Protein 4O9A (pdb70)

Sequence (1568 aa):
TDVVIVSAARTAVGKFGGSLAKIPAPELGAVVIKAALERAGVKPEQVSEVIMGQVLTAGSGQNPARQAAIKAGLPAMVPAMTINKVSGSGLKAVMLAANAIMAGDAEIVVAGGQENMSAAPHVLPGSRDGFRMGDAKLVDTMIVDGLWDVYNQYHMGITAENVAKEYGITREAQDEFAVGSQNKAEAAQKAGKFDEEIVPVLIPQRKGDPVAFKTDEFVRQGATLDSMSGLKPAFDKAGTVTAANASGLNDGAAAVVVMSAAKAKELGLTPLATIKSYANAGVDPKVMGMGPVPASKRALSRAEWTPQDLDLMEINEAFAAQALAVHQQMGWDTSKVNVNGGAIAIGHPIGASGCRILVTLLHEMKRRDAKKGLASLCIGGGMGVALAVERKTDVVIVSAARTAVGKFGGSLAKIPAPELGAVVIKAALERAGVKPEQVSEVIMGQVLTAGSGQNPARQAAIKAGLPAMVPAMTINKVSGSGLKAVMLAANAIMAGDAEIVVAGGQENMSAAPHVLPGSRDGFRMGDAKLVDTMIVDGLWDVYNQYHMGITAENVAKEYGITREAQDEFAVGSQNKAEAAQKAGKFDEEIVPVLIPQRKGDPVAFKTDEFVRQGATLDSMSGLKPAFDKAGTVTAANASGLNDGAAAVVVMSAAKAKELGLTPLATIKSYANAGVDPKVMGMGPVPASKRALSRAEWTPQDLDLMEINEAFAAQALAVHQQMGWDTSKVNVNGGAIAIGHPIGASGCRILVTLLHEMKRRDAKKGLASLCIGGGMGVALAVERKTDVVIVSAARTAVGKFGGSLAKIPAPELGAVVIKAALERAGVKPEQVSEVIMGQVLTAGSGQNPARQAAIKAGLPAMVPAMTINKVSGSGLKAVMLAANAIMAGDAEIVVAGGQENMSAAPHVLPGSRDGFRMGDAKLVDTMIVDGLWDVYNQYHMGITAENVAKEYGITREAQDEFAVGSQNKAEAAQKAGKFDEEIVPVLIPQRKGDPVAFKTDEFVRQGATLDSMSGLKPAFDKAGTVTAANASGLNDGAAAVVVMSAAKAKELGLTPLATIKSYANAGVDPKVMGMGPVPASKRALSRAEWTPQDLDLMEINEAFAAQALAVHQQMGWDTSKVNVNGGAIAIGHPIGASGCRILVTLLHEMKRRDAKKGLASLCIGGGMGVALAVERKTDVVIVSAARTAVGKFGGSLAKIPAPELGAVVIKAALERAGVKPEQVSEVIMGQVLTAGSGQNPARQAAIKAGLPAMVPAMTINKVSGSGLKAVMLAANAIMAGDAEIVVAGGQENMSAAPHVLPGSRDGFRMGDAKLVDTMIVDGLWDVYNQYHMGITAENVAKEYGITREAQDEFAVGSQNKAEAAQKAGKFDEEIVPVLIPQRKGDPVAFKTDEFVRQGATLDSMSGLKPAFDKAGTVTAANASGLNDGAAAVVVMSAAKAKELGLTPLATIKSYANAGVDPKVMGMGPVPASKRALSRAEWTPQDLDLMEINEAFAAQALAVHQQMGWDTSKVNVNGGAIAIGHPIGASGCRILVTLLHEMKRRDAKKGLASLCIGGGMGVALAVERK

Radius of gyration: 37.53 Å; Cα contacts (8 Å, |Δi|>4): 4585; chains: 4; bounding box: 90×68×112 Å

Solvent-accessible surface area: 51365 Å² total; per-residue (Å²): 91,93,5,3,0,13,5,2,0,0,1,0,1,0,98,57,59,26,40,0,20,185,23,67,5,7,65,0,0,9,39,0,0,113,10,0,7,113,104,6,56,6,132,53,94,63,8,32,4,0,1,0,0,4,4,12,21,12,30,34,7,4,1,0,0,1,12,0,0,47,101,8,51,8,48,27,106,1,6,0,0,3,1,17,0,4,10,0,0,0,0,1,0,0,0,5,0,0,2,2,10,76,33,56,20,9,99,5,0,0,0,0,0,0,0,12,0,7,57,5,11,1,0,1,65,32,1,27,119,13,32,176,99,19,97,13,116,5,16,0,0,0,23,32,10,2,20,79,0,26,63,40,110,53,31,9,0,37,0,2,7,31,0,6,158,113,60,61,14,82,58,92,34,0,3,97,39,0,20,26,1,4,62,69,0,22,61,2,39,159,68,26,64,7,108,113,1,16,19,66,5,118,27,100,78,234,183,64,122,70,83,43,17,125,79,3,52,50,13,86,115,53,6,70,68,122,38,0,65,66,65,169,33,54,66,44,194,98,18,34,0,0,64,9,0,4,21,14,40,0,0,0,2,0,0,0,0,0,0,18,32,70,39,1,169,124,67,64,34,122,54,39,4,37,16,84,10,16,0,20,11,14,26,67,13,100,28,6,1,11,0,0,17,46,0,0,109,111,0,5,83,86,4,163,20,70,34,125,55,3,50,3,2,7,1,3,0,7,15,0,0,0,0,39,0,0,13,94,80,13,54,11,69,76,85,66,4,3,28,4,0,2,0,3,0,0,0,13,0,5,0,0,1,0,0,4,2,0,0,1,0,1,24,8,0,95,110,108,72,8,68,45,0,0,0,0,0,3,0,5,1,0,0,0,0,0,0,0,0,36,41,185,166,65,7,2,0,7,2,2,0,0,0,0,1,0,95,32,54,25,40,0,23,191,18,63,6,7,62,0,0,8,37,0,0,112,6,0,4,116,100,6,54,9,123,49,100,58,6,31,5,0,0,0,0,4,5,12,21,10,31,34,8,3,1,0,0,1,12,0,1,45,106,8,54,7,47,34,111,2,6,0,0,4,1,17,0,3,11,0,0,0,0,1,0,0,0,5,0,0,1,2,14,83,18,59,22,8,96,2,0,0,0,0,0,0,1,10,0,11,55,5,14,0,0,1,62,30,1,14,112,16,31,172,95,18,71,8,120,2,12,0,1,0,25,38,12,3,18,80,0,29,61,37,115,52,39,13,0,36,0,0,6,36,0,6,160,113,53,58,12,75,54,109,34,0,3,90,34,0,22,28,2,6,60,67,0,46,60,3,41,169,68,28,68,6,110,103,0,15,20,66,6,110,31,102,79,248,173,54,123,68,85,40,12,126,70,2,50,55,6,112,112,58,8,72,63,130,55,2,64,63,78,172,40,60,66,45,206,99,16,26,0,0,82,19,0,8,20,21,38,0,0,0,3,0,0,0,0,0,0,24,32,76,39,1,172,121,53,66,33,117,55,53,5,46,15,85,9,26,0,20,12,12,24,68,11,103,27,6,1,10,0,0,16,48,0,0,115,122,0,5,81,88,3,159,24,68,36,131,57,5,50,4,2,6,1,2,0,10,17,0,0,0,1,36,0,0,16,92,84,12,55,12,66,71,84,70,3,3,26,3,0,1,0,2,0,0,0,13,0,6,0,0,1,0,0,3,2,0,0,0,0,5,19,6,0,126,101,116,87,9,67,42,0,0,0,0,0,4,0,5,2,0,0,0,0,0,0,0,0,34,42,184,99,96,5,3,0,9,4,3,0,0,0,0,1,0,92,53,59,24,44,0,14,161,11,66,6,8,69,0,0,8,39,0,0,113,9,0,4,120,98,7,56,6,130,54,115,70,8,32,4,0,1,0,0,4,5,12,21,11,29,37,8,4,1,1,0,1,11,0,1,48,113,6,52,6,47,30,101,2,6,0,0,4,1,17,0,4,10,0,0,0,0,1,0,0,0,6,0,0,2,2,9,74,32,56,18,12,99,2,0,0,0,0,0,0,0,10,1,10,57,4,12,0,0,1,64,34,1,34,119,13,34,168,101,18,80,10,120,4,15,0,1,0,21,32,12,3,22,74,0,27,62,35,115,53,33,9,0,38,0,1,25,41,0,7,181,118,63,60,16,69,45,121,38,0,5,110,35,0,12,28,2,4,62,68,0,25,61,3,41,144,67,30,66,5,108,109,1,19,15,60,5,114,31,106,79,250,192,60,122,67,90,44,15,126,84,2,49,51,14,86,117,51,11,70,89,119,54,0,58,66,72,175,27,53,60,65,161,95,17,30,0,1,84,8,0,9,22,15,38,0,0,0,3,0,0,0,0,0,0,18,34,72,41,2,170,129,66,66,34,121,52,56,5,40,15,83,10,18,0,12,9,12,24,65,11,100,35,7,1,10,0,0,16,46,0,0,111,91,0,5,84,91,4,163,20,68,32,125,56,3,49,4,2,6,1,3,0,10,15,0,0,0,0,42,0,0,13,94,76,12,54,10,62,77,86,66,5,2,26,3,0,3,0,3,0,0,0,11,0,5,0,0,1,0,0,4,1,0,0,0,1,7,22,6,0,126,91,116,85,7,77,42,0,0,0,0,0,3,0,4,2,0,0,0,0,0,0,0,0,32,47,178,116,64,6,3,0,9,3,2,0,0,0,0,1,0,95,40,60,21,39,0,20,177,19,65,6,6,69,0,0,8,37,0,0,108,8,0,9,122,98,7,55,10,126,57,109,58,8,27,4,0,1,0,0,6,4,12,23,9,28,35,7,2,1,0,0,1,10,0,0,48,96,8,48,8,47,33,104,2,6,0,0,4,1,18,0,2,12,0,0,0,0,0,0,0,0,5,0,0,2,2,8,71,19,57,15,10,98,2,0,0,0,0,0,0,0,9,0,11,56,5,14,0,0,0,62,28,0,17,87,12,35,181,115,19,71,10,112,2,13,2,1,0,31,40,10,3,19,77,0,29,67,38,111,55,42,11,0,36,0,1,22,42,0,7,179,117,56,58,14,79,53,109,38,0,2,90,35,0,19,25,1,8,62,68,0,26,60,2,45,149,63,27,73,8,115,97,0,15,19,65,8,105,24,94,78,233,180,60,122,69,86,44,15,122,77,2,50,60,18,94,102,57,7,75,60,131,56,0,64,57,72,161,37,59,65,59,204,100,17,32,0,0,77,8,0,6,19,20,40,0,0,0,2,0,0,0,0,0,0,18,34,66,34,2,172,125,57,64,32,117,51,51,5,42,16,85,9,24,0,13,9,12,26,66,12,101,26,6,1,9,0,0,15,44,0,0,107,103,0,6,82,91,5,160,24,67,35,128,55,2,46,3,2,6,1,2,0,8,18,0,0,0,0,39,0,0,12,94,79,14,53,12,75,80,83,70,4,5,25,6,0,2,1,3,0,0,0,15,1,5,0,0,0,0,0,2,2,0,0,0,0,4,17,8,0,120,97,123,82,7,66,40,0,0,0,0,0,3,0,4,3,0,0,0,0,0,0,0,0,33,44,186

InterPro domains:
  IPR002155 Thiolase [PIRSF000429] (1-392)
  IPR002155 Thiolase [TIGR01930] (6-391)
  IPR002155 Thiolase [cd00751] (5-392)
  IPR016039 Thiolase-like [G3DSA:3.40.47.10] (4-276)
  IPR016039 Thiolase-like [G3DSA:3.40.47.10] (126-389)
  IPR016039 Thiolase-like [SSF53901] (3-270)
  IPR016039 Thiolase-like [SSF53901] (271-392)
  IPR020610 Thiolase, active site [PS00099] (374-387)
  IPR020613 Thiolase, conserved site [PS00737] (339-355)
  IPR020615 Thiolase, acyl-enzyme intermediate active site [PS00098] (84-102)
  IPR020616 Thiolase, N-terminal [PF00108] (4-262)
  IPR020617 Thiolase, C-terminal [PF02803] (270-392)

Secondary structure (DSSP, 8-state):
--EEEEEEEEEPPEETTSTTTTS-HHHHHHHHHHHHHHHHT--GGG--EEEEE-S--TTS-S-HHHHHHHHTT--TTS-EEEEE-GGGHHHHHHHHHHHHHHTTS-SEEEEEEEEESTT--EEETTTTT---SS-EEEEEHIIIIIIEETTTTEEHHHHHHHHHHHHT--HHHHHHHHHHHHHHHHHHHHTTTTTTTEE-EEE--SSSS-EEE-S-TT--TT--HHHHHTPPBSS-TTSS-BTTSB---EEEEEEEEEEEHHHHHHHT---SEEEEEEEEEE--GGGGGGTHHHHHHHHHHHHT--GGG-SEEEE--SBHHHHHHHHHHH---GGGBSTT--HHHH---TTTHHHHHHHHHHHHHHHHT--EEEEEEEETTTEEEEEEEE--/--EEEEEEEEPPPEETTSTTTTS-HHHHHHHHHHHHHHHHT--GGG--EEEEE-S--TT--S-HHHHHHHHTT--TTS-EEEEEBTBTHHHHHHHHHHHHHHTTS-SEEEEEEEEESTT--EEETTTTT--SSS-EEEEEHHIIIIIEETTTTEEHHHHHHHHHHHHT--HHHHHHHHHHHHHHHHHHHHTTTTTTTB--EEE--SSSS-EEE-S-TT--TT--HHHHHTPPPSS-TT----STTB---EEEEEEEEEEEHHHHHHHT---SEEEEEEEEEE--GGGGGGTHHHHHHHHHHHTT--GGG-SEEEE--SBHHHHHHHHHHH---GGGBSTT--HHHH---HHHHHHHHHHHHHHHHHHHT--EEEEEEEETTTEEEEEEEE--/--EEEEEEEEEPPEETTSTTTTS-HHHHHHHHHHHHHHHHT--GGG--EEEEE-S--TTS-S-HHHHHHHHTT--TTS-EEEEE-GGGHHHHHHHHHHHHHHTTS-SEEEEEEEEESTT--EEETTTTT---SS-EEEEEHIIIIIIEETTTTEEHHHHHHHHHHHTT--HHHHHHHHHHHHHHHHHHHHTTTTTTTEE-EEE--SSSS-EEE-S-TT--TT--THHHHTPPPSS-TT----SSSB---EEEEEEEEEEEHHHHHHTTPPPSEEEEEEEEEE--GGGGGGTHHHHHHHHHHHHT--GGG-SEEEE--SBHHHHHHHHHHH---GGGBSTT--HHHH---TTTHHHHHHHHHHHHHHHHT--EEEEEEEETTTEEEEEEEE--/--EEEEEEEEEPPEETTSTTTTS-HHHHHHHHHHHHHHHHT--GGG--EEEEE-S--TT--S-HHHHHHHHTT--TTS-EEEEEBTBTHHHHHHHHHHHHHHTTS-SEEEEEEEEESTT--EEETTTTT--SSS-EEEEEHIIIIIIB-TTT-SBHHHHHHHHHHHHT--HHHHHHHHHHHHHHHHHHHHTTTTTTTEE-EEEP-SSSSPEEE-S-TT--TT--GGGTTTPPPSS-TT----SSSB---EEEEEEEEEEEHHHHHHHT---SEEEEEEEEEE--GGGGGGTHHHHHHHHHHHHT--GGG-SEEEE--SBHHHHHHHHHHH---GGGBSTT--HHHH---HHHHHHHHHHHHHHHHHHTT-SEEEEEEEETTTEEEEEEEE--

Organism: Cupriavidus necator (strain ATCC 17699 / DSM 428 / KCTC 22496 / NCIMB 10442 / H16 / Stanier 337) (NCBI:txid381666)

CATH classification: 3.40.47.10 (+1 more: 3.40.47.10)

Nearest PDB structures (foldseek):
  4o9a-assembly1_A  TM=9.993E-01  e=4.240E-85  Cupriavidus necator H16
  4o99-assembly1_D  TM=1.002E+00  e=2.173E-84  Cupriavidus necator H16
  8gqj-assembly1_A  TM=9.951E-01  e=1.633E-69  Pseudomonas aeruginosa PAO1
  5f38-assembly1_D  TM=9.908E-01  e=6.044E-64  Escherichia coli K-12
  7cw5-assembly1_B  TM=9.885E-01  e=4.122E-56  Bacillus cereus ATCC 14579

GO terms:
  GO:0003985 acetyl-CoA C-acetyltransferase activity (F, EXP)

Foldseek 3Di:
DWKFFQFKAKAFWAAQVGQCLPPQFLLQLLLFLLVQCVSSVHDLAQFAEEEAEEQQCVVVDPFSRVSNSVSNPRDPNHYYHYDDQWLQQFQVQVVVVVVCQVVVNTFKYKGFYWFNLNNRDWAFPPVVVDDDDDDGDTHGSCCPRHFAFPPPGFGVVQLLQVLCVVQVPALLNLLVVLLVQLVLQQVCVVVCLCVVRHDWDFGDDPDDGTDTDGHLVQRDPPDDSVNSVPFACDGDNPGRFGLLSFFHAIGMAMIIMMGHPVVCVVVVGDGLWIWQFKAKFFDALSNLLLQAQVRVVVRCVSNVHALALFQAEEEACRGSSSVVSNCVNRVHDCCRYSSNHHRSRRGDRRRRRQSVSVSSRSSVCVVVVTFKYKYKYGGRNGMIMMIIIGDD/DFKFFQFKAKAFWFDQVGQCQPPQFLNQLLLALLVQCVSNVHDLAQFQEEEAEEQQCVVVDPFSRVSNSVSNPRDPVYYYHYDYLALQQFQVQVVVVVVCQVVVNTFKYKGFYWFNLNHRAWDWPPVVVDDPDDDTDTHGRCCVRHFAFPPVGGGPVQLLQVLCVVQVPALLNLLVVLQVQLVLQLVCVVVCLCVVRHRWDFGDDPDDGTDTDHHLVQRDPPDDSVVRVPFQADGDRPGRHHLSSFFHAIGIAMIIMMGGPVVCVVVPGDGLWIFQFKAKWFDALSNLLLQFQVRVVVRCVSNVHALALFQAEEEAPRGSSSVVSNCVRSVHDCCRYSSNHHRSRRHDRRRRRNSVSVSSGSSVCVVVVTFKYKYKYGGRNGMIMMIIIGDD/DWKFFQFKAKAQWAAQVGDCQPPQFLNQLLLFLLVQCVSSVHDLAQFQEEEAEEQQCVVVDPFSRLVNSVSNPRDPVHYYHYDYLWLQQFQVQVVVVVVCQVVVNTFKYKGFYFFNLNNRAWAFPPVVVDDPDDDGDGHGSCCVRHFAFPPVGGGPVQLLQLLCVVLVQALLNLLVVLQQQLVLQQVCVVVCLCVPRHGWDFGDDPDDGTDTDGHLVQRDPPDDSVVRVPFAADGDRPTRFDLLQFFHAIGIMMIIMMGHPVVCVVVVGDGLWIWQFKAKWFDALSNLLLQQQVGVVVRCVSNVHALALFQAEEEAGRGSSSVVSNCVSRVHDCCRYSSNHHRSRRHDRRSGRNSVSVSSVSSVCVVVVTFKYKYKYGGRNGMMMMIIIGDD/DFKFFQFKAKAFWAAQVGQCLPPQFLLQLLLFLLVQCVSNVHDLAQFAEEEAEEQQCVVVDDFSRLSNSVSNPRDPNYYYHYDDLWLQQFQVQVVVVVVCQVVVNTFKYKGFYWFNLNHRAWDWPPVVVDDPDDDTDTHGSCCVRHFAFDVVGHGPVQLLQVLCVVQVPALLNLLVLLLVQLALQLVCQVVVLCVVRHDWDFGDDPDDGTDTRGHLVQRDPPDDSVNRVPFAADGDRVGRFGLSQAFHAIGIMMITMMGGPVVCVVVVGDGLWIWQFKFKWFDALSNLLLQQQVGVVVRCVSSVHALALFQAEEEACRGSSSVVSNCVRRVHDCCRYSSNHHRSRSNDRRRGRSSVSVSSFSSVCVVVVTAKYKYKYGGRRGMIMMIIIGDD

Structure (mmCIF, N/CA/C/O backbone):
data_4O9A
#
_entry.id   4O9A
#
_cell.length_a   68.271
_cell.length_b   104.705
_cell.length_c   106.907
_cell.angle_alpha   90.000
_cell.angle_beta   106.120
_cell.angle_gamma   90.000
#
_symmetry.space_group_name_H-M   'P 1 21 1'
#
loop_
_entity.id
_entity.type
_entity.pdbx_description
1 polymer 'Acetyl-CoA acetyltransferase'
2 water water
#
loop_
_atom_site.group_PDB
_atom_site.id
_atom_site.type_symbol
_atom_site.label_atom_id
_atom_site.label_alt_id
_atom_site.label_comp_id
_atom_site.label_asym_id
_atom_site.label_entity_id
_atom_site.label_seq_id
_atom_site.pdbx_PDB_ins_code
_atom_site.Cartn_x
_atom_site.Cartn_y
_atom_site.Cartn_z
_atom_site.occupancy
_atom_site.B_iso_or_equiv
_atom_site.auth_seq_id
_atom_site.auth_comp_id
_atom_site.auth_asym_id
_atom_site.auth_atom_id
_atom_site.pdbx_PDB_model_num
ATOM 1 N N . THR A 1 7 ? 49.227 -5.437 64.354 1.00 28.02 2 THR A N 1
ATOM 2 C CA . THR A 1 7 ? 50.441 -6.069 63.796 1.00 28.23 2 THR A CA 1
ATOM 3 C C . THR A 1 7 ? 51.036 -5.163 62.760 1.00 25.05 2 THR A C 1
ATOM 4 O O . THR A 1 7 ? 50.352 -4.344 62.182 1.00 25.58 2 THR A O 1
ATOM 8 N N . ASP A 1 8 ? 52.325 -5.356 62.553 1.00 21.89 3 ASP A N 1
ATOM 9 C CA . ASP A 1 8 ? 53.056 -4.838 61.425 1.00 21.96 3 ASP A CA 1
ATOM 10 C C . ASP A 1 8 ? 52.723 -5.688 60.227 1.00 18.66 3 ASP A C 1
ATOM 11 O O . ASP A 1 8 ? 52.610 -6.936 60.320 1.00 17.00 3 ASP A O 1
ATOM 16 N N . VAL A 1 9 ? 52.457 -5.006 59.120 1.00 17.29 4 VAL A N 1
ATOM 17 C CA . VAL A 1 9 ? 52.104 -5.654 57.872 1.00 15.96 4 VAL A CA 1
ATOM 18 C C . VAL A 1 9 ? 53.291 -5.426 56.906 1.00 15.49 4 VAL A C 1
ATOM 19 O O . VAL A 1 9 ? 53.813 -4.303 56.761 1.00 14.01 4 VAL A O 1
ATOM 23 N N . VAL A 1 10 ? 53.704 -6.498 56.265 1.00 13.78 5 VAL A N 1
ATOM 24 C CA . VAL A 1 10 ? 54.827 -6.458 55.332 1.00 13.72 5 VAL A CA 1
ATOM 25 C C . VAL A 1 10 ? 54.441 -6.876 53.899 1.00 13.27 5 VAL A C 1
ATOM 26 O O . VAL A 1 10 ? 53.422 -7.566 53.659 1.00 12.68 5 VAL A O 1
ATOM 30 N N . ILE A 1 11 ? 55.192 -6.364 52.951 1.00 12.61 6 ILE A N 1
ATOM 31 C CA . ILE A 1 11 ? 55.010 -6.705 51.561 1.00 13.36 6 ILE A CA 1
ATOM 32 C C . ILE A 1 11 ? 56.163 -7.604 51.233 1.00 13.56 6 ILE A C 1
ATOM 33 O O . ILE A 1 11 ? 57.308 -7.210 51.365 1.00 14.10 6 ILE A O 1
ATOM 38 N N . VAL A 1 12 ? 55.849 -8.840 50.837 1.00 14.66 7 VAL A N 1
ATOM 39 C CA . VAL A 1 12 ? 56.855 -9.877 50.580 1.00 15.99 7 VAL A CA 1
ATOM 40 C C . VAL A 1 12 ? 57.286 -10.068 49.104 1.00 15.06 7 VAL A C 1
ATOM 41 O O . VAL A 1 12 ? 58.292 -10.724 48.823 1.00 15.68 7 VAL A O 1
ATOM 45 N N . SER A 1 13 ? 56.549 -9.541 48.141 1.00 12.69 8 SER A N 1
ATOM 46 C CA . SER A 1 13 ? 56.917 -9.618 46.716 1.00 14.16 8 SER A CA 1
ATOM 47 C C . SER A 1 13 ? 56.035 -8.685 45.965 1.00 14.75 8 SER A C 1
ATOM 48 O O . SER A 1 13 ? 55.025 -8.160 46.484 1.00 16.62 8 SER A O 1
ATOM 51 N N . ALA A 1 14 ? 56.447 -8.432 44.732 1.00 13.48 9 ALA A N 1
ATOM 52 C CA . ALA A 1 14 ? 55.875 -7.373 43.928 1.00 12.92 9 ALA A CA 1
ATOM 53 C C . ALA A 1 14 ? 56.202 -7.639 42.481 1.00 12.65 9 ALA A C 1
ATOM 54 O O . ALA A 1 14 ? 57.370 -8.005 42.131 1.00 13.57 9 ALA A O 1
ATOM 56 N N . ALA A 1 15 ? 55.213 -7.448 41.619 1.00 11.26 10 ALA A N 1
ATOM 57 C CA . ALA A 1 15 ? 55.359 -7.807 40.210 1.00 11.34 10 ALA A CA 1
ATOM 58 C C . ALA A 1 15 ? 54.475 -6.938 39.372 1.00 11.51 10 ALA A C 1
ATOM 59 O O . ALA A 1 15 ? 53.338 -6.589 39.804 1.00 10.63 10 ALA A O 1
ATOM 61 N N . ARG A 1 16 ? 54.940 -6.526 38.202 1.00 10.41 11 ARG A N 1
ATOM 62 C CA . ARG A 1 16 ? 54.048 -5.813 37.288 1.00 10.11 11 ARG A CA 1
ATOM 63 C C . ARG A 1 16 ? 54.264 -6.233 35.842 1.00 11.27 11 ARG A C 1
ATOM 64 O O . ARG A 1 16 ? 55.318 -6.829 35.535 1.00 10.85 11 ARG A O 1
ATOM 72 N N . THR A 1 17 ? 53.268 -6.160 34.983 1.00 10.78 12 THR A N 1
ATOM 73 C CA . THR A 1 17 ? 53.537 -6.233 33.553 1.00 10.95 12 THR A CA 1
ATOM 74 C C . THR A 1 17 ? 54.274 -4.996 33.093 1.00 10.61 12 THR A C 1
ATOM 75 O O . THR A 1 17 ? 54.200 -3.924 33.749 1.00 11.69 12 THR A O 1
ATOM 79 N N . ALA A 1 18 ? 54.900 -5.090 31.915 1.00 12.34 13 ALA A N 1
ATOM 80 C CA . ALA A 1 18 ? 55.171 -3.876 31.108 1.00 13.00 13 ALA A CA 1
ATOM 81 C C . ALA A 1 18 ? 53.840 -3.192 30.842 1.00 12.43 13 ALA A C 1
ATOM 82 O O . ALA A 1 18 ? 52.823 -3.801 30.870 1.00 12.25 13 ALA A O 1
ATOM 84 N N . VAL A 1 19 ? 53.872 -1.869 30.704 1.00 12.27 14 VAL A N 1
ATOM 85 C CA . VAL A 1 19 ? 52.703 -1.141 30.380 1.00 11.56 14 VAL A CA 1
ATOM 86 C C . VAL A 1 19 ? 52.587 -1.008 28.828 1.00 12.23 14 VAL A C 1
ATOM 87 O O . VAL A 1 19 ? 53.523 -0.576 28.158 1.00 12.35 14 VAL A O 1
ATOM 91 N N . GLY A 1 20 ? 51.483 -1.492 28.271 1.00 12.42 15 GLY A N 1
ATOM 92 C CA . GLY A 1 20 ? 51.189 -1.336 26.868 1.00 12.79 15 GLY A CA 1
ATOM 93 C C . GLY A 1 20 ? 50.639 0.027 26.450 1.00 14.26 15 GLY A C 1
ATOM 94 O O . GLY A 1 20 ? 49.884 0.684 27.191 1.00 14.66 15 GLY A O 1
ATOM 95 N N . LYS A 1 21 ? 50.944 0.361 25.219 1.00 15.22 16 LYS A N 1
ATOM 96 C CA . LYS A 1 21 ? 50.325 1.479 24.496 1.00 19.01 16 LYS A CA 1
ATOM 97 C C . LYS A 1 21 ? 48.861 1.243 24.225 1.00 16.94 16 LYS A C 1
ATOM 98 O O . LYS A 1 21 ? 48.404 0.090 24.167 1.00 17.54 16 LYS A O 1
ATOM 104 N N . PHE A 1 22 ? 48.116 2.327 24.032 1.00 17.21 17 PHE A N 1
ATOM 105 C CA . PHE A 1 22 ? 46.736 2.233 23.570 1.00 17.53 17 PHE A CA 1
ATOM 106 C C . PHE A 1 22 ? 46.658 1.574 22.172 1.00 17.06 17 PHE A C 1
ATOM 107 O O . PHE A 1 22 ? 47.312 1.964 21.260 1.00 15.28 17 PHE A O 1
ATOM 115 N N . GLY A 1 23 ? 45.902 0.498 22.064 1.00 17.03 18 GLY A N 1
ATOM 116 C CA . GLY A 1 23 ? 45.898 -0.326 20.867 1.00 19.14 18 GLY A CA 1
ATOM 117 C C . GLY A 1 23 ? 47.175 -1.124 20.625 1.00 20.19 18 GLY A C 1
ATOM 118 O O . GLY A 1 23 ? 47.388 -1.584 19.519 1.00 21.43 18 GLY A O 1
ATOM 119 N N . GLY A 1 24 ? 48.037 -1.294 21.645 1.00 19.64 19 GLY A N 1
ATOM 120 C CA . GLY A 1 24 ? 49.361 -1.783 21.450 1.00 17.40 19 GLY A CA 1
ATOM 121 C C . GLY A 1 24 ? 49.453 -3.265 21.787 1.00 15.96 19 GLY A C 1
ATOM 122 O O . GLY A 1 24 ? 48.514 -3.986 21.509 1.00 15.89 19 GLY A O 1
ATOM 123 N N . SER A 1 25 ? 50.569 -3.679 22.372 1.00 16.76 20 SER A N 1
ATOM 124 C CA . SER A 1 25 ? 50.898 -5.109 22.551 1.00 16.75 20 SER A CA 1
ATOM 125 C C . SER A 1 25 ? 49.910 -5.885 23.458 1.00 16.62 20 SER A C 1
ATOM 126 O O . SER A 1 25 ? 49.690 -7.111 23.258 1.00 16.70 20 SER A O 1
ATOM 129 N N . LEU A 1 26 ? 49.267 -5.225 24.405 1.00 15.08 21 LEU A N 1
ATOM 130 C CA . LEU A 1 26 ? 48.357 -5.908 25.338 1.00 14.55 21 LEU A CA 1
ATOM 131 C C . LEU A 1 26 ? 46.875 -5.728 24.970 1.00 14.86 21 LEU A C 1
ATOM 132 O O . LEU A 1 26 ? 46.048 -6.211 25.689 1.00 13.79 21 LEU A O 1
ATOM 137 N N . ALA A 1 27 ? 46.555 -5.065 23.853 1.00 14.36 22 ALA A N 1
ATOM 138 C CA . ALA A 1 27 ? 45.191 -4.616 23.564 1.00 15.29 22 ALA A CA 1
ATOM 139 C C . ALA A 1 27 ? 44.229 -5.766 23.518 1.00 15.72 22 ALA A C 1
ATOM 140 O O . ALA A 1 27 ? 43.044 -5.628 23.789 1.00 16.29 22 ALA A O 1
ATOM 142 N N . LYS A 1 28 ? 44.743 -6.923 23.157 1.00 16.06 23 LYS A N 1
ATOM 143 C CA . LYS A 1 28 ? 43.845 -8.093 23.031 1.00 17.95 23 LYS A CA 1
ATOM 144 C C . LYS A 1 28 ? 43.885 -9.070 24.162 1.00 20.56 23 LYS A C 1
ATOM 145 O O . LYS A 1 28 ? 43.467 -10.200 23.999 1.00 21.62 23 LYS A O 1
ATOM 151 N N . ILE A 1 29 ? 44.407 -8.664 25.291 1.00 18.89 24 ILE A N 1
ATOM 152 C CA . ILE A 1 29 ? 44.457 -9.567 26.449 1.00 20.69 24 ILE A CA 1
ATOM 153 C C . ILE A 1 29 ? 43.512 -8.945 27.443 1.00 18.88 24 ILE A C 1
ATOM 154 O O . ILE A 1 29 ? 43.745 -7.866 27.891 1.00 17.12 24 ILE A O 1
ATOM 159 N N . PRO A 1 30 ? 42.438 -9.626 27.781 1.00 18.18 25 PRO A N 1
ATOM 160 C CA . PRO A 1 30 ? 41.523 -9.116 28.758 1.00 18.26 25 PRO A CA 1
ATOM 161 C C . PRO A 1 30 ? 42.198 -8.754 30.119 1.00 17.37 25 PRO A C 1
ATOM 162 O O . PRO A 1 30 ? 43.149 -9.377 30.522 1.00 15.32 25 PRO A O 1
ATOM 166 N N . ALA A 1 31 ? 41.748 -7.669 30.760 1.00 13.95 26 ALA A N 1
ATOM 167 C CA . ALA A 1 31 ? 42.320 -7.285 32.042 1.00 14.38 26 ALA A CA 1
ATOM 168 C C . ALA A 1 31 ? 42.508 -8.443 33.061 1.00 14.49 26 ALA A C 1
ATOM 169 O O . ALA A 1 31 ? 43.552 -8.470 33.663 1.00 15.31 26 ALA A O 1
ATOM 171 N N . PRO A 1 32 ? 41.530 -9.361 33.222 1.00 15.50 27 PRO A N 1
ATOM 172 C CA . PRO A 1 32 ? 41.865 -10.401 34.186 1.00 15.29 27 PRO A CA 1
ATOM 173 C C . PRO A 1 32 ? 42.988 -11.360 33.783 1.00 14.53 27 PRO A C 1
ATOM 174 O O . PRO A 1 32 ? 43.558 -11.972 34.660 1.00 14.01 27 PRO A O 1
ATOM 178 N N . GLU A 1 33 ? 43.262 -11.547 32.505 1.00 15.31 28 GLU A N 1
ATOM 179 C CA . GLU A 1 33 ? 44.428 -12.351 32.089 1.00 15.64 28 GLU A CA 1
ATOM 180 C C . GLU A 1 33 ? 45.734 -11.613 32.442 1.00 14.75 28 GLU A C 1
ATOM 181 O O . GLU A 1 33 ? 46.707 -12.192 32.800 1.00 14.16 28 GLU A O 1
ATOM 187 N N . LEU A 1 34 ? 45.703 -10.308 32.372 1.00 13.35 29 LEU A N 1
ATOM 188 C CA . LEU A 1 34 ? 46.805 -9.490 32.775 1.00 12.91 29 LEU A CA 1
ATOM 189 C C . LEU A 1 34 ? 47.012 -9.581 34.299 1.00 12.73 29 LEU A C 1
ATOM 190 O O . LEU A 1 34 ? 48.135 -9.805 34.766 1.00 14.07 29 LEU A O 1
ATOM 195 N N . GLY A 1 35 ? 45.934 -9.502 35.069 1.00 10.58 30 GLY A N 1
ATOM 196 C CA . GLY A 1 35 ? 45.986 -9.682 36.485 1.00 10.50 30 GLY A CA 1
ATOM 197 C C . GLY A 1 35 ? 46.518 -11.098 36.871 1.00 10.70 30 GLY A C 1
ATOM 198 O O . GLY A 1 35 ? 47.310 -11.194 37.860 1.00 11.73 30 GLY A O 1
ATOM 199 N N . ALA A 1 36 ? 46.070 -12.089 36.118 1.00 10.80 31 ALA A N 1
ATOM 200 C CA . ALA A 1 36 ? 46.462 -13.473 36.370 1.00 12.04 31 ALA A CA 1
ATOM 201 C C . ALA A 1 36 ? 47.975 -13.599 36.232 1.00 12.96 31 ALA A C 1
ATOM 202 O O . ALA A 1 36 ? 48.631 -14.217 37.018 1.00 12.45 31 ALA A O 1
ATOM 204 N N . VAL A 1 37 ? 48.568 -12.968 35.260 1.00 12.50 32 VAL A N 1
ATOM 205 C CA . VAL A 1 37 ? 50.039 -13.003 35.150 1.00 12.96 32 VAL A CA 1
ATOM 206 C C . VAL A 1 37 ? 50.758 -12.464 36.448 1.00 13.80 32 VAL A C 1
ATOM 207 O O . VAL A 1 37 ? 51.653 -13.102 37.037 1.00 13.54 32 VAL A O 1
ATOM 211 N N . VAL A 1 38 ? 50.326 -11.308 36.921 1.00 12.15 33 VAL A N 1
ATOM 212 C CA . VAL A 1 38 ? 50.989 -10.715 38.030 1.00 11.75 33 VAL A CA 1
ATOM 213 C C . VAL A 1 38 ? 50.686 -11.423 39.357 1.00 12.40 33 VAL A C 1
ATOM 214 O O . VAL A 1 38 ? 51.559 -11.423 40.221 1.00 10.59 33 VAL A O 1
ATOM 218 N N . ILE A 1 39 ? 49.476 -12.033 39.519 1.00 11.41 34 ILE A N 1
ATOM 219 C CA . ILE A 1 39 ? 49.130 -12.727 40.726 1.00 13.20 34 ILE A CA 1
ATOM 220 C C . ILE A 1 39 ? 50.023 -13.963 40.765 1.00 13.94 34 ILE A C 1
ATOM 221 O O . ILE A 1 39 ? 50.708 -14.160 41.744 1.00 13.83 34 ILE A O 1
ATOM 226 N N . LYS A 1 40 ? 50.062 -14.682 39.639 1.00 15.19 35 LYS A N 1
ATOM 227 C CA . LYS A 1 40 ? 50.908 -15.912 39.604 1.00 15.52 35 LYS A CA 1
ATOM 228 C C . LYS A 1 40 ? 52.427 -15.626 39.920 1.00 13.78 35 LYS A C 1
ATOM 229 O O . LYS A 1 40 ? 53.046 -16.287 40.815 1.00 14.54 35 LYS A O 1
ATOM 235 N N . ALA A 1 41 ? 53.021 -14.637 39.227 1.00 13.08 36 ALA A N 1
ATOM 236 C CA . ALA A 1 41 ? 54.386 -14.220 39.439 1.00 13.34 36 ALA A CA 1
ATOM 237 C C . ALA A 1 41 ? 54.649 -13.638 40.862 1.00 14.29 36 ALA A C 1
ATOM 238 O O . ALA A 1 41 ? 55.655 -13.970 41.463 1.00 15.13 36 ALA A O 1
ATOM 240 N N . ALA A 1 42 ? 53.793 -12.743 41.409 1.00 14.99 37 ALA A N 1
ATOM 241 C CA . ALA A 1 42 ? 53.994 -12.300 42.781 1.00 14.57 37 ALA A CA 1
ATOM 242 C C . ALA A 1 42 ? 54.051 -13.448 43.811 1.00 14.92 37 ALA A C 1
ATOM 243 O O . ALA A 1 42 ? 54.922 -13.500 44.681 1.00 15.87 37 ALA A O 1
ATOM 245 N N . LEU A 1 43 ? 53.148 -14.386 43.702 1.00 15.31 38 LEU A N 1
ATOM 246 C CA . LEU A 1 43 ? 53.182 -15.526 44.600 1.00 16.10 38 LEU A CA 1
ATOM 247 C C . LEU A 1 43 ? 54.468 -16.342 44.428 1.00 17.25 38 LEU A C 1
ATOM 248 O O . LEU A 1 43 ? 55.054 -16.813 45.409 1.00 18.26 38 LEU A O 1
ATOM 253 N N . GLU A 1 44 ? 54.854 -16.561 43.181 1.00 17.24 39 GLU A N 1
ATOM 254 C CA . GLU A 1 44 ? 56.027 -17.382 42.884 1.00 18.43 39 GLU A CA 1
ATOM 255 C C . GLU A 1 44 ? 57.272 -16.697 43.459 1.00 18.54 39 GLU A C 1
ATOM 256 O O . GLU A 1 44 ? 58.120 -17.358 44.042 1.00 18.40 39 GLU A O 1
ATOM 262 N N . ARG A 1 45 ? 57.352 -15.361 43.341 1.00 15.70 40 ARG A N 1
ATOM 263 C CA . ARG A 1 45 ? 58.477 -14.639 43.869 1.00 17.36 40 ARG A CA 1
ATOM 264 C C . ARG A 1 45 ? 58.527 -14.571 45.378 1.00 17.79 40 ARG A C 1
ATOM 265 O O . ARG A 1 45 ? 59.637 -14.463 45.955 1.00 19.07 40 ARG A O 1
ATOM 273 N N . ALA A 1 46 ? 57.353 -14.544 46.010 1.00 18.18 41 ALA A N 1
ATOM 274 C CA . ALA A 1 46 ? 57.251 -14.696 47.438 1.00 20.95 41 ALA A CA 1
ATOM 275 C C . ALA A 1 46 ? 57.581 -16.142 47.883 1.00 22.52 41 ALA A C 1
ATOM 276 O O . ALA A 1 46 ? 57.954 -16.322 49.035 1.00 29.43 41 ALA A O 1
ATOM 278 N N . GLY A 1 47 ? 57.395 -17.158 47.044 1.00 21.36 42 GLY A N 1
ATOM 279 C CA . GLY A 1 47 ? 57.469 -18.569 47.501 1.00 22.59 42 GLY A CA 1
ATOM 280 C C . GLY A 1 47 ? 56.261 -19.013 48.333 1.00 24.16 42 GLY A C 1
ATOM 281 O O . GLY A 1 47 ? 56.384 -19.759 49.307 1.00 23.95 42 GLY A O 1
ATOM 282 N N . VAL A 1 48 ? 55.086 -18.520 47.968 1.00 22.61 43 VAL A N 1
ATOM 283 C CA . VAL A 1 48 ? 53.810 -18.779 48.642 1.00 21.48 43 VAL A CA 1
ATOM 284 C C . VAL A 1 48 ? 52.979 -19.566 47.683 1.00 21.35 43 VAL A C 1
ATOM 285 O O . VAL A 1 48 ? 52.770 -19.136 46.568 1.00 21.27 43 VAL A O 1
ATOM 289 N N . LYS A 1 49 ? 52.527 -20.743 48.099 1.00 21.19 44 LYS A N 1
ATOM 290 C CA . LYS A 1 49 ? 51.778 -21.588 47.228 1.00 21.70 44 LYS A CA 1
ATOM 291 C C . LYS A 1 49 ? 50.365 -21.023 47.084 1.00 23.74 44 LYS A C 1
ATOM 292 O O . LYS A 1 49 ? 49.830 -20.404 48.008 1.00 22.98 44 LYS A O 1
ATOM 298 N N . PRO A 1 50 ? 49.720 -21.322 45.957 1.00 23.48 45 PRO A N 1
ATOM 299 C CA . PRO A 1 50 ? 48.378 -20.834 45.680 1.00 24.19 45 PRO A CA 1
ATOM 300 C C . PRO A 1 50 ? 47.344 -21.096 46.824 1.00 24.97 45 PRO A C 1
ATOM 301 O O . PRO A 1 50 ? 46.543 -20.197 47.183 1.00 24.42 45 PRO A O 1
ATOM 305 N N . GLU A 1 51 ? 47.384 -22.284 47.431 1.00 24.20 46 GLU A N 1
ATOM 306 C CA . GLU A 1 51 ? 46.411 -22.630 48.488 1.00 27.25 46 GLU A CA 1
ATOM 307 C C . GLU A 1 51 ? 46.618 -21.945 49.848 1.00 22.66 46 GLU A C 1
ATOM 308 O O . GLU A 1 51 ? 45.722 -21.953 50.668 1.00 23.39 46 GLU A O 1
ATOM 314 N N . GLN A 1 52 ? 47.783 -21.330 50.068 1.00 21.37 47 GLN A N 1
ATOM 315 C CA . GLN A 1 52 ? 48.008 -20.528 51.296 1.00 20.99 47 GLN A CA 1
ATOM 316 C C . GLN A 1 52 ? 47.363 -19.116 51.269 1.00 18.49 47 GLN A C 1
ATOM 317 O O . GLN A 1 52 ? 47.316 -18.443 52.284 1.00 18.14 47 GLN A O 1
ATOM 323 N N . VAL A 1 53 ? 46.847 -18.696 50.133 1.00 16.67 48 VAL A N 1
ATOM 324 C CA . VAL A 1 53 ? 46.299 -17.302 50.038 1.00 17.04 48 VAL A CA 1
ATOM 325 C C . VAL A 1 53 ? 44.908 -17.199 50.665 1.00 15.68 48 VAL A C 1
ATOM 326 O O . VAL A 1 53 ? 44.059 -18.023 50.418 1.00 13.96 48 VAL A O 1
ATOM 330 N N . SER A 1 54 ? 44.652 -16.151 51.430 1.00 15.98 49 SER A N 1
ATOM 331 C CA . SER A 1 54 ? 43.373 -15.927 52.059 1.00 16.23 49 SER A CA 1
ATOM 332 C C . SER A 1 54 ? 42.391 -15.202 51.160 1.00 15.77 49 SER A C 1
ATOM 333 O O . SER A 1 54 ? 41.203 -15.379 51.237 1.00 13.83 49 SER A O 1
ATOM 336 N N . GLU A 1 55 ? 42.890 -14.235 50.407 1.00 15.34 50 GLU A N 1
ATOM 337 C CA . GLU A 1 55 ? 42.025 -13.427 49.601 1.00 15.83 50 GLU A CA 1
ATOM 338 C C . GLU A 1 55 ? 42.823 -12.771 48.488 1.00 14.29 50 GLU A C 1
ATOM 339 O O . GLU A 1 55 ? 44.030 -12.449 48.656 1.00 12.98 50 GLU A O 1
ATOM 345 N N . VAL A 1 56 ? 42.130 -12.497 47.383 1.00 12.56 51 VAL A N 1
ATOM 346 C CA . VAL A 1 56 ? 42.638 -11.644 46.318 1.00 13.15 51 VAL A CA 1
ATOM 347 C C . VAL A 1 56 ? 41.787 -10.348 46.201 1.00 11.55 51 VAL A C 1
ATOM 348 O O . VAL A 1 56 ? 40.569 -10.381 46.126 1.00 11.09 51 VAL A O 1
ATOM 352 N N . ILE A 1 57 ? 42.469 -9.241 46.184 1.00 11.11 52 ILE A N 1
ATOM 353 C CA . ILE A 1 57 ? 41.784 -7.923 46.000 1.00 11.19 52 ILE A CA 1
ATOM 354 C C . ILE A 1 57 ? 42.389 -7.283 44.762 1.00 11.18 52 ILE A C 1
ATOM 355 O O . ILE A 1 57 ? 43.619 -6.981 44.768 1.00 13.10 52 ILE A O 1
ATOM 360 N N . MET A 1 58 ? 41.574 -7.082 43.702 1.00 12.41 53 MET A N 1
ATOM 361 C CA . MET A 1 58 ? 42.132 -6.397 42.493 1.00 11.53 53 MET A CA 1
ATOM 362 C C . MET A 1 58 ? 41.275 -5.181 42.118 1.00 11.61 53 MET A C 1
ATOM 363 O O . MET A 1 58 ? 40.057 -5.258 42.014 1.00 12.12 53 MET A O 1
ATOM 368 N N . GLY A 1 59 ? 41.925 -4.023 41.931 1.00 10.86 54 GLY A N 1
ATOM 369 C CA . GLY A 1 59 ? 41.275 -2.939 41.279 1.00 11.42 54 GLY A CA 1
ATOM 370 C C . GLY A 1 59 ? 41.106 -3.141 39.758 1.00 11.40 54 GLY A C 1
ATOM 371 O O . GLY A 1 59 ? 42.008 -3.644 39.074 1.00 10.93 54 GLY A O 1
ATOM 372 N N . GLN A 1 60 ? 39.921 -2.761 39.280 1.00 10.40 55 GLN A N 1
ATOM 373 C CA . GLN A 1 60 ? 39.594 -2.624 37.856 1.00 11.31 55 GLN A CA 1
ATOM 374 C C . GLN A 1 60 ? 38.454 -1.647 37.650 1.00 11.70 55 GLN A C 1
ATOM 375 O O . GLN A 1 60 ? 37.435 -1.792 38.291 1.00 12.56 55 GLN A O 1
ATOM 381 N N . VAL A 1 61 ? 38.706 -0.570 36.919 1.00 11.47 56 VAL A N 1
ATOM 382 C CA . VAL A 1 61 ? 37.726 0.488 36.797 1.00 13.39 56 VAL A CA 1
ATOM 383 C C . VAL A 1 61 ? 36.689 0.187 35.677 1.00 14.16 56 VAL A C 1
ATOM 384 O O . VAL A 1 61 ? 35.483 0.492 35.804 1.00 14.25 56 VAL A O 1
ATOM 388 N N . LEU A 1 62 ? 37.164 -0.375 34.593 1.00 13.28 57 LEU A N 1
ATOM 389 C CA . LEU A 1 62 ? 36.399 -0.426 33.346 1.00 13.91 57 LEU A CA 1
ATOM 390 C C . LEU A 1 62 ? 35.991 -1.874 33.218 1.00 14.67 57 LEU A C 1
ATOM 391 O O . LEU A 1 62 ? 36.823 -2.678 32.807 1.00 13.43 57 LEU A O 1
ATOM 396 N N . THR A 1 63 ? 34.737 -2.175 33.596 1.00 13.29 58 THR A N 1
ATOM 397 C CA . THR A 1 63 ? 34.318 -3.593 33.778 1.00 15.95 58 THR A CA 1
ATOM 398 C C . THR A 1 63 ? 33.074 -3.910 32.908 1.00 16.58 58 THR A C 1
ATOM 399 O O . THR A 1 63 ? 32.472 -4.965 33.065 1.00 15.99 58 THR A O 1
ATOM 403 N N . ALA A 1 64 ? 32.744 -3.073 31.941 1.00 16.97 59 ALA A N 1
ATOM 404 C CA . ALA A 1 64 ? 31.519 -3.193 31.136 1.00 16.36 59 ALA A CA 1
ATOM 405 C C . ALA A 1 64 ? 31.657 -4.371 30.225 1.00 14.85 59 ALA A C 1
ATOM 406 O O . ALA A 1 64 ? 32.504 -4.397 29.351 1.00 16.13 59 ALA A O 1
ATOM 408 N N . GLY A 1 65 ? 30.869 -5.379 30.474 1.00 16.96 60 GLY A N 1
ATOM 409 C CA . GLY A 1 65 ? 30.954 -6.655 29.716 1.00 18.11 60 GLY A CA 1
ATOM 410 C C . GLY A 1 65 ? 32.147 -7.546 30.057 1.00 18.83 60 GLY A C 1
ATOM 411 O O . GLY A 1 65 ? 32.467 -8.466 29.304 1.00 16.53 60 GLY A O 1
ATOM 412 N N . SER A 1 66 ? 32.854 -7.255 31.152 1.00 16.43 61 SER A N 1
ATOM 413 C CA . SER A 1 66 ? 34.003 -8.082 31.596 1.00 16.43 61 SER A CA 1
ATOM 414 C C . SER A 1 66 ? 33.602 -9.406 32.186 1.00 16.71 61 SER A C 1
ATOM 415 O O . SER A 1 66 ? 34.489 -10.242 32.402 1.00 17.74 61 SER A O 1
ATOM 418 N N . GLY A 1 67 ? 32.317 -9.566 32.537 1.00 15.89 62 GLY A N 1
ATOM 419 C CA . GLY A 1 67 ? 31.849 -10.774 33.185 1.00 17.38 62 GLY A CA 1
ATOM 420 C C . GLY A 1 67 ? 31.903 -10.690 34.724 1.00 18.65 62 GLY A C 1
ATOM 421 O O . GLY A 1 67 ? 32.446 -9.707 35.276 1.00 18.99 62 GLY A O 1
ATOM 422 N N . GLN A 1 68 ? 31.277 -11.656 35.426 1.00 17.89 63 GLN A N 1
ATOM 423 C CA . GLN A 1 68 ? 31.204 -11.582 36.928 1.00 18.05 63 GLN A CA 1
ATOM 424 C C . GLN A 1 68 ? 32.611 -11.428 37.548 1.00 18.24 63 GLN A C 1
ATOM 425 O O . GLN A 1 68 ? 33.509 -12.190 37.185 1.00 18.65 63 GLN A O 1
ATOM 431 N N . ASN A 1 69 ? 32.794 -10.403 38.425 1.00 18.04 64 ASN A N 1
ATOM 432 C CA . ASN A 1 69 ? 33.902 -10.274 39.387 1.00 15.58 64 ASN A CA 1
ATOM 433 C C . ASN A 1 69 ? 35.260 -10.489 38.732 1.00 15.51 64 ASN A C 1
ATOM 434 O O . ASN A 1 69 ? 35.898 -11.517 38.945 1.00 13.68 64 ASN A O 1
ATOM 439 N N . PRO A 1 70 ? 35.735 -9.471 37.993 1.00 12.89 65 PRO A N 1
ATOM 440 C CA . PRO A 1 70 ? 36.997 -9.551 37.309 1.00 14.60 65 PRO A CA 1
ATOM 441 C C . PRO A 1 70 ? 38.170 -10.022 38.237 1.00 12.36 65 PRO A C 1
ATOM 442 O O . PRO A 1 70 ? 39.079 -10.753 37.807 1.00 12.19 65 PRO A O 1
ATOM 446 N N . ALA A 1 71 ? 38.157 -9.640 39.506 1.00 12.32 66 ALA A N 1
ATOM 447 C CA . ALA A 1 71 ? 39.193 -10.083 40.437 1.00 12.62 66 ALA A CA 1
ATOM 448 C C . ALA A 1 71 ? 39.184 -11.601 40.619 1.00 12.90 66 ALA A C 1
ATOM 449 O O . ALA A 1 71 ? 40.236 -12.273 40.579 1.00 13.25 66 ALA A O 1
ATOM 451 N N . ARG A 1 72 ? 38.026 -12.156 40.769 1.00 13.62 67 ARG A N 1
ATOM 452 C CA . ARG A 1 72 ? 37.922 -13.659 40.817 1.00 13.53 67 ARG A CA 1
ATOM 453 C C . ARG A 1 72 ? 38.365 -14.304 39.508 1.00 13.26 67 ARG A C 1
ATOM 454 O O . ARG A 1 72 ? 39.026 -15.362 39.518 1.00 14.39 67 ARG A O 1
ATOM 462 N N . GLN A 1 73 ? 38.067 -13.683 38.367 1.00 13.20 68 GLN A N 1
ATOM 463 C CA . GLN A 1 73 ? 38.497 -14.222 37.060 1.00 13.15 68 GLN A CA 1
ATOM 464 C C . GLN A 1 73 ? 40.039 -14.315 37.047 1.00 12.81 68 GLN A C 1
ATOM 465 O O . GLN A 1 73 ? 40.604 -15.316 36.634 1.00 13.53 68 GLN A O 1
ATOM 471 N N . ALA A 1 74 ? 40.702 -13.236 37.467 1.00 10.89 69 ALA A N 1
ATOM 472 C CA . ALA A 1 74 ? 42.153 -13.244 37.591 1.00 11.83 69 ALA A CA 1
ATOM 473 C C . ALA A 1 74 ? 42.709 -14.322 38.496 1.00 12.55 69 ALA A C 1
ATOM 474 O O . ALA A 1 74 ? 43.702 -14.946 38.143 1.00 13.83 69 ALA A O 1
ATOM 476 N N . ALA A 1 75 ? 42.129 -14.479 39.679 1.00 12.37 70 ALA A N 1
ATOM 477 C CA . ALA A 1 75 ? 42.608 -15.400 40.679 1.00 12.76 70 ALA A CA 1
ATOM 478 C C . ALA A 1 75 ? 42.555 -16.823 40.116 1.00 15.18 70 ALA A C 1
ATOM 479 O O . ALA A 1 75 ? 43.522 -17.624 40.239 1.00 15.10 70 ALA A O 1
ATOM 481 N N . ILE A 1 76 ? 41.460 -17.090 39.431 1.00 14.14 71 ILE A N 1
ATOM 482 C CA . ILE A 1 76 ? 41.266 -18.449 38.914 1.00 14.79 71 ILE A CA 1
ATOM 483 C C . ILE A 1 76 ? 42.235 -18.702 37.729 1.00 15.61 71 ILE A C 1
ATOM 484 O O . ILE A 1 76 ? 42.844 -19.773 37.568 1.00 16.57 71 ILE A O 1
ATOM 489 N N . LYS A 1 77 ? 42.375 -17.726 36.864 1.00 14.53 72 LYS A N 1
ATOM 490 C CA . LYS A 1 77 ? 43.292 -17.878 35.697 1.00 16.55 72 LYS A CA 1
ATOM 491 C C . LYS A 1 77 ? 44.766 -17.988 36.138 1.00 17.68 72 LYS A C 1
ATOM 492 O O . LYS A 1 77 ? 45.589 -18.623 35.465 1.00 17.13 72 LYS A O 1
ATOM 498 N N . ALA A 1 78 ? 45.097 -17.342 37.252 1.00 16.37 73 ALA A N 1
ATOM 499 C CA . ALA A 1 78 ? 46.371 -17.463 37.901 1.00 17.28 73 ALA A CA 1
ATOM 500 C C . ALA A 1 78 ? 46.682 -18.881 38.471 1.00 16.97 73 ALA A C 1
ATOM 501 O O . ALA A 1 78 ? 47.834 -19.177 38.808 1.00 20.05 73 ALA A O 1
ATOM 503 N N . GLY A 1 79 ? 45.657 -19.720 38.564 1.00 16.74 74 GLY A N 1
ATOM 504 C CA . GLY A 1 79 ? 45.801 -21.069 39.136 1.00 17.30 74 GLY A CA 1
ATOM 505 C C . GLY A 1 79 ? 45.453 -21.181 40.632 1.00 17.80 74 GLY A C 1
ATOM 506 O O . GLY A 1 79 ? 45.675 -22.230 41.255 1.00 18.17 74 GLY A O 1
ATOM 507 N N . LEU A 1 80 ? 44.906 -20.133 41.253 1.00 18.15 75 LEU A N 1
ATOM 508 C CA . LEU A 1 80 ? 44.432 -20.296 42.609 1.00 18.78 75 LEU A CA 1
ATOM 509 C C . LEU A 1 80 ? 43.187 -21.188 42.640 1.00 19.75 75 LEU A C 1
ATOM 510 O O . LEU A 1 80 ? 42.366 -21.122 41.720 1.00 20.15 75 LEU A O 1
ATOM 515 N N . PRO A 1 81 ? 43.047 -21.966 43.722 1.00 20.20 76 PRO A N 1
ATOM 516 C CA . PRO A 1 81 ? 41.853 -22.801 43.846 1.00 20.78 76 PRO A CA 1
ATOM 517 C C . PRO A 1 81 ? 40.611 -21.971 44.136 1.00 18.82 76 PRO A C 1
ATOM 518 O O . PRO A 1 81 ? 40.660 -20.797 44.593 1.00 17.01 76 PRO A O 1
ATOM 522 N N . ALA A 1 82 ? 39.484 -22.562 43.798 1.00 17.53 77 ALA A N 1
ATOM 523 C CA . ALA A 1 82 ? 38.196 -21.935 44.038 1.00 17.52 77 ALA A CA 1
ATOM 524 C C . ALA A 1 82 ? 37.978 -21.578 45.502 1.00 16.80 77 ALA A C 1
ATOM 525 O O . ALA A 1 82 ? 37.129 -20.740 45.807 1.00 17.22 77 ALA A O 1
ATOM 527 N N . MET A 1 83 ? 38.696 -22.246 46.429 1.00 16.12 78 MET A N 1
ATOM 528 C CA . MET A 1 83 ? 38.573 -21.926 47.851 1.00 19.26 78 MET A CA 1
ATOM 529 C C . MET A 1 83 ? 39.101 -20.550 48.191 1.00 18.29 78 MET A C 1
ATOM 530 O O . MET A 1 83 ? 38.824 -20.039 49.266 1.00 22.84 78 MET A O 1
ATOM 535 N N . VAL A 1 84 ? 39.774 -19.875 47.284 1.00 17.49 79 VAL A N 1
ATOM 536 C CA . VAL A 1 84 ? 40.374 -18.583 47.632 1.00 16.45 79 VAL A CA 1
ATOM 537 C C . VAL A 1 84 ? 39.420 -17.490 47.133 1.00 14.32 79 VAL A C 1
ATOM 538 O O . VAL A 1 84 ? 39.266 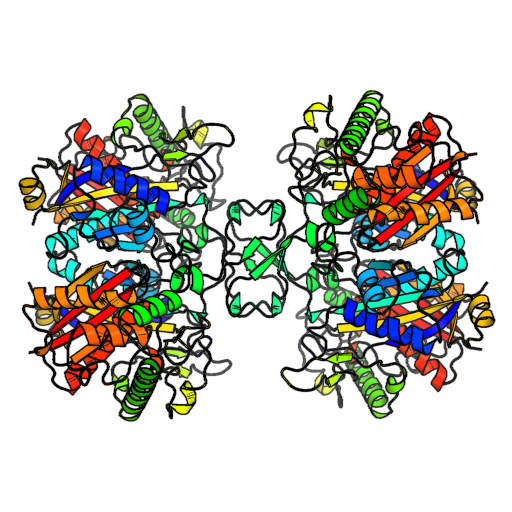-17.348 45.951 1.00 15.93 79 VAL A O 1
ATOM 542 N N . PRO A 1 85 ? 38.807 -16.740 48.053 1.00 15.33 80 PRO A N 1
ATOM 543 C CA . PRO A 1 85 ? 37.814 -15.776 47.580 1.00 15.48 80 PRO A CA 1
ATOM 544 C C . PRO A 1 85 ? 38.473 -14.501 47.031 1.00 14.83 80 PRO A C 1
ATOM 545 O O . PRO A 1 85 ? 39.641 -14.203 47.347 1.00 17.46 80 PRO A O 1
ATOM 549 N N . ALA A 1 86 ? 37.717 -13.797 46.185 1.00 12.48 81 ALA A N 1
ATOM 550 C CA . ALA A 1 86 ? 38.310 -12.592 45.550 1.00 12.96 81 ALA A CA 1
ATOM 551 C C . ALA A 1 86 ? 37.286 -11.484 45.439 1.00 13.94 81 ALA A C 1
ATOM 552 O O . ALA A 1 86 ? 36.075 -11.736 45.370 1.00 13.54 81 ALA A O 1
ATOM 554 N N . MET A 1 87 ? 37.780 -10.237 45.386 1.00 12.53 82 MET A N 1
ATOM 555 C CA . MET A 1 87 ? 36.873 -9.075 45.226 1.00 13.43 82 MET A CA 1
ATOM 556 C C . MET A 1 87 ? 37.480 -8.036 44.333 1.00 13.49 82 MET A C 1
ATOM 557 O O . MET A 1 87 ? 38.721 -7.846 44.348 1.00 11.35 82 MET A O 1
ATOM 562 N N . THR A 1 88 ? 36.619 -7.355 43.571 1.00 11.65 83 THR A N 1
ATOM 563 C CA . THR A 1 88 ? 37.057 -6.294 42.655 1.00 11.51 83 THR A CA 1
ATOM 564 C C . THR A 1 88 ? 36.692 -4.991 43.319 1.00 10.72 83 THR A C 1
ATOM 565 O O . THR A 1 88 ? 35.656 -4.878 43.894 1.00 10.96 83 THR A O 1
ATOM 569 N N . ILE A 1 89 ? 37.504 -3.974 43.101 1.00 10.92 84 ILE A N 1
ATOM 570 C CA . ILE A 1 89 ? 37.252 -2.701 43.671 1.00 11.82 84 ILE A CA 1
ATOM 571 C C . ILE A 1 89 ? 37.498 -1.578 42.650 1.00 10.91 84 ILE A C 1
ATOM 572 O O . ILE A 1 89 ? 38.318 -1.637 41.739 1.00 11.89 84 ILE A O 1
ATOM 577 N N . ASN A 1 90 ? 36.789 -0.495 42.881 1.00 12.74 85 ASN A N 1
ATOM 578 C CA . ASN A 1 90 ? 36.888 0.686 42.037 1.00 12.82 85 ASN A CA 1
ATOM 579 C C . ASN A 1 90 ? 36.934 1.917 42.949 1.00 11.53 85 ASN A C 1
ATOM 580 O O . ASN A 1 90 ? 35.906 2.390 43.480 1.00 13.15 85 ASN A O 1
ATOM 585 N N . LYS A 1 91 ? 38.114 2.519 42.981 1.00 12.73 86 LYS A N 1
ATOM 586 C CA . LYS A 1 91 ? 38.364 3.905 43.492 1.00 11.54 86 LYS A CA 1
ATOM 587 C C . LYS A 1 91 ? 39.137 4.709 42.388 1.00 12.52 86 LYS A C 1
ATOM 588 O O . LYS A 1 91 ? 40.084 5.474 42.671 1.00 12.68 86 LYS A O 1
ATOM 594 N N . VAL A 1 92 ? 38.686 4.584 41.119 1.00 14.54 87 VAL A N 1
ATOM 595 C CA . VAL A 1 92 ? 39.349 5.120 39.903 1.00 14.52 87 VAL A CA 1
ATOM 596 C C . VAL A 1 92 ? 40.836 4.892 39.848 1.00 14.52 87 VAL A C 1
ATOM 597 O O . VAL A 1 92 ? 41.303 3.762 40.074 1.00 11.90 87 VAL A O 1
ATOM 601 N N . SER A 1 93 ? 41.644 5.946 39.683 1.00 12.38 88 SER A N 1
ATOM 602 C CA . SER A 1 93 ? 43.110 5.695 39.702 1.00 15.65 88 SER A CA 1
ATOM 603 C C . SER A 1 93 ? 43.671 5.253 41.027 1.00 13.68 88 SER A C 1
ATOM 604 O O . SER A 1 93 ? 44.793 4.740 41.082 1.00 16.76 88 SER A O 1
ATOM 607 N N . GLY A 1 94 ? 42.923 5.436 42.095 1.00 14.59 89 GLY A N 1
ATOM 608 C CA . GLY A 1 94 ? 43.397 5.001 43.410 1.00 13.51 89 GLY A CA 1
ATOM 609 C C . GLY A 1 94 ? 43.302 3.496 43.648 1.00 15.08 89 GLY A C 1
ATOM 610 O O . GLY A 1 94 ? 43.850 3.039 44.593 1.00 14.20 89 GLY A O 1
ATOM 611 N N . SER A 1 95 ? 42.542 2.786 42.802 1.00 13.57 90 SER A N 1
ATOM 612 C CA . SER A 1 95 ? 42.112 1.378 42.983 1.00 13.31 90 SER A CA 1
ATOM 613 C C . SER A 1 95 ? 43.206 0.411 43.320 1.00 13.58 90 SER A C 1
ATOM 614 O O . SER A 1 95 ? 43.070 -0.385 44.271 1.00 14.62 90 SER A O 1
ATOM 617 N N . GLY A 1 96 ? 44.311 0.469 42.573 1.00 13.19 91 GLY A N 1
ATOM 618 C CA . GLY A 1 96 ? 45.442 -0.369 42.769 1.00 13.45 91 GLY A CA 1
ATOM 619 C C . GLY A 1 96 ? 46.153 -0.235 44.104 1.00 13.06 91 GLY A C 1
ATOM 620 O O . GLY A 1 96 ? 46.647 -1.202 44.669 1.00 12.95 91 GLY A O 1
ATOM 621 N N . LEU A 1 97 ? 46.262 1.007 44.596 1.00 12.59 92 LEU A N 1
ATOM 622 C CA . LEU A 1 97 ? 46.836 1.215 45.892 1.00 12.54 92 LEU A CA 1
ATOM 623 C C . LEU A 1 97 ? 45.829 0.911 47.046 1.00 12.31 92 LEU A C 1
ATOM 624 O O . LEU A 1 97 ? 46.195 0.314 48.079 1.00 11.87 92 LEU A O 1
ATOM 629 N N . LYS A 1 98 ? 44.556 1.263 46.820 1.00 11.38 93 LYS A N 1
ATOM 630 C CA . LYS A 1 98 ? 43.571 1.096 47.768 1.00 9.78 93 LYS A CA 1
ATOM 631 C C . LYS A 1 98 ? 43.394 -0.409 48.059 1.00 9.80 93 LYS A C 1
ATOM 632 O O . LYS A 1 98 ? 43.168 -0.764 49.198 1.00 10.52 93 LYS A O 1
ATOM 638 N N . ALA A 1 99 ? 43.625 -1.264 47.050 1.00 9.08 94 ALA A N 1
ATOM 639 C CA . ALA A 1 99 ? 43.550 -2.725 47.336 1.00 9.89 94 ALA A CA 1
ATOM 640 C C . ALA A 1 99 ? 44.575 -3.127 48.385 1.00 10.18 94 ALA A C 1
ATOM 641 O O . ALA A 1 99 ? 44.296 -4.042 49.194 1.00 12.76 94 ALA A O 1
ATOM 643 N N . VAL A 1 100 ? 45.800 -2.521 48.313 1.00 11.34 95 VAL A N 1
ATOM 644 C CA . VAL A 1 100 ? 46.852 -2.846 49.271 1.00 11.54 95 VAL A CA 1
ATOM 645 C C . VAL A 1 100 ? 46.437 -2.353 50.687 1.00 12.12 95 VAL A C 1
ATOM 646 O O . VAL A 1 100 ? 46.721 -2.982 51.684 1.00 11.06 95 VAL A O 1
ATOM 650 N N . MET A 1 101 ? 45.862 -1.138 50.779 1.00 10.47 96 MET A N 1
ATOM 651 C CA . MET A 1 101 ? 45.342 -0.643 52.030 1.00 10.90 96 MET A CA 1
ATOM 652 C C . MET A 1 101 ? 44.269 -1.566 52.634 1.00 10.47 96 MET A C 1
ATOM 653 O O . MET A 1 101 ? 44.257 -1.889 53.871 1.00 10.95 96 MET A O 1
ATOM 658 N N . LEU A 1 102 ? 43.405 -2.046 51.786 1.00 10.90 97 LEU A N 1
ATOM 659 C CA . LEU A 1 102 ? 42.362 -2.954 52.271 1.00 10.96 97 LEU A CA 1
ATOM 660 C C . LEU A 1 102 ? 42.972 -4.260 52.736 1.00 11.28 97 LEU A C 1
ATOM 661 O O . LEU A 1 102 ? 42.488 -4.822 53.721 1.00 12.69 97 LEU A O 1
ATOM 666 N N . ALA A 1 103 ? 43.975 -4.729 52.018 1.00 10.46 98 ALA A N 1
ATOM 667 C CA . ALA A 1 103 ? 44.723 -5.964 52.413 1.00 10.70 98 ALA A CA 1
ATOM 668 C C . ALA A 1 103 ? 45.382 -5.755 53.800 1.00 10.78 98 ALA A C 1
ATOM 669 O O . ALA A 1 103 ? 45.279 -6.595 54.702 1.00 10.82 98 ALA A O 1
ATOM 671 N N . ALA A 1 104 ? 46.006 -4.618 54.072 1.00 9.90 99 ALA A N 1
ATOM 672 C CA . ALA A 1 104 ? 46.565 -4.294 55.348 1.00 10.01 99 ALA A CA 1
ATOM 673 C C . ALA A 1 104 ? 45.499 -4.262 56.434 1.00 9.86 99 ALA A C 1
ATOM 674 O O . ALA A 1 104 ? 45.713 -4.841 57.489 1.00 11.98 99 ALA A O 1
ATOM 676 N N . ASN A 1 105 ? 44.326 -3.643 56.139 1.00 11.05 100 ASN A N 1
ATOM 677 C CA . ASN A 1 105 ? 43.253 -3.499 57.113 1.00 10.61 100 ASN A CA 1
ATOM 678 C C . ASN A 1 105 ? 42.823 -4.891 57.515 1.00 12.11 100 ASN A C 1
ATOM 679 O O . ASN A 1 105 ? 42.659 -5.155 58.694 1.00 11.89 100 ASN A O 1
ATOM 684 N N . ALA A 1 106 ? 42.743 -5.757 56.547 1.00 13.87 101 ALA A N 1
ATOM 685 C CA . ALA A 1 106 ? 42.281 -7.158 56.799 1.00 13.12 101 ALA A CA 1
ATOM 686 C C . ALA A 1 106 ? 43.225 -8.004 57.654 1.00 14.45 101 ALA A C 1
ATOM 687 O O . ALA A 1 106 ? 42.819 -8.760 58.523 1.00 15.56 101 ALA A O 1
ATOM 689 N N . ILE A 1 107 ? 44.497 -7.849 57.418 1.00 13.68 102 ILE A N 1
ATOM 690 C CA . ILE A 1 107 ? 45.509 -8.605 58.130 1.00 14.77 102 ILE A CA 1
ATOM 691 C C . ILE A 1 107 ? 45.571 -8.033 59.574 1.00 14.43 102 ILE A C 1
ATOM 692 O O . ILE A 1 107 ? 45.588 -8.753 60.571 1.00 13.34 102 ILE A O 1
ATOM 697 N N . MET A 1 108 ? 45.525 -6.722 59.735 1.00 13.18 103 MET A N 1
ATOM 698 C CA . MET A 1 108 ? 45.536 -6.133 61.059 1.00 14.12 103 MET A CA 1
ATOM 699 C C . MET A 1 108 ? 44.331 -6.477 61.928 1.00 14.00 103 MET A C 1
ATOM 700 O O . MET A 1 108 ? 44.447 -6.515 63.182 1.00 13.87 103 MET A O 1
ATOM 705 N N . ALA A 1 109 ? 43.162 -6.613 61.285 1.00 12.90 104 ALA A N 1
ATOM 706 C CA . ALA A 1 109 ? 41.943 -7.021 61.919 1.00 12.79 104 ALA A CA 1
ATOM 707 C C . ALA A 1 109 ? 41.863 -8.509 62.225 1.00 13.11 104 ALA A C 1
ATOM 708 O O . ALA A 1 109 ? 40.946 -8.951 62.895 1.00 15.34 104 ALA A O 1
ATOM 710 N N . GLY A 1 110 ? 42.793 -9.273 61.692 1.00 12.61 105 GLY A N 1
ATOM 711 C CA . GLY A 1 110 ? 42.721 -10.771 61.864 1.00 15.22 105 GLY A CA 1
ATOM 712 C C . GLY A 1 110 ? 41.821 -11.433 60.843 1.00 18.22 105 GLY A C 1
ATOM 713 O O . GLY A 1 110 ? 41.542 -12.621 60.906 1.00 20.46 105 GLY A O 1
ATOM 714 N N . ASP A 1 111 ? 41.352 -10.675 59.864 1.00 17.63 106 ASP A N 1
ATOM 715 C CA . ASP A 1 111 ? 40.411 -11.204 58.890 1.00 18.44 106 ASP A CA 1
ATOM 716 C C . ASP A 1 111 ? 41.107 -12.156 57.908 1.00 20.42 106 ASP A C 1
ATOM 717 O O . ASP A 1 111 ? 40.575 -13.191 57.592 1.00 20.42 106 ASP A O 1
ATOM 722 N N . ALA A 1 112 ? 42.313 -11.803 57.495 1.00 20.09 107 ALA A N 1
ATOM 723 C CA . ALA A 1 112 ? 43.045 -12.500 56.441 1.00 19.81 107 ALA A CA 1
ATOM 724 C C . ALA A 1 112 ? 44.480 -12.736 56.912 1.00 19.07 107 ALA A C 1
ATOM 725 O O . ALA A 1 112 ? 44.971 -12.021 57.804 1.00 18.52 107 ALA A O 1
ATOM 727 N N . GLU A 1 113 ? 45.130 -13.791 56.409 1.00 18.02 108 GLU A N 1
ATOM 728 C CA . GLU A 1 113 ? 46.552 -13.983 56.685 1.00 18.47 108 GLU A CA 1
ATOM 729 C C . GLU A 1 113 ? 47.484 -13.523 55.535 1.00 15.63 108 GLU A C 1
ATOM 730 O O . GLU A 1 113 ? 48.447 -12.813 55.728 1.00 14.53 108 GLU A O 1
ATOM 736 N N . ILE A 1 114 ? 47.201 -13.978 54.343 1.00 13.90 109 ILE A N 1
ATOM 737 C CA . ILE A 1 114 ? 47.968 -13.622 53.181 1.00 14.77 109 ILE A CA 1
ATOM 738 C C . ILE A 1 114 ? 47.030 -13.077 52.100 1.00 13.00 109 ILE A C 1
ATOM 739 O O . ILE A 1 114 ? 46.105 -13.729 51.683 1.00 12.12 109 ILE A O 1
ATOM 744 N N . VAL A 1 115 ? 47.252 -11.852 51.668 1.00 13.47 110 VAL A N 1
ATOM 745 C CA . VAL A 1 115 ? 46.489 -11.278 50.606 1.00 11.81 110 VAL A CA 1
ATOM 746 C C . VAL A 1 115 ? 47.346 -10.924 49.419 1.00 11.68 110 VAL A C 1
ATOM 747 O O . VAL A 1 115 ? 48.471 -10.357 49.564 1.00 13.29 110 VAL A O 1
ATOM 751 N N . VAL A 1 116 ? 46.804 -11.183 48.244 1.00 11.41 111 VAL A N 1
ATOM 752 C CA . VAL A 1 116 ? 47.383 -10.725 46.984 1.00 10.60 111 VAL A CA 1
ATOM 753 C C . VAL A 1 116 ? 46.513 -9.521 46.564 1.00 11.94 111 VAL A C 1
ATOM 754 O O . VAL A 1 116 ? 45.310 -9.609 46.463 1.00 11.18 111 VAL A O 1
ATOM 758 N N . ALA A 1 117 ? 47.177 -8.386 46.446 1.00 11.27 112 ALA A N 1
ATOM 759 C CA . ALA A 1 117 ? 46.478 -7.088 46.191 1.00 11.62 112 ALA A CA 1
ATOM 760 C C . ALA A 1 117 ? 47.138 -6.416 45.021 1.00 12.03 112 ALA A C 1
ATOM 761 O O . ALA A 1 117 ? 48.385 -6.324 44.944 1.00 13.85 112 ALA A O 1
ATOM 763 N N . GLY A 1 118 ? 46.303 -5.783 44.213 1.00 11.17 113 GLY A N 1
ATOM 764 C CA . GLY A 1 118 ? 46.831 -4.996 43.097 1.00 11.32 113 GLY A CA 1
ATOM 765 C C . GLY A 1 118 ? 45.762 -4.375 42.243 1.00 10.48 113 GLY A C 1
ATOM 766 O O . GLY A 1 118 ? 44.682 -4.088 42.744 1.00 10.14 113 GLY A O 1
ATOM 767 N N . GLY A 1 119 ? 46.018 -4.289 40.931 1.00 10.03 114 GLY A N 1
ATOM 768 C CA . GLY A 1 119 ? 45.014 -3.846 39.942 1.00 9.51 114 GLY A CA 1
ATOM 769 C C . GLY A 1 119 ? 45.345 -4.289 38.561 1.00 9.16 114 GLY A C 1
ATOM 770 O O . GLY A 1 119 ? 46.492 -4.748 38.295 1.00 9.36 114 GLY A O 1
ATOM 771 N N . GLN A 1 120 ? 44.400 -4.131 37.654 1.00 9.90 115 GLN A N 1
ATOM 772 C CA . GLN A 1 120 ? 44.495 -4.606 36.321 1.00 10.76 115 GLN A CA 1
ATOM 773 C C . GLN A 1 120 ? 43.570 -3.747 35.466 1.00 10.47 115 GLN A C 1
ATOM 774 O O . GLN A 1 120 ? 42.432 -3.503 35.874 1.00 10.99 115 GLN A O 1
ATOM 780 N N . GLU A 1 121 ? 44.000 -3.364 34.273 1.00 11.44 116 GLU A N 1
ATOM 781 C CA . GLU A 1 121 ? 43.220 -2.544 33.352 1.00 11.55 116 GLU A CA 1
ATOM 782 C C . GLU A 1 121 ? 43.600 -2.766 31.887 1.00 11.26 116 GLU A C 1
ATOM 783 O O . GLU A 1 121 ? 44.787 -2.831 31.534 1.00 11.04 116 GLU A O 1
ATOM 789 N N . ASN A 1 122 ? 42.608 -2.937 31.050 1.00 10.55 117 ASN A N 1
ATOM 790 C CA . ASN A 1 122 ? 42.803 -2.915 29.591 1.00 11.57 117 ASN A CA 1
ATOM 791 C C . ASN A 1 122 ? 41.928 -1.773 29.065 1.00 13.04 117 ASN A C 1
ATOM 792 O O . ASN A 1 122 ? 40.747 -1.903 28.911 1.00 12.17 117 ASN A O 1
ATOM 797 N N . MET A 1 123 ? 42.528 -0.630 28.802 1.00 12.29 118 MET A N 1
ATOM 798 C CA . MET A 1 123 ? 41.698 0.534 28.393 1.00 12.91 118 MET A CA 1
ATOM 799 C C . MET A 1 123 ? 41.389 0.399 26.881 1.00 14.67 118 MET A C 1
ATOM 800 O O . MET A 1 123 ? 40.284 0.761 26.426 1.00 15.56 118 MET A O 1
ATOM 805 N N . SER A 1 124 ? 42.312 -0.243 26.162 1.00 15.46 119 SER A N 1
ATOM 806 C CA . SER A 1 124 ? 42.134 -0.493 24.722 1.00 16.05 119 SER A CA 1
ATOM 807 C C . SER A 1 124 ? 40.848 -1.200 24.391 1.00 17.07 119 SER A C 1
ATOM 808 O O . SER A 1 124 ? 40.315 -0.917 23.368 1.00 15.77 119 SER A O 1
ATOM 811 N N . ALA A 1 125 ? 40.474 -2.205 25.181 1.00 16.97 120 ALA A N 1
ATOM 812 C CA . ALA A 1 125 ? 39.345 -3.069 24.892 1.00 19.66 120 ALA A CA 1
ATOM 813 C C . ALA A 1 125 ? 38.032 -2.528 25.538 1.00 18.77 120 ALA A C 1
ATOM 814 O O . ALA A 1 125 ? 36.939 -3.143 25.452 1.00 20.01 120 ALA A O 1
ATOM 816 N N . ALA A 1 126 ? 38.065 -1.364 26.187 1.00 18.31 121 ALA A N 1
ATOM 817 C CA . ALA A 1 126 ? 36.802 -0.920 26.791 1.00 18.60 121 ALA A CA 1
ATOM 818 C C . ALA A 1 126 ? 35.820 -0.620 25.665 1.00 17.19 121 ALA A C 1
ATOM 819 O O . ALA A 1 126 ? 36.131 0.033 24.659 1.00 16.88 121 ALA A O 1
ATOM 821 N N . PRO A 1 127 ? 34.593 -1.087 25.841 1.00 16.85 122 PRO A N 1
ATOM 822 C CA . PRO A 1 127 ? 33.604 -0.923 24.762 1.00 16.49 122 PRO A CA 1
ATOM 823 C C . PRO A 1 127 ? 32.782 0.348 24.901 1.00 15.71 122 PRO A C 1
ATOM 824 O O . PRO A 1 127 ? 32.881 1.071 25.894 1.00 15.76 122 PRO A O 1
ATOM 828 N N . HIS A 1 128 ? 31.921 0.561 23.913 1.00 14.41 123 HIS A N 1
ATOM 829 C CA . HIS A 1 128 ? 30.857 1.529 23.944 1.00 14.95 123 HIS A CA 1
ATOM 830 C C . HIS A 1 128 ? 29.605 0.942 24.560 1.00 14.80 123 HIS A C 1
ATOM 831 O O . HIS A 1 128 ? 29.356 -0.282 24.527 1.00 15.35 123 HIS A O 1
ATOM 838 N N . VAL A 1 129 ? 28.822 1.791 25.161 1.00 15.16 124 VAL A N 1
ATOM 839 C CA . VAL A 1 129 ? 27.566 1.377 25.783 1.00 16.15 124 VAL A CA 1
ATOM 840 C C . VAL A 1 129 ? 26.387 2.154 25.165 1.00 17.31 124 VAL A C 1
ATOM 841 O O . VAL A 1 129 ? 26.599 3.237 24.654 1.00 17.71 124 VAL A O 1
ATOM 845 N N . LEU A 1 130 ? 25.201 1.536 25.200 1.00 15.94 125 LEU A N 1
ATOM 846 C CA . LEU A 1 130 ? 23.955 2.145 24.706 1.00 19.88 125 LEU A CA 1
ATOM 847 C C . LEU A 1 130 ? 22.994 2.405 25.828 1.00 19.58 125 LEU A C 1
ATOM 848 O O . LEU A 1 130 ? 22.094 1.622 26.051 1.00 21.13 125 LEU A O 1
ATOM 853 N N . PRO A 1 131 ? 23.121 3.542 26.505 1.00 19.95 126 PRO A N 1
ATOM 854 C CA . PRO A 1 131 ? 22.084 3.733 27.543 1.00 22.13 126 PRO A CA 1
ATOM 855 C C . PRO A 1 131 ? 20.705 3.857 26.990 1.00 22.43 126 PRO A C 1
ATOM 856 O O . PRO A 1 131 ? 20.553 4.422 25.923 1.00 21.91 126 PRO A O 1
ATOM 860 N N . GLY A 1 132 ? 19.721 3.366 27.739 1.00 24.20 127 GLY A N 1
ATOM 861 C CA . GLY A 1 132 ? 18.313 3.390 27.289 1.00 24.11 127 GLY A CA 1
ATOM 862 C C . GLY A 1 132 ? 17.934 2.251 26.373 1.00 26.50 127 GLY A C 1
ATOM 863 O O . GLY A 1 132 ? 16.804 2.213 25.859 1.00 23.49 127 GLY A O 1
ATOM 864 N N . SER A 1 133 ? 18.840 1.285 26.176 1.00 23.66 128 SER A N 1
ATOM 865 C CA . SER A 1 133 ? 18.559 0.205 25.223 1.00 25.14 128 SER A CA 1
ATOM 866 C C . SER A 1 133 ? 17.333 -0.693 25.511 1.00 23.97 128 SER A C 1
ATOM 867 O O . SER A 1 133 ? 16.782 -1.339 24.550 1.00 18.11 128 SER A O 1
ATOM 870 N N . ARG A 1 134 ? 16.939 -0.821 26.779 1.00 24.19 129 ARG A N 1
ATOM 871 C CA . ARG A 1 134 ? 15.751 -1.653 27.084 1.00 25.87 129 ARG A CA 1
ATOM 872 C C . ARG A 1 134 ? 14.477 -0.973 26.670 1.00 27.51 129 ARG A C 1
ATOM 873 O O . ARG A 1 134 ? 13.532 -1.648 26.337 1.00 29.51 129 ARG A O 1
ATOM 881 N N . ASP A 1 135 ? 14.469 0.353 26.634 1.00 28.04 130 ASP A N 1
ATOM 882 C CA . ASP A 1 135 ? 13.264 1.130 26.334 1.00 29.40 130 ASP A CA 1
ATOM 883 C C . ASP A 1 135 ? 13.099 1.409 24.853 1.00 29.96 130 ASP A C 1
ATOM 884 O O . ASP A 1 135 ? 11.994 1.712 24.411 1.00 29.80 130 ASP A O 1
ATOM 889 N N . GLY A 1 136 ? 14.199 1.393 24.104 1.00 30.75 131 GLY A N 1
ATOM 890 C CA . GLY A 1 136 ? 14.168 1.701 22.685 1.00 31.51 131 GLY A CA 1
ATOM 891 C C . GLY A 1 136 ? 14.267 3.184 22.463 1.00 33.55 131 GLY A C 1
ATOM 892 O O . GLY A 1 136 ? 14.235 3.967 23.413 1.00 33.23 131 GLY A O 1
ATOM 893 N N . PHE A 1 137 ? 14.362 3.564 21.190 1.00 35.30 132 PHE A N 1
ATOM 894 C CA . PHE A 1 137 ? 14.518 4.945 20.789 1.00 33.26 132 PHE A CA 1
ATOM 895 C C . PHE A 1 137 ? 13.394 5.373 19.867 1.00 39.57 132 PHE A C 1
ATOM 896 O O . PHE A 1 137 ? 13.327 4.961 18.694 1.00 34.14 132 PHE A O 1
ATOM 904 N N . ARG A 1 138 ? 12.505 6.203 20.400 1.00 46.39 133 ARG A N 1
ATOM 905 C CA . ARG A 1 138 ? 11.270 6.547 19.701 1.00 50.02 133 ARG A CA 1
ATOM 906 C C . ARG A 1 138 ? 11.622 7.138 18.347 1.00 48.93 133 ARG A C 1
ATOM 907 O O . ARG A 1 138 ? 11.246 6.550 17.310 1.00 48.05 133 ARG A O 1
ATOM 915 N N . MET A 1 139 ? 12.327 8.283 18.372 1.00 42.91 134 MET A N 1
ATOM 916 C CA . MET A 1 139 ? 12.643 9.053 17.164 1.00 41.55 134 MET A CA 1
ATOM 917 C C . MET A 1 139 ? 13.867 9.977 17.275 1.00 39.78 134 MET A C 1
ATOM 918 O O . MET A 1 139 ? 14.082 10.655 18.274 1.00 34.37 134 MET A O 1
ATOM 923 N N . GLY A 1 140 ? 14.656 10.039 16.215 1.00 36.85 135 GLY A N 1
ATOM 924 C CA . GLY A 1 140 ? 15.809 10.935 16.186 1.00 36.63 135 GLY A CA 1
ATOM 925 C C . GLY A 1 140 ? 17.084 10.233 16.663 1.00 34.04 135 GLY A C 1
ATOM 926 O O . GLY A 1 140 ? 17.045 9.045 16.991 1.00 30.42 135 GLY A O 1
ATOM 927 N N . ASP A 1 141 ? 18.195 10.979 16.682 1.00 32.58 136 ASP A N 1
ATOM 928 C CA . ASP A 1 141 ? 19.504 10.448 17.084 1.00 34.59 136 ASP A CA 1
ATOM 929 C C . ASP A 1 141 ? 19.511 9.868 18.479 1.00 32.98 136 ASP A C 1
ATOM 930 O O . ASP A 1 141 ? 18.784 10.339 19.359 1.00 28.81 136 ASP A O 1
ATOM 935 N N . ALA A 1 142 ? 20.337 8.835 18.643 1.00 30.40 137 ALA A N 1
ATOM 936 C CA . ALA A 1 142 ? 20.702 8.262 19.922 1.00 29.79 137 ALA A CA 1
ATOM 937 C C . ALA A 1 142 ? 22.240 8.221 20.014 1.00 29.07 137 ALA A C 1
ATOM 938 O O . ALA A 1 142 ? 22.965 8.376 19.019 1.00 30.47 137 ALA A O 1
ATOM 940 N N . LYS A 1 143 ? 22.729 8.030 21.223 1.00 28.02 138 LYS A N 1
ATOM 941 C CA . LYS A 1 143 ? 24.142 8.171 21.505 1.00 29.61 138 LYS A CA 1
ATOM 942 C C . LYS A 1 143 ? 24.707 6.810 21.880 1.00 24.78 138 LYS A C 1
ATOM 943 O O . LYS A 1 143 ? 24.063 6.070 22.612 1.00 20.37 138 LYS A O 1
ATOM 949 N N . LEU A 1 144 ? 25.868 6.450 21.354 1.00 24.31 139 LEU A N 1
ATOM 950 C CA . LEU A 1 144 ? 26.656 5.422 21.990 1.00 22.61 139 LEU A CA 1
ATOM 951 C C . LEU A 1 144 ? 27.741 6.111 22.779 1.00 19.82 139 LEU A C 1
ATOM 952 O O . LEU A 1 144 ? 28.506 6.905 22.234 1.00 20.17 139 LEU A O 1
ATOM 957 N N . VAL A 1 145 ? 27.773 5.814 24.067 1.00 18.57 140 VAL A N 1
ATOM 958 C CA . VAL A 1 145 ? 28.728 6.411 24.965 1.00 19.51 140 VAL A CA 1
ATOM 959 C C . VAL A 1 145 ? 29.982 5.525 25.137 1.00 16.55 140 VAL A C 1
ATOM 960 O O . VAL A 1 145 ? 29.848 4.326 25.274 1.00 15.79 140 VAL A O 1
ATOM 964 N N . ASP A 1 146 ? 31.165 6.160 25.103 1.00 16.59 141 ASP A N 1
ATOM 965 C CA . ASP A 1 146 ? 32.449 5.509 25.306 1.00 15.42 141 ASP A CA 1
ATOM 966 C C . ASP A 1 146 ? 32.704 5.187 26.817 1.00 14.32 141 ASP A C 1
ATOM 967 O O . ASP A 1 146 ? 32.757 6.089 27.638 1.00 11.57 141 ASP A O 1
ATOM 972 N N . THR A 1 147 ? 32.768 3.901 27.199 1.00 12.58 142 THR A N 1
ATOM 973 C CA . THR A 1 147 ? 32.877 3.551 28.612 1.00 13.04 142 THR A CA 1
ATOM 974 C C . THR A 1 147 ? 34.210 3.986 29.226 1.00 12.59 142 THR A C 1
ATOM 975 O O . THR A 1 147 ? 34.213 4.348 30.402 1.00 12.66 142 THR A O 1
ATOM 979 N N . MET A 1 148 ? 35.262 4.068 28.414 1.00 11.42 143 MET A N 1
ATOM 980 C CA . MET A 1 148 ? 36.602 4.441 28.889 1.00 13.41 143 MET A CA 1
ATOM 981 C C . MET A 1 148 ? 36.456 5.880 29.312 1.00 12.07 143 MET A C 1
ATOM 982 O O . MET A 1 148 ? 36.917 6.284 30.401 1.00 12.36 143 MET A O 1
ATOM 987 N N . ILE A 1 149 ? 35.733 6.674 28.523 1.00 13.12 144 ILE A N 1
ATOM 988 C CA . ILE A 1 149 ? 35.621 8.052 28.969 1.00 12.36 144 ILE A CA 1
ATOM 989 C C . ILE A 1 149 ? 34.635 8.285 30.152 1.00 13.92 144 ILE A C 1
ATOM 990 O O . ILE A 1 149 ? 35.017 8.924 31.172 1.00 13.59 144 ILE A O 1
ATOM 995 N N . VAL A 1 150 ? 33.410 7.768 30.087 1.00 14.28 145 VAL A N 1
ATOM 996 C CA . VAL A 1 150 ? 32.408 8.084 31.085 1.00 16.56 145 VAL A CA 1
ATOM 997 C C . VAL A 1 150 ? 32.762 7.428 32.436 1.00 16.00 145 VAL A C 1
ATOM 998 O O . VAL A 1 150 ? 32.590 8.009 33.483 1.00 14.40 145 VAL A O 1
ATOM 1002 N N . ASP A 1 151 ? 33.270 6.209 32.407 1.00 15.18 146 ASP A N 1
ATOM 1003 C CA . ASP A 1 151 ? 33.545 5.470 33.626 1.00 16.47 146 ASP A CA 1
ATOM 1004 C C . ASP A 1 151 ? 34.985 5.760 34.150 1.00 15.68 146 ASP A C 1
ATOM 1005 O O . ASP A 1 151 ? 35.293 5.592 35.330 1.00 16.25 146 ASP A O 1
ATOM 1010 N N . GLY A 1 152 ? 35.825 6.281 33.282 1.00 15.02 147 GLY A N 1
ATOM 1011 C CA . GLY A 1 152 ? 37.229 6.429 33.543 1.00 15.49 147 GLY A CA 1
ATOM 1012 C C . GLY A 1 152 ? 37.726 7.855 33.671 1.00 15.36 147 GLY A C 1
ATOM 1013 O O . GLY A 1 152 ? 38.529 8.128 34.527 1.00 15.21 147 GLY A O 1
ATOM 1014 N N . LEU A 1 153 ? 37.235 8.753 32.801 1.00 14.69 148 LEU A N 1
ATOM 1015 C CA . LEU A 1 153 ? 37.897 10.000 32.575 1.00 14.08 148 LEU A CA 1
ATOM 1016 C C . LEU A 1 153 ? 37.059 11.251 32.590 1.00 14.25 148 LEU A C 1
ATOM 1017 O O . LEU A 1 153 ? 37.546 12.281 32.179 1.00 16.75 148 LEU A O 1
ATOM 1022 N N . TRP A 1 154 ? 35.855 11.145 33.063 1.00 14.32 149 TRP A N 1
ATOM 1023 C CA . TRP A 1 154 ? 34.813 12.189 32.953 1.00 14.74 149 TRP A CA 1
ATOM 1024 C C . TRP A 1 154 ? 34.374 12.483 34.344 1.00 13.85 149 TRP A C 1
ATOM 1025 O O . TRP A 1 154 ? 33.920 11.604 35.111 1.00 13.44 149 TRP A O 1
ATOM 1036 N N . ASP A 1 155 ? 34.327 13.764 34.708 1.00 12.14 150 ASP A N 1
ATOM 1037 C CA . ASP A 1 155 ? 33.892 14.088 36.020 1.00 13.54 150 ASP A CA 1
ATOM 1038 C C . ASP A 1 155 ? 32.387 14.177 36.081 1.00 13.65 150 ASP A C 1
ATOM 1039 O O . ASP A 1 155 ? 31.766 14.895 35.292 1.00 13.85 150 ASP A O 1
ATOM 1044 N N . VAL A 1 156 ? 31.804 13.483 37.041 1.00 13.98 151 VAL A N 1
ATOM 1045 C CA . VAL A 1 156 ? 30.358 13.366 37.147 1.00 14.62 151 VAL A CA 1
ATOM 1046 C C . VAL A 1 156 ? 29.699 14.704 37.472 1.00 15.68 151 VAL A C 1
ATOM 1047 O O . VAL A 1 156 ? 28.739 15.113 36.810 1.00 18.33 151 VAL A O 1
ATOM 1051 N N . TYR A 1 157 ? 30.299 15.403 38.410 1.00 14.94 152 TYR A N 1
ATOM 1052 C CA . TYR A 1 157 ? 29.713 16.565 39.083 1.00 15.91 152 TYR A CA 1
ATOM 1053 C C . TYR A 1 157 ? 29.814 17.768 38.212 1.00 15.19 152 TYR A C 1
ATOM 1054 O O . TYR A 1 157 ? 28.881 18.600 38.247 1.00 21.70 152 TYR A O 1
ATOM 1063 N N . ASN A 1 158 ? 30.836 17.862 37.367 1.00 15.36 153 ASN A N 1
ATOM 1064 C CA . ASN A 1 158 ? 31.067 19.082 36.540 1.00 16.58 153 ASN A CA 1
ATOM 1065 C C . ASN A 1 158 ? 30.858 18.846 35.043 1.00 16.83 153 ASN A C 1
ATOM 1066 O O . ASN A 1 158 ? 30.837 19.771 34.240 1.00 15.85 153 ASN A O 1
ATOM 1071 N N . GLN A 1 159 ? 30.702 17.575 34.673 1.00 15.59 154 GLN A N 1
ATOM 1072 C CA . GLN A 1 159 ? 30.471 17.099 33.321 1.00 16.78 154 GLN A CA 1
ATOM 1073 C C . GLN A 1 159 ? 31.536 17.590 32.347 1.00 15.73 154 GLN A C 1
ATOM 1074 O O . GLN A 1 159 ? 31.237 18.243 31.387 1.00 14.73 154 GLN A O 1
ATOM 1080 N N . TYR A 1 160 ? 32.782 17.234 32.626 1.00 15.55 155 TYR A N 1
ATOM 1081 C CA . TYR A 1 160 ? 33.887 17.509 31.763 1.00 14.70 155 TYR A CA 1
ATOM 1082 C C . TYR A 1 160 ? 35.043 16.602 32.085 1.00 12.70 155 TYR A C 1
ATOM 1083 O O . TYR A 1 160 ? 35.027 15.945 33.116 1.00 15.96 155 TYR A O 1
ATOM 1092 N N . HIS A 1 161 ? 35.969 16.535 31.148 1.00 13.29 156 HIS A N 1
ATOM 1093 C CA . HIS A 1 161 ? 37.092 15.594 31.200 1.00 13.52 156 HIS A CA 1
ATOM 1094 C C . HIS A 1 161 ? 38.012 15.865 32.384 1.00 11.94 156 HIS A C 1
ATOM 1095 O O . HIS A 1 161 ? 38.191 16.993 32.835 1.00 12.22 156 HIS A O 1
ATOM 1102 N N . MET A 1 162 ? 38.697 14.844 32.839 1.00 11.95 157 MET A N 1
ATOM 1103 C CA . MET A 1 162 ? 39.793 14.947 33.852 1.00 11.82 157 MET A CA 1
ATOM 1104 C C . MET A 1 162 ? 40.831 15.971 33.447 1.00 11.79 157 MET A C 1
ATOM 1105 O O . MET A 1 162 ? 41.378 16.638 34.313 1.00 14.27 157 MET A O 1
ATOM 1110 N N . GLY A 1 163 ? 41.078 16.126 32.141 1.00 11.04 158 GLY A N 1
ATOM 1111 C CA . GLY A 1 163 ? 42.087 17.073 31.651 1.00 10.98 158 GLY A CA 1
ATOM 1112 C C . GLY A 1 163 ? 41.635 18.489 31.927 1.00 11.75 158 GLY A C 1
ATOM 1113 O O . GLY A 1 163 ? 42.459 19.343 32.136 1.00 13.22 158 GLY A O 1
ATOM 1114 N N . ILE A 1 164 ? 40.368 18.733 32.032 1.00 10.88 159 ILE A N 1
ATOM 1115 C CA . ILE A 1 164 ? 39.904 20.099 32.484 1.00 13.85 159 ILE A CA 1
ATOM 1116 C C . ILE A 1 164 ? 40.223 20.357 33.995 1.00 12.92 159 ILE A C 1
ATOM 1117 O O . ILE A 1 164 ? 40.619 21.458 34.423 1.00 13.67 159 ILE A O 1
ATOM 1122 N N . THR A 1 165 ? 40.090 19.353 34.856 1.00 12.92 160 THR A N 1
ATOM 1123 C CA . THR A 1 165 ? 40.507 19.511 36.250 1.00 12.17 160 THR A CA 1
ATOM 1124 C C . THR A 1 165 ? 42.024 19.871 36.301 1.00 12.59 160 THR A C 1
ATOM 1125 O O . THR A 1 165 ? 42.480 20.638 37.189 1.00 16.61 160 THR A O 1
ATOM 1129 N N . ALA A 1 166 ? 42.799 19.391 35.317 1.00 12.16 161 ALA A N 1
ATOM 1130 C CA . ALA A 1 166 ? 44.224 19.592 35.218 1.00 13.88 161 ALA A CA 1
ATOM 1131 C C . ALA A 1 166 ? 44.471 21.054 34.846 1.00 14.55 161 ALA A C 1
ATOM 1132 O O . ALA A 1 166 ? 45.361 21.705 35.449 1.00 14.86 161 ALA A O 1
ATOM 1134 N N . GLU A 1 167 ? 43.663 21.536 33.916 1.00 14.34 162 GLU A N 1
ATOM 1135 C CA . GLU A 1 167 ? 43.685 22.996 33.559 1.00 15.11 162 GLU A CA 1
ATOM 1136 C C . GLU A 1 167 ? 43.325 23.844 34.738 1.00 14.37 162 GLU A C 1
ATOM 1137 O O . GLU A 1 167 ? 43.911 24.932 34.944 1.00 14.61 162 GLU A O 1
ATOM 1143 N N . ASN A 1 168 ? 42.295 23.450 35.496 1.00 14.46 163 ASN A N 1
ATOM 1144 C CA . ASN A 1 168 ? 41.898 24.189 36.688 1.00 14.63 163 ASN A CA 1
ATOM 1145 C C . ASN A 1 168 ? 43.045 24.280 37.690 1.00 14.24 163 ASN A C 1
ATOM 1146 O O . ASN A 1 168 ? 43.320 25.350 38.280 1.00 14.20 163 ASN A O 1
ATOM 1151 N N . VAL A 1 169 ? 43.752 23.163 37.895 1.00 13.31 164 VAL A N 1
ATOM 1152 C CA . VAL A 1 169 ? 44.884 23.166 38.792 1.00 14.47 164 VAL A CA 1
ATOM 1153 C C . VAL A 1 169 ? 46.012 24.042 38.278 1.00 14.10 164 VAL A C 1
ATOM 1154 O O . VAL A 1 169 ? 46.653 24.714 39.069 1.00 15.61 164 VAL A O 1
ATOM 1158 N N . ALA A 1 170 ? 46.257 24.027 36.959 1.00 13.60 165 ALA A N 1
ATOM 1159 C CA . ALA A 1 170 ? 47.395 24.779 36.408 1.00 14.14 165 ALA A CA 1
ATOM 1160 C C . ALA A 1 170 ? 47.042 26.256 36.601 1.00 14.26 165 ALA A C 1
ATOM 1161 O O . ALA A 1 170 ? 47.948 26.985 36.924 1.00 14.54 165 ALA A O 1
ATOM 1163 N N . LYS A 1 171 ? 45.778 26.640 36.434 1.00 15.16 166 LYS A N 1
ATOM 1164 C CA . LYS A 1 171 ? 45.377 28.056 36.687 1.00 18.34 166 LYS A CA 1
ATOM 1165 C C . LYS A 1 171 ? 45.529 28.453 38.138 1.00 18.08 166 LYS A C 1
ATOM 1166 O O . LYS A 1 171 ? 46.107 29.509 38.439 1.00 18.18 166 LYS A O 1
ATOM 1172 N N . GLU A 1 172 ? 44.983 27.657 39.044 1.00 16.92 167 GLU A N 1
ATOM 1173 C CA . GLU A 1 172 ? 45.015 27.959 40.437 1.00 19.42 167 GLU A CA 1
ATOM 1174 C C . GLU A 1 172 ? 46.426 28.072 40.984 1.00 17.88 167 GLU A C 1
ATOM 1175 O O . GLU A 1 172 ? 46.667 28.897 41.781 1.00 17.68 167 GLU A O 1
ATOM 1181 N N . TYR A 1 173 ? 47.331 27.207 40.570 1.00 16.35 168 TYR A N 1
ATOM 1182 C CA . TYR A 1 173 ? 48.676 27.187 41.154 1.00 15.25 168 TYR A CA 1
ATOM 1183 C C . TYR A 1 173 ? 49.772 27.799 40.256 1.00 14.56 168 TYR A C 1
ATOM 1184 O O . TYR A 1 173 ? 50.921 27.741 40.622 1.00 16.71 168 TYR A O 1
ATOM 1193 N N . GLY A 1 174 ? 49.399 28.400 39.112 1.00 16.62 169 GLY A N 1
ATOM 1194 C CA . GLY A 1 174 ? 50.372 29.079 38.212 1.00 16.23 169 GLY A CA 1
ATOM 1195 C C . GLY A 1 174 ? 51.359 28.140 37.539 1.00 15.02 169 GLY A C 1
ATOM 1196 O O . GLY A 1 174 ? 52.563 28.407 37.506 1.00 15.45 169 GLY A O 1
ATOM 1197 N N . ILE A 1 175 ? 50.886 26.981 37.057 1.00 15.49 170 ILE A N 1
ATOM 1198 C CA . ILE A 1 175 ? 51.760 26.034 36.410 1.00 14.54 170 ILE A CA 1
ATOM 1199 C C . ILE A 1 175 ? 51.679 26.228 34.857 1.00 15.77 170 ILE A C 1
ATOM 1200 O O . ILE A 1 175 ? 50.698 25.829 34.211 1.00 17.41 170 ILE A O 1
ATOM 1205 N N . THR A 1 176 ? 52.685 26.880 34.275 1.00 17.62 171 THR A N 1
ATOM 1206 C CA . THR A 1 176 ? 52.706 27.194 32.835 1.00 16.25 171 THR A CA 1
ATOM 1207 C C . THR A 1 176 ? 52.845 25.963 31.881 1.00 16.68 171 THR A C 1
ATOM 1208 O O . THR A 1 176 ? 53.290 24.894 32.304 1.00 17.62 171 THR A O 1
ATOM 1212 N N . ARG A 1 177 ? 52.471 26.152 30.611 1.00 17.08 172 ARG A N 1
ATOM 1213 C CA . ARG A 1 177 ? 52.746 25.158 29.560 1.00 16.62 172 ARG A CA 1
ATOM 1214 C C . ARG A 1 177 ? 54.261 24.730 29.561 1.00 16.12 172 ARG A C 1
ATOM 1215 O O . ARG A 1 177 ? 54.640 23.517 29.534 1.00 17.06 172 ARG A O 1
ATOM 1223 N N . GLU A 1 178 ? 55.137 25.709 29.671 1.00 16.96 173 GLU A N 1
ATOM 1224 C CA . GLU A 1 178 ? 56.561 25.460 29.573 1.00 21.38 173 GLU A CA 1
ATOM 1225 C C . GLU A 1 178 ? 57.053 24.579 30.758 1.00 17.29 173 GLU A C 1
ATOM 1226 O O . GLU A 1 178 ? 57.884 23.658 30.566 1.00 20.06 173 GLU A O 1
ATOM 1232 N N . ALA A 1 179 ? 56.541 24.889 31.964 1.00 16.88 174 ALA A N 1
ATOM 1233 C CA . ALA A 1 179 ? 56.852 24.189 33.170 1.00 13.61 174 ALA A CA 1
ATOM 1234 C C . ALA A 1 179 ? 56.386 22.756 32.992 1.00 15.27 174 ALA A C 1
ATOM 1235 O O . ALA A 1 179 ? 57.072 21.841 33.333 1.00 15.98 174 ALA A O 1
ATOM 1237 N N . GLN A 1 180 ? 55.161 22.581 32.540 1.00 14.51 175 GLN A N 1
ATOM 1238 C CA . GLN A 1 180 ? 54.597 21.206 32.315 1.00 15.39 175 GLN A CA 1
ATOM 1239 C C . GLN A 1 180 ? 55.425 20.422 31.318 1.00 16.77 175 GLN A C 1
ATOM 1240 O O . GLN A 1 180 ? 55.656 19.162 31.440 1.00 13.92 175 GLN A O 1
ATOM 1246 N N . ASP A 1 181 ? 55.821 21.109 30.248 1.00 16.62 176 ASP A N 1
ATOM 1247 C CA . ASP A 1 181 ? 56.633 20.478 29.187 1.00 16.89 176 ASP A CA 1
ATOM 1248 C C . ASP A 1 181 ? 58.010 20.090 29.692 1.00 17.27 176 ASP A C 1
ATOM 1249 O O . ASP A 1 181 ? 58.503 18.976 29.420 1.00 17.17 176 ASP A O 1
ATOM 1254 N N . GLU A 1 182 ? 58.646 20.933 30.472 1.00 15.96 177 GLU A N 1
ATOM 1255 C CA . GLU A 1 182 ? 59.945 20.474 31.061 1.00 18.28 177 GLU A CA 1
ATOM 1256 C C . GLU A 1 182 ? 59.845 19.307 31.991 1.00 15.39 177 GLU A C 1
ATOM 1257 O O . GLU A 1 182 ? 60.746 18.536 32.012 1.00 14.45 177 GLU A O 1
ATOM 1263 N N . PHE A 1 183 ? 58.746 19.210 32.744 1.00 15.70 178 PHE A N 1
ATOM 1264 C CA . PHE A 1 183 ? 58.522 18.155 33.682 1.00 14.88 178 PHE A CA 1
ATOM 1265 C C . PHE A 1 183 ? 58.299 16.873 32.870 1.00 15.50 178 PHE A C 1
ATOM 1266 O O . PHE A 1 183 ? 58.747 15.776 33.204 1.00 14.90 178 PHE A O 1
ATOM 1274 N N . ALA A 1 184 ? 57.516 16.992 31.831 1.00 14.35 179 ALA A N 1
ATOM 1275 C CA . ALA A 1 184 ? 57.299 15.836 30.958 1.00 14.13 179 ALA A CA 1
ATOM 1276 C C . ALA A 1 184 ? 58.589 15.309 30.344 1.00 15.81 179 ALA A C 1
ATOM 1277 O O . ALA A 1 184 ? 58.796 14.097 30.203 1.00 13.69 179 ALA A O 1
ATOM 1279 N N . VAL A 1 185 ? 59.438 16.206 29.861 1.00 16.10 180 VAL A N 1
ATOM 1280 C CA . VAL A 1 185 ? 60.764 15.802 29.295 1.00 18.10 180 VAL A CA 1
ATOM 1281 C C . VAL A 1 185 ? 61.571 15.075 30.362 1.00 15.93 180 VAL A C 1
ATOM 1282 O O . VAL A 1 185 ? 62.214 14.096 30.074 1.00 16.40 180 VAL A O 1
ATOM 1286 N N . GLY A 1 186 ? 61.568 15.568 31.603 1.00 15.86 181 GLY A N 1
ATOM 1287 C CA . GLY A 1 186 ? 62.240 14.861 32.692 1.00 14.45 181 GLY A CA 1
ATOM 1288 C C . GLY A 1 186 ? 61.730 13.440 32.884 1.00 17.26 181 GLY A C 1
ATOM 1289 O O . GLY A 1 186 ? 62.525 12.525 33.031 1.00 13.30 181 GLY A O 1
ATOM 1290 N N . SER A 1 187 ? 60.414 13.251 32.870 1.00 19.02 182 SER A N 1
ATOM 1291 C CA . SER A 1 187 ? 59.873 11.902 33.076 1.00 17.65 182 SER A CA 1
ATOM 1292 C C . SER A 1 187 ? 60.304 10.956 31.988 1.00 14.88 182 SER A C 1
ATOM 1293 O O . SER A 1 187 ? 60.680 9.768 32.224 1.00 16.79 182 SER A O 1
ATOM 1296 N N . GLN A 1 188 ? 60.266 11.435 30.769 1.00 13.20 183 GLN A N 1
ATOM 1297 C CA . GLN A 1 188 ? 60.675 10.616 29.636 1.00 14.53 183 GLN A CA 1
ATOM 1298 C C . GLN A 1 188 ? 62.177 10.220 29.699 1.00 14.29 183 GLN A C 1
ATOM 1299 O O . GLN A 1 188 ? 62.578 9.035 29.480 1.00 13.72 183 GLN A O 1
ATOM 1305 N N . ASN A 1 189 ? 63.000 11.224 29.986 1.00 13.09 184 ASN A N 1
ATOM 1306 C CA . ASN A 1 189 ? 64.503 11.055 30.006 1.00 15.00 184 ASN A CA 1
ATOM 1307 C C . ASN A 1 189 ? 64.899 10.119 31.195 1.00 13.80 184 ASN A C 1
ATOM 1308 O O . ASN A 1 189 ? 65.772 9.213 31.047 1.00 14.71 184 ASN A O 1
ATOM 1313 N N . LYS A 1 190 ? 64.206 10.244 32.356 1.00 13.59 185 LYS A N 1
ATOM 1314 C CA . LYS A 1 190 ? 64.491 9.309 33.516 1.00 12.23 185 LYS A CA 1
ATOM 1315 C C . LYS A 1 190 ? 64.015 7.925 33.127 1.00 13.76 185 LYS A C 1
ATOM 1316 O O . LYS A 1 190 ? 64.671 6.893 33.452 1.00 11.04 185 LYS A O 1
ATOM 1322 N N . ALA A 1 191 ? 62.845 7.841 32.491 1.00 13.44 186 ALA A N 1
ATOM 1323 C CA . ALA A 1 191 ? 62.355 6.456 32.146 1.00 14.01 186 ALA A CA 1
ATOM 1324 C C . ALA A 1 191 ? 63.337 5.792 31.149 1.00 15.33 186 ALA A C 1
ATOM 1325 O O . ALA A 1 191 ? 63.615 4.581 31.202 1.00 15.14 186 ALA A O 1
ATOM 1327 N N . GLU A 1 192 ? 63.767 6.558 30.146 1.00 14.80 187 GLU A N 1
ATOM 1328 C CA . GLU A 1 192 ? 64.687 6.032 29.109 1.00 16.62 187 GLU A CA 1
ATOM 1329 C C . GLU A 1 192 ? 66.038 5.587 29.737 1.00 16.65 187 GLU A C 1
ATOM 1330 O O . GLU A 1 192 ? 66.512 4.450 29.492 1.00 17.29 187 GLU A O 1
ATOM 1336 N N . ALA A 1 193 ? 66.627 6.476 30.562 1.00 17.03 188 ALA A N 1
ATOM 1337 C CA . ALA A 1 193 ? 67.839 6.130 31.392 1.00 16.38 188 ALA A CA 1
ATOM 1338 C C . ALA A 1 193 ? 67.647 4.809 32.174 1.00 15.82 188 ALA A C 1
ATOM 1339 O O . ALA A 1 193 ? 68.503 3.888 32.127 1.00 16.42 188 ALA A O 1
ATOM 1341 N N . ALA A 1 194 ? 66.496 4.656 32.816 1.00 15.12 189 ALA A N 1
ATOM 1342 C CA . ALA A 1 194 ? 66.239 3.511 33.650 1.00 16.34 189 ALA A CA 1
ATOM 1343 C C . ALA A 1 194 ? 66.102 2.214 32.860 1.00 15.56 189 ALA A C 1
ATOM 1344 O O . ALA A 1 194 ? 66.575 1.183 33.346 1.00 19.66 189 ALA A O 1
ATOM 1346 N N . GLN A 1 195 ? 65.432 2.254 31.700 1.00 16.87 190 GLN A N 1
ATOM 1347 C CA . GLN A 1 195 ? 65.315 1.146 30.712 1.00 17.17 190 GLN A CA 1
ATOM 1348 C C . GLN A 1 195 ? 66.698 0.723 30.241 1.00 20.03 190 GLN A C 1
ATOM 1349 O O . GLN A 1 195 ? 67.023 -0.453 30.299 1.00 19.54 190 GLN A O 1
ATOM 1355 N N . LYS A 1 196 ? 67.497 1.685 29.820 1.00 19.05 191 LYS A N 1
ATOM 1356 C CA . LYS A 1 196 ? 68.854 1.367 29.335 1.00 22.19 191 LYS A CA 1
ATOM 1357 C C . LYS A 1 196 ? 69.724 0.796 30.413 1.00 21.98 191 LYS A C 1
ATOM 1358 O O . LYS A 1 196 ? 70.559 -0.073 30.110 1.00 25.46 191 LYS A O 1
ATOM 1364 N N . ALA A 1 197 ? 69.529 1.213 31.663 1.00 20.96 192 ALA A N 1
ATOM 1365 C CA . ALA A 1 197 ? 70.295 0.651 32.747 1.00 21.08 192 ALA A CA 1
ATOM 1366 C C . ALA A 1 197 ? 69.730 -0.600 33.382 1.00 19.60 192 ALA A C 1
ATOM 1367 O O . ALA A 1 197 ? 70.292 -1.010 34.348 1.00 18.06 192 ALA A O 1
ATOM 1369 N N . GLY A 1 198 ? 68.609 -1.138 32.887 1.00 22.15 193 GLY A N 1
ATOM 1370 C CA . GLY A 1 198 ? 68.084 -2.451 33.350 1.00 19.00 193 GLY A CA 1
ATOM 1371 C C . GLY A 1 198 ? 67.306 -2.335 34.661 1.00 17.56 193 GLY A C 1
ATOM 1372 O O . GLY A 1 198 ? 67.009 -3.325 35.289 1.00 18.00 193 GLY A O 1
ATOM 1373 N N . LYS A 1 199 ? 66.930 -1.120 35.053 1.00 15.17 194 LYS A N 1
ATOM 1374 C CA . LYS A 1 199 ? 66.315 -0.917 36.331 1.00 15.16 194 LYS A CA 1
ATOM 1375 C C . LYS A 1 199 ? 64.878 -1.507 36.446 1.00 14.82 194 LYS A C 1
ATOM 1376 O O . LYS A 1 199 ? 64.421 -1.617 37.563 1.00 16.78 194 LYS A O 1
ATOM 1382 N N . PHE A 1 200 ? 64.213 -1.869 35.319 1.00 15.19 195 PHE A N 1
ATOM 1383 C CA . PHE A 1 200 ? 62.841 -2.412 35.352 1.00 16.78 195 PHE A CA 1
ATOM 1384 C C . PHE A 1 200 ? 62.909 -3.952 35.201 1.00 17.82 195 PHE A C 1
ATOM 1385 O O . PHE A 1 200 ? 61.900 -4.719 35.274 1.00 15.54 195 PHE A O 1
ATOM 1393 N N . ASP A 1 201 ? 64.132 -4.409 35.039 1.00 18.17 196 ASP A N 1
ATOM 1394 C CA . ASP A 1 201 ? 64.352 -5.812 34.698 1.00 18.76 196 ASP A CA 1
ATOM 1395 C C . ASP A 1 201 ? 63.745 -6.708 35.730 1.00 18.01 196 ASP A C 1
ATOM 1396 O O . ASP A 1 201 ? 63.073 -7.655 35.373 1.00 16.88 196 ASP A O 1
ATOM 1401 N N . GLU A 1 202 ? 63.965 -6.380 37.010 1.00 17.21 197 GLU A N 1
ATOM 1402 C CA . GLU A 1 202 ? 63.587 -7.279 38.095 1.00 20.19 197 GLU A CA 1
ATOM 1403 C C . GLU A 1 202 ? 62.053 -7.237 38.278 1.00 17.02 197 GLU A C 1
ATOM 1404 O O . GLU A 1 202 ? 61.391 -8.258 38.452 1.00 15.31 197 GLU A O 1
ATOM 1410 N N . GLU A 1 203 ? 61.461 -6.058 38.120 1.00 14.12 198 GLU A N 1
ATOM 1411 C CA . GLU A 1 203 ? 60.046 -5.849 38.511 1.00 14.56 198 GLU A CA 1
ATOM 1412 C C . GLU A 1 203 ? 59.048 -6.320 37.416 1.00 13.22 198 GLU A C 1
ATOM 1413 O O . GLU A 1 203 ? 57.932 -6.774 37.713 1.00 16.15 198 GLU A O 1
ATOM 1419 N N . ILE A 1 204 ? 59.468 -6.271 36.159 1.00 13.13 199 ILE A N 1
ATOM 1420 C CA . ILE A 1 204 ? 58.613 -6.661 35.008 1.00 12.07 199 ILE A CA 1
ATOM 1421 C C . ILE A 1 204 ? 58.489 -8.199 34.853 1.00 15.07 199 ILE A C 1
ATOM 1422 O O . ILE A 1 204 ? 59.488 -8.901 34.832 1.00 16.48 199 ILE A O 1
ATOM 1427 N N . VAL A 1 205 ? 57.256 -8.690 34.694 1.00 12.54 200 VAL A N 1
ATOM 1428 C CA . VAL A 1 205 ? 57.024 -10.132 34.322 1.00 15.27 200 VAL A CA 1
ATOM 1429 C C . VAL A 1 205 ? 56.486 -10.085 32.921 1.00 15.66 200 VAL A C 1
ATOM 1430 O O . VAL A 1 205 ? 55.573 -9.265 32.608 1.00 13.06 200 VAL A O 1
ATOM 1434 N N . PRO A 1 206 ? 57.061 -10.901 32.060 1.00 18.93 201 PRO A N 1
ATOM 1435 C CA . PRO A 1 206 ? 56.630 -10.971 30.671 1.00 19.52 201 PRO A CA 1
ATOM 1436 C C . PRO A 1 206 ? 55.181 -11.430 30.512 1.00 18.57 201 PRO A C 1
ATOM 1437 O O . PRO A 1 206 ? 54.651 -12.291 31.295 1.00 20.06 201 PRO A O 1
ATOM 1441 N N . VAL A 1 207 ? 54.577 -10.922 29.454 1.00 18.71 202 VAL A N 1
ATOM 1442 C CA . VAL A 1 207 ? 53.293 -11.412 28.931 1.00 18.04 202 VAL A CA 1
ATOM 1443 C C . VAL A 1 207 ? 53.513 -12.020 27.567 1.00 20.15 202 VAL A C 1
ATOM 1444 O O . VAL A 1 207 ? 53.953 -11.349 26.698 1.00 16.53 202 VAL A O 1
ATOM 1448 N N . LEU A 1 208 ? 53.223 -13.316 27.372 1.00 21.85 203 LEU A N 1
ATOM 1449 C CA . LEU A 1 208 ? 53.292 -13.924 26.028 1.00 23.21 203 LEU A CA 1
ATOM 1450 C C . LEU A 1 208 ? 52.174 -13.505 25.056 1.00 22.12 203 LEU A C 1
ATOM 1451 O O . LEU A 1 208 ? 50.973 -13.752 25.325 1.00 22.47 203 LEU A O 1
ATOM 1456 N N . ILE A 1 209 ? 52.544 -12.906 23.914 1.00 22.17 204 ILE A N 1
ATOM 1457 C CA . ILE A 1 209 ? 51.583 -12.422 22.924 1.00 22.22 204 ILE A CA 1
ATOM 1458 C C . ILE A 1 209 ? 51.524 -13.390 21.707 1.00 22.82 204 ILE A C 1
ATOM 1459 O O . ILE A 1 209 ? 52.515 -13.528 20.998 1.00 21.62 204 ILE A O 1
ATOM 1464 N N . PRO A 1 210 ? 50.372 -14.068 21.496 1.00 27.90 205 PRO A N 1
ATOM 1465 C CA . PRO A 1 210 ? 50.223 -14.919 20.293 1.00 29.87 205 PRO A CA 1
ATOM 1466 C C . PRO A 1 210 ? 50.449 -14.100 19.013 1.00 30.08 205 PRO A C 1
ATOM 1467 O O . PRO A 1 210 ? 50.172 -12.879 18.959 1.00 30.73 205 PRO A O 1
ATOM 1471 N N . GLN A 1 211 ? 50.987 -14.766 17.999 1.00 34.32 206 GLN A N 1
ATOM 1472 C CA . GLN A 1 211 ? 51.411 -14.137 16.715 1.00 35.41 206 GLN A CA 1
ATOM 1473 C C . GLN A 1 211 ? 50.684 -14.850 15.580 1.00 37.40 206 GLN A C 1
ATOM 1474 O O . GLN A 1 211 ? 50.215 -15.957 15.771 1.00 37.29 206 GLN A O 1
ATOM 1480 N N . ARG A 1 212 ? 50.594 -14.226 14.412 1.00 45.40 207 ARG A N 1
ATOM 1481 C CA . ARG A 1 212 ? 49.964 -14.882 13.252 1.00 51.14 207 ARG A CA 1
ATOM 1482 C C . ARG A 1 212 ? 50.725 -16.175 12.898 1.00 52.13 207 ARG A C 1
ATOM 1483 O O . ARG A 1 212 ? 50.127 -17.253 12.771 1.00 49.89 207 ARG A O 1
ATOM 1491 N N . LYS A 1 213 ? 52.049 -16.055 12.809 1.00 52.34 208 LYS A N 1
ATOM 1492 C CA . LYS A 1 213 ? 52.937 -17.177 12.490 1.00 52.93 208 LYS A CA 1
ATOM 1493 C C . LYS A 1 213 ? 53.902 -17.525 13.635 1.00 46.86 208 LYS A C 1
ATOM 1494 O O . LYS A 1 213 ? 54.576 -16.646 14.173 1.00 38.44 208 LYS A O 1
ATOM 1500 N N . GLY A 1 214 ? 53.992 -18.810 13.980 1.00 42.35 209 GLY A N 1
ATOM 1501 C CA . GLY A 1 214 ? 54.993 -19.284 14.927 1.00 43.53 209 GLY A CA 1
ATOM 1502 C C . GLY A 1 214 ? 54.682 -18.998 16.388 1.00 42.00 209 GLY A C 1
ATOM 1503 O O . GLY A 1 214 ? 53.530 -18.707 16.742 1.00 42.88 209 GLY A O 1
ATOM 1504 N N . ASP A 1 215 ? 55.723 -19.068 17.223 1.00 39.71 210 ASP A N 1
ATOM 1505 C CA . ASP A 1 215 ? 55.565 -19.033 18.693 1.00 37.63 210 ASP A CA 1
ATOM 1506 C C . ASP A 1 215 ? 55.269 -17.657 19.282 1.00 34.82 210 ASP A C 1
ATOM 1507 O O . ASP A 1 215 ? 55.678 -16.631 18.727 1.00 28.96 210 ASP A O 1
ATOM 1512 N N . PRO A 1 216 ? 54.562 -17.634 20.417 1.00 32.28 211 PRO A N 1
ATOM 1513 C CA . PRO A 1 216 ? 54.298 -16.365 21.092 1.00 29.01 211 PRO A CA 1
ATOM 1514 C C . PRO A 1 216 ? 55.562 -15.553 21.396 1.00 28.09 211 PRO A C 1
ATOM 1515 O O . PRO A 1 216 ? 56.626 -16.106 21.637 1.00 23.60 211 PRO A O 1
ATOM 1519 N N . VAL A 1 217 ? 55.428 -14.228 21.356 1.00 24.97 212 VAL A N 1
ATOM 1520 C CA . VAL A 1 217 ? 56.534 -13.318 21.646 1.00 23.34 212 VAL A CA 1
ATOM 1521 C C . VAL A 1 217 ? 56.328 -12.718 23.058 1.00 21.14 212 VAL A C 1
ATOM 1522 O O . VAL A 1 217 ? 55.212 -12.301 23.383 1.00 19.40 212 VAL A O 1
ATOM 1526 N N . ALA A 1 218 ? 57.392 -12.636 23.861 1.00 19.19 213 ALA A N 1
ATOM 1527 C CA . ALA A 1 218 ? 57.283 -11.996 25.181 1.00 19.67 213 ALA A CA 1
ATOM 1528 C C . ALA A 1 218 ? 57.159 -10.471 25.035 1.00 20.16 213 ALA A C 1
ATOM 1529 O O . ALA A 1 218 ? 57.870 -9.825 24.304 1.00 24.47 213 ALA A O 1
ATOM 1531 N N . PHE A 1 219 ? 56.224 -9.902 25.756 1.00 15.58 214 PHE A N 1
ATOM 1532 C CA . PHE A 1 219 ? 56.142 -8.434 25.847 1.00 15.96 214 PHE A CA 1
ATOM 1533 C C . PHE A 1 219 ? 56.638 -8.091 27.233 1.00 15.15 214 PHE A C 1
ATOM 1534 O O . PHE A 1 219 ? 56.054 -8.520 28.227 1.00 16.77 214 PHE A O 1
ATOM 1542 N N . LYS A 1 220 ? 57.752 -7.345 27.306 1.00 15.83 215 LYS A N 1
ATOM 1543 C CA . LYS A 1 220 ? 58.382 -7.052 28.567 1.00 16.65 215 LYS A CA 1
ATOM 1544 C C . LYS A 1 220 ? 59.106 -5.710 28.628 1.00 16.82 215 LYS A C 1
ATOM 1545 O O . LYS A 1 220 ? 59.998 -5.590 29.426 1.00 15.96 215 LYS A O 1
ATOM 1551 N N . THR A 1 221 ? 58.687 -4.726 27.836 1.00 16.90 216 THR A N 1
ATOM 1552 C CA . THR A 1 221 ? 59.317 -3.432 27.820 1.00 18.14 216 THR A CA 1
ATOM 1553 C C . THR A 1 221 ? 58.196 -2.423 27.760 1.00 17.07 216 THR A C 1
ATOM 1554 O O . THR A 1 221 ? 57.167 -2.652 27.129 1.00 16.86 216 THR A O 1
ATOM 1558 N N . ASP A 1 222 ? 58.399 -1.317 28.462 1.00 18.21 217 ASP A N 1
ATOM 1559 C CA . ASP A 1 222 ? 57.414 -0.211 28.554 1.00 19.19 217 ASP A CA 1
ATOM 1560 C C . ASP A 1 222 ? 57.421 0.592 27.230 1.00 18.89 217 ASP A C 1
ATOM 1561 O O . ASP A 1 222 ? 58.164 1.576 27.064 1.00 20.48 217 ASP A O 1
ATOM 1566 N N . GLU A 1 223 ? 56.598 0.149 26.284 1.00 18.67 218 GLU A N 1
ATOM 1567 C CA . GLU A 1 223 ? 56.595 0.591 24.908 1.00 18.06 218 GLU A CA 1
ATOM 1568 C C . GLU A 1 223 ? 56.028 2.007 24.691 1.00 19.76 218 GLU A C 1
ATOM 1569 O O . GLU A 1 223 ? 56.162 2.546 23.618 1.00 21.06 218 GLU A O 1
ATOM 1575 N N . PHE A 1 224 ? 55.454 2.633 25.717 1.00 16.50 219 PHE A N 1
ATOM 1576 C CA . PHE A 1 224 ? 54.926 3.996 25.615 1.00 16.18 219 PHE A CA 1
ATOM 1577 C C . PHE A 1 224 ? 56.031 5.032 25.748 1.00 15.04 219 PHE A C 1
ATOM 1578 O O . PHE A 1 224 ? 55.835 6.207 25.383 1.00 18.21 219 PHE A O 1
ATOM 1586 N N . VAL A 1 225 ? 57.162 4.635 26.326 1.00 14.26 220 VAL A N 1
ATOM 1587 C CA . VAL A 1 225 ? 58.279 5.555 26.677 1.00 17.22 220 VAL A CA 1
ATOM 1588 C C . VAL A 1 225 ? 58.861 6.134 25.412 1.00 18.59 220 VAL A C 1
ATOM 1589 O O . VAL A 1 225 ? 59.089 5.422 24.468 1.00 18.60 220 VAL A O 1
ATOM 1593 N N . ARG A 1 226 ? 59.000 7.463 25.366 1.00 17.75 221 ARG A N 1
ATOM 1594 C CA . ARG A 1 226 ? 59.450 8.158 24.152 1.00 23.34 221 ARG A CA 1
ATOM 1595 C C . ARG A 1 226 ? 60.956 8.404 24.257 1.00 24.41 221 ARG A C 1
ATOM 1596 O O . ARG A 1 226 ? 61.395 9.114 25.129 1.00 23.93 221 ARG A O 1
ATOM 1604 N N . GLN A 1 227 ? 61.735 7.719 23.431 1.00 27.12 222 GLN A N 1
ATOM 1605 C CA . GLN A 1 227 ? 63.196 7.865 23.454 1.00 30.19 222 GLN A CA 1
ATOM 1606 C C . GLN A 1 227 ? 63.744 9.127 22.795 1.00 24.94 222 GLN A C 1
ATOM 1607 O O . GLN A 1 227 ? 63.251 9.601 21.802 1.00 28.15 222 GLN A O 1
ATOM 1613 N N . GLY A 1 228 ? 64.712 9.717 23.441 1.00 25.24 223 GLY A N 1
ATOM 1614 C CA . GLY A 1 228 ? 65.300 10.946 22.968 1.00 27.17 223 GLY A CA 1
ATOM 1615 C C . GLY A 1 228 ? 64.389 12.135 23.063 1.00 25.42 223 GLY A C 1
ATOM 1616 O O . GLY A 1 228 ? 64.429 13.026 22.213 1.00 28.81 223 GLY A O 1
ATOM 1617 N N . ALA A 1 229 ? 63.585 12.196 24.113 1.00 24.19 224 ALA A N 1
ATOM 1618 C CA . ALA A 1 229 ? 62.627 13.286 24.205 1.00 22.27 224 ALA A CA 1
ATOM 1619 C C . ALA A 1 229 ? 63.367 14.535 24.587 1.00 21.25 224 ALA A C 1
ATOM 1620 O O . ALA A 1 229 ? 64.306 14.498 25.350 1.00 23.75 224 ALA A O 1
ATOM 1622 N N . THR A 1 230 ? 62.956 15.670 24.029 1.00 24.35 225 THR A N 1
ATOM 1623 C CA . THR A 1 230 ? 63.524 16.957 24.400 1.00 22.25 225 THR A CA 1
ATOM 1624 C C . THR A 1 230 ? 62.344 17.903 24.488 1.00 23.46 225 THR A C 1
ATOM 1625 O O . THR A 1 230 ? 61.251 17.536 24.096 1.00 21.92 225 THR A O 1
ATOM 1629 N N . LEU A 1 231 ? 62.570 19.097 24.987 1.00 20.99 226 LEU A N 1
ATOM 1630 C CA . LEU A 1 231 ? 61.547 20.145 25.062 1.00 23.37 226 LEU A CA 1
ATOM 1631 C C . LEU A 1 231 ? 60.884 20.485 23.699 1.00 23.53 226 LEU A C 1
ATOM 1632 O O . LEU A 1 231 ? 59.654 20.669 23.604 1.00 21.01 226 LEU A O 1
ATOM 1637 N N . ASP A 1 232 ? 61.659 20.433 22.623 1.00 24.44 227 ASP A N 1
ATOM 1638 C CA . ASP A 1 232 ? 61.077 20.609 21.288 1.00 24.40 227 ASP A CA 1
ATOM 1639 C C . ASP A 1 232 ? 60.093 19.473 20.921 1.00 25.84 227 ASP A C 1
ATOM 1640 O O . ASP A 1 232 ? 59.174 19.703 20.173 1.00 28.10 227 ASP A O 1
ATOM 1645 N N . SER A 1 233 ? 60.296 18.262 21.422 1.00 23.82 228 SER A N 1
ATOM 1646 C CA . SER A 1 233 ? 59.340 17.156 21.220 1.00 26.29 228 SER A CA 1
ATOM 1647 C C . SER A 1 233 ? 57.963 17.556 21.791 1.00 28.32 228 SER A C 1
ATOM 1648 O O . SER A 1 233 ? 56.923 17.172 21.243 1.00 35.14 228 SER A O 1
ATOM 1651 N N . MET A 1 234 ? 57.970 18.311 22.901 1.00 23.03 229 MET A N 1
ATOM 1652 C CA . MET A 1 234 ? 56.774 18.640 23.619 1.00 21.74 229 MET A CA 1
ATOM 1653 C C . MET A 1 234 ? 56.097 19.911 23.035 1.00 22.78 229 MET A C 1
ATOM 1654 O O . MET A 1 234 ? 54.851 20.038 23.093 1.00 21.22 229 MET A O 1
ATOM 1659 N N . SER A 1 235 ? 56.899 20.842 22.524 1.00 23.71 230 SER A N 1
ATOM 1660 C CA . SER A 1 235 ? 56.369 22.164 22.140 1.00 24.59 230 SER A CA 1
ATOM 1661 C C . SER A 1 235 ? 55.449 22.216 20.925 1.00 26.03 230 SER A C 1
ATOM 1662 O O . SER A 1 235 ? 54.716 23.176 20.748 1.00 28.21 230 SER A O 1
ATOM 1665 N N . GLY A 1 236 ? 55.510 21.211 20.089 1.00 28.71 231 GLY A N 1
ATOM 1666 C CA . GLY A 1 236 ? 54.633 21.132 18.937 1.00 32.16 231 GLY A CA 1
ATOM 1667 C C . GLY A 1 236 ? 53.209 20.614 19.133 1.00 31.84 231 GLY A C 1
ATOM 1668 O O . GLY A 1 236 ? 52.376 20.773 18.238 1.00 33.78 231 GLY A O 1
ATOM 1669 N N . LEU A 1 237 ? 52.924 19.954 20.254 1.00 27.70 232 LEU A N 1
ATOM 1670 C CA . LEU A 1 237 ? 51.563 19.510 20.516 1.00 24.53 232 LEU A CA 1
ATOM 1671 C C . LEU A 1 237 ? 50.650 20.702 20.825 1.00 23.19 232 LEU A C 1
ATOM 1672 O O . LEU A 1 237 ? 51.063 21.727 21.367 1.00 22.90 232 LEU A O 1
ATOM 1677 N N . LYS A 1 238 ? 49.400 20.558 20.456 1.00 23.47 233 LYS A N 1
ATOM 1678 C CA . LYS A 1 238 ? 48.376 21.483 20.809 1.00 23.06 233 LYS A CA 1
ATOM 1679 C C . LYS A 1 238 ? 47.581 20.949 22.001 1.00 19.83 233 LYS A C 1
ATOM 1680 O O . LYS A 1 238 ? 47.572 19.713 22.267 1.00 19.85 233 LYS A O 1
ATOM 1686 N N . PRO A 1 239 ? 46.959 21.856 22.757 1.00 18.18 234 PRO A N 1
ATOM 1687 C CA . PRO A 1 239 ? 46.188 21.484 23.955 1.00 19.05 234 PRO A CA 1
ATOM 1688 C C . PRO A 1 239 ? 45.072 20.447 23.667 1.00 19.62 234 PRO A C 1
ATOM 1689 O O . PRO A 1 239 ? 44.342 20.584 22.663 1.00 20.75 234 PRO A O 1
ATOM 1693 N N . ALA A 1 240 ? 44.983 19.397 24.483 1.00 18.50 235 ALA A N 1
ATOM 1694 C CA . ALA A 1 240 ? 44.176 18.227 24.140 1.00 19.19 235 ALA A CA 1
ATOM 1695 C C . ALA A 1 240 ? 42.734 18.301 24.651 1.00 21.68 235 ALA A C 1
ATOM 1696 O O . ALA A 1 240 ? 41.853 17.624 24.119 1.00 23.47 235 ALA A O 1
ATOM 1698 N N . PHE A 1 241 ? 42.493 19.107 25.674 1.00 18.06 236 PHE A N 1
ATOM 1699 C CA . PHE A 1 241 ? 41.203 19.086 26.330 1.00 19.12 236 PHE A CA 1
ATOM 1700 C C . PHE A 1 241 ? 40.541 20.449 26.354 1.00 17.47 236 PHE A C 1
ATOM 1701 O O . PHE A 1 241 ? 39.330 20.509 26.352 1.00 19.74 236 PHE A O 1
ATOM 1709 N N . ASP A 1 242 ? 41.336 21.521 26.373 1.00 19.22 237 ASP A N 1
ATOM 1710 C CA . ASP A 1 242 ? 40.807 22.902 26.386 1.00 18.42 237 ASP A CA 1
ATOM 1711 C C . ASP A 1 242 ? 41.608 23.623 25.335 1.00 17.31 237 ASP A C 1
ATOM 1712 O O . ASP A 1 242 ? 42.855 23.596 25.399 1.00 16.44 237 ASP A O 1
ATOM 1717 N N . LYS A 1 243 ? 40.939 24.199 24.341 1.00 19.63 238 LYS A N 1
ATOM 1718 C CA . LYS A 1 243 ? 41.643 24.716 23.163 1.00 20.45 238 LYS A CA 1
ATOM 1719 C C . LYS A 1 243 ? 42.471 25.924 23.556 1.00 20.48 238 LYS A C 1
ATOM 1720 O O . LYS A 1 243 ? 43.497 26.177 22.967 1.00 21.35 238 LYS A O 1
ATOM 1726 N N . ALA A 1 244 ? 42.045 26.615 24.606 1.00 17.94 239 ALA A N 1
ATOM 1727 C CA . ALA A 1 244 ? 42.769 27.759 25.175 1.00 18.03 239 ALA A CA 1
ATOM 1728 C C . ALA A 1 244 ? 43.709 27.390 26.303 1.00 17.73 239 ALA A C 1
ATOM 1729 O O . ALA A 1 244 ? 44.314 28.237 26.936 1.00 16.64 239 ALA A O 1
ATOM 1731 N N . GLY A 1 245 ? 43.877 26.087 26.579 1.00 16.15 240 GLY A N 1
ATOM 1732 C CA . GLY A 1 245 ? 44.685 25.713 27.726 1.00 17.82 240 GLY A CA 1
ATOM 1733 C C . GLY A 1 245 ? 46.156 25.342 27.497 1.00 18.42 240 GLY A C 1
ATOM 1734 O O . GLY A 1 245 ? 46.826 25.830 26.568 1.00 20.69 240 GLY A O 1
ATOM 1735 N N . THR A 1 246 ? 46.685 24.528 28.408 1.00 16.58 241 THR A N 1
ATOM 1736 C CA . THR A 1 246 ? 48.096 24.229 28.490 1.00 14.99 241 THR A CA 1
ATOM 1737 C C . THR A 1 246 ? 48.388 22.707 28.496 1.00 16.57 241 THR A C 1
ATOM 1738 O O . THR A 1 246 ? 49.530 22.351 28.284 1.00 17.02 241 THR A O 1
ATOM 1742 N N . VAL A 1 247 ? 47.384 21.860 28.728 1.00 15.71 242 VAL A N 1
ATOM 1743 C CA . VAL A 1 247 ? 47.633 20.364 28.852 1.00 16.22 242 VAL A CA 1
ATOM 1744 C C . VAL A 1 247 ? 47.518 19.748 27.497 1.00 15.15 242 VAL A C 1
ATOM 1745 O O . VAL A 1 247 ? 46.476 19.945 26.809 1.00 16.21 242 VAL A O 1
ATOM 1749 N N . THR A 1 248 ? 48.499 18.931 27.097 1.00 13.32 243 THR A N 1
ATOM 1750 C CA . THR A 1 248 ? 48.498 18.394 25.778 1.00 13.15 243 THR A CA 1
ATOM 1751 C C . THR A 1 248 ? 48.680 16.874 26.053 1.00 13.05 243 THR A C 1
ATOM 1752 O O . THR A 1 248 ? 48.979 16.445 27.183 1.00 13.56 243 THR A O 1
ATOM 1756 N N . ALA A 1 249 ? 48.611 16.108 24.991 1.00 14.15 244 ALA A N 1
ATOM 1757 C CA . ALA A 1 249 ? 48.876 14.642 25.083 1.00 15.66 244 ALA A CA 1
ATOM 1758 C C . ALA A 1 249 ? 50.281 14.274 25.508 1.00 17.72 244 ALA A C 1
ATOM 1759 O O . ALA A 1 249 ? 50.540 13.151 26.026 1.00 16.35 244 ALA A O 1
ATOM 1761 N N . ALA A 1 250 ? 51.209 15.191 25.307 1.00 16.59 245 ALA A N 1
ATOM 1762 C CA . ALA A 1 250 ? 52.609 14.936 25.632 1.00 16.93 245 ALA A CA 1
ATOM 1763 C C . ALA A 1 250 ? 53.013 15.363 27.075 1.00 16.23 245 ALA A C 1
ATOM 1764 O O . ALA A 1 250 ? 54.079 14.950 27.592 1.00 13.72 245 ALA A O 1
ATOM 1766 N N . ASN A 1 251 ? 52.196 16.225 27.692 1.00 16.22 246 ASN A N 1
ATOM 1767 C CA . ASN A 1 251 ? 52.374 16.573 29.112 1.00 15.75 246 ASN A CA 1
ATOM 1768 C C . ASN A 1 251 ? 51.326 15.949 30.057 1.00 15.83 246 ASN A C 1
ATOM 1769 O O . ASN A 1 251 ? 51.291 16.294 31.219 1.00 15.54 246 ASN A O 1
ATOM 1774 N N . ALA A 1 252 ? 50.581 14.959 29.537 1.00 14.95 247 ALA A N 1
ATOM 1775 C CA . ALA A 1 252 ? 49.590 14.197 30.306 1.00 15.86 247 ALA A CA 1
ATOM 1776 C C . ALA A 1 252 ? 49.995 12.735 30.118 1.00 15.94 247 ALA A C 1
ATOM 1777 O O . ALA A 1 252 ? 50.660 12.441 29.171 1.00 14.82 247 ALA A O 1
ATOM 1779 N N . SER A 1 253 ? 49.578 11.835 30.998 1.00 15.55 248 SER A N 1
ATOM 1780 C CA . SER A 1 253 ? 49.810 10.391 30.807 1.00 21.30 248 SER A CA 1
ATOM 1781 C C . SER A 1 253 ? 48.945 9.861 29.657 1.00 18.81 248 SER A C 1
ATOM 1782 O O . SER A 1 253 ? 48.158 10.600 29.072 1.00 21.87 248 SER A O 1
ATOM 1785 N N . GLY A 1 254 ? 49.123 8.617 29.306 1.00 18.45 249 GLY A N 1
ATOM 1786 C CA . GLY A 1 254 ? 48.437 8.025 28.205 1.00 17.25 249 GLY A CA 1
ATOM 1787 C C . GLY A 1 254 ? 47.251 7.205 28.658 1.00 15.98 249 GLY A C 1
ATOM 1788 O O . GLY A 1 254 ? 46.880 7.173 29.850 1.00 16.73 249 GLY A O 1
ATOM 1789 N N . LEU A 1 255 ? 46.658 6.568 27.658 1.00 14.97 250 LEU A N 1
ATOM 1790 C CA . LEU A 1 255 ? 45.645 5.553 27.870 1.00 15.81 250 LEU A CA 1
ATOM 1791 C C . LEU A 1 255 ? 46.454 4.264 27.690 1.00 14.56 250 LEU A C 1
ATOM 1792 O O . LEU A 1 255 ? 47.200 4.153 26.686 1.00 15.41 250 LEU A O 1
ATOM 1797 N N . ASN A 1 256 ? 46.370 3.367 28.659 1.00 13.43 251 ASN A N 1
ATOM 1798 C CA . ASN A 1 256 ? 47.275 2.216 28.663 1.00 12.39 251 ASN A CA 1
ATOM 1799 C C . ASN A 1 256 ? 46.668 1.014 29.279 1.00 12.73 251 ASN A C 1
ATOM 1800 O O . ASN A 1 256 ? 45.599 1.046 29.843 1.00 13.14 251 ASN A O 1
ATOM 1805 N N . ASP A 1 257 ? 47.348 -0.115 29.056 1.00 11.23 252 ASP A N 1
ATOM 1806 C CA . ASP A 1 257 ? 46.960 -1.419 29.535 1.00 11.71 252 ASP A CA 1
ATOM 1807 C C . ASP A 1 257 ? 48.110 -2.034 30.398 1.00 11.76 252 ASP A C 1
ATOM 1808 O O . ASP A 1 257 ? 49.268 -1.861 30.123 1.00 11.21 252 ASP A O 1
ATOM 1813 N N . GLY A 1 258 ? 47.748 -2.731 31.459 1.00 13.14 253 GLY A N 1
ATOM 1814 C CA . GLY A 1 258 ? 48.735 -3.352 32.361 1.00 12.92 253 GLY A CA 1
ATOM 1815 C C . GLY A 1 258 ? 48.107 -3.844 33.623 1.00 13.54 253 GLY A C 1
ATOM 1816 O O . GLY A 1 258 ? 46.884 -3.680 33.895 1.00 11.42 253 GLY A O 1
ATOM 1817 N N . ALA A 1 259 ? 48.946 -4.458 34.433 1.00 12.57 254 ALA A N 1
ATOM 1818 C CA . ALA A 1 259 ? 48.549 -4.935 35.733 1.00 11.27 254 ALA A CA 1
ATOM 1819 C C . ALA A 1 259 ? 49.760 -4.975 36.658 1.00 10.23 254 ALA A C 1
ATOM 1820 O O . ALA A 1 259 ? 50.933 -5.067 36.211 1.00 10.96 254 ALA A O 1
ATOM 1822 N N . ALA A 1 260 ? 49.458 -4.932 37.929 1.00 10.35 255 ALA A N 1
ATOM 1823 C CA . ALA A 1 260 ? 50.459 -5.022 39.017 1.00 9.79 255 ALA A CA 1
ATOM 1824 C C . ALA A 1 260 ? 49.882 -5.702 40.263 1.00 11.16 255 ALA A C 1
ATOM 1825 O O . ALA A 1 260 ? 48.657 -5.584 40.569 1.00 11.54 255 ALA A O 1
ATOM 1827 N N . ALA A 1 261 ? 50.726 -6.432 41.007 1.00 10.80 256 ALA A N 1
ATOM 1828 C CA . ALA A 1 261 ? 50.328 -7.010 42.251 1.00 10.71 256 ALA A CA 1
ATOM 1829 C C . ALA A 1 261 ? 51.476 -7.200 43.253 1.00 9.50 256 ALA A C 1
ATOM 1830 O O . ALA A 1 261 ? 52.632 -7.297 42.902 1.00 9.76 256 ALA A O 1
ATOM 1832 N N . VAL A 1 262 ? 51.095 -7.219 44.509 1.00 10.30 257 VAL A N 1
ATOM 1833 C CA . VAL A 1 262 ? 51.980 -7.403 45.631 1.00 11.28 257 VAL A CA 1
ATOM 1834 C C . VAL A 1 262 ? 51.398 -8.488 46.532 1.00 11.93 257 VAL A C 1
ATOM 1835 O O . VAL A 1 262 ? 50.152 -8.663 46.593 1.00 13.09 257 VAL A O 1
ATOM 1839 N N . VAL A 1 263 ? 52.269 -9.213 47.257 1.00 11.72 258 VAL A N 1
ATOM 1840 C CA . VAL A 1 263 ? 51.814 -10.115 48.310 1.00 12.10 258 VAL A CA 1
ATOM 1841 C C . VAL A 1 263 ? 52.071 -9.599 49.714 1.00 11.77 258 VAL A C 1
ATOM 1842 O O . VAL A 1 263 ? 53.224 -9.263 50.068 1.00 11.95 258 VAL A O 1
ATOM 1846 N N . VAL A 1 264 ? 50.974 -9.450 50.475 1.00 13.37 259 VAL A N 1
ATOM 1847 C CA . VAL A 1 264 ? 50.973 -8.852 51.811 1.00 14.15 259 VAL A CA 1
ATOM 1848 C C . VAL A 1 264 ? 50.666 -9.850 52.911 1.00 14.39 259 VAL A C 1
ATOM 1849 O O . VAL A 1 264 ? 49.806 -10.674 52.766 1.00 11.61 259 VAL A O 1
ATOM 1853 N N . MET A 1 265 ? 51.411 -9.771 54.027 1.00 15.06 260 MET A N 1
ATOM 1854 C CA . MET A 1 265 ? 51.107 -10.627 55.167 1.00 13.61 260 MET A CA 1
ATOM 1855 C C . MET A 1 265 ? 51.607 -9.940 56.422 1.00 13.63 260 MET A C 1
ATOM 1856 O O . MET A 1 265 ? 52.239 -8.876 56.310 1.00 13.15 260 MET A O 1
ATOM 1861 N N . SER A 1 266 ? 51.274 -10.467 57.615 1.00 12.16 261 SER A N 1
ATOM 1862 C CA . SER A 1 266 ? 51.813 -9.927 58.837 1.00 14.03 261 SER A CA 1
ATOM 1863 C C . SER A 1 266 ? 53.337 -10.183 58.852 1.00 14.31 261 SER A C 1
ATOM 1864 O O . SER A 1 266 ? 53.834 -11.130 58.272 1.00 12.43 261 SER A O 1
ATOM 1867 N N . ALA A 1 267 ? 54.066 -9.301 59.507 1.00 14.51 262 ALA A N 1
ATOM 1868 C CA . ALA A 1 267 ? 55.482 -9.626 59.871 1.00 14.98 262 ALA A CA 1
ATOM 1869 C C . ALA A 1 267 ? 55.685 -11.004 60.489 1.00 13.71 262 ALA A C 1
ATOM 1870 O O . ALA A 1 267 ? 56.674 -11.696 60.108 1.00 15.27 262 ALA A O 1
ATOM 1872 N N . ALA A 1 268 ? 54.794 -11.394 61.397 1.00 16.02 263 ALA A N 1
ATOM 1873 C CA . ALA A 1 268 ? 54.861 -12.702 62.070 1.00 15.73 263 ALA A CA 1
ATOM 1874 C C . ALA A 1 268 ? 54.702 -13.843 61.076 1.00 16.99 263 ALA A C 1
ATOM 1875 O O . ALA A 1 268 ? 55.356 -14.859 61.201 1.00 15.99 263 ALA A O 1
ATOM 1877 N N . LYS A 1 269 ? 53.768 -13.719 60.132 1.00 16.23 264 LYS A N 1
ATOM 1878 C CA . LYS A 1 269 ? 53.567 -14.793 59.137 1.00 15.66 264 LYS A CA 1
ATOM 1879 C C . LYS A 1 269 ? 54.766 -14.913 58.193 1.00 17.01 264 LYS A C 1
ATOM 1880 O O . LYS A 1 269 ? 55.204 -16.007 57.915 1.00 17.18 264 LYS A O 1
ATOM 1886 N N . ALA A 1 270 ? 55.311 -13.785 57.717 1.00 16.43 265 ALA A N 1
ATOM 1887 C CA . ALA A 1 270 ? 56.537 -13.804 56.916 1.00 17.23 265 ALA A CA 1
ATOM 1888 C C . ALA A 1 270 ? 57.719 -14.459 57.708 1.00 17.60 265 ALA A C 1
ATOM 1889 O O . ALA A 1 270 ? 58.514 -15.202 57.117 1.00 18.82 265 ALA A O 1
ATOM 1891 N N . LYS A 1 271 ? 57.808 -14.191 59.022 1.00 18.51 266 LYS A N 1
ATOM 1892 C CA . LYS A 1 271 ? 58.870 -14.816 59.834 1.00 21.75 266 LYS A CA 1
ATOM 1893 C C . LYS A 1 271 ? 58.675 -16.353 59.892 1.00 20.60 266 LYS A C 1
ATOM 1894 O O . LYS A 1 271 ? 59.612 -17.108 59.649 1.00 19.68 266 LYS A O 1
ATOM 1900 N N . GLU A 1 272 ? 57.444 -16.778 60.124 1.00 20.91 267 GLU A N 1
ATOM 1901 C CA . GLU A 1 272 ? 57.088 -18.218 60.197 1.00 22.11 267 GLU A CA 1
ATOM 1902 C C . GLU A 1 272 ? 57.364 -18.962 58.896 1.00 23.86 267 GLU A C 1
ATOM 1903 O O . GLU A 1 272 ? 57.767 -20.083 58.944 1.00 25.06 267 GLU A O 1
ATOM 1909 N N . LEU A 1 273 ? 57.131 -18.312 57.734 1.00 21.90 268 LEU A N 1
ATOM 1910 C CA . LEU A 1 273 ? 57.341 -18.902 56.425 1.00 20.55 268 LEU A CA 1
ATOM 1911 C C . LEU A 1 273 ? 58.800 -18.748 55.952 1.00 22.65 268 LEU A C 1
ATOM 1912 O O . LEU A 1 273 ? 59.230 -19.425 54.992 1.00 22.23 268 LEU A O 1
ATOM 1917 N N . GLY A 1 274 ? 59.566 -17.900 56.649 1.00 22.89 269 GLY A N 1
ATOM 1918 C CA . GLY A 1 274 ? 61.008 -17.734 56.381 1.00 23.23 269 GLY A CA 1
ATOM 1919 C C . GLY A 1 274 ? 61.290 -16.731 55.270 1.00 23.38 269 GLY A C 1
ATOM 1920 O O . GLY A 1 274 ? 62.300 -16.829 54.562 1.00 20.23 269 GLY A O 1
ATOM 1921 N N . LEU A 1 275 ? 60.390 -15.769 55.076 1.00 20.55 270 LEU A N 1
ATOM 1922 C CA . LEU A 1 275 ? 60.432 -14.914 53.895 1.00 22.07 270 LEU A CA 1
ATOM 1923 C C . LEU A 1 275 ? 60.968 -13.580 54.408 1.00 23.72 270 LEU A C 1
ATOM 1924 O O . LEU A 1 275 ? 60.614 -13.147 55.517 1.00 22.59 270 LEU A O 1
ATOM 1929 N N . THR A 1 276 ? 61.857 -12.972 53.647 1.00 22.11 271 THR A N 1
ATOM 1930 C CA . THR A 1 276 ? 62.440 -11.711 53.989 1.00 23.48 271 THR A CA 1
ATOM 1931 C C . THR A 1 276 ? 61.596 -10.622 53.308 1.00 24.41 271 THR A C 1
ATOM 1932 O O . THR A 1 276 ? 61.618 -10.519 52.100 1.00 24.67 271 THR A O 1
ATOM 1936 N N . PRO A 1 277 ? 60.918 -9.771 54.080 1.00 23.83 272 PRO A N 1
ATOM 1937 C CA . PRO A 1 277 ? 60.047 -8.828 53.318 1.00 22.48 272 PRO A CA 1
ATOM 1938 C C . PRO A 1 277 ? 60.811 -7.791 52.502 1.00 21.60 272 PRO A C 1
ATOM 1939 O O . PRO A 1 277 ? 61.914 -7.360 52.891 1.00 21.80 272 PRO A O 1
ATOM 1943 N N . LEU A 1 278 ? 60.223 -7.352 51.395 1.00 20.29 273 LEU A N 1
ATOM 1944 C CA . LEU A 1 278 ? 60.668 -6.146 50.717 1.00 19.64 273 LEU A CA 1
ATOM 1945 C C . LEU A 1 278 ? 60.554 -4.912 51.536 1.00 18.39 273 LEU A C 1
ATOM 1946 O O . LEU A 1 278 ? 61.437 -4.018 51.438 1.00 19.01 273 LEU A O 1
ATOM 1951 N N . ALA A 1 279 ? 59.441 -4.782 52.284 1.00 16.13 274 ALA A N 1
ATOM 1952 C CA . ALA A 1 279 ? 59.279 -3.603 53.133 1.00 14.93 274 ALA A CA 1
ATOM 1953 C C . ALA A 1 279 ? 58.169 -3.785 54.132 1.00 14.16 274 ALA A C 1
ATOM 1954 O O . ALA A 1 279 ? 57.340 -4.699 54.017 1.00 13.73 274 ALA A O 1
ATOM 1956 N N . THR A 1 280 ? 58.079 -2.874 55.067 1.00 14.69 275 THR A N 1
ATOM 1957 C CA . THR A 1 280 ? 56.983 -2.817 55.968 1.00 15.01 275 THR A CA 1
ATOM 1958 C C . THR A 1 280 ? 56.082 -1.693 55.593 1.00 15.48 275 THR A C 1
ATOM 1959 O O . THR A 1 280 ? 56.574 -0.547 55.286 1.00 15.72 275 THR A O 1
ATOM 1963 N N . ILE A 1 281 ? 54.776 -1.942 55.703 1.00 13.58 276 ILE A N 1
ATOM 1964 C CA . ILE A 1 281 ? 53.818 -0.865 55.513 1.00 12.56 276 ILE A CA 1
ATOM 1965 C C . ILE A 1 281 ? 53.859 0.038 56.740 1.00 12.21 276 ILE A C 1
ATOM 1966 O O . ILE A 1 281 ? 53.527 -0.390 57.820 1.00 12.71 276 ILE A O 1
ATOM 1971 N N . LYS A 1 282 ? 54.225 1.307 56.603 1.00 12.99 277 LYS A N 1
ATOM 1972 C CA . LYS A 1 282 ? 54.301 2.181 57.748 1.00 12.76 277 LYS A CA 1
ATOM 1973 C C . LYS A 1 282 ? 52.961 2.824 58.116 1.00 14.04 277 LYS A C 1
ATOM 1974 O O . LYS A 1 282 ? 52.587 2.937 59.268 1.00 14.28 277 LYS A O 1
ATOM 1980 N N . SER A 1 283 ? 52.280 3.332 57.074 1.00 15.10 278 SER A N 1
ATOM 1981 C CA . SER A 1 283 ? 51.069 4.080 57.226 1.00 13.41 278 SER A CA 1
ATOM 1982 C C . SER A 1 283 ? 50.380 4.249 55.843 1.00 12.46 278 SER A C 1
ATOM 1983 O O . SER A 1 283 ? 50.983 3.997 54.768 1.00 11.21 278 SER A O 1
ATOM 1986 N N . TYR A 1 284 ? 49.088 4.620 55.908 1.00 11.79 279 TYR A N 1
ATOM 1987 C CA . TYR A 1 284 ? 48.375 4.983 54.684 1.00 12.03 279 TYR A CA 1
ATOM 1988 C C . TYR A 1 284 ? 47.150 5.815 55.014 1.00 11.49 279 TYR A C 1
ATOM 1989 O O . TYR A 1 284 ? 46.747 5.922 56.188 1.00 10.04 279 TYR A O 1
ATOM 1998 N N . ALA A 1 285 ? 46.625 6.465 53.993 1.00 11.29 280 ALA A N 1
ATOM 1999 C CA . ALA A 1 285 ? 45.529 7.358 54.181 1.00 13.65 280 ALA A CA 1
ATOM 2000 C C . ALA A 1 285 ? 44.790 7.648 52.934 1.00 11.54 280 ALA A C 1
ATOM 2001 O O . ALA A 1 285 ? 45.382 7.576 51.871 1.00 11.78 280 ALA A O 1
ATOM 2003 N N . ASN A 1 286 ? 43.551 8.125 53.092 1.00 13.07 281 ASN A N 1
ATOM 2004 C CA . ASN A 1 286 ? 42.845 8.645 51.957 1.00 13.41 281 ASN A CA 1
ATOM 2005 C C . ASN A 1 286 ? 42.560 10.130 52.261 1.00 14.56 281 ASN A C 1
ATOM 2006 O O . ASN A 1 286 ? 42.925 10.637 53.367 1.00 14.53 281 ASN A O 1
ATOM 2011 N N . ALA A 1 287 ? 41.972 10.793 51.298 1.00 12.39 282 ALA A N 1
ATOM 2012 C CA . ALA A 1 287 ? 41.584 12.236 51.441 1.00 11.77 282 ALA A CA 1
ATOM 2013 C C . ALA A 1 287 ? 40.569 12.545 50.352 1.00 11.85 282 ALA A C 1
ATOM 2014 O O . ALA A 1 287 ? 40.545 11.925 49.282 1.00 10.30 282 ALA A O 1
ATOM 2016 N N . GLY A 1 288 ? 39.763 13.592 50.579 1.00 12.42 283 GLY A N 1
ATOM 2017 C CA . GLY A 1 288 ? 38.856 14.084 49.551 1.00 13.45 283 GLY A CA 1
ATOM 2018 C C . GLY A 1 288 ? 39.062 15.585 49.409 1.00 15.28 283 GLY A C 1
ATOM 2019 O O . GLY A 1 288 ? 39.431 16.285 50.401 1.00 16.01 283 GLY A O 1
ATOM 2020 N N . VAL A 1 289 ? 38.935 16.032 48.157 1.00 14.17 284 VAL A N 1
ATOM 2021 C CA . VAL A 1 289 ? 39.063 17.440 47.762 1.00 15.13 284 VAL A CA 1
ATOM 2022 C C . VAL A 1 289 ? 37.944 17.729 46.749 1.00 14.51 284 VAL A C 1
ATOM 2023 O O . VAL A 1 289 ? 37.239 16.866 46.298 1.00 12.76 284 VAL A O 1
ATOM 2027 N N . ASP A 1 290 ? 37.765 18.986 46.384 1.00 15.00 285 ASP A N 1
ATOM 2028 C CA . ASP A 1 290 ? 36.792 19.329 45.374 1.00 15.64 285 ASP A CA 1
ATOM 2029 C C . ASP A 1 290 ? 37.082 18.651 44.051 1.00 14.13 285 ASP A C 1
ATOM 2030 O O . ASP A 1 290 ? 38.231 18.587 43.599 1.00 15.81 285 ASP A O 1
ATOM 2035 N N . PRO A 1 291 ? 36.071 18.020 43.447 1.00 14.21 286 PRO A N 1
ATOM 2036 C CA . PRO A 1 291 ? 36.251 17.374 42.145 1.00 14.03 286 PRO A CA 1
ATOM 2037 C C . PRO A 1 291 ? 36.938 18.236 41.145 1.00 14.80 286 PRO A C 1
ATOM 2038 O O . PRO A 1 291 ? 37.727 17.726 40.334 1.00 14.08 286 PRO A O 1
ATOM 2042 N N . LYS A 1 292 ? 36.706 19.552 41.205 1.00 14.64 287 LYS A N 1
ATOM 2043 C CA . LYS A 1 292 ? 37.252 20.456 40.204 1.00 17.30 287 LYS A CA 1
ATOM 2044 C C . LYS A 1 292 ? 38.772 20.531 40.180 1.00 15.68 287 LYS A C 1
ATOM 2045 O O . LYS A 1 292 ? 39.353 20.937 39.174 1.00 15.91 287 LYS A O 1
ATOM 2051 N N . VAL A 1 293 ? 39.399 20.144 41.297 1.00 14.97 288 VAL A N 1
ATOM 2052 C CA . VAL A 1 293 ? 40.886 20.144 41.440 1.00 13.18 288 VAL A CA 1
ATOM 2053 C C . VAL A 1 293 ? 41.338 18.796 41.917 1.00 12.41 288 VAL A C 1
ATOM 2054 O O . VAL A 1 293 ? 42.124 18.696 42.784 1.00 14.30 288 VAL A O 1
ATOM 2058 N N . MET A 1 294 ? 40.737 17.738 41.382 1.00 12.24 289 MET A N 1
ATOM 2059 C CA . MET A 1 294 ? 41.071 16.443 41.929 1.00 12.52 289 MET A CA 1
ATOM 2060 C C . MET A 1 294 ? 42.536 16.132 41.969 1.00 13.47 289 MET A C 1
ATOM 2061 O O . MET A 1 294 ? 42.970 15.277 42.779 1.00 11.74 289 MET A O 1
ATOM 2066 N N . GLY A 1 295 ? 43.322 16.748 41.075 1.00 15.26 290 GLY A N 1
ATOM 2067 C CA . GLY A 1 295 ? 44.769 16.403 40.958 1.00 15.67 290 GLY A CA 1
ATOM 2068 C C . GLY A 1 295 ? 45.578 16.743 42.196 1.00 13.70 290 GLY A C 1
ATOM 2069 O O . GLY A 1 295 ? 46.707 16.294 42.377 1.00 13.27 290 GLY A O 1
ATOM 2070 N N . MET A 1 296 ? 44.993 17.596 43.066 1.00 13.81 291 MET A N 1
ATOM 2071 C CA . MET A 1 296 ? 45.574 17.901 44.325 1.00 12.39 291 MET A CA 1
ATOM 2072 C C . MET A 1 296 ? 45.311 16.927 45.422 1.00 13.32 291 MET A C 1
ATOM 2073 O O . MET A 1 296 ? 45.876 17.069 46.480 1.00 14.64 291 MET A O 1
ATOM 2078 N N . GLY A 1 297 ? 44.576 15.862 45.144 1.00 13.60 292 GLY A N 1
ATOM 2079 C CA . GLY A 1 297 ? 44.272 14.906 46.149 1.00 14.54 292 GLY A CA 1
ATOM 2080 C C . GLY A 1 297 ? 45.490 14.373 46.884 1.00 13.71 292 GLY A C 1
ATOM 2081 O O . GLY A 1 297 ? 45.403 14.127 48.122 1.00 16.38 292 GLY A O 1
ATOM 2082 N N . PRO A 1 298 ? 46.644 14.194 46.180 1.00 14.84 293 PRO A N 1
ATOM 2083 C CA . PRO A 1 298 ? 47.801 13.628 46.906 1.00 13.60 293 PRO A CA 1
ATOM 2084 C C . PRO A 1 298 ? 48.379 14.528 48.010 1.00 14.12 293 PRO A C 1
ATOM 2085 O O . PRO A 1 298 ? 49.065 14.043 48.920 1.00 12.01 293 PRO A O 1
ATOM 2089 N N . VAL A 1 299 ? 48.043 15.824 48.025 1.00 12.87 294 VAL A N 1
ATOM 2090 C CA . VAL A 1 299 ? 48.551 16.685 49.092 1.00 12.64 294 VAL A CA 1
ATOM 2091 C C . VAL A 1 299 ? 47.936 16.299 50.473 1.00 12.71 294 VAL A C 1
ATOM 2092 O O . VAL A 1 299 ? 48.691 15.951 51.381 1.00 13.77 294 VAL A O 1
ATOM 2096 N N . PRO A 1 300 ? 46.584 16.348 50.642 1.00 12.95 295 PRO A N 1
ATOM 2097 C CA . PRO A 1 300 ? 46.059 16.032 51.932 1.00 14.31 295 PRO A CA 1
ATOM 2098 C C . PRO A 1 300 ? 46.218 14.503 52.223 1.00 12.35 295 PRO A C 1
ATOM 2099 O O . PRO A 1 300 ? 46.432 14.142 53.368 1.00 14.13 295 PRO A O 1
ATOM 2103 N N . ALA A 1 301 ? 46.274 13.678 51.186 1.00 11.26 296 ALA A N 1
ATOM 2104 C CA . ALA A 1 301 ? 46.470 12.242 51.510 1.00 11.85 296 ALA A CA 1
ATOM 2105 C C . ALA A 1 301 ? 47.909 11.944 51.961 1.00 13.04 296 ALA A C 1
ATOM 2106 O O . ALA A 1 301 ? 48.103 11.195 52.906 1.00 11.88 296 ALA A O 1
ATOM 2108 N N . SER A 1 302 ? 48.886 12.621 51.382 1.00 13.10 297 SER A N 1
ATOM 2109 C CA . SER A 1 302 ? 50.288 12.433 51.752 1.00 12.81 297 SER A CA 1
ATOM 2110 C C . SER A 1 302 ? 50.590 13.031 53.123 1.00 12.15 297 SER A C 1
ATOM 2111 O O . SER A 1 302 ? 51.255 12.418 53.940 1.00 13.15 297 SER A O 1
ATOM 2114 N N . LYS A 1 303 ? 50.051 14.238 53.347 1.00 13.25 298 LYS A N 1
ATOM 2115 C CA . LYS A 1 303 ? 50.191 14.851 54.632 1.00 13.37 298 LYS A CA 1
ATOM 2116 C C . LYS A 1 303 ? 49.640 13.946 55.724 1.00 12.66 298 LYS A C 1
ATOM 2117 O O . LYS A 1 303 ? 50.269 13.804 56.770 1.00 13.00 298 LYS A O 1
ATOM 2123 N N . ARG A 1 304 ? 48.473 13.324 55.513 1.00 13.88 299 ARG A N 1
ATOM 2124 C CA . ARG A 1 304 ? 47.853 12.485 56.511 1.00 15.89 299 ARG A CA 1
ATOM 2125 C C . ARG A 1 304 ? 48.607 11.175 56.672 1.00 13.33 299 ARG A C 1
ATOM 2126 O O . ARG A 1 304 ? 48.835 10.685 57.786 1.00 14.78 299 ARG A O 1
ATOM 2134 N N . ALA A 1 305 ? 49.072 10.632 55.577 1.00 14.53 300 ALA A N 1
ATOM 2135 C CA . ALA A 1 305 ? 49.905 9.420 55.702 1.00 14.03 300 ALA A CA 1
ATOM 2136 C C . ALA A 1 305 ? 51.216 9.692 56.479 1.00 14.39 300 ALA A C 1
ATOM 2137 O O . ALA A 1 305 ? 51.706 8.801 57.153 1.00 13.84 300 ALA A O 1
ATOM 2139 N N . LEU A 1 306 ? 51.861 10.839 56.233 1.00 12.91 301 LEU A N 1
ATOM 2140 C CA . LEU A 1 306 ? 53.103 11.203 56.907 1.00 14.69 301 LEU A CA 1
ATOM 2141 C C . LEU A 1 306 ? 52.837 11.535 58.381 1.00 12.71 301 LEU A C 1
ATOM 2142 O O . LEU A 1 306 ? 53.587 11.129 59.228 1.00 12.46 301 LEU A O 1
ATOM 2147 N N . SER A 1 307 ? 51.712 12.175 58.670 1.00 14.12 302 SER A N 1
ATOM 2148 C CA . SER A 1 307 ? 51.358 12.478 60.080 1.00 17.60 302 SER A CA 1
ATOM 2149 C C . SER A 1 307 ? 51.186 11.138 60.833 1.00 16.95 302 SER A C 1
ATOM 2150 O O . SER A 1 307 ? 51.709 10.927 61.931 1.00 17.22 302 SER A O 1
ATOM 2153 N N . ARG A 1 308 ? 50.469 10.224 60.220 1.00 15.98 303 ARG A N 1
ATOM 2154 C CA . ARG A 1 308 ? 50.316 8.881 60.805 1.00 16.97 303 ARG A CA 1
ATOM 2155 C C . ARG A 1 308 ? 51.607 8.133 60.957 1.00 19.27 303 ARG A C 1
ATOM 2156 O O . ARG A 1 308 ? 51.717 7.365 61.907 1.00 17.74 303 ARG A O 1
ATOM 2164 N N . ALA A 1 309 ? 52.585 8.335 60.065 1.00 18.59 304 ALA A N 1
ATOM 2165 C CA . ALA A 1 309 ? 53.898 7.648 60.160 1.00 18.08 304 ALA A CA 1
ATOM 2166 C C . ALA A 1 309 ? 54.847 8.361 61.130 1.00 18.38 304 ALA A C 1
ATOM 2167 O O . ALA A 1 309 ? 55.941 7.863 61.448 1.00 18.13 304 ALA A O 1
ATOM 2169 N N . GLU A 1 310 ? 54.485 9.581 61.504 1.00 18.05 305 GLU A N 1
ATOM 2170 C CA . GLU A 1 310 ? 55.394 10.440 62.265 1.00 21.01 305 GLU A CA 1
ATOM 2171 C C . GLU A 1 310 ? 56.648 10.829 61.471 1.00 21.44 305 GLU A C 1
ATOM 2172 O O . GLU A 1 310 ? 57.721 11.011 62.046 1.00 21.15 305 GLU A O 1
ATOM 2178 N N . TRP A 1 311 ? 56.500 11.030 60.160 1.00 18.04 306 TRP A N 1
ATOM 2179 C CA . TRP A 1 311 ? 57.567 11.528 59.309 1.00 17.96 306 TRP A CA 1
ATOM 2180 C C . TRP A 1 311 ? 57.208 12.891 58.818 1.00 18.95 306 TRP A C 1
ATOM 2181 O O . TRP A 1 311 ? 56.019 13.285 58.766 1.00 19.59 306 TRP A O 1
ATOM 2192 N N . THR A 1 312 ? 58.242 13.584 58.383 1.00 20.39 307 THR A N 1
ATOM 2193 C CA . THR A 1 312 ? 58.108 14.857 57.654 1.00 20.33 307 THR A CA 1
ATOM 2194 C C . THR A 1 312 ? 58.330 14.535 56.201 1.00 19.01 307 THR A C 1
ATOM 2195 O O . THR A 1 312 ? 58.982 13.566 55.903 1.00 18.28 307 THR A O 1
ATOM 2199 N N . PRO A 1 313 ? 57.920 15.427 55.284 1.00 16.73 308 PRO A N 1
ATOM 2200 C CA . PRO A 1 313 ? 58.263 15.309 53.862 1.00 16.56 308 PRO A CA 1
ATOM 2201 C C . PRO A 1 313 ? 59.778 15.173 53.630 1.00 16.86 308 PRO A C 1
ATOM 2202 O O . PRO A 1 313 ? 60.214 14.404 52.765 1.00 16.62 308 PRO A O 1
ATOM 2206 N N . GLN A 1 314 ? 60.594 15.837 54.464 1.00 16.97 309 GLN A N 1
ATOM 2207 C CA . GLN A 1 314 ? 62.058 15.779 54.346 1.00 19.43 309 GLN A CA 1
ATOM 2208 C C . GLN A 1 314 ? 62.683 14.457 54.836 1.00 17.60 309 GLN A C 1
ATOM 2209 O O . GLN A 1 314 ? 63.784 14.129 54.437 1.00 19.94 309 GLN A O 1
ATOM 2215 N N . ASP A 1 315 ? 61.970 13.683 55.628 1.00 19.00 310 ASP A N 1
ATOM 2216 C CA . ASP A 1 315 ? 62.402 12.323 56.033 1.00 18.24 310 ASP A CA 1
ATOM 2217 C C . ASP A 1 315 ? 62.387 11.330 54.885 1.00 17.04 310 ASP A C 1
ATOM 2218 O O . ASP A 1 315 ? 63.136 10.351 54.935 1.00 14.71 310 ASP A O 1
ATOM 2223 N N . LEU A 1 316 ? 61.586 11.581 53.850 1.00 15.24 311 LEU A N 1
ATOM 2224 C CA . LEU A 1 316 ? 61.537 10.602 52.731 1.00 14.72 311 LEU A CA 1
ATOM 2225 C C . LEU A 1 316 ? 62.822 10.516 51.945 1.00 15.21 311 LEU A C 1
ATOM 2226 O O . LEU A 1 316 ? 63.446 11.528 51.606 1.00 15.49 311 LEU A O 1
ATOM 2231 N N . ASP A 1 317 ? 63.170 9.264 51.599 1.00 15.23 312 ASP A N 1
ATOM 2232 C CA . ASP A 1 317 ? 64.249 8.967 50.720 1.00 14.86 312 ASP A CA 1
ATOM 2233 C C . ASP A 1 317 ? 63.829 8.839 49.260 1.00 14.28 312 ASP A C 1
ATOM 2234 O O . ASP A 1 317 ? 64.602 9.112 48.359 1.00 15.59 312 ASP A O 1
ATOM 2239 N N . LEU A 1 318 ? 62.615 8.356 49.001 1.00 14.04 313 LEU A N 1
ATOM 2240 C CA . LEU A 1 318 ? 62.147 8.083 47.633 1.00 13.33 313 LEU A CA 1
ATOM 2241 C C . LEU A 1 318 ? 60.634 8.202 47.589 1.00 12.84 313 LEU A C 1
ATOM 2242 O O . LEU A 1 318 ? 59.946 7.826 48.530 1.00 12.45 313 LEU A O 1
ATOM 2247 N N . MET A 1 319 ? 60.104 8.688 46.481 1.00 13.81 314 MET A N 1
ATOM 2248 C CA . MET A 1 319 ? 58.628 8.814 46.348 1.00 14.04 314 MET A CA 1
ATOM 2249 C C . MET A 1 319 ? 58.219 8.422 44.941 1.00 13.60 314 MET A C 1
ATOM 2250 O O . MET A 1 319 ? 58.970 8.662 43.982 1.00 13.94 314 MET A O 1
ATOM 2255 N N . GLU A 1 320 ? 57.011 7.889 44.818 1.00 13.94 315 GLU A N 1
ATOM 2256 C CA . GLU A 1 320 ? 56.338 7.717 43.522 1.00 14.97 315 GLU A CA 1
ATOM 2257 C C . GLU A 1 320 ? 54.987 8.405 43.593 1.00 14.64 315 GLU A C 1
ATOM 2258 O O . GLU A 1 320 ? 54.140 7.969 44.320 1.00 14.90 315 GLU A O 1
ATOM 2264 N N . ILE A 1 321 ? 54.868 9.533 42.918 1.00 15.39 316 ILE A N 1
ATOM 2265 C CA . ILE A 1 321 ? 53.673 10.335 42.843 1.00 15.53 316 ILE A CA 1
ATOM 2266 C C . ILE A 1 321 ? 53.211 10.262 41.388 1.00 15.11 316 ILE A C 1
ATOM 2267 O O . ILE A 1 321 ? 53.934 10.693 40.442 1.00 14.73 316 ILE A O 1
ATOM 2272 N N . ASN A 1 322 ? 52.037 9.692 41.155 1.00 15.04 317 ASN A N 1
ATOM 2273 C CA . ASN A 1 322 ? 51.622 9.351 39.858 1.00 16.49 317 ASN A CA 1
ATOM 2274 C C . ASN A 1 322 ? 51.392 10.593 39.028 1.00 19.75 317 ASN A C 1
ATOM 2275 O O . ASN A 1 322 ? 50.865 11.568 39.551 1.00 18.39 317 ASN A O 1
ATOM 2280 N N . GLU A 1 323 ? 51.830 10.532 37.748 1.00 19.05 318 GLU A N 1
ATOM 2281 C CA . GLU A 1 323 ? 51.833 11.649 36.871 1.00 18.43 318 GLU A CA 1
ATOM 2282 C C . GLU A 1 323 ? 50.607 11.611 35.946 1.00 15.88 318 GLU A C 1
ATOM 2283 O O . GLU A 1 323 ? 50.775 11.459 34.724 1.00 15.57 318 GLU A O 1
ATOM 2289 N N . ALA A 1 324 ? 49.412 11.778 36.498 1.00 15.97 319 ALA A N 1
ATOM 2290 C CA . ALA A 1 324 ? 48.188 11.845 35.653 1.00 16.25 319 ALA A CA 1
ATOM 2291 C C . ALA A 1 324 ? 48.338 12.965 34.619 1.00 15.86 319 ALA A C 1
ATOM 2292 O O . ALA A 1 324 ? 48.179 12.724 33.397 1.00 14.66 319 ALA A O 1
ATOM 2294 N N . PHE A 1 325 ? 48.660 14.192 35.125 1.00 14.84 320 PHE A N 1
ATOM 2295 C CA . PHE A 1 325 ? 48.991 15.396 34.333 1.00 13.27 320 PHE A CA 1
ATOM 2296 C C . PHE A 1 325 ? 50.205 16.110 34.944 1.00 12.52 320 PHE A C 1
ATOM 2297 O O . PHE A 1 325 ? 50.268 16.165 36.128 1.00 11.56 320 PHE A O 1
ATOM 2305 N N . ALA A 1 326 ? 51.146 16.575 34.120 1.00 12.97 321 ALA A N 1
ATOM 2306 C CA . ALA A 1 326 ? 52.236 17.420 34.574 1.00 14.10 321 ALA A CA 1
ATOM 2307 C C . ALA A 1 326 ? 51.690 18.590 35.395 1.00 14.77 321 ALA A C 1
ATOM 2308 O O . ALA A 1 326 ? 52.243 18.959 36.427 1.00 14.20 321 ALA A O 1
ATOM 2310 N N . ALA A 1 327 ? 50.592 19.140 34.949 1.00 14.73 322 ALA A N 1
ATOM 2311 C CA . ALA A 1 327 ? 50.031 20.286 35.693 1.00 15.02 322 ALA A CA 1
ATOM 2312 C C . ALA A 1 327 ? 49.778 19.937 37.182 1.00 15.97 322 ALA A C 1
ATOM 2313 O O . ALA A 1 327 ? 50.103 20.714 38.080 1.00 16.32 322 ALA A O 1
ATOM 2315 N N . GLN A 1 328 ? 49.189 18.773 37.461 1.00 15.13 323 GLN A N 1
ATOM 2316 C CA . GLN A 1 328 ? 48.851 18.433 38.822 1.00 14.59 323 GLN A CA 1
ATOM 2317 C C . GLN A 1 328 ? 50.081 17.904 39.581 1.00 14.37 323 GLN A C 1
ATOM 2318 O O . GLN A 1 328 ? 50.237 18.199 40.764 1.00 13.69 323 GLN A O 1
ATOM 2324 N N . ALA A 1 329 ? 50.956 17.153 38.900 1.00 13.42 324 ALA A N 1
ATOM 2325 C CA . ALA A 1 329 ? 52.192 16.657 39.502 1.00 13.50 324 ALA A CA 1
ATOM 2326 C C . ALA A 1 329 ? 53.056 17.848 40.046 1.00 14.36 324 ALA A C 1
ATOM 2327 O O . ALA A 1 329 ? 53.463 17.850 41.231 1.00 12.17 324 ALA A O 1
ATOM 2329 N N . LEU A 1 330 ? 53.169 18.898 39.213 1.00 12.88 325 LEU A N 1
ATOM 2330 C CA . LEU A 1 330 ? 53.918 20.101 39.601 1.00 15.41 325 LEU A CA 1
ATOM 2331 C C . LEU A 1 330 ? 53.320 20.824 40.805 1.00 14.70 325 LEU A C 1
ATOM 2332 O O . LEU A 1 330 ? 54.071 21.309 41.684 1.00 16.59 325 LEU A O 1
ATOM 2337 N N . ALA A 1 331 ? 51.994 20.946 40.822 1.00 14.23 326 ALA A N 1
ATOM 2338 C CA . ALA A 1 331 ? 51.323 21.662 41.873 1.00 14.29 326 ALA A CA 1
ATOM 2339 C C . ALA A 1 331 ? 51.495 20.932 43.162 1.00 13.76 326 ALA A C 1
ATOM 2340 O O . ALA A 1 331 ? 51.668 21.497 44.190 1.00 11.85 326 ALA A O 1
ATOM 2342 N N . VAL A 1 332 ? 51.443 19.623 43.093 1.00 13.33 327 VAL A N 1
ATOM 2343 C CA . VAL A 1 332 ? 51.661 18.832 44.242 1.00 13.79 327 VAL A CA 1
ATOM 2344 C C . VAL A 1 332 ? 53.050 19.010 44.853 1.00 14.93 327 VAL A C 1
ATOM 2345 O O . VAL A 1 332 ? 53.229 19.069 46.069 1.00 14.53 327 VAL A O 1
ATOM 2349 N N . HIS A 1 333 ? 54.055 19.000 43.993 1.00 14.66 328 HIS A N 1
ATOM 2350 C CA . HIS A 1 333 ? 55.401 19.202 44.451 1.00 15.71 328 HIS A CA 1
ATOM 2351 C C . HIS A 1 333 ? 55.553 20.549 45.085 1.00 15.46 328 HIS A C 1
ATOM 2352 O O . HIS A 1 333 ? 56.148 20.703 46.147 1.00 17.14 328 HIS A O 1
ATOM 2359 N N . GLN A 1 334 ? 54.939 21.514 44.456 1.00 16.09 329 GLN A N 1
ATOM 2360 C CA . GLN A 1 334 ? 55.006 22.897 44.978 1.00 19.03 329 GLN A CA 1
ATOM 2361 C C . GLN A 1 334 ? 54.367 22.972 46.365 1.00 18.19 329 GLN A C 1
ATOM 2362 O O . GLN A 1 334 ? 54.888 23.636 47.250 1.00 20.87 329 GLN A O 1
ATOM 2368 N N . GLN A 1 335 ? 53.246 22.276 46.598 1.00 17.43 330 GLN A N 1
ATOM 2369 C CA . GLN A 1 335 ? 52.561 22.341 47.879 1.00 16.97 330 GLN A CA 1
ATOM 2370 C C . GLN A 1 335 ? 53.201 21.443 48.979 1.00 18.80 330 GLN A C 1
ATOM 2371 O O . GLN A 1 335 ? 53.108 21.712 50.175 1.00 18.53 330 GLN A O 1
ATOM 2377 N N . MET A 1 336 ? 53.867 20.378 48.572 1.00 17.11 331 MET A N 1
ATOM 2378 C CA . MET A 1 336 ? 54.519 19.531 49.552 1.00 16.88 331 MET A CA 1
ATOM 2379 C C . MET A 1 336 ? 55.876 20.070 49.985 1.00 17.72 331 MET A C 1
ATOM 2380 O O . MET A 1 336 ? 56.298 19.776 51.072 1.00 19.29 331 MET A O 1
ATOM 2385 N N . GLY A 1 337 ? 56.603 20.700 49.050 1.00 19.26 332 GLY A N 1
ATOM 2386 C CA . GLY A 1 337 ? 57.953 21.231 49.273 1.00 19.30 332 GLY A CA 1
ATOM 2387 C C . GLY A 1 337 ? 59.015 20.172 49.417 1.00 21.54 332 GLY A C 1
ATOM 2388 O O . GLY A 1 337 ? 60.121 20.447 49.902 1.00 21.64 332 GLY A O 1
ATOM 2389 N N . TRP A 1 338 ? 58.695 18.930 49.080 1.00 21.69 333 TRP A N 1
ATOM 2390 C CA . TRP A 1 338 ? 59.696 17.893 49.167 1.00 20.07 333 TRP A CA 1
ATOM 2391 C C . TRP A 1 338 ? 60.737 17.979 48.009 1.00 19.57 333 TRP A C 1
ATOM 2392 O O . TRP A 1 338 ? 60.542 18.715 47.017 1.00 16.49 333 TRP A O 1
ATOM 2403 N N . ASP A 1 339 ? 61.775 17.149 48.124 1.00 21.42 334 ASP A N 1
ATOM 2404 C CA . ASP A 1 339 ? 62.915 17.173 47.184 1.00 20.69 334 ASP A CA 1
ATOM 2405 C C . ASP A 1 339 ? 62.515 16.335 45.932 1.00 19.32 334 ASP A C 1
ATOM 2406 O O . ASP A 1 339 ? 62.376 15.113 45.984 1.00 19.49 334 ASP A O 1
ATOM 2411 N N . THR A 1 340 ? 62.231 17.033 44.843 1.00 18.22 335 THR A N 1
ATOM 2412 C CA . THR A 1 340 ? 61.778 16.422 43.595 1.00 19.00 335 THR A CA 1
ATOM 2413 C C . THR A 1 340 ? 62.796 15.512 42.914 1.00 17.57 335 THR A C 1
ATOM 2414 O O . THR A 1 340 ? 62.391 14.685 42.131 1.00 16.47 335 THR A O 1
ATOM 2418 N N . SER A 1 341 ? 64.069 15.543 43.330 1.00 15.87 336 SER A N 1
ATOM 2419 C CA . SER A 1 341 ? 65.106 14.667 42.786 1.00 16.36 336 SER A CA 1
ATOM 2420 C C . SER A 1 341 ? 64.851 13.256 43.301 1.00 16.01 336 SER A C 1
ATOM 2421 O O . SER A 1 341 ? 65.362 12.306 42.740 1.00 17.05 336 SER A O 1
ATOM 2424 N N . LYS A 1 342 ? 64.036 13.136 44.336 1.00 15.85 337 LYS A N 1
ATOM 2425 C CA . LYS A 1 342 ? 63.734 11.817 44.984 1.00 15.90 337 LYS A CA 1
ATOM 2426 C C . LYS A 1 342 ? 62.413 11.232 44.511 1.00 14.67 337 LYS A C 1
ATOM 2427 O O . LYS A 1 342 ? 62.053 10.095 44.878 1.00 13.26 337 LYS A O 1
ATOM 2433 N N . VAL A 1 343 ? 61.745 11.935 43.592 1.00 12.78 338 VAL A N 1
ATOM 2434 C CA . VAL A 1 343 ? 60.395 11.527 43.157 1.00 14.17 338 VAL A CA 1
ATOM 2435 C C . VAL A 1 343 ? 60.414 10.946 41.743 1.00 14.20 338 VAL A C 1
ATOM 2436 O O . VAL A 1 343 ? 60.935 11.575 40.832 1.00 14.62 338 VAL A O 1
ATOM 2440 N N . ASN A 1 344 ? 59.874 9.752 41.533 1.00 14.58 339 ASN A N 1
ATOM 2441 C CA . ASN A 1 344 ? 59.749 9.202 40.179 1.00 15.07 339 ASN A CA 1
ATOM 2442 C C . ASN A 1 344 ? 61.115 9.134 39.461 1.00 14.04 339 ASN A C 1
ATOM 2443 O O . ASN A 1 344 ? 61.298 9.504 38.326 1.00 11.64 339 ASN A O 1
ATOM 2448 N N . VAL A 1 345 ? 62.056 8.617 40.224 1.00 13.82 340 VAL A N 1
ATOM 2449 C CA . VAL A 1 345 ? 63.489 8.624 39.895 1.00 14.19 340 VAL A CA 1
ATOM 2450 C C . VAL A 1 345 ? 63.798 7.868 38.624 1.00 14.08 340 VAL A C 1
ATOM 2451 O O . VAL A 1 345 ? 64.797 8.165 37.954 1.00 14.15 340 VAL A O 1
ATOM 2455 N N . ASN A 1 346 ? 62.917 6.900 38.275 1.00 12.69 341 ASN A N 1
ATOM 2456 C CA . ASN A 1 346 ? 62.972 6.082 37.043 1.00 14.07 341 ASN A CA 1
ATOM 2457 C C . ASN A 1 346 ? 61.887 6.405 36.048 1.00 14.69 341 ASN A C 1
ATOM 2458 O O . ASN A 1 346 ? 61.539 5.591 35.165 1.00 14.55 341 ASN A O 1
ATOM 2463 N N . GLY A 1 347 ? 61.368 7.628 36.131 1.00 14.27 342 GLY A N 1
ATOM 2464 C CA . GLY A 1 347 ? 60.292 8.083 35.241 1.00 16.14 342 GLY A CA 1
ATOM 2465 C C . GLY A 1 347 ? 58.911 7.883 35.821 1.00 15.29 342 GLY A C 1
ATOM 2466 O O . GLY A 1 347 ? 58.739 7.138 36.799 1.00 14.58 342 GLY A O 1
ATOM 2467 N N . GLY A 1 348 ? 57.910 8.608 35.276 1.00 14.82 343 GLY A N 1
ATOM 2468 C CA . GLY A 1 348 ? 56.508 8.439 35.724 1.00 14.87 343 GLY A CA 1
ATOM 2469 C C . GLY A 1 348 ? 55.547 8.148 34.609 1.00 13.62 343 GLY A C 1
ATOM 2470 O O . GLY A 1 348 ? 55.928 7.885 33.437 1.00 13.94 343 GLY A O 1
ATOM 2471 N N . ALA A 1 349 ? 54.256 8.198 34.952 1.00 13.88 344 ALA A N 1
ATOM 2472 C CA . ALA A 1 349 ? 53.252 7.768 34.016 1.00 13.64 344 ALA A CA 1
ATOM 2473 C C . ALA A 1 349 ? 53.201 8.567 32.713 1.00 13.30 344 ALA A C 1
ATOM 2474 O O . ALA A 1 349 ? 52.719 8.065 31.711 1.00 13.73 344 ALA A O 1
ATOM 2476 N N . ILE A 1 350 ? 53.666 9.820 32.693 1.00 12.65 345 ILE A N 1
ATOM 2477 C CA . ILE A 1 350 ? 53.745 10.469 31.437 1.00 14.11 345 ILE A CA 1
ATOM 2478 C C . ILE A 1 350 ? 54.555 9.634 30.428 1.00 14.38 345 ILE A C 1
ATOM 2479 O O . ILE A 1 350 ? 54.162 9.551 29.257 1.00 14.21 345 ILE A O 1
ATOM 2484 N N . ALA A 1 351 ? 55.649 8.976 30.882 1.00 14.55 346 ALA A N 1
ATOM 2485 C CA . ALA A 1 351 ? 56.501 8.182 30.031 1.00 15.56 346 ALA A CA 1
ATOM 2486 C C . ALA A 1 351 ? 56.049 6.736 29.976 1.00 15.83 346 ALA A C 1
ATOM 2487 O O . ALA A 1 351 ? 55.976 6.175 28.926 1.00 13.48 346 ALA A O 1
ATOM 2489 N N . ILE A 1 352 ? 55.733 6.174 31.135 1.00 17.05 347 ILE A N 1
ATOM 2490 C CA . ILE A 1 352 ? 55.434 4.695 31.258 1.00 17.74 347 ILE A CA 1
ATOM 2491 C C . ILE A 1 352 ? 53.975 4.386 30.915 1.00 15.98 347 ILE A C 1
ATOM 2492 O O . ILE A 1 352 ? 53.691 3.325 30.358 1.00 15.00 347 ILE A O 1
ATOM 2497 N N . GLY A 1 353 ? 53.071 5.371 31.122 1.00 15.15 348 GLY A N 1
ATOM 2498 C CA . GLY A 1 353 ? 51.646 5.126 30.879 1.00 14.46 348 GLY A CA 1
ATOM 2499 C C . GLY A 1 353 ? 50.824 4.891 32.137 1.00 14.93 348 GLY A C 1
ATOM 2500 O O . GLY A 1 353 ? 51.368 4.703 33.252 1.00 15.15 348 GLY A O 1
ATOM 2501 N N . HIS A 1 354 ? 49.511 4.866 31.961 1.00 14.26 349 HIS A N 1
ATOM 2502 C CA . HIS A 1 354 ? 48.589 4.986 33.084 1.00 14.00 349 HIS A CA 1
ATOM 2503 C C . HIS A 1 354 ? 47.365 4.090 32.917 1.00 13.19 349 HIS A C 1
ATOM 2504 O O . HIS A 1 354 ? 46.300 4.561 32.604 1.00 14.78 349 HIS A O 1
ATOM 2511 N N . PRO A 1 355 ? 47.523 2.764 33.064 1.00 14.21 350 PRO A N 1
ATOM 2512 C CA . PRO A 1 355 ? 46.402 1.875 33.112 1.00 13.11 350 PRO A CA 1
ATOM 2513 C C . PRO A 1 355 ? 45.605 2.068 34.405 1.00 12.60 350 PRO A C 1
ATOM 2514 O O . PRO A 1 355 ? 45.959 1.530 35.443 1.00 13.74 350 PRO A O 1
ATOM 2518 N N . ILE A 1 356 ? 44.488 2.791 34.323 1.00 12.76 351 ILE A N 1
ATOM 2519 C CA . ILE A 1 356 ? 43.902 3.385 35.498 1.00 13.96 351 ILE A CA 1
ATOM 2520 C C . ILE A 1 356 ? 43.765 2.529 36.746 1.00 14.04 351 ILE A C 1
ATOM 2521 O O . ILE A 1 356 ? 44.244 2.936 37.792 1.00 16.59 351 ILE A O 1
ATOM 2526 N N . GLY A 1 357 ? 43.115 1.371 36.639 1.00 13.62 352 GLY A N 1
ATOM 2527 C CA . GLY A 1 357 ? 42.938 0.510 37.830 1.00 15.36 352 GLY A CA 1
ATOM 2528 C C . GLY A 1 357 ? 44.180 -0.135 38.411 1.00 14.42 352 GLY A C 1
ATOM 2529 O O . GLY A 1 357 ? 44.177 -0.603 39.549 1.00 13.66 352 GLY A O 1
ATOM 2530 N N . ALA A 1 358 ? 45.223 -0.178 37.630 1.00 13.78 353 ALA A N 1
ATOM 2531 C CA . ALA A 1 358 ? 46.427 -0.840 37.959 1.00 14.37 353 ALA A CA 1
ATOM 2532 C C . ALA A 1 358 ? 47.498 0.123 38.432 1.00 14.01 353 ALA A C 1
ATOM 2533 O O . ALA A 1 358 ? 48.418 -0.279 39.138 1.00 13.28 353 ALA A O 1
ATOM 2535 N N . SER A 1 359 ? 47.400 1.405 38.053 1.00 14.51 354 SER A N 1
ATOM 2536 C CA . SER A 1 359 ? 48.489 2.323 38.319 1.00 15.32 354 SER A CA 1
ATOM 2537 C C . SER A 1 359 ? 48.902 2.477 39.738 1.00 14.19 354 SER A C 1
ATOM 2538 O O . SER A 1 359 ? 50.101 2.716 39.998 1.00 15.00 354 SER A O 1
ATOM 2541 N N . GLY A 1 360 ? 47.941 2.299 40.652 1.00 12.40 355 GLY A N 1
ATOM 2542 C CA . GLY A 1 360 ? 48.240 2.492 42.035 1.00 13.00 355 GLY A CA 1
ATOM 2543 C C . GLY A 1 360 ? 49.143 1.436 42.585 1.00 11.57 355 GLY A C 1
ATOM 2544 O O . GLY A 1 360 ? 49.969 1.701 43.478 1.00 14.00 355 GLY A O 1
ATOM 2545 N N . CYS A 1 361 ? 48.971 0.225 42.067 1.00 10.92 356 CYS A N 1
ATOM 2546 C CA . CYS A 1 361 ? 49.914 -0.812 42.454 1.00 11.78 356 CYS A CA 1
ATOM 2547 C C . CYS A 1 361 ? 51.200 -0.774 41.561 1.00 12.89 356 CYS A C 1
ATOM 2548 O O . CYS A 1 361 ? 52.298 -1.137 42.040 1.00 12.67 356 CYS A O 1
ATOM 2551 N N . ARG A 1 362 ? 51.108 -0.311 40.313 1.00 12.30 357 ARG A N 1
ATOM 2552 C CA . ARG A 1 362 ? 52.277 -0.252 39.432 1.00 11.82 357 ARG A CA 1
ATOM 2553 C C . ARG A 1 362 ? 53.340 0.634 40.078 1.00 13.96 357 ARG A C 1
ATOM 2554 O O . ARG A 1 362 ? 54.488 0.254 40.173 1.00 12.75 357 ARG A O 1
ATOM 2562 N N . ILE A 1 363 ? 52.920 1.812 40.521 1.00 11.60 358 ILE A N 1
ATOM 2563 C CA . ILE A 1 363 ? 53.872 2.704 41.106 1.00 12.85 358 ILE A CA 1
ATOM 2564 C C . ILE A 1 363 ? 54.500 2.183 42.394 1.00 13.05 358 ILE A C 1
ATOM 2565 O O . ILE A 1 363 ? 55.649 2.574 42.687 1.00 14.09 358 ILE A O 1
ATOM 2570 N N . LEU A 1 364 ? 53.725 1.422 43.186 1.00 11.95 359 LEU A N 1
ATOM 2571 C CA . LEU A 1 364 ? 54.231 0.776 44.411 1.00 12.48 359 LEU A CA 1
ATOM 2572 C C . LEU A 1 364 ? 55.318 -0.246 44.081 1.00 11.68 359 LEU A C 1
ATOM 2573 O O . LEU A 1 364 ? 56.309 -0.360 44.757 1.00 11.79 359 LEU A O 1
ATOM 2578 N N . VAL A 1 365 ? 55.064 -1.047 43.068 1.00 12.61 360 VAL A N 1
ATOM 2579 C CA . VAL A 1 365 ? 56.038 -2.033 42.583 1.00 13.55 360 VAL A CA 1
ATOM 2580 C C . VAL A 1 365 ? 57.322 -1.322 42.169 1.00 13.96 360 VAL A C 1
ATOM 2581 O O . VAL A 1 365 ? 58.431 -1.694 42.568 1.00 14.11 360 VAL A O 1
ATOM 2585 N N . THR A 1 366 ? 57.165 -0.263 41.385 1.00 13.11 361 THR A N 1
ATOM 2586 C CA . THR A 1 366 ? 58.337 0.452 40.967 1.00 13.21 361 THR A CA 1
ATOM 2587 C C . THR A 1 366 ? 59.084 0.995 42.190 1.00 12.42 361 THR A C 1
ATOM 2588 O O . THR A 1 366 ? 60.318 0.976 42.226 1.00 10.79 361 THR A O 1
ATOM 2592 N N . LEU A 1 367 ? 58.344 1.592 43.125 1.00 11.54 362 LEU A N 1
ATOM 2593 C CA . LEU A 1 367 ? 58.931 2.181 44.359 1.00 12.45 362 LEU A CA 1
ATOM 2594 C C . LEU A 1 367 ? 59.741 1.171 45.159 1.00 13.62 362 LEU A C 1
ATOM 2595 O O . LEU A 1 367 ? 60.927 1.396 45.511 1.00 13.00 362 LEU A O 1
ATOM 2600 N N . LEU A 1 368 ? 59.116 0.018 45.364 1.00 12.89 363 LEU A N 1
ATOM 2601 C CA . LEU A 1 368 ? 59.728 -1.009 46.170 1.00 13.54 363 LEU A CA 1
ATOM 2602 C C . LEU A 1 368 ? 61.066 -1.432 45.505 1.00 12.36 363 LEU A C 1
ATOM 2603 O O . LEU A 1 368 ? 62.052 -1.764 46.255 1.00 12.48 363 LEU A O 1
ATOM 2608 N N . HIS A 1 369 ? 61.052 -1.616 44.165 1.00 12.58 364 HIS A N 1
ATOM 2609 C CA . HIS A 1 369 ? 62.279 -2.106 43.477 1.00 12.31 364 HIS A CA 1
ATOM 2610 C C . HIS A 1 369 ? 63.392 -1.112 43.546 1.00 12.82 364 HIS A C 1
ATOM 2611 O O . HIS A 1 369 ? 64.556 -1.437 43.741 1.00 13.72 364 HIS A O 1
ATOM 2618 N N . GLU A 1 370 ? 63.061 0.167 43.437 1.00 11.75 365 GLU A N 1
ATOM 2619 C CA . GLU A 1 370 ? 64.125 1.101 43.484 1.00 12.71 365 GLU A CA 1
ATOM 2620 C C . GLU A 1 370 ? 64.631 1.352 44.904 1.00 13.97 365 GLU A C 1
ATOM 2621 O O . GLU A 1 370 ? 65.856 1.602 45.095 1.00 14.10 365 GLU A O 1
ATOM 2627 N N . MET A 1 371 ? 63.754 1.391 45.908 1.00 13.41 366 MET A N 1
ATOM 2628 C CA . MET A 1 371 ? 64.197 1.399 47.321 1.00 13.80 366 MET A CA 1
ATOM 2629 C C . MET A 1 371 ? 65.183 0.266 47.664 1.00 15.38 366 MET A C 1
ATOM 2630 O O . MET A 1 371 ? 66.219 0.461 48.309 1.00 14.14 366 MET A O 1
ATOM 2635 N N . LYS A 1 372 ? 64.868 -0.930 47.207 1.00 15.07 367 LYS A N 1
ATOM 2636 C CA . LYS A 1 372 ? 65.780 -2.045 47.371 1.00 17.48 367 LYS A CA 1
ATOM 2637 C C . LYS A 1 372 ? 67.089 -1.824 46.602 1.00 18.12 367 LYS A C 1
ATOM 2638 O O . LYS A 1 372 ? 68.152 -2.024 47.171 1.00 15.88 367 LYS A O 1
ATOM 2644 N N . ARG A 1 373 ? 67.019 -1.401 45.335 1.00 16.33 368 ARG A N 1
ATOM 2645 C CA . ARG A 1 373 ? 68.240 -1.142 44.542 1.00 17.02 368 ARG A CA 1
ATOM 2646 C C . ARG A 1 373 ? 69.189 -0.143 45.218 1.00 18.85 368 ARG A C 1
ATOM 2647 O O . ARG A 1 373 ? 70.381 -0.374 45.232 1.00 17.56 368 ARG A O 1
ATOM 2655 N N . ARG A 1 374 ? 68.673 1.002 45.677 1.00 16.57 369 ARG A N 1
ATOM 2656 C CA . ARG A 1 374 ? 69.562 2.035 46.290 1.00 17.76 369 ARG A CA 1
ATOM 2657 C C . ARG A 1 374 ? 69.633 1.985 47.834 1.00 18.58 369 ARG A C 1
ATOM 2658 O O . ARG A 1 374 ? 70.312 2.814 48.480 1.00 22.93 369 ARG A O 1
ATOM 2666 N N . ASP A 1 375 ? 68.965 0.975 48.424 1.00 19.77 370 ASP A N 1
ATOM 2667 C CA . ASP A 1 375 ? 68.764 0.870 49.878 1.00 22.13 370 ASP A CA 1
ATOM 2668 C C . ASP A 1 375 ? 68.235 2.145 50.552 1.00 21.09 370 ASP A C 1
ATOM 2669 O O . ASP A 1 375 ? 68.676 2.561 51.622 1.00 18.79 370 ASP A O 1
ATOM 2674 N N . ALA A 1 376 ? 67.258 2.756 49.910 1.00 19.94 371 ALA A N 1
ATOM 2675 C CA . ALA A 1 376 ? 66.466 3.773 50.555 1.00 18.14 371 ALA A CA 1
ATOM 2676 C C . ALA A 1 376 ? 65.568 3.133 51.622 1.00 19.47 371 ALA A C 1
ATOM 2677 O O . ALA A 1 376 ? 65.086 1.979 51.494 1.00 18.32 371 ALA A O 1
ATOM 2679 N N . LYS A 1 377 ? 65.429 3.835 52.710 1.00 15.88 372 LYS A N 1
ATOM 2680 C CA . LYS A 1 377 ? 64.697 3.391 53.887 1.00 17.21 372 LYS A CA 1
ATOM 2681 C C . LYS A 1 377 ? 63.258 3.858 54.019 1.00 16.54 372 LYS A C 1
ATOM 2682 O O . LYS A 1 377 ? 62.413 3.135 54.560 1.00 18.86 372 LYS A O 1
ATOM 2688 N N . LYS A 1 378 ? 63.004 5.120 53.650 1.00 15.01 373 LYS A N 1
ATOM 2689 C CA . LYS A 1 378 ? 61.668 5.690 53.834 1.00 13.77 373 LYS A CA 1
ATOM 2690 C C . LYS A 1 378 ? 61.105 6.032 52.443 1.00 13.37 373 LYS A C 1
ATOM 2691 O O . LYS A 1 378 ? 61.742 6.690 51.623 1.00 11.59 373 LYS A O 1
ATOM 2697 N N . GLY A 1 379 ? 59.902 5.571 52.145 1.00 12.18 374 GLY A N 1
ATOM 2698 C CA . GLY A 1 379 ? 59.288 5.871 50.842 1.00 11.32 374 GLY A CA 1
ATOM 2699 C C . GLY A 1 379 ? 57.790 6.049 50.919 1.00 10.68 374 GLY A C 1
ATOM 2700 O O . GLY A 1 379 ? 57.135 5.737 51.929 1.00 11.02 374 GLY A O 1
ATOM 2701 N N . LEU A 1 380 ? 57.286 6.695 49.886 1.00 11.27 375 LEU A N 1
ATOM 2702 C CA . LEU A 1 380 ? 55.831 7.029 49.794 1.00 11.99 375 LEU A CA 1
ATOM 2703 C C . LEU A 1 380 ? 55.352 6.966 48.366 1.00 11.35 375 LEU A C 1
ATOM 2704 O O . LEU A 1 380 ? 56.076 7.408 47.475 1.00 10.72 375 LEU A O 1
ATOM 2709 N N . ALA A 1 381 ? 54.169 6.334 48.162 1.00 11.07 376 ALA A N 1
ATOM 2710 C CA . ALA A 1 381 ? 53.462 6.277 46.926 1.00 11.27 376 ALA A CA 1
ATOM 2711 C C . ALA A 1 381 ? 52.147 7.033 47.106 1.00 11.14 376 ALA A C 1
ATOM 2712 O O . ALA A 1 381 ? 51.424 6.837 48.089 1.00 9.44 376 ALA A O 1
ATOM 2714 N N . SER A 1 382 ? 51.808 7.924 46.176 1.00 11.47 377 SER A N 1
ATOM 2715 C CA . SER A 1 382 ? 50.485 8.584 46.217 1.00 11.82 377 SER A CA 1
ATOM 2716 C C . SER A 1 382 ? 49.969 8.872 44.792 1.00 11.99 377 SER A C 1
ATOM 2717 O O . SER A 1 382 ? 50.779 9.074 43.855 1.00 12.43 377 SER A O 1
ATOM 2720 N N . LEU A 1 383 ? 48.619 8.985 44.663 1.00 13.14 378 LEU A N 1
ATOM 2721 C CA . LEU A 1 383 ? 47.991 9.229 43.390 1.00 12.40 378 LEU A CA 1
ATOM 2722 C C . LEU A 1 383 ? 46.727 10.059 43.607 1.00 12.47 378 LEU A C 1
ATOM 2723 O O . LEU A 1 383 ? 46.061 9.947 44.644 1.00 11.95 378 LEU A O 1
ATOM 2728 N N . CYS A 1 384 ? 46.405 10.876 42.610 1.00 12.71 379 CYS A N 1
ATOM 2729 C CA . CYS A 1 384 ? 45.162 11.627 42.639 1.00 14.16 379 CYS A CA 1
ATOM 2730 C C . CYS A 1 384 ? 44.067 10.712 42.086 1.00 13.88 379 CYS A C 1
ATOM 2731 O O . CYS A 1 384 ? 44.340 9.734 41.370 1.00 14.22 379 CYS A O 1
ATOM 2734 N N . ILE A 1 385 ? 42.791 11.062 42.363 1.00 12.53 380 ILE A N 1
ATOM 2735 C CA . ILE A 1 385 ? 41.646 10.249 41.929 1.00 11.83 380 ILE A CA 1
ATOM 2736 C C . ILE A 1 385 ? 40.504 11.097 41.404 1.00 11.06 380 ILE A C 1
ATOM 2737 O O . ILE A 1 385 ? 40.111 12.076 42.086 1.00 13.62 380 ILE A O 1
ATOM 2742 N N . GLY A 1 386 ? 40.003 10.755 40.223 1.00 11.27 381 GLY A N 1
ATOM 2743 C CA . GLY A 1 386 ? 38.898 11.504 39.683 1.00 12.31 381 GLY A CA 1
ATOM 2744 C C . GLY A 1 386 ? 37.718 11.495 40.605 1.00 12.05 381 GLY A C 1
ATOM 2745 O O . GLY A 1 386 ? 37.384 10.501 41.206 1.00 13.33 381 GLY A O 1
ATOM 2746 N N . GLY A 1 387 ? 37.017 12.630 40.687 1.00 12.36 382 GLY A N 1
ATOM 2747 C CA . GLY A 1 387 ? 35.938 12.796 41.600 1.00 12.12 382 GLY A CA 1
ATOM 2748 C C . GLY A 1 387 ? 36.419 13.440 42.883 1.00 11.55 382 GLY A C 1
ATOM 2749 O O . GLY A 1 387 ? 35.591 13.746 43.708 1.00 13.20 382 GLY A O 1
ATOM 2750 N N . GLY A 1 388 ? 37.736 13.693 43.013 1.00 12.01 383 GLY A N 1
ATOM 2751 C CA . GLY A 1 388 ? 38.210 14.498 44.077 1.00 11.42 383 GLY A CA 1
ATOM 2752 C C . GLY A 1 388 ? 38.704 13.718 45.273 1.00 11.89 383 GLY A C 1
ATOM 2753 O O . GLY A 1 388 ? 38.239 13.911 46.364 1.00 13.27 383 GLY A O 1
ATOM 2754 N N . MET A 1 389 ? 39.682 12.856 45.074 1.00 10.73 384 MET A N 1
ATOM 2755 C CA . MET A 1 389 ? 40.224 12.083 46.130 1.00 11.18 384 MET A CA 1
ATOM 2756 C C . MET A 1 389 ? 41.767 11.928 45.949 1.00 11.23 384 MET A C 1
ATOM 2757 O O . MET A 1 389 ? 42.340 12.193 44.838 1.00 10.82 384 MET A O 1
ATOM 2762 N N . GLY A 1 390 ? 42.408 11.574 47.049 1.00 10.96 385 GLY A N 1
ATOM 2763 C CA . GLY A 1 390 ? 43.814 11.186 47.052 1.00 11.13 385 GLY A CA 1
ATOM 2764 C C . GLY A 1 390 ? 43.948 9.871 47.829 1.00 11.86 385 GLY A C 1
ATOM 2765 O O . GLY A 1 390 ? 43.173 9.636 48.770 1.00 11.75 385 GLY A O 1
ATOM 2766 N N . VAL A 1 391 ? 44.958 9.065 47.485 1.00 10.04 386 VAL A N 1
ATOM 2767 C CA . VAL A 1 391 ? 45.436 8.067 48.398 1.00 10.44 386 VAL A CA 1
ATOM 2768 C C . VAL A 1 391 ? 46.957 8.144 48.505 1.00 9.45 386 VAL A C 1
ATOM 2769 O O . VAL A 1 391 ? 47.620 8.471 47.534 1.00 9.83 386 VAL A O 1
ATOM 2773 N N . ALA A 1 392 ? 47.490 7.709 49.645 1.00 9.50 387 ALA A N 1
ATOM 2774 C CA . ALA A 1 392 ? 48.932 7.648 49.924 1.00 10.29 387 ALA A CA 1
ATOM 2775 C C . ALA A 1 392 ? 49.289 6.436 50.795 1.00 9.98 387 ALA A C 1
ATOM 2776 O O . ALA A 1 392 ? 48.577 6.104 51.753 1.00 10.35 387 ALA A O 1
ATOM 2778 N N . LEU A 1 393 ? 50.420 5.813 50.502 1.00 10.44 388 LEU A N 1
ATOM 2779 C CA . LEU A 1 393 ? 50.901 4.749 51.328 1.00 10.56 388 LEU A CA 1
ATOM 2780 C C . LEU A 1 393 ? 52.377 4.880 51.537 1.00 9.94 388 LEU A C 1
ATOM 2781 O O . LEU A 1 393 ? 53.117 5.054 50.564 1.00 9.36 388 LEU A O 1
ATOM 2786 N N . ALA A 1 394 ? 52.780 4.891 52.824 1.00 10.66 389 ALA A N 1
ATOM 2787 C CA . ALA A 1 394 ? 54.172 4.939 53.232 1.00 12.19 389 ALA A CA 1
ATOM 2788 C C . ALA A 1 394 ? 54.725 3.520 53.579 1.00 12.19 389 ALA A C 1
ATOM 2789 O O . ALA A 1 394 ? 54.049 2.709 54.193 1.00 14.26 389 ALA A O 1
ATOM 2791 N N . VAL A 1 395 ? 55.970 3.297 53.185 1.00 12.77 390 VAL A N 1
ATOM 2792 C CA . VAL A 1 395 ? 56.725 2.050 53.433 1.00 12.18 390 VAL A CA 1
ATOM 2793 C C . VAL A 1 395 ? 58.054 2.287 54.033 1.00 13.33 390 VAL A C 1
ATOM 2794 O O . VAL A 1 395 ? 58.703 3.300 53.800 1.00 10.40 390 VAL A O 1
ATOM 2798 N N . GLU A 1 396 ? 58.542 1.281 54.747 1.00 14.50 391 GLU A N 1
ATOM 2799 C CA . GLU A 1 396 ? 59.785 1.449 55.495 1.00 16.98 391 GLU A CA 1
ATOM 2800 C C . GLU A 1 396 ? 60.566 0.147 55.360 1.00 17.68 391 GLU A C 1
ATOM 2801 O O . GLU A 1 396 ? 60.015 -0.971 55.480 1.00 16.57 391 GLU A O 1
ATOM 2807 N N . ARG A 1 397 ? 61.860 0.290 55.115 1.00 17.29 392 ARG A N 1
ATOM 2808 C CA . ARG A 1 397 ? 62.793 -0.885 55.046 1.00 19.37 392 ARG A CA 1
ATOM 2809 C C . ARG A 1 397 ? 63.731 -0.779 56.205 1.00 23.72 392 ARG A C 1
ATOM 2810 O O . ARG A 1 397 ? 64.152 0.288 56.554 1.00 21.89 392 ARG A O 1
ATOM 2818 N N . LYS A 1 398 ? 64.038 -1.888 56.859 1.00 31.25 393 LYS A N 1
ATOM 2819 C CA . LYS A 1 398 ? 64.942 -1.852 58.027 1.00 38.09 393 LYS A CA 1
ATOM 2820 C C . LYS A 1 398 ? 64.895 -3.237 58.644 1.00 42.30 393 LYS A C 1
ATOM 2821 O O . LYS A 1 398 ? 64.442 -3.475 59.775 1.00 50.83 393 LYS A O 1
ATOM 2828 N N . THR B 1 7 ? 38.290 -1.620 70.243 1.00 40.64 2 THR B N 1
ATOM 2829 C CA . THR B 1 7 ? 38.419 -3.106 70.205 1.00 39.34 2 THR B CA 1
ATOM 2830 C C . THR B 1 7 ? 37.106 -3.876 69.759 1.00 34.43 2 THR B C 1
ATOM 2831 O O . THR B 1 7 ? 37.075 -5.096 69.689 1.00 42.27 2 THR B O 1
ATOM 2835 N N . ASP B 1 8 ? 36.071 -3.153 69.340 1.00 32.62 3 ASP B N 1
ATOM 2836 C CA . ASP B 1 8 ? 34.715 -3.652 69.358 1.00 24.67 3 ASP B CA 1
ATOM 2837 C C . ASP B 1 8 ? 33.873 -2.805 68.326 1.00 21.22 3 ASP B C 1
ATOM 2838 O O . ASP B 1 8 ? 33.831 -1.614 68.445 1.00 19.69 3 ASP B O 1
ATOM 2843 N N . VAL B 1 9 ? 33.253 -3.383 67.290 1.00 15.61 4 VAL B N 1
ATOM 2844 C CA . VAL B 1 9 ? 32.693 -2.529 66.239 1.00 14.54 4 VAL B CA 1
ATOM 2845 C C . VAL B 1 9 ? 31.148 -2.677 66.335 1.00 13.62 4 VAL B C 1
ATOM 2846 O O . VAL B 1 9 ? 30.602 -3.796 66.388 1.00 11.43 4 VAL B O 1
ATOM 2850 N N . VAL B 1 10 ? 30.446 -1.567 66.235 1.00 10.84 5 VAL B N 1
ATOM 2851 C CA . VAL B 1 10 ? 29.004 -1.567 66.302 1.00 12.43 5 VAL B CA 1
ATOM 2852 C C . VAL B 1 10 ? 28.279 -0.938 65.092 1.00 12.47 5 VAL B C 1
ATOM 2853 O O . VAL B 1 10 ? 28.841 -0.091 64.390 1.00 13.30 5 VAL B O 1
ATOM 2857 N N . ILE B 1 11 ? 27.001 -1.301 64.956 1.00 11.71 6 ILE B N 1
ATOM 2858 C CA . ILE B 1 11 ? 26.081 -0.793 63.947 1.00 11.29 6 ILE B CA 1
ATOM 2859 C C . ILE B 1 11 ? 25.087 0.096 64.683 1.00 12.08 6 ILE B C 1
ATOM 2860 O O . ILE B 1 11 ? 24.321 -0.307 65.569 1.00 12.47 6 ILE B O 1
ATOM 2865 N N . VAL B 1 12 ? 25.127 1.359 64.324 1.00 12.54 7 VAL B N 1
ATOM 2866 C CA . VAL B 1 12 ? 24.323 2.357 64.938 1.00 12.49 7 VAL B CA 1
ATOM 2867 C C . VAL B 1 12 ? 23.007 2.686 64.240 1.00 12.53 7 VAL B C 1
ATOM 2868 O O . VAL B 1 12 ? 22.095 3.228 64.849 1.00 14.33 7 VAL B O 1
ATOM 2872 N N . SER B 1 13 ? 22.910 2.335 62.967 1.00 12.84 8 SER B N 1
ATOM 2873 C CA . SER B 1 13 ? 21.711 2.554 62.183 1.00 12.30 8 SER B CA 1
ATOM 2874 C C . SER B 1 13 ? 21.679 1.706 60.932 1.00 12.04 8 SER B C 1
ATOM 2875 O O . SER B 1 13 ? 22.679 1.153 60.460 1.00 11.01 8 SER B O 1
ATOM 2878 N N . ALA B 1 14 ? 20.492 1.616 60.349 1.00 12.98 9 ALA B N 1
ATOM 2879 C CA . ALA B 1 14 ? 20.217 0.699 59.235 1.00 11.36 9 ALA B CA 1
ATOM 2880 C C . ALA B 1 14 ? 19.021 1.265 58.462 1.00 10.47 9 ALA B C 1
ATOM 2881 O O . ALA B 1 14 ? 18.017 1.627 59.029 1.00 11.60 9 ALA B O 1
ATOM 2883 N N . ALA B 1 15 ? 19.171 1.348 57.165 1.00 10.12 10 ALA B N 1
ATOM 2884 C CA . ALA B 1 15 ? 18.078 1.858 56.258 1.00 11.27 10 ALA B CA 1
ATOM 2885 C C . ALA B 1 15 ? 18.110 1.137 54.918 1.00 10.67 10 ALA B C 1
ATOM 2886 O O . ALA B 1 15 ? 19.203 0.818 54.381 1.00 11.75 10 ALA B O 1
ATOM 2888 N N . ARG B 1 16 ? 16.939 0.925 54.333 1.00 10.35 11 ARG B N 1
ATOM 2889 C CA . ARG B 1 16 ? 16.888 0.416 52.983 1.00 9.87 11 ARG B CA 1
ATOM 2890 C C . ARG B 1 16 ? 15.764 1.092 52.194 1.00 10.29 11 ARG B C 1
ATOM 2891 O O . ARG B 1 16 ? 14.803 1.593 52.779 1.00 11.36 11 ARG B O 1
ATOM 2899 N N . THR B 1 17 ? 15.883 1.109 50.887 1.00 10.51 12 THR B N 1
ATOM 2900 C CA . THR B 1 17 ? 14.686 1.409 50.076 1.00 10.30 12 THR B CA 1
ATOM 2901 C C . THR B 1 17 ? 13.789 0.154 50.058 1.00 11.09 12 THR B C 1
ATOM 2902 O O . THR B 1 17 ? 14.237 -0.941 50.375 1.00 11.00 12 THR B O 1
ATOM 2906 N N . ALA B 1 18 ? 12.501 0.353 49.757 1.00 11.43 13 ALA B N 1
ATOM 2907 C CA . ALA B 1 18 ? 11.661 -0.693 49.226 1.00 11.94 13 ALA B CA 1
ATOM 2908 C C . ALA B 1 18 ? 12.329 -1.252 47.968 1.00 11.07 13 ALA B C 1
ATOM 2909 O O . ALA B 1 18 ? 13.044 -0.559 47.269 1.00 12.48 13 ALA B O 1
ATOM 2911 N N . VAL B 1 19 ? 12.142 -2.525 47.664 1.00 12.03 14 VAL B N 1
ATOM 2912 C CA . VAL B 1 19 ? 12.717 -3.059 46.453 1.00 11.39 14 VAL B CA 1
ATOM 2913 C C . VAL B 1 19 ? 11.723 -3.018 45.261 1.00 11.45 14 VAL B C 1
ATOM 2914 O O . VAL B 1 19 ? 10.555 -3.458 45.353 1.00 12.37 14 VAL B O 1
ATOM 2918 N N . GLY B 1 20 ? 12.197 -2.451 44.169 1.00 11.94 15 GLY B N 1
ATOM 2919 C CA . GLY B 1 20 ? 11.489 -2.309 42.923 1.00 13.32 15 GLY B CA 1
ATOM 2920 C C . GLY B 1 20 ? 11.490 -3.534 42.051 1.00 13.78 15 GLY B C 1
ATOM 2921 O O . GLY B 1 20 ? 12.500 -4.264 41.972 1.00 13.05 15 GLY B O 1
ATOM 2922 N N . LYS B 1 21 ? 10.391 -3.746 41.354 1.00 14.31 16 LYS B N 1
ATOM 2923 C CA . LYS B 1 21 ? 10.289 -4.744 40.374 1.00 16.11 16 LYS B CA 1
ATOM 2924 C C . LYS B 1 21 ? 10.963 -4.295 39.117 1.00 16.62 16 LYS B C 1
ATOM 2925 O O . LYS B 1 21 ? 11.224 -3.127 38.923 1.00 12.83 16 LYS B O 1
ATOM 2931 N N . PHE B 1 22 ? 11.399 -5.283 38.337 1.00 16.16 17 PHE B N 1
ATOM 2932 C CA . PHE B 1 22 ? 12.057 -4.977 37.063 1.00 15.69 17 PHE B CA 1
ATOM 2933 C C . PHE B 1 22 ? 11.142 -4.207 36.122 1.00 17.28 17 PHE B C 1
ATOM 2934 O O . PHE B 1 22 ? 10.068 -4.607 35.839 1.00 18.05 17 PHE B O 1
ATOM 2942 N N . GLY B 1 23 ? 11.627 -3.073 35.681 1.00 15.08 18 GLY B N 1
ATOM 2943 C CA . GLY B 1 23 ? 10.837 -2.080 34.918 1.00 16.73 18 GLY B CA 1
ATOM 2944 C C . GLY B 1 23 ? 9.844 -1.319 35.767 1.00 15.76 18 GLY B C 1
ATOM 2945 O O . GLY B 1 23 ? 8.980 -0.598 35.225 1.00 16.26 18 GLY B O 1
ATOM 2946 N N . GLY B 1 24 ? 9.940 -1.393 37.086 1.00 15.46 19 GLY B N 1
ATOM 2947 C CA . GLY B 1 24 ? 8.862 -0.817 37.970 1.00 14.99 19 GLY B CA 1
ATOM 2948 C C . GLY B 1 24 ? 9.187 0.557 38.523 1.00 14.16 19 GLY B C 1
ATOM 2949 O O . GLY B 1 24 ? 9.670 1.361 37.763 1.00 14.07 19 GLY B O 1
ATOM 2950 N N . SER B 1 25 ? 8.965 0.812 39.823 1.00 14.94 20 SER B N 1
ATOM 2951 C CA . SER B 1 25 ? 8.924 2.187 40.360 1.00 15.11 20 SER B CA 1
ATOM 2952 C C . SER B 1 25 ? 10.260 2.896 40.430 1.00 14.93 20 SER B C 1
ATOM 2953 O O . SER B 1 25 ? 10.308 4.104 40.354 1.00 16.61 20 SER B O 1
ATOM 2956 N N . LEU B 1 26 ? 11.315 2.121 40.519 1.00 14.37 21 LEU B N 1
ATOM 2957 C CA . LEU B 1 26 ? 12.686 2.641 40.588 1.00 14.89 21 LEU B CA 1
ATOM 2958 C C . LEU B 1 26 ? 13.430 2.599 39.266 1.00 15.43 21 LEU B C 1
ATOM 2959 O O . LEU B 1 26 ? 14.590 3.093 39.177 1.00 17.32 21 LEU B O 1
ATOM 2964 N N . ALA B 1 27 ? 12.786 2.115 38.189 1.00 15.12 22 ALA B N 1
ATOM 2965 C CA . ALA B 1 27 ? 13.520 1.887 36.916 1.00 14.99 22 ALA B CA 1
ATOM 2966 C C . ALA B 1 27 ? 14.257 3.055 36.331 1.00 14.16 22 ALA B C 1
ATOM 2967 O O . ALA B 1 27 ? 15.310 2.888 35.720 1.00 16.21 22 ALA B O 1
ATOM 2969 N N . LYS B 1 28 ? 13.741 4.248 36.581 1.00 17.04 23 LYS B N 1
ATOM 2970 C CA . LYS B 1 28 ? 14.398 5.431 36.083 1.00 16.46 23 LYS B CA 1
ATOM 2971 C C . LYS B 1 28 ? 15.338 6.134 37.037 1.00 17.96 23 LYS B C 1
ATOM 2972 O O . LYS B 1 28 ? 15.839 7.178 36.709 1.00 18.31 23 LYS B O 1
ATOM 2978 N N . ILE B 1 29 ? 15.558 5.580 38.219 1.00 16.36 24 ILE B N 1
ATOM 2979 C CA . ILE B 1 29 ? 16.339 6.236 39.237 1.00 15.22 24 ILE B CA 1
ATOM 2980 C C . ILE B 1 29 ? 17.716 5.574 39.272 1.00 14.26 24 ILE B C 1
ATOM 2981 O O . ILE B 1 29 ? 17.808 4.375 39.618 1.00 14.78 24 ILE B O 1
ATOM 2986 N N . PRO B 1 30 ? 18.763 6.306 38.858 1.00 14.61 25 PRO B N 1
ATOM 2987 C CA . PRO B 1 30 ? 20.095 5.641 38.809 1.00 14.31 25 PRO B CA 1
ATOM 2988 C C . PRO B 1 30 ? 20.506 5.066 40.204 1.00 14.06 25 PRO B C 1
ATOM 2989 O O . PRO B 1 30 ? 20.157 5.611 41.278 1.00 13.20 25 PRO B O 1
ATOM 2993 N N . ALA B 1 31 ? 21.261 3.988 40.163 1.00 12.78 26 ALA B N 1
ATOM 2994 C CA . ALA B 1 31 ? 21.657 3.328 41.400 1.00 13.26 26 ALA B CA 1
ATOM 2995 C C . ALA B 1 31 ? 22.286 4.288 42.424 1.00 12.55 26 ALA B C 1
ATOM 2996 O O . ALA B 1 31 ? 21.989 4.142 43.593 1.00 13.62 26 ALA B O 1
ATOM 2998 N N . PRO B 1 32 ? 23.157 5.223 42.005 1.00 11.02 27 PRO B N 1
ATOM 2999 C CA . PRO B 1 32 ? 23.787 6.096 43.030 1.00 11.90 27 PRO B CA 1
ATOM 3000 C C . PRO B 1 32 ? 22.742 7.038 43.676 1.00 11.87 27 PRO B C 1
ATOM 3001 O O . PRO B 1 32 ? 22.972 7.461 44.829 1.00 11.46 27 PRO B O 1
ATOM 3005 N N . GLU B 1 33 ? 21.627 7.324 42.995 1.00 13.50 28 GLU B N 1
ATOM 3006 C CA . GLU B 1 33 ? 20.510 8.038 43.631 1.00 13.99 28 GLU B CA 1
ATOM 3007 C C . GLU B 1 33 ? 19.798 7.255 44.663 1.00 11.99 28 GLU B C 1
ATOM 3008 O O . GLU B 1 33 ? 19.464 7.783 45.697 1.00 13.37 28 GLU B O 1
ATOM 3014 N N . LEU B 1 34 ? 19.725 5.926 44.439 1.00 10.56 29 LEU B N 1
ATOM 3015 C CA . LEU B 1 34 ? 19.200 5.054 45.376 1.00 10.32 29 LEU B CA 1
ATOM 3016 C C . LEU B 1 34 ? 20.104 4.980 46.625 1.00 10.47 29 LEU B C 1
ATOM 3017 O O . LEU B 1 34 ? 19.686 5.034 47.778 1.00 10.13 29 LEU B O 1
ATOM 3022 N N . GLY B 1 35 ? 21.378 4.783 46.352 1.00 8.99 30 GLY B N 1
ATOM 3023 C CA . GLY B 1 35 ? 22.357 4.850 47.362 1.00 9.15 30 GLY B CA 1
ATOM 3024 C C . GLY B 1 35 ? 22.304 6.101 48.222 1.00 8.10 30 GLY B C 1
ATOM 3025 O O . GLY B 1 35 ? 22.401 6.017 49.426 1.00 10.27 30 GLY B O 1
ATOM 3026 N N . ALA B 1 36 ? 22.176 7.243 47.560 1.00 7.89 31 ALA B N 1
ATOM 3027 C CA . ALA B 1 36 ? 22.125 8.461 48.315 1.00 9.12 31 ALA B CA 1
ATOM 3028 C C . ALA B 1 36 ? 20.945 8.549 49.292 1.00 9.80 31 ALA B C 1
ATOM 3029 O O . ALA B 1 36 ? 21.121 9.025 50.390 1.00 8.40 31 ALA B O 1
ATOM 3031 N N . VAL B 1 37 ? 19.783 7.961 48.926 1.00 10.84 32 VAL B N 1
ATOM 3032 C CA . VAL B 1 37 ? 18.592 7.935 49.797 1.00 12.30 32 VAL B CA 1
ATOM 3033 C C . VAL B 1 37 ? 18.909 7.189 51.106 1.00 10.91 32 VAL B C 1
ATOM 3034 O O . VAL B 1 37 ? 18.690 7.683 52.187 1.00 9.90 32 VAL B O 1
ATOM 3038 N N . VAL B 1 38 ? 19.537 6.030 50.984 1.00 11.11 33 VAL B N 1
ATOM 3039 C CA . VAL B 1 38 ? 19.825 5.318 52.172 1.00 12.11 33 VAL B CA 1
ATOM 3040 C C . VAL B 1 38 ? 21.041 5.783 53.023 1.00 12.76 33 VAL B C 1
ATOM 3041 O O . VAL B 1 38 ? 21.073 5.581 54.243 1.00 13.70 33 VAL B O 1
ATOM 3045 N N . ILE B 1 39 ? 22.046 6.368 52.408 1.00 11.03 34 ILE B N 1
ATOM 3046 C CA . ILE B 1 39 ? 23.181 6.873 53.118 1.00 11.55 34 ILE B CA 1
ATOM 3047 C C . ILE B 1 39 ? 22.607 8.060 53.920 1.00 12.93 34 ILE B C 1
ATOM 3048 O O . ILE B 1 39 ? 22.869 8.220 55.117 1.00 13.51 34 ILE B O 1
ATOM 3053 N N . LYS B 1 40 ? 21.831 8.901 53.256 1.00 14.37 35 LYS B N 1
ATOM 3054 C CA . LYS B 1 40 ? 21.325 10.086 53.972 1.00 14.57 35 LYS B CA 1
ATOM 3055 C C . LYS B 1 40 ? 20.451 9.658 55.194 1.00 13.51 35 LYS B C 1
ATOM 3056 O O . LYS B 1 40 ? 20.553 10.190 56.322 1.00 12.43 35 LYS B O 1
ATOM 3062 N N . ALA B 1 41 ? 19.624 8.638 54.992 1.00 12.25 36 ALA B N 1
ATOM 3063 C CA . ALA B 1 41 ? 18.653 8.290 55.956 1.00 12.37 36 ALA B CA 1
ATOM 3064 C C . ALA B 1 41 ? 19.367 7.532 57.101 1.00 11.73 36 ALA B C 1
ATOM 3065 O O . ALA B 1 41 ? 19.068 7.730 58.302 1.00 12.67 36 ALA B O 1
ATOM 3067 N N . ALA B 1 42 ? 20.333 6.679 56.770 1.00 12.45 37 ALA B N 1
ATOM 3068 C CA . ALA B 1 42 ? 21.058 5.962 57.832 1.00 13.37 37 ALA B CA 1
ATOM 3069 C C . ALA B 1 42 ? 21.849 6.895 58.800 1.00 13.41 37 ALA B C 1
ATOM 3070 O O . ALA B 1 42 ? 21.895 6.678 60.054 1.00 12.62 37 ALA B O 1
ATOM 3072 N N . LEU B 1 43 ? 22.415 7.949 58.221 1.00 12.85 38 LEU B N 1
ATOM 3073 C CA . LEU B 1 43 ? 23.077 9.004 59.021 1.00 13.94 38 LEU B CA 1
ATOM 3074 C C . LEU B 1 43 ? 22.084 9.751 59.904 1.00 14.95 38 LEU B C 1
ATOM 3075 O O . LEU B 1 43 ? 22.376 10.003 61.087 1.00 15.27 38 LEU B O 1
ATOM 3080 N N . GLU B 1 44 ? 20.948 10.173 59.350 1.00 14.05 39 GLU B N 1
ATOM 3081 C CA . GLU B 1 44 ? 19.884 10.784 60.149 1.00 15.74 39 GLU B CA 1
ATOM 3082 C C . GLU B 1 44 ? 19.424 9.905 61.271 1.00 15.58 39 GLU B C 1
ATOM 3083 O O . GLU B 1 44 ? 19.235 10.351 62.364 1.00 18.55 39 GLU B O 1
ATOM 3089 N N . ARG B 1 45 ? 19.211 8.635 60.985 1.00 14.58 40 ARG B N 1
ATOM 3090 C CA . ARG B 1 45 ? 18.767 7.711 62.003 1.00 15.58 40 ARG B CA 1
ATOM 3091 C C . ARG B 1 45 ? 19.781 7.488 63.106 1.00 13.93 40 ARG B C 1
ATOM 3092 O O . ARG B 1 45 ? 19.424 7.264 64.259 1.00 15.92 40 ARG B O 1
ATOM 3100 N N . ALA B 1 46 ? 21.019 7.607 62.741 1.00 14.59 41 ALA B N 1
ATOM 3101 C CA . ALA B 1 46 ? 22.093 7.425 63.714 1.00 16.88 41 ALA B CA 1
ATOM 3102 C C . ALA B 1 46 ? 22.387 8.704 64.472 1.00 16.86 41 ALA B C 1
ATOM 3103 O O . ALA B 1 46 ? 22.958 8.601 65.544 1.00 21.57 41 ALA B O 1
ATOM 3105 N N . GLY B 1 47 ? 21.990 9.859 63.964 1.00 15.62 42 GLY B N 1
ATOM 3106 C CA . GLY B 1 47 ? 22.385 11.123 64.570 1.00 16.85 42 GLY B CA 1
ATOM 3107 C C . GLY B 1 47 ? 23.843 11.468 64.349 1.00 17.62 42 GLY B C 1
ATOM 3108 O O . GLY B 1 47 ? 24.481 12.004 65.259 1.00 20.16 42 GLY B O 1
ATOM 3109 N N . VAL B 1 48 ? 24.401 11.082 63.199 1.00 15.36 43 VAL B N 1
ATOM 3110 C CA . VAL B 1 48 ? 25.828 11.313 62.890 1.00 15.76 43 VAL B CA 1
ATOM 3111 C C . VAL B 1 48 ? 25.840 12.479 61.898 1.00 15.87 43 VAL B C 1
ATOM 3112 O O . VAL B 1 48 ? 25.024 12.520 60.957 1.00 18.55 43 VAL B O 1
ATOM 3116 N N . LYS B 1 49 ? 26.784 13.389 62.089 1.00 18.00 44 LYS B N 1
ATOM 3117 C CA . LYS B 1 49 ? 27.023 14.456 61.156 1.00 17.84 44 LYS B CA 1
ATOM 3118 C C . LYS B 1 49 ? 27.799 13.972 59.916 1.00 18.54 44 LYS B C 1
ATOM 3119 O O . LYS B 1 49 ? 28.775 13.209 60.033 1.00 16.13 44 LYS B O 1
ATOM 3125 N N . PRO B 1 50 ? 27.282 14.286 58.714 1.00 16.61 45 PRO B N 1
ATOM 3126 C CA . PRO B 1 50 ? 27.965 13.792 57.501 1.00 17.83 45 PRO B CA 1
ATOM 3127 C C . PRO B 1 50 ? 29.474 14.106 57.487 1.00 19.16 45 PRO B C 1
ATOM 3128 O O . PRO B 1 50 ? 30.324 13.297 57.045 1.00 19.33 45 PRO B O 1
ATOM 3132 N N . GLU B 1 51 ? 29.821 15.316 57.932 1.00 17.49 46 GLU B N 1
ATOM 3133 C CA . GLU B 1 51 ? 31.167 15.737 58.013 1.00 19.46 46 GLU B CA 1
ATOM 3134 C C . GLU B 1 51 ? 32.103 14.871 58.909 1.00 17.95 46 GLU B C 1
ATOM 3135 O O . GLU B 1 51 ? 33.313 14.933 58.740 1.00 18.29 46 GLU B O 1
ATOM 3141 N N . GLN B 1 52 ? 31.573 14.024 59.785 1.00 16.89 47 GLN B N 1
ATOM 3142 C CA . GLN B 1 52 ? 32.419 13.245 60.651 1.00 18.76 47 GLN B CA 1
ATOM 3143 C C . GLN B 1 52 ? 32.494 11.786 60.104 1.00 16.75 47 GLN B C 1
ATOM 3144 O O . GLN B 1 52 ? 33.150 10.922 60.681 1.00 14.86 47 GLN B O 1
ATOM 3150 N N . VAL B 1 53 ? 31.933 11.572 58.929 1.00 13.97 48 VAL B N 1
ATOM 3151 C CA . VAL B 1 53 ? 32.084 10.272 58.295 1.00 13.64 48 VAL B CA 1
ATOM 3152 C C . VAL B 1 53 ? 33.509 10.143 57.762 1.00 13.98 48 VAL B C 1
ATOM 3153 O O . VAL B 1 53 ? 33.979 11.022 57.084 1.00 13.84 48 VAL B O 1
ATOM 3157 N N . SER B 1 54 ? 34.135 9.023 58.056 1.00 13.08 49 SER B N 1
ATOM 3158 C CA . SER B 1 54 ? 35.504 8.722 57.556 1.00 13.12 49 SER B CA 1
ATOM 3159 C C . SER B 1 54 ? 35.560 8.209 56.097 1.00 12.34 49 SER B C 1
ATOM 3160 O O . SER B 1 54 ? 36.505 8.441 55.361 1.00 13.89 49 SER B O 1
ATOM 3163 N N . GLU B 1 55 ? 34.562 7.404 55.73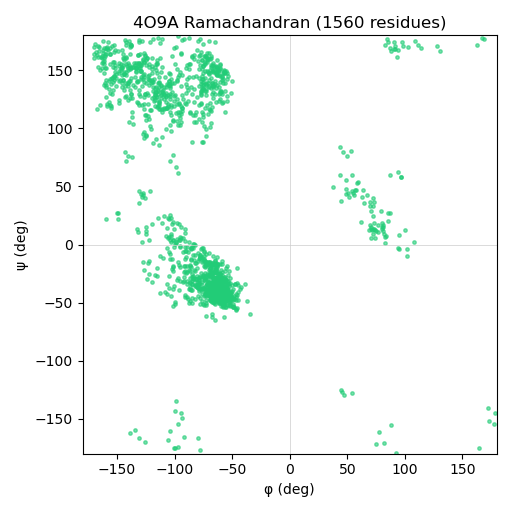9 1.00 11.42 50 GLU B N 1
ATOM 3164 C CA . GLU B 1 55 ? 34.499 6.760 54.456 1.00 13.05 50 GLU B CA 1
ATOM 3165 C C . GLU B 1 55 ? 33.126 6.232 54.102 1.00 11.21 50 GLU B C 1
ATOM 3166 O O . GLU B 1 55 ? 32.383 5.851 54.972 1.00 10.82 50 GLU B O 1
ATOM 3172 N N . VAL B 1 56 ? 32.852 6.171 52.797 1.00 10.57 51 VAL B N 1
ATOM 3173 C CA . VAL B 1 56 ? 31.688 5.428 52.261 1.00 10.22 51 VAL B CA 1
ATOM 3174 C C . VAL B 1 56 ? 32.111 4.309 51.351 1.00 9.51 51 VAL B C 1
ATOM 3175 O O . VAL B 1 56 ? 32.978 4.473 50.485 1.00 11.01 51 VAL B O 1
ATOM 3179 N N . ILE B 1 57 ? 31.607 3.142 51.678 1.00 9.28 52 ILE B N 1
ATOM 3180 C CA . ILE B 1 57 ? 31.853 1.971 50.863 1.00 9.55 52 ILE B CA 1
ATOM 3181 C C . ILE B 1 57 ? 30.515 1.365 50.339 1.00 9.82 52 ILE B C 1
ATOM 3182 O O . ILE B 1 57 ? 29.666 0.989 51.077 1.00 10.97 52 ILE B O 1
ATOM 3187 N N . MET B 1 58 ? 30.320 1.371 49.034 1.00 9.55 53 MET B N 1
ATOM 3188 C CA . MET B 1 58 ? 29.070 0.820 48.424 1.00 10.12 53 MET B CA 1
ATOM 3189 C C . MET B 1 58 ? 29.330 -0.214 47.381 1.00 9.78 53 MET B C 1
ATOM 3190 O O . MET B 1 58 ? 30.212 -0.114 46.518 1.00 10.59 53 MET B O 1
ATOM 3195 N N . GLY B 1 59 ? 28.638 -1.333 47.547 1.00 9.86 54 GLY B N 1
ATOM 3196 C CA . GLY B 1 59 ? 28.607 -2.341 46.501 1.00 9.88 54 GLY B CA 1
ATOM 3197 C C . GLY B 1 59 ? 27.763 -1.903 45.322 1.00 9.82 54 GLY B C 1
ATOM 3198 O O . GLY B 1 59 ? 26.678 -1.301 45.479 1.00 10.81 54 GLY B O 1
ATOM 3199 N N . GLN B 1 60 ? 28.241 -2.150 44.123 1.00 9.65 55 GLN B N 1
ATOM 3200 C CA . GLN B 1 60 ? 27.404 -1.984 42.900 1.00 10.88 55 GLN B CA 1
ATOM 3201 C C . GLN B 1 60 ? 27.976 -2.872 41.823 1.00 11.22 55 GLN B C 1
ATOM 3202 O O . GLN B 1 60 ? 29.172 -2.761 41.551 1.00 12.47 55 GLN B O 1
ATOM 3208 N N . VAL B 1 61 ? 27.191 -3.827 41.316 1.00 11.95 56 VAL B N 1
ATOM 3209 C CA . VAL B 1 61 ? 27.746 -4.814 40.372 1.00 13.34 56 VAL B CA 1
ATOM 3210 C C . VAL B 1 61 ? 27.693 -4.338 38.920 1.00 12.74 56 VAL B C 1
ATOM 3211 O O . VAL B 1 61 ? 28.679 -4.447 38.205 1.00 14.14 56 VAL B O 1
ATOM 3215 N N . LEU B 1 62 ? 26.622 -3.669 38.547 1.00 15.27 57 LEU B N 1
ATOM 3216 C CA . LEU B 1 62 ? 26.350 -3.272 37.128 1.00 15.32 57 LEU B CA 1
ATOM 3217 C C . LEU B 1 62 ? 26.667 -1.769 36.951 1.00 14.63 57 LEU B C 1
ATOM 3218 O O . LEU B 1 62 ? 25.858 -0.899 37.315 1.00 16.13 57 LEU B O 1
ATOM 3223 N N . THR B 1 63 ? 27.856 -1.515 36.442 1.00 15.52 58 THR B N 1
ATOM 3224 C CA . THR B 1 63 ? 28.358 -0.111 36.395 1.00 15.62 58 THR B CA 1
ATOM 3225 C C . THR B 1 63 ? 28.653 0.393 35.009 1.00 15.85 58 THR B C 1
ATOM 3226 O O . THR B 1 63 ? 29.200 1.438 34.906 1.00 14.22 58 THR B O 1
ATOM 3230 N N . ALA B 1 64 ? 28.154 -0.226 33.945 1.00 16.18 59 ALA B N 1
ATOM 3231 C CA . ALA B 1 64 ? 28.477 0.224 32.577 1.00 15.57 59 ALA B CA 1
ATOM 3232 C C . ALA B 1 64 ? 27.850 1.581 32.263 1.00 16.50 59 ALA B C 1
ATOM 3233 O O . ALA B 1 64 ? 26.692 1.645 32.198 1.00 17.82 59 ALA B O 1
ATOM 3235 N N . GLY B 1 65 ? 28.636 2.603 32.045 1.00 16.51 60 GLY B N 1
ATOM 3236 C CA . GLY B 1 65 ? 28.130 3.932 31.800 1.00 16.30 60 GLY B CA 1
ATOM 3237 C C . GLY B 1 65 ? 27.551 4.591 33.019 1.00 16.97 60 GLY B C 1
ATOM 3238 O O . GLY B 1 65 ? 26.895 5.652 32.913 1.00 16.26 60 GLY B O 1
ATOM 3239 N N . SER B 1 66 ? 27.806 4.021 34.196 1.00 15.36 61 SER B N 1
ATOM 3240 C CA . SER B 1 66 ? 27.329 4.638 35.460 1.00 14.86 61 SER B CA 1
ATOM 3241 C C . SER B 1 66 ? 28.127 5.874 35.878 1.00 13.92 61 SER B C 1
ATOM 3242 O O . SER B 1 66 ? 27.662 6.561 36.763 1.00 15.77 61 SER B O 1
ATOM 3245 N N . GLY B 1 67 ? 29.284 6.129 35.262 1.00 12.90 62 GLY B N 1
ATOM 3246 C CA . GLY B 1 67 ? 30.147 7.294 35.602 1.00 13.66 62 GLY B CA 1
ATOM 3247 C C . GLY B 1 67 ? 31.177 6.960 36.652 1.00 14.77 62 GLY B C 1
ATOM 3248 O O . GLY B 1 67 ? 31.176 5.888 37.213 1.00 15.80 62 GLY B O 1
ATOM 3249 N N . GLN B 1 68 ? 32.110 7.873 36.891 1.00 14.98 63 GLN B N 1
ATOM 3250 C CA . GLN B 1 68 ? 33.212 7.652 37.814 1.00 15.27 63 GLN B CA 1
ATOM 3251 C C . GLN B 1 68 ? 32.686 7.348 39.235 1.00 16.96 63 GLN B C 1
ATOM 3252 O O . GLN B 1 68 ? 31.925 8.145 39.758 1.00 14.92 63 GLN B O 1
ATOM 3258 N N . ASN B 1 69 ? 33.093 6.154 39.718 1.00 15.72 64 ASN B N 1
ATOM 3259 C CA . ASN B 1 69 ? 33.077 5.650 41.128 1.00 15.76 64 ASN B CA 1
ATOM 3260 C C . ASN B 1 69 ? 31.694 5.802 41.692 1.00 14.53 64 ASN B C 1
ATOM 3261 O O . ASN B 1 69 ? 31.416 6.800 42.354 1.00 11.68 64 ASN B O 1
ATOM 3266 N N . PRO B 1 70 ? 30.781 4.861 41.360 1.00 13.36 65 PRO B N 1
ATOM 3267 C CA . PRO B 1 70 ? 29.379 5.149 41.784 1.00 12.97 65 PRO B CA 1
ATOM 3268 C C . PRO B 1 70 ? 29.143 5.412 43.278 1.00 11.87 65 PRO B C 1
ATOM 3269 O O . PRO B 1 70 ? 28.155 6.062 43.640 1.00 11.29 65 PRO B O 1
ATOM 3273 N N . ALA B 1 71 ? 29.939 4.838 44.171 1.00 10.68 66 ALA B N 1
ATOM 3274 C CA . ALA B 1 71 ? 29.845 5.093 45.592 1.00 10.16 66 ALA B CA 1
ATOM 3275 C C . ALA B 1 71 ? 30.137 6.550 45.985 1.00 9.63 66 ALA B C 1
ATOM 3276 O O . ALA B 1 71 ? 29.473 7.078 46.845 1.00 10.86 66 ALA B O 1
ATOM 3278 N N . ARG B 1 72 ? 31.076 7.170 45.312 1.00 11.74 67 ARG B N 1
ATOM 3279 C CA . ARG B 1 72 ? 31.302 8.628 45.499 1.00 11.32 67 ARG B CA 1
ATOM 3280 C C . ARG B 1 72 ? 30.117 9.452 45.039 1.00 10.87 67 ARG B C 1
ATOM 3281 O O . ARG B 1 72 ? 29.745 10.481 45.688 1.00 10.65 67 ARG B O 1
ATOM 3289 N N . GLN B 1 73 ? 29.518 9.058 43.924 1.00 9.33 68 GLN B N 1
ATOM 3290 C CA . GLN B 1 73 ? 28.328 9.741 43.404 1.00 10.70 68 GLN B CA 1
ATOM 3291 C C . GLN B 1 73 ? 27.197 9.652 44.430 1.00 11.62 68 GLN B C 1
ATOM 3292 O O . GLN B 1 73 ? 26.575 10.653 44.754 1.00 11.82 68 GLN B O 1
ATOM 3298 N N . ALA B 1 74 ? 26.976 8.467 45.034 1.00 10.46 69 ALA B N 1
ATOM 3299 C CA . ALA B 1 74 ? 25.986 8.344 46.062 1.00 10.39 69 ALA B CA 1
ATOM 3300 C C . ALA B 1 74 ? 26.220 9.215 47.316 1.00 10.06 69 ALA B C 1
ATOM 3301 O O . ALA B 1 74 ? 25.292 9.872 47.824 1.00 10.51 69 ALA B O 1
ATOM 3303 N N . ALA B 1 75 ? 27.483 9.253 47.789 1.00 9.73 70 ALA B N 1
ATOM 3304 C CA . ALA B 1 75 ? 27.912 10.063 48.962 1.00 11.01 70 ALA B CA 1
ATOM 3305 C C . ALA B 1 75 ? 27.600 11.542 48.715 1.00 10.31 70 ALA B C 1
ATOM 3306 O O . ALA B 1 75 ? 27.029 12.239 49.565 1.00 11.75 70 ALA B O 1
ATOM 3308 N N . ILE B 1 76 ? 27.966 11.959 47.542 1.00 13.57 71 ILE B N 1
ATOM 3309 C CA . ILE B 1 76 ? 27.855 13.370 47.156 1.00 13.85 71 ILE B CA 1
ATOM 3310 C C . ILE B 1 76 ? 26.397 13.735 47.026 1.00 13.06 71 ILE B C 1
ATOM 3311 O O . ILE B 1 76 ? 25.978 14.753 47.552 1.00 12.97 71 ILE B O 1
ATOM 3316 N N . LYS B 1 77 ? 25.614 12.922 46.335 1.00 13.05 72 LYS B N 1
ATOM 3317 C CA . LYS B 1 77 ? 24.169 13.156 46.300 1.00 14.44 72 LYS B CA 1
ATOM 3318 C C . LYS B 1 77 ? 23.464 13.113 47.647 1.00 14.09 72 LYS B C 1
ATOM 3319 O O . LYS B 1 77 ? 22.476 13.762 47.828 1.00 14.61 72 LYS B O 1
ATOM 3325 N N . ALA B 1 78 ? 23.984 12.335 48.615 1.00 12.06 73 ALA B N 1
ATOM 3326 C CA . ALA B 1 78 ? 23.433 12.244 49.909 1.00 12.76 73 ALA B CA 1
ATOM 3327 C C . ALA B 1 78 ? 23.698 13.510 50.744 1.00 13.69 73 ALA B C 1
ATOM 3328 O O . ALA B 1 78 ? 23.097 13.663 51.816 1.00 16.06 73 ALA B O 1
ATOM 3330 N N . GLY B 1 79 ? 24.629 14.327 50.262 1.00 15.51 74 GLY B N 1
ATOM 3331 C CA . GLY B 1 79 ? 24.962 15.635 50.886 1.00 16.66 74 GLY B CA 1
ATOM 3332 C C . GLY B 1 79 ? 26.220 15.556 51.749 1.00 17.02 74 GLY B C 1
ATOM 3333 O O . GLY B 1 79 ? 26.525 16.463 52.468 1.00 19.31 74 GLY B O 1
ATOM 3334 N N . LEU B 1 80 ? 26.980 14.469 51.651 1.00 15.78 75 LEU B N 1
ATOM 3335 C CA . LEU B 1 80 ? 28.279 14.362 52.320 1.00 14.38 75 LEU B CA 1
ATOM 3336 C C . LEU B 1 80 ? 29.252 15.264 51.638 1.00 13.42 75 LEU B C 1
ATOM 3337 O O . LEU B 1 80 ? 29.270 15.325 50.362 1.00 15.83 75 LEU B O 1
ATOM 3342 N N . PRO B 1 81 ? 30.082 15.946 52.435 1.00 12.66 76 PRO B N 1
ATOM 3343 C CA . PRO B 1 81 ? 30.983 16.902 51.787 1.00 13.00 76 PRO B CA 1
ATOM 3344 C C . PRO B 1 81 ? 32.099 16.250 50.957 1.00 13.85 76 PRO B C 1
ATOM 3345 O O . PRO B 1 81 ? 32.410 15.060 51.140 1.00 12.13 76 PRO B O 1
ATOM 3349 N N . ALA B 1 82 ? 32.761 17.010 50.107 1.00 13.03 77 ALA B N 1
ATOM 3350 C CA . ALA B 1 82 ? 33.838 16.443 49.291 1.00 14.00 77 ALA B CA 1
ATOM 3351 C C . ALA B 1 82 ? 34.977 15.818 50.080 1.00 14.68 77 ALA B C 1
ATOM 3352 O O . ALA B 1 82 ? 35.661 14.910 49.574 1.00 15.25 77 ALA B O 1
ATOM 3354 N N . MET B 1 83 ? 35.149 16.255 51.343 1.00 14.74 78 MET B N 1
ATOM 3355 C CA . MET B 1 83 ? 36.218 15.736 52.196 1.00 15.93 78 MET B CA 1
ATOM 3356 C C . MET B 1 83 ? 36.048 14.255 52.516 1.00 15.31 78 MET B C 1
ATOM 3357 O O . MET B 1 83 ? 37.008 13.658 52.963 1.00 14.88 78 MET B O 1
ATOM 3362 N N . VAL B 1 84 ? 34.870 13.680 52.321 1.00 12.88 79 VAL B N 1
ATOM 3363 C CA . VAL B 1 84 ? 34.649 12.228 52.680 1.00 12.61 79 VAL B CA 1
ATOM 3364 C C . VAL B 1 84 ? 34.899 11.347 51.456 1.00 12.77 79 VAL B C 1
ATOM 3365 O O . VAL B 1 84 ? 34.176 11.408 50.516 1.00 14.06 79 VAL B O 1
ATOM 3369 N N . PRO B 1 85 ? 35.907 10.443 51.505 1.00 12.69 80 PRO B N 1
ATOM 3370 C CA . PRO B 1 85 ? 36.205 9.633 50.395 1.00 13.34 80 PRO B CA 1
ATOM 3371 C C . PRO B 1 85 ? 35.182 8.508 50.337 1.00 11.49 80 PRO B C 1
ATOM 3372 O O . PRO B 1 85 ? 34.573 8.151 51.384 1.00 13.89 80 PRO B O 1
ATOM 3376 N N . ALA B 1 86 ? 35.120 7.897 49.176 1.00 11.70 81 ALA B N 1
ATOM 3377 C CA . ALA B 1 86 ? 34.213 6.759 48.912 1.00 10.91 81 ALA B CA 1
ATOM 3378 C C . ALA B 1 86 ? 34.827 5.738 47.935 1.00 11.17 81 ALA B C 1
ATOM 3379 O O . ALA B 1 86 ? 35.663 6.057 47.085 1.00 12.04 81 ALA B O 1
ATOM 3381 N N . MET B 1 87 ? 34.427 4.476 48.026 1.00 11.57 82 MET B N 1
ATOM 3382 C CA . MET B 1 87 ? 34.955 3.487 47.171 1.00 12.37 82 MET B CA 1
ATOM 3383 C C . MET B 1 87 ? 33.828 2.495 46.777 1.00 10.34 82 MET B C 1
ATOM 3384 O O . MET B 1 87 ? 32.999 2.179 47.619 1.00 11.20 82 MET B O 1
ATOM 3389 N N . THR B 1 88 ? 33.794 2.087 45.510 1.00 10.26 83 THR B N 1
ATOM 3390 C CA . THR B 1 88 ? 32.778 1.145 45.053 1.00 10.65 83 THR B CA 1
ATOM 3391 C C . THR B 1 88 ? 33.390 -0.263 45.071 1.00 10.19 83 THR B C 1
ATOM 3392 O O . THR B 1 88 ? 34.572 -0.413 44.761 1.00 12.37 83 THR B O 1
ATOM 3396 N N . ILE B 1 89 ? 32.600 -1.283 45.412 1.00 10.27 84 ILE B N 1
ATOM 339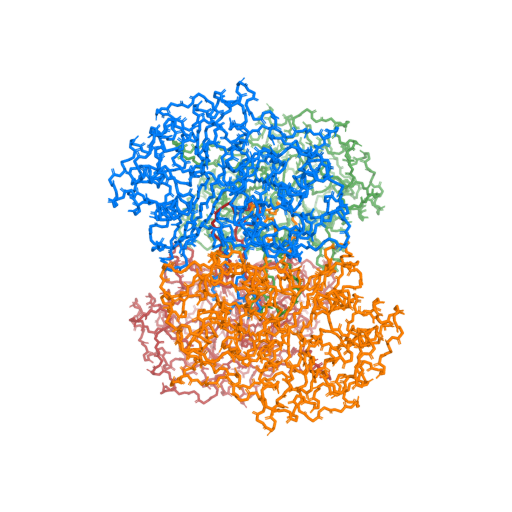7 C CA . ILE B 1 89 ? 33.128 -2.692 45.392 1.00 10.63 84 ILE B CA 1
ATOM 3398 C C . ILE B 1 89 ? 32.173 -3.617 44.631 1.00 11.56 84 ILE B C 1
ATOM 3399 O O . ILE B 1 89 ? 30.948 -3.372 44.481 1.00 12.21 84 ILE B O 1
ATOM 3404 N N . ASN B 1 90 ? 32.769 -4.671 44.138 1.00 11.00 85 ASN B N 1
ATOM 3405 C CA . ASN B 1 90 ? 32.017 -5.701 43.488 1.00 11.57 85 ASN B CA 1
ATOM 3406 C C . ASN B 1 90 ? 32.533 -7.061 43.942 1.00 11.44 85 ASN B C 1
ATOM 3407 O O . ASN B 1 90 ? 33.640 -7.516 43.606 1.00 11.97 85 ASN B O 1
ATOM 3412 N N . LYS B 1 91 ? 31.645 -7.748 44.651 1.00 10.72 86 LYS B N 1
ATOM 3413 C CA . LYS B 1 91 ? 31.807 -9.139 45.053 1.00 12.79 86 LYS B CA 1
ATOM 3414 C C . LYS B 1 91 ? 30.456 -9.776 44.631 1.00 14.38 86 LYS B C 1
ATOM 3415 O O . LYS B 1 91 ? 29.891 -10.598 45.357 1.00 12.51 86 LYS B O 1
ATOM 3421 N N . VAL B 1 92 ? 29.899 -9.312 43.509 1.00 13.64 87 VAL B N 1
ATOM 3422 C CA . VAL B 1 92 ? 28.601 -9.830 42.955 1.00 13.91 87 VAL B CA 1
ATOM 3423 C C . VAL B 1 92 ? 27.512 -9.749 44.039 1.00 14.28 87 VAL B C 1
ATOM 3424 O O . VAL B 1 92 ? 27.399 -8.691 44.655 1.00 14.63 87 VAL B O 1
ATOM 3428 N N . SER B 1 93 ? 26.775 -10.830 44.354 1.00 14.79 88 SER B N 1
ATOM 3429 C CA . SER B 1 93 ? 25.669 -10.691 45.371 1.00 15.94 88 SER B CA 1
ATOM 3430 C C . SER B 1 93 ? 26.172 -10.482 46.792 1.00 13.80 88 SER B C 1
ATOM 3431 O O . SER B 1 93 ? 25.424 -10.076 47.666 1.00 15.40 88 SER B O 1
ATOM 3434 N N . GLY B 1 94 ? 27.447 -10.753 47.005 1.00 14.61 89 GLY B N 1
ATOM 3435 C CA . GLY B 1 94 ? 28.042 -10.581 48.309 1.00 13.49 89 GLY B CA 1
ATOM 3436 C C . GLY B 1 94 ? 28.370 -9.081 48.572 1.00 11.63 89 GLY B C 1
ATOM 3437 O O . GLY B 1 94 ? 28.736 -8.716 49.688 1.00 13.15 89 GLY B O 1
ATOM 3438 N N . SER B 1 95 ? 28.326 -8.235 47.541 1.00 11.36 90 SER B N 1
ATOM 3439 C CA . SER B 1 95 ? 28.875 -6.875 47.626 1.00 11.29 90 SER B CA 1
ATOM 3440 C C . SER B 1 95 ? 28.421 -6.104 48.833 1.00 10.97 90 SER B C 1
ATOM 3441 O O . SER B 1 95 ? 29.217 -5.489 49.581 1.00 12.03 90 SER B O 1
ATOM 3444 N N . GLY B 1 96 ? 27.112 -6.086 49.026 1.00 11.15 91 GLY B N 1
ATOM 3445 C CA . GLY B 1 96 ? 26.465 -5.344 50.082 1.00 11.64 91 GLY B CA 1
ATOM 3446 C C . GLY B 1 96 ? 26.892 -5.683 51.503 1.00 12.05 91 GLY B C 1
ATOM 3447 O O . GLY B 1 96 ? 27.033 -4.801 52.372 1.00 11.80 91 GLY B O 1
ATOM 3448 N N . LEU B 1 97 ? 27.062 -6.957 51.793 1.00 10.84 92 LEU B N 1
ATOM 3449 C CA . LEU B 1 97 ? 27.510 -7.392 53.106 1.00 11.97 92 LEU B CA 1
ATOM 3450 C C . LEU B 1 97 ? 29.051 -7.224 53.212 1.00 11.16 92 LEU B C 1
ATOM 3451 O O . LEU B 1 97 ? 29.601 -6.895 54.248 1.00 10.63 92 LEU B O 1
ATOM 3456 N N . LYS B 1 98 ? 29.754 -7.642 52.158 1.00 11.24 93 LYS B N 1
ATOM 3457 C CA . LYS B 1 98 ? 31.200 -7.438 52.113 1.00 10.92 93 LYS B CA 1
ATOM 3458 C C . LYS B 1 98 ? 31.574 -5.978 52.461 1.00 10.57 93 LYS B C 1
ATOM 3459 O O . LYS B 1 98 ? 32.583 -5.722 53.167 1.00 12.44 93 LYS B O 1
ATOM 3465 N N . ALA B 1 99 ? 30.774 -5.012 52.006 1.00 9.82 94 ALA B N 1
ATOM 3466 C CA . ALA B 1 99 ? 31.085 -3.623 52.331 1.00 9.73 94 ALA B CA 1
ATOM 3467 C C . ALA B 1 99 ? 31.143 -3.366 53.850 1.00 9.75 94 ALA B C 1
ATOM 3468 O O . ALA B 1 99 ? 32.020 -2.655 54.365 1.00 10.89 94 ALA B O 1
ATOM 3470 N N . VAL B 1 100 ? 30.192 -3.969 54.571 1.00 10.21 95 VAL B N 1
ATOM 3471 C CA . VAL B 1 100 ? 30.154 -3.923 56.064 1.00 11.07 95 VAL B CA 1
ATOM 3472 C C . VAL B 1 100 ? 31.406 -4.594 56.669 1.00 10.94 95 VAL B C 1
ATOM 3473 O O . VAL B 1 100 ? 32.008 -4.090 57.630 1.00 9.64 95 VAL B O 1
ATOM 3477 N N . MET B 1 101 ? 31.745 -5.778 56.156 1.00 11.57 96 MET B N 1
ATOM 3478 C CA . MET B 1 101 ? 32.974 -6.454 56.570 1.00 12.59 96 MET B CA 1
ATOM 3479 C C . MET B 1 101 ? 34.228 -5.551 56.404 1.00 11.91 96 MET B C 1
ATOM 3480 O O . MET B 1 101 ? 35.031 -5.491 57.321 1.00 11.61 96 MET B O 1
ATOM 3485 N N . LEU B 1 102 ? 34.348 -4.872 55.249 1.00 11.26 97 LEU B N 1
ATOM 3486 C CA . LEU B 1 102 ? 35.455 -3.950 54.967 1.00 10.82 97 LEU B CA 1
ATOM 3487 C C . LEU B 1 102 ? 35.470 -2.753 55.934 1.00 10.34 97 LEU B C 1
ATOM 3488 O O . LEU B 1 102 ? 36.507 -2.301 56.398 1.00 9.00 97 LEU B O 1
ATOM 3493 N N . ALA B 1 103 ? 34.285 -2.283 56.213 1.00 11.09 98 ALA B N 1
ATOM 3494 C CA . ALA B 1 103 ? 34.119 -1.236 57.198 1.00 10.94 98 ALA B CA 1
ATOM 3495 C C . ALA B 1 103 ? 34.605 -1.689 58.565 1.00 10.90 98 ALA B C 1
ATOM 3496 O O . ALA B 1 103 ? 35.347 -0.956 59.259 1.00 12.88 98 ALA B O 1
ATOM 3498 N N . ALA B 1 104 ? 34.187 -2.894 59.005 1.00 10.45 99 ALA B N 1
ATOM 3499 C CA . ALA B 1 104 ? 34.647 -3.474 60.300 1.00 9.88 99 ALA B CA 1
ATOM 3500 C C . ALA B 1 104 ? 36.156 -3.603 60.335 1.00 10.42 99 ALA B C 1
ATOM 3501 O O . ALA B 1 104 ? 36.793 -3.184 61.296 1.00 12.26 99 ALA B O 1
ATOM 3503 N N . ASN B 1 105 ? 36.744 -4.095 59.256 1.00 9.63 100 ASN B N 1
ATOM 3504 C CA . ASN B 1 105 ? 38.193 -4.249 59.152 1.00 9.61 100 ASN B CA 1
ATOM 3505 C C . ASN B 1 105 ? 38.872 -2.916 59.355 1.00 9.83 100 ASN B C 1
ATOM 3506 O O . ASN B 1 105 ? 39.817 -2.816 60.097 1.00 11.00 100 ASN B O 1
ATOM 3511 N N . ALA B 1 106 ? 38.371 -1.937 58.656 1.00 9.59 101 ALA B N 1
ATOM 3512 C CA . ALA B 1 106 ? 38.927 -0.598 58.734 1.00 9.25 101 ALA B CA 1
ATOM 3513 C C . ALA B 1 106 ? 38.879 -0.044 60.086 1.00 10.03 101 ALA B C 1
ATOM 3514 O O . ALA B 1 106 ? 39.807 0.732 60.463 1.00 12.39 101 ALA B O 1
ATOM 3516 N N . ILE B 1 107 ? 37.769 -0.220 60.802 1.00 9.92 102 ILE B N 1
ATOM 3517 C CA . ILE B 1 107 ? 37.639 0.336 62.118 1.00 12.28 102 ILE B CA 1
ATOM 3518 C C . ILE B 1 107 ? 38.594 -0.335 63.082 1.00 11.68 102 ILE B C 1
ATOM 3519 O O . ILE B 1 107 ? 39.276 0.364 63.849 1.00 12.72 102 ILE B O 1
ATOM 3524 N N . MET B 1 108 ? 38.629 -1.697 63.063 1.00 11.52 103 MET B N 1
ATOM 3525 C CA . MET B 1 108 ? 39.536 -2.487 63.850 1.00 13.44 103 MET B CA 1
ATOM 3526 C C . MET B 1 108 ? 41.011 -2.187 63.608 1.00 13.84 103 MET B C 1
ATOM 3527 O O . MET B 1 108 ? 41.810 -2.215 64.573 1.00 13.76 103 MET B O 1
ATOM 3532 N N . ALA B 1 109 ? 41.370 -1.816 62.370 1.00 12.66 104 ALA B N 1
ATOM 3533 C CA . ALA B 1 109 ? 42.726 -1.379 62.052 1.00 13.73 104 ALA B CA 1
ATOM 3534 C C . ALA B 1 109 ? 43.079 0.056 62.455 1.00 15.08 104 ALA B C 1
ATOM 3535 O O . ALA B 1 109 ? 44.218 0.454 62.251 1.00 17.07 104 ALA B O 1
ATOM 3537 N N . GLY B 1 110 ? 42.101 0.841 62.853 1.00 15.70 105 GLY B N 1
ATOM 3538 C CA . GLY B 1 110 ? 42.352 2.225 63.222 1.00 15.15 105 GLY B CA 1
ATOM 3539 C C . GLY B 1 110 ? 42.435 3.150 62.044 1.00 15.80 105 GLY B C 1
ATOM 3540 O O . GLY B 1 110 ? 42.821 4.329 62.189 1.00 16.27 105 GLY B O 1
ATOM 3541 N N . ASP B 1 111 ? 42.093 2.639 60.875 1.00 15.32 106 ASP B N 1
ATOM 3542 C CA . ASP B 1 111 ? 42.099 3.373 59.605 1.00 15.78 106 ASP B CA 1
ATOM 3543 C C . ASP B 1 111 ? 40.918 4.302 59.489 1.00 17.28 106 ASP B C 1
ATOM 3544 O O . ASP B 1 111 ? 41.038 5.468 59.009 1.00 21.43 106 ASP B O 1
ATOM 3549 N N . ALA B 1 112 ? 39.767 3.846 59.989 1.00 16.05 107 ALA B N 1
ATOM 3550 C CA . ALA B 1 112 ? 38.509 4.680 59.911 1.00 16.53 107 ALA B CA 1
ATOM 3551 C C . ALA B 1 112 ? 37.900 4.754 61.277 1.00 17.19 107 ALA B C 1
ATOM 3552 O O . ALA B 1 112 ? 38.076 3.851 62.054 1.00 16.89 107 ALA B O 1
ATOM 3554 N N . GLU B 1 113 ? 37.132 5.797 61.586 1.00 17.59 108 GLU B N 1
ATOM 3555 C CA . GLU B 1 113 ? 36.307 5.817 62.809 1.00 17.62 108 GLU B CA 1
ATOM 3556 C C . GLU B 1 113 ? 34.801 5.556 62.597 1.00 15.57 108 GLU B C 1
ATOM 3557 O O . GLU B 1 113 ? 34.160 4.885 63.404 1.00 12.87 108 GLU B O 1
ATOM 3563 N N . ILE B 1 114 ? 34.248 6.200 61.559 1.00 14.91 109 ILE B N 1
ATOM 3564 C CA . ILE B 1 114 ? 32.831 6.096 61.200 1.00 13.25 109 ILE B CA 1
ATOM 3565 C C . ILE B 1 114 ? 32.730 5.811 59.686 1.00 12.78 109 ILE B C 1
ATOM 3566 O O . ILE B 1 114 ? 33.263 6.521 58.872 1.00 11.72 109 ILE B O 1
ATOM 3571 N N . VAL B 1 115 ? 32.099 4.713 59.335 1.00 11.18 110 VAL B N 1
ATOM 3572 C CA . VAL B 1 115 ? 31.911 4.282 57.933 1.00 11.68 110 VAL B CA 1
ATOM 3573 C C . VAL B 1 115 ? 30.444 3.947 57.592 1.00 11.85 110 VAL B C 1
ATOM 3574 O O . VAL B 1 115 ? 29.727 3.285 58.375 1.00 10.44 110 VAL B O 1
ATOM 3578 N N . VAL B 1 116 ? 30.004 4.425 56.424 1.00 11.49 111 VAL B N 1
ATOM 3579 C CA . VAL B 1 116 ? 28.688 4.108 55.904 1.00 11.68 111 VAL B CA 1
ATOM 3580 C C . VAL B 1 116 ? 28.912 3.086 54.839 1.00 11.40 111 VAL B C 1
ATOM 3581 O O . VAL B 1 116 ? 29.728 3.260 53.948 1.00 11.79 111 VAL B O 1
ATOM 3585 N N . ALA B 1 117 ? 28.339 1.929 55.067 1.00 10.13 112 ALA B N 1
ATOM 3586 C CA . ALA B 1 117 ? 28.474 0.809 54.207 1.00 9.93 112 ALA B CA 1
ATOM 3587 C C . ALA B 1 117 ? 27.161 0.167 53.762 1.00 9.23 112 ALA B C 1
ATOM 3588 O O . ALA B 1 117 ? 26.223 -0.039 54.576 1.00 9.82 112 ALA B O 1
ATOM 3590 N N . GLY B 1 118 ? 27.195 -0.322 52.547 1.00 8.80 113 GLY B N 1
ATOM 3591 C CA . GLY B 1 118 ? 26.015 -1.038 51.982 1.00 9.75 113 GLY B CA 1
ATOM 3592 C C . GLY B 1 118 ? 26.152 -1.379 50.504 1.00 9.12 113 GLY B C 1
ATOM 3593 O O . GLY B 1 118 ? 27.247 -1.615 49.983 1.00 9.73 113 GLY B O 1
ATOM 3594 N N . GLY B 1 119 ? 25.051 -1.224 49.798 1.00 9.74 114 GLY B N 1
ATOM 3595 C CA . GLY B 1 119 ? 25.062 -1.376 48.378 1.00 8.77 114 GLY B CA 1
ATOM 3596 C C . GLY B 1 119 ? 23.887 -0.780 47.653 1.00 9.63 114 GLY B C 1
ATOM 3597 O O . GLY B 1 119 ? 22.967 -0.360 48.302 1.00 7.77 114 GLY B O 1
ATOM 3598 N N . GLN B 1 120 ? 23.944 -0.840 46.311 1.00 9.75 115 GLN B N 1
ATOM 3599 C CA . GLN B 1 120 ? 22.962 -0.174 45.487 1.00 10.27 115 GLN B CA 1
ATOM 3600 C C . GLN B 1 120 ? 22.939 -0.770 44.115 1.00 9.35 115 GLN B C 1
ATOM 3601 O O . GLN B 1 120 ? 23.970 -1.153 43.568 1.00 8.98 115 GLN B O 1
ATOM 3607 N N . GLU B 1 121 ? 21.760 -0.901 43.541 1.00 8.75 116 GLU B N 1
ATOM 3608 C CA . GLU B 1 121 ? 21.674 -1.495 42.231 1.00 10.57 116 GLU B CA 1
ATOM 3609 C C . GLU B 1 121 ? 20.385 -1.155 41.509 1.00 10.61 116 GLU B C 1
ATOM 3610 O O . GLU B 1 121 ? 19.351 -1.144 42.123 1.00 10.33 116 GLU B O 1
ATOM 3616 N N . ASN B 1 122 ? 20.483 -0.871 40.196 1.00 10.66 117 ASN B N 1
ATOM 3617 C CA . ASN B 1 122 ? 19.308 -0.715 39.367 1.00 11.23 117 ASN B CA 1
ATOM 3618 C C . ASN B 1 122 ? 19.499 -1.648 38.218 1.00 11.08 117 ASN B C 1
ATOM 3619 O O . ASN B 1 122 ? 20.230 -1.370 37.300 1.00 11.89 117 ASN B O 1
ATOM 3624 N N . MET B 1 123 ? 18.903 -2.847 38.314 1.00 11.34 118 MET B N 1
ATOM 3625 C CA . MET B 1 123 ? 19.044 -3.791 37.257 1.00 11.70 118 MET B CA 1
ATOM 3626 C C . MET B 1 123 ? 18.254 -3.415 36.021 1.00 13.47 118 MET B C 1
ATOM 3627 O O . MET B 1 123 ? 18.716 -3.607 34.941 1.00 15.04 118 MET B O 1
ATOM 3632 N N . SER B 1 124 ? 17.148 -2.709 36.215 1.00 13.52 119 SER B N 1
ATOM 3633 C CA . SER B 1 124 ? 16.276 -2.300 35.141 1.00 15.27 119 SER B CA 1
ATOM 3634 C C . SER B 1 124 ? 17.019 -1.412 34.156 1.00 17.26 119 SER B C 1
ATOM 3635 O O . SER B 1 124 ? 16.774 -1.477 32.953 1.00 22.00 119 SER B O 1
ATOM 3638 N N . ALA B 1 125 ? 17.937 -0.586 34.645 1.00 18.97 120 ALA B N 1
ATOM 3639 C CA . ALA B 1 125 ? 18.548 0.392 33.802 1.00 20.31 120 ALA B CA 1
ATOM 3640 C C . ALA B 1 125 ? 19.884 -0.087 33.216 1.00 21.68 120 ALA B C 1
ATOM 3641 O O . ALA B 1 125 ? 20.509 0.626 32.439 1.00 24.45 120 ALA B O 1
ATOM 3643 N N . ALA B 1 126 ? 20.349 -1.292 33.555 1.00 20.99 121 ALA B N 1
ATOM 3644 C CA . ALA B 1 126 ? 21.614 -1.805 32.997 1.00 17.61 121 ALA B CA 1
ATOM 3645 C C . ALA B 1 126 ? 21.538 -1.877 31.459 1.00 18.81 121 ALA B C 1
ATOM 3646 O O . ALA B 1 126 ? 20.594 -2.429 30.869 1.00 15.92 121 ALA B O 1
ATOM 3648 N N . PRO B 1 127 ? 22.551 -1.309 30.790 1.00 16.57 122 PRO B N 1
ATOM 3649 C CA . PRO B 1 127 ? 22.418 -1.204 29.371 1.00 17.44 122 PRO B CA 1
ATOM 3650 C C . PRO B 1 127 ? 23.100 -2.311 28.598 1.00 16.26 122 PRO B C 1
ATOM 3651 O O . PRO B 1 127 ? 23.699 -3.251 29.170 1.00 18.92 122 PRO B O 1
ATOM 3655 N N . HIS B 1 128 ? 22.966 -2.209 27.276 1.00 15.77 123 HIS B N 1
ATOM 3656 C CA . HIS B 1 128 ? 23.695 -3.035 26.371 1.00 16.06 123 HIS B CA 1
ATOM 3657 C C . HIS B 1 128 ? 25.032 -2.431 26.041 1.00 14.61 123 HIS B C 1
ATOM 3658 O O . HIS B 1 128 ? 25.163 -1.225 25.873 1.00 16.80 123 HIS B O 1
ATOM 3665 N N . VAL B 1 129 ? 26.016 -3.292 25.873 1.00 16.10 124 VAL B N 1
ATOM 3666 C CA . VAL B 1 129 ? 27.349 -2.879 25.507 1.00 16.12 124 VAL B CA 1
ATOM 3667 C C . VAL B 1 129 ? 27.709 -3.430 24.120 1.00 16.94 124 VAL B C 1
ATOM 3668 O O . VAL B 1 129 ? 27.158 -4.408 23.691 1.00 16.45 124 VAL B O 1
ATOM 3672 N N . LEU B 1 130 ? 28.656 -2.784 23.430 1.00 18.84 125 LEU B N 1
ATOM 3673 C CA . LEU B 1 130 ? 29.108 -3.209 22.068 1.00 16.95 125 LEU B CA 1
ATOM 3674 C C . LEU B 1 130 ? 30.561 -3.551 22.100 1.00 17.57 125 LEU B C 1
ATOM 3675 O O . LEU B 1 130 ? 31.400 -2.718 21.904 1.00 17.61 125 LEU B O 1
ATOM 3680 N N . PRO B 1 131 ? 30.914 -4.801 22.422 1.00 17.53 126 PRO B N 1
ATOM 3681 C CA . PRO B 1 131 ? 32.341 -5.143 22.483 1.00 19.59 126 PRO B CA 1
ATOM 3682 C C . PRO B 1 131 ? 33.004 -4.993 21.134 1.00 21.35 126 PRO B C 1
ATOM 3683 O O . PRO B 1 131 ? 32.370 -5.345 20.114 1.00 19.65 126 PRO B O 1
ATOM 3687 N N . GLY B 1 132 ? 34.276 -4.583 21.116 1.00 21.53 127 GLY B N 1
ATOM 3688 C CA . GLY B 1 132 ? 35.015 -4.452 19.859 1.00 20.64 127 GLY B CA 1
ATOM 3689 C C . GLY B 1 132 ? 34.716 -3.107 19.176 1.00 21.05 127 GLY B C 1
ATOM 3690 O O . GLY B 1 132 ? 35.212 -2.845 18.113 1.00 20.88 127 GLY B O 1
ATOM 3691 N N . SER B 1 133 ? 33.896 -2.269 19.791 1.00 20.67 128 SER B N 1
ATOM 3692 C CA . SER B 1 133 ? 33.417 -1.032 19.148 1.00 18.52 128 SER B CA 1
ATOM 3693 C C . SER B 1 133 ? 34.535 -0.111 18.827 1.00 20.24 128 SER B C 1
ATOM 3694 O O . SER B 1 133 ? 34.516 0.743 17.842 1.00 19.54 128 SER B O 1
ATOM 3697 N N . ARG B 1 134 ? 35.530 -0.154 19.696 1.00 21.48 129 ARG B N 1
ATOM 3698 C CA . ARG B 1 134 ? 36.731 0.663 19.491 1.00 22.69 129 ARG B CA 1
ATOM 3699 C C . ARG B 1 134 ? 37.517 0.304 18.215 1.00 23.43 129 ARG B C 1
ATOM 3700 O O . ARG B 1 134 ? 37.971 1.210 17.509 1.00 25.17 129 ARG B O 1
ATOM 3708 N N . ASP B 1 135 ? 37.683 -0.993 17.893 1.00 26.34 130 ASP B N 1
ATOM 3709 C CA . ASP B 1 135 ? 38.393 -1.387 16.657 1.00 25.31 130 ASP B CA 1
ATOM 3710 C C . ASP B 1 135 ? 37.492 -1.362 15.417 1.00 25.47 130 ASP B C 1
ATOM 3711 O O . ASP B 1 135 ? 37.979 -1.326 14.311 1.00 27.98 130 ASP B O 1
ATOM 3716 N N . GLY B 1 136 ? 36.192 -1.448 15.579 1.00 23.41 131 GLY B N 1
ATOM 3717 C CA . GLY B 1 136 ? 35.325 -1.536 14.389 1.00 24.92 131 GLY B CA 1
ATOM 3718 C C . GLY B 1 136 ? 35.051 -2.952 13.942 1.00 25.63 131 GLY B C 1
ATOM 3719 O O . GLY B 1 136 ? 35.649 -3.932 14.417 1.00 25.27 131 GLY B O 1
ATOM 3720 N N . PHE B 1 137 ? 34.090 -3.068 13.048 1.00 23.69 132 PHE B N 1
ATOM 3721 C CA . PHE B 1 137 ? 33.607 -4.357 12.597 1.00 25.73 132 PHE B CA 1
ATOM 3722 C C . PHE B 1 137 ? 33.756 -4.317 11.092 1.00 28.60 132 PHE B C 1
ATOM 3723 O O . PHE B 1 137 ? 32.884 -3.815 10.362 1.00 23.00 132 PHE B O 1
ATOM 3731 N N . ARG B 1 138 ? 34.902 -4.819 10.625 1.00 28.72 133 ARG B N 1
ATOM 3732 C CA . ARG B 1 138 ? 35.268 -4.607 9.226 1.00 33.07 133 ARG B CA 1
ATOM 3733 C C . ARG B 1 138 ? 34.283 -5.277 8.275 1.00 28.00 133 ARG B C 1
ATOM 3734 O O . ARG B 1 138 ? 34.039 -4.793 7.173 1.00 27.20 133 ARG B O 1
ATOM 3742 N N . MET B 1 139 ? 33.726 -6.405 8.687 1.00 26.47 134 MET B N 1
ATOM 3743 C CA . MET B 1 139 ? 32.790 -7.146 7.861 1.00 27.96 134 MET B CA 1
ATOM 3744 C C . MET B 1 139 ? 32.137 -8.168 8.716 1.00 25.25 134 MET B C 1
ATOM 3745 O O . MET B 1 139 ? 32.777 -9.093 9.191 1.00 27.83 134 MET B O 1
ATOM 3750 N N . GLY B 1 140 ? 30.847 -8.044 8.879 1.00 21.90 135 GLY B N 1
ATOM 3751 C CA . GLY B 1 140 ? 30.115 -8.990 9.672 1.00 24.97 135 GLY B CA 1
ATOM 3752 C C . GLY B 1 140 ? 29.215 -8.332 10.684 1.00 22.12 135 GLY B C 1
ATOM 3753 O O . GLY B 1 140 ? 29.314 -7.107 10.959 1.00 22.06 135 GLY B O 1
ATOM 3754 N N . ASP B 1 141 ? 28.327 -9.136 11.230 1.00 21.16 136 ASP B N 1
ATOM 3755 C CA . ASP B 1 141 ? 27.377 -8.661 12.234 1.00 23.93 136 ASP B CA 1
ATOM 3756 C C . ASP B 1 141 ? 28.124 -8.486 13.584 1.00 22.71 136 ASP B C 1
ATOM 3757 O O . ASP B 1 141 ? 29.155 -9.076 13.765 1.00 22.87 136 ASP B O 1
ATOM 3762 N N . ALA B 1 142 ? 27.660 -7.613 14.467 1.00 22.48 137 ALA B N 1
ATOM 3763 C CA . ALA B 1 142 ? 28.326 -7.356 15.778 1.00 21.71 137 ALA B CA 1
ATOM 3764 C C . ALA B 1 142 ? 27.286 -7.538 16.878 1.00 22.40 137 ALA B C 1
ATOM 3765 O O . ALA B 1 142 ? 26.138 -7.193 16.702 1.00 31.26 137 ALA B O 1
ATOM 3767 N N . LYS B 1 143 ? 27.665 -8.139 17.987 1.00 23.90 138 LYS B N 1
ATOM 3768 C CA . LYS B 1 143 ? 26.733 -8.393 19.096 1.00 27.31 138 LYS B CA 1
ATOM 3769 C C . LYS B 1 143 ? 26.594 -7.143 19.996 1.00 25.84 138 LYS B C 1
ATOM 3770 O O . LYS B 1 143 ? 27.568 -6.518 20.322 1.00 26.09 138 LYS B O 1
ATOM 3776 N N . LEU B 1 144 ? 25.354 -6.793 20.349 1.00 23.71 139 LEU B N 1
ATOM 3777 C CA . LEU B 1 144 ? 25.064 -5.987 21.524 1.00 26.27 139 LEU B CA 1
ATOM 3778 C C . LEU B 1 144 ? 24.851 -6.954 22.679 1.00 23.11 139 LEU B C 1
ATOM 3779 O O . LEU B 1 144 ? 23.966 -7.797 22.623 1.00 23.57 139 LEU B O 1
ATOM 3784 N N . VAL B 1 145 ? 25.652 -6.845 23.728 1.00 20.62 140 VAL B N 1
ATOM 3785 C CA . VAL B 1 145 ? 25.581 -7.798 24.860 1.00 19.14 140 VAL B CA 1
ATOM 3786 C C . VAL B 1 145 ? 24.863 -7.139 26.053 1.00 17.74 140 VAL B C 1
ATOM 3787 O O . VAL B 1 145 ? 25.120 -5.975 26.397 1.00 17.15 140 VAL B O 1
ATOM 3791 N N . ASP B 1 146 ? 23.947 -7.869 26.669 1.00 16.55 141 ASP B N 1
ATOM 3792 C CA . ASP B 1 146 ? 23.182 -7.392 27.820 1.00 17.78 141 ASP B CA 1
ATOM 3793 C C . ASP B 1 146 ? 24.046 -7.392 29.104 1.00 15.90 141 ASP B C 1
ATOM 3794 O O . ASP B 1 146 ? 24.413 -8.495 29.583 1.00 13.86 141 ASP B O 1
ATOM 3799 N N . THR B 1 147 ? 24.385 -6.229 29.673 1.00 13.31 142 THR B N 1
ATOM 3800 C CA . THR B 1 147 ? 25.331 -6.181 30.811 1.00 13.88 142 THR B CA 1
ATOM 3801 C C . THR B 1 147 ? 24.807 -6.796 32.061 1.00 14.58 142 THR B C 1
ATOM 3802 O O . THR B 1 147 ? 25.582 -7.340 32.832 1.00 14.67 142 THR B O 1
ATOM 3806 N N . MET B 1 148 ? 23.492 -6.802 32.228 1.00 14.94 143 MET B N 1
ATOM 3807 C CA . MET B 1 148 ? 22.857 -7.390 33.387 1.00 16.32 143 MET B CA 1
ATOM 3808 C C . MET B 1 148 ? 23.139 -8.838 33.384 1.00 16.95 143 MET B C 1
ATOM 3809 O O . MET B 1 148 ? 23.407 -9.402 34.415 1.00 19.63 143 MET B O 1
ATOM 3814 N N . ILE B 1 149 ? 23.085 -9.470 32.227 1.00 14.82 144 ILE B N 1
ATOM 3815 C CA . ILE B 1 149 ? 23.312 -10.915 32.184 1.00 15.63 144 ILE B CA 1
ATOM 3816 C C . ILE B 1 149 ? 24.787 -11.245 32.285 1.00 15.40 144 ILE B C 1
ATOM 3817 O O . ILE B 1 149 ? 25.205 -12.058 33.132 1.00 14.53 144 ILE B O 1
ATOM 3822 N N . VAL B 1 150 ? 25.619 -10.617 31.455 1.00 16.05 145 VAL B N 1
ATOM 3823 C CA . VAL B 1 150 ? 27.008 -11.034 31.454 1.00 19.05 145 VAL B CA 1
ATOM 3824 C C . VAL B 1 150 ? 27.723 -10.661 32.777 1.00 17.96 145 VAL B C 1
ATOM 3825 O O . VAL B 1 150 ? 28.518 -11.438 33.307 1.00 16.34 145 VAL B O 1
ATOM 3829 N N . ASP B 1 151 ? 27.428 -9.491 33.293 1.00 18.30 146 ASP B N 1
ATOM 3830 C CA . ASP B 1 151 ? 28.120 -9.015 34.474 1.00 18.04 146 ASP B CA 1
ATOM 3831 C C . ASP B 1 151 ? 27.466 -9.496 35.786 1.00 16.22 146 ASP B C 1
ATOM 3832 O O . ASP B 1 151 ? 28.106 -9.478 36.835 1.00 16.20 146 ASP B O 1
ATOM 3837 N N . GLY B 1 152 ? 26.184 -9.846 35.730 1.00 15.43 147 GLY B N 1
ATOM 3838 C CA . GLY B 1 152 ? 25.362 -10.099 36.909 1.00 16.09 147 GLY B CA 1
ATOM 3839 C C . GLY B 1 152 ? 25.062 -11.572 37.068 1.00 15.86 147 GLY B C 1
ATOM 3840 O O . GLY B 1 152 ? 25.069 -12.060 38.146 1.00 18.52 147 GLY B O 1
ATOM 3841 N N . LEU B 1 153 ? 24.765 -12.264 35.974 1.00 16.69 148 LEU B N 1
ATOM 3842 C CA . LEU B 1 153 ? 24.024 -13.530 36.030 1.00 18.24 148 LEU B CA 1
ATOM 3843 C C . LEU B 1 153 ? 24.623 -14.729 35.308 1.00 18.83 148 LEU B C 1
ATOM 3844 O O . LEU B 1 153 ? 23.941 -15.765 35.248 1.00 21.05 148 LEU B O 1
ATOM 3849 N N . TRP B 1 154 ? 25.808 -14.569 34.708 1.00 19.16 149 TRP B N 1
ATOM 3850 C CA . TRP B 1 154 ? 26.409 -15.584 33.854 1.00 17.49 149 TRP B CA 1
ATOM 3851 C C . TRP B 1 154 ? 27.708 -16.047 34.486 1.00 18.53 149 TRP B C 1
ATOM 3852 O O . TRP B 1 154 ? 28.561 -15.258 34.835 1.00 14.70 149 TRP B O 1
ATOM 3863 N N . ASP B 1 155 ? 27.895 -17.347 34.620 1.00 17.65 150 ASP B N 1
ATOM 3864 C CA . ASP B 1 155 ? 29.148 -17.844 35.130 1.00 19.45 150 ASP B CA 1
ATOM 3865 C C . ASP B 1 155 ? 30.312 -17.837 34.089 1.00 19.96 150 ASP B C 1
ATOM 3866 O O . ASP B 1 155 ? 30.233 -18.484 33.045 1.00 23.05 150 ASP B O 1
ATOM 3871 N N . VAL B 1 156 ? 31.394 -17.114 34.396 1.00 19.61 151 VAL B N 1
ATOM 3872 C CA . VAL B 1 156 ? 32.521 -17.037 33.478 1.00 19.12 151 VAL B CA 1
ATOM 3873 C C . VAL B 1 156 ? 33.108 -18.445 33.178 1.00 19.13 151 VAL B C 1
ATOM 3874 O O . VAL B 1 156 ? 33.434 -18.758 32.062 1.00 18.65 151 VAL B O 1
ATOM 3878 N N . TYR B 1 157 ? 33.227 -19.280 34.184 1.00 19.80 152 TYR B N 1
ATOM 3879 C CA . TYR B 1 157 ? 34.112 -20.442 34.061 1.00 20.08 152 TYR B CA 1
ATOM 3880 C C . TYR B 1 157 ? 33.394 -21.515 33.314 1.00 22.86 152 TYR B C 1
ATOM 3881 O O . TYR B 1 157 ? 34.018 -22.240 32.520 1.00 25.71 152 TYR B O 1
ATOM 3890 N N . ASN B 1 158 ? 32.094 -21.632 33.548 1.00 22.44 153 ASN B N 1
ATOM 3891 C CA . ASN B 1 158 ? 31.316 -22.700 32.940 1.00 21.87 153 ASN B CA 1
ATOM 3892 C C . ASN B 1 158 ? 30.486 -22.241 31.765 1.00 22.32 153 ASN B C 1
ATOM 3893 O O . ASN B 1 158 ? 29.983 -23.049 30.979 1.00 19.62 153 ASN B O 1
ATOM 3898 N N . GLN B 1 159 ? 30.380 -20.913 31.606 1.00 19.87 154 GLN B N 1
ATOM 3899 C CA . GLN B 1 159 ? 29.695 -20.331 30.510 1.00 21.63 154 GLN B CA 1
ATOM 3900 C C . GLN B 1 159 ? 28.228 -20.761 30.448 1.00 22.14 154 GLN B C 1
ATOM 3901 O O . GLN B 1 159 ? 27.716 -21.222 29.399 1.00 22.38 154 GLN B O 1
ATOM 3907 N N . TYR B 1 160 ? 27.544 -20.557 31.582 1.00 19.06 155 TYR B N 1
ATOM 3908 C CA . TYR B 1 160 ? 26.102 -20.664 31.665 1.00 19.05 155 TYR B CA 1
ATOM 3909 C C . TYR B 1 160 ? 25.470 -19.796 32.763 1.00 20.35 155 TYR B C 1
ATOM 3910 O O . TYR B 1 160 ? 26.170 -19.193 33.584 1.00 21.05 155 TYR B O 1
ATOM 3919 N N . HIS B 1 161 ? 24.140 -19.721 32.764 1.00 20.55 156 HIS B N 1
ATOM 3920 C CA . HIS B 1 161 ? 23.401 -18.866 33.733 1.00 18.61 156 HIS B CA 1
ATOM 3921 C C . HIS B 1 161 ? 23.565 -19.402 35.161 1.00 18.68 156 HIS B C 1
ATOM 3922 O O . HIS B 1 161 ? 23.710 -20.619 35.348 1.00 16.01 156 HIS B O 1
ATOM 3929 N N . MET B 1 162 ? 23.533 -18.505 36.138 1.00 17.88 157 MET B N 1
ATOM 3930 C CA . MET B 1 162 ? 23.388 -18.874 37.591 1.00 17.92 157 MET B CA 1
ATOM 3931 C C . MET B 1 162 ? 22.303 -19.931 37.858 1.00 17.60 157 MET B C 1
ATOM 3932 O O . MET B 1 162 ? 22.487 -20.823 38.714 1.00 18.75 157 MET B O 1
ATOM 3937 N N . GLY B 1 163 ? 21.215 -19.881 37.092 1.00 16.87 158 GLY B N 1
ATOM 3938 C CA . GLY B 1 163 ? 20.125 -20.855 37.262 1.00 17.48 158 GLY B CA 1
ATOM 3939 C C . GLY B 1 163 ? 20.617 -22.301 37.046 1.00 18.55 158 GLY B C 1
ATOM 3940 O O . GLY B 1 163 ? 20.089 -23.233 37.651 1.00 18.29 158 GLY B O 1
ATOM 3941 N N . ILE B 1 164 ? 21.586 -22.492 36.163 1.00 18.56 159 ILE B N 1
ATOM 3942 C CA . ILE B 1 164 ? 22.223 -23.820 36.014 1.00 19.54 159 ILE B CA 1
ATOM 3943 C C . ILE B 1 164 ? 22.991 -24.219 37.261 1.00 19.76 159 ILE B C 1
ATOM 3944 O O . ILE B 1 164 ? 22.951 -25.382 37.645 1.00 17.47 159 ILE B O 1
ATOM 3949 N N . THR B 1 165 ? 23.622 -23.285 37.974 1.00 17.66 160 THR B N 1
ATOM 3950 C CA . THR B 1 165 ? 24.307 -23.654 39.227 1.00 17.71 160 THR B CA 1
ATOM 3951 C C . THR B 1 165 ? 23.293 -24.091 40.274 1.00 17.21 160 THR B C 1
ATOM 3952 O O . THR B 1 165 ? 23.570 -24.940 41.122 1.00 19.94 160 THR B O 1
ATOM 3956 N N . ALA B 1 166 ? 22.099 -23.503 40.240 1.00 18.38 161 ALA B N 1
ATOM 3957 C CA . ALA B 1 166 ? 21.028 -23.919 41.138 1.00 17.45 161 ALA B CA 1
ATOM 3958 C C . ALA B 1 166 ? 20.572 -25.347 40.790 1.00 18.31 161 ALA B C 1
ATOM 3959 O O . ALA B 1 166 ? 20.391 -26.153 41.693 1.00 18.78 161 ALA B O 1
ATOM 3961 N N . GLU B 1 167 ? 20.533 -25.709 39.498 1.00 19.47 162 GLU B N 1
ATOM 3962 C CA . GLU B 1 167 ? 20.245 -27.120 39.111 1.00 19.35 162 GLU B CA 1
ATOM 3963 C C . GLU B 1 167 ? 21.290 -28.075 39.563 1.00 18.87 162 GLU B C 1
ATOM 3964 O O . GLU B 1 167 ? 20.954 -29.184 39.983 1.00 17.95 162 GLU B O 1
ATOM 3970 N N . ASN B 1 168 ? 22.581 -27.689 39.535 1.00 19.47 163 ASN B N 1
ATOM 3971 C CA . ASN B 1 168 ? 23.638 -28.613 39.986 1.00 19.23 163 ASN B CA 1
ATOM 3972 C C . ASN B 1 168 ? 23.491 -28.847 41.489 1.00 18.40 163 ASN B C 1
ATOM 3973 O O . ASN B 1 168 ? 23.659 -29.977 42.009 1.00 16.56 163 ASN B O 1
ATOM 3978 N N . VAL B 1 169 ? 23.243 -27.745 42.211 1.00 18.19 164 VAL B N 1
ATOM 3979 C CA . VAL B 1 169 ? 22.896 -27.842 43.618 1.00 16.76 164 VAL B CA 1
ATOM 3980 C C . VAL B 1 169 ? 21.724 -28.733 43.899 1.00 16.87 164 VAL B C 1
ATOM 3981 O O . VAL B 1 169 ? 21.890 -29.652 44.711 1.00 17.51 164 VAL B O 1
ATOM 3985 N N . ALA B 1 170 ? 20.598 -28.522 43.219 1.00 16.99 165 ALA B N 1
ATOM 3986 C CA . ALA B 1 170 ? 19.440 -29.409 43.393 1.00 17.49 165 ALA B CA 1
ATOM 3987 C C . ALA B 1 170 ? 19.854 -30.882 43.150 1.00 20.19 165 ALA B C 1
ATOM 3988 O O . ALA B 1 170 ? 19.389 -31.748 43.898 1.00 17.29 165 ALA B O 1
ATOM 3990 N N . LYS B 1 171 ? 20.634 -31.178 42.114 1.00 22.81 166 LYS B N 1
ATOM 3991 C CA . LYS B 1 171 ? 20.968 -32.608 41.853 1.00 26.50 166 LYS B CA 1
ATOM 3992 C C . LYS B 1 171 ? 21.824 -33.129 42.980 1.00 23.24 166 LYS B C 1
ATOM 3993 O O . LYS B 1 171 ? 21.627 -34.276 43.460 1.00 24.36 166 LYS B O 1
ATOM 3999 N N . GLU B 1 172 ? 22.768 -32.303 43.425 1.00 22.38 167 GLU B N 1
ATOM 4000 C CA . GLU B 1 172 ? 23.785 -32.795 44.340 1.00 27.21 167 GLU B CA 1
ATOM 4001 C C . GLU B 1 172 ? 23.188 -33.062 45.734 1.00 26.68 167 GLU B C 1
ATOM 4002 O O . GLU B 1 172 ? 23.518 -34.062 46.372 1.00 21.75 167 GLU B O 1
ATOM 4008 N N . TYR B 1 173 ? 22.327 -32.159 46.196 1.00 21.69 168 TYR B N 1
ATOM 4009 C CA . TYR B 1 173 ? 21.734 -32.245 47.526 1.00 21.84 168 TYR B CA 1
ATOM 4010 C C . TYR B 1 173 ? 20.309 -32.864 47.578 1.00 20.56 168 TYR B C 1
ATOM 4011 O O . TYR B 1 173 ? 19.700 -32.894 48.661 1.00 21.01 168 TYR B O 1
ATOM 4020 N N . GLY B 1 174 ? 19.789 -33.348 46.433 1.00 19.51 169 GLY B N 1
ATOM 4021 C CA . GLY B 1 174 ? 18.431 -33.979 46.365 1.00 21.02 169 GLY B CA 1
ATOM 4022 C C . GLY B 1 174 ? 17.266 -33.045 46.710 1.00 20.28 169 GLY B C 1
ATOM 4023 O O . GLY B 1 174 ? 16.367 -33.405 47.472 1.00 20.51 169 GLY B O 1
ATOM 4024 N N . ILE B 1 175 ? 17.279 -31.842 46.126 1.00 17.31 170 ILE B N 1
ATOM 4025 C CA . ILE B 1 175 ? 16.263 -30.832 46.352 1.00 17.30 170 ILE B CA 1
ATOM 4026 C C . ILE B 1 175 ? 15.278 -30.799 45.194 1.00 17.20 170 ILE B C 1
ATOM 4027 O O . ILE B 1 175 ? 15.604 -30.362 44.085 1.00 17.86 170 ILE B O 1
ATOM 4032 N N . THR B 1 176 ? 14.075 -31.316 45.460 1.00 18.37 171 THR B N 1
ATOM 4033 C CA . THR B 1 176 ? 13.099 -31.537 44.446 1.00 18.43 171 THR B CA 1
ATOM 4034 C C . THR B 1 176 ? 12.358 -30.263 44.032 1.00 20.05 171 THR B C 1
ATOM 4035 O O . THR B 1 176 ? 12.454 -29.256 44.728 1.00 17.68 171 THR B O 1
ATOM 4039 N N . ARG B 1 177 ? 11.716 -30.311 42.857 1.00 19.54 172 ARG B N 1
ATOM 4040 C CA . ARG B 1 177 ? 10.856 -29.219 42.377 1.00 20.13 172 ARG B CA 1
ATOM 4041 C C . ARG B 1 177 ? 9.788 -28.971 43.448 1.00 20.94 172 ARG B C 1
ATOM 4042 O O . ARG B 1 177 ? 9.478 -27.818 43.789 1.00 19.48 172 ARG B O 1
ATOM 4050 N N . GLU B 1 178 ? 9.238 -30.050 44.005 1.00 19.88 173 GLU B N 1
ATOM 4051 C CA . GLU B 1 178 ? 8.141 -29.951 44.977 1.00 22.19 173 GLU B CA 1
ATOM 4052 C C . GLU B 1 178 ? 8.595 -29.219 46.239 1.00 20.09 173 GLU B C 1
ATOM 4053 O O . GLU B 1 178 ? 7.861 -28.379 46.765 1.00 21.48 173 GLU B O 1
ATOM 4059 N N . ALA B 1 179 ? 9.804 -29.518 46.699 1.00 18.38 174 ALA B N 1
ATOM 4060 C CA . ALA B 1 179 ? 10.338 -28.860 47.905 1.00 16.44 174 ALA B CA 1
ATOM 4061 C C . ALA B 1 179 ? 10.587 -27.371 47.514 1.00 17.12 174 ALA B C 1
ATOM 4062 O O . ALA B 1 179 ? 10.357 -26.454 48.311 1.00 14.85 174 ALA B O 1
ATOM 4064 N N . GLN B 1 180 ? 11.055 -27.158 46.304 1.00 15.68 175 GLN B N 1
ATOM 4065 C CA . GLN B 1 180 ? 11.414 -25.743 45.924 1.00 15.69 175 GLN B CA 1
ATOM 4066 C C . GLN B 1 180 ? 10.174 -24.856 45.901 1.00 16.94 175 GLN B C 1
ATOM 4067 O O . GLN B 1 180 ? 10.197 -23.656 46.305 1.00 18.17 175 GLN B O 1
ATOM 4073 N N . ASP B 1 181 ? 9.080 -25.421 45.407 1.00 14.91 176 ASP B N 1
ATOM 4074 C CA . ASP B 1 181 ? 7.806 -24.682 45.295 1.00 16.93 176 ASP B CA 1
ATOM 4075 C C . ASP B 1 181 ? 7.182 -24.430 46.661 1.00 17.64 176 ASP B C 1
ATOM 4076 O O . ASP B 1 181 ? 6.669 -23.344 46.971 1.00 17.15 176 ASP B O 1
ATOM 4081 N N . GLU B 1 182 ? 7.226 -25.431 47.525 1.00 17.32 177 GLU B N 1
ATOM 4082 C CA . GLU B 1 182 ? 6.787 -25.251 48.893 1.00 18.63 177 GLU B CA 1
ATOM 4083 C C . GLU B 1 182 ? 7.576 -24.107 49.570 1.00 17.07 177 GLU B C 1
ATOM 4084 O O . GLU B 1 182 ? 6.967 -23.299 50.273 1.00 14.00 177 GLU B O 1
ATOM 4090 N N . PHE B 1 183 ? 8.902 -24.120 49.381 1.00 15.13 178 PHE B N 1
ATOM 4091 C CA . PHE B 1 183 ? 9.763 -23.091 50.006 1.00 14.80 178 PHE B CA 1
ATOM 4092 C C . PHE B 1 183 ? 9.386 -21.736 49.407 1.00 15.09 178 PHE B C 1
ATOM 4093 O O . PHE B 1 183 ? 9.303 -20.754 50.125 1.00 17.13 178 PHE B O 1
ATOM 4101 N N . ALA B 1 184 ? 9.151 -21.655 48.104 1.00 14.46 179 ALA B N 1
ATOM 4102 C CA . ALA B 1 184 ? 8.797 -20.323 47.488 1.00 14.25 179 ALA B CA 1
ATOM 4103 C C . ALA B 1 184 ? 7.460 -19.725 47.985 1.00 14.65 179 ALA B C 1
ATOM 4104 O O . ALA B 1 184 ? 7.335 -18.523 48.292 1.00 15.32 179 ALA B O 1
ATOM 4106 N N . VAL B 1 185 ? 6.475 -20.595 48.139 1.00 15.68 180 VAL B N 1
ATOM 4107 C CA . VAL B 1 185 ? 5.168 -20.270 48.694 1.00 14.84 180 VAL B CA 1
ATOM 4108 C C . VAL B 1 185 ? 5.295 -19.765 50.122 1.00 15.91 180 VAL B C 1
ATOM 4109 O O . VAL B 1 185 ? 4.767 -18.737 50.488 1.00 14.46 180 VAL B O 1
ATOM 4113 N N . GLY B 1 186 ? 6.030 -20.498 50.937 1.00 15.57 181 GLY B N 1
ATOM 4114 C CA . GLY B 1 186 ? 6.372 -20.050 52.306 1.00 15.11 181 GLY B CA 1
ATOM 4115 C C . GLY B 1 186 ? 7.002 -18.638 52.287 1.00 14.61 181 GLY B C 1
ATOM 4116 O O . GLY B 1 186 ? 6.608 -17.789 53.085 1.00 14.62 181 GLY B O 1
ATOM 4117 N N . SER B 1 187 ? 7.949 -18.385 51.395 1.00 15.28 182 SER B N 1
ATOM 4118 C CA . SER B 1 187 ? 8.605 -17.061 51.333 1.00 15.48 182 SER B CA 1
ATOM 4119 C C . SER B 1 187 ? 7.631 -15.923 51.020 1.00 14.66 182 SER B C 1
ATOM 4120 O O . SER B 1 187 ? 7.614 -14.849 51.686 1.00 14.43 182 SER B O 1
ATOM 4123 N N . GLN B 1 188 ? 6.785 -16.132 50.019 1.00 15.01 183 GLN B N 1
ATOM 4124 C CA . GLN B 1 188 ? 5.769 -15.154 49.607 1.00 14.49 183 GLN B CA 1
ATOM 4125 C C . GLN B 1 188 ? 4.802 -14.904 50.753 1.00 14.87 183 GLN B C 1
ATOM 4126 O O . GLN B 1 188 ? 4.428 -13.765 51.053 1.00 15.00 183 GLN B O 1
ATOM 4132 N N . ASN B 1 189 ? 4.350 -16.011 51.350 1.00 14.55 184 ASN B N 1
ATOM 4133 C CA . ASN B 1 189 ? 3.389 -15.967 52.470 1.00 15.29 184 ASN B CA 1
ATOM 4134 C C . ASN B 1 189 ? 3.924 -15.193 53.706 1.00 14.68 184 ASN B C 1
ATOM 4135 O O . ASN B 1 189 ? 3.197 -14.405 54.366 1.00 13.65 184 ASN B O 1
ATOM 4140 N N . LYS B 1 190 ? 5.190 -15.439 54.034 1.00 15.61 185 LYS B N 1
ATOM 4141 C CA . LYS B 1 190 ? 5.801 -14.773 55.157 1.00 13.01 185 LYS B CA 1
ATOM 4142 C C . LYS B 1 190 ? 5.997 -13.298 54.806 1.00 14.03 185 LYS B C 1
ATOM 4143 O O . LYS B 1 190 ? 5.778 -12.430 55.658 1.00 11.98 185 LYS B O 1
ATOM 4149 N N . ALA B 1 191 ? 6.373 -12.998 53.572 1.00 13.34 186 ALA B N 1
ATOM 4150 C CA . ALA B 1 191 ? 6.573 -11.529 53.233 1.00 13.76 186 ALA B CA 1
ATOM 4151 C C . ALA B 1 191 ? 5.229 -10.776 53.301 1.00 14.18 186 ALA B C 1
ATOM 4152 O O . ALA B 1 191 ? 5.134 -9.658 53.790 1.00 13.81 186 ALA B O 1
ATOM 4154 N N . GLU B 1 192 ? 4.189 -11.411 52.803 1.00 14.69 187 GLU B N 1
ATOM 4155 C CA . GLU B 1 192 ? 2.841 -10.803 52.757 1.00 17.37 187 GLU B CA 1
ATOM 4156 C C . GLU B 1 192 ? 2.404 -10.527 54.190 1.00 16.73 187 GLU B C 1
ATOM 4157 O O . GLU B 1 192 ? 1.945 -9.447 54.501 1.00 14.84 187 GLU B O 1
ATOM 4163 N N . ALA B 1 193 ? 2.525 -11.550 55.031 1.00 15.73 188 ALA B N 1
ATOM 4164 C CA . ALA B 1 193 ? 2.273 -11.452 56.485 1.00 15.99 188 ALA B CA 1
ATOM 4165 C C . ALA B 1 193 ? 3.080 -10.359 57.094 1.00 13.91 188 ALA B C 1
ATOM 4166 O O . ALA B 1 193 ? 2.514 -9.534 57.811 1.00 14.98 188 ALA B O 1
ATOM 4168 N N . ALA B 1 194 ? 4.367 -10.249 56.733 1.00 13.92 189 ALA B N 1
ATOM 4169 C CA . ALA B 1 194 ? 5.192 -9.199 57.382 1.00 14.95 189 ALA B CA 1
ATOM 4170 C C . ALA B 1 194 ? 4.758 -7.800 56.895 1.00 15.40 189 ALA B C 1
ATOM 4171 O O . ALA B 1 194 ? 4.822 -6.801 57.628 1.00 17.63 189 ALA B O 1
ATOM 4173 N N . GLN B 1 195 ? 4.347 -7.714 55.633 1.00 16.69 190 GLN B N 1
ATOM 4174 C CA . GLN B 1 195 ? 3.947 -6.417 55.056 1.00 18.64 190 GLN B CA 1
ATOM 4175 C C . GLN B 1 195 ? 2.683 -5.994 55.773 1.00 22.48 190 GLN B C 1
ATOM 4176 O O . GLN B 1 195 ? 2.588 -4.874 56.235 1.00 23.24 190 GLN B O 1
ATOM 4182 N N . LYS B 1 196 ? 1.712 -6.917 55.853 1.00 21.34 191 LYS B N 1
ATOM 4183 C CA . LYS B 1 196 ? 0.422 -6.607 56.493 1.00 23.00 191 LYS B CA 1
ATOM 4184 C C . LYS B 1 196 ? 0.548 -6.188 57.949 1.00 19.33 191 LYS B C 1
ATOM 4185 O O . LYS B 1 196 ? -0.269 -5.396 58.430 1.00 22.70 191 LYS B O 1
ATOM 4191 N N . ALA B 1 197 ? 1.507 -6.777 58.664 1.00 17.27 192 ALA B N 1
ATOM 4192 C CA . ALA B 1 197 ? 1.807 -6.511 60.097 1.00 16.33 192 ALA B CA 1
ATOM 4193 C C . ALA B 1 197 ? 2.666 -5.307 60.406 1.00 17.36 192 ALA B C 1
ATOM 4194 O O . ALA B 1 197 ? 2.962 -5.029 61.585 1.00 18.63 192 ALA B O 1
ATOM 4196 N N . GLY B 1 198 ? 3.070 -4.609 59.354 1.00 16.86 193 GLY B N 1
ATOM 4197 C CA . GLY B 1 198 ? 3.883 -3.381 59.504 1.00 17.28 193 GLY B CA 1
ATOM 4198 C C . GLY B 1 198 ? 5.380 -3.608 59.758 1.00 16.39 193 GLY B C 1
ATOM 4199 O O . GLY B 1 198 ? 6.063 -2.659 60.156 1.00 16.11 193 GLY B O 1
ATOM 4200 N N . LYS B 1 199 ? 5.910 -4.803 59.456 1.00 14.98 194 LYS B N 1
ATOM 4201 C CA . LYS B 1 199 ? 7.242 -5.189 59.892 1.00 15.36 194 LYS B CA 1
ATOM 4202 C C . LYS B 1 199 ? 8.371 -4.483 59.130 1.00 14.52 194 LYS B C 1
ATOM 4203 O O . LYS B 1 199 ? 9.510 -4.484 59.606 1.00 15.77 194 LYS B O 1
ATOM 4209 N N . PHE B 1 200 ? 8.064 -3.897 57.951 1.00 13.50 195 PHE B N 1
ATOM 4210 C CA . PHE B 1 200 ? 9.083 -3.255 57.089 1.00 12.99 195 PHE B CA 1
ATOM 4211 C C . PHE B 1 200 ? 8.912 -1.761 57.193 1.00 15.15 195 PHE B C 1
ATOM 4212 O O . PHE B 1 200 ? 9.719 -1.005 56.657 1.00 13.15 195 PHE B O 1
ATOM 4220 N N . ASP B 1 201 ? 7.910 -1.347 57.931 1.00 13.12 196 ASP B N 1
ATOM 4221 C CA . ASP B 1 201 ? 7.658 0.156 57.957 1.00 15.29 196 ASP B CA 1
ATOM 4222 C C . ASP B 1 201 ? 8.839 0.970 58.484 1.00 16.11 196 ASP B C 1
ATOM 4223 O O . ASP B 1 201 ? 9.175 2.061 57.975 1.00 13.95 196 ASP B O 1
ATOM 4228 N N . GLU B 1 202 ? 9.487 0.477 59.509 1.00 14.64 197 GLU B N 1
ATOM 4229 C CA . GLU B 1 202 ? 10.532 1.281 60.180 1.00 14.99 197 GLU B CA 1
ATOM 4230 C C . GLU B 1 202 ? 11.782 1.296 59.270 1.00 14.29 197 GLU B C 1
ATOM 4231 O O . GLU B 1 202 ? 12.446 2.293 59.079 1.00 13.89 197 GLU B O 1
ATOM 4237 N N . GLU B 1 203 ? 12.144 0.134 58.723 1.00 12.31 198 GLU B N 1
ATOM 4238 C CA . GLU B 1 203 ? 13.378 0.076 57.995 1.00 11.74 198 GLU B CA 1
ATOM 4239 C C . GLU B 1 203 ? 13.366 0.777 56.624 1.00 11.42 198 GLU B C 1
ATOM 4240 O O . GLU B 1 203 ? 14.400 1.248 56.225 1.00 12.29 198 GLU B O 1
ATOM 4246 N N . ILE B 1 204 ? 12.214 0.866 55.952 1.00 12.06 199 ILE B N 1
ATOM 4247 C CA . ILE B 1 204 ? 12.101 1.397 54.614 1.00 12.87 199 ILE B CA 1
ATOM 4248 C C . ILE B 1 204 ? 12.223 2.871 54.701 1.00 13.89 199 ILE B C 1
ATOM 4249 O O . ILE B 1 204 ? 11.626 3.452 55.591 1.00 15.10 199 ILE B O 1
ATOM 4254 N N . VAL B 1 205 ? 12.973 3.438 53.753 1.00 11.60 200 VAL B N 1
ATOM 4255 C CA . VAL B 1 205 ? 12.992 4.901 53.549 1.00 12.44 200 VAL B CA 1
ATOM 4256 C C . VAL B 1 205 ? 12.323 5.123 52.196 1.00 12.84 200 VAL B C 1
ATOM 4257 O O . VAL B 1 205 ? 12.676 4.491 51.202 1.00 10.68 200 VAL B O 1
ATOM 4261 N N . PRO B 1 206 ? 11.322 6.010 52.156 1.00 14.06 201 PRO B N 1
ATOM 4262 C CA . PRO B 1 206 ? 10.701 6.291 50.867 1.00 16.61 201 PRO B CA 1
ATOM 4263 C C . PRO B 1 206 ? 11.659 6.863 49.793 1.00 15.94 201 PRO B C 1
ATOM 4264 O O . PRO B 1 206 ? 12.616 7.567 50.094 1.00 16.21 201 PRO B O 1
ATOM 4268 N N . VAL B 1 207 ? 11.439 6.489 48.555 1.00 15.37 202 VAL B N 1
ATOM 4269 C CA . VAL B 1 207 ? 12.070 7.162 47.423 1.00 16.01 202 VAL B CA 1
ATOM 4270 C C . VAL B 1 207 ? 10.957 7.927 46.714 1.00 16.18 202 VAL B C 1
ATOM 4271 O O . VAL B 1 207 ? 9.913 7.357 46.365 1.00 13.40 202 VAL B O 1
ATOM 4275 N N . LEU B 1 208 ? 11.128 9.230 46.528 1.00 17.10 203 LEU B N 1
ATOM 4276 C CA . LEU B 1 208 ? 10.130 10.018 45.847 1.00 19.38 203 LEU B CA 1
ATOM 4277 C C . LEU B 1 208 ? 10.269 9.928 44.335 1.00 18.77 203 LEU B C 1
ATOM 4278 O O . LEU B 1 208 ? 11.318 10.244 43.731 1.00 18.99 203 LEU B O 1
ATOM 4283 N N . ILE B 1 209 ? 9.186 9.504 43.714 1.00 18.82 204 ILE B N 1
ATOM 4284 C CA . ILE B 1 209 ? 9.152 9.241 42.295 1.00 18.82 204 ILE B CA 1
ATOM 4285 C C . ILE B 1 209 ? 8.595 10.434 41.558 1.00 22.72 204 ILE B C 1
ATOM 4286 O O . ILE B 1 209 ? 7.441 10.745 41.741 1.00 25.08 204 ILE B O 1
ATOM 4291 N N . PRO B 1 210 ? 9.411 11.107 40.742 1.00 26.06 205 PRO B N 1
ATOM 4292 C CA . PRO B 1 210 ? 8.802 12.267 40.074 1.00 30.68 205 PRO B CA 1
ATOM 4293 C C . PRO B 1 210 ? 7.604 11.917 39.158 1.00 33.51 205 PRO B C 1
ATOM 4294 O O . PRO B 1 210 ? 7.552 10.819 38.558 1.00 28.51 205 PRO B O 1
ATOM 4298 N N . GLN B 1 211 ? 6.659 12.855 39.047 1.00 35.57 206 GLN B N 1
ATOM 4299 C CA . GLN B 1 211 ? 5.420 12.612 38.268 1.00 38.21 206 GLN B CA 1
ATOM 4300 C C . GLN B 1 211 ? 5.289 13.617 37.128 1.00 44.26 206 GLN B C 1
ATOM 4301 O O . GLN B 1 211 ? 5.785 14.733 37.233 1.00 37.00 206 GLN B O 1
ATOM 4307 N N . ARG B 1 212 ? 4.614 13.177 36.059 1.00 47.38 207 ARG B N 1
ATOM 4308 C CA . ARG B 1 212 ? 4.162 14.002 34.928 1.00 49.81 207 ARG B CA 1
ATOM 4309 C C . ARG B 1 212 ? 3.762 15.410 35.378 1.00 45.35 207 ARG B C 1
ATOM 4310 O O . ARG B 1 212 ? 4.343 16.381 34.939 1.00 44.71 207 ARG B O 1
ATOM 4318 N N . LYS B 1 213 ? 2.785 15.505 36.274 1.00 43.95 208 LYS B N 1
ATOM 4319 C CA . LYS B 1 213 ? 2.362 16.786 36.821 1.00 50.11 208 LYS B CA 1
ATOM 4320 C C . LYS B 1 213 ? 2.338 16.710 38.362 1.00 41.75 208 LYS B C 1
ATOM 4321 O O . LYS B 1 213 ? 2.109 15.652 38.897 1.00 39.26 208 LYS B O 1
ATOM 4327 N N . GLY B 1 214 ? 2.599 17.824 39.052 1.00 41.33 209 GLY B N 1
ATOM 4328 C CA . GLY B 1 214 ? 2.450 17.900 40.523 1.00 41.61 209 GLY B CA 1
ATOM 4329 C C . GLY B 1 214 ? 3.658 17.332 41.275 1.00 36.50 209 GLY B C 1
ATOM 4330 O O . GLY B 1 214 ? 4.692 17.004 40.664 1.00 36.54 209 GLY B O 1
ATOM 4331 N N . ASP B 1 215 ? 3.526 17.196 42.590 1.00 34.79 210 ASP B N 1
ATOM 4332 C CA . ASP B 1 215 ? 4.656 16.778 43.431 1.00 30.47 210 ASP B CA 1
ATOM 4333 C C . ASP B 1 215 ? 4.957 15.292 43.243 1.00 28.44 210 ASP B C 1
ATOM 4334 O O . ASP B 1 215 ? 4.112 14.498 42.815 1.00 25.44 210 ASP B O 1
ATOM 4339 N N . PRO B 1 216 ? 6.153 14.892 43.654 1.00 29.66 211 PRO B N 1
ATOM 4340 C CA . PRO B 1 216 ? 6.478 13.451 43.560 1.00 27.96 211 PRO B CA 1
ATOM 4341 C C . PRO B 1 216 ? 5.623 12.527 44.415 1.00 25.95 211 PRO B C 1
ATOM 4342 O O . PRO B 1 216 ? 5.074 12.934 45.438 1.00 26.21 211 PRO B O 1
ATOM 4346 N N . VAL B 1 217 ? 5.575 11.246 44.041 1.00 23.78 212 VAL B N 1
ATOM 4347 C CA . VAL B 1 217 ? 4.848 10.244 44.814 1.00 22.86 212 VAL B CA 1
ATOM 4348 C C . VAL B 1 217 ? 5.799 9.195 45.418 1.00 20.70 212 VAL B C 1
ATOM 4349 O O . VAL B 1 217 ? 6.719 8.731 44.763 1.00 18.68 212 VAL B O 1
ATOM 4353 N N . ALA B 1 218 ? 5.608 8.904 46.694 1.00 20.70 213 ALA B N 1
ATOM 4354 C CA . ALA B 1 218 ? 6.554 8.105 47.428 1.00 19.40 213 ALA B CA 1
ATOM 4355 C C . ALA B 1 218 ? 6.382 6.595 47.069 1.00 18.27 213 ALA B C 1
ATOM 4356 O O . ALA B 1 218 ? 5.277 6.020 47.046 1.00 19.67 213 ALA B O 1
ATOM 4358 N N . PHE B 1 219 ? 7.500 5.996 46.749 1.00 15.41 214 PHE B N 1
ATOM 4359 C CA . PHE B 1 219 ? 7.626 4.542 46.620 1.00 14.59 214 PHE B CA 1
ATOM 4360 C C . PHE B 1 219 ? 8.109 3.958 47.954 1.00 13.33 214 PHE B C 1
ATOM 4361 O O . PHE B 1 219 ? 9.208 4.321 48.425 1.00 15.25 214 PHE B O 1
ATOM 4369 N N . LYS B 1 220 ? 7.303 3.119 48.590 1.00 13.14 215 LYS B N 1
ATOM 4370 C CA . LYS B 1 220 ? 7.628 2.622 49.927 1.00 15.52 215 LYS B CA 1
ATOM 4371 C C . LYS B 1 220 ? 7.124 1.247 50.219 1.00 14.44 215 LYS B C 1
ATOM 4372 O O . LYS B 1 220 ? 6.985 0.896 51.385 1.00 16.86 215 LYS B O 1
ATOM 4378 N N . THR B 1 221 ? 6.875 0.489 49.198 1.00 13.77 216 THR B N 1
ATOM 4379 C CA . THR B 1 221 ? 6.464 -0.912 49.420 1.00 14.21 216 THR B CA 1
ATOM 4380 C C . THR B 1 221 ? 7.213 -1.857 48.534 1.00 12.69 216 THR B C 1
ATOM 4381 O O . THR B 1 221 ? 7.591 -1.542 47.417 1.00 12.43 216 THR B O 1
ATOM 4385 N N . ASP B 1 222 ? 7.376 -3.117 48.990 1.00 11.72 217 ASP B N 1
ATOM 4386 C CA . ASP B 1 222 ? 8.166 -4.057 48.274 1.00 14.21 217 ASP B CA 1
ATOM 4387 C C . ASP B 1 222 ? 7.199 -4.643 47.229 1.00 14.85 217 ASP B C 1
ATOM 4388 O O . ASP B 1 222 ? 6.558 -5.716 47.423 1.00 15.81 217 ASP B O 1
ATOM 4393 N N . GLU B 1 223 ? 7.141 -3.977 46.093 1.00 13.83 218 GLU B N 1
ATOM 4394 C CA . GLU B 1 223 ? 6.164 -4.255 45.073 1.00 14.98 218 GLU B CA 1
ATOM 4395 C C . GLU B 1 223 ? 6.293 -5.579 44.289 1.00 15.28 218 GLU B C 1
ATOM 4396 O O . GLU B 1 223 ? 5.412 -5.869 43.506 1.00 16.48 218 GLU B O 1
ATOM 4402 N N . PHE B 1 224 ? 7.375 -6.317 44.489 1.00 14.49 219 PHE B N 1
ATOM 4403 C CA . PHE B 1 224 ? 7.606 -7.637 43.898 1.00 13.66 219 PHE B CA 1
ATOM 4404 C C . PHE B 1 224 ? 6.913 -8.773 44.690 1.00 14.31 219 PHE B C 1
ATOM 4405 O O . PHE B 1 224 ? 6.703 -9.886 44.116 1.00 15.22 219 PHE B O 1
ATOM 4413 N N . VAL B 1 225 ? 6.604 -8.566 45.985 1.00 14.37 220 VAL B N 1
ATOM 4414 C CA . VAL B 1 225 ? 5.952 -9.653 46.830 1.00 15.60 220 VAL B CA 1
ATOM 4415 C C . VAL B 1 225 ? 4.615 -10.017 46.183 1.00 17.98 220 VAL B C 1
ATOM 4416 O O . VAL B 1 225 ? 3.873 -9.103 45.778 1.00 15.69 220 VAL B O 1
ATOM 4420 N N . ARG B 1 226 ? 4.325 -11.314 46.002 1.00 17.46 221 ARG B N 1
ATOM 4421 C CA . ARG B 1 226 ? 3.068 -11.721 45.385 1.00 20.98 221 ARG B CA 1
ATOM 4422 C C . ARG B 1 226 ? 2.080 -12.080 46.500 1.00 20.97 221 ARG B C 1
ATOM 4423 O O . ARG B 1 226 ? 2.199 -13.112 47.168 1.00 20.62 221 ARG B O 1
ATOM 4431 N N . GLN B 1 227 ? 1.110 -11.216 46.740 1.00 23.16 222 GLN B N 1
ATOM 4432 C CA . GLN B 1 227 ? 0.097 -11.530 47.757 1.00 25.64 222 GLN B CA 1
ATOM 4433 C C . GLN B 1 227 ? -0.806 -12.659 47.257 1.00 24.77 222 GLN B C 1
ATOM 4434 O O . GLN B 1 227 ? -1.014 -12.791 46.072 1.00 24.79 222 GLN B O 1
ATOM 4440 N N . GLY B 1 228 ? -1.299 -13.489 48.157 1.00 22.77 223 GLY B N 1
ATOM 4441 C CA . GLY B 1 228 ? -2.266 -14.480 47.762 1.00 26.31 223 GLY B CA 1
ATOM 4442 C C . GLY B 1 228 ? -1.615 -15.651 47.045 1.00 25.65 223 GLY B C 1
ATOM 4443 O O . GLY B 1 228 ? -2.324 -16.442 46.410 1.00 24.43 223 GLY B O 1
ATOM 4444 N N . ALA B 1 229 ? -0.291 -15.804 47.169 1.00 25.92 224 ALA B N 1
ATOM 4445 C CA . ALA B 1 229 ? 0.383 -16.929 46.475 1.00 24.45 224 ALA B CA 1
ATOM 4446 C C . ALA B 1 229 ? 0.043 -18.309 47.031 1.00 24.52 224 ALA B C 1
ATOM 4447 O O . ALA B 1 229 ? -0.004 -18.526 48.273 1.00 23.20 224 ALA B O 1
ATOM 4449 N N . THR B 1 230 ? -0.226 -19.235 46.102 1.00 24.90 225 THR B N 1
ATOM 4450 C CA . THR B 1 230 ? -0.567 -20.627 46.415 1.00 24.25 225 THR B CA 1
ATOM 4451 C C . THR B 1 230 ? 0.343 -21.587 45.691 1.00 23.93 225 THR B C 1
ATOM 4452 O O . THR B 1 230 ? 0.914 -21.250 44.674 1.00 20.34 225 THR B O 1
ATOM 4456 N N . LEU B 1 231 ? 0.379 -22.831 46.160 1.00 26.34 226 LEU B N 1
ATOM 4457 C CA . LEU B 1 231 ? 1.161 -23.866 45.517 1.00 26.40 226 LEU B CA 1
ATOM 4458 C C . LEU B 1 231 ? 0.712 -24.144 44.058 1.00 29.20 226 LEU B C 1
ATOM 4459 O O . LEU B 1 231 ? 1.551 -24.360 43.185 1.00 28.80 226 LEU B O 1
ATOM 4464 N N . ASP B 1 232 ? -0.593 -24.093 43.778 1.00 33.52 227 ASP B N 1
ATOM 4465 C CA . ASP B 1 232 ? -1.141 -24.328 42.409 1.00 35.24 227 ASP B CA 1
ATOM 4466 C C . ASP B 1 232 ? -0.727 -23.231 41.400 1.00 32.25 227 ASP B C 1
ATOM 4467 O O . ASP B 1 232 ? -0.641 -23.500 40.207 1.00 34.22 227 ASP B O 1
ATOM 4472 N N . SER B 1 233 ? -0.475 -22.007 41.869 1.00 28.62 228 SER B N 1
ATOM 4473 C CA . SER B 1 233 ? 0.044 -20.961 41.004 1.00 28.51 228 SER B CA 1
ATOM 4474 C C . SER B 1 233 ? 1.510 -21.266 40.562 1.00 28.99 228 SER B C 1
ATOM 4475 O O . SER B 1 233 ? 1.994 -20.782 39.550 1.00 32.86 228 SER B O 1
ATOM 4478 N N . MET B 1 234 ? 2.216 -22.082 41.317 1.00 25.20 229 MET B N 1
ATOM 4479 C CA . MET B 1 234 ? 3.607 -22.369 41.010 1.00 26.91 229 MET B CA 1
ATOM 4480 C C . MET B 1 234 ? 3.798 -23.754 40.396 1.00 25.46 229 MET B C 1
ATOM 4481 O O . MET B 1 234 ? 4.735 -23.957 39.643 1.00 22.30 229 MET B O 1
ATOM 4486 N N . SER B 1 235 ? 2.908 -24.697 40.711 1.00 27.72 230 SER B N 1
ATOM 4487 C CA . SER B 1 235 ? 3.139 -26.112 40.339 1.00 31.01 230 SER B CA 1
ATOM 4488 C C . SER B 1 235 ? 3.048 -26.394 38.847 1.00 31.77 230 SER B C 1
ATOM 4489 O O . SER B 1 235 ? 3.553 -27.431 38.419 1.00 34.23 230 SER B O 1
ATOM 4492 N N . GLY B 1 236 ? 2.381 -25.536 38.085 1.00 33.07 231 GLY B N 1
ATOM 4493 C CA . GLY B 1 236 ? 2.251 -25.731 36.640 1.00 30.87 231 GLY B CA 1
ATOM 4494 C C . GLY B 1 236 ? 3.315 -25.051 35.783 1.00 33.11 231 GLY B C 1
ATOM 4495 O O . GLY B 1 236 ? 3.348 -25.272 34.555 1.00 35.56 231 GLY B O 1
ATOM 4496 N N . LEU B 1 237 ? 4.195 -24.244 36.378 1.00 29.86 232 LEU B N 1
ATOM 4497 C CA . LEU B 1 237 ? 5.185 -23.510 35.574 1.00 27.29 232 LEU B CA 1
ATOM 4498 C C . LEU B 1 237 ? 6.223 -24.450 34.952 1.00 27.77 232 LEU B C 1
ATOM 4499 O O . LEU B 1 237 ? 6.472 -25.528 35.479 1.00 27.76 232 LEU B O 1
ATOM 4504 N N . LYS B 1 238 ? 6.807 -24.014 33.840 1.00 31.37 233 LYS B N 1
ATOM 4505 C CA . LYS B 1 238 ? 7.824 -24.756 33.110 1.00 30.49 233 LYS B CA 1
ATOM 4506 C C . LYS B 1 238 ? 9.206 -24.380 33.662 1.00 29.10 233 LYS B C 1
ATOM 4507 O O . LYS B 1 238 ? 9.429 -23.241 34.012 1.00 27.38 233 LYS B O 1
ATOM 4513 N N . PRO B 1 239 ? 10.127 -25.338 33.766 1.00 25.95 234 PRO B N 1
ATOM 4514 C CA . PRO B 1 239 ? 11.445 -24.855 34.218 1.00 26.62 234 PRO B CA 1
ATOM 4515 C C . PRO B 1 239 ? 12.046 -23.797 33.312 1.00 28.73 234 PRO B C 1
ATOM 4516 O O . PRO B 1 239 ? 11.896 -23.870 32.099 1.00 25.49 234 PRO B O 1
ATOM 4520 N N . ALA B 1 240 ? 12.756 -22.817 33.890 1.00 26.83 235 ALA B N 1
ATOM 4521 C CA . ALA B 1 240 ? 13.206 -21.699 33.103 1.00 28.54 235 ALA B CA 1
ATOM 4522 C C . ALA B 1 240 ? 14.568 -21.956 32.418 1.00 26.52 235 ALA B C 1
ATOM 4523 O O . ALA B 1 240 ? 14.888 -21.316 31.408 1.00 31.14 235 ALA B O 1
ATOM 4525 N N . PHE B 1 241 ? 15.359 -22.881 32.926 1.00 25.26 236 PHE B N 1
ATOM 4526 C CA . PHE B 1 241 ? 16.736 -22.994 32.460 1.00 27.66 236 PHE B CA 1
ATOM 4527 C C . PHE B 1 241 ? 17.128 -24.327 31.884 1.00 27.16 236 PHE B C 1
ATOM 4528 O O . PHE B 1 241 ? 18.080 -24.395 31.130 1.00 25.91 236 PHE B O 1
ATOM 4536 N N . ASP B 1 242 ? 16.446 -25.383 32.280 1.00 29.01 237 ASP B N 1
ATOM 4537 C CA . ASP B 1 242 ? 16.854 -26.726 31.868 1.00 29.15 237 ASP B CA 1
ATOM 4538 C C . ASP B 1 242 ? 15.548 -27.510 31.778 1.00 27.86 237 ASP B C 1
ATOM 4539 O O . ASP B 1 242 ? 14.783 -27.535 32.752 1.00 27.59 237 ASP B O 1
ATOM 4544 N N . LYS B 1 243 ? 15.289 -28.101 30.605 1.00 32.79 238 LYS B N 1
ATOM 4545 C CA . LYS B 1 243 ? 14.043 -28.844 30.334 1.00 36.32 238 LYS B CA 1
ATOM 4546 C C . LYS B 1 243 ? 13.750 -29.943 31.328 1.00 31.01 238 LYS B C 1
ATOM 4547 O O . LYS B 1 243 ? 12.590 -30.138 31.694 1.00 32.08 238 LYS B O 1
ATOM 4553 N N . ALA B 1 244 ? 14.772 -30.683 31.751 1.00 26.90 239 ALA B N 1
ATOM 4554 C CA . ALA B 1 244 ? 14.590 -31.704 32.768 1.00 27.55 239 ALA B CA 1
ATOM 4555 C C . ALA B 1 244 ? 14.810 -31.192 34.212 1.00 26.73 239 ALA B C 1
ATOM 4556 O O . ALA B 1 244 ? 14.953 -31.967 35.172 1.00 27.34 239 ALA B O 1
ATOM 4558 N N . GLY B 1 245 ? 14.854 -29.875 34.379 1.00 31.08 240 GLY B N 1
ATOM 4559 C CA . GLY B 1 245 ? 15.234 -29.336 35.659 1.00 26.04 240 GLY B CA 1
ATOM 4560 C C . GLY B 1 245 ? 14.063 -29.082 36.575 1.00 27.57 240 GLY B C 1
ATOM 4561 O O . GLY B 1 245 ? 12.925 -29.566 36.350 1.00 24.41 240 GLY B O 1
ATOM 4562 N N . THR B 1 246 ? 14.367 -28.305 37.624 1.00 24.30 241 THR B N 1
ATOM 4563 C CA . THR B 1 246 ? 13.442 -27.972 38.688 1.00 23.79 241 THR B CA 1
ATOM 4564 C C . THR B 1 246 ? 13.233 -26.475 38.898 1.00 19.48 241 THR B C 1
ATOM 4565 O O . THR B 1 246 ? 12.294 -26.132 39.565 1.00 20.65 241 THR B O 1
ATOM 4569 N N . VAL B 1 247 ? 14.104 -25.627 38.368 1.00 19.91 242 VAL B N 1
ATOM 4570 C CA . VAL B 1 247 ? 14.088 -24.180 38.735 1.00 19.21 242 VAL B CA 1
ATOM 4571 C C . VAL B 1 247 ? 13.180 -23.426 37.815 1.00 20.29 242 VAL B C 1
ATOM 4572 O O . VAL B 1 247 ? 13.260 -23.607 36.585 1.00 21.27 242 VAL B O 1
ATOM 4576 N N . THR B 1 248 ? 12.349 -22.526 38.361 1.00 18.33 243 THR B N 1
ATOM 4577 C CA . THR B 1 248 ? 11.353 -21.803 37.590 1.00 18.78 243 THR B CA 1
ATOM 4578 C C . THR B 1 248 ? 11.480 -20.337 37.933 1.00 20.28 243 THR B C 1
ATOM 4579 O O . THR B 1 248 ? 12.216 -19.986 38.859 1.00 19.64 243 THR B O 1
ATOM 4583 N N . ALA B 1 249 ? 10.713 -19.466 37.277 1.00 18.59 244 ALA B N 1
ATOM 4584 C CA . ALA B 1 249 ? 10.756 -18.084 37.709 1.00 18.67 244 ALA B CA 1
ATOM 4585 C C . ALA B 1 249 ? 10.094 -17.908 39.108 1.00 20.02 244 ALA B C 1
ATOM 4586 O O . ALA B 1 249 ? 10.356 -16.912 39.801 1.00 20.39 244 ALA B O 1
ATOM 4588 N N . ALA B 1 250 ? 9.251 -18.868 39.512 1.00 18.28 245 ALA B N 1
ATOM 4589 C CA . ALA B 1 250 ? 8.480 -18.770 40.736 1.00 17.94 245 ALA B CA 1
ATOM 4590 C C . ALA B 1 250 ? 9.255 -19.273 41.948 1.00 15.72 245 ALA B C 1
ATOM 4591 O O . ALA B 1 250 ? 8.966 -18.911 43.075 1.00 16.37 245 ALA B O 1
ATOM 4593 N N . ASN B 1 251 ? 10.292 -20.046 41.725 1.00 15.38 246 ASN B N 1
ATOM 4594 C CA . ASN B 1 251 ? 11.098 -20.509 42.814 1.00 15.37 246 ASN B CA 1
ATOM 4595 C C . ASN B 1 251 ? 12.514 -19.965 42.806 1.00 16.54 246 ASN B C 1
ATOM 4596 O O . ASN B 1 251 ? 13.403 -20.523 43.424 1.00 17.75 246 ASN B O 1
ATOM 4601 N N . ALA B 1 252 ? 12.674 -18.823 42.124 1.00 16.87 247 ALA B N 1
ATOM 4602 C CA . ALA B 1 252 ? 13.889 -18.049 42.095 1.00 17.45 247 ALA B CA 1
ATOM 4603 C C . ALA B 1 252 ? 13.497 -16.612 42.399 1.00 16.59 247 ALA B C 1
ATOM 4604 O O . ALA B 1 252 ? 12.310 -16.241 42.276 1.00 19.01 247 ALA B O 1
ATOM 4606 N N . SER B 1 253 ? 14.504 -15.823 42.741 1.00 17.80 248 SER B N 1
ATOM 4607 C CA . SER B 1 253 ? 14.281 -14.387 42.858 1.00 19.26 248 SER B CA 1
ATOM 4608 C C . SER B 1 253 ? 14.253 -13.739 41.504 1.00 19.11 248 SER B C 1
ATOM 4609 O O . SER B 1 253 ? 14.372 -14.390 40.461 1.00 19.16 248 SER B O 1
ATOM 4612 N N . GLY B 1 254 ? 13.994 -12.439 41.511 1.00 17.73 249 GLY B N 1
ATOM 4613 C CA . GLY B 1 254 ? 13.830 -11.712 40.278 1.00 18.08 249 GLY B CA 1
ATOM 4614 C C . GLY B 1 254 ? 15.059 -10.890 39.991 1.00 18.80 249 GLY B C 1
ATOM 4615 O O . GLY B 1 254 ? 16.109 -11.080 40.629 1.00 21.78 249 GLY B O 1
ATOM 4616 N N . LEU B 1 255 ? 14.842 -9.891 39.130 1.00 17.63 250 LEU B N 1
ATOM 4617 C CA . LEU B 1 255 ? 15.795 -8.875 38.727 1.00 17.53 250 LEU B CA 1
ATOM 4618 C C . LEU B 1 255 ? 15.155 -7.621 39.328 1.00 15.40 250 LEU B C 1
ATOM 4619 O O . LEU B 1 255 ? 13.930 -7.438 39.157 1.00 15.02 250 LEU B O 1
ATOM 4624 N N . ASN B 1 256 ? 15.868 -6.897 40.198 1.00 13.06 251 ASN B N 1
ATOM 4625 C CA . ASN B 1 256 ? 15.197 -5.938 41.080 1.00 13.03 251 ASN B CA 1
ATOM 4626 C C . ASN B 1 256 ? 16.106 -4.752 41.256 1.00 12.15 251 ASN B C 1
ATOM 4627 O O . ASN B 1 256 ? 17.291 -4.806 40.937 1.00 12.53 251 ASN B O 1
ATOM 4632 N N . ASP B 1 257 ? 15.525 -3.665 41.750 1.00 12.48 252 ASP B N 1
ATOM 4633 C CA . ASP B 1 257 ? 16.226 -2.436 41.978 1.00 11.78 252 ASP B CA 1
ATOM 4634 C C . ASP B 1 257 ? 16.101 -2.048 43.436 1.00 11.25 252 ASP B C 1
ATOM 4635 O O . ASP B 1 257 ? 15.086 -2.302 44.070 1.00 12.35 252 ASP B O 1
ATOM 4640 N N . GLY B 1 258 ? 17.133 -1.421 44.034 1.00 10.46 253 GLY B N 1
ATOM 4641 C CA . GLY B 1 258 ? 17.118 -1.080 45.439 1.00 10.27 253 GLY B CA 1
ATOM 4642 C C . GLY B 1 258 ? 18.519 -0.756 46.010 1.00 10.60 253 GLY B C 1
ATOM 4643 O O . GLY B 1 258 ? 19.552 -0.910 45.317 1.00 11.48 253 GLY B O 1
ATOM 4644 N N . ALA B 1 259 ? 18.504 -0.271 47.248 1.00 10.81 254 ALA B N 1
ATOM 4645 C CA . ALA B 1 259 ? 19.724 0.116 47.984 1.00 10.33 254 ALA B CA 1
ATOM 4646 C C . ALA B 1 259 ? 19.493 -0.140 49.472 1.00 11.15 254 ALA B C 1
ATOM 4647 O O . ALA B 1 259 ? 18.364 -0.154 49.941 1.00 12.98 254 ALA B O 1
ATOM 4649 N N . ALA B 1 260 ? 20.586 -0.318 50.214 1.00 11.01 255 ALA B N 1
ATOM 4650 C CA . ALA B 1 260 ? 20.581 -0.400 51.642 1.00 10.62 255 ALA B CA 1
ATOM 4651 C C . ALA B 1 260 ? 21.949 0.089 52.188 1.00 10.54 255 ALA B C 1
ATOM 4652 O O . ALA B 1 260 ? 22.993 -0.057 51.540 1.00 11.64 255 ALA B O 1
ATOM 4654 N N . ALA B 1 261 ? 21.921 0.673 53.375 1.00 9.37 256 ALA B N 1
ATOM 4655 C CA . ALA B 1 261 ? 23.169 1.078 54.099 1.00 9.74 256 ALA B CA 1
ATOM 4656 C C . ALA B 1 261 ? 22.997 0.984 55.577 1.00 9.85 256 ALA B C 1
ATOM 4657 O O . ALA B 1 261 ? 21.883 1.095 56.127 1.00 10.34 256 ALA B O 1
ATOM 4659 N N . VAL B 1 262 ? 24.143 0.774 56.247 1.00 9.75 257 VAL B N 1
ATOM 4660 C CA . VAL B 1 262 ? 24.231 0.818 57.686 1.00 10.22 257 VAL B CA 1
ATOM 4661 C C . VAL B 1 262 ? 25.361 1.805 58.048 1.00 11.37 257 VAL B C 1
ATOM 4662 O O . VAL B 1 262 ? 26.270 2.009 57.261 1.00 10.47 257 VAL B O 1
ATOM 4666 N N . VAL B 1 263 ? 25.323 2.353 59.265 1.00 12.17 258 VAL B N 1
ATOM 4667 C CA . VAL B 1 263 ? 26.454 3.153 59.779 1.00 12.36 258 VAL B CA 1
ATOM 4668 C C . VAL B 1 263 ? 27.188 2.335 60.860 1.00 12.08 258 VAL B C 1
ATOM 4669 O O . VAL B 1 263 ? 26.528 1.782 61.742 1.00 12.75 258 VAL B O 1
ATOM 4673 N N . VAL B 1 264 ? 28.500 2.212 60.691 1.00 12.54 259 VAL B N 1
ATOM 4674 C CA . VAL B 1 264 ? 29.360 1.344 61.486 1.00 12.76 259 VAL B CA 1
ATOM 4675 C C . VAL B 1 264 ? 30.376 2.323 62.156 1.00 13.54 259 VAL B C 1
ATOM 4676 O O . VAL B 1 264 ? 30.849 3.287 61.483 1.00 13.04 259 VAL B O 1
ATOM 4680 N N . MET B 1 265 ? 30.725 2.063 63.417 1.00 12.53 260 MET B N 1
ATOM 4681 C CA . MET B 1 265 ? 31.738 2.811 64.162 1.00 11.79 260 MET B CA 1
ATOM 4682 C C . MET B 1 265 ? 32.319 1.934 65.297 1.00 13.45 260 MET B C 1
ATOM 4683 O O . MET B 1 265 ? 31.763 0.838 65.555 1.00 11.79 260 MET B O 1
ATOM 4688 N N . SER B 1 266 ? 33.418 2.334 65.966 1.00 13.15 261 SER B N 1
ATOM 4689 C CA . SER B 1 266 ? 33.814 1.669 67.201 1.00 13.57 261 SER B CA 1
ATOM 4690 C C . SER B 1 266 ? 32.729 1.871 68.275 1.00 12.68 261 SER B C 1
ATOM 4691 O O . SER B 1 266 ? 32.011 2.914 68.336 1.00 15.08 261 SER B O 1
ATOM 4694 N N . ALA B 1 267 ? 32.649 0.912 69.196 1.00 14.60 262 ALA B N 1
ATOM 4695 C CA . ALA B 1 267 ? 31.800 1.071 70.413 1.00 13.59 262 ALA B CA 1
ATOM 4696 C C . ALA B 1 267 ? 32.260 2.328 71.185 1.00 12.87 262 ALA B C 1
ATOM 4697 O O . ALA B 1 267 ? 31.408 3.055 71.697 1.00 12.24 262 ALA B O 1
ATOM 4699 N N . ALA B 1 268 ? 33.566 2.607 71.196 1.00 14.48 263 ALA B N 1
ATOM 4700 C CA . ALA B 1 268 ? 34.050 3.855 71.908 1.00 15.26 263 ALA B CA 1
ATOM 4701 C C . ALA B 1 268 ? 33.556 5.135 71.309 1.00 15.85 263 ALA B C 1
ATOM 4702 O O . ALA B 1 268 ? 33.248 6.090 72.026 1.00 15.85 263 ALA B O 1
ATOM 4704 N N . LYS B 1 269 ? 33.520 5.186 69.976 1.00 15.18 264 LYS B N 1
ATOM 4705 C CA . LYS B 1 269 ? 33.089 6.371 69.269 1.00 16.19 264 LYS B CA 1
ATOM 4706 C C . LYS B 1 269 ? 31.587 6.603 69.486 1.00 15.84 264 LYS B C 1
ATOM 4707 O O . LYS B 1 269 ? 31.125 7.722 69.755 1.00 13.67 264 LYS B O 1
ATOM 4713 N N . ALA B 1 270 ? 30.836 5.541 69.448 1.00 14.59 265 ALA B N 1
ATOM 4714 C CA . ALA B 1 270 ? 29.377 5.642 69.704 1.00 14.64 265 ALA B CA 1
ATOM 4715 C C . ALA B 1 270 ? 29.090 6.141 71.122 1.00 16.29 265 ALA B C 1
ATOM 4716 O O . ALA B 1 270 ? 28.186 6.964 71.332 1.00 18.17 265 ALA B O 1
ATOM 4718 N N . LYS B 1 271 ? 29.793 5.587 72.110 1.00 16.17 266 LYS B N 1
ATOM 4719 C CA . LYS B 1 271 ? 29.662 6.112 73.481 1.00 17.57 266 LYS B CA 1
ATOM 4720 C C . LYS B 1 271 ? 30.048 7.566 73.503 1.00 18.79 266 LYS B C 1
ATOM 4721 O O . LYS B 1 271 ? 29.301 8.382 74.017 1.00 18.62 266 LYS B O 1
ATOM 4727 N N . GLU B 1 272 ? 31.170 7.933 72.928 1.00 21.19 267 GLU B N 1
ATOM 4728 C CA . GLU B 1 272 ? 31.532 9.351 72.933 1.00 20.24 267 GLU B CA 1
ATOM 4729 C C . GLU B 1 272 ? 30.439 10.242 72.352 1.00 21.30 267 GLU B C 1
ATOM 4730 O O . GLU B 1 272 ? 30.147 11.314 72.888 1.00 19.92 267 GLU B O 1
ATOM 4736 N N . LEU B 1 273 ? 29.803 9.801 71.266 1.00 19.48 268 LEU B N 1
ATOM 4737 C CA . LEU B 1 273 ? 28.815 10.665 70.572 1.00 20.42 268 LEU B CA 1
ATOM 4738 C C . LEU B 1 273 ? 27.427 10.541 71.221 1.00 19.59 268 LEU B C 1
ATOM 4739 O O . LEU B 1 273 ? 26.474 11.259 70.834 1.00 20.48 268 LEU B O 1
ATOM 4744 N N . GLY B 1 274 ? 27.305 9.687 72.218 1.00 17.56 269 GLY B N 1
ATOM 4745 C CA . GLY B 1 274 ? 26.078 9.472 72.960 1.00 18.92 269 GLY B CA 1
ATOM 4746 C C . GLY B 1 274 ? 25.039 8.584 72.280 1.00 19.10 269 GLY B C 1
ATOM 4747 O O . GLY B 1 274 ? 23.854 8.712 72.558 1.00 20.71 269 GLY B O 1
ATOM 4748 N N . LEU B 1 275 ? 25.457 7.625 71.435 1.00 19.26 270 LEU B N 1
ATOM 4749 C CA . LEU B 1 275 ? 24.500 6.915 70.581 1.00 21.13 270 LEU B CA 1
ATOM 4750 C C . LEU B 1 275 ? 24.327 5.537 71.071 1.00 22.10 270 LEU B C 1
ATOM 4751 O O . LEU B 1 275 ? 25.291 4.919 71.521 1.00 21.52 270 LEU B O 1
ATOM 4756 N N . THR B 1 276 ? 23.105 5.052 70.962 1.00 20.22 271 THR B N 1
ATOM 4757 C CA . THR B 1 276 ? 22.812 3.706 71.376 1.00 22.58 271 THR B CA 1
ATOM 4758 C C . THR B 1 276 ? 22.908 2.788 70.167 1.00 22.09 271 THR B C 1
ATOM 4759 O O . THR B 1 276 ? 22.118 2.877 69.264 1.00 22.32 271 THR B O 1
ATOM 4763 N N . PRO B 1 277 ? 23.907 1.899 70.143 1.00 19.84 272 PRO B N 1
ATOM 4764 C CA . PRO B 1 277 ? 24.034 0.973 68.994 1.00 19.31 272 PRO B CA 1
ATOM 4765 C C . PRO B 1 277 ? 22.847 0.061 68.803 1.00 15.81 272 PRO B C 1
ATOM 4766 O O . PRO B 1 277 ? 22.212 -0.256 69.797 1.00 16.22 272 PRO B O 1
ATOM 4770 N N . LEU B 1 278 ? 22.608 -0.357 67.569 1.00 13.47 273 LEU B N 1
ATOM 4771 C CA . LEU B 1 278 ? 21.633 -1.396 67.262 1.00 13.92 273 LEU B CA 1
ATOM 4772 C C . LEU B 1 278 ? 22.195 -2.739 67.620 1.00 13.56 273 LEU B C 1
ATOM 4773 O O . LEU B 1 278 ? 21.444 -3.571 68.131 1.00 16.70 273 LEU B O 1
ATOM 4778 N N . ALA B 1 279 ? 23.482 -2.970 67.390 1.00 12.00 274 ALA B N 1
ATOM 4779 C CA . ALA B 1 279 ? 24.086 -4.303 67.622 1.00 12.99 274 ALA B CA 1
ATOM 4780 C C . ALA B 1 279 ? 25.597 -4.229 67.534 1.00 11.91 274 ALA B C 1
ATOM 4781 O O . ALA B 1 279 ? 26.145 -3.185 67.100 1.00 11.31 274 ALA B O 1
ATOM 4783 N N . THR B 1 280 ? 26.269 -5.328 67.870 1.00 11.80 275 THR B N 1
ATOM 4784 C CA . THR B 1 280 ? 27.737 -5.381 67.879 1.00 12.27 275 THR B CA 1
ATOM 4785 C C . THR B 1 280 ? 28.018 -6.420 66.839 1.00 12.39 275 THR B C 1
ATOM 4786 O O . THR B 1 280 ? 27.271 -7.417 66.765 1.00 14.56 275 THR B O 1
ATOM 4790 N N . ILE B 1 281 ? 28.978 -6.125 65.963 1.00 14.37 276 ILE B N 1
ATOM 4791 C CA . ILE B 1 281 ? 29.433 -7.094 64.993 1.00 13.71 276 ILE B CA 1
ATOM 4792 C C . ILE B 1 281 ? 30.190 -8.126 65.806 1.00 13.78 276 ILE B C 1
ATOM 4793 O O . ILE B 1 281 ? 31.214 -7.803 66.394 1.00 15.66 276 ILE B O 1
ATOM 4798 N N . LYS B 1 282 ? 29.723 -9.355 65.823 1.00 14.68 277 LYS B N 1
ATOM 4799 C CA . LYS B 1 282 ? 30.433 -10.408 66.581 1.00 14.30 277 LYS B CA 1
ATOM 4800 C C . LYS B 1 282 ? 31.615 -11.011 65.783 1.00 14.93 277 LYS B C 1
ATOM 4801 O O . LYS B 1 282 ? 32.718 -11.218 66.286 1.00 15.51 277 LYS B O 1
ATOM 4807 N N . SER B 1 283 ? 31.349 -11.342 64.524 1.00 13.94 278 SER B N 1
ATOM 4808 C CA . SER B 1 283 ? 32.267 -11.949 63.655 1.00 14.48 278 SER B CA 1
ATOM 4809 C C . SER B 1 283 ? 31.758 -11.879 62.200 1.00 14.68 278 SER B C 1
ATOM 4810 O O . SER B 1 283 ? 30.628 -11.449 61.904 1.00 13.98 278 SER B O 1
ATOM 4813 N N . TYR B 1 284 ? 32.646 -12.251 61.299 1.00 13.17 279 TYR B N 1
ATOM 4814 C CA . TYR B 1 284 ? 32.344 -12.365 59.858 1.00 12.64 279 TYR B CA 1
ATOM 4815 C C . TYR B 1 284 ? 33.390 -13.176 59.126 1.00 13.22 279 TYR B C 1
ATOM 4816 O O . TYR B 1 284 ? 34.460 -13.413 59.683 1.00 15.39 279 TYR B O 1
ATOM 4825 N N . ALA B 1 285 ? 33.030 -13.679 57.947 1.00 11.61 280 ALA B N 1
ATOM 4826 C CA . ALA B 1 285 ? 33.919 -14.498 57.180 1.00 11.58 280 ALA B CA 1
ATOM 4827 C C . ALA B 1 285 ? 33.467 -14.602 55.714 1.00 13.02 280 ALA B C 1
ATOM 4828 O O . ALA B 1 285 ? 32.270 -14.458 55.396 1.00 11.56 280 ALA B O 1
ATOM 4830 N N . ASN B 1 286 ? 34.429 -14.894 54.832 1.00 14.76 281 ASN B N 1
ATOM 4831 C CA . ASN B 1 286 ? 34.127 -15.236 53.473 1.00 15.58 281 ASN B CA 1
ATOM 4832 C C . ASN B 1 286 ? 34.469 -16.729 53.292 1.00 16.40 281 ASN B C 1
ATOM 4833 O O . ASN B 1 286 ? 34.934 -17.381 54.220 1.00 18.77 281 ASN B O 1
ATOM 4838 N N . ALA B 1 287 ? 34.185 -17.227 52.118 1.00 18.14 282 ALA B N 1
ATOM 4839 C CA . ALA B 1 287 ? 34.585 -18.552 51.686 1.00 18.50 282 ALA B CA 1
ATOM 4840 C C . ALA B 1 287 ? 34.482 -18.707 50.173 1.00 17.26 282 ALA B C 1
ATOM 4841 O O . ALA B 1 287 ? 33.797 -17.978 49.498 1.00 16.12 282 ALA B O 1
ATOM 4843 N N . GLY B 1 288 ? 35.157 -19.721 49.658 1.00 18.16 283 GLY B N 1
ATOM 4844 C CA . GLY B 1 288 ? 35.171 -20.008 48.246 1.00 17.31 283 GLY B CA 1
ATOM 4845 C C . GLY B 1 288 ? 34.786 -21.455 48.096 1.00 18.06 283 GLY B C 1
ATOM 4846 O O . GLY B 1 288 ? 35.193 -22.309 48.920 1.00 17.59 283 GLY B O 1
ATOM 4847 N N . VAL B 1 289 ? 34.012 -21.703 47.046 1.00 19.27 284 VAL B N 1
ATOM 4848 C CA . VAL B 1 289 ? 33.592 -23.042 46.599 1.00 19.98 284 VAL B CA 1
ATOM 4849 C C . VAL B 1 289 ? 33.655 -23.109 45.068 1.00 20.59 284 VAL B C 1
ATOM 4850 O O . VAL B 1 289 ? 33.833 -22.092 44.388 1.00 18.79 284 VAL B O 1
ATOM 4854 N N . ASP B 1 290 ? 33.458 -24.298 44.509 1.00 18.73 285 ASP B N 1
ATOM 4855 C CA . ASP B 1 290 ? 33.458 -24.455 43.061 1.00 20.40 285 ASP B CA 1
ATOM 4856 C C . ASP B 1 290 ? 32.332 -23.593 42.425 1.00 18.27 285 ASP B C 1
ATOM 4857 O O . ASP B 1 290 ? 31.178 -23.650 42.883 1.00 18.28 285 ASP B O 1
ATOM 4862 N N . PRO B 1 291 ? 32.646 -22.780 41.389 1.00 19.09 286 PRO B N 1
ATOM 4863 C CA . PRO B 1 291 ? 31.590 -22.009 40.667 1.00 17.71 286 PRO B CA 1
ATOM 4864 C C . PRO B 1 291 ? 30.300 -22.767 40.279 1.00 17.01 286 PRO B C 1
ATOM 4865 O O . PRO B 1 291 ? 29.181 -22.191 40.260 1.00 16.88 286 PRO B O 1
ATOM 4869 N N . LYS B 1 292 ? 30.481 -24.064 39.971 1.00 19.17 287 LYS B N 1
ATOM 4870 C CA . LYS B 1 292 ? 29.384 -24.911 39.589 1.00 18.87 287 LYS B CA 1
ATOM 4871 C C . LYS B 1 292 ? 28.309 -25.037 40.665 1.00 17.22 287 LYS B C 1
ATOM 4872 O O . LYS B 1 292 ? 27.180 -25.356 40.355 1.00 18.45 287 LYS B O 1
ATOM 4878 N N . VAL B 1 293 ? 28.663 -24.840 41.934 1.00 16.67 288 VAL B N 1
ATOM 4879 C CA . VAL B 1 293 ? 27.720 -24.975 43.038 1.00 17.45 288 VAL B CA 1
ATOM 4880 C C . VAL B 1 293 ? 27.836 -23.737 43.926 1.00 17.06 288 VAL B C 1
ATOM 4881 O O . VAL B 1 293 ? 27.842 -23.813 45.138 1.00 18.36 288 VAL B O 1
ATOM 4885 N N . MET B 1 294 ? 27.855 -22.574 43.287 1.00 17.92 289 MET B N 1
ATOM 4886 C CA . MET B 1 294 ? 28.097 -21.342 44.021 1.00 17.35 289 MET B CA 1
ATOM 4887 C C . MET B 1 294 ? 27.046 -21.123 45.102 1.00 17.16 289 MET B C 1
ATOM 4888 O O . MET B 1 294 ? 27.335 -20.490 46.120 1.00 17.72 289 MET B O 1
ATOM 4893 N N . GLY B 1 295 ? 25.822 -21.642 44.917 1.00 17.44 290 GLY B N 1
ATOM 4894 C CA . GLY B 1 295 ? 24.735 -21.511 45.869 1.00 16.95 290 GLY B CA 1
ATOM 4895 C C . GLY B 1 295 ? 25.087 -22.021 47.270 1.00 17.00 290 GLY B C 1
ATOM 4896 O O . GLY B 1 295 ? 24.439 -21.616 48.241 1.00 17.54 290 GLY B O 1
ATOM 4897 N N . MET B 1 296 ? 26.123 -22.867 47.370 1.00 18.05 291 MET B N 1
ATOM 4898 C CA . MET B 1 296 ? 26.542 -23.470 48.631 1.00 19.48 291 MET B CA 1
ATOM 4899 C C . MET B 1 296 ? 27.501 -22.581 49.427 1.00 21.04 291 MET B C 1
ATOM 4900 O O . MET B 1 296 ? 27.846 -22.855 50.570 1.00 20.86 291 MET B O 1
ATOM 4905 N N . GLY B 1 297 ? 27.860 -21.455 48.838 1.00 17.67 292 GLY B N 1
ATOM 4906 C CA . GLY B 1 297 ? 28.787 -20.482 49.499 1.00 21.05 292 GLY B CA 1
ATOM 4907 C C . GLY B 1 297 ? 28.497 -20.196 50.959 1.00 18.62 292 GLY B C 1
ATOM 4908 O O . GLY B 1 297 ? 29.420 -20.150 51.762 1.00 18.42 292 GLY B O 1
ATOM 4909 N N . PRO B 1 298 ? 27.208 -20.061 51.331 1.00 17.06 293 PRO B N 1
ATOM 4910 C CA . PRO B 1 298 ? 26.972 -19.758 52.712 1.00 15.67 293 PRO B CA 1
ATOM 4911 C C . PRO B 1 298 ? 27.290 -20.832 53.751 1.00 15.81 293 PRO B C 1
ATOM 4912 O O . PRO B 1 298 ? 27.371 -20.528 54.912 1.00 15.63 293 PRO B O 1
ATOM 4916 N N . VAL B 1 299 ? 27.417 -22.080 53.350 1.00 16.79 294 VAL B N 1
ATOM 4917 C CA . VAL B 1 299 ? 27.760 -23.086 54.313 1.00 16.65 294 VAL B CA 1
ATOM 4918 C C . VAL B 1 299 ? 29.179 -22.837 54.890 1.00 15.71 294 VAL B C 1
ATOM 4919 O O . VAL B 1 299 ? 29.323 -22.595 56.096 1.00 17.00 294 VAL B O 1
ATOM 4923 N N . PRO B 1 300 ? 30.243 -22.933 54.063 1.00 15.01 295 PRO B N 1
ATOM 4924 C CA . PRO B 1 300 ? 31.535 -22.684 54.670 1.00 16.66 295 PRO B CA 1
ATOM 4925 C C . PRO B 1 300 ? 31.646 -21.296 55.265 1.00 15.49 295 PRO B C 1
ATOM 4926 O O . PRO B 1 300 ? 32.301 -21.184 56.315 1.00 17.05 295 PRO B O 1
ATOM 4930 N N . ALA B 1 301 ? 31.049 -20.259 54.644 1.00 16.08 296 ALA B N 1
ATOM 4931 C CA . ALA B 1 301 ? 31.159 -18.886 55.217 1.00 13.94 296 ALA B CA 1
ATOM 4932 C C . ALA B 1 301 ? 30.437 -18.780 56.562 1.00 14.46 296 ALA B C 1
ATOM 4933 O O . ALA B 1 301 ? 30.971 -18.222 57.470 1.00 14.76 296 ALA B O 1
ATOM 4935 N N . SER B 1 302 ? 29.238 -19.365 56.700 1.00 14.68 297 SER B N 1
ATOM 4936 C CA . SER B 1 302 ? 28.514 -19.356 57.982 1.00 14.96 297 SER B CA 1
ATOM 4937 C C . SER B 1 302 ? 29.258 -20.163 59.037 1.00 16.72 297 SER B C 1
ATOM 4938 O O . SER B 1 302 ? 29.340 -19.751 60.177 1.00 14.84 297 SER B O 1
ATOM 4941 N N . LYS B 1 303 ? 29.805 -21.322 58.651 1.00 18.74 298 LYS B N 1
ATOM 4942 C CA . LYS B 1 303 ? 30.528 -22.128 59.634 1.00 19.00 298 LYS B CA 1
ATOM 4943 C C . LYS B 1 303 ? 31.726 -21.318 60.154 1.00 18.37 298 LYS B C 1
ATOM 4944 O O . LYS B 1 303 ? 31.981 -21.287 61.342 1.00 18.82 298 LYS B O 1
ATOM 4950 N N . ARG B 1 304 ? 32.443 -20.642 59.266 1.00 16.22 299 ARG B N 1
ATOM 4951 C CA . ARG B 1 304 ? 33.612 -19.968 59.655 1.00 19.00 299 ARG B CA 1
ATOM 4952 C C . ARG B 1 304 ? 33.196 -18.818 60.523 1.00 15.56 299 ARG B C 1
ATOM 4953 O O . ARG B 1 304 ? 33.819 -18.576 61.536 1.00 15.93 299 ARG B O 1
ATOM 4961 N N . ALA B 1 305 ? 32.135 -18.120 60.159 1.00 15.86 300 ALA B N 1
ATOM 4962 C CA . ALA B 1 305 ? 31.738 -16.928 60.988 1.00 15.53 300 ALA B CA 1
ATOM 4963 C C . ALA B 1 305 ? 31.315 -17.415 62.431 1.00 15.44 300 ALA B C 1
ATOM 4964 O O . ALA B 1 305 ? 31.618 -16.770 63.475 1.00 15.37 300 ALA B O 1
ATOM 4966 N N . LEU B 1 306 ? 30.693 -18.585 62.481 1.00 15.53 301 LEU B N 1
ATOM 4967 C CA . LEU B 1 306 ? 30.206 -19.106 63.775 1.00 16.21 301 LEU B CA 1
ATOM 4968 C C . LEU B 1 306 ? 31.384 -19.629 64.607 1.00 15.98 301 LEU B C 1
ATOM 4969 O O . LEU B 1 306 ? 31.431 -19.493 65.800 1.00 16.85 301 LEU B O 1
ATOM 4974 N N . SER B 1 307 ? 32.348 -20.246 63.946 1.00 17.22 302 SER B N 1
ATOM 4975 C CA . SER B 1 307 ? 33.554 -20.592 64.606 1.00 17.20 302 SER B CA 1
ATOM 4976 C C . SER B 1 307 ? 34.261 -19.331 65.196 1.00 17.95 302 SER B C 1
ATOM 4977 O O . SER B 1 307 ? 34.645 -19.327 66.341 1.00 17.95 302 SER B O 1
ATOM 4980 N N . ARG B 1 308 ? 34.340 -18.251 64.428 1.00 15.57 303 ARG B N 1
ATOM 4981 C CA . ARG B 1 308 ? 35.052 -17.052 64.882 1.00 16.90 303 ARG B CA 1
ATOM 4982 C C . ARG B 1 308 ? 34.341 -16.436 66.044 1.00 17.19 303 ARG B C 1
ATOM 4983 O O . ARG B 1 308 ? 34.963 -15.739 66.835 1.00 18.11 303 ARG B O 1
ATOM 4991 N N . ALA B 1 309 ? 33.022 -16.632 66.089 1.00 16.63 304 ALA B N 1
ATOM 4992 C CA . ALA B 1 309 ? 32.154 -16.133 67.164 1.00 17.65 304 ALA B CA 1
ATOM 4993 C C . ALA B 1 309 ? 32.133 -17.028 68.411 1.00 18.72 304 ALA B C 1
ATOM 4994 O O . ALA B 1 309 ? 31.506 -16.683 69.402 1.00 20.30 304 ALA B O 1
ATOM 4996 N N . GLU B 1 310 ? 32.728 -18.193 68.289 1.00 19.83 305 GLU B N 1
ATOM 4997 C CA . GLU B 1 310 ? 32.519 -19.260 69.238 1.00 22.04 305 GLU B CA 1
ATOM 4998 C C . GLU B 1 310 ? 31.046 -19.558 69.522 1.00 20.30 305 GLU B C 1
ATOM 4999 O O . GLU B 1 310 ? 30.675 -19.794 70.669 1.00 20.87 305 GLU B O 1
ATOM 5005 N N . TRP B 1 311 ? 30.232 -19.618 68.462 1.00 20.55 306 TRP B N 1
ATOM 5006 C CA . TRP B 1 311 ? 28.796 -19.997 68.515 1.00 18.00 306 TRP B CA 1
ATOM 5007 C C . TRP B 1 311 ? 28.549 -21.282 67.729 1.00 18.05 306 TRP B C 1
ATOM 5008 O O . TRP B 1 311 ? 29.291 -21.601 66.783 1.00 20.69 306 TRP B O 1
ATOM 5019 N N . THR B 1 312 ? 27.562 -22.024 68.164 1.00 18.37 307 THR B N 1
ATOM 5020 C CA . THR B 1 312 ? 27.027 -23.094 67.333 1.00 20.36 307 THR B CA 1
ATOM 5021 C C . THR B 1 312 ? 25.822 -22.605 66.547 1.00 20.48 307 THR B C 1
ATOM 5022 O O . THR B 1 312 ? 25.189 -21.549 66.873 1.00 18.78 307 THR B O 1
ATOM 5026 N N . PRO B 1 313 ? 25.445 -23.372 65.507 1.00 20.54 308 PRO B N 1
ATOM 5027 C CA . PRO B 1 313 ? 24.230 -23.038 64.737 1.00 21.53 308 PRO B CA 1
ATOM 5028 C C . PRO B 1 313 ? 22.978 -22.975 65.622 1.00 21.92 308 PRO B C 1
ATOM 5029 O O . PRO B 1 313 ? 22.140 -22.151 65.408 1.00 23.09 308 PRO B O 1
ATOM 5033 N N . GLN B 1 314 ? 22.909 -23.786 66.687 1.00 22.43 309 GLN B N 1
ATOM 5034 C CA . GLN B 1 314 ? 21.792 -23.716 67.670 1.00 22.88 309 GLN B CA 1
ATOM 5035 C C . GLN B 1 314 ? 21.801 -22.446 68.586 1.00 19.66 309 GLN B C 1
ATOM 5036 O O . GLN B 1 314 ? 20.798 -22.120 69.199 1.00 21.02 309 GLN B O 1
ATOM 5042 N N . ASP B 1 315 ? 22.899 -21.745 68.682 1.00 22.23 310 ASP B N 1
ATOM 5043 C CA . ASP B 1 315 ? 22.938 -20.536 69.511 1.00 18.46 310 ASP B CA 1
ATOM 5044 C C . ASP B 1 315 ? 22.184 -19.434 68.820 1.00 16.56 310 ASP B C 1
ATOM 5045 O O . ASP B 1 315 ? 21.786 -18.405 69.455 1.00 15.64 310 ASP B O 1
ATOM 5050 N N . LEU B 1 316 ? 21.988 -19.587 67.518 1.00 15.81 311 LEU B N 1
ATOM 5051 C CA . LEU B 1 316 ? 21.320 -18.488 66.769 1.00 14.54 311 LEU B CA 1
ATOM 5052 C C . LEU B 1 316 ? 19.883 -18.281 67.157 1.00 14.14 311 LEU B C 1
ATOM 5053 O O . LEU B 1 316 ? 19.166 -19.231 67.276 1.00 14.78 311 LEU B O 1
ATOM 5058 N N . ASP B 1 317 ? 19.469 -17.006 67.302 1.00 14.11 312 ASP B N 1
ATOM 5059 C CA . ASP B 1 317 ? 18.081 -16.594 67.563 1.00 15.58 312 ASP B CA 1
ATOM 5060 C C . ASP B 1 317 ? 17.331 -16.227 66.244 1.00 14.94 312 ASP B C 1
ATOM 5061 O O . ASP B 1 317 ? 16.137 -16.418 66.129 1.00 14.17 312 ASP B O 1
ATOM 5066 N N . LEU B 1 318 ? 18.067 -15.702 65.252 1.00 15.21 313 LEU B N 1
ATOM 5067 C CA . LEU B 1 318 ? 17.507 -15.296 63.998 1.00 16.19 313 LEU B CA 1
ATOM 5068 C C . LEU B 1 318 ? 18.565 -15.318 62.934 1.00 15.52 313 LEU B C 1
ATOM 5069 O O . LEU B 1 318 ? 19.721 -14.944 63.165 1.00 15.90 313 LEU B O 1
ATOM 5074 N N . MET B 1 319 ? 18.172 -15.729 61.739 1.00 16.05 314 MET B N 1
ATOM 5075 C CA . MET B 1 319 ? 19.055 -15.659 60.573 1.00 16.82 314 MET B CA 1
ATOM 5076 C C . MET B 1 319 ? 18.346 -15.059 59.315 1.00 16.85 314 MET B C 1
ATOM 5077 O O . MET B 1 319 ? 17.109 -15.169 59.136 1.00 13.96 314 MET B O 1
ATOM 5082 N N . GLU B 1 320 ? 19.168 -14.451 58.487 1.00 14.33 315 GLU B N 1
ATOM 5083 C CA . GLU B 1 320 ? 18.757 -14.061 57.134 1.00 15.04 315 GLU B CA 1
ATOM 5084 C C . GLU B 1 320 ? 19.718 -14.657 56.155 1.00 16.29 315 GLU B C 1
ATOM 5085 O O . GLU B 1 320 ? 20.904 -14.257 56.144 1.00 14.87 315 GLU B O 1
ATOM 5091 N N . ILE B 1 321 ? 19.220 -15.636 55.368 1.00 16.58 316 ILE B N 1
ATOM 5092 C CA . ILE B 1 321 ? 19.979 -16.298 54.335 1.00 17.41 316 ILE B CA 1
ATOM 5093 C C . ILE B 1 321 ? 19.340 -15.964 53.012 1.00 17.16 316 ILE B C 1
ATOM 5094 O O . ILE B 1 321 ? 18.182 -16.273 52.786 1.00 16.15 316 ILE B O 1
ATOM 5099 N N . ASN B 1 322 ? 20.081 -15.308 52.127 1.00 18.35 317 ASN B N 1
ATOM 5100 C CA . ASN B 1 322 ? 19.504 -14.800 50.868 1.00 19.04 317 ASN B CA 1
ATOM 5101 C C . ASN B 1 322 ? 18.947 -15.963 50.011 1.00 19.30 317 ASN B C 1
ATOM 5102 O O . ASN B 1 322 ? 19.572 -17.035 49.870 1.00 20.61 317 ASN B O 1
ATOM 5107 N N . GLU B 1 323 ? 17.804 -15.711 49.399 1.00 16.99 318 GLU B N 1
ATOM 5108 C CA . GLU B 1 323 ? 17.128 -16.722 48.567 1.00 17.21 318 GLU B CA 1
ATOM 5109 C C . GLU B 1 323 ? 17.325 -16.392 47.120 1.00 18.51 318 GLU B C 1
ATOM 5110 O O . GLU B 1 323 ? 16.372 -16.037 46.418 1.00 23.21 318 GLU B O 1
ATOM 5116 N N . ALA B 1 324 ? 18.507 -16.571 46.604 1.00 19.02 319 ALA B N 1
ATOM 5117 C CA . ALA B 1 324 ? 18.630 -16.312 45.171 1.00 18.18 319 ALA B CA 1
ATOM 5118 C C . ALA B 1 324 ? 17.852 -17.382 44.414 1.00 16.31 319 ALA B C 1
ATOM 5119 O O . ALA B 1 324 ? 17.154 -17.062 43.489 1.00 17.30 319 ALA B O 1
ATOM 5121 N N . PHE B 1 325 ? 17.943 -18.626 44.890 1.00 16.20 320 PHE B N 1
ATOM 5122 C CA . PHE B 1 325 ? 17.131 -19.771 44.412 1.00 16.24 320 PHE B CA 1
ATOM 5123 C C . PHE B 1 325 ? 16.699 -20.653 45.551 1.00 16.11 320 PHE B C 1
ATOM 5124 O O . PHE B 1 325 ? 17.507 -20.961 46.417 1.00 16.04 320 PHE B O 1
ATOM 5132 N N . ALA B 1 326 ? 15.445 -21.110 45.509 1.00 15.40 321 ALA B N 1
ATOM 5133 C CA . ALA B 1 326 ? 14.929 -22.025 46.515 1.00 16.25 321 ALA B CA 1
ATOM 5134 C C . ALA B 1 326 ? 15.840 -23.275 46.571 1.00 17.05 321 ALA B C 1
ATOM 5135 O O . ALA B 1 326 ? 16.085 -23.822 47.657 1.00 18.84 321 ALA B O 1
ATOM 5137 N N . ALA B 1 327 ? 16.312 -23.736 45.415 1.00 18.58 322 ALA B N 1
ATOM 5138 C CA . ALA B 1 327 ? 17.184 -24.937 45.348 1.00 19.24 322 ALA B CA 1
ATOM 5139 C C . ALA B 1 327 ? 18.430 -24.745 46.263 1.00 20.35 322 ALA B C 1
ATOM 5140 O O . ALA B 1 327 ? 18.857 -25.681 46.934 1.00 17.18 322 ALA B O 1
ATOM 5142 N N . GLN B 1 328 ? 19.018 -23.536 46.287 1.00 18.43 323 GLN B N 1
ATOM 5143 C CA . GLN B 1 328 ? 20.242 -23.416 47.055 1.00 17.53 323 GLN B CA 1
ATOM 5144 C C . GLN B 1 328 ? 19.956 -23.108 48.521 1.00 15.82 323 GLN B C 1
ATOM 5145 O O . GLN B 1 328 ? 20.640 -23.595 49.396 1.00 16.19 323 GLN B O 1
ATOM 5151 N N . ALA B 1 329 ? 18.892 -22.370 48.769 1.00 17.26 324 ALA B N 1
ATOM 5152 C CA . ALA B 1 329 ? 18.458 -22.086 50.117 1.00 16.76 324 ALA B CA 1
ATOM 5153 C C . ALA B 1 329 ? 18.138 -23.351 50.877 1.00 15.36 324 ALA B C 1
ATOM 5154 O O . ALA B 1 329 ? 18.572 -23.531 52.022 1.00 13.27 324 ALA B O 1
ATOM 5156 N N . LEU B 1 330 ? 17.422 -24.246 50.231 1.00 16.45 325 LEU B N 1
ATOM 5157 C CA . LEU B 1 330 ? 17.100 -25.494 50.924 1.00 16.36 325 LEU B CA 1
ATOM 5158 C C . LEU B 1 330 ? 18.353 -26.369 51.197 1.00 18.30 325 LEU B C 1
ATOM 5159 O O . LEU B 1 330 ? 18.489 -27.023 52.260 1.00 17.73 325 LEU B O 1
ATOM 5164 N N . ALA B 1 331 ? 19.299 -26.362 50.261 1.00 20.92 326 ALA B N 1
ATOM 5165 C CA . ALA B 1 331 ? 20.501 -27.161 50.406 1.00 19.84 326 ALA B CA 1
ATOM 5166 C C . ALA B 1 331 ? 21.338 -26.578 51.537 1.00 18.17 326 ALA B C 1
ATOM 5167 O O . ALA B 1 331 ? 21.952 -27.286 52.268 1.00 18.48 326 ALA B O 1
ATOM 5169 N N . VAL B 1 332 ? 21.426 -25.243 51.640 1.00 16.35 327 VAL B N 1
ATOM 5170 C CA . VAL B 1 332 ? 22.092 -24.628 52.746 1.00 16.72 327 VAL B CA 1
ATOM 5171 C C . VAL B 1 332 ? 21.459 -24.984 54.111 1.00 16.91 327 VAL B C 1
ATOM 5172 O O . VAL B 1 332 ? 22.156 -25.299 55.107 1.00 17.35 327 VAL B O 1
ATOM 5176 N N . HIS B 1 333 ? 20.124 -24.949 54.195 1.00 17.38 328 HIS B N 1
ATOM 5177 C CA . HIS B 1 333 ? 19.479 -25.314 55.451 1.00 17.39 328 HIS B CA 1
ATOM 5178 C C . HIS B 1 333 ? 19.760 -26.753 55.751 1.00 16.61 328 HIS B C 1
ATOM 5179 O O . HIS B 1 333 ? 19.974 -27.092 56.910 1.00 18.45 328 HIS B O 1
ATOM 5186 N N . GLN B 1 334 ? 19.748 -27.557 54.694 1.00 15.39 329 GLN B N 1
ATOM 5187 C CA . GLN B 1 334 ? 19.943 -29.010 54.857 1.00 17.58 329 GLN B CA 1
ATOM 5188 C C . GLN B 1 334 ? 21.283 -29.215 55.518 1.00 18.97 329 GLN B C 1
ATOM 5189 O O . GLN B 1 334 ? 21.379 -29.976 56.457 1.00 21.67 329 GLN B O 1
ATOM 5195 N N . GLN B 1 335 ? 22.308 -28.486 55.062 1.00 17.78 330 GLN B N 1
ATOM 5196 C CA . GLN B 1 335 ? 23.711 -28.728 55.460 1.00 18.97 330 GLN B CA 1
ATOM 5197 C C . GLN B 1 335 ? 24.077 -28.047 56.788 1.00 19.48 330 GLN B C 1
ATOM 5198 O O . GLN B 1 335 ? 24.955 -28.525 57.510 1.00 19.98 330 GLN B O 1
ATOM 5204 N N . MET B 1 336 ? 23.435 -26.926 57.108 1.00 19.42 331 MET B N 1
ATOM 5205 C CA . MET B 1 336 ? 23.703 -26.244 58.386 1.00 19.63 331 MET B CA 1
ATOM 5206 C C . MET B 1 336 ? 22.995 -26.933 59.561 1.00 21.95 331 MET B C 1
ATOM 5207 O O . MET B 1 336 ? 23.435 -26.801 60.680 1.00 22.04 331 MET B O 1
ATOM 5212 N N . GLY B 1 337 ? 21.876 -27.597 59.296 1.00 22.93 332 GLY B N 1
ATOM 5213 C CA . GLY B 1 337 ? 21.081 -28.206 60.372 1.00 23.25 332 GLY B CA 1
ATOM 5214 C C . GLY B 1 337 ? 20.304 -27.303 61.327 1.00 24.10 332 GLY B C 1
ATOM 5215 O O . GLY B 1 337 ? 19.685 -27.812 62.260 1.00 26.37 332 GLY B O 1
ATOM 5216 N N . TRP B 1 338 ? 20.284 -25.981 61.090 1.00 22.57 333 TRP B N 1
ATOM 5217 C CA . TRP B 1 338 ? 19.617 -25.070 61.991 1.00 21.72 333 TRP B CA 1
ATOM 5218 C C . TRP B 1 338 ? 18.090 -25.066 61.850 1.00 22.41 333 TRP B C 1
ATOM 5219 O O . TRP B 1 338 ? 17.518 -25.572 60.866 1.00 23.32 333 TRP B O 1
ATOM 5230 N N . ASP B 1 339 ? 17.463 -24.467 62.854 1.00 22.31 334 ASP B N 1
ATOM 5231 C CA . ASP B 1 339 ? 16.016 -24.262 62.921 1.00 19.55 334 ASP B CA 1
ATOM 5232 C C . ASP B 1 339 ? 15.520 -23.257 61.889 1.00 19.88 334 ASP B C 1
ATOM 5233 O O . ASP B 1 339 ? 15.662 -22.028 62.080 1.00 19.81 334 ASP B O 1
ATOM 5238 N N . THR B 1 340 ? 14.894 -23.763 60.841 1.00 17.72 335 THR B N 1
ATOM 5239 C CA . THR B 1 340 ? 14.429 -22.946 59.707 1.00 18.96 335 THR B CA 1
ATOM 5240 C C . THR B 1 340 ? 13.245 -22.028 60.043 1.00 18.88 335 THR B C 1
ATOM 5241 O O . THR B 1 340 ? 12.991 -21.045 59.324 1.00 22.00 335 THR B O 1
ATOM 5245 N N . SER B 1 341 ? 12.577 -22.287 61.171 1.00 17.77 336 SER B N 1
ATOM 5246 C CA . SER B 1 341 ? 11.535 -21.395 61.724 1.00 17.82 336 SER B CA 1
ATOM 5247 C C . SER B 1 341 ? 12.135 -19.991 62.116 1.00 17.35 336 SER B C 1
ATOM 5248 O O . SER B 1 341 ? 11.388 -19.000 62.234 1.00 15.53 336 SER B O 1
ATOM 5251 N N . LYS B 1 342 ? 13.450 -19.891 62.244 1.00 18.09 337 LYS B N 1
ATOM 5252 C CA . LYS B 1 342 ? 14.094 -18.626 62.683 1.00 19.19 337 LYS B CA 1
ATOM 5253 C C . LYS B 1 342 ? 14.827 -17.935 61.534 1.00 18.72 337 LYS B C 1
ATOM 5254 O O . LYS B 1 342 ? 15.543 -17.000 61.742 1.00 16.32 337 LYS B O 1
ATOM 5260 N N . VAL B 1 343 ? 14.658 -18.468 60.335 1.00 18.13 338 VAL B N 1
ATOM 5261 C CA . VAL B 1 343 ? 15.354 -17.990 59.132 1.00 17.49 338 VAL B CA 1
ATOM 5262 C C . VAL B 1 343 ? 14.356 -17.294 58.210 1.00 16.97 338 VAL B C 1
ATOM 5263 O O . VAL B 1 343 ? 13.309 -17.832 57.863 1.00 15.87 338 VAL B O 1
ATOM 5267 N N . ASN B 1 344 ? 14.699 -16.079 57.762 1.00 15.32 339 ASN B N 1
ATOM 5268 C CA . ASN B 1 344 ? 13.859 -15.369 56.812 1.00 16.25 339 ASN B CA 1
ATOM 5269 C C . ASN B 1 344 ? 12.417 -15.378 57.280 1.00 15.21 339 ASN B C 1
ATOM 5270 O O . ASN B 1 344 ? 11.517 -15.669 56.512 1.00 13.94 339 ASN B O 1
ATOM 5275 N N . VAL B 1 345 ? 12.257 -15.034 58.555 1.00 14.47 340 VAL B N 1
ATOM 5276 C CA . VAL B 1 345 ? 10.971 -15.017 59.260 1.00 16.22 340 VAL B CA 1
ATOM 5277 C C . VAL B 1 345 ? 9.932 -13.965 58.655 1.00 15.43 340 VAL B C 1
ATOM 5278 O O . VAL B 1 345 ? 8.696 -14.199 58.740 1.00 14.46 340 VAL B O 1
ATOM 5282 N N . ASN B 1 346 ? 10.420 -12.911 57.979 1.00 14.98 341 ASN B N 1
ATOM 5283 C CA . ASN B 1 346 ? 9.596 -12.017 57.205 1.00 15.38 341 ASN B CA 1
ATOM 5284 C C . ASN B 1 346 ? 9.670 -12.224 55.703 1.00 15.22 341 ASN B C 1
ATOM 5285 O O . ASN B 1 346 ? 9.314 -11.356 54.961 1.00 14.45 341 ASN B O 1
ATOM 5290 N N . GLY B 1 347 ? 10.018 -13.423 55.262 1.00 14.96 342 GLY B N 1
ATOM 5291 C CA . GLY B 1 347 ? 10.201 -13.684 53.867 1.00 15.57 342 GLY B CA 1
ATOM 5292 C C . GLY B 1 347 ? 11.599 -13.379 53.388 1.00 15.03 342 GLY B C 1
ATOM 5293 O O . GLY B 1 347 ? 12.420 -12.800 54.089 1.00 15.79 342 GLY B O 1
ATOM 5294 N N . GLY B 1 348 ? 11.881 -13.813 52.168 1.00 14.91 343 GLY B N 1
ATOM 5295 C CA . GLY B 1 348 ? 13.142 -13.473 51.572 1.00 15.46 343 GLY B CA 1
ATOM 5296 C C . GLY B 1 348 ? 13.057 -13.112 50.112 1.00 16.41 343 GLY B C 1
ATOM 5297 O O . GLY B 1 348 ? 11.983 -12.729 49.583 1.00 15.13 343 GLY B O 1
ATOM 5298 N N . ALA B 1 349 ? 14.237 -13.165 49.474 1.00 15.44 344 ALA B N 1
ATOM 5299 C CA . ALA B 1 349 ? 14.354 -12.645 48.130 1.00 15.32 344 ALA B CA 1
ATOM 5300 C C . ALA B 1 349 ? 13.396 -13.239 47.126 1.00 13.85 344 ALA B C 1
ATOM 5301 O O . ALA B 1 349 ? 13.087 -12.598 46.178 1.00 14.33 344 ALA B O 1
ATOM 5303 N N . ILE B 1 350 ? 12.930 -14.467 47.258 1.00 14.71 345 ILE B N 1
ATOM 5304 C CA . ILE B 1 350 ? 11.943 -14.906 46.295 1.00 13.03 345 ILE B CA 1
ATOM 5305 C C . ILE B 1 350 ? 10.745 -13.949 46.194 1.00 13.54 345 ILE B C 1
ATOM 5306 O O . ILE B 1 350 ? 10.267 -13.617 45.071 1.00 13.47 345 ILE B O 1
ATOM 5311 N N . ALA B 1 351 ? 10.322 -13.479 47.370 1.00 13.12 346 ALA B N 1
ATOM 5312 C CA . ALA B 1 351 ? 9.230 -12.556 47.435 1.00 14.08 346 ALA B CA 1
ATOM 5313 C C . ALA B 1 351 ? 9.686 -11.117 47.308 1.00 13.21 346 ALA B C 1
ATOM 5314 O O . ALA B 1 351 ? 9.035 -10.364 46.599 1.00 11.26 346 ALA B O 1
ATOM 5316 N N . ILE B 1 352 ? 10.729 -10.734 48.044 1.00 12.22 347 ILE B N 1
ATOM 5317 C CA . ILE B 1 352 ? 11.076 -9.265 48.196 1.00 13.19 347 ILE B CA 1
ATOM 5318 C C . ILE B 1 352 ? 11.832 -8.764 46.978 1.00 14.24 347 ILE B C 1
ATOM 5319 O O . ILE B 1 352 ? 11.644 -7.643 46.576 1.00 14.41 347 ILE B O 1
ATOM 5324 N N . GLY B 1 353 ? 12.648 -9.611 46.388 1.00 13.61 348 GLY B N 1
ATOM 5325 C CA . GLY B 1 353 ? 13.512 -9.262 45.274 1.00 13.02 348 GLY B CA 1
ATOM 5326 C C . GLY B 1 353 ? 14.980 -9.327 45.586 1.00 12.13 348 GLY B C 1
ATOM 5327 O O . GLY B 1 353 ? 15.364 -9.458 46.728 1.00 14.00 348 GLY B O 1
ATOM 5328 N N . HIS B 1 354 ? 15.790 -9.244 44.546 1.00 13.01 349 HIS B N 1
ATOM 5329 C CA . HIS B 1 354 ? 17.223 -9.442 44.677 1.00 13.61 349 HIS B CA 1
ATOM 5330 C C . HIS B 1 354 ? 17.980 -8.406 43.860 1.00 13.41 349 HIS B C 1
ATOM 5331 O O . HIS B 1 354 ? 18.508 -8.686 42.819 1.00 15.13 349 HIS B O 1
ATOM 5338 N N . PRO B 1 355 ? 18.054 -7.144 44.347 1.00 12.54 350 PRO B N 1
ATOM 5339 C CA . PRO B 1 355 ? 18.928 -6.240 43.648 1.00 13.81 350 PRO B CA 1
ATOM 5340 C C . PRO B 1 355 ? 20.395 -6.505 43.979 1.00 13.22 350 PRO B C 1
ATOM 5341 O O . PRO B 1 355 ? 20.842 -6.211 45.113 1.00 14.01 350 PRO B O 1
ATOM 5345 N N . ILE B 1 356 ? 21.124 -7.102 43.047 1.00 14.84 351 ILE B N 1
ATOM 5346 C CA . ILE B 1 356 ? 22.313 -7.903 43.406 1.00 15.53 351 ILE B CA 1
ATOM 5347 C C . ILE B 1 356 ? 23.310 -7.170 44.300 1.00 14.91 351 ILE B C 1
ATOM 5348 O O . ILE B 1 356 ? 23.702 -7.651 45.375 1.00 16.97 351 ILE B O 1
ATOM 5353 N N . GLY B 1 357 ? 23.702 -5.954 43.951 1.00 12.81 352 GLY B N 1
ATOM 5354 C CA . GLY B 1 357 ? 24.738 -5.371 44.782 1.00 12.69 352 GLY B CA 1
ATOM 5355 C C . GLY B 1 357 ? 24.332 -4.860 46.162 1.00 13.67 352 GLY B C 1
ATOM 5356 O O . GLY B 1 357 ? 25.193 -4.456 46.976 1.00 14.95 352 GLY B O 1
ATOM 5357 N N . ALA B 1 358 ? 23.019 -4.749 46.363 1.00 14.55 353 ALA B N 1
ATOM 5358 C CA . ALA B 1 358 ? 22.417 -4.199 47.532 1.00 13.73 353 ALA B CA 1
ATOM 5359 C C . ALA B 1 358 ? 21.904 -5.277 48.449 1.00 14.48 353 ALA B C 1
ATOM 5360 O O . ALA B 1 358 ? 21.725 -5.027 49.649 1.00 15.09 353 ALA B O 1
ATOM 5362 N N . SER B 1 359 ? 21.670 -6.475 47.919 1.00 13.42 354 SER B N 1
ATOM 5363 C CA . SER B 1 359 ? 20.993 -7.462 48.742 1.00 13.74 354 SER B CA 1
ATOM 5364 C C . SER B 1 359 ? 21.676 -7.777 50.039 1.00 13.72 354 SER B C 1
ATOM 5365 O O . SER B 1 359 ? 21.034 -8.149 51.031 1.00 13.41 354 SER B O 1
ATOM 5368 N N . GLY B 1 360 ? 23.009 -7.820 49.999 1.00 12.58 355 GLY B N 1
ATOM 5369 C CA . GLY B 1 360 ? 23.741 -8.239 51.149 1.00 13.67 355 GLY B CA 1
ATOM 5370 C C . GLY B 1 360 ? 23.513 -7.308 52.303 1.00 13.26 355 GLY B C 1
ATOM 5371 O O . GLY B 1 360 ? 23.498 -7.745 53.461 1.00 15.70 355 GLY B O 1
ATOM 5372 N N . CYS B 1 361 ? 23.376 -6.011 52.027 1.00 13.44 356 CYS B N 1
ATOM 5373 C CA . CYS B 1 361 ? 23.130 -5.134 53.074 1.00 13.65 356 CYS B CA 1
ATOM 5374 C C . CYS B 1 361 ? 21.588 -5.170 53.377 1.00 13.30 356 CYS B C 1
ATOM 5375 O O . CYS B 1 361 ? 21.184 -4.981 54.495 1.00 13.51 356 CYS B O 1
ATOM 5378 N N . ARG B 1 362 ? 20.779 -5.320 52.362 1.00 12.53 357 ARG B N 1
ATOM 5379 C CA . ARG B 1 362 ? 19.316 -5.424 52.570 1.00 12.21 357 ARG B CA 1
ATOM 5380 C C . ARG B 1 362 ? 18.936 -6.422 53.618 1.00 12.33 357 ARG B C 1
ATOM 5381 O O . ARG B 1 362 ? 18.179 -6.071 54.532 1.00 14.57 357 ARG B O 1
ATOM 5389 N N . ILE B 1 363 ? 19.409 -7.677 53.503 1.00 12.51 358 ILE B N 1
ATOM 5390 C CA . ILE B 1 363 ? 19.057 -8.672 54.450 1.00 11.62 358 ILE B CA 1
ATOM 5391 C C . ILE B 1 363 ? 19.584 -8.344 55.843 1.00 12.27 358 ILE B C 1
ATOM 5392 O O . ILE B 1 363 ? 18.933 -8.671 56.826 1.00 11.18 358 ILE B O 1
ATOM 5397 N N . LEU B 1 364 ? 20.723 -7.609 55.953 1.00 10.99 359 LEU B N 1
ATOM 5398 C CA . LEU B 1 364 ? 21.240 -7.177 57.247 1.00 11.82 359 LEU B CA 1
ATOM 5399 C C . LEU B 1 364 ? 20.299 -6.158 57.913 1.00 11.19 359 LEU B C 1
ATOM 5400 O O . LEU B 1 364 ? 20.052 -6.215 59.104 1.00 10.62 359 LEU B O 1
ATOM 5405 N N . VAL B 1 365 ? 19.845 -5.197 57.125 1.00 11.99 360 VAL B N 1
ATOM 5406 C CA . VAL B 1 365 ? 18.877 -4.205 57.634 1.00 11.74 360 VAL B CA 1
ATOM 5407 C C . VAL B 1 365 ? 17.605 -4.841 58.164 1.00 10.73 360 VAL B C 1
ATOM 5408 O O . VAL B 1 365 ? 17.180 -4.589 59.233 1.00 11.61 360 VAL B O 1
ATOM 5412 N N . THR B 1 366 ? 17.096 -5.808 57.421 1.00 11.10 361 THR B N 1
ATOM 5413 C CA . THR B 1 366 ? 15.916 -6.565 57.810 1.00 11.84 361 THR B CA 1
ATOM 5414 C C . THR B 1 366 ? 16.168 -7.318 59.124 1.00 12.25 361 THR B C 1
ATOM 5415 O O . THR B 1 366 ? 15.354 -7.242 60.042 1.00 12.49 361 THR B O 1
ATOM 5419 N N . LEU B 1 367 ? 17.314 -8.005 59.211 1.00 11.84 362 LEU B N 1
ATOM 5420 C CA . LEU B 1 367 ? 17.709 -8.791 60.383 1.00 12.57 362 LEU B CA 1
ATOM 5421 C C . LEU B 1 367 ? 17.738 -7.954 61.608 1.00 12.93 362 LEU B C 1
ATOM 5422 O O . LEU B 1 367 ? 17.170 -8.276 62.648 1.00 13.88 362 LEU B O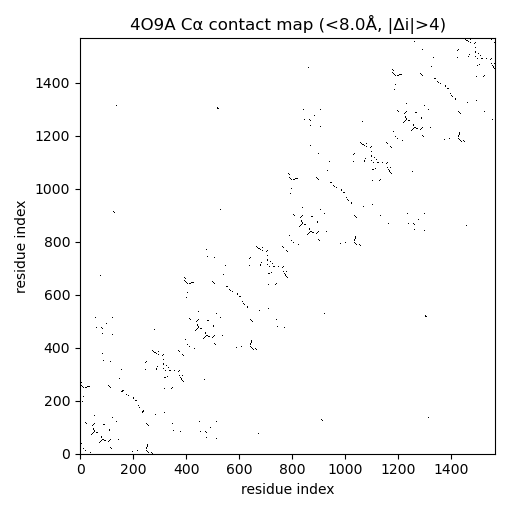 1
ATOM 5427 N N . LEU B 1 368 ? 18.424 -6.842 61.503 1.00 11.28 363 LEU B N 1
ATOM 5428 C CA . LEU B 1 368 ? 18.565 -5.986 62.697 1.00 11.63 363 LEU B CA 1
ATOM 5429 C C . LEU B 1 368 ? 17.231 -5.462 63.246 1.00 12.14 363 LEU B C 1
ATOM 5430 O O . LEU B 1 368 ? 17.021 -5.357 64.454 1.00 11.56 363 LEU B O 1
ATOM 5435 N N . HIS B 1 369 ? 16.365 -5.044 62.337 1.00 11.99 364 HIS B N 1
ATOM 5436 C CA . HIS B 1 369 ? 15.020 -4.528 62.738 1.00 11.35 364 HIS B CA 1
ATOM 5437 C C . HIS B 1 369 ? 14.183 -5.629 63.403 1.00 11.57 364 HIS B C 1
ATOM 5438 O O . HIS B 1 369 ? 13.557 -5.398 64.420 1.00 14.98 364 HIS B O 1
ATOM 5445 N N . GLU B 1 370 ? 14.216 -6.832 62.834 1.00 12.38 365 GLU B N 1
ATOM 5446 C CA . GLU B 1 370 ? 13.519 -7.898 63.439 1.00 12.87 365 GLU B CA 1
ATOM 5447 C C . GLU B 1 370 ? 14.111 -8.351 64.779 1.00 14.16 365 GLU B C 1
ATOM 5448 O O . GLU B 1 370 ? 13.332 -8.713 65.695 1.00 15.02 365 GLU B O 1
ATOM 5454 N N . MET B 1 371 ? 15.442 -8.498 64.898 1.00 13.28 366 MET B N 1
ATOM 5455 C CA . MET B 1 371 ? 16.044 -8.730 66.207 1.00 12.99 366 MET B CA 1
ATOM 5456 C C . MET B 1 371 ? 15.584 -7.775 67.320 1.00 11.19 366 MET B C 1
ATOM 5457 O O . MET B 1 371 ? 15.381 -8.201 68.441 1.00 13.55 366 MET B O 1
ATOM 5462 N N . LYS B 1 372 ? 15.497 -6.456 67.040 1.00 10.78 367 LYS B N 1
ATOM 5463 C CA . LYS B 1 372 ? 15.089 -5.535 68.008 1.00 11.70 367 LYS B CA 1
ATOM 5464 C C . LYS B 1 372 ? 13.600 -5.770 68.471 1.00 10.94 367 LYS B C 1
ATOM 5465 O O . LYS B 1 372 ? 13.287 -5.795 69.637 1.00 10.92 367 LYS B O 1
ATOM 5471 N N . ARG B 1 373 ? 12.715 -6.060 67.529 1.00 13.38 368 ARG B N 1
ATOM 5472 C CA . ARG B 1 373 ? 11.299 -6.288 67.881 1.00 14.77 368 ARG B CA 1
ATOM 5473 C C . ARG B 1 373 ? 11.126 -7.588 68.666 1.00 15.35 368 ARG B C 1
ATOM 5474 O O . ARG B 1 373 ? 10.245 -7.667 69.518 1.00 17.25 368 ARG B O 1
ATOM 5482 N N . ARG B 1 374 ? 11.909 -8.601 68.325 1.00 14.38 369 ARG B N 1
ATOM 5483 C CA . ARG B 1 374 ? 11.891 -9.875 69.068 1.00 15.56 369 ARG B CA 1
ATOM 5484 C C . ARG B 1 374 ? 12.760 -9.913 70.330 1.00 16.46 369 ARG B C 1
ATOM 5485 O O . ARG B 1 374 ? 12.789 -10.918 71.030 1.00 16.60 369 ARG B O 1
ATOM 5493 N N . ASP B 1 375 ? 13.490 -8.836 70.600 1.00 15.00 370 ASP B N 1
ATOM 5494 C CA . ASP B 1 375 ? 14.607 -8.888 71.555 1.00 16.22 370 ASP B CA 1
ATOM 5495 C C . ASP B 1 375 ? 15.541 -10.098 71.416 1.00 16.91 370 ASP B C 1
ATOM 5496 O O . ASP B 1 375 ? 15.956 -10.713 72.408 1.00 19.91 370 ASP B O 1
ATOM 5501 N N . ALA B 1 376 ? 15.788 -10.504 70.159 1.00 16.79 371 ALA B N 1
ATOM 5502 C CA . ALA B 1 376 ? 16.740 -11.562 69.840 1.00 15.83 371 ALA B CA 1
ATOM 5503 C C . ALA B 1 376 ? 18.177 -11.143 70.164 1.00 16.20 371 ALA B C 1
ATOM 5504 O O . ALA B 1 376 ? 18.553 -9.985 69.965 1.00 16.28 371 ALA B O 1
ATOM 5506 N N . LYS B 1 377 ? 19.025 -12.082 70.543 1.00 15.49 372 LYS B N 1
ATOM 5507 C CA . LYS B 1 377 ? 20.368 -11.703 71.001 1.00 16.03 372 LYS B CA 1
ATOM 5508 C C . LYS B 1 377 ? 21.463 -12.023 70.004 1.00 13.65 372 LYS B C 1
ATOM 5509 O O . LYS B 1 377 ? 22.479 -11.348 69.969 1.00 15.34 372 LYS B O 1
ATOM 5515 N N . LYS B 1 378 ? 21.296 -13.136 69.261 1.00 13.96 373 LYS B N 1
ATOM 5516 C CA . LYS B 1 378 ? 22.357 -13.613 68.368 1.00 13.52 373 LYS B CA 1
ATOM 5517 C C . LYS B 1 378 ? 21.722 -13.817 66.964 1.00 14.04 373 LYS B C 1
ATOM 5518 O O . LYS B 1 378 ? 20.716 -14.482 66.814 1.00 16.61 373 LYS B O 1
ATOM 5524 N N . GLY B 1 379 ? 22.228 -13.098 65.970 1.00 13.41 374 GLY B N 1
ATOM 5525 C CA . GLY B 1 379 ? 21.799 -13.251 64.613 1.00 11.59 374 GLY B CA 1
ATOM 5526 C C . GLY B 1 379 ? 22.963 -13.371 63.630 1.00 11.82 374 GLY B C 1
ATOM 5527 O O . GLY B 1 379 ? 24.118 -13.122 63.965 1.00 9.86 374 GLY B O 1
ATOM 5528 N N . LEU B 1 380 ? 22.625 -13.866 62.432 1.00 12.89 375 LEU B N 1
ATOM 5529 C CA . LEU B 1 380 ? 23.549 -14.056 61.331 1.00 12.57 375 LEU B CA 1
ATOM 5530 C C . LEU B 1 380 ? 22.891 -13.741 59.995 1.00 11.86 375 LEU B C 1
ATOM 5531 O O . LEU B 1 380 ? 21.738 -14.124 59.728 1.00 11.61 375 LEU B O 1
ATOM 5536 N N . ALA B 1 381 ? 23.627 -13.020 59.151 1.00 10.21 376 ALA B N 1
ATOM 5537 C CA . ALA B 1 381 ? 23.294 -12.960 57.744 1.00 10.48 376 ALA B CA 1
ATOM 5538 C C . ALA B 1 381 ? 24.295 -13.582 56.829 1.00 10.17 376 ALA B C 1
ATOM 5539 O O . ALA B 1 381 ? 25.525 -13.467 57.044 1.00 10.46 376 ALA B O 1
ATOM 5541 N N . SER B 1 382 ? 23.802 -14.194 55.773 1.00 11.98 377 SER B N 1
ATOM 5542 C CA . SER B 1 382 ? 24.687 -14.798 54.822 1.00 12.80 377 SER B CA 1
ATOM 5543 C C . SER B 1 382 ? 24.086 -14.879 53.381 1.00 13.59 377 SER B C 1
ATOM 5544 O O . SER B 1 382 ? 22.874 -14.923 53.209 1.00 14.47 377 SER B O 1
ATOM 5547 N N . LEU B 1 383 ? 24.972 -14.876 52.393 1.00 13.94 378 LEU B N 1
ATOM 5548 C CA . LEU B 1 383 ? 24.633 -14.864 50.961 1.00 15.49 378 LEU B CA 1
ATOM 5549 C C . LEU B 1 383 ? 25.601 -15.669 50.206 1.00 15.55 378 LEU B C 1
ATOM 5550 O O . LEU B 1 383 ? 26.824 -15.748 50.588 1.00 14.96 378 LEU B O 1
ATOM 5555 N N . CYS B 1 384 ? 25.071 -16.305 49.130 1.00 16.14 379 CYS B N 1
ATOM 5556 C CA . CYS B 1 384 ? 25.894 -16.963 48.073 1.00 17.32 379 CYS B CA 1
ATOM 5557 C C . CYS B 1 384 ? 26.304 -15.933 47.039 1.00 17.61 379 CYS B C 1
ATOM 5558 O O . CYS B 1 384 ? 25.676 -14.855 46.919 1.00 18.25 379 CYS B O 1
ATOM 5561 N N . ILE B 1 385 ? 27.319 -16.238 46.266 1.00 14.76 380 ILE B N 1
ATOM 5562 C CA . ILE B 1 385 ? 27.921 -15.274 45.374 1.00 15.32 380 ILE B CA 1
ATOM 5563 C C . ILE B 1 385 ? 28.317 -15.975 44.053 1.00 16.03 380 ILE B C 1
ATOM 5564 O O . ILE B 1 385 ? 29.041 -16.991 44.110 1.00 16.28 380 ILE B O 1
ATOM 5569 N N . GLY B 1 386 ? 27.903 -15.463 42.891 1.00 15.97 381 GLY B N 1
ATOM 5570 C CA . GLY B 1 386 ? 28.313 -16.070 41.598 1.00 16.15 381 GLY B CA 1
ATOM 5571 C C . GLY B 1 386 ? 29.804 -16.183 41.406 1.00 16.43 381 GLY B C 1
ATOM 5572 O O . GLY B 1 386 ? 30.523 -15.287 41.847 1.00 17.07 381 GLY B O 1
ATOM 5573 N N . GLY B 1 387 ? 30.277 -17.308 40.847 1.00 18.02 382 GLY B N 1
ATOM 5574 C CA . GLY B 1 387 ? 31.708 -17.544 40.700 1.00 19.58 382 GLY B CA 1
ATOM 5575 C C . GLY B 1 387 ? 32.250 -18.363 41.873 1.00 20.66 382 GLY B C 1
ATOM 5576 O O . GLY B 1 387 ? 33.435 -18.742 41.931 1.00 19.50 382 GLY B O 1
ATOM 5577 N N . GLY B 1 388 ? 31.347 -18.619 42.814 1.00 18.29 383 GLY B N 1
ATOM 5578 C CA . GLY B 1 388 ? 31.564 -19.621 43.860 1.00 16.75 383 GLY B CA 1
ATOM 5579 C C . GLY B 1 388 ? 32.143 -19.077 45.160 1.00 17.26 383 GLY B C 1
ATOM 5580 O O . GLY B 1 388 ? 33.262 -19.415 45.561 1.00 17.57 383 GLY B O 1
ATOM 5581 N N . MET B 1 389 ? 31.386 -18.200 45.801 1.00 15.83 384 MET B N 1
ATOM 5582 C CA . MET B 1 389 ? 31.825 -17.656 47.066 1.00 15.29 384 MET B CA 1
ATOM 5583 C C . MET B 1 389 ? 30.642 -17.498 48.000 1.00 15.05 384 MET B C 1
ATOM 5584 O O . MET B 1 389 ? 29.505 -17.719 47.622 1.00 14.20 384 MET B O 1
ATOM 5589 N N . GLY B 1 390 ? 30.945 -17.177 49.255 1.00 13.64 385 GLY B N 1
ATOM 5590 C CA . GLY B 1 390 ? 29.918 -16.956 50.232 1.00 12.99 385 GLY B CA 1
ATOM 5591 C C . GLY B 1 390 ? 30.501 -15.969 51.235 1.00 11.63 385 GLY B C 1
ATOM 5592 O O . GLY B 1 390 ? 31.733 -15.885 51.378 1.00 11.33 385 GLY B O 1
ATOM 5593 N N . VAL B 1 391 ? 29.593 -15.201 51.856 1.00 12.29 386 VAL B N 1
ATOM 5594 C CA . VAL B 1 391 ? 29.897 -14.218 52.914 1.00 13.19 386 VAL B CA 1
ATOM 5595 C C . VAL B 1 391 ? 28.904 -14.460 54.040 1.00 12.45 386 VAL B C 1
ATOM 5596 O O . VAL B 1 391 ? 27.741 -14.817 53.797 1.00 14.82 386 VAL B O 1
ATOM 5600 N N . ALA B 1 392 ? 29.380 -14.368 55.281 1.00 12.07 387 ALA B N 1
ATOM 5601 C CA . ALA B 1 392 ? 28.485 -14.343 56.438 1.00 11.52 387 ALA B CA 1
ATOM 5602 C C . ALA B 1 392 ? 28.944 -13.308 57.515 1.00 11.37 387 ALA B C 1
ATOM 5603 O O . ALA B 1 392 ? 30.127 -13.113 57.681 1.00 10.38 387 ALA B O 1
ATOM 5605 N N . LEU B 1 393 ? 28.006 -12.760 58.284 1.00 11.20 388 LEU B N 1
ATOM 5606 C CA . LEU B 1 393 ? 28.280 -11.762 59.316 1.00 10.55 388 LEU B CA 1
ATOM 5607 C C . LEU B 1 393 ? 27.355 -12.022 60.474 1.00 9.80 388 LEU B C 1
ATOM 5608 O O . LEU B 1 393 ? 26.161 -12.197 60.220 1.00 9.94 388 LEU B O 1
ATOM 5613 N N . ALA B 1 394 ? 27.907 -12.159 61.675 1.00 9.75 389 ALA B N 1
ATOM 5614 C CA . ALA B 1 394 ? 27.183 -12.318 62.909 1.00 10.67 389 ALA B CA 1
ATOM 5615 C C . ALA B 1 394 ? 27.112 -11.080 63.755 1.00 11.95 389 ALA B C 1
ATOM 5616 O O . ALA B 1 394 ? 28.050 -10.261 63.795 1.00 12.14 389 ALA B O 1
ATOM 5618 N N . VAL B 1 395 ? 25.961 -10.903 64.387 1.00 13.28 390 VAL B N 1
ATOM 5619 C CA . VAL B 1 395 ? 25.754 -9.723 65.224 1.00 13.39 390 VAL B CA 1
ATOM 5620 C C . VAL B 1 395 ? 25.137 -10.205 66.533 1.00 13.52 390 VAL B C 1
ATOM 5621 O O . VAL B 1 395 ? 24.439 -11.274 66.573 1.00 12.96 390 VAL B O 1
ATOM 5625 N N . GLU B 1 396 ? 25.407 -9.441 67.572 1.00 14.16 391 GLU B N 1
ATOM 5626 C CA . GLU B 1 396 ? 24.948 -9.696 68.928 1.00 13.74 391 GLU B CA 1
ATOM 5627 C C . GLU B 1 396 ? 24.357 -8.415 69.493 1.00 15.67 391 GLU B C 1
ATOM 5628 O O . GLU B 1 396 ? 24.926 -7.361 69.344 1.00 15.74 391 GLU B O 1
ATOM 5634 N N . ARG B 1 397 ? 23.264 -8.591 70.231 1.00 14.84 392 ARG B N 1
ATOM 5635 C CA . ARG B 1 397 ? 22.668 -7.586 71.069 1.00 15.81 392 ARG B CA 1
ATOM 5636 C C . ARG B 1 397 ? 22.773 -8.048 72.518 1.00 17.39 392 ARG B C 1
ATOM 5637 O O . ARG B 1 397 ? 22.742 -9.240 72.841 1.00 17.26 392 ARG B O 1
ATOM 5645 N N . LYS B 1 398 ? 22.918 -7.088 73.391 1.00 20.35 393 LYS B N 1
ATOM 5646 C CA . LYS B 1 398 ? 22.964 -7.340 74.846 1.00 26.53 393 LYS B CA 1
ATOM 5647 C C . LYS B 1 398 ? 22.964 -5.995 75.520 1.00 28.85 393 LYS B C 1
ATOM 5648 O O . LYS B 1 398 ? 23.883 -5.244 75.358 1.00 32.84 393 LYS B O 1
ATOM 5655 N N . THR C 1 7 ? 12.811 4.858 -32.567 1.00 37.02 2 THR C N 1
ATOM 5656 C CA . THR C 1 7 ? 13.988 5.800 -32.440 1.00 36.25 2 THR C CA 1
ATOM 5657 C C . THR C 1 7 ? 15.233 5.039 -31.952 1.00 31.63 2 THR C C 1
ATOM 5658 O O . THR C 1 7 ? 15.163 4.269 -30.993 1.00 34.94 2 THR C O 1
ATOM 5662 N N . ASP C 1 8 ? 16.336 5.231 -32.667 1.00 25.42 3 ASP C N 1
ATOM 5663 C CA . ASP C 1 8 ? 17.642 4.676 -32.334 1.00 24.75 3 ASP C CA 1
ATOM 5664 C C . ASP C 1 8 ? 18.231 5.465 -31.181 1.00 20.28 3 ASP C C 1
ATOM 5665 O O . ASP C 1 8 ? 18.174 6.744 -31.186 1.00 20.34 3 ASP C O 1
ATOM 5670 N N . VAL C 1 9 ? 18.776 4.768 -30.171 1.00 15.93 4 VAL C N 1
ATOM 5671 C CA . VAL C 1 9 ? 19.316 5.401 -28.967 1.00 14.23 4 VAL C CA 1
ATOM 5672 C C . VAL C 1 9 ? 20.851 5.189 -29.028 1.00 14.15 4 VAL C C 1
ATOM 5673 O O . VAL C 1 9 ? 21.359 4.067 -29.254 1.00 12.45 4 VAL C O 1
ATOM 5677 N N . VAL C 1 10 ? 21.577 6.271 -28.852 1.00 11.63 5 VAL C N 1
ATOM 5678 C CA . VAL C 1 10 ? 23.012 6.271 -28.882 1.00 13.89 5 VAL C CA 1
ATOM 5679 C C . VAL C 1 10 ? 23.616 6.636 -27.519 1.00 12.73 5 VAL C C 1
ATOM 5680 O O . VAL C 1 10 ? 23.007 7.405 -26.703 1.00 15.90 5 VAL C O 1
ATOM 5684 N N . ILE C 1 11 ? 24.831 6.175 -27.346 1.00 13.03 6 ILE C N 1
ATOM 5685 C CA . ILE C 1 11 ? 25.686 6.579 -26.228 1.00 12.11 6 ILE C CA 1
ATOM 5686 C C . ILE C 1 11 ? 26.770 7.483 -26.758 1.00 13.82 6 ILE C C 1
ATOM 5687 O O . ILE C 1 11 ? 27.504 7.135 -27.677 1.00 12.93 6 ILE C O 1
ATOM 5692 N N . VAL C 1 12 ? 26.834 8.682 -26.202 1.00 14.09 7 VAL C N 1
ATOM 5693 C CA . VAL C 1 12 ? 27.698 9.745 -26.707 1.00 14.24 7 VAL C CA 1
ATOM 5694 C C . VAL C 1 12 ? 29.003 9.922 -25.891 1.00 14.39 7 VAL C C 1
ATOM 5695 O O . VAL C 1 12 ? 29.969 10.490 -26.361 1.00 15.56 7 VAL C O 1
ATOM 5699 N N . SER C 1 13 ? 29.036 9.412 -24.668 1.00 14.47 8 SER C N 1
ATOM 5700 C CA . SER C 1 13 ? 30.224 9.419 -23.848 1.00 15.42 8 SER C CA 1
ATOM 5701 C C . SER C 1 13 ? 30.140 8.440 -22.714 1.00 13.78 8 SER C C 1
ATOM 5702 O O . SER C 1 13 ? 29.061 7.943 -22.376 1.00 12.29 8 SER C O 1
ATOM 5705 N N . ALA C 1 14 ? 31.298 8.197 -22.075 1.00 14.14 9 ALA C N 1
ATOM 5706 C CA . ALA C 1 14 ? 31.441 7.145 -21.046 1.00 13.20 9 ALA C CA 1
ATOM 5707 C C . ALA C 1 14 ? 32.640 7.397 -20.158 1.00 13.74 9 ALA C C 1
ATOM 5708 O O . ALA C 1 14 ? 33.722 7.620 -20.656 1.00 14.88 9 ALA C O 1
ATOM 5710 N N . ALA C 1 15 ? 32.441 7.409 -18.862 1.00 12.82 10 ALA C N 1
ATOM 5711 C CA . ALA C 1 15 ? 33.459 7.810 -17.870 1.00 12.80 10 ALA C CA 1
ATOM 5712 C C . ALA C 1 15 ? 33.306 7.006 -16.653 1.00 12.30 10 ALA C C 1
ATOM 5713 O O . ALA C 1 15 ? 32.165 6.746 -16.263 1.00 11.99 10 ALA C O 1
ATOM 5715 N N . ARG C 1 16 ? 34.411 6.559 -16.037 1.00 11.59 11 ARG C N 1
ATOM 5716 C CA . ARG C 1 16 ? 34.369 5.847 -14.792 1.00 12.37 11 ARG C CA 1
ATOM 5717 C C . ARG C 1 16 ? 35.444 6.372 -13.881 1.00 11.19 11 ARG C C 1
ATOM 5718 O O . ARG C 1 16 ? 36.459 6.879 -14.344 1.00 12.44 11 ARG C O 1
ATOM 5726 N N . THR C 1 17 ? 35.213 6.257 -12.569 1.00 12.64 12 THR C N 1
ATOM 5727 C CA . THR C 1 17 ? 36.349 6.354 -11.685 1.00 12.94 12 THR C CA 1
ATOM 5728 C C . THR C 1 17 ? 37.225 5.090 -11.777 1.00 12.97 12 THR C C 1
ATOM 5729 O O . THR C 1 17 ? 36.810 3.984 -12.157 1.00 14.07 12 THR C O 1
ATOM 5733 N N . ALA C 1 18 ? 38.466 5.243 -11.296 1.00 14.84 13 ALA C N 1
ATOM 5734 C CA . ALA C 1 18 ? 39.242 4.135 -10.911 1.00 13.32 13 ALA C CA 1
ATOM 5735 C C . ALA C 1 18 ? 38.481 3.483 -9.767 1.00 15.21 13 ALA C C 1
ATOM 5736 O O . ALA C 1 18 ? 37.727 4.133 -9.041 1.00 15.51 13 ALA C O 1
ATOM 5738 N N . VAL C 1 19 ? 38.641 2.179 -9.608 1.00 14.21 14 VAL C N 1
ATOM 5739 C CA . VAL C 1 19 ? 37.926 1.436 -8.601 1.00 15.85 14 VAL C CA 1
ATOM 5740 C C . VAL C 1 19 ? 38.846 1.302 -7.367 1.00 16.65 14 VAL C C 1
ATOM 5741 O O . VAL C 1 19 ? 40.035 0.843 -7.453 1.00 17.25 14 VAL C O 1
ATOM 5745 N N . GLY C 1 20 ? 38.359 1.804 -6.246 1.00 16.04 15 GLY C N 1
ATOM 5746 C CA . GLY C 1 20 ? 39.042 1.676 -4.959 1.00 16.59 15 GLY C CA 1
ATOM 5747 C C . GLY C 1 20 ? 39.031 0.321 -4.296 1.00 16.75 15 GLY C C 1
ATOM 5748 O O . GLY C 1 20 ? 38.066 -0.408 -4.385 1.00 16.90 15 GLY C O 1
ATOM 5749 N N . LYS C 1 21 ? 40.072 0.005 -3.538 1.00 18.07 16 LYS C N 1
ATOM 5750 C CA . LYS C 1 21 ? 40.030 -1.133 -2.633 1.00 20.61 16 LYS C CA 1
ATOM 5751 C C . LYS C 1 21 ? 39.154 -0.874 -1.441 1.00 18.75 16 LYS C C 1
ATOM 5752 O O . LYS C 1 21 ? 38.902 0.269 -1.079 1.00 15.79 16 LYS C O 1
ATOM 5758 N N . PHE C 1 22 ? 38.719 -1.954 -0.826 1.00 17.34 17 PHE C N 1
ATOM 5759 C CA . PHE C 1 22 ? 37.935 -1.870 0.411 1.00 19.61 17 PHE C CA 1
ATOM 5760 C C . PHE C 1 22 ? 38.832 -1.255 1.507 1.00 19.41 17 PHE C C 1
ATOM 5761 O O . PHE C 1 22 ? 39.933 -1.740 1.795 1.00 18.59 17 PHE C O 1
ATOM 5769 N N . GLY C 1 23 ? 38.368 -0.151 2.087 1.00 21.25 18 GLY C N 1
ATOM 5770 C CA . GLY C 1 23 ? 39.182 0.608 3.027 1.00 21.07 18 GLY C CA 1
ATOM 5771 C C . GLY C 1 23 ? 40.246 1.443 2.390 1.00 22.89 18 GLY C C 1
ATOM 5772 O O . GLY C 1 23 ? 41.039 2.033 3.103 1.00 25.61 18 GLY C O 1
ATOM 5773 N N . GLY C 1 24 ? 40.215 1.585 1.050 1.00 20.74 19 GLY C N 1
ATOM 5774 C CA . GLY C 1 24 ? 41.268 2.157 0.245 1.00 18.98 19 GLY C CA 1
ATOM 5775 C C . GLY C 1 24 ? 41.115 3.638 -0.061 1.00 17.85 19 GLY C C 1
ATOM 5776 O O . GLY C 1 24 ? 40.560 4.418 0.737 1.00 16.86 19 GLY C O 1
ATOM 5777 N N . SER C 1 25 ? 41.531 4.003 -1.238 1.00 15.98 20 SER C N 1
ATOM 5778 C CA . SER C 1 25 ? 41.700 5.399 -1.589 1.00 17.13 20 SER C CA 1
ATOM 5779 C C . SER C 1 25 ? 40.394 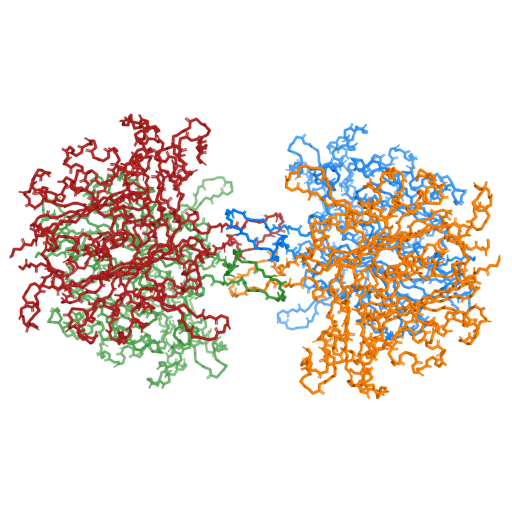6.174 -1.656 1.00 15.75 20 SER C C 1
ATOM 5780 O O . SER C 1 25 ? 40.395 7.441 -1.553 1.00 16.01 20 SER C O 1
ATOM 5783 N N . LEU C 1 26 ? 39.282 5.472 -1.890 1.00 17.44 21 LEU C N 1
ATOM 5784 C CA . LEU C 1 26 ? 37.947 6.124 -2.023 1.00 17.67 21 LEU C CA 1
ATOM 5785 C C . LEU C 1 26 ? 37.042 5.965 -0.807 1.00 17.34 21 LEU C C 1
ATOM 5786 O O . LEU C 1 26 ? 35.873 6.434 -0.823 1.00 17.39 21 LEU C O 1
ATOM 5791 N N . ALA C 1 27 ? 37.570 5.331 0.254 1.00 19.41 22 ALA C N 1
ATOM 5792 C CA . ALA C 1 27 ? 36.779 4.956 1.437 1.00 19.85 22 ALA C CA 1
ATOM 5793 C C . ALA C 1 27 ? 36.038 6.124 2.095 1.00 21.56 22 ALA C C 1
ATOM 5794 O O . ALA C 1 27 ? 34.913 5.972 2.557 1.00 19.56 22 ALA C O 1
ATOM 5796 N N . LYS C 1 28 ? 36.656 7.295 2.106 1.00 25.03 23 LYS C N 1
ATOM 5797 C CA . LYS C 1 28 ? 36.035 8.460 2.756 1.00 27.80 23 LYS C CA 1
ATOM 5798 C C . LYS C 1 28 ? 35.249 9.316 1.788 1.00 24.18 23 LYS C C 1
ATOM 5799 O O . LYS C 1 28 ? 34.943 10.477 2.104 1.00 25.55 23 LYS C O 1
ATOM 5805 N N . ILE C 1 29 ? 34.945 8.793 0.583 1.00 21.43 24 ILE C N 1
ATOM 5806 C CA . ILE C 1 29 ? 34.258 9.610 -0.404 1.00 23.70 24 ILE C CA 1
ATOM 5807 C C . ILE C 1 29 ? 32.864 9.060 -0.578 1.00 21.46 24 ILE C C 1
ATOM 5808 O O . ILE C 1 29 ? 32.690 7.903 -0.968 1.00 21.60 24 ILE C O 1
ATOM 5813 N N . PRO C 1 30 ? 31.861 9.872 -0.224 1.00 20.39 25 PRO C N 1
ATOM 5814 C CA . PRO C 1 30 ? 30.534 9.283 -0.213 1.00 18.73 25 PRO C CA 1
ATOM 5815 C C . PRO C 1 30 ? 30.131 8.962 -1.644 1.00 16.87 25 PRO C C 1
ATOM 5816 O O . PRO C 1 30 ? 30.520 9.612 -2.564 1.00 16.74 25 PRO C O 1
ATOM 5820 N N . ALA C 1 31 ? 29.332 7.934 -1.822 1.00 14.94 26 ALA C N 1
ATOM 5821 C CA . ALA C 1 31 ? 28.979 7.477 -3.158 1.00 15.52 26 ALA C CA 1
ATOM 5822 C C . ALA C 1 31 ? 28.404 8.554 -4.086 1.00 15.99 26 ALA C C 1
ATOM 5823 O O . ALA C 1 31 ? 28.765 8.592 -5.239 1.00 15.49 26 ALA C O 1
ATOM 5825 N N . PRO C 1 32 ? 27.501 9.424 -3.599 1.00 15.37 27 PRO C N 1
ATOM 5826 C CA . PRO C 1 32 ? 27.086 10.475 -4.527 1.00 17.10 27 PRO C CA 1
ATOM 5827 C C . PRO C 1 32 ? 28.182 11.443 -4.921 1.00 16.64 27 PRO C C 1
ATOM 5828 O O . PRO C 1 32 ? 28.068 12.054 -5.986 1.00 16.45 27 PRO C O 1
ATOM 5832 N N . GLU C 1 33 ? 29.246 11.585 -4.126 1.00 17.53 28 GLU C N 1
ATOM 5833 C CA . GLU C 1 33 ? 30.384 12.407 -4.591 1.00 17.99 28 GLU C CA 1
ATOM 5834 C C . GLU C 1 33 ? 31.142 11.691 -5.688 1.00 16.25 28 GLU C C 1
ATOM 5835 O O . GLU C 1 33 ? 31.625 12.334 -6.607 1.00 17.07 28 GLU C O 1
ATOM 5841 N N . LEU C 1 34 ? 31.212 10.363 -5.625 1.00 15.48 29 LEU C N 1
ATOM 5842 C CA . LEU C 1 34 ? 31.801 9.626 -6.738 1.00 14.60 29 LEU C CA 1
ATOM 5843 C C . LEU C 1 34 ? 30.917 9.712 -8.008 1.00 14.60 29 LEU C C 1
ATOM 5844 O O . LEU C 1 34 ? 31.413 9.833 -9.154 1.00 16.31 29 LEU C O 1
ATOM 5849 N N . GLY C 1 35 ? 29.602 9.634 -7.824 1.00 13.75 30 GLY C N 1
ATOM 5850 C CA . GLY C 1 35 ? 28.712 9.745 -8.934 1.00 13.41 30 GLY C CA 1
ATOM 5851 C C . GLY C 1 35 ? 28.835 11.087 -9.566 1.00 11.79 30 GLY C C 1
ATOM 5852 O O . GLY C 1 35 ? 28.763 11.191 -10.823 1.00 12.89 30 GLY C O 1
ATOM 5853 N N . ALA C 1 36 ? 28.972 12.139 -8.751 1.00 12.77 31 ALA C N 1
ATOM 5854 C CA . ALA C 1 36 ? 29.115 13.455 -9.362 1.00 13.17 31 ALA C CA 1
ATOM 5855 C C . ALA C 1 36 ? 30.321 13.596 -10.271 1.00 14.64 31 ALA C C 1
ATOM 5856 O O . ALA C 1 36 ? 30.257 14.305 -11.298 1.00 15.29 31 ALA C O 1
ATOM 5858 N N . VAL C 1 37 ? 31.443 13.006 -9.842 1.00 14.62 32 VAL C N 1
ATOM 5859 C CA . VAL C 1 37 ? 32.692 13.056 -10.660 1.00 15.79 32 VAL C CA 1
ATOM 5860 C C . VAL C 1 37 ? 32.374 12.499 -12.065 1.00 14.12 32 VAL C C 1
ATOM 5861 O O . VAL C 1 37 ? 32.706 13.106 -13.074 1.00 14.9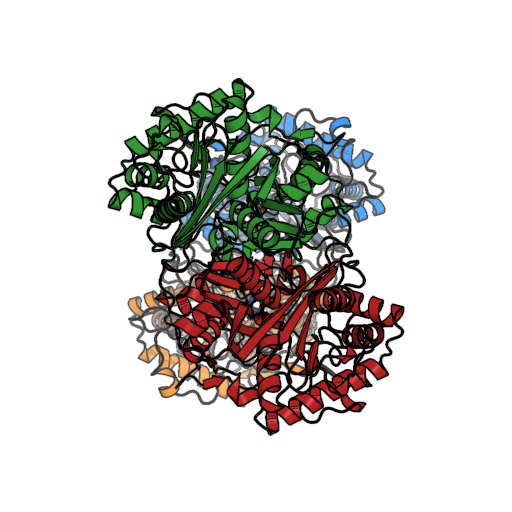4 32 VAL C O 1
ATOM 5865 N N . VAL C 1 38 ? 31.695 11.341 -12.129 1.00 14.84 33 VAL C N 1
ATOM 5866 C CA . VAL C 1 38 ? 31.523 10.719 -13.426 1.00 13.99 33 VAL C CA 1
ATOM 5867 C C . VAL C 1 38 ? 30.388 11.403 -14.248 1.00 14.45 33 VAL C C 1
ATOM 5868 O O . VAL C 1 38 ? 30.431 11.423 -15.466 1.00 14.15 33 VAL C O 1
ATOM 5872 N N . ILE C 1 39 ? 29.386 11.988 -13.600 1.00 15.15 34 ILE C N 1
ATOM 5873 C CA . ILE C 1 39 ? 28.340 12.707 -14.299 1.00 15.87 34 ILE C CA 1
ATOM 5874 C C . ILE C 1 39 ? 28.936 13.907 -14.945 1.00 16.30 34 ILE C C 1
ATOM 5875 O O . ILE C 1 39 ? 28.713 14.130 -16.138 1.00 16.53 34 ILE C O 1
ATOM 5880 N N . LYS C 1 40 ? 29.702 14.664 -14.166 1.00 18.60 35 LYS C N 1
ATOM 5881 C CA . LYS C 1 40 ? 30.303 15.913 -14.662 1.00 16.95 35 LYS C CA 1
ATOM 5882 C C . LYS C 1 40 ? 31.259 15.624 -15.837 1.00 17.31 35 LYS C C 1
ATOM 5883 O O . LYS C 1 40 ? 31.201 16.272 -16.864 1.00 17.94 35 LYS C O 1
ATOM 5889 N N . ALA C 1 41 ? 32.111 14.603 -15.677 1.00 16.48 36 ALA C N 1
ATOM 5890 C CA . ALA C 1 41 ? 33.022 14.187 -16.734 1.00 17.84 36 ALA C CA 1
ATOM 5891 C C . ALA C 1 41 ? 32.375 13.579 -17.974 1.00 17.42 36 ALA C C 1
ATOM 5892 O O . ALA C 1 41 ? 32.888 13.767 -19.085 1.00 18.57 36 ALA C O 1
ATOM 5894 N N . ALA C 1 42 ? 31.296 12.800 -17.806 1.00 16.80 37 ALA C N 1
ATOM 5895 C CA . ALA C 1 42 ? 30.556 12.273 -18.957 1.00 15.42 37 ALA C CA 1
ATOM 5896 C C . ALA C 1 42 ? 29.960 13.362 -19.796 1.00 15.97 37 ALA C C 1
ATOM 5897 O O . ALA C 1 42 ? 30.121 13.388 -21.018 1.00 17.28 37 ALA C O 1
ATOM 5899 N N . LEU C 1 43 ? 29.369 14.331 -19.127 1.00 15.48 38 LEU C N 1
ATOM 5900 C CA . LEU C 1 43 ? 28.889 15.475 -19.810 1.00 16.62 38 LEU C CA 1
ATOM 5901 C C . LEU C 1 43 ? 29.960 16.268 -20.563 1.00 16.85 38 LEU C C 1
ATOM 5902 O O . LEU C 1 43 ? 29.752 16.614 -21.743 1.00 18.40 38 LEU C O 1
ATOM 5907 N N . GLU C 1 44 ? 31.036 16.641 -19.873 1.00 17.05 39 GLU C N 1
ATOM 5908 C CA . GLU C 1 44 ? 32.201 17.291 -20.542 1.00 18.31 39 GLU C CA 1
ATOM 5909 C C . GLU C 1 44 ? 32.728 16.539 -21.756 1.00 17.60 39 GLU C C 1
ATOM 5910 O O . GLU C 1 44 ? 32.928 17.113 -22.820 1.00 19.28 39 GLU C O 1
ATOM 5916 N N . ARG C 1 45 ? 32.864 15.228 -21.660 1.00 17.10 40 ARG C N 1
ATOM 5917 C CA . ARG C 1 45 ? 33.364 14.494 -22.764 1.00 18.00 40 ARG C CA 1
ATOM 5918 C C . ARG C 1 45 ? 32.392 14.427 -23.896 1.00 18.53 40 ARG C C 1
ATOM 5919 O O . ARG C 1 45 ? 32.787 14.247 -25.009 1.00 19.94 40 ARG C O 1
ATOM 5927 N N . ALA C 1 46 ? 31.090 14.537 -23.631 1.00 17.29 41 ALA C N 1
ATOM 5928 C CA . ALA C 1 46 ? 30.101 14.476 -24.719 1.00 17.31 41 ALA C CA 1
ATOM 5929 C C . ALA C 1 46 ? 29.916 15.863 -25.311 1.00 19.44 41 ALA C C 1
ATOM 5930 O O . ALA C 1 46 ? 29.356 16.039 -26.378 1.00 22.81 41 ALA C O 1
ATOM 5932 N N . GLY C 1 47 ? 30.335 16.877 -24.563 1.00 20.26 42 GLY C N 1
ATOM 5933 C CA . GLY C 1 47 ? 30.125 18.273 -24.979 1.00 19.85 42 GLY C CA 1
ATOM 5934 C C . GLY C 1 47 ? 28.672 18.660 -24.834 1.00 20.11 42 GLY C C 1
ATOM 5935 O O . GLY C 1 47 ? 28.105 19.327 -25.682 1.00 19.24 42 GLY C O 1
ATOM 5936 N N . VAL C 1 48 ? 28.054 18.207 -23.751 1.00 18.60 43 VAL C N 1
ATOM 5937 C CA . VAL C 1 48 ? 26.674 18.509 -23.451 1.00 19.64 43 VAL C CA 1
ATOM 5938 C C . VAL C 1 48 ? 26.659 19.319 -22.179 1.00 20.94 43 VAL C C 1
ATOM 5939 O O . VAL C 1 48 ? 27.278 18.901 -21.199 1.00 22.38 43 VAL C O 1
ATOM 5943 N N . LYS C 1 49 ? 26.004 20.482 -22.210 1.00 24.31 44 LYS C N 1
ATOM 5944 C CA . LYS C 1 49 ? 25.972 21.400 -21.067 1.00 26.71 44 LYS C CA 1
ATOM 5945 C C . LYS C 1 49 ? 25.020 20.848 -20.022 1.00 27.45 44 LYS C C 1
ATOM 5946 O O . LYS C 1 49 ? 24.011 20.297 -20.376 1.00 24.41 44 LYS C O 1
ATOM 5952 N N . PRO C 1 50 ? 25.294 21.077 -18.728 1.00 28.03 45 PRO C N 1
ATOM 5953 C CA . PRO C 1 50 ? 24.403 20.588 -17.647 1.00 28.28 45 PRO C CA 1
ATOM 5954 C C . PRO C 1 50 ? 22.899 20.925 -17.844 1.00 27.99 45 PRO C C 1
ATOM 5955 O O . PRO C 1 50 ? 22.025 20.048 -17.667 1.00 29.19 45 PRO C O 1
ATOM 5959 N N . GLU C 1 51 ? 22.631 22.189 -18.201 1.00 25.70 46 GLU C N 1
ATOM 5960 C CA . GLU C 1 51 ? 21.314 22.677 -18.657 1.00 30.06 46 GLU C CA 1
ATOM 5961 C C . GLU C 1 51 ? 20.492 21.789 -19.553 1.00 25.14 46 GLU C C 1
ATOM 5962 O O . GLU C 1 51 ? 19.288 21.847 -19.514 1.00 27.98 46 GLU C O 1
ATOM 5968 N N . GLN C 1 52 ? 21.146 21.018 -20.413 1.00 23.32 47 GLN C N 1
ATOM 5969 C CA . GLN C 1 52 ? 20.484 20.291 -21.532 1.00 21.81 47 GLN C CA 1
ATOM 5970 C C . GLN C 1 52 ? 20.012 18.889 -21.128 1.00 19.45 47 GLN C C 1
ATOM 5971 O O . GLN C 1 52 ? 19.313 18.210 -21.891 1.00 20.43 47 GLN C O 1
ATOM 5977 N N . VAL C 1 53 ? 20.352 18.490 -19.930 1.00 17.96 48 VAL C N 1
ATOM 5978 C CA . VAL C 1 53 ? 20.026 17.118 -19.459 1.00 18.61 48 VAL C CA 1
ATOM 5979 C C . VAL C 1 53 ? 18.568 17.003 -19.077 1.00 17.25 48 VAL C C 1
ATOM 5980 O O . VAL C 1 53 ? 18.067 17.793 -18.283 1.00 18.42 48 VAL C O 1
ATOM 5984 N N . SER C 1 54 ? 17.908 15.965 -19.556 1.00 15.97 49 SER C N 1
ATOM 5985 C CA . SER C 1 54 ? 16.528 15.689 -19.237 1.00 16.56 49 SER C CA 1
ATOM 5986 C C . SER C 1 54 ? 16.346 14.997 -17.881 1.00 15.69 49 SER C C 1
ATOM 5987 O O . SER C 1 54 ? 15.390 15.238 -17.169 1.00 16.32 49 SER C O 1
ATOM 5990 N N . GLU C 1 55 ? 17.280 14.130 -17.524 1.00 15.54 50 GLU C N 1
ATOM 5991 C CA . GLU C 1 55 ? 17.103 13.297 -16.324 1.00 17.71 50 GLU C CA 1
ATOM 5992 C C . GLU C 1 55 ? 18.419 12.666 -15.980 1.00 15.49 50 GLU C C 1
ATOM 5993 O O . GLU C 1 55 ? 19.237 12.479 -16.878 1.00 16.62 50 GLU C O 1
ATOM 5999 N N . VAL C 1 56 ? 18.595 12.361 -14.693 1.00 12.31 51 VAL C N 1
ATOM 6000 C CA . VAL C 1 56 ? 19.701 11.522 -14.193 1.00 12.52 51 VAL C CA 1
ATOM 6001 C C . VAL C 1 56 ? 19.129 10.291 -13.531 1.00 12.73 51 VAL C C 1
ATOM 6002 O O . VAL C 1 56 ? 18.245 10.374 -12.681 1.00 12.60 51 VAL C O 1
ATOM 6006 N N . ILE C 1 57 ? 19.680 9.132 -13.901 1.00 12.56 52 ILE C N 1
ATOM 6007 C CA . ILE C 1 57 ? 19.312 7.880 -13.236 1.00 13.64 52 ILE C CA 1
ATOM 6008 C C . ILE C 1 57 ? 20.576 7.205 -12.757 1.00 13.75 52 ILE C C 1
ATOM 6009 O O . ILE C 1 57 ? 21.394 6.833 -13.607 1.00 13.77 52 ILE C O 1
ATOM 6014 N N . MET C 1 58 ? 20.746 7.042 -11.429 1.00 14.03 53 MET C N 1
ATOM 6015 C CA . MET C 1 58 ? 21.965 6.369 -10.859 1.00 14.30 53 MET C CA 1
ATOM 6016 C C . MET C 1 58 ? 21.583 5.189 -9.994 1.00 12.68 53 MET C C 1
ATOM 6017 O O . MET C 1 58 ? 20.721 5.296 -9.125 1.00 12.51 53 MET C O 1
ATOM 6022 N N . GLY C 1 59 ? 22.179 4.024 -10.245 1.00 12.60 54 GLY C N 1
ATOM 6023 C CA . GLY C 1 59 ? 22.014 2.904 -9.386 1.00 11.63 54 GLY C CA 1
ATOM 6024 C C . GLY C 1 59 ? 22.856 3.100 -8.116 1.00 12.15 54 GLY C C 1
ATOM 6025 O O . GLY C 1 59 ? 23.956 3.656 -8.154 1.00 10.52 54 GLY C O 1
ATOM 6026 N N . GLN C 1 60 ? 22.293 2.725 -6.978 1.00 13.07 55 GLN C N 1
ATOM 6027 C CA . GLN C 1 60 ? 23.067 2.670 -5.710 1.00 13.08 55 GLN C CA 1
ATOM 6028 C C . GLN C 1 60 ? 22.340 1.690 -4.776 1.00 13.90 55 GLN C C 1
ATOM 6029 O O . GLN C 1 60 ? 21.149 1.835 -4.509 1.00 13.80 55 GLN C O 1
ATOM 6035 N N . VAL C 1 61 ? 23.063 0.660 -4.332 1.00 13.28 56 VAL C N 1
ATOM 6036 C CA . VAL C 1 61 ? 22.467 -0.424 -3.592 1.00 14.82 56 VAL C CA 1
ATOM 6037 C C . VAL C 1 61 ? 22.433 -0.070 -2.094 1.00 13.98 56 VAL C C 1
ATOM 6038 O O . VAL C 1 61 ? 21.380 -0.098 -1.483 1.00 16.25 56 VAL C O 1
ATOM 6042 N N . LEU C 1 62 ? 23.559 0.380 -1.583 1.00 15.41 57 LEU C N 1
ATOM 6043 C CA . LEU C 1 62 ? 23.784 0.527 -0.134 1.00 15.25 57 LEU C CA 1
ATOM 6044 C C . LEU C 1 62 ? 23.447 1.948 0.160 1.00 16.32 57 LEU C C 1
ATOM 6045 O O . LEU C 1 62 ? 24.275 2.821 -0.136 1.00 17.72 57 LEU C O 1
ATOM 6050 N N . THR C 1 63 ? 22.265 2.186 0.729 1.00 18.34 58 THR C N 1
ATOM 6051 C CA . THR C 1 63 ? 21.789 3.574 0.886 1.00 18.49 58 THR C CA 1
ATOM 6052 C C . THR C 1 63 ? 21.420 4.003 2.316 1.00 19.89 58 THR C C 1
ATOM 6053 O O . THR C 1 63 ? 20.962 5.133 2.521 1.00 18.27 58 THR C O 1
ATOM 6057 N N . ALA C 1 64 ? 21.724 3.174 3.299 1.00 21.06 59 ALA C N 1
ATOM 6058 C CA . ALA C 1 64 ? 21.323 3.405 4.684 1.00 19.50 59 ALA C CA 1
ATOM 6059 C C . ALA C 1 64 ? 22.040 4.615 5.278 1.00 18.43 59 ALA C C 1
ATOM 6060 O O . ALA C 1 64 ? 23.241 4.633 5.356 1.00 20.17 59 ALA C O 1
ATOM 6062 N N . GLY C 1 65 ? 21.272 5.627 5.663 1.00 19.21 60 GLY C N 1
ATOM 6063 C CA . GLY C 1 65 ? 21.882 6.896 6.133 1.00 19.61 60 GLY C CA 1
ATOM 6064 C C . GLY C 1 65 ? 22.534 7.692 5.025 1.00 19.10 60 GLY C C 1
ATOM 6065 O O . GLY C 1 65 ? 23.244 8.616 5.302 1.00 19.04 60 GLY C O 1
ATOM 6066 N N . SER C 1 66 ? 22.275 7.402 3.744 1.00 17.94 61 SER C N 1
ATOM 6067 C CA . SER C 1 66 ? 22.962 8.166 2.672 1.00 16.74 61 SER C CA 1
ATOM 6068 C C . SER C 1 66 ? 22.305 9.536 2.421 1.00 18.89 61 SER C C 1
ATOM 6069 O O . SER C 1 66 ? 22.908 10.362 1.749 1.00 19.10 61 SER C O 1
ATOM 6072 N N . GLY C 1 67 ? 21.096 9.722 2.959 1.00 19.88 62 GLY C N 1
ATOM 6073 C CA . GLY C 1 67 ? 20.304 10.937 2.740 1.00 21.35 62 GLY C CA 1
ATOM 6074 C C . GLY C 1 67 ? 19.253 10.754 1.626 1.00 20.85 62 GLY C C 1
ATOM 6075 O O . GLY C 1 67 ? 19.290 9.803 0.870 1.00 19.28 62 GLY C O 1
ATOM 6076 N N . GLN C 1 68 ? 18.396 11.746 1.417 1.00 17.42 63 GLN C N 1
ATOM 6077 C CA . GLN C 1 68 ? 17.334 11.628 0.396 1.00 18.49 63 GLN C CA 1
ATOM 6078 C C . GLN C 1 68 ? 17.945 11.437 -1.001 1.00 16.81 63 GLN C C 1
ATOM 6079 O O . GLN C 1 68 ? 18.855 12.179 -1.365 1.00 17.70 63 GLN C O 1
ATOM 6085 N N . ASN C 1 69 ? 17.471 10.409 -1.728 1.00 17.28 64 ASN C N 1
ATOM 6086 C CA . ASN C 1 69 ? 17.647 10.230 -3.172 1.00 15.81 64 ASN C CA 1
ATOM 6087 C C . ASN C 1 69 ? 19.102 10.476 -3.616 1.00 15.01 64 ASN C C 1
ATOM 6088 O O . ASN C 1 69 ? 19.445 11.527 -4.138 1.00 14.51 64 ASN C O 1
ATOM 6093 N N . PRO C 1 70 ? 19.982 9.465 -3.409 1.00 14.47 65 PRO C N 1
ATOM 6094 C CA . PRO C 1 70 ? 21.409 9.672 -3.678 1.00 14.70 65 PRO C CA 1
ATOM 6095 C C . PRO C 1 70 ? 21.704 10.111 -5.126 1.00 12.75 65 PRO C C 1
ATOM 6096 O O . PRO C 1 70 ? 22.686 10.773 -5.349 1.00 14.03 65 PRO C O 1
ATOM 6100 N N . ALA C 1 71 ? 20.863 9.732 -6.094 1.00 12.44 66 ALA C N 1
ATOM 6101 C CA . ALA C 1 71 ? 21.115 10.096 -7.503 1.00 12.06 66 ALA C CA 1
ATOM 6102 C C . ALA C 1 71 ? 20.948 11.616 -7.654 1.00 13.17 66 ALA C C 1
ATOM 6103 O O . ALA C 1 71 ? 21.664 12.226 -8.395 1.00 13.60 66 ALA C O 1
ATOM 6105 N N . ARG C 1 72 ? 19.962 12.169 -6.955 1.00 13.68 67 ARG C N 1
ATOM 6106 C CA . ARG C 1 72 ? 19.790 13.654 -6.953 1.00 15.98 67 ARG C CA 1
ATOM 6107 C C . ARG C 1 72 ? 21.013 14.313 -6.297 1.00 15.74 67 ARG C C 1
ATOM 6108 O O . ARG C 1 72 ? 21.505 15.419 -6.748 1.00 17.00 67 ARG C O 1
ATOM 6116 N N . GLN C 1 73 ? 21.493 13.718 -5.210 1.00 15.63 68 GLN C N 1
ATOM 6117 C CA . GLN C 1 73 ? 22.681 14.297 -4.561 1.00 17.23 68 GLN C CA 1
ATOM 6118 C C . GLN C 1 73 ? 23.860 14.370 -5.567 1.00 17.55 68 GLN C C 1
ATOM 6119 O O . GLN C 1 73 ? 24.546 15.347 -5.624 1.00 15.89 68 GLN C O 1
ATOM 6125 N N . ALA C 1 74 ? 24.091 13.300 -6.317 1.00 15.42 69 ALA C N 1
ATOM 6126 C CA . ALA C 1 74 ? 25.159 13.248 -7.338 1.00 15.74 69 ALA C CA 1
ATOM 6127 C C . ALA C 1 74 ? 24.962 14.246 -8.450 1.00 13.92 69 ALA C C 1
ATOM 6128 O O . ALA C 1 74 ? 25.946 14.872 -8.853 1.00 14.61 69 ALA C O 1
ATOM 6130 N N . ALA C 1 75 ? 23.725 14.448 -8.882 1.00 13.68 70 ALA C N 1
ATOM 6131 C CA . ALA C 1 75 ? 23.372 15.308 -9.989 1.00 15.38 70 ALA C CA 1
ATOM 6132 C C . ALA C 1 75 ? 23.724 16.740 -9.547 1.00 15.81 70 ALA C C 1
ATOM 6133 O O . ALA C 1 75 ? 24.397 17.495 -10.246 1.00 16.63 70 ALA C O 1
ATOM 6135 N N . ILE C 1 76 ? 23.244 17.073 -8.366 1.00 17.50 71 ILE C N 1
ATOM 6136 C CA . ILE C 1 76 ? 23.503 18.454 -7.799 1.00 18.30 71 ILE C CA 1
ATOM 6137 C C . ILE C 1 76 ? 25.005 18.729 -7.530 1.00 16.36 71 ILE C C 1
ATOM 6138 O O . ILE C 1 76 ? 25.518 19.766 -7.942 1.00 19.68 71 ILE C O 1
ATOM 6143 N N . LYS C 1 77 ? 25.705 17.768 -6.933 1.00 19.50 72 LYS C N 1
ATOM 6144 C CA . LYS C 1 77 ? 27.159 17.874 -6.746 1.00 20.42 72 LYS C CA 1
ATOM 6145 C C . LYS C 1 77 ? 27.903 17.976 -8.075 1.00 21.33 72 LYS C C 1
ATOM 6146 O O . LYS C 1 77 ? 28.936 18.596 -8.117 1.00 20.68 72 LYS C O 1
ATOM 6152 N N . ALA C 1 78 ? 27.356 17.398 -9.170 1.00 19.97 73 ALA C N 1
ATOM 6153 C CA . ALA C 1 78 ? 27.983 17.491 -10.453 1.00 17.86 73 ALA C CA 1
ATOM 6154 C C . ALA C 1 78 ? 27.757 18.841 -11.093 1.00 17.75 73 ALA C C 1
ATOM 6155 O O . ALA C 1 78 ? 28.246 19.045 -12.183 1.00 19.91 73 ALA C O 1
ATOM 6157 N N . GLY C 1 79 ? 26.968 19.694 -10.444 1.00 19.05 74 GLY C N 1
ATOM 6158 C CA . GLY C 1 79 ? 26.621 21.031 -10.943 1.00 19.58 74 GLY C CA 1
ATOM 6159 C C . GLY C 1 79 ? 25.428 21.096 -11.901 1.00 20.94 74 GLY C C 1
ATOM 6160 O O . GLY C 1 79 ? 25.256 22.073 -12.665 1.00 21.22 74 GLY C O 1
ATOM 6161 N N . LEU C 1 80 ? 24.562 20.074 -11.898 1.00 19.14 75 LEU C N 1
ATOM 6162 C CA . LEU C 1 80 ? 23.371 20.170 -12.722 1.00 19.57 75 LEU C CA 1
ATOM 6163 C C . LEU C 1 80 ? 22.401 21.037 -11.977 1.00 20.24 75 LEU C C 1
ATOM 6164 O O . LEU C 1 80 ? 22.290 20.926 -10.769 1.00 20.98 75 LEU C O 1
ATOM 6169 N N . PRO C 1 81 ? 21.661 21.857 -12.688 1.00 21.83 76 PRO C N 1
ATOM 6170 C CA . PRO C 1 81 ? 20.719 22.682 -11.953 1.00 21.82 76 PRO C CA 1
ATOM 6171 C C . PRO C 1 81 ? 19.514 21.929 -11.372 1.00 21.46 76 PRO C C 1
ATOM 6172 O O . PRO C 1 81 ? 19.196 20.748 -11.719 1.00 19.04 76 PRO C O 1
ATOM 6176 N N . ALA C 1 82 ? 18.826 22.591 -10.455 1.00 20.85 77 ALA C N 1
ATOM 6177 C CA . ALA C 1 82 ? 17.723 21.945 -9.768 1.00 21.76 77 ALA C CA 1
ATOM 6178 C C . ALA C 1 82 ? 16.609 21.504 -10.724 1.00 20.68 77 ALA C C 1
ATOM 6179 O O . ALA C 1 82 ? 15.846 20.604 -10.378 1.00 20.65 77 ALA C O 1
ATOM 6181 N N . MET C 1 83 ? 16.461 22.178 -11.866 1.00 21.81 78 MET C N 1
ATOM 6182 C CA . MET C 1 83 ? 15.465 21.819 -12.853 1.00 21.96 78 MET C CA 1
ATOM 6183 C C . MET C 1 83 ? 15.637 20.392 -13.394 1.00 19.39 78 MET C C 1
ATOM 6184 O O . MET C 1 83 ? 14.667 19.768 -13.844 1.00 22.29 78 MET C O 1
ATOM 6189 N N . VAL C 1 84 ? 16.822 19.828 -13.285 1.00 18.30 79 VAL C N 1
ATOM 6190 C CA . VAL C 1 84 ? 17.038 18.440 -13.834 1.00 15.88 79 VAL C CA 1
ATOM 6191 C C . VAL C 1 84 ? 16.668 17.394 -12.810 1.00 16.56 79 VAL C C 1
ATOM 6192 O O . VAL C 1 84 ? 17.304 17.303 -11.785 1.00 19.92 79 VAL C O 1
ATOM 6196 N N . PRO C 1 85 ? 15.620 16.617 -13.041 1.00 16.56 80 PRO C N 1
ATOM 6197 C CA . PRO C 1 85 ? 15.274 15.583 -12.062 1.00 15.88 80 PRO C CA 1
ATOM 6198 C C . PRO C 1 85 ? 16.176 14.350 -12.086 1.00 15.97 80 PRO C C 1
ATOM 6199 O O . PRO C 1 85 ? 16.834 14.039 -13.106 1.00 16.16 80 PRO C O 1
ATOM 6203 N N . ALA C 1 86 ? 16.155 13.653 -10.959 1.00 15.53 81 ALA C N 1
ATOM 6204 C CA . ALA C 1 86 ? 16.951 12.414 -10.798 1.00 13.74 81 ALA C CA 1
ATOM 6205 C C . ALA C 1 86 ? 16.252 11.419 -9.989 1.00 14.18 81 ALA C C 1
ATOM 6206 O O . ALA C 1 86 ? 15.484 11.778 -9.106 1.00 13.32 81 ALA C O 1
ATOM 6208 N N . MET C 1 87 ? 16.698 10.173 -10.145 1.00 12.69 82 MET C N 1
ATOM 6209 C CA . MET C 1 87 ? 16.059 9.026 -9.535 1.00 13.02 82 MET C CA 1
ATOM 6210 C C . MET C 1 87 ? 17.144 7.969 -9.291 1.00 11.29 82 MET C C 1
ATOM 6211 O O . MET C 1 87 ? 18.068 7.783 -10.122 1.00 11.07 82 MET C O 1
ATOM 6216 N N . THR C 1 88 ? 17.072 7.377 -8.085 1.00 12.24 83 THR C N 1
ATOM 6217 C CA . THR C 1 88 ? 17.943 6.238 -7.684 1.00 11.76 83 THR C CA 1
ATOM 6218 C C . THR C 1 88 ? 17.233 4.920 -7.909 1.00 10.90 83 THR C C 1
ATOM 6219 O O . THR C 1 88 ? 16.052 4.740 -7.595 1.00 11.24 83 THR C O 1
ATOM 6223 N N . ILE C 1 89 ? 18.033 3.924 -8.280 1.00 9.70 84 ILE C N 1
ATOM 6224 C CA . ILE C 1 89 ? 17.484 2.597 -8.566 1.00 10.62 84 ILE C CA 1
ATOM 6225 C C . ILE C 1 89 ? 18.331 1.525 -7.902 1.00 10.22 84 ILE C C 1
ATOM 6226 O O . ILE C 1 89 ? 19.502 1.713 -7.632 1.00 12.44 84 ILE C O 1
ATOM 6231 N N . ASN C 1 90 ? 17.661 0.393 -7.637 1.00 9.98 85 ASN C N 1
ATOM 6232 C CA . ASN C 1 90 ? 18.297 -0.709 -6.971 1.00 11.01 85 ASN C CA 1
ATOM 6233 C C . ASN C 1 90 ? 17.820 -1.942 -7.649 1.00 11.59 85 ASN C C 1
ATOM 6234 O O . ASN C 1 90 ? 16.687 -2.291 -7.472 1.00 15.35 85 ASN C O 1
ATOM 6239 N N . LYS C 1 91 ? 18.693 -2.550 -8.454 1.00 12.17 86 LYS C N 1
ATOM 6240 C CA . LYS C 1 91 ? 18.497 -3.867 -9.003 1.00 13.52 86 LYS C CA 1
ATOM 6241 C C . LYS C 1 91 ? 19.838 -4.619 -8.652 1.00 13.90 86 LYS C C 1
ATOM 6242 O O . LYS C 1 91 ? 20.414 -5.333 -9.503 1.00 16.30 86 LYS C O 1
ATOM 6248 N N . VAL C 1 92 ? 20.327 -4.432 -7.401 1.00 14.75 87 VAL C N 1
ATOM 6249 C CA . VAL C 1 92 ? 21.623 -5.001 -6.911 1.00 15.10 87 VAL C CA 1
ATOM 6250 C C . VAL C 1 92 ? 22.781 -4.829 -7.899 1.00 14.55 87 VAL C C 1
ATOM 6251 O O . VAL C 1 92 ? 23.052 -3.710 -8.322 1.00 15.54 87 VAL C O 1
ATOM 6255 N N . SER C 1 93 ? 23.500 -5.901 -8.280 1.00 12.43 88 SER C N 1
ATOM 6256 C CA . SER C 1 93 ? 24.597 -5.685 -9.220 1.00 13.86 88 SER C CA 1
ATOM 6257 C C . SER C 1 93 ? 24.135 -5.240 -10.599 1.00 14.75 88 SER C C 1
ATOM 6258 O O . SER C 1 93 ? 24.943 -4.716 -11.370 1.00 15.70 88 SER C O 1
ATOM 6261 N N . GLY C 1 94 ? 22.847 -5.437 -10.918 1.00 14.20 89 GLY C N 1
ATOM 6262 C CA . GLY C 1 94 ? 22.373 -5.067 -12.239 1.00 14.39 89 GLY C CA 1
ATOM 6263 C C . GLY C 1 94 ? 22.149 -3.546 -12.341 1.00 14.20 89 GLY C C 1
ATOM 6264 O O . GLY C 1 94 ? 21.903 -3.067 -13.409 1.00 14.42 89 GLY C O 1
ATOM 6265 N N . SER C 1 95 ? 22.171 -2.844 -11.218 1.00 14.52 90 SER C N 1
ATOM 6266 C CA . SER C 1 95 ? 21.662 -1.461 -11.158 1.00 13.85 90 SER C CA 1
ATOM 6267 C C . SER C 1 95 ? 22.295 -0.508 -12.195 1.00 13.44 90 SER C C 1
ATOM 6268 O O . SER C 1 95 ? 21.594 0.357 -12.831 1.00 13.44 90 SER C O 1
ATOM 6271 N N . GLY C 1 96 ? 23.612 -0.576 -12.340 1.00 14.03 91 GLY C N 1
ATOM 6272 C CA . GLY C 1 96 ? 24.319 0.400 -13.098 1.00 13.20 91 GLY C CA 1
ATOM 6273 C C . GLY C 1 96 ? 24.007 0.249 -14.595 1.00 13.55 91 GLY C C 1
ATOM 6274 O O . GLY C 1 96 ? 23.951 1.225 -15.354 1.00 11.43 91 GLY C O 1
ATOM 6275 N N . LEU C 1 97 ? 23.767 -0.985 -15.045 1.00 10.41 92 LEU C N 1
ATOM 6276 C CA . LEU C 1 97 ? 23.421 -1.172 -16.400 1.00 11.05 92 LEU C CA 1
ATOM 6277 C C . LEU C 1 97 ? 21.887 -0.972 -16.622 1.00 11.08 92 LEU C C 1
ATOM 6278 O O . LEU C 1 97 ? 21.478 -0.607 -17.699 1.00 11.82 92 LEU C O 1
ATOM 6283 N N . LYS C 1 98 ? 21.076 -1.364 -15.623 1.00 10.56 93 LYS C N 1
ATOM 6284 C CA . LYS C 1 98 ? 19.668 -1.223 -15.685 1.00 10.91 93 LYS C CA 1
ATOM 6285 C C . LYS C 1 98 ? 19.380 0.269 -15.802 1.00 10.32 93 LYS C C 1
ATOM 6286 O O . LYS C 1 98 ? 18.419 0.650 -16.530 1.00 10.56 93 LYS C O 1
ATOM 6292 N N . ALA C 1 99 ? 20.218 1.096 -15.190 1.00 11.06 94 ALA C N 1
ATOM 6293 C CA . ALA C 1 99 ? 20.008 2.561 -15.385 1.00 10.60 94 ALA C CA 1
ATOM 6294 C C . ALA C 1 99 ? 19.993 3.017 -16.885 1.00 11.72 94 ALA C C 1
ATOM 6295 O O . ALA C 1 99 ? 19.183 3.859 -17.328 1.00 11.52 94 ALA C O 1
ATOM 6297 N N . VAL C 1 100 ? 20.914 2.445 -17.663 1.00 12.38 95 VAL C N 1
ATOM 6298 C CA . VAL C 1 100 ? 21.103 2.733 -19.080 1.00 11.49 95 VAL C CA 1
ATOM 6299 C C . VAL C 1 100 ? 19.893 2.169 -19.821 1.00 11.79 95 VAL C C 1
ATOM 6300 O O . VAL C 1 100 ? 19.401 2.833 -20.724 1.00 12.58 95 VAL C O 1
ATOM 6304 N N . MET C 1 101 ? 19.429 0.951 -19.471 1.00 11.75 96 MET C N 1
ATOM 6305 C CA . MET C 1 101 ? 18.169 0.428 -20.053 1.00 12.57 96 MET C CA 1
ATOM 6306 C C . MET C 1 101 ? 16.961 1.339 -19.839 1.00 11.94 96 MET C C 1
ATOM 6307 O O . MET C 1 101 ? 16.127 1.564 -20.764 1.00 11.36 96 MET C O 1
ATOM 6312 N N . LEU C 1 102 ? 16.848 1.877 -18.645 1.00 11.47 97 LEU C N 1
ATOM 6313 C CA . LEU C 1 102 ? 15.771 2.823 -18.303 1.00 11.04 97 LEU C CA 1
ATOM 6314 C C . LEU C 1 102 ? 15.847 4.133 -19.092 1.00 11.11 97 LEU C C 1
ATOM 6315 O O . LEU C 1 102 ? 14.831 4.659 -19.581 1.00 11.05 97 LEU C O 1
ATOM 6320 N N . ALA C 1 103 ? 17.056 4.629 -19.219 1.00 10.51 98 ALA C N 1
ATOM 6321 C CA . ALA C 1 103 ? 17.384 5.788 -20.036 1.00 12.04 98 ALA C CA 1
ATOM 6322 C C . ALA C 1 103 ? 16.926 5.571 -21.468 1.00 12.34 98 ALA C C 1
ATOM 6323 O O . ALA C 1 103 ? 16.294 6.400 -22.077 1.00 12.18 98 ALA C O 1
ATOM 6325 N N . ALA C 1 104 ? 17.237 4.419 -22.017 1.00 11.25 99 ALA C N 1
ATOM 6326 C CA . ALA C 1 104 ? 16.864 4.046 -23.373 1.00 11.98 99 ALA C CA 1
ATOM 6327 C C . ALA C 1 104 ? 15.354 3.988 -23.541 1.00 11.53 99 ALA C C 1
ATOM 6328 O O . ALA C 1 104 ? 14.806 4.474 -24.580 1.00 11.37 99 ALA C O 1
ATOM 6330 N N . ASN C 1 105 ? 14.668 3.299 -22.605 1.00 10.86 100 ASN C N 1
ATOM 6331 C CA . ASN C 1 105 ? 13.204 3.236 -22.603 1.00 10.74 100 ASN C CA 1
ATOM 6332 C C . ASN C 1 105 ? 12.552 4.648 -22.641 1.00 11.36 100 ASN C C 1
ATOM 6333 O O . ASN C 1 105 ? 11.562 4.926 -23.391 1.00 11.38 100 ASN C O 1
ATOM 6338 N N . ALA C 1 106 ? 13.134 5.536 -21.857 1.00 11.95 101 ALA C N 1
ATOM 6339 C CA . ALA C 1 106 ? 12.572 6.870 -21.722 1.00 13.31 101 ALA C CA 1
ATOM 6340 C C . ALA C 1 106 ? 12.757 7.669 -23.001 1.00 13.97 101 ALA C C 1
ATOM 6341 O O . ALA C 1 106 ? 11.897 8.462 -23.385 1.00 14.52 101 ALA C O 1
ATOM 6343 N N . ILE C 1 107 ? 13.927 7.531 -23.622 1.00 12.05 102 ILE C N 1
ATOM 6344 C CA . ILE C 1 107 ? 14.214 8.231 -24.866 1.00 13.46 102 ILE C CA 1
ATOM 6345 C C . ILE C 1 107 ? 13.305 7.626 -25.976 1.00 13.08 102 ILE C C 1
ATOM 6346 O O . ILE C 1 107 ? 12.663 8.356 -26.721 1.00 12.57 102 ILE C O 1
ATOM 6351 N N . MET C 1 108 ? 13.178 6.315 -26.082 1.00 14.27 103 MET C N 1
ATOM 6352 C CA . MET C 1 108 ? 12.297 5.756 -27.064 1.00 15.44 103 MET C CA 1
ATOM 6353 C C . MET C 1 108 ? 10.825 6.154 -26.889 1.00 17.25 103 MET C C 1
ATOM 6354 O O . MET C 1 108 ? 10.085 6.201 -27.881 1.00 18.92 103 MET C O 1
ATOM 6359 N N . ALA C 1 109 ? 10.375 6.427 -25.663 1.00 15.10 104 ALA C N 1
ATOM 6360 C CA . ALA C 1 109 ? 8.975 6.695 -25.389 1.00 15.87 104 ALA C CA 1
ATOM 6361 C C . ALA C 1 109 ? 8.692 8.166 -25.549 1.00 16.75 104 ALA C C 1
ATOM 6362 O O . ALA C 1 109 ? 7.559 8.607 -25.473 1.00 19.48 104 ALA C O 1
ATOM 6364 N N . GLY C 1 110 ? 9.748 8.926 -25.768 1.00 18.64 105 GLY C N 1
ATOM 6365 C CA . GLY C 1 110 ? 9.655 10.380 -25.884 1.00 18.64 105 GLY C CA 1
ATOM 6366 C C . GLY C 1 110 ? 9.569 11.104 -24.576 1.00 18.97 105 GLY C C 1
ATOM 6367 O O . GLY C 1 110 ? 9.105 12.232 -24.542 1.00 16.96 105 GLY C O 1
ATOM 6368 N N . ASP C 1 111 ? 9.894 10.434 -23.477 1.00 17.02 106 ASP C N 1
ATOM 6369 C CA . ASP C 1 111 ? 9.751 10.987 -22.140 1.00 17.69 106 ASP C CA 1
ATOM 6370 C C . ASP C 1 111 ? 10.933 11.882 -21.808 1.00 17.53 106 ASP C C 1
ATOM 6371 O O . ASP C 1 111 ? 10.783 12.885 -21.109 1.00 19.88 106 ASP C O 1
ATOM 6376 N N . ALA C 1 112 ? 12.078 11.573 -22.395 1.00 15.82 107 ALA C N 1
ATOM 6377 C CA . ALA C 1 112 ? 13.327 12.267 -22.147 1.00 17.23 107 ALA C CA 1
ATOM 6378 C C . ALA C 1 112 ? 14.112 12.414 -23.455 1.00 16.73 107 ALA C C 1
ATOM 6379 O O . ALA C 1 112 ? 13.917 11.617 -24.378 1.00 14.94 107 ALA C O 1
ATOM 6381 N N . GLU C 1 113 ? 14.964 13.433 -23.541 1.00 18.12 108 GLU C N 1
ATOM 6382 C CA . GLU C 1 113 ? 15.823 13.630 -24.716 1.00 19.66 108 GLU C CA 1
ATOM 6383 C C . GLU C 1 113 ? 17.261 13.153 -24.431 1.00 16.96 108 GLU C C 1
ATOM 6384 O O . GLU C 1 113 ? 17.838 12.442 -25.206 1.00 17.50 108 GLU C O 1
ATOM 6390 N N . ILE C 1 114 ? 17.849 13.653 -23.354 1.00 14.01 109 ILE C N 1
ATOM 6391 C CA . ILE C 1 114 ? 19.201 13.325 -22.944 1.00 14.86 109 ILE C CA 1
ATOM 6392 C C . ILE C 1 114 ? 19.245 12.854 -21.500 1.00 14.20 109 ILE C C 1
ATOM 6393 O O . ILE C 1 114 ? 18.799 13.536 -20.602 1.00 14.53 109 ILE C O 1
ATOM 6398 N N . VAL C 1 115 ? 19.835 11.680 -21.245 1.00 12.28 110 VAL C N 1
ATOM 6399 C CA . VAL C 1 115 ? 19.851 11.094 -19.921 1.00 13.24 110 VAL C CA 1
ATOM 6400 C C . VAL C 1 115 ? 21.274 10.668 -19.565 1.00 13.53 110 VAL C C 1
ATOM 6401 O O . VAL C 1 115 ? 22.026 10.206 -20.457 1.00 12.60 110 VAL C O 1
ATOM 6405 N N . VAL C 1 116 ? 21.714 11.026 -18.342 1.00 12.33 111 VAL C N 1
ATOM 6406 C CA . VAL C 1 116 ? 22.963 10.506 -17.783 1.00 12.20 111 VAL C CA 1
ATOM 6407 C C . VAL C 1 116 ? 22.583 9.349 -16.913 1.00 12.44 111 VAL C C 1
ATOM 6408 O O . VAL C 1 116 ? 21.706 9.509 -16.024 1.00 13.37 111 VAL C O 1
ATOM 6412 N N . ALA C 1 117 ? 23.128 8.170 -17.237 1.00 12.24 112 ALA C N 1
ATOM 6413 C CA . ALA C 1 117 ? 22.823 7.015 -16.508 1.00 11.75 112 ALA C CA 1
ATOM 6414 C C . ALA C 1 117 ? 24.082 6.270 -16.058 1.00 11.98 112 ALA C C 1
ATOM 6415 O O . ALA C 1 117 ? 25.040 6.209 -16.773 1.00 11.08 112 ALA C O 1
ATOM 6417 N N . GLY C 1 118 ? 23.999 5.597 -14.935 1.00 10.27 113 GLY C N 1
ATOM 6418 C CA . GLY C 1 118 ? 25.148 4.973 -14.385 1.00 11.52 113 GLY C CA 1
ATOM 6419 C C . GLY C 1 118 ? 24.897 4.404 -13.026 1.00 12.01 113 GLY C C 1
ATOM 6420 O O . GLY C 1 118 ? 23.745 4.087 -12.648 1.00 9.12 113 GLY C O 1
ATOM 6421 N N . GLY C 1 119 ? 25.971 4.347 -12.245 1.00 11.96 114 GLY C N 1
ATOM 6422 C CA . GLY C 1 119 ? 25.881 3.794 -10.918 1.00 11.69 114 GLY C CA 1
ATOM 6423 C C . GLY C 1 119 ? 26.986 4.331 -10.021 1.00 11.56 114 GLY C C 1
ATOM 6424 O O . GLY C 1 119 ? 27.996 4.859 -10.503 1.00 10.71 114 GLY C O 1
ATOM 6425 N N . GLN C 1 120 ? 26.804 4.157 -8.723 1.00 11.34 115 GLN C N 1
ATOM 6426 C CA . GLN C 1 120 ? 27.752 4.681 -7.719 1.00 11.41 115 GLN C CA 1
ATOM 6427 C C . GLN C 1 120 ? 27.700 3.777 -6.511 1.00 12.13 115 GLN C C 1
ATOM 6428 O O . GLN C 1 120 ? 26.639 3.400 -6.117 1.00 10.98 115 GLN C O 1
ATOM 6434 N N . GLU C 1 121 ? 28.821 3.515 -5.841 1.00 12.70 116 GLU C N 1
ATOM 6435 C CA . GLU C 1 121 ? 28.811 2.669 -4.680 1.00 13.65 116 GLU C CA 1
ATOM 6436 C C . GLU C 1 121 ? 30.062 2.926 -3.825 1.00 13.72 116 GLU C C 1
ATOM 6437 O O . GLU C 1 121 ? 31.138 3.066 -4.335 1.00 14.84 116 GLU C O 1
ATOM 6443 N N . ASN C 1 122 ? 29.849 3.023 -2.521 1.00 14.35 117 ASN C N 1
ATOM 6444 C CA . ASN C 1 122 ? 30.950 3.056 -1.571 1.00 15.13 117 ASN C CA 1
ATOM 6445 C C . ASN C 1 122 ? 30.696 1.988 -0.571 1.00 15.07 117 ASN C C 1
ATOM 6446 O O . ASN C 1 122 ? 29.941 2.175 0.384 1.00 15.76 117 ASN C O 1
ATOM 6451 N N . MET C 1 123 ? 31.225 0.801 -0.839 1.00 13.59 118 MET C N 1
ATOM 6452 C CA . MET C 1 123 ? 31.017 -0.290 0.049 1.00 14.08 118 MET C CA 1
ATOM 6453 C C . MET C 1 123 ? 31.771 -0.131 1.379 1.00 15.44 118 MET C C 1
ATOM 6454 O O . MET C 1 123 ? 31.284 -0.561 2.449 1.00 16.66 118 MET C O 1
ATOM 6459 N N . SER C 1 124 ? 32.911 0.495 1.314 1.00 19.14 119 SER C N 1
ATOM 6460 C CA . SER C 1 124 ? 33.707 0.786 2.546 1.00 21.60 119 SER C CA 1
ATOM 6461 C C . SER C 1 124 ? 32.858 1.493 3.610 1.00 20.99 119 SER C C 1
ATOM 6462 O O . SER C 1 124 ? 32.920 1.177 4.798 1.00 21.74 119 SER C O 1
ATOM 6465 N N . ALA C 1 125 ? 32.106 2.494 3.182 1.00 20.65 120 ALA C N 1
ATOM 6466 C CA . ALA C 1 125 ? 31.383 3.372 4.124 1.00 21.53 120 ALA C CA 1
ATOM 6467 C C . ALA C 1 125 ? 30.030 2.797 4.560 1.00 21.30 120 ALA C C 1
ATOM 6468 O O . ALA C 1 125 ? 29.311 3.393 5.378 1.00 21.56 120 ALA C O 1
ATOM 6470 N N . ALA C 1 126 ? 29.642 1.615 4.086 1.00 20.63 121 ALA C N 1
ATOM 6471 C CA . ALA C 1 126 ? 28.383 1.059 4.505 1.00 20.36 121 ALA C CA 1
ATOM 6472 C C . ALA C 1 126 ? 28.331 0.840 6.033 1.00 20.39 121 ALA C C 1
ATOM 6473 O O . ALA C 1 126 ? 29.216 0.194 6.607 1.00 19.61 121 ALA C O 1
ATOM 6475 N N . PRO C 1 127 ? 27.227 1.281 6.670 1.00 19.10 122 PRO C N 1
ATOM 6476 C CA . PRO C 1 127 ? 27.095 1.176 8.128 1.00 18.19 122 PRO C CA 1
ATOM 6477 C C . PRO C 1 127 ? 26.521 -0.137 8.601 1.00 19.23 122 PRO C C 1
ATOM 6478 O O . PRO C 1 127 ? 26.115 -0.969 7.819 1.00 18.97 122 PRO C O 1
ATOM 6482 N N . HIS C 1 128 ? 26.445 -0.271 9.915 1.00 15.49 123 HIS C N 1
ATOM 6483 C CA . HIS C 1 128 ? 25.693 -1.281 10.563 1.00 16.78 123 HIS C CA 1
ATOM 6484 C C . HIS C 1 128 ? 24.334 -0.681 10.991 1.00 16.71 123 HIS C C 1
ATOM 6485 O O . HIS C 1 128 ? 24.175 0.538 11.243 1.00 19.26 123 HIS C O 1
ATOM 6492 N N . VAL C 1 129 ? 23.357 -1.557 11.034 1.00 18.50 124 VAL C N 1
ATOM 6493 C CA . VAL C 1 129 ? 21.982 -1.198 11.315 1.00 19.04 124 VAL C CA 1
ATOM 6494 C C . VAL C 1 129 ? 21.482 -1.915 12.572 1.00 20.75 124 VAL C C 1
ATOM 6495 O O . VAL C 1 129 ? 21.909 -3.045 12.834 1.00 22.31 124 VAL C O 1
ATOM 6499 N N . LEU C 1 130 ? 20.590 -1.262 13.332 1.00 21.98 125 LEU C N 1
ATOM 6500 C CA . LEU C 1 130 ? 20.007 -1.898 14.525 1.00 24.48 125 LEU C CA 1
ATOM 6501 C C . LEU C 1 130 ? 18.523 -2.188 14.298 1.00 24.32 125 LEU C C 1
ATOM 6502 O O . LEU C 1 130 ? 17.715 -1.344 14.588 1.00 20.61 125 LEU C O 1
ATOM 6507 N N . PRO C 1 131 ? 18.169 -3.380 13.819 1.00 25.29 126 PRO C N 1
ATOM 6508 C CA . PRO C 1 131 ? 16.742 -3.638 13.622 1.00 26.44 126 PRO C CA 1
ATOM 6509 C C . PRO C 1 131 ? 15.962 -3.636 14.946 1.00 26.68 126 PRO C C 1
ATOM 6510 O O . PRO C 1 131 ? 16.427 -4.222 15.914 1.00 23.83 126 PRO C O 1
ATOM 6514 N N . GLY C 1 132 ? 14.775 -3.037 14.962 1.00 29.24 127 GLY C N 1
ATOM 6515 C CA . GLY C 1 132 ? 13.941 -3.022 16.144 1.00 28.04 127 GLY C CA 1
ATOM 6516 C C . GLY C 1 132 ? 14.379 -1.949 17.138 1.00 26.29 127 GLY C C 1
ATOM 6517 O O . GLY C 1 132 ? 13.962 -1.966 18.265 1.00 22.55 127 GLY C O 1
ATOM 6518 N N . SER C 1 133 ? 15.240 -1.030 16.709 1.00 24.82 128 SER C N 1
ATOM 6519 C CA . SER C 1 133 ? 15.791 -0.069 17.618 1.00 24.86 128 SER C CA 1
ATOM 6520 C C . SER C 1 133 ? 14.693 0.779 18.287 1.00 24.49 128 SER C C 1
ATOM 6521 O O . SER C 1 133 ? 14.898 1.306 19.399 1.00 21.27 128 SER C O 1
ATOM 6524 N N . ARG C 1 134 ? 13.561 0.920 17.632 1.00 25.99 129 ARG C N 1
ATOM 6525 C CA . ARG C 1 134 ? 12.454 1.741 18.157 1.00 26.07 129 ARG C CA 1
ATOM 6526 C C . ARG C 1 134 ? 11.699 1.064 19.320 1.00 27.34 129 ARG C C 1
ATOM 6527 O O . ARG C 1 134 ? 11.206 1.748 20.210 1.00 29.26 129 ARG C O 1
ATOM 6535 N N . ASP C 1 135 ? 11.651 -0.268 19.313 1.00 28.29 130 ASP C N 1
ATOM 6536 C CA . ASP C 1 135 ? 10.959 -1.060 20.303 1.00 31.35 130 ASP C CA 1
ATOM 6537 C C . ASP C 1 135 ? 11.792 -1.218 21.546 1.00 33.04 130 ASP C C 1
ATOM 6538 O O . ASP C 1 135 ? 11.244 -1.387 22.638 1.00 33.36 130 ASP C O 1
ATOM 6543 N N . GLY C 1 136 ? 13.109 -1.310 21.352 1.00 30.42 131 GLY C N 1
ATOM 6544 C CA . GLY C 1 136 ? 14.051 -1.562 22.439 1.00 32.88 131 GLY C CA 1
ATOM 6545 C C . GLY C 1 136 ? 14.257 -3.053 22.600 1.00 32.54 131 GLY C C 1
ATOM 6546 O O . GLY C 1 136 ? 13.589 -3.843 21.959 1.00 36.67 131 GLY C O 1
ATOM 6547 N N . PHE C 1 137 ? 15.181 -3.430 23.468 1.00 32.26 132 PHE C N 1
ATOM 6548 C CA . PHE C 1 137 ? 15.512 -4.828 23.712 1.00 31.59 132 PHE C CA 1
ATOM 6549 C C . PHE C 1 137 ? 15.369 -5.078 25.199 1.00 33.73 132 PHE C C 1
ATOM 6550 O O . PHE C 1 137 ? 16.281 -4.814 25.984 1.00 31.83 132 PHE C O 1
ATOM 6558 N N . ARG C 1 138 ? 14.196 -5.558 25.601 1.00 40.82 133 ARG C N 1
ATOM 6559 C CA . ARG C 1 138 ? 13.920 -5.824 27.027 1.00 43.83 133 ARG C CA 1
ATOM 6560 C C . ARG C 1 138 ? 14.935 -6.772 27.710 1.00 39.32 133 ARG C C 1
ATOM 6561 O O . ARG C 1 138 ? 15.258 -6.534 28.886 1.00 30.52 133 ARG C O 1
ATOM 6569 N N . MET C 1 139 ? 15.404 -7.826 27.017 1.00 39.88 134 MET C N 1
ATOM 6570 C CA . MET C 1 139 ? 16.410 -8.728 27.600 1.00 41.43 134 MET C CA 1
ATOM 6571 C C . MET C 1 139 ? 17.204 -9.622 26.648 1.00 41.04 134 MET C C 1
ATOM 6572 O O . MET C 1 139 ? 16.698 -10.085 25.619 1.00 44.37 134 MET C O 1
ATOM 6577 N N . GLY C 1 140 ? 18.460 -9.889 27.018 1.00 37.30 135 GLY C N 1
ATOM 6578 C CA . GLY C 1 140 ? 19.340 -10.750 26.235 1.00 32.68 135 GLY C CA 1
ATOM 6579 C C . GLY C 1 140 ? 20.038 -10.003 25.106 1.00 31.16 135 GLY C C 1
ATOM 6580 O O . GLY C 1 140 ? 19.806 -8.807 24.894 1.00 26.94 135 GLY C O 1
ATOM 6581 N N . ASP C 1 141 ? 20.907 -10.712 24.399 1.00 29.52 136 ASP C N 1
ATOM 6582 C CA . ASP C 1 141 ? 21.720 -10.114 23.325 1.00 32.69 136 ASP C CA 1
ATOM 6583 C C . ASP C 1 141 ? 20.878 -9.646 22.093 1.00 30.41 136 ASP C C 1
ATOM 6584 O O . ASP C 1 141 ? 19.746 -10.123 21.882 1.00 25.41 136 ASP C O 1
ATOM 6589 N N . ALA C 1 142 ? 21.415 -8.667 21.350 1.00 27.18 137 ALA C N 1
ATOM 6590 C CA . ALA C 1 142 ? 20.820 -8.063 20.150 1.00 25.32 137 ALA C CA 1
ATOM 6591 C C . ALA C 1 142 ? 21.922 -8.044 19.082 1.00 26.30 137 ALA C C 1
ATOM 6592 O O . ALA C 1 142 ? 23.087 -8.202 19.403 1.00 24.27 137 ALA C O 1
ATOM 6594 N N . LYS C 1 143 ? 21.527 -7.860 17.821 1.00 26.89 138 LYS C N 1
ATOM 6595 C CA . LYS C 1 143 ? 22.449 -7.867 16.683 1.00 30.68 138 LYS C CA 1
ATOM 6596 C C . LYS C 1 143 ? 22.464 -6.516 16.043 1.00 23.60 138 LYS C C 1
ATOM 6597 O O . LYS C 1 143 ? 21.422 -5.901 15.900 1.00 21.20 138 LYS C O 1
ATOM 6603 N N . LEU C 1 144 ? 23.680 -6.076 15.745 1.00 22.30 139 LEU C N 1
ATOM 6604 C CA . LEU C 1 144 ? 23.952 -5.011 14.853 1.00 24.32 139 LEU C CA 1
ATOM 6605 C C . LEU C 1 144 ? 24.232 -5.680 13.518 1.00 22.45 139 LEU C C 1
ATOM 6606 O O . LEU C 1 144 ? 25.187 -6.413 13.381 1.00 17.04 139 LEU C O 1
ATOM 6611 N N . VAL C 1 145 ? 23.366 -5.446 12.532 1.00 19.99 140 VAL C N 1
ATOM 6612 C CA . VAL C 1 145 ? 23.520 -6.095 11.232 1.00 19.84 140 VAL C CA 1
ATOM 6613 C C . VAL C 1 145 ? 24.387 -5.283 10.257 1.00 17.38 140 VAL C C 1
ATOM 6614 O O . VAL C 1 145 ? 24.265 -4.059 10.187 1.00 19.57 140 VAL C O 1
ATOM 6618 N N . ASP C 1 146 ? 25.267 -5.949 9.506 1.00 16.52 141 ASP C N 1
ATOM 6619 C CA . ASP C 1 146 ? 26.095 -5.320 8.499 1.00 16.42 141 ASP C CA 1
ATOM 6620 C C . ASP C 1 146 ? 25.258 -5.007 7.261 1.00 16.65 141 ASP C C 1
ATOM 6621 O O . ASP C 1 146 ? 24.816 -5.945 6.618 1.00 16.86 141 ASP C O 1
ATOM 6626 N N . THR C 1 147 ? 24.984 -3.722 6.974 1.00 13.92 142 THR C N 1
ATOM 6627 C CA . THR C 1 147 ? 24.202 -3.390 5.794 1.00 14.99 142 THR C CA 1
ATOM 6628 C C . THR C 1 147 ? 24.774 -3.861 4.482 1.00 13.97 142 THR C C 1
ATOM 6629 O O . THR C 1 147 ? 23.990 -4.202 3.586 1.00 14.54 142 THR C O 1
ATOM 6633 N N . MET C 1 148 ? 26.104 -3.864 4.354 1.00 14.66 143 MET C N 1
ATOM 6634 C CA . MET C 1 148 ? 26.749 -4.248 3.124 1.00 15.58 143 MET C CA 1
ATOM 6635 C C . MET C 1 148 ? 26.407 -5.702 2.908 1.00 15.59 143 MET C C 1
ATOM 6636 O O . MET C 1 148 ? 26.101 -6.064 1.816 1.00 18.01 143 MET C O 1
ATOM 6641 N N . ILE C 1 149 ? 26.370 -6.502 3.950 1.00 15.40 144 ILE C N 1
ATOM 6642 C CA . ILE C 1 149 ? 26.035 -7.953 3.756 1.00 15.46 144 ILE C CA 1
ATOM 6643 C C . ILE C 1 149 ? 24.524 -8.133 3.504 1.00 17.44 144 ILE C C 1
ATOM 6644 O O . ILE C 1 149 ? 24.108 -8.741 2.506 1.00 17.10 144 ILE C O 1
ATOM 6649 N N . VAL C 1 150 ? 23.688 -7.559 4.372 1.00 17.31 145 VAL C N 1
ATOM 6650 C CA . VAL C 1 150 ? 22.286 -7.870 4.294 1.00 18.69 145 VAL C CA 1
ATOM 6651 C C . VAL C 1 150 ? 21.671 -7.285 3.026 1.00 19.57 145 VAL C C 1
ATOM 6652 O O . VAL C 1 150 ? 20.929 -7.964 2.327 1.00 21.34 145 VAL C O 1
ATOM 6656 N N . ASP C 1 151 ? 22.036 -6.079 2.692 1.00 17.80 146 ASP C N 1
ATOM 6657 C CA . ASP C 1 151 ? 21.458 -5.397 1.543 1.00 18.64 146 ASP C CA 1
ATOM 6658 C C . ASP C 1 151 ? 22.157 -5.810 0.211 1.00 19.22 146 ASP C C 1
ATOM 6659 O O . ASP C 1 151 ? 21.528 -5.841 -0.847 1.00 23.17 146 ASP C O 1
ATOM 6664 N N . GLY C 1 152 ? 23.436 -6.155 0.287 1.00 17.52 147 GLY C N 1
ATOM 6665 C CA . GLY C 1 152 ? 24.303 -6.344 -0.868 1.00 18.82 147 GLY C CA 1
ATOM 6666 C C . GLY C 1 152 ? 24.602 -7.802 -1.206 1.00 21.67 147 GLY C C 1
ATOM 6667 O O . GLY C 1 152 ? 24.607 -8.140 -2.380 1.00 21.58 147 GLY C O 1
ATOM 6668 N N . LEU C 1 153 ? 24.776 -8.672 -0.201 1.00 19.44 148 LEU C N 1
ATOM 6669 C CA . LEU C 1 153 ? 25.487 -9.949 -0.351 1.00 20.21 148 LEU C CA 1
ATOM 6670 C C . LEU C 1 153 ? 24.792 -11.185 0.214 1.00 19.78 148 LEU C C 1
ATOM 6671 O O . LEU C 1 153 ? 25.408 -12.256 0.280 1.00 22.62 148 LEU C O 1
ATOM 6676 N N . TRP C 1 154 ? 23.537 -11.078 0.586 1.00 18.66 149 TRP C N 1
ATOM 6677 C CA . TRP C 1 154 ? 22.860 -12.117 1.370 1.00 21.19 149 TRP C CA 1
ATOM 6678 C C . TRP C 1 154 ? 21.546 -12.456 0.709 1.00 21.06 149 TRP C C 1
ATOM 6679 O O . TRP C 1 154 ? 20.765 -11.566 0.398 1.00 20.52 149 TRP C O 1
ATOM 6690 N N . ASP C 1 155 ? 21.293 -13.738 0.446 1.00 18.02 150 ASP C N 1
ATOM 6691 C CA . ASP C 1 155 ? 20.063 -14.116 -0.229 1.00 19.30 150 ASP C CA 1
ATOM 6692 C C . ASP C 1 155 ? 18.879 -14.087 0.743 1.00 18.76 150 ASP C C 1
ATOM 6693 O O . ASP C 1 155 ? 18.864 -14.833 1.743 1.00 21.25 150 ASP C O 1
ATOM 6698 N N . VAL C 1 156 ? 17.862 -13.285 0.427 1.00 18.09 151 VAL C N 1
ATOM 6699 C CA . VAL C 1 156 ? 16.664 -13.202 1.262 1.00 17.74 151 VAL C CA 1
ATOM 6700 C C . VAL C 1 156 ? 15.951 -14.558 1.423 1.00 18.65 151 VAL C C 1
ATOM 6701 O O . VAL C 1 156 ? 15.446 -14.911 2.498 1.00 20.07 151 VAL C O 1
ATOM 6705 N N . TYR C 1 157 ? 15.855 -15.291 0.328 1.00 20.69 152 TYR C N 1
ATOM 6706 C CA . TYR C 1 157 ? 14.968 -16.444 0.237 1.00 19.48 152 TYR C CA 1
ATOM 6707 C C . TYR C 1 157 ? 15.565 -17.660 0.911 1.00 20.71 152 TYR C C 1
ATOM 6708 O O . TYR C 1 157 ? 14.861 -18.352 1.599 1.00 22.54 152 TYR C O 1
ATOM 6717 N N . ASN C 1 158 ? 16.852 -17.838 0.778 1.00 21.01 153 ASN C N 1
ATOM 6718 C CA . ASN C 1 158 ? 17.556 -19.006 1.302 1.00 22.50 153 ASN C CA 1
ATOM 6719 C C . ASN C 1 158 ? 18.335 -18.688 2.554 1.00 21.31 153 ASN C C 1
ATOM 6720 O O . ASN C 1 158 ? 18.739 -19.591 3.249 1.00 23.57 153 ASN C O 1
ATOM 6725 N N . GLN C 1 159 ? 18.500 -17.404 2.867 1.00 22.47 154 GLN C N 1
ATOM 6726 C CA . GLN C 1 159 ? 19.205 -16.980 4.054 1.00 23.39 154 GLN C CA 1
ATOM 6727 C C . GLN C 1 159 ? 20.632 -17.485 4.132 1.00 22.78 154 GLN C C 1
ATOM 6728 O O . GLN C 1 159 ? 21.054 -18.074 5.126 1.00 25.43 154 GLN C O 1
ATOM 6734 N N . TYR C 1 160 ? 21.374 -17.224 3.057 1.00 22.43 155 TYR C N 1
ATOM 6735 C CA . TYR C 1 160 ? 22.790 -17.391 3.045 1.00 20.96 155 TYR C CA 1
ATOM 6736 C C . TYR C 1 160 ? 23.478 -16.457 2.047 1.00 20.30 155 TYR C C 1
ATOM 6737 O O . TYR C 1 160 ? 22.829 -15.912 1.166 1.00 18.79 155 TYR C O 1
ATOM 6746 N N . HIS C 1 161 ? 24.813 -16.349 2.192 1.00 20.84 156 HIS C N 1
ATOM 6747 C CA . HIS C 1 161 ? 25.689 -15.531 1.359 1.00 20.41 156 HIS C CA 1
ATOM 6748 C C . HIS C 1 161 ? 25.637 -15.848 -0.141 1.00 19.28 156 HIS C C 1
ATOM 6749 O O . HIS C 1 161 ? 25.412 -17.012 -0.578 1.00 18.50 156 HIS C O 1
ATOM 6756 N N . MET C 1 162 ? 25.858 -14.811 -0.954 1.00 19.52 157 MET C N 1
ATOM 6757 C CA . MET C 1 162 ? 25.999 -15.003 -2.393 1.00 17.97 157 MET C CA 1
ATOM 6758 C C . MET C 1 162 ? 27.019 -16.059 -2.736 1.00 17.89 157 MET C C 1
ATOM 6759 O O . MET C 1 162 ? 26.888 -16.712 -3.730 1.00 17.10 157 MET C O 1
ATOM 6764 N N . GLY C 1 163 ? 28.027 -16.249 -1.889 1.00 17.29 158 GLY C N 1
ATOM 6765 C CA . GLY C 1 163 ? 29.081 -17.177 -2.177 1.00 18.91 158 GLY C CA 1
ATOM 6766 C C . GLY C 1 163 ? 28.616 -18.631 -2.160 1.00 17.06 158 GLY C C 1
ATOM 6767 O O . GLY C 1 163 ? 29.184 -19.466 -2.879 1.00 17.11 158 GLY C O 1
ATOM 6768 N N . ILE C 1 164 ? 27.584 -18.912 -1.377 1.00 16.66 159 ILE C N 1
ATOM 6769 C CA . ILE C 1 164 ? 26.873 -20.186 -1.405 1.00 16.99 159 ILE C CA 1
ATOM 6770 C C . ILE C 1 164 ? 26.107 -20.417 -2.715 1.00 17.97 159 ILE C C 1
ATOM 6771 O O . ILE C 1 164 ? 26.005 -21.569 -3.214 1.00 16.51 159 ILE C O 1
ATOM 6776 N N . THR C 1 165 ? 25.517 -19.353 -3.295 1.00 16.61 160 THR C N 1
ATOM 6777 C CA . THR C 1 165 ? 24.910 -19.521 -4.633 1.00 16.15 160 THR C CA 1
ATOM 6778 C C . THR C 1 165 ? 26.003 -19.867 -5.676 1.00 16.23 160 THR C C 1
ATOM 6779 O O . THR C 1 165 ? 25.781 -20.698 -6.587 1.00 16.71 160 THR C O 1
ATOM 6783 N N . ALA C 1 166 ? 27.188 -19.272 -5.516 1.00 17.23 161 ALA C N 1
ATOM 6784 C CA . ALA C 1 166 ? 28.369 -19.596 -6.339 1.00 17.04 161 ALA C CA 1
ATOM 6785 C C . ALA C 1 166 ? 28.756 -21.105 -6.196 1.00 19.56 161 ALA C C 1
ATOM 6786 O O . ALA C 1 166 ? 28.992 -21.789 -7.197 1.00 19.93 161 ALA C O 1
ATOM 6788 N N . GLU C 1 167 ? 28.749 -21.613 -4.976 1.00 21.04 162 GLU C N 1
ATOM 6789 C CA . GLU C 1 167 ? 28.916 -23.080 -4.780 1.00 20.36 162 GLU C CA 1
ATOM 6790 C C . GLU C 1 167 ? 27.857 -23.936 -5.400 1.00 20.03 162 GLU C C 1
ATOM 6791 O O . GLU C 1 167 ? 28.154 -25.056 -5.842 1.00 22.94 162 GLU C O 1
ATOM 6797 N N . ASN C 1 168 ? 26.595 -23.481 -5.353 1.00 20.75 163 ASN C N 1
ATOM 6798 C CA . ASN C 1 168 ? 25.485 -24.200 -5.910 1.00 22.86 163 ASN C CA 1
ATOM 6799 C C . ASN C 1 168 ? 25.728 -24.389 -7.426 1.00 23.35 163 ASN C C 1
ATOM 6800 O O . ASN C 1 168 ? 25.490 -25.481 -8.003 1.00 21.18 163 ASN C O 1
ATOM 6805 N N . VAL C 1 169 ? 26.180 -23.301 -8.039 1.00 21.76 164 VAL C N 1
ATOM 6806 C CA . VAL C 1 169 ? 26.495 -23.255 -9.477 1.00 21.99 164 VAL C CA 1
ATOM 6807 C C . VAL C 1 169 ? 27.684 -24.148 -9.834 1.00 21.67 164 VAL C C 1
ATOM 6808 O O . VAL C 1 169 ? 27.626 -24.897 -10.789 1.00 24.84 164 VAL C O 1
ATOM 6812 N N . ALA C 1 170 ? 28.740 -24.080 -9.040 1.00 19.85 165 ALA C N 1
ATOM 6813 C CA . ALA C 1 170 ? 29.947 -24.887 -9.226 1.00 19.31 165 ALA C CA 1
ATOM 6814 C C . ALA C 1 170 ? 29.564 -26.347 -9.259 1.00 20.13 165 ALA C C 1
ATOM 6815 O O . ALA C 1 170 ? 30.053 -27.101 -10.066 1.00 21.13 165 ALA C O 1
ATOM 6817 N N . LYS C 1 171 ? 28.657 -26.711 -8.378 1.00 22.46 166 LYS C N 1
ATOM 6818 C CA . LYS C 1 171 ? 28.273 -28.113 -8.186 1.00 24.09 166 LYS C CA 1
ATOM 6819 C C . LYS C 1 171 ? 27.416 -28.549 -9.327 1.00 25.43 166 LYS C C 1
ATOM 6820 O O . LYS C 1 171 ? 27.678 -29.577 -9.943 1.00 24.97 166 LYS C O 1
ATOM 6826 N N . GLU C 1 172 ? 26.377 -27.772 -9.595 1.00 25.04 167 GLU C N 1
ATOM 6827 C CA . GLU C 1 172 ? 25.418 -28.039 -10.644 1.00 26.37 167 GLU C CA 1
ATOM 6828 C C . GLU C 1 172 ? 26.132 -28.131 -11.976 1.00 24.97 167 GLU C C 1
ATOM 6829 O O . GLU C 1 172 ? 25.981 -29.140 -12.658 1.00 23.19 167 GLU C O 1
ATOM 6835 N N . TYR C 1 173 ? 26.954 -27.126 -12.310 1.00 22.40 168 TYR C N 1
ATOM 6836 C CA . TYR C 1 173 ? 27.655 -27.083 -13.601 1.00 21.61 168 TYR C CA 1
ATOM 6837 C C . TYR C 1 173 ? 29.078 -27.727 -13.671 1.00 23.51 168 TYR C C 1
ATOM 6838 O O . TYR C 1 173 ? 29.771 -27.562 -14.668 1.00 24.13 168 TYR C O 1
ATOM 6847 N N . GLY C 1 174 ? 29.495 -28.457 -12.625 1.00 23.75 169 GLY C N 1
ATOM 6848 C CA . GLY C 1 174 ? 30.819 -29.089 -12.570 1.00 26.05 169 GLY C CA 1
ATOM 6849 C C . GLY C 1 174 ? 32.039 -28.194 -12.793 1.00 28.09 169 GLY C C 1
ATOM 6850 O O . GLY C 1 174 ? 32.906 -28.557 -13.572 1.00 30.46 169 GLY C O 1
ATOM 6851 N N . ILE C 1 175 ? 32.088 -27.013 -12.147 1.00 24.61 170 ILE C N 1
ATOM 6852 C CA . ILE C 1 175 ? 33.166 -26.051 -12.268 1.00 21.34 170 ILE C CA 1
ATOM 6853 C C . ILE C 1 175 ? 34.157 -26.306 -11.092 1.00 23.91 170 ILE C C 1
ATOM 6854 O O . ILE C 1 175 ? 33.888 -25.939 -9.931 1.00 22.70 170 ILE C O 1
ATOM 6859 N N . THR C 1 176 ? 35.342 -26.851 -11.407 1.00 23.14 171 THR C N 1
ATOM 6860 C CA . THR C 1 176 ? 36.326 -27.185 -10.373 1.00 24.38 171 THR C CA 1
ATOM 6861 C C . THR C 1 176 ? 37.022 -25.980 -9.769 1.00 25.22 171 THR C C 1
ATOM 6862 O O . THR C 1 176 ? 37.183 -24.933 -10.415 1.00 24.83 171 THR C O 1
ATOM 6866 N N . ARG C 1 177 ? 37.506 -26.176 -8.542 1.00 23.38 172 ARG C N 1
ATOM 6867 C CA . ARG C 1 177 ? 38.470 -25.267 -7.908 1.00 22.58 172 ARG C CA 1
ATOM 6868 C C . ARG C 1 177 ? 39.602 -24.866 -8.854 1.00 23.12 172 ARG C C 1
ATOM 6869 O O . ARG C 1 177 ? 39.958 -23.672 -8.985 1.00 19.04 172 ARG C O 1
ATOM 6877 N N . GLU C 1 178 ? 40.194 -25.843 -9.534 1.00 20.80 173 GLU C N 1
ATOM 6878 C CA . GLU C 1 178 ? 41.338 -25.576 -10.409 1.00 24.25 173 GLU C CA 1
ATOM 6879 C C . GLU C 1 178 ? 40.941 -24.643 -11.590 1.00 24.11 173 GLU C C 1
ATOM 6880 O O . GLU C 1 178 ? 41.591 -23.579 -11.875 1.00 24.17 173 GLU C O 1
ATOM 6886 N N . ALA C 1 179 ? 39.814 -24.998 -12.190 1.00 23.61 174 ALA C N 1
ATOM 6887 C CA . ALA C 1 179 ? 39.226 -24.203 -13.261 1.00 21.28 174 ALA C CA 1
ATOM 6888 C C . ALA C 1 179 ? 38.990 -22.754 -12.789 1.00 22.29 174 ALA C C 1
ATOM 6889 O O . ALA C 1 179 ? 39.370 -21.833 -13.500 1.00 18.71 174 ALA C O 1
ATOM 6891 N N . GLN C 1 180 ? 38.391 -22.576 -11.593 1.00 20.75 175 GLN C N 1
ATOM 6892 C CA . GLN C 1 180 ? 38.101 -21.233 -11.078 1.00 21.82 175 GLN C CA 1
ATOM 6893 C C . GLN C 1 180 ? 39.350 -20.479 -10.806 1.00 20.63 175 GLN C C 1
ATOM 6894 O O . GLN C 1 180 ? 39.467 -19.295 -11.128 1.00 17.64 175 GLN C O 1
ATOM 6900 N N . ASP C 1 181 ? 40.352 -21.137 -10.206 1.00 21.77 176 ASP C N 1
ATOM 6901 C CA . ASP C 1 181 ? 41.620 -20.436 -9.975 1.00 24.43 176 ASP C CA 1
ATOM 6902 C C . ASP C 1 181 ? 42.302 -20.022 -11.265 1.00 21.94 176 ASP C C 1
ATOM 6903 O O . ASP C 1 181 ? 42.826 -18.879 -11.367 1.00 20.55 176 ASP C O 1
ATOM 6908 N N . GLU C 1 182 ? 42.197 -20.876 -12.272 1.00 20.20 177 GLU C N 1
ATOM 6909 C CA . GLU C 1 182 ? 42.825 -20.566 -13.582 1.00 24.19 177 GLU C CA 1
ATOM 6910 C C . GLU C 1 182 ? 42.135 -19.360 -14.227 1.00 21.03 177 GLU C C 1
ATOM 6911 O O . GLU C 1 182 ? 42.831 -18.419 -14.693 1.00 19.67 177 GLU C O 1
ATOM 6917 N N . PHE C 1 183 ? 40.787 -19.397 -14.176 1.00 20.24 178 PHE C N 1
ATOM 6918 C CA . PHE C 1 183 ? 39.970 -18.229 -14.559 1.00 18.69 178 PHE C CA 1
ATOM 6919 C C . PHE C 1 183 ? 40.432 -16.968 -13.837 1.00 17.27 178 PHE C C 1
ATOM 6920 O O . PHE C 1 183 ? 40.625 -15.974 -14.458 1.00 20.12 178 PHE C O 1
ATOM 6928 N N . ALA C 1 184 ? 40.663 -17.015 -12.531 1.00 18.75 179 ALA C N 1
ATOM 6929 C CA . ALA C 1 184 ? 41.005 -15.796 -11.747 1.00 18.85 179 ALA C CA 1
ATOM 6930 C C . ALA C 1 184 ? 42.367 -15.221 -12.051 1.00 19.56 179 ALA C C 1
ATOM 6931 O O . ALA C 1 184 ? 42.596 -14.010 -12.163 1.00 18.35 179 ALA C O 1
ATOM 6933 N N . VAL C 1 185 ? 43.315 -16.106 -12.288 1.00 20.01 180 VAL C N 1
ATOM 6934 C CA . VAL C 1 185 ? 44.640 -15.642 -12.681 1.00 21.36 180 VAL C CA 1
ATOM 6935 C C . VAL C 1 185 ? 44.663 -14.993 -14.073 1.00 17.52 180 VAL C C 1
ATOM 6936 O O . VAL C 1 185 ? 45.398 -13.980 -14.290 1.00 18.18 180 VAL C O 1
ATOM 6940 N N . GLY C 1 186 ? 43.840 -15.537 -14.986 1.00 17.87 181 GLY C N 1
ATOM 6941 C CA . GLY C 1 186 ? 43.640 -14.962 -16.312 1.00 17.26 181 GLY C CA 1
ATOM 6942 C C . GLY C 1 186 ? 43.083 -13.528 -16.149 1.00 17.60 181 GLY C C 1
ATOM 6943 O O . GLY C 1 186 ? 43.619 -12.591 -16.739 1.00 17.90 181 GLY C O 1
ATOM 6944 N N . SER C 1 187 ? 42.136 -13.336 -15.223 1.00 16.23 182 SER C N 1
ATOM 6945 C CA . SER C 1 187 ? 41.493 -12.041 -15.078 1.00 17.66 182 SER C CA 1
ATOM 6946 C C . SER C 1 187 ? 42.530 -11.078 -14.527 1.00 14.69 182 SER C C 1
ATOM 6947 O O . SER C 1 187 ? 42.742 -10.038 -15.068 1.00 18.40 182 SER C O 1
ATOM 6950 N N . GLN C 1 188 ? 43.277 -11.457 -13.469 1.00 16.07 183 GLN C N 1
ATOM 6951 C CA . GLN C 1 188 ? 44.354 -10.596 -12.959 1.00 15.81 183 GLN C CA 1
ATOM 6952 C C . GLN C 1 188 ? 45.426 -10.260 -14.010 1.00 16.32 183 GLN C C 1
ATOM 6953 O O . GLN C 1 188 ? 45.832 -9.120 -14.219 1.00 15.69 183 GLN C O 1
ATOM 6959 N N . ASN C 1 189 ? 45.923 -11.283 -14.669 1.00 15.81 184 ASN C N 1
ATOM 6960 C CA . ASN C 1 189 ? 47.007 -11.112 -15.731 1.00 17.19 184 ASN C CA 1
ATOM 6961 C C . ASN C 1 189 ? 46.579 -10.149 -16.894 1.00 16.01 184 ASN C C 1
ATOM 6962 O O . ASN C 1 189 ? 47.381 -9.245 -17.350 1.00 17.32 184 ASN C O 1
ATOM 6967 N N . LYS C 1 190 ? 45.280 -10.236 -17.268 1.00 17.76 185 LYS C N 1
ATOM 6968 C CA . LYS C 1 190 ? 44.759 -9.453 -18.386 1.00 14.87 185 LYS C CA 1
ATOM 6969 C C . LYS C 1 190 ? 44.663 -8.019 -17.883 1.00 16.35 185 LYS C C 1
ATOM 6970 O O . LYS C 1 190 ? 44.872 -7.103 -18.633 1.00 15.51 185 LYS C O 1
ATOM 6976 N N . ALA C 1 191 ? 44.198 -7.843 -16.644 1.00 15.86 186 ALA C N 1
ATOM 6977 C CA . ALA C 1 191 ? 44.034 -6.477 -16.127 1.00 15.70 186 ALA C CA 1
ATOM 6978 C C . ALA C 1 191 ? 45.381 -5.783 -15.994 1.00 15.56 186 ALA C C 1
ATOM 6979 O O . ALA C 1 191 ? 45.536 -4.572 -16.306 1.00 16.51 186 ALA C O 1
ATOM 6981 N N . GLU C 1 192 ? 46.343 -6.538 -15.475 1.00 19.61 187 GLU C N 1
ATOM 6982 C CA . GLU C 1 192 ? 47.734 -6.093 -15.334 1.00 20.72 187 GLU C CA 1
ATOM 6983 C C . GLU C 1 192 ? 48.266 -5.711 -16.712 1.00 20.46 187 GLU C C 1
ATOM 6984 O O . GLU C 1 192 ? 48.707 -4.610 -16.921 1.00 19.60 187 GLU C O 1
ATOM 6990 N N . ALA C 1 193 ? 48.132 -6.601 -17.689 1.00 19.39 188 ALA C N 1
ATOM 6991 C CA . ALA C 1 193 ? 48.627 -6.235 -19.051 1.00 18.07 188 ALA C CA 1
ATOM 6992 C C . ALA C 1 193 ? 47.946 -4.971 -19.621 1.00 17.21 188 ALA C C 1
ATOM 6993 O O . ALA C 1 193 ? 48.612 -4.048 -20.134 1.00 16.91 188 ALA C O 1
ATOM 6995 N N . ALA C 1 194 ? 46.620 -4.841 -19.413 1.00 16.84 189 ALA C N 1
ATOM 6996 C CA . ALA C 1 194 ? 45.918 -3.654 -19.898 1.00 16.81 189 ALA C CA 1
ATOM 6997 C C . ALA C 1 194 ? 46.317 -2.391 -19.197 1.00 16.25 189 ALA C C 1
ATOM 6998 O O . ALA C 1 194 ? 46.397 -1.325 -19.813 1.00 15.05 189 ALA C O 1
ATOM 7000 N N . GLN C 1 195 ? 46.517 -2.478 -17.900 1.00 19.77 190 GLN C N 1
ATOM 7001 C CA . GLN C 1 195 ? 46.990 -1.307 -17.136 1.00 22.62 190 GLN C CA 1
ATOM 7002 C C . GLN C 1 195 ? 48.256 -0.745 -17.671 1.00 22.50 190 GLN C C 1
ATOM 7003 O O . GLN C 1 195 ? 48.374 0.457 -17.883 1.00 19.58 190 GLN C O 1
ATOM 7009 N N . LYS C 1 196 ? 49.218 -1.637 -17.785 1.00 22.38 191 LYS C N 1
ATOM 7010 C CA . LYS C 1 196 ? 50.552 -1.295 -18.251 1.00 24.40 191 LYS C CA 1
ATOM 7011 C C . LYS C 1 196 ? 50.598 -0.869 -19.671 1.00 25.93 191 LYS C C 1
ATOM 7012 O O . LYS C 1 196 ? 51.452 -0.066 -20.027 1.00 27.85 191 LYS C O 1
ATOM 7018 N N . ALA C 1 197 ? 49.703 -1.435 -20.514 1.00 25.59 192 ALA C N 1
ATOM 7019 C CA . ALA C 1 197 ? 49.592 -0.959 -21.883 1.00 23.08 192 ALA C CA 1
ATOM 7020 C C . ALA C 1 197 ? 48.881 0.362 -22.010 1.00 21.84 192 ALA C C 1
ATOM 7021 O O . ALA C 1 197 ? 48.748 0.833 -23.113 1.00 23.32 192 ALA C O 1
ATOM 7023 N N . GLY C 1 198 ? 48.381 0.939 -20.905 1.00 21.20 193 GLY C N 1
ATOM 7024 C CA . GLY C 1 198 ? 47.672 2.226 -20.966 1.00 21.78 193 GLY C CA 1
ATOM 7025 C C . GLY C 1 198 ? 46.195 2.158 -21.390 1.00 19.19 193 GLY C C 1
ATOM 7026 O O . GLY C 1 198 ? 45.596 3.169 -21.747 1.00 19.41 193 GLY C O 1
ATOM 7027 N N . LYS C 1 199 ? 45.594 0.977 -21.323 1.00 19.56 194 LYS C N 1
ATOM 7028 C CA . LYS C 1 199 ? 44.276 0.796 -21.919 1.00 19.17 194 LYS C CA 1
ATOM 7029 C C . LYS C 1 199 ? 43.158 1.378 -21.060 1.00 19.04 194 LYS C C 1
ATOM 7030 O O . LYS C 1 199 ? 42.030 1.452 -21.538 1.00 20.83 194 LYS C O 1
ATOM 7036 N N . PHE C 1 200 ? 43.457 1.775 -19.811 1.00 17.72 195 PHE C N 1
ATOM 7037 C CA . PHE C 1 200 ? 42.428 2.344 -18.895 1.00 17.82 195 PHE C CA 1
ATOM 7038 C C . PHE C 1 200 ? 42.545 3.833 -18.749 1.00 20.21 195 PHE C C 1
ATOM 7039 O O . PHE C 1 200 ? 41.660 4.468 -18.191 1.00 17.14 195 PHE C O 1
ATOM 7047 N N . ASP C 1 201 ? 43.613 4.379 -19.342 1.00 18.74 196 ASP C N 1
ATOM 7048 C CA . ASP C 1 201 ? 43.929 5.779 -19.245 1.00 19.63 196 ASP C CA 1
ATOM 7049 C C . ASP C 1 201 ? 42.831 6.679 -19.702 1.00 21.71 196 ASP C C 1
ATOM 7050 O O . ASP C 1 201 ? 42.518 7.661 -19.014 1.00 20.43 196 ASP C O 1
ATOM 7055 N N . GLU C 1 202 ? 42.191 6.361 -20.832 1.00 19.26 197 GLU C N 1
ATOM 7056 C CA . GLU C 1 202 ? 41.209 7.274 -21.396 1.00 18.85 197 GLU C CA 1
ATOM 7057 C C . GLU C 1 202 ? 39.901 7.266 -20.570 1.00 18.37 197 GLU C C 1
ATOM 7058 O O . GLU C 1 202 ? 39.270 8.302 -20.290 1.00 18.25 197 GLU C O 1
ATOM 7064 N N . GLU C 1 203 ? 39.460 6.069 -20.187 1.00 15.69 198 GLU C N 1
ATOM 7065 C CA . GLU C 1 203 ? 38.153 5.989 -19.582 1.00 16.56 198 GLU C CA 1
ATOM 7066 C C . GLU C 1 203 ? 38.088 6.479 -18.174 1.00 15.73 198 GLU C C 1
ATOM 7067 O O . GLU C 1 203 ? 36.996 6.880 -17.712 1.00 18.22 198 GLU C O 1
ATOM 7073 N N . ILE C 1 204 ? 39.235 6.421 -17.463 1.00 16.63 199 ILE C N 1
ATOM 7074 C CA . ILE C 1 204 ? 39.296 6.807 -16.050 1.00 16.20 199 ILE C CA 1
ATOM 7075 C C . ILE C 1 204 ? 39.269 8.309 -15.941 1.00 17.63 199 ILE C C 1
ATOM 7076 O O . ILE C 1 204 ? 39.983 8.995 -16.684 1.00 18.34 199 ILE C O 1
ATOM 7081 N N . VAL C 1 205 ? 38.450 8.786 -15.007 1.00 17.66 200 VAL C N 1
ATOM 7082 C CA . VAL C 1 205 ? 38.399 10.182 -14.556 1.00 19.64 200 VAL C CA 1
ATOM 7083 C C . VAL C 1 205 ? 38.961 10.206 -13.127 1.00 18.79 200 VAL C C 1
ATOM 7084 O O . VAL C 1 205 ? 38.646 9.375 -12.309 1.00 18.93 200 VAL C O 1
ATOM 7088 N N . PRO C 1 206 ? 39.861 11.151 -12.837 1.00 17.65 201 PRO C N 1
ATOM 7089 C CA . PRO C 1 206 ? 40.404 11.187 -11.481 1.00 17.11 201 PRO C CA 1
ATOM 7090 C C . PRO C 1 206 ? 39.444 11.672 -10.408 1.00 16.54 201 PRO C C 1
ATOM 7091 O O . PRO C 1 206 ? 38.598 12.470 -10.695 1.00 17.65 201 PRO C O 1
ATOM 7095 N N . VAL C 1 207 ? 39.590 11.192 -9.212 1.00 17.95 202 VAL C N 1
ATOM 7096 C CA . VAL C 1 207 ? 38.904 11.697 -8.041 1.00 18.66 202 VAL C CA 1
ATOM 7097 C C . VAL C 1 207 ? 39.972 12.357 -7.139 1.00 19.81 202 VAL C C 1
ATOM 7098 O O . VAL C 1 207 ? 40.962 11.693 -6.834 1.00 18.77 202 VAL C O 1
ATOM 7102 N N . LEU C 1 208 ? 39.765 13.630 -6.752 1.00 20.54 203 LEU C N 1
ATOM 7103 C CA . LEU C 1 208 ? 40.686 14.420 -5.871 1.00 20.45 203 LEU C CA 1
ATOM 7104 C C . LEU C 1 208 ? 40.431 14.095 -4.422 1.00 19.77 203 LEU C C 1
ATOM 7105 O O . LEU C 1 208 ? 39.377 14.385 -3.896 1.00 25.03 203 LEU C O 1
ATOM 7110 N N . ILE C 1 209 ? 41.371 13.440 -3.767 1.00 22.39 204 ILE C N 1
ATOM 7111 C CA . ILE C 1 209 ? 41.214 12.997 -2.399 1.00 24.66 204 ILE C CA 1
ATOM 7112 C C . ILE C 1 209 ? 41.680 14.134 -1.441 1.00 28.15 204 ILE C C 1
ATOM 7113 O O . ILE C 1 209 ? 42.817 14.558 -1.530 1.00 28.98 204 ILE C O 1
ATOM 7118 N N . PRO C 1 210 ? 40.812 14.594 -0.510 1.00 30.52 205 PRO C N 1
ATOM 7119 C CA . PRO C 1 210 ? 41.333 15.616 0.450 1.00 33.05 205 PRO C CA 1
ATOM 7120 C C . PRO C 1 210 ? 42.463 15.092 1.352 1.00 31.90 205 PRO C C 1
ATOM 7121 O O . PRO C 1 210 ? 42.493 13.906 1.699 1.00 26.32 205 PRO C O 1
ATOM 7125 N N . GLN C 1 211 ? 43.359 16.005 1.722 1.00 31.86 206 GLN C N 1
ATOM 7126 C CA . GLN C 1 211 ? 44.522 15.702 2.527 1.00 30.61 206 GLN C CA 1
ATOM 7127 C C . GLN C 1 211 ? 44.523 16.564 3.807 1.00 36.94 206 GLN C C 1
ATOM 7128 O O . GLN C 1 211 ? 44.092 17.760 3.823 1.00 33.32 206 GLN C O 1
ATOM 7134 N N . ARG C 1 212 ? 45.021 15.944 4.879 1.00 43.00 207 ARG C N 1
ATOM 7135 C CA . ARG C 1 212 ? 45.127 16.607 6.154 1.00 44.30 207 ARG C CA 1
ATOM 7136 C C . ARG C 1 212 ? 45.865 17.920 5.919 1.00 44.11 207 ARG C C 1
ATOM 7137 O O . ARG C 1 212 ? 45.332 18.996 6.227 1.00 40.01 207 ARG C O 1
ATOM 7145 N N . LYS C 1 213 ? 47.030 17.853 5.277 1.00 41.72 208 LYS C N 1
ATOM 7146 C CA . LYS C 1 213 ? 47.826 19.053 5.009 1.00 44.21 208 LYS C CA 1
ATOM 7147 C C . LYS C 1 213 ? 48.055 19.202 3.502 1.00 40.82 208 LYS C C 1
ATOM 7148 O O . LYS C 1 213 ? 48.249 18.212 2.808 1.00 39.39 208 LYS C O 1
ATOM 7154 N N . GLY C 1 214 ? 48.015 20.429 2.987 1.00 35.28 209 GLY C N 1
ATOM 7155 C CA . GLY C 1 214 ? 48.237 20.674 1.548 1.00 35.92 209 GLY C CA 1
ATOM 7156 C C . GLY C 1 214 ? 47.079 20.308 0.604 1.00 35.13 209 GLY C C 1
ATOM 7157 O O . GLY C 1 214 ? 45.987 19.969 1.052 1.00 34.47 209 GLY C O 1
ATOM 7158 N N . ASP C 1 215 ? 47.341 20.368 -0.702 1.00 35.78 210 ASP C N 1
ATOM 7159 C CA . ASP C 1 215 ? 46.307 20.236 -1.750 1.00 40.55 210 ASP C CA 1
ATOM 7160 C C . ASP C 1 215 ? 45.737 18.800 -1.892 1.00 36.72 210 ASP C C 1
ATOM 7161 O O . ASP C 1 215 ? 46.388 17.832 -1.482 1.00 41.13 210 ASP C O 1
ATOM 7166 N N . PRO C 1 216 ? 44.528 18.652 -2.489 1.00 35.58 211 PRO C N 1
ATOM 7167 C CA . PRO C 1 216 ? 44.056 17.239 -2.704 1.00 30.79 211 PRO C CA 1
ATOM 7168 C C . PRO C 1 216 ? 44.927 16.477 -3.745 1.00 31.76 211 PRO C C 1
ATOM 7169 O O . PRO C 1 216 ? 45.571 17.102 -4.578 1.00 32.07 211 PRO C O 1
ATOM 7173 N N . VAL C 1 217 ? 44.993 15.149 -3.657 1.00 29.28 212 VAL C N 1
ATOM 7174 C CA . VAL C 1 217 ? 45.817 14.333 -4.573 1.00 29.85 212 VAL C CA 1
ATOM 7175 C C . VAL C 1 217 ? 44.876 13.424 -5.370 1.00 28.20 212 VAL C C 1
ATOM 7176 O O . VAL C 1 217 ? 43.971 12.838 -4.797 1.00 22.73 212 VAL C O 1
ATOM 7180 N N . ALA C 1 218 ? 45.049 13.405 -6.687 1.00 26.51 213 ALA C N 1
ATOM 7181 C CA . ALA C 1 218 ? 44.227 12.601 -7.606 1.00 24.26 213 ALA C CA 1
ATOM 7182 C C . ALA C 1 218 ? 44.458 11.099 -7.380 1.00 25.91 213 ALA C C 1
ATOM 7183 O O . ALA C 1 218 ? 45.588 10.630 -7.142 1.00 27.09 213 ALA C O 1
ATOM 7185 N N . PHE C 1 219 ? 43.358 10.357 -7.364 1.00 20.63 214 PHE C N 1
ATOM 7186 C CA . PHE C 1 219 ? 43.334 8.894 -7.395 1.00 19.98 214 PHE C CA 1
ATOM 7187 C C . PHE C 1 219 ? 42.796 8.500 -8.788 1.00 20.10 214 PHE C C 1
ATOM 7188 O O . PHE C 1 219 ? 41.773 9.043 -9.226 1.00 20.02 214 PHE C O 1
ATOM 7196 N N . LYS C 1 220 ? 43.540 7.611 -9.480 1.00 19.77 215 LYS C N 1
ATOM 7197 C CA . LYS C 1 220 ? 43.366 7.376 -10.895 1.00 19.55 215 LYS C CA 1
ATOM 7198 C C . LYS C 1 220 ? 43.914 6.053 -11.388 1.00 19.94 215 LYS C C 1
ATOM 7199 O O . LYS C 1 220 ? 44.089 5.947 -12.553 1.00 18.37 215 LYS C O 1
ATOM 7205 N N . THR C 1 221 ? 44.087 5.064 -10.510 1.00 20.79 216 THR C N 1
ATOM 7206 C CA . THR C 1 221 ? 44.608 3.762 -10.880 1.00 23.97 216 THR C CA 1
ATOM 7207 C C . THR C 1 221 ? 43.759 2.777 -10.228 1.00 18.92 216 THR C C 1
ATOM 7208 O O . THR C 1 221 ? 43.404 2.954 -9.046 1.00 21.43 216 THR C O 1
ATOM 7212 N N . ASP C 1 222 ? 43.529 1.658 -10.906 1.00 18.44 217 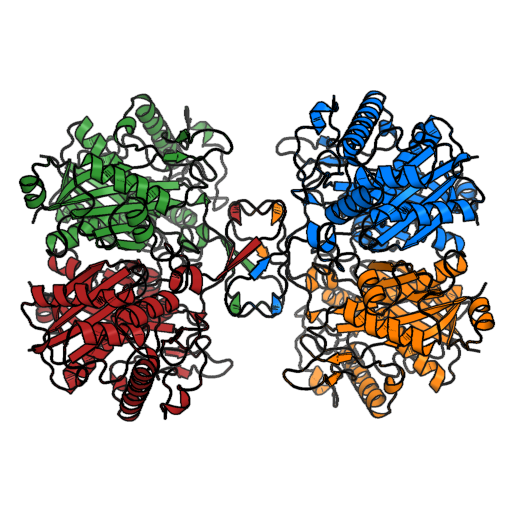ASP C N 1
ATOM 7213 C CA . ASP C 1 222 ? 42.726 0.581 -10.344 1.00 18.80 217 ASP C CA 1
ATOM 7214 C C . ASP C 1 222 ? 43.518 -0.202 -9.310 1.00 20.23 217 ASP C C 1
ATOM 7215 O O . ASP C 1 222 ? 44.118 -1.220 -9.622 1.00 20.82 217 ASP C O 1
ATOM 7220 N N . GLU C 1 223 ? 43.462 0.253 -8.070 1.00 20.68 218 GLU C N 1
ATOM 7221 C CA . GLU C 1 223 ? 44.424 -0.210 -7.038 1.00 20.69 218 GLU C CA 1
ATOM 7222 C C . GLU C 1 223 ? 44.184 -1.603 -6.526 1.00 22.28 218 GLU C C 1
ATOM 7223 O O . GLU C 1 223 ? 44.993 -2.088 -5.755 1.00 22.08 218 GLU C O 1
ATOM 7229 N N . PHE C 1 224 ? 43.081 -2.237 -6.926 1.00 20.00 219 PHE C N 1
ATOM 7230 C CA . PHE C 1 224 ? 42.802 -3.617 -6.468 1.00 18.39 219 PHE C CA 1
ATOM 7231 C C . PHE C 1 224 ? 43.476 -4.717 -7.332 1.00 19.40 219 PHE C C 1
ATOM 7232 O O . PHE C 1 224 ? 43.494 -5.863 -6.951 1.00 18.86 219 PHE C O 1
ATOM 7240 N N . VAL C 1 225 ? 43.975 -4.332 -8.506 1.00 23.65 220 VAL C N 1
ATOM 7241 C CA . VAL C 1 225 ? 44.555 -5.257 -9.471 1.00 22.49 220 VAL C CA 1
ATOM 7242 C C . VAL C 1 225 ? 45.844 -5.853 -8.865 1.00 22.44 220 VAL C C 1
ATOM 7243 O O . VAL C 1 225 ? 46.707 -5.126 -8.457 1.00 23.10 220 VAL C O 1
ATOM 7247 N N . ARG C 1 226 ? 45.935 -7.159 -8.837 1.00 22.87 221 ARG C N 1
ATOM 7248 C CA . ARG C 1 226 ? 47.130 -7.873 -8.306 1.00 28.12 221 ARG C CA 1
ATOM 7249 C C . ARG C 1 226 ? 48.163 -8.020 -9.411 1.00 28.15 221 ARG C C 1
ATOM 7250 O O . ARG C 1 226 ? 47.907 -8.756 -10.358 1.00 28.71 221 ARG C O 1
ATOM 7258 N N . GLN C 1 227 ? 49.319 -7.365 -9.265 1.00 31.09 222 GLN C N 1
ATOM 7259 C CA . GLN C 1 227 ? 50.460 -7.524 -10.203 1.00 34.33 222 GLN C CA 1
ATOM 7260 C C . GLN C 1 227 ? 51.189 -8.859 -9.979 1.00 35.14 222 GLN C C 1
ATOM 7261 O O . GLN C 1 227 ? 51.411 -9.261 -8.840 1.00 28.56 222 GLN C O 1
ATOM 7267 N N . GLY C 1 228 ? 51.552 -9.542 -11.067 1.00 32.59 223 GLY C N 1
ATOM 7268 C CA . GLY C 1 228 ? 52.407 -10.737 -11.000 1.00 31.17 223 GLY C CA 1
ATOM 7269 C C . GLY C 1 228 ? 51.688 -11.943 -10.461 1.00 32.38 223 GLY C C 1
ATOM 7270 O O . GLY C 1 228 ? 52.318 -12.921 -10.039 1.00 31.94 223 GLY C O 1
ATOM 7271 N N . ALA C 1 229 ? 50.363 -11.891 -10.479 1.00 28.48 224 ALA C N 1
ATOM 7272 C CA . ALA C 1 229 ? 49.542 -12.976 -9.936 1.00 27.96 224 ALA C CA 1
ATOM 7273 C C . ALA C 1 229 ? 49.889 -14.258 -10.596 1.00 26.92 224 ALA C C 1
ATOM 7274 O O . ALA C 1 229 ? 50.176 -14.268 -11.769 1.00 28.34 224 ALA C O 1
ATOM 7276 N N . THR C 1 230 ? 49.787 -15.346 -9.839 1.00 28.56 225 THR C N 1
ATOM 7277 C CA . THR C 1 230 ? 50.249 -16.648 -10.237 1.00 26.86 225 THR C CA 1
ATOM 7278 C C . THR C 1 230 ? 49.265 -17.668 -9.718 1.00 26.36 225 THR C C 1
ATOM 7279 O O . THR C 1 230 ? 48.661 -17.493 -8.659 1.00 28.73 225 THR C O 1
ATOM 7283 N N . LEU C 1 231 ? 49.115 -18.751 -10.457 1.00 27.43 226 LEU C N 1
ATOM 7284 C CA . LEU C 1 231 ? 48.308 -19.865 -10.035 1.00 30.39 226 LEU C CA 1
ATOM 7285 C C . LEU C 1 231 ? 48.654 -20.206 -8.576 1.00 36.21 226 LEU C C 1
ATOM 7286 O O . LEU C 1 231 ? 47.797 -20.220 -7.672 1.00 33.20 226 LEU C O 1
ATOM 7291 N N . ASP C 1 232 ? 49.927 -20.451 -8.314 1.00 40.72 227 ASP C N 1
ATOM 7292 C CA . ASP C 1 232 ? 50.255 -20.956 -6.996 1.00 42.12 227 ASP C CA 1
ATOM 7293 C C . ASP C 1 232 ? 49.963 -19.989 -5.835 1.00 39.54 227 ASP C C 1
ATOM 7294 O O . ASP C 1 232 ? 49.794 -20.445 -4.733 1.00 39.05 227 ASP C O 1
ATOM 7299 N N . SER C 1 233 ? 49.756 -18.688 -6.112 1.00 35.85 228 SER C N 1
ATOM 7300 C CA . SER C 1 233 ? 49.243 -17.729 -5.097 1.00 34.59 228 SER C CA 1
ATOM 7301 C C . SER C 1 233 ? 47.751 -17.832 -4.803 1.00 34.95 228 SER C C 1
ATOM 7302 O O . SER C 1 233 ? 47.226 -17.071 -3.970 1.00 42.28 228 SER C O 1
ATOM 7305 N N . MET C 1 234 ? 47.060 -18.717 -5.515 1.00 33.65 229 MET C N 1
ATOM 7306 C CA . MET C 1 234 ? 45.639 -18.908 -5.363 1.00 31.22 229 MET C CA 1
ATOM 7307 C C . MET C 1 234 ? 45.325 -20.329 -4.943 1.00 30.13 229 MET C C 1
ATOM 7308 O O . MET C 1 234 ? 44.333 -20.546 -4.257 1.00 31.99 229 MET C O 1
ATOM 7313 N N . SER C 1 235 ? 46.138 -21.285 -5.386 1.00 30.22 230 SER C N 1
ATOM 7314 C CA . SER C 1 235 ? 45.903 -22.714 -5.144 1.00 33.06 230 SER C CA 1
ATOM 7315 C C . SER C 1 235 ? 45.881 -23.101 -3.660 1.00 34.73 230 SER C C 1
ATOM 7316 O O . SER C 1 235 ? 45.330 -24.144 -3.310 1.00 29.76 230 SER C O 1
ATOM 7319 N N . GLY C 1 236 ? 46.555 -22.312 -2.827 1.00 35.97 231 GLY C N 1
ATOM 7320 C CA . GLY C 1 236 ? 46.730 -22.617 -1.407 1.00 39.07 231 GLY C CA 1
ATOM 7321 C C . GLY C 1 236 ? 45.667 -22.063 -0.478 1.00 37.01 231 GLY C C 1
ATOM 7322 O O . GLY C 1 236 ? 45.544 -22.538 0.643 1.00 35.83 231 GLY C O 1
ATOM 7323 N N . LEU C 1 237 ? 44.903 -21.065 -0.919 1.00 32.88 232 LEU C N 1
ATOM 7324 C CA . LEU C 1 237 ? 43.861 -20.460 -0.071 1.00 32.06 232 LEU C CA 1
ATOM 7325 C C . LEU C 1 237 ? 42.820 -21.481 0.338 1.00 27.77 232 LEU C C 1
ATOM 7326 O O . LEU C 1 237 ? 42.578 -22.431 -0.376 1.00 30.81 232 LEU C O 1
ATOM 7331 N N . LYS C 1 238 ? 42.205 -21.294 1.494 1.00 30.60 233 LYS C N 1
ATOM 7332 C CA . LYS C 1 238 ? 41.115 -22.167 1.902 1.00 33.10 233 LYS C CA 1
ATOM 7333 C C . LYS C 1 238 ? 39.837 -21.564 1.321 1.00 30.13 233 LYS C C 1
ATOM 7334 O O . LYS C 1 238 ? 39.791 -20.377 1.052 1.00 29.29 233 LYS C O 1
ATOM 7340 N N . PRO C 1 239 ? 38.821 -22.404 1.110 1.00 30.70 234 PRO C N 1
ATOM 7341 C CA . PRO C 1 239 ? 37.477 -21.899 0.770 1.00 27.44 234 PRO C CA 1
ATOM 7342 C C . PRO C 1 239 ? 36.886 -20.953 1.825 1.00 29.84 234 PRO C C 1
ATOM 7343 O O . PRO C 1 239 ? 37.097 -21.119 3.023 1.00 28.98 234 PRO C O 1
ATOM 7347 N N . ALA C 1 240 ? 36.134 -19.963 1.358 1.00 29.37 235 ALA C N 1
ATOM 7348 C CA . ALA C 1 240 ? 35.665 -18.879 2.194 1.00 30.68 235 ALA C CA 1
ATOM 7349 C C . ALA C 1 240 ? 34.300 -19.153 2.797 1.00 29.89 235 ALA C C 1
ATOM 7350 O O . ALA C 1 240 ? 34.009 -18.642 3.849 1.00 31.25 235 ALA C O 1
ATOM 7352 N N . PHE C 1 241 ? 33.479 -19.952 2.135 1.00 30.51 236 PHE C N 1
ATOM 7353 C CA . PHE C 1 241 ? 32.038 -20.041 2.432 1.00 32.69 236 PHE C CA 1
ATOM 7354 C C . PHE C 1 241 ? 31.558 -21.396 2.921 1.00 39.09 236 PHE C C 1
ATOM 7355 O O . PHE C 1 241 ? 30.538 -21.515 3.599 1.00 43.43 236 PHE C O 1
ATOM 7363 N N . ASP C 1 242 ? 32.276 -22.425 2.524 1.00 40.90 237 ASP C N 1
ATOM 7364 C CA . ASP C 1 242 ? 31.994 -23.771 2.939 1.00 43.05 237 ASP C CA 1
ATOM 7365 C C . ASP C 1 242 ? 33.363 -24.402 2.971 1.00 38.93 237 ASP C C 1
ATOM 7366 O O . ASP C 1 242 ? 34.174 -24.150 2.089 1.00 38.17 237 ASP C O 1
ATOM 7371 N N . LYS C 1 243 ? 33.605 -25.240 3.977 1.00 44.59 238 LYS C N 1
ATOM 7372 C CA . LYS C 1 243 ? 34.954 -25.747 4.253 1.00 43.08 238 LYS C CA 1
ATOM 7373 C C . LYS C 1 243 ? 35.346 -26.799 3.206 1.00 40.02 238 LYS C C 1
ATOM 7374 O O . LYS C 1 243 ? 36.504 -26.917 2.848 1.00 40.40 238 LYS C O 1
ATOM 7380 N N . ALA C 1 244 ? 34.364 -27.503 2.661 1.00 32.87 239 ALA C N 1
ATOM 7381 C CA . ALA C 1 244 ? 34.609 -28.400 1.577 1.00 33.68 239 ALA C CA 1
ATOM 7382 C C . ALA C 1 244 ? 34.303 -27.724 0.240 1.00 35.53 239 ALA C C 1
ATOM 7383 O O . ALA C 1 244 ? 34.136 -28.402 -0.763 1.00 33.19 239 ALA C O 1
ATOM 7385 N N . GLY C 1 245 ? 34.226 -26.390 0.224 1.00 33.01 240 GLY C N 1
ATOM 7386 C CA . GLY C 1 245 ? 33.837 -25.653 -0.987 1.00 30.26 240 GLY C CA 1
ATOM 7387 C C . GLY C 1 245 ? 34.961 -25.485 -2.013 1.00 31.19 240 GLY C C 1
ATOM 7388 O O . GLY C 1 245 ? 36.008 -26.151 -1.921 1.00 25.47 240 GLY C O 1
ATOM 7389 N N . THR C 1 246 ? 34.730 -24.589 -2.994 1.00 29.30 241 THR C N 1
ATOM 7390 C CA . THR C 1 246 ? 35.712 -24.220 -4.044 1.00 26.65 241 THR C CA 1
ATOM 7391 C C . THR C 1 246 ? 35.968 -22.695 -4.156 1.00 27.05 241 THR C C 1
ATOM 7392 O O . THR C 1 246 ? 37.021 -22.297 -4.654 1.00 27.65 241 THR C O 1
ATOM 7396 N N . VAL C 1 247 ? 35.011 -21.880 -3.681 1.00 23.87 242 VAL C N 1
ATOM 7397 C CA . VAL C 1 247 ? 35.094 -20.420 -3.746 1.00 21.16 242 VAL C CA 1
ATOM 7398 C C . VAL C 1 247 ? 35.968 -19.837 -2.649 1.00 21.73 242 VAL C C 1
ATOM 7399 O O . VAL C 1 247 ? 35.740 -20.108 -1.456 1.00 24.47 242 VAL C O 1
ATOM 7403 N N . THR C 1 248 ? 36.944 -19.026 -3.065 1.00 19.25 243 THR C N 1
ATOM 7404 C CA . THR C 1 248 ? 37.896 -18.308 -2.194 1.00 21.69 243 THR C CA 1
ATOM 7405 C C . THR C 1 248 ? 37.796 -16.804 -2.441 1.00 22.22 243 THR C C 1
ATOM 7406 O O . THR C 1 248 ? 37.090 -16.386 -3.364 1.00 20.53 243 THR C O 1
ATOM 7410 N N . ALA C 1 249 ? 38.531 -16.036 -1.632 1.00 24.49 244 ALA C N 1
ATOM 7411 C CA . ALA C 1 249 ? 38.718 -14.592 -1.807 1.00 29.04 244 ALA C CA 1
ATOM 7412 C C . ALA C 1 249 ? 39.425 -14.224 -3.087 1.00 25.77 244 ALA C C 1
ATOM 7413 O O . ALA C 1 249 ? 39.210 -13.126 -3.625 1.00 27.68 244 ALA C O 1
ATOM 7415 N N . ALA C 1 250 ? 40.275 -15.127 -3.574 1.00 23.93 245 ALA C N 1
ATOM 7416 C CA . ALA C 1 250 ? 40.996 -14.885 -4.796 1.00 20.74 245 ALA C CA 1
ATOM 7417 C C . ALA C 1 250 ? 40.246 -15.241 -6.061 1.00 19.73 245 ALA C C 1
ATOM 7418 O O . ALA C 1 250 ? 40.621 -14.762 -7.095 1.00 21.06 245 ALA C O 1
ATOM 7420 N N . ASN C 1 251 ? 39.286 -16.164 -6.020 1.00 20.35 246 ASN C N 1
ATOM 7421 C CA . ASN C 1 251 ? 38.504 -16.436 -7.230 1.00 20.89 246 ASN C CA 1
ATOM 7422 C C . ASN C 1 251 ? 37.095 -15.834 -7.167 1.00 21.66 246 ASN C C 1
ATOM 7423 O O . ASN C 1 251 ? 36.230 -16.317 -7.842 1.00 19.66 246 ASN C O 1
ATOM 7428 N N . ALA C 1 252 ? 36.874 -14.809 -6.326 1.00 21.03 247 ALA C N 1
ATOM 7429 C CA . ALA C 1 252 ? 35.649 -14.053 -6.324 1.00 21.38 247 ALA C CA 1
ATOM 7430 C C . ALA C 1 252 ? 36.014 -12.579 -6.428 1.00 20.11 247 ALA C C 1
ATOM 7431 O O . ALA C 1 252 ? 37.095 -12.212 -6.117 1.00 20.37 247 ALA C O 1
ATOM 7433 N N . SER C 1 253 ? 35.103 -11.728 -6.854 1.00 22.39 248 SER C N 1
ATOM 7434 C CA . SER C 1 253 ? 35.401 -10.308 -6.892 1.00 22.60 248 SER C CA 1
ATOM 7435 C C . SER C 1 253 ? 35.617 -9.743 -5.514 1.00 22.07 248 SER C C 1
ATOM 7436 O O . SER C 1 253 ? 35.366 -10.395 -4.556 1.00 19.24 248 SER C O 1
ATOM 7439 N N . GLY C 1 254 ? 36.004 -8.487 -5.434 1.00 21.25 249 GLY C N 1
ATOM 7440 C CA . GLY C 1 254 ? 36.220 -7.906 -4.161 1.00 22.02 249 GLY C CA 1
ATOM 7441 C C . GLY C 1 254 ? 35.008 -7.127 -3.710 1.00 22.20 249 GLY C C 1
ATOM 7442 O O . GLY C 1 254 ? 33.947 -7.166 -4.319 1.00 25.68 249 GLY C O 1
ATOM 7443 N N . LEU C 1 255 ? 35.189 -6.456 -2.592 1.00 20.03 250 LEU C N 1
ATOM 7444 C CA . LEU C 1 255 ? 34.300 -5.404 -2.159 1.00 19.11 250 LEU C CA 1
ATOM 7445 C C . LEU C 1 255 ? 35.031 -4.126 -2.497 1.00 17.58 250 LEU C C 1
ATOM 7446 O O . LEU C 1 255 ? 36.214 -4.001 -2.155 1.00 16.07 250 LEU C O 1
ATOM 7451 N N . ASN C 1 256 ? 34.368 -3.161 -3.159 1.00 16.50 251 ASN C N 1
ATOM 7452 C CA . ASN C 1 256 ? 35.061 -2.026 -3.754 1.00 14.02 251 ASN C CA 1
ATOM 7453 C C . ASN C 1 256 ? 34.186 -0.795 -3.832 1.00 14.38 251 ASN C C 1
ATOM 7454 O O . ASN C 1 256 ? 32.965 -0.859 -3.591 1.00 15.23 251 ASN C O 1
ATOM 7459 N N . ASP C 1 257 ? 34.847 0.314 -4.116 1.00 13.09 252 ASP C N 1
ATOM 7460 C CA . ASP C 1 257 ? 34.238 1.627 -4.213 1.00 12.97 252 ASP C CA 1
ATOM 7461 C C . ASP C 1 257 ? 34.454 2.160 -5.599 1.00 12.60 252 ASP C C 1
ATOM 7462 O O . ASP C 1 257 ? 35.529 2.099 -6.164 1.00 11.77 252 ASP C O 1
ATOM 7467 N N . GLY C 1 258 ? 33.420 2.814 -6.155 1.00 13.24 253 GLY C N 1
ATOM 7468 C CA . GLY C 1 258 ? 33.589 3.450 -7.469 1.00 14.11 253 GLY C CA 1
ATOM 7469 C C . GLY C 1 258 ? 32.258 3.868 -8.096 1.00 13.35 253 GLY C C 1
ATOM 7470 O O . GLY C 1 258 ? 31.213 3.596 -7.511 1.00 10.70 253 GLY C O 1
ATOM 7471 N N . ALA C 1 259 ? 32.326 4.499 -9.265 1.00 13.55 254 ALA C N 1
ATOM 7472 C CA . ALA C 1 259 ? 31.147 5.051 -9.987 1.00 12.47 254 ALA C CA 1
ATOM 7473 C C . ALA C 1 259 ? 31.481 5.055 -11.478 1.00 12.96 254 ALA C C 1
ATOM 7474 O O . ALA C 1 259 ? 32.663 5.109 -11.852 1.00 12.78 254 ALA C O 1
ATOM 7476 N N . ALA C 1 260 ? 30.456 5.062 -12.310 1.00 12.06 255 ALA C N 1
ATOM 7477 C CA . ALA C 1 260 ? 30.571 5.023 -13.735 1.00 11.68 255 ALA C CA 1
ATOM 7478 C C . ALA C 1 260 ? 29.299 5.681 -14.307 1.00 12.50 255 ALA C C 1
ATOM 7479 O O . ALA C 1 260 ? 28.237 5.530 -13.722 1.00 11.11 255 ALA C O 1
ATOM 7481 N N . ALA C 1 261 ? 29.423 6.437 -15.411 1.00 12.59 256 ALA C N 1
ATOM 7482 C CA . ALA C 1 261 ? 28.284 7.103 -16.114 1.00 13.43 256 ALA C CA 1
ATOM 7483 C C . ALA C 1 261 ? 28.469 7.165 -17.617 1.00 12.81 256 ALA C C 1
ATOM 7484 O O . ALA C 1 261 ? 29.591 7.224 -18.111 1.00 11.68 256 ALA C O 1
ATOM 7486 N N . VAL C 1 262 ? 27.348 7.182 -18.351 1.00 12.33 257 VAL C N 1
ATOM 7487 C CA . VAL C 1 262 ? 27.281 7.287 -19.765 1.00 12.37 257 VAL C CA 1
ATOM 7488 C C . VAL C 1 262 ? 26.217 8.338 -20.084 1.00 13.68 257 VAL C C 1
ATOM 7489 O O . VAL C 1 262 ? 25.280 8.527 -19.285 1.00 12.24 257 VAL C O 1
ATOM 7493 N N . VAL C 1 263 ? 26.394 9.072 -21.190 1.00 13.51 258 VAL C N 1
ATOM 7494 C CA . VAL C 1 263 ? 25.378 10.013 -21.655 1.00 12.72 258 VAL C CA 1
ATOM 7495 C C . VAL C 1 263 ? 24.680 9.382 -22.846 1.00 12.52 258 VAL C C 1
ATOM 7496 O O . VAL C 1 263 ? 25.329 8.959 -23.825 1.00 14.27 258 VAL C O 1
ATOM 7500 N N . VAL C 1 264 ? 23.350 9.307 -22.728 1.00 13.08 259 VAL C N 1
ATOM 7501 C CA . VAL C 1 264 ? 22.503 8.725 -23.688 1.00 13.94 259 VAL C CA 1
ATOM 7502 C C . VAL C 1 264 ? 21.504 9.695 -24.299 1.00 14.00 259 VAL C C 1
ATOM 7503 O O . VAL C 1 264 ? 20.944 10.562 -23.619 1.00 12.10 259 VAL C O 1
ATOM 7507 N N . MET C 1 265 ? 21.240 9.535 -25.596 1.00 13.11 260 MET C N 1
ATOM 7508 C CA . MET C 1 265 ? 20.268 10.396 -26.284 1.00 14.79 260 MET C CA 1
ATOM 7509 C C . MET C 1 265 ? 19.818 9.736 -27.576 1.00 13.04 260 MET C C 1
ATOM 7510 O O . MET C 1 265 ? 20.438 8.744 -27.963 1.00 11.91 260 MET C O 1
ATOM 7515 N N . SER C 1 266 ? 18.777 10.267 -28.223 1.00 14.30 261 SER C N 1
ATOM 7516 C CA . SER C 1 266 ? 18.351 9.758 -29.541 1.00 16.85 261 SER C CA 1
ATOM 7517 C C . SER C 1 266 ? 19.445 9.992 -30.547 1.00 16.64 261 SER C C 1
ATOM 7518 O O . SER C 1 266 ? 20.212 10.925 -30.418 1.00 14.70 261 SER C O 1
ATOM 7521 N N . ALA C 1 267 ? 19.519 9.166 -31.575 1.00 15.95 262 ALA C N 1
ATOM 7522 C CA . ALA C 1 267 ? 20.432 9.457 -32.688 1.00 16.77 262 ALA C CA 1
ATOM 7523 C C . ALA C 1 267 ? 20.162 10.803 -33.326 1.00 18.07 262 ALA C C 1
ATOM 7524 O O . ALA C 1 267 ? 21.107 11.492 -33.667 1.00 18.08 262 ALA C O 1
ATOM 7526 N N . ALA C 1 268 ? 18.903 11.240 -33.319 1.00 20.94 263 ALA C N 1
ATOM 7527 C CA . ALA C 1 268 ? 18.519 12.505 -33.911 1.00 20.82 263 ALA C CA 1
ATOM 7528 C C . ALA C 1 268 ? 19.009 13.699 -33.097 1.00 19.19 263 ALA C C 1
ATOM 7529 O O . ALA C 1 268 ? 19.598 14.675 -33.653 1.00 19.01 263 ALA C O 1
ATOM 7531 N N . LYS C 1 269 ? 18.902 13.599 -31.771 1.00 18.90 264 LYS C N 1
ATOM 7532 C CA . LYS C 1 269 ? 19.452 14.644 -30.906 1.00 18.64 264 LYS C CA 1
ATOM 7533 C C . LYS C 1 269 ? 20.961 14.791 -31.025 1.00 19.24 264 LYS C C 1
ATOM 7534 O O . LYS C 1 269 ? 21.499 15.907 -31.092 1.00 18.11 264 LYS C O 1
ATOM 7540 N N . ALA C 1 270 ? 21.675 13.666 -31.097 1.00 18.63 265 ALA C N 1
ATOM 7541 C CA . ALA C 1 270 ? 23.103 13.717 -31.303 1.00 19.44 265 ALA C CA 1
ATOM 7542 C C . ALA C 1 270 ? 23.481 14.411 -32.630 1.00 20.21 265 ALA C C 1
ATOM 7543 O O . ALA C 1 270 ? 24.421 15.207 -32.663 1.00 21.17 265 ALA C O 1
ATOM 7545 N N . LYS C 1 271 ? 22.741 14.115 -33.690 1.00 22.37 266 LYS C N 1
ATOM 7546 C CA . LYS C 1 271 ? 23.026 14.733 -35.002 1.00 26.39 266 LYS C CA 1
ATOM 7547 C C . LYS C 1 271 ? 22.765 16.230 -34.914 1.00 26.57 266 LYS C C 1
ATOM 7548 O O . LYS C 1 271 ? 23.554 16.993 -35.405 1.00 23.26 266 LYS C O 1
ATOM 7554 N N . GLU C 1 272 ? 21.697 16.623 -34.235 1.00 26.84 267 GLU C N 1
ATOM 7555 C CA . GLU C 1 272 ? 21.314 18.034 -34.071 1.00 28.33 267 GLU C CA 1
ATOM 7556 C C . GLU C 1 272 ? 22.370 18.830 -33.334 1.00 28.38 267 GLU C C 1
ATOM 7557 O O . GLU C 1 272 ? 22.598 20.019 -33.641 1.00 27.67 267 GLU C O 1
ATOM 7563 N N . LEU C 1 273 ? 22.990 18.186 -32.324 1.00 25.96 268 LEU C N 1
ATOM 7564 C CA . LEU C 1 273 ? 24.056 18.827 -31.530 1.00 25.83 268 LEU C CA 1
ATOM 7565 C C . LEU C 1 273 ? 25.406 18.681 -32.164 1.00 24.75 268 LEU C C 1
ATOM 7566 O O . LEU C 1 273 ? 26.390 19.165 -31.626 1.00 24.76 268 LEU C O 1
ATOM 7571 N N . GLY C 1 274 ? 25.475 17.972 -33.286 1.00 25.97 269 GLY C N 1
ATOM 7572 C CA . GLY C 1 274 ? 26.766 17.734 -33.952 1.00 25.85 269 GLY C CA 1
ATOM 7573 C C . GLY C 1 274 ? 27.700 16.804 -33.197 1.00 25.94 269 GLY C C 1
ATOM 7574 O O . GLY C 1 274 ? 28.893 16.950 -33.277 1.00 28.96 269 GLY C O 1
ATOM 7575 N N . LEU C 1 275 ? 27.168 15.812 -32.489 1.00 26.73 270 LEU C N 1
ATOM 7576 C CA . LEU C 1 275 ? 27.973 14.895 -31.677 1.00 26.97 270 LEU C CA 1
ATOM 7577 C C . LEU C 1 275 ? 28.197 13.519 -32.349 1.00 30.12 270 LEU C C 1
ATOM 7578 O O . LEU C 1 275 ? 27.291 12.967 -32.948 1.00 31.96 270 LEU C O 1
ATOM 7583 N N . THR C 1 276 ? 29.402 12.960 -32.253 1.00 29.53 271 THR C N 1
ATOM 7584 C CA . THR C 1 276 ? 29.663 11.657 -32.864 1.00 29.47 271 THR C CA 1
ATOM 7585 C C . THR C 1 276 ? 29.443 10.604 -31.795 1.00 27.03 271 THR C C 1
ATOM 7586 O O . THR C 1 276 ? 30.118 10.610 -30.785 1.00 28.89 271 THR C O 1
ATOM 7590 N N . PRO C 1 277 ? 28.491 9.687 -32.011 1.00 24.79 272 PRO C N 1
ATOM 7591 C CA . PRO C 1 277 ? 28.288 8.773 -30.880 1.00 21.16 272 PRO C CA 1
ATOM 7592 C C . PRO C 1 277 ? 29.393 7.780 -30.761 1.00 18.89 272 PRO C C 1
ATOM 7593 O O . PRO C 1 277 ? 30.080 7.524 -31.738 1.00 20.57 272 PRO C O 1
ATOM 7597 N N . LEU C 1 278 ? 29.493 7.169 -29.593 1.00 15.20 273 LEU C N 1
ATOM 7598 C CA . LEU C 1 278 ? 30.358 6.028 -29.393 1.00 15.77 273 LEU C CA 1
ATOM 7599 C C . LEU C 1 278 ? 29.739 4.760 -29.949 1.00 15.39 273 LEU C C 1
ATOM 7600 O O . LEU C 1 278 ? 30.443 3.946 -30.492 1.00 16.79 273 LEU C O 1
ATOM 7605 N N . ALA C 1 279 ? 28.472 4.534 -29.665 1.00 14.58 274 ALA C N 1
ATOM 7606 C CA . ALA C 1 279 ? 27.817 3.359 -30.155 1.00 13.90 274 ALA C CA 1
ATOM 7607 C C . ALA C 1 279 ? 26.325 3.599 -30.146 1.00 14.17 274 ALA C C 1
ATOM 7608 O O . ALA C 1 279 ? 25.860 4.603 -29.548 1.00 15.31 274 ALA C O 1
ATOM 7610 N N . THR C 1 280 ? 25.599 2.700 -30.798 1.00 13.97 275 THR C N 1
ATOM 7611 C CA . THR C 1 280 ? 24.182 2.676 -30.742 1.00 13.60 275 THR C CA 1
ATOM 7612 C C . THR C 1 280 ? 23.806 1.550 -29.873 1.00 14.29 275 THR C C 1
ATOM 7613 O O . THR C 1 280 ? 24.348 0.420 -30.023 1.00 13.78 275 THR C O 1
ATOM 7617 N N . ILE C 1 281 ? 22.834 1.784 -29.011 1.00 13.25 276 ILE C N 1
ATOM 7618 C CA . ILE C 1 281 ? 22.236 0.685 -28.283 1.00 12.35 276 ILE C CA 1
ATOM 7619 C C . ILE C 1 281 ? 21.412 -0.233 -29.196 1.00 13.39 276 ILE C C 1
ATOM 7620 O O . ILE C 1 281 ? 20.423 0.153 -29.776 1.00 14.83 276 ILE C O 1
ATOM 7625 N N . LYS C 1 282 ? 21.836 -1.483 -29.326 1.00 12.22 277 LYS C N 1
ATOM 7626 C CA . LYS C 1 282 ? 21.147 -2.375 -30.212 1.00 13.52 277 LYS C CA 1
ATOM 7627 C C . LYS C 1 282 ? 19.922 -3.070 -29.584 1.00 14.20 277 LYS C C 1
ATOM 7628 O O . LYS C 1 282 ? 18.883 -3.146 -30.222 1.00 14.51 277 LYS C O 1
ATOM 7634 N N . SER C 1 283 ? 20.125 -3.674 -28.389 1.00 14.29 278 SER C N 1
ATOM 7635 C CA . SER C 1 283 ? 19.065 -4.339 -27.666 1.00 12.76 278 SER C CA 1
ATOM 7636 C C . SER C 1 283 ? 19.446 -4.404 -26.197 1.00 11.81 278 SER C C 1
ATOM 7637 O O . SER C 1 283 ? 20.551 -4.030 -25.822 1.00 12.27 278 SER C O 1
ATOM 7640 N N . TYR C 1 284 ? 18.522 -4.872 -25.400 1.00 11.60 279 TYR C N 1
ATOM 7641 C CA . TYR C 1 284 ? 18.782 -5.152 -23.993 1.00 11.81 279 TYR C CA 1
ATOM 7642 C C . TYR C 1 284 ? 17.637 -5.955 -23.482 1.00 12.82 279 TYR C C 1
ATOM 7643 O O . TYR C 1 284 ? 16.566 -6.008 -24.112 1.00 13.78 279 TYR C O 1
ATOM 7652 N N . ALA C 1 285 ? 17.872 -6.620 -22.343 1.00 12.60 280 ALA C N 1
ATOM 7653 C CA . ALA C 1 285 ? 16.907 -7.491 -21.745 1.00 12.67 280 ALA C CA 1
ATOM 7654 C C . ALA C 1 285 ? 17.231 -7.753 -20.280 1.00 12.84 280 ALA C C 1
ATOM 7655 O O . ALA C 1 285 ? 18.367 -7.666 -19.857 1.00 12.81 280 ALA C O 1
ATOM 7657 N N . ASN C 1 286 ? 16.191 -8.086 -19.531 1.00 14.34 281 ASN C N 1
ATOM 7658 C CA . ASN C 1 286 ? 16.374 -8.581 -18.190 1.00 14.97 281 ASN C CA 1
ATOM 7659 C C . ASN C 1 286 ? 15.937 -10.021 -18.199 1.00 14.79 281 ASN C C 1
ATOM 7660 O O . ASN C 1 286 ? 15.422 -10.550 -19.184 1.00 17.93 281 ASN C O 1
ATOM 7665 N N . ALA C 1 287 ? 16.164 -10.657 -17.102 1.00 14.79 282 ALA C N 1
ATOM 7666 C CA . ALA C 1 287 ? 15.686 -12.049 -16.947 1.00 15.60 282 ALA C CA 1
ATOM 7667 C C . ALA C 1 287 ? 15.710 -12.461 -15.470 1.00 16.60 282 ALA C C 1
ATOM 7668 O O . ALA C 1 287 ? 16.383 -11.833 -14.632 1.00 15.70 282 ALA C O 1
ATOM 7670 N N . GLY C 1 288 ? 14.962 -13.530 -15.150 1.00 14.91 283 GLY C N 1
ATOM 7671 C CA . GLY C 1 288 ? 14.931 -14.068 -13.806 1.00 15.61 283 GLY C CA 1
ATOM 7672 C C . GLY C 1 288 ? 15.241 -15.563 -13.781 1.00 14.65 283 GLY C C 1
ATOM 7673 O O . GLY C 1 288 ? 14.970 -16.303 -14.763 1.00 14.81 283 GLY C O 1
ATOM 7674 N N . VAL C 1 289 ? 15.890 -15.973 -12.687 1.00 16.72 284 VAL C N 1
ATOM 7675 C CA . VAL C 1 289 ? 16.253 -17.393 -12.456 1.00 16.20 284 VAL C CA 1
ATOM 7676 C C . VAL C 1 289 ? 16.112 -17.716 -10.993 1.00 16.55 284 VAL C C 1
ATOM 7677 O O . VAL C 1 289 ? 15.850 -16.883 -10.184 1.00 15.27 284 VAL C O 1
ATOM 7681 N N . ASP C 1 290 ? 16.321 -18.981 -10.597 1.00 15.56 285 ASP C N 1
ATOM 7682 C CA . ASP C 1 290 ? 16.105 -19.312 -9.207 1.00 16.94 285 ASP C CA 1
ATOM 7683 C C . ASP C 1 290 ? 17.176 -18.559 -8.378 1.00 16.92 285 ASP C C 1
ATOM 7684 O O . ASP C 1 290 ? 18.363 -18.544 -8.764 1.00 15.85 285 ASP C O 1
ATOM 7689 N N . PRO C 1 291 ? 16.797 -17.968 -7.225 1.00 16.23 286 PRO C N 1
ATOM 7690 C CA . PRO C 1 291 ? 17.823 -17.325 -6.345 1.00 17.74 286 PRO C CA 1
ATOM 7691 C C . PRO C 1 291 ? 19.001 -18.207 -5.952 1.00 17.49 286 PRO C C 1
ATOM 7692 O O . PRO C 1 291 ? 20.122 -17.741 -5.793 1.00 17.30 286 PRO C O 1
ATOM 7696 N N . LYS C 1 292 ? 18.757 -19.508 -5.838 1.00 16.52 287 LYS C N 1
ATOM 7697 C CA . LYS C 1 292 ? 19.790 -20.450 -5.531 1.00 16.98 287 LYS C CA 1
ATOM 7698 C C . LYS C 1 292 ? 20.987 -20.441 -6.516 1.00 16.59 287 LYS C C 1
ATOM 7699 O O . LYS C 1 292 ? 22.117 -20.690 -6.110 1.00 17.52 287 LYS C O 1
ATOM 7705 N N . VAL C 1 293 ? 20.722 -20.129 -7.779 1.00 16.43 288 VAL C N 1
ATOM 7706 C CA . VAL C 1 293 ? 21.706 -20.169 -8.825 1.00 15.87 288 VAL C CA 1
ATOM 7707 C C . VAL C 1 293 ? 21.700 -18.809 -9.536 1.00 14.88 288 VAL C C 1
ATOM 7708 O O . VAL C 1 293 ? 21.926 -18.756 -10.725 1.00 15.46 288 VAL C O 1
ATOM 7712 N N . MET C 1 294 ? 21.625 -17.717 -8.752 1.00 13.52 289 MET C N 1
ATOM 7713 C CA . MET C 1 294 ? 21.498 -16.399 -9.388 1.00 14.96 289 MET C CA 1
ATOM 7714 C C . MET C 1 294 ? 22.662 -16.044 -10.363 1.00 13.97 289 MET C C 1
ATOM 7715 O O . MET C 1 294 ? 22.492 -15.213 -11.250 1.00 15.28 289 MET C O 1
ATOM 7720 N N . GLY C 1 295 ? 23.856 -16.552 -10.104 1.00 15.25 290 GLY C N 1
ATOM 7721 C CA . GLY C 1 295 ? 25.015 -16.452 -11.012 1.00 15.83 290 GLY C CA 1
ATOM 7722 C C . GLY C 1 295 ? 24.755 -16.767 -12.492 1.00 14.44 290 GLY C C 1
ATOM 7723 O O . GLY C 1 295 ? 25.565 -16.429 -13.324 1.00 15.79 290 GLY C O 1
ATOM 7724 N N . MET C 1 296 ? 23.648 -17.494 -12.779 1.00 14.11 291 MET C N 1
ATOM 7725 C CA . MET C 1 296 ? 23.293 -17.930 -14.121 1.00 13.85 291 MET C CA 1
ATOM 7726 C C . MET C 1 296 ? 22.411 -16.921 -14.818 1.00 16.26 291 MET C C 1
ATOM 7727 O O . MET C 1 296 ? 22.127 -17.020 -16.012 1.00 16.93 291 MET C O 1
ATOM 7732 N N . GLY C 1 297 ? 22.039 -15.902 -14.058 1.00 13.29 292 GLY C N 1
ATOM 7733 C CA . GLY C 1 297 ? 21.268 -14.763 -14.640 1.00 14.54 292 GLY C CA 1
ATOM 7734 C C . GLY C 1 297 ? 21.640 -14.323 -16.064 1.00 13.84 292 GLY C C 1
ATOM 7735 O O . GLY C 1 297 ? 20.742 -14.012 -16.931 1.00 14.06 292 GLY C O 1
ATOM 7736 N N . PRO C 1 298 ? 22.937 -14.132 -16.305 1.00 16.24 293 PRO C N 1
ATOM 7737 C CA . PRO C 1 298 ? 23.333 -13.604 -17.615 1.00 15.58 293 PRO C CA 1
ATOM 7738 C C . PRO C 1 298 ? 23.007 -14.473 -18.792 1.00 15.35 293 PRO C C 1
ATOM 7739 O O . PRO C 1 298 ? 22.952 -13.988 -19.867 1.00 15.91 293 PRO C O 1
ATOM 7743 N N . VAL C 1 299 ? 22.759 -15.782 -18.606 1.00 12.61 294 VAL C N 1
ATOM 7744 C CA . VAL C 1 299 ? 22.409 -16.629 -19.709 1.00 13.95 294 VAL C CA 1
ATOM 7745 C C . VAL C 1 299 ? 21.052 -16.327 -20.317 1.00 12.52 294 VAL C C 1
ATOM 7746 O O . VAL C 1 299 ? 21.009 -15.959 -21.468 1.00 13.65 294 VAL C O 1
ATOM 7750 N N . PRO C 1 300 ? 19.942 -16.466 -19.569 1.00 12.66 295 PRO C N 1
ATOM 7751 C CA . PRO C 1 300 ? 18.697 -16.044 -20.177 1.00 12.53 295 PRO C CA 1
ATOM 7752 C C . PRO C 1 300 ? 18.671 -14.540 -20.579 1.00 11.71 295 PRO C C 1
ATOM 7753 O O . PRO C 1 300 ? 18.129 -14.231 -21.614 1.00 11.46 295 PRO C O 1
ATOM 7757 N N . ALA C 1 301 ? 19.368 -13.676 -19.853 1.00 11.71 296 ALA C N 1
ATOM 7758 C CA . ALA C 1 301 ? 19.323 -12.247 -20.231 1.00 11.30 296 ALA C CA 1
ATOM 7759 C C . ALA C 1 301 ? 20.107 -11.962 -21.505 1.00 11.28 296 ALA C C 1
ATOM 7760 O O . ALA C 1 301 ? 19.649 -11.222 -22.335 1.00 11.82 296 ALA C O 1
ATOM 7762 N N . SER C 1 302 ? 21.237 -12.653 -21.679 1.00 12.04 297 SER C N 1
ATOM 7763 C CA . SER C 1 302 ? 22.064 -12.466 -22.861 1.00 10.77 297 SER C CA 1
ATOM 7764 C C . SER C 1 302 ? 21.371 -13.097 -24.053 1.00 11.63 297 SER C C 1
ATOM 7765 O O . SER C 1 302 ? 21.372 -12.579 -25.142 1.00 11.72 297 SER C O 1
ATOM 7768 N N . LYS C 1 303 ? 20.800 -14.291 -23.845 1.00 13.21 298 LYS C N 1
ATOM 7769 C CA . LYS C 1 303 ? 20.067 -14.914 -24.911 1.00 15.20 298 LYS C CA 1
ATOM 7770 C C . LYS C 1 303 ? 18.902 -14.032 -25.418 1.00 13.54 298 LYS C C 1
ATOM 7771 O O . LYS C 1 303 ? 18.679 -13.952 -26.614 1.00 14.81 298 LYS C O 1
ATOM 7777 N N . ARG C 1 304 ? 18.181 -13.393 -24.505 1.00 14.24 299 ARG C N 1
ATOM 7778 C CA . ARG C 1 304 ? 17.079 -12.572 -24.858 1.00 15.80 299 ARG C CA 1
ATOM 7779 C C . ARG C 1 304 ? 17.545 -11.304 -25.579 1.00 15.57 299 ARG C C 1
ATOM 7780 O O . ARG C 1 304 ? 16.930 -10.867 -26.567 1.00 13.15 299 ARG C O 1
ATOM 7788 N N . ALA C 1 305 ? 18.589 -10.701 -25.040 1.00 13.67 300 ALA C N 1
ATOM 7789 C CA . ALA C 1 305 ? 19.180 -9.482 -25.702 1.00 14.34 300 ALA C CA 1
ATOM 7790 C C . ALA C 1 305 ? 19.653 -9.812 -27.109 1.00 13.60 300 ALA C C 1
ATOM 7791 O O . ALA C 1 305 ? 19.504 -9.030 -27.998 1.00 12.73 300 ALA C O 1
ATOM 7793 N N . LEU C 1 306 ? 20.301 -11.003 -27.263 1.00 12.96 301 LEU C N 1
ATOM 7794 C CA . LEU C 1 306 ? 20.782 -11.435 -28.577 1.00 13.47 301 LEU C CA 1
ATOM 7795 C C . LEU C 1 306 ? 19.628 -11.766 -29.537 1.00 13.10 301 LEU C C 1
ATOM 7796 O O . LEU C 1 306 ? 19.665 -11.356 -30.685 1.00 13.73 301 LEU C O 1
ATOM 7801 N N . SER C 1 307 ? 18.568 -12.393 -29.047 1.00 13.14 302 SER C N 1
ATOM 7802 C CA . SER C 1 307 ? 17.394 -12.671 -29.897 1.00 14.79 302 SER C CA 1
ATOM 7803 C C . SER C 1 307 ? 16.791 -11.328 -30.341 1.00 13.88 302 SER C C 1
ATOM 7804 O O . SER C 1 307 ? 16.447 -11.108 -31.522 1.00 13.37 302 SER C O 1
ATOM 7807 N N . ARG C 1 308 ? 16.703 -10.392 -29.422 1.00 14.06 303 ARG C N 1
ATOM 7808 C CA . ARG C 1 308 ? 16.178 -9.058 -29.805 1.00 13.57 303 ARG C CA 1
ATOM 7809 C C . ARG C 1 308 ? 17.036 -8.361 -30.850 1.00 15.10 303 ARG C C 1
ATOM 7810 O O . ARG C 1 308 ? 16.499 -7.646 -31.709 1.00 18.62 303 ARG C O 1
ATOM 7818 N N . ALA C 1 309 ? 18.348 -8.557 -30.794 1.00 13.79 304 ALA C N 1
ATOM 7819 C CA . ALA C 1 309 ? 19.273 -7.934 -31.732 1.00 13.76 304 ALA C CA 1
ATOM 7820 C C . ALA C 1 309 ? 19.326 -8.665 -33.068 1.00 15.21 304 ALA C C 1
ATOM 7821 O O . ALA C 1 309 ? 20.023 -8.240 -33.978 1.00 15.58 304 ALA C O 1
ATOM 7823 N N . GLU C 1 310 ? 18.665 -9.820 -33.153 1.00 16.57 305 GLU C N 1
ATOM 7824 C CA . GLU C 1 310 ? 18.894 -10.772 -34.253 1.00 19.05 305 GLU C CA 1
ATOM 7825 C C . GLU C 1 310 ? 20.398 -11.105 -34.432 1.00 15.57 305 GLU C C 1
ATOM 7826 O O . GLU C 1 310 ? 20.890 -11.174 -35.561 1.00 15.80 305 GLU C O 1
ATOM 7832 N N . TRP C 1 311 ? 21.139 -11.278 -33.329 1.00 16.58 306 TRP C N 1
ATOM 7833 C CA . TRP C 1 311 ? 22.575 -11.699 -33.404 1.00 14.75 306 TRP C CA 1
ATOM 7834 C C . TRP C 1 311 ? 22.665 -13.069 -32.725 1.00 15.47 306 TRP C C 1
ATOM 7835 O O . TRP C 1 311 ? 21.850 -13.384 -31.864 1.00 14.57 306 TRP C O 1
ATOM 7846 N N . THR C 1 312 ? 23.665 -13.833 -33.104 1.00 14.90 307 THR C N 1
ATOM 7847 C CA . THR C 1 312 ? 24.038 -15.030 -32.384 1.00 16.07 307 THR C CA 1
ATOM 7848 C C . THR C 1 312 ? 25.224 -14.747 -31.465 1.00 14.84 307 THR C C 1
ATOM 7849 O O . THR C 1 312 ? 25.931 -13.723 -31.610 1.00 15.93 307 THR C O 1
ATOM 7853 N N . PRO C 1 313 ? 25.545 -15.702 -30.586 1.00 15.58 308 PRO C N 1
ATOM 7854 C CA . PRO C 1 313 ? 26.689 -15.468 -29.712 1.00 16.11 308 PRO C CA 1
ATOM 7855 C C . PRO C 1 313 ? 27.967 -15.382 -30.539 1.00 16.11 308 PRO C C 1
ATOM 7856 O O . PRO C 1 313 ? 28.915 -14.639 -30.174 1.00 17.33 308 PRO C O 1
ATOM 7860 N N . GLN C 1 314 ? 27.984 -16.078 -31.671 1.00 17.75 309 GLN C N 1
ATOM 7861 C CA . GLN C 1 314 ? 29.149 -16.044 -32.594 1.00 19.11 309 GLN C CA 1
ATOM 7862 C C . GLN C 1 314 ? 29.348 -14.693 -33.328 1.00 16.64 309 GLN C C 1
ATOM 7863 O O . GLN C 1 314 ? 30.412 -14.327 -33.715 1.00 16.14 309 GLN C O 1
ATOM 7869 N N . ASP C 1 315 ? 28.296 -13.943 -33.497 1.00 17.61 310 ASP C N 1
ATOM 7870 C CA . ASP C 1 315 ? 28.354 -12.614 -34.118 1.00 17.24 310 ASP C CA 1
ATOM 7871 C C . ASP C 1 315 ? 29.074 -11.564 -33.270 1.00 15.74 310 ASP C C 1
ATOM 7872 O O . ASP C 1 315 ? 29.615 -10.597 -33.804 1.00 14.64 310 ASP C O 1
ATOM 7877 N N . LEU C 1 316 ? 29.096 -11.748 -31.967 1.00 16.22 311 LEU C N 1
ATOM 7878 C CA . LEU C 1 316 ? 29.780 -10.806 -31.072 1.00 15.15 311 LEU C CA 1
ATOM 7879 C C . LEU C 1 316 ? 31.279 -10.681 -31.317 1.00 15.74 311 LEU C C 1
ATOM 7880 O O . LEU C 1 316 ? 31.971 -11.649 -31.503 1.00 14.85 311 LEU C O 1
ATOM 7885 N N . ASP C 1 317 ? 31.793 -9.455 -31.324 1.00 14.19 312 ASP C N 1
ATOM 7886 C CA . ASP C 1 317 ? 33.230 -9.178 -31.358 1.00 14.46 312 ASP C CA 1
ATOM 7887 C C . ASP C 1 317 ? 33.908 -9.074 -29.982 1.00 13.15 312 ASP C C 1
ATOM 7888 O O . ASP C 1 317 ? 35.060 -9.399 -29.837 1.00 13.34 312 ASP C O 1
ATOM 7893 N N . LEU C 1 318 ? 33.158 -8.601 -28.981 1.00 12.62 313 LEU C N 1
ATOM 7894 C CA . LEU C 1 318 ? 33.650 -8.333 -27.634 1.00 12.38 313 LEU C CA 1
ATOM 7895 C C . LEU C 1 318 ? 32.521 -8.430 -26.640 1.00 12.03 313 LEU C C 1
ATOM 7896 O O . LEU C 1 318 ? 31.378 -8.034 -26.930 1.00 12.80 313 LEU C O 1
ATOM 7901 N N . MET C 1 319 ? 32.799 -8.950 -25.455 1.00 13.08 314 MET C N 1
ATOM 7902 C CA . MET C 1 319 ? 31.814 -8.982 -24.380 1.00 13.36 314 MET C CA 1
ATOM 7903 C C . MET C 1 319 ? 32.476 -8.635 -23.039 1.00 12.87 314 MET C C 1
ATOM 7904 O O . MET C 1 319 ? 33.694 -8.825 -22.845 1.00 11.97 314 MET C O 1
ATOM 7909 N N . GLU C 1 320 ? 31.679 -8.089 -22.133 1.00 13.52 315 GLU C N 1
ATOM 7910 C CA . GLU C 1 320 ? 32.099 -7.865 -20.761 1.00 15.72 315 GLU C CA 1
ATOM 7911 C C . GLU C 1 320 ? 31.014 -8.577 -19.950 1.00 15.81 315 GLU C C 1
ATOM 7912 O O . GLU C 1 320 ? 29.818 -8.210 -20.005 1.00 16.43 315 GLU C O 1
ATOM 7918 N N . ILE C 1 321 ? 31.409 -9.665 -19.318 1.00 14.74 316 ILE C N 1
ATOM 7919 C CA . ILE C 1 321 ? 30.511 -10.376 -18.444 1.00 17.38 316 ILE C CA 1
ATOM 7920 C C . ILE C 1 321 ? 31.067 -10.224 -17.035 1.00 17.32 316 ILE C C 1
ATOM 7921 O O . ILE C 1 321 ? 32.187 -10.652 -16.780 1.00 17.12 316 ILE C O 1
ATOM 7926 N N . ASN C 1 322 ? 30.292 -9.637 -16.124 1.00 16.59 317 ASN C N 1
ATOM 7927 C CA . ASN C 1 322 ? 30.815 -9.344 -14.810 1.00 18.00 317 ASN C CA 1
ATOM 7928 C C . ASN C 1 322 ? 31.208 -10.571 -14.036 1.00 19.58 317 ASN C C 1
ATOM 7929 O O . ASN C 1 322 ? 30.480 -11.552 -13.997 1.00 21.16 317 ASN C O 1
ATOM 7934 N N . GLU C 1 323 ? 32.347 -10.479 -13.375 1.00 19.46 318 GLU C N 1
ATOM 7935 C CA . GLU C 1 323 ? 32.901 -11.630 -12.701 1.00 19.85 318 GLU C CA 1
ATOM 7936 C C . GLU C 1 323 ? 32.607 -11.542 -11.208 1.00 18.78 318 GLU C C 1
ATOM 7937 O O . GLU C 1 323 ? 33.526 -11.275 -10.394 1.00 21.40 318 GLU C O 1
ATOM 7943 N N . ALA C 1 324 ? 31.377 -11.852 -10.800 1.00 18.43 319 ALA C N 1
ATOM 7944 C CA . ALA C 1 324 ? 31.069 -11.807 -9.396 1.00 19.09 319 ALA C CA 1
ATOM 7945 C C . ALA C 1 324 ? 31.851 -12.955 -8.671 1.00 19.21 319 ALA C C 1
ATOM 7946 O O . ALA C 1 324 ? 32.466 -12.710 -7.646 1.00 21.25 319 ALA C O 1
ATOM 7948 N N . PHE C 1 325 ? 31.803 -14.165 -9.257 1.00 19.28 320 PHE C N 1
ATOM 7949 C CA . PHE C 1 325 ? 32.576 -15.348 -8.875 1.00 16.64 320 PHE C CA 1
ATOM 7950 C C . PHE C 1 325 ? 33.040 -16.083 -10.154 1.00 16.87 320 PHE C C 1
ATOM 7951 O O . PHE C 1 325 ? 32.308 -16.158 -11.141 1.00 15.60 320 PHE C O 1
ATOM 7959 N N . ALA C 1 326 ? 34.269 -16.567 -10.178 1.00 15.52 321 ALA C N 1
ATOM 7960 C CA . ALA C 1 326 ? 34.759 -17.364 -11.307 1.00 16.69 321 ALA C CA 1
ATOM 7961 C C . ALA C 1 326 ? 33.848 -18.536 -11.525 1.00 16.37 321 ALA C C 1
ATOM 7962 O O . ALA C 1 326 ? 33.607 -18.931 -12.659 1.00 17.15 321 ALA C O 1
ATOM 7964 N N . ALA C 1 327 ? 33.337 -19.124 -10.446 1.00 16.04 322 ALA C N 1
ATOM 7965 C CA . ALA C 1 327 ? 32.404 -20.269 -10.593 1.00 16.74 322 ALA C CA 1
ATOM 7966 C C . ALA C 1 327 ? 31.212 -19.972 -11.538 1.00 20.21 322 ALA C C 1
ATOM 7967 O O . ALA C 1 327 ? 30.858 -20.781 -12.425 1.00 21.66 322 ALA C O 1
ATOM 7969 N N . GLN C 1 328 ? 30.568 -18.809 -11.348 1.00 19.06 323 GLN C N 1
ATOM 7970 C CA . GLN C 1 328 ? 29.445 -18.493 -12.203 1.00 19.25 323 GLN C CA 1
ATOM 7971 C C . GLN C 1 328 ? 29.889 -17.972 -13.599 1.00 15.82 323 GLN C C 1
ATOM 7972 O O . GLN C 1 328 ? 29.248 -18.238 -14.587 1.00 14.19 323 GLN C O 1
ATOM 7978 N N . ALA C 1 329 ? 30.922 -17.144 -13.642 1.00 17.95 324 ALA C N 1
ATOM 7979 C CA . ALA C 1 329 ? 31.429 -16.635 -14.903 1.00 18.09 324 ALA C CA 1
ATOM 7980 C C . ALA C 1 329 ? 31.705 -17.866 -15.811 1.00 18.49 324 ALA C C 1
ATOM 7981 O O . ALA C 1 329 ? 31.264 -17.902 -16.963 1.00 17.85 324 ALA C O 1
ATOM 7983 N N . LEU C 1 330 ? 32.393 -18.874 -15.292 1.00 18.34 325 LEU C N 1
ATOM 7984 C CA . LEU C 1 330 ? 32.672 -20.053 -16.107 1.00 18.51 325 LEU C CA 1
ATOM 7985 C C . LEU C 1 330 ? 31.428 -20.847 -16.539 1.00 18.27 325 LEU C C 1
ATOM 7986 O O . LEU C 1 330 ? 31.345 -21.275 -17.686 1.00 17.35 325 LEU C O 1
ATOM 7991 N N . ALA C 1 331 ? 30.452 -21.043 -15.640 1.00 16.61 326 ALA C N 1
ATOM 7992 C CA . ALA C 1 331 ? 29.260 -21.724 -16.007 1.00 15.80 326 ALA C CA 1
ATOM 7993 C C . ALA C 1 331 ? 28.502 -20.952 -17.125 1.00 15.22 326 ALA C C 1
ATOM 7994 O O . ALA C 1 331 ? 27.943 -21.508 -18.050 1.00 12.80 326 ALA C O 1
ATOM 7996 N N . VAL C 1 332 ? 28.501 -19.635 -17.013 1.00 15.34 327 VAL C N 1
ATOM 7997 C CA . VAL C 1 332 ? 27.902 -18.801 -18.002 1.00 14.15 327 VAL C CA 1
ATOM 7998 C C . VAL C 1 332 ? 28.561 -19.019 -19.359 1.00 15.08 327 VAL C C 1
ATOM 7999 O O . VAL C 1 332 ? 27.870 -19.219 -20.345 1.00 15.90 327 VAL C O 1
ATOM 8003 N N . HIS C 1 333 ? 29.893 -18.992 -19.424 1.00 14.84 328 HIS C N 1
ATOM 8004 C CA . HIS C 1 333 ? 30.602 -19.230 -20.708 1.00 16.23 328 HIS C CA 1
ATOM 8005 C C . HIS C 1 333 ? 30.244 -20.601 -21.315 1.00 16.68 328 HIS C C 1
ATOM 8006 O O . HIS C 1 333 ? 30.002 -20.719 -22.503 1.00 16.67 328 HIS C O 1
ATOM 8013 N N . GLN C 1 334 ? 30.213 -21.594 -20.481 1.00 16.84 329 GLN C N 1
ATOM 8014 C CA . GLN C 1 334 ? 29.854 -22.957 -20.908 1.00 18.32 329 GLN C CA 1
ATOM 8015 C C . GLN C 1 334 ? 28.474 -23.042 -21.535 1.00 16.97 329 GLN C C 1
ATOM 8016 O O . GLN C 1 334 ? 28.275 -23.647 -22.622 1.00 20.66 329 GLN C O 1
ATOM 8022 N N . GLN C 1 335 ? 27.491 -22.452 -20.861 1.00 16.08 330 GLN C N 1
ATOM 8023 C CA . GLN C 1 335 ? 26.141 -22.358 -21.305 1.00 16.20 330 GLN C CA 1
ATOM 8024 C C . GLN C 1 335 ? 25.931 -21.457 -22.559 1.00 16.13 330 GLN C C 1
ATOM 8025 O O . GLN C 1 335 ? 25.006 -21.707 -23.357 1.00 15.30 330 GLN C O 1
ATOM 8031 N N . MET C 1 336 ? 26.742 -20.406 -22.726 1.00 16.94 331 MET C N 1
ATOM 8032 C CA . MET C 1 336 ? 26.585 -19.560 -23.878 1.00 16.75 331 MET C CA 1
ATOM 8033 C C . MET C 1 336 ? 27.324 -20.085 -25.131 1.00 16.90 331 MET C C 1
ATOM 8034 O O . MET C 1 336 ? 26.852 -19.863 -26.235 1.00 18.57 331 MET C O 1
ATOM 8039 N N . GLY C 1 337 ? 28.458 -20.785 -25.004 1.00 17.16 332 GLY C N 1
ATOM 8040 C CA . GLY C 1 337 ? 29.233 -21.265 -26.165 1.00 17.74 332 GLY C CA 1
ATOM 8041 C C . GLY C 1 337 ? 30.002 -20.248 -26.965 1.00 18.40 332 GLY C C 1
ATOM 8042 O O . GLY C 1 337 ? 30.487 -20.541 -28.047 1.00 17.61 332 GLY C O 1
ATOM 8043 N N . TRP C 1 338 ? 30.082 -19.024 -26.457 1.00 17.35 333 TRP C N 1
ATOM 8044 C CA . TRP C 1 338 ? 30.798 -17.961 -27.149 1.00 17.06 333 TRP C CA 1
ATOM 8045 C C . TRP C 1 338 ? 32.318 -18.023 -26.940 1.00 17.93 333 TRP C C 1
ATOM 8046 O O . TRP C 1 338 ? 32.839 -18.757 -26.096 1.00 18.03 333 TRP C O 1
ATOM 8057 N N . ASP C 1 339 ? 33.030 -17.250 -27.737 1.00 17.16 334 ASP C N 1
ATOM 8058 C CA . ASP C 1 339 ? 34.492 -17.207 -27.728 1.00 17.65 334 ASP C CA 1
ATOM 8059 C C . ASP C 1 339 ? 35.037 -16.493 -26.516 1.00 15.62 334 ASP C C 1
ATOM 8060 O O . ASP C 1 339 ? 35.048 -15.262 -26.421 1.00 15.61 334 ASP C O 1
ATOM 8065 N N . THR C 1 340 ? 35.456 -17.272 -25.542 1.00 15.83 335 THR C N 1
ATOM 8066 C CA . THR C 1 340 ? 35.957 -16.710 -24.269 1.00 16.38 335 THR C CA 1
ATOM 8067 C C . THR C 1 340 ? 37.212 -15.793 -24.409 1.00 14.11 335 THR C C 1
ATOM 8068 O O . THR C 1 340 ? 37.469 -14.974 -23.520 1.00 15.91 335 THR C O 1
ATOM 8072 N N . SER C 1 341 ? 37.925 -15.855 -25.550 1.00 13.26 336 SER C N 1
ATOM 8073 C CA . SER C 1 341 ? 39.105 -15.031 -25.830 1.00 14.92 336 SER C CA 1
ATOM 8074 C C . SER C 1 341 ? 38.650 -13.612 -26.086 1.00 15.00 336 SER C C 1
ATOM 8075 O O . SER C 1 341 ? 39.443 -12.719 -26.008 1.00 13.34 336 SER C O 1
ATOM 8078 N N . LYS C 1 342 ? 37.368 -13.405 -26.353 1.00 13.55 337 LYS C N 1
ATOM 8079 C CA . LYS C 1 342 ? 36.757 -12.096 -26.611 1.00 14.14 337 LYS C CA 1
ATOM 8080 C C . LYS C 1 342 ? 35.975 -11.503 -25.393 1.00 14.22 337 LYS C C 1
ATOM 8081 O O . LYS C 1 342 ? 35.354 -10.460 -25.522 1.00 14.61 337 LYS C O 1
ATOM 8087 N N . VAL C 1 343 ? 36.012 -12.198 -24.255 1.00 13.42 338 VAL C N 1
ATOM 8088 C CA . VAL C 1 343 ? 35.358 -11.830 -23.019 1.00 14.30 338 VAL C CA 1
ATOM 8089 C C . VAL C 1 343 ? 36.321 -11.269 -21.999 1.00 14.66 338 VAL C C 1
ATOM 8090 O O . VAL C 1 343 ? 37.381 -11.854 -21.688 1.00 15.60 338 VAL C O 1
ATOM 8094 N N . ASN C 1 344 ? 35.978 -10.101 -21.477 1.00 13.27 339 ASN C N 1
ATOM 8095 C CA . ASN C 1 344 ? 36.778 -9.438 -20.468 1.00 13.82 339 ASN C CA 1
ATOM 8096 C C . ASN C 1 344 ? 38.243 -9.399 -20.880 1.00 12.83 339 ASN C C 1
ATOM 8097 O O . ASN C 1 344 ? 39.153 -9.837 -20.175 1.00 12.36 339 ASN C O 1
ATOM 8102 N N . VAL C 1 345 ? 38.469 -8.835 -22.062 1.00 13.26 340 VAL C N 1
ATOM 8103 C CA . VAL C 1 345 ? 39.767 -8.868 -22.703 1.00 14.57 340 VAL C CA 1
ATOM 8104 C C . VAL C 1 345 ? 40.871 -8.059 -21.892 1.00 14.61 340 VAL C C 1
ATOM 8105 O O . VAL C 1 345 ? 42.098 -8.361 -21.974 1.00 14.81 340 VAL C O 1
ATOM 8109 N N . ASN C 1 346 ? 40.390 -7.107 -21.096 1.00 12.03 341 ASN C N 1
ATOM 8110 C CA . ASN C 1 346 ? 41.191 -6.315 -20.174 1.00 14.38 341 ASN C CA 1
ATOM 8111 C C . ASN C 1 346 ? 41.048 -6.676 -18.692 1.00 16.02 341 ASN C C 1
ATOM 8112 O O . ASN C 1 346 ? 41.375 -5.856 -17.818 1.00 16.80 341 ASN C O 1
ATOM 8117 N N . GLY C 1 347 ? 40.623 -7.907 -18.425 1.00 15.85 342 GLY C N 1
ATOM 8118 C CA . GLY C 1 347 ? 40.320 -8.383 -17.074 1.00 17.13 342 GLY C CA 1
ATOM 8119 C C . GLY C 1 347 ? 38.924 -8.001 -16.616 1.00 18.78 342 GLY C C 1
ATOM 8120 O O . GLY C 1 347 ? 38.207 -7.164 -17.256 1.00 18.17 342 GLY C O 1
ATOM 8121 N N . GLY C 1 348 ? 38.553 -8.559 -15.484 1.00 21.23 343 GLY C N 1
ATOM 8122 C CA . GLY C 1 348 ? 37.232 -8.286 -14.924 1.00 19.66 343 GLY C CA 1
ATOM 8123 C C . GLY C 1 348 ? 37.249 -7.978 -13.450 1.00 18.82 343 GLY C C 1
ATOM 8124 O O . GLY C 1 348 ? 38.314 -7.687 -12.878 1.00 19.38 343 GLY C O 1
ATOM 8125 N N . ALA C 1 349 ? 36.089 -8.130 -12.812 1.00 17.39 344 ALA C N 1
ATOM 8126 C CA . ALA C 1 349 ? 35.929 -7.746 -11.438 1.00 16.62 344 ALA C CA 1
ATOM 8127 C C . ALA C 1 349 ? 36.838 -8.449 -10.452 1.00 16.30 344 ALA C C 1
ATOM 8128 O O . ALA C 1 349 ? 37.154 -7.833 -9.432 1.00 18.02 344 ALA C O 1
ATOM 8130 N N . ILE C 1 350 ? 37.173 -9.728 -10.697 1.00 16.94 345 ILE C N 1
ATOM 8131 C CA . ILE C 1 350 ? 38.050 -10.424 -9.771 1.00 17.19 345 ILE C CA 1
ATOM 8132 C C . ILE C 1 350 ? 39.292 -9.574 -9.589 1.00 15.80 345 ILE C C 1
ATOM 8133 O O . ILE C 1 350 ? 39.872 -9.490 -8.453 1.00 16.99 345 ILE C O 1
ATOM 8138 N N . ALA C 1 351 ? 39.764 -8.994 -10.688 1.00 15.75 346 ALA C N 1
ATOM 8139 C CA . ALA C 1 351 ? 40.941 -8.142 -10.650 1.00 16.71 346 ALA C CA 1
ATOM 8140 C C . ALA C 1 351 ? 40.666 -6.718 -10.353 1.00 16.79 346 ALA C C 1
ATOM 8141 O O . ALA C 1 351 ? 41.325 -6.151 -9.544 1.00 15.05 346 ALA C O 1
ATOM 8143 N N . ILE C 1 352 ? 39.731 -6.118 -11.071 1.00 16.49 347 ILE C N 1
ATOM 8144 C CA . ILE C 1 352 ? 39.472 -4.652 -10.984 1.00 17.54 347 ILE C CA 1
ATOM 8145 C C . ILE C 1 352 ? 38.660 -4.211 -9.797 1.00 17.10 347 ILE C C 1
ATOM 8146 O O . ILE C 1 352 ? 38.875 -3.073 -9.259 1.00 18.11 347 ILE C O 1
ATOM 8151 N N . GLY C 1 353 ? 37.733 -5.099 -9.420 1.00 16.06 348 GLY C N 1
ATOM 8152 C CA . GLY C 1 353 ? 36.810 -4.908 -8.297 1.00 14.92 348 GLY C CA 1
ATOM 8153 C C . GLY C 1 353 ? 35.376 -4.728 -8.710 1.00 14.82 348 GLY C C 1
ATOM 8154 O O . GLY C 1 353 ? 35.073 -4.579 -9.895 1.00 16.48 348 GLY C O 1
ATOM 8155 N N . HIS C 1 354 ? 34.487 -4.723 -7.721 1.00 15.82 349 HIS C N 1
ATOM 8156 C CA . HIS C 1 354 ? 33.065 -4.788 -7.913 1.00 17.50 349 HIS C CA 1
ATOM 8157 C C . HIS C 1 354 ? 32.290 -3.897 -6.980 1.00 15.69 349 HIS C C 1
ATOM 8158 O O . HIS C 1 354 ? 31.699 -4.375 -6.012 1.00 16.52 349 HIS C O 1
ATOM 8165 N N . PRO C 1 355 ? 32.290 -2.567 -7.253 1.00 15.43 350 PRO C N 1
ATOM 8166 C CA . PRO C 1 355 ? 31.364 -1.681 -6.513 1.00 16.01 350 PRO C CA 1
ATOM 8167 C C . PRO C 1 355 ? 29.941 -1.837 -6.983 1.00 17.44 350 PRO C C 1
ATOM 8168 O O . PRO C 1 355 ? 29.571 -1.367 -8.087 1.00 16.13 350 PRO C O 1
ATOM 8172 N N . ILE C 1 356 ? 29.165 -2.574 -6.187 1.00 17.42 351 ILE C N 1
ATOM 8173 C CA . ILE C 1 356 ? 27.985 -3.276 -6.685 1.00 17.81 351 ILE C CA 1
ATOM 8174 C C . ILE C 1 356 ? 27.050 -2.452 -7.546 1.00 17.52 351 ILE C C 1
ATOM 8175 O O . ILE C 1 356 ? 26.772 -2.849 -8.668 1.00 17.08 351 ILE C O 1
ATOM 8180 N N . GLY C 1 357 ? 26.607 -1.313 -7.046 1.00 15.29 352 GLY C N 1
ATOM 8181 C CA . GLY C 1 357 ? 25.661 -0.517 -7.783 1.00 16.48 352 GLY C CA 1
ATOM 8182 C C . GLY C 1 357 ? 26.229 0.173 -9.017 1.00 13.32 352 GLY C C 1
ATOM 8183 O O . GLY C 1 357 ? 25.419 0.701 -9.850 1.00 14.47 352 GLY C O 1
ATOM 8184 N N . ALA C 1 358 ? 27.544 0.223 -9.110 1.00 11.82 353 ALA C N 1
ATOM 8185 C CA . ALA C 1 358 ? 28.274 0.847 -10.212 1.00 12.32 353 ALA C CA 1
ATOM 8186 C C . ALA C 1 358 ? 28.755 -0.085 -11.325 1.00 14.67 353 ALA C C 1
ATOM 8187 O O . ALA C 1 358 ? 28.936 0.332 -12.491 1.00 15.15 353 ALA C O 1
ATOM 8189 N N . SER C 1 359 ? 29.010 -1.345 -10.966 1.00 14.72 354 SER C N 1
ATOM 8190 C CA . SER C 1 359 ? 29.615 -2.253 -11.887 1.00 16.06 354 SER C CA 1
ATOM 8191 C C . SER C 1 359 ? 28.932 -2.431 -13.225 1.00 15.89 354 SER C C 1
ATOM 8192 O O . SER C 1 359 ? 29.585 -2.754 -14.202 1.00 15.04 354 SER C O 1
ATOM 8195 N N . GLY C 1 360 ? 27.622 -2.359 -13.222 1.00 15.28 355 GLY C N 1
ATOM 8196 C CA . GLY C 1 360 ? 26.858 -2.490 -14.447 1.00 16.22 355 GLY C CA 1
ATOM 8197 C C . GLY C 1 360 ? 27.214 -1.478 -15.486 1.00 15.89 355 GLY C C 1
ATOM 8198 O O . GLY C 1 360 ? 27.248 -1.759 -16.673 1.00 15.91 355 GLY C O 1
ATOM 8199 N N . CYS C 1 361 ? 27.513 -0.275 -15.047 1.00 14.53 356 CYS C N 1
ATOM 8200 C CA . CYS C 1 361 ? 27.906 0.750 -15.977 1.00 15.09 356 CYS C CA 1
ATOM 8201 C C . CYS C 1 361 ? 29.450 0.774 -16.151 1.00 13.66 356 CYS C C 1
ATOM 8202 O O . CYS C 1 361 ? 29.927 1.105 -17.227 1.00 12.12 356 CYS C O 1
ATOM 8205 N N . ARG C 1 362 ? 30.204 0.419 -15.117 1.00 12.81 357 ARG C N 1
ATOM 8206 C CA . ARG C 1 362 ? 31.649 0.264 -15.232 1.00 13.16 357 ARG C CA 1
ATOM 8207 C C . ARG C 1 362 ? 32.032 -0.613 -16.437 1.00 12.22 357 ARG C C 1
ATOM 8208 O O . ARG C 1 362 ? 32.906 -0.252 -17.189 1.00 12.58 357 ARG C O 1
ATOM 8216 N N . ILE C 1 363 ? 31.449 -1.821 -16.532 1.00 12.62 358 ILE C N 1
ATOM 8217 C CA . ILE C 1 363 ? 31.856 -2.775 -17.569 1.00 13.13 358 ILE C CA 1
ATOM 8218 C C . ILE C 1 363 ? 31.397 -2.315 -18.935 1.00 11.14 358 ILE C C 1
ATOM 8219 O O . ILE C 1 363 ? 32.116 -2.524 -19.930 1.00 12.57 358 ILE C O 1
ATOM 8224 N N . LEU C 1 364 ? 30.293 -1.597 -19.006 1.00 12.13 359 LEU C N 1
ATOM 8225 C CA . LEU C 1 364 ? 29.911 -0.953 -20.294 1.00 11.50 359 LEU C CA 1
ATOM 8226 C C . LEU C 1 364 ? 30.903 0.143 -20.710 1.00 12.15 359 LEU C C 1
ATOM 8227 O O . LEU C 1 364 ? 31.267 0.263 -21.858 1.00 10.16 359 LEU C O 1
ATOM 8232 N N . VAL C 1 365 ? 31.342 0.951 -19.754 1.00 13.83 360 VAL C N 1
ATOM 8233 C CA . VAL C 1 365 ? 32.392 1.949 -20.062 1.00 13.01 360 VAL C CA 1
ATOM 8234 C C . VAL C 1 365 ? 33.691 1.258 -20.589 1.00 12.39 360 VAL C C 1
ATOM 8235 O O . VAL C 1 365 ? 34.276 1.653 -21.604 1.00 12.55 360 VAL C O 1
ATOM 8239 N N . THR C 1 366 ? 34.141 0.198 -19.953 1.00 11.85 361 THR C N 1
ATOM 8240 C CA . THR C 1 366 ? 35.321 -0.501 -20.407 1.00 11.56 361 THR C CA 1
ATOM 8241 C C . THR C 1 366 ? 35.100 -1.113 -21.788 1.00 10.87 361 THR C C 1
ATOM 8242 O O . THR C 1 366 ? 36.009 -1.137 -22.658 1.00 11.98 361 THR C O 1
ATOM 8246 N N . LEU C 1 367 ? 33.966 -1.800 -21.941 1.00 10.65 362 LEU C N 1
ATOM 8247 C CA . LEU C 1 367 ? 33.521 -2.299 -23.245 1.00 11.20 362 LEU C CA 1
ATOM 8248 C C . LEU C 1 367 ? 33.601 -1.278 -24.383 1.00 11.81 362 LEU C C 1
ATOM 8249 O O . LEU C 1 367 ? 34.210 -1.547 -25.451 1.00 12.56 362 LEU C O 1
ATOM 8254 N N . LEU C 1 368 ? 32.942 -0.144 -24.201 1.00 11.43 363 LEU C N 1
ATOM 8255 C CA . LEU C 1 368 ? 32.928 0.892 -25.233 1.00 12.15 363 LEU C CA 1
ATOM 8256 C C . LEU C 1 368 ? 34.326 1.323 -25.623 1.00 12.81 363 LEU C C 1
ATOM 8257 O O . LEU C 1 368 ? 34.589 1.556 -26.816 1.00 14.17 363 LEU C O 1
ATOM 8262 N N . HIS C 1 369 ? 35.200 1.506 -24.623 1.00 13.48 364 HIS C N 1
ATOM 8263 C CA . HIS C 1 369 ? 36.557 2.016 -24.931 1.00 13.38 364 HIS C CA 1
ATOM 8264 C C . HIS C 1 369 ? 37.394 0.970 -25.690 1.00 13.55 364 HIS C C 1
ATOM 8265 O O . HIS C 1 369 ? 38.018 1.324 -26.662 1.00 13.45 364 HIS C O 1
ATOM 8272 N N . GLU C 1 370 ? 37.325 -0.305 -25.308 1.00 13.81 365 GLU C N 1
ATOM 8273 C CA . GLU C 1 370 ? 38.013 -1.363 -26.034 1.00 13.93 365 GLU C CA 1
ATOM 8274 C C . GLU C 1 370 ? 37.414 -1.649 -27.429 1.00 13.79 365 GLU C C 1
ATOM 8275 O O . GLU C 1 370 ? 38.151 -1.960 -28.383 1.00 12.74 365 GLU C O 1
ATOM 8281 N N . MET C 1 371 ? 36.087 -1.540 -27.570 1.00 12.45 366 MET C N 1
ATOM 8282 C CA . MET C 1 371 ? 35.493 -1.669 -28.934 1.00 13.87 366 MET C CA 1
ATOM 8283 C C . MET C 1 371 ? 36.100 -0.667 -29.922 1.00 13.66 366 MET C C 1
ATOM 8284 O O . MET C 1 371 ? 36.482 -0.995 -31.048 1.00 13.56 366 MET C O 1
ATOM 8289 N N . LYS C 1 372 ? 36.219 0.561 -29.501 1.00 14.22 367 LYS C N 1
ATOM 8290 C CA . LYS C 1 372 ? 36.808 1.525 -30.392 1.00 16.04 367 LYS C CA 1
ATOM 8291 C C . LYS C 1 372 ? 38.284 1.288 -30.689 1.00 17.18 367 LYS C C 1
ATOM 8292 O O . LYS C 1 372 ? 38.713 1.368 -31.839 1.00 16.88 367 LYS C O 1
ATOM 8298 N N . ARG C 1 373 ? 39.046 0.948 -29.648 1.00 15.52 368 ARG C N 1
ATOM 8299 C CA . ARG C 1 373 ? 40.469 0.672 -29.742 1.00 16.88 368 ARG C CA 1
ATOM 8300 C C . ARG C 1 373 ? 40.758 -0.425 -30.747 1.00 13.93 368 ARG C C 1
ATOM 8301 O O . ARG C 1 373 ? 41.665 -0.311 -31.534 1.00 14.28 368 ARG C O 1
ATOM 8309 N N . ARG C 1 374 ? 39.960 -1.495 -30.735 1.00 12.55 369 ARG C N 1
ATOM 8310 C CA . ARG C 1 374 ? 40.239 -2.588 -31.696 1.00 13.90 369 ARG C CA 1
ATOM 8311 C C . ARG C 1 374 ? 39.268 -2.605 -32.913 1.00 14.85 369 ARG C C 1
ATOM 8312 O O . ARG C 1 374 ? 39.303 -3.463 -33.779 1.00 15.08 369 ARG C O 1
ATOM 8320 N N . ASP C 1 375 ? 38.461 -1.568 -33.024 1.00 14.10 370 ASP C N 1
ATOM 8321 C CA . ASP C 1 375 ? 37.414 -1.463 -34.088 1.00 16.53 370 ASP C CA 1
ATOM 8322 C C . ASP C 1 375 ? 36.465 -2.660 -34.115 1.00 15.46 370 ASP C C 1
ATOM 8323 O O . ASP C 1 375 ? 36.152 -3.164 -35.173 1.00 18.59 370 ASP C O 1
ATOM 8328 N N . ALA C 1 376 ? 36.017 -3.085 -32.943 1.00 14.04 371 ALA C N 1
ATOM 8329 C CA . ALA C 1 376 ? 34.962 -4.128 -32.823 1.00 14.57 371 ALA C CA 1
ATOM 8330 C C . ALA C 1 376 ? 33.609 -3.508 -33.107 1.00 16.46 371 ALA C C 1
ATOM 8331 O O . ALA C 1 376 ? 33.402 -2.311 -32.795 1.00 15.28 371 ALA C O 1
ATOM 8333 N N . LYS C 1 377 ? 32.735 -4.218 -33.801 1.00 15.17 372 LYS C N 1
ATOM 8334 C CA . LYS C 1 377 ? 31.439 -3.607 -34.205 1.00 15.44 372 LYS C CA 1
ATOM 8335 C C . LYS C 1 377 ? 30.231 -4.020 -33.296 1.00 13.55 372 LYS C C 1
ATOM 8336 O O . LYS C 1 377 ? 29.299 -3.246 -33.062 1.00 14.41 372 LYS C O 1
ATOM 8342 N N . LYS C 1 378 ? 30.240 -5.265 -32.829 1.00 13.47 373 LYS C N 1
ATOM 8343 C CA . LYS C 1 378 ? 29.228 -5.813 -32.036 1.00 11.72 373 LYS C CA 1
ATOM 8344 C C . LYS C 1 378 ? 29.704 -6.216 -30.603 1.00 12.01 373 LYS C C 1
ATOM 8345 O O . LYS C 1 378 ? 30.619 -7.045 -30.447 1.00 11.39 373 LYS C O 1
ATOM 8351 N N . GLY C 1 379 ? 29.107 -5.597 -29.574 1.00 10.87 374 GLY C N 1
ATOM 8352 C CA . GLY C 1 379 ? 29.425 -5.833 -28.163 1.00 12.22 374 GLY C CA 1
ATOM 8353 C C . GLY C 1 379 ? 28.231 -6.188 -27.287 1.00 11.43 374 GLY C C 1
ATOM 8354 O O . GLY C 1 379 ? 27.076 -5.865 -27.569 1.00 9.32 374 GLY C O 1
ATOM 8355 N N . LEU C 1 380 ? 28.514 -6.852 -26.171 1.00 11.16 375 LEU C N 1
ATOM 8356 C CA . LEU C 1 380 ? 27.498 -7.089 -25.188 1.00 11.82 375 LEU C CA 1
ATOM 8357 C C . LEU C 1 380 ? 28.108 -7.031 -23.798 1.00 11.08 375 LEU C C 1
ATOM 8358 O O . LEU C 1 380 ? 29.227 -7.533 -23.581 1.00 11.09 375 LEU C O 1
ATOM 8363 N N . ALA C 1 381 ? 27.334 -6.453 -22.904 1.00 9.32 376 ALA C N 1
ATOM 8364 C CA . ALA C 1 381 ? 27.625 -6.383 -21.462 1.00 10.01 376 ALA C CA 1
ATOM 8365 C C . ALA C 1 381 ? 26.520 -7.108 -20.712 1.00 10.04 376 ALA C C 1
ATOM 8366 O O . ALA C 1 381 ? 25.331 -6.982 -21.022 1.00 9.99 376 ALA C O 1
ATOM 8368 N N . SER C 1 382 ? 26.902 -7.941 -19.729 1.00 11.98 377 SER C N 1
ATOM 8369 C CA . SER C 1 382 ? 25.910 -8.662 -18.939 1.00 12.20 377 SER C CA 1
ATOM 8370 C C . SER C 1 382 ? 26.348 -8.860 -17.488 1.00 13.13 377 SER C C 1
ATOM 8371 O O . SER C 1 382 ? 27.523 -8.887 -17.241 1.00 14.88 377 SER C O 1
ATOM 8374 N N . LEU C 1 383 ? 25.421 -8.923 -16.530 1.00 13.61 378 LEU C N 1
ATOM 8375 C CA . LEU C 1 383 ? 25.767 -9.222 -15.133 1.00 15.20 378 LEU C CA 1
ATOM 8376 C C . LEU C 1 383 ? 24.707 -10.057 -14.458 1.00 13.93 378 LEU C C 1
ATOM 8377 O O . LEU C 1 383 ? 23.547 -9.920 -14.778 1.00 12.34 378 LEU C O 1
ATOM 8382 N N . CYS C 1 384 ? 25.175 -10.934 -13.534 1.00 15.21 379 CYS C N 1
ATOM 8383 C CA . CYS C 1 384 ? 24.298 -11.601 -12.567 1.00 16.38 379 CYS C CA 1
ATOM 8384 C C . CYS C 1 384 ? 23.827 -10.642 -11.461 1.00 16.54 379 CYS C C 1
ATOM 8385 O O . CYS C 1 384 ? 24.452 -9.562 -11.244 1.00 15.22 379 CYS C O 1
ATOM 8388 N N . ILE C 1 385 ? 22.691 -11.024 -10.855 1.00 15.58 380 ILE C N 1
ATOM 8389 C CA . ILE C 1 385 ? 22.004 -10.235 -9.830 1.00 15.53 380 ILE C CA 1
ATOM 8390 C C . ILE C 1 385 ? 21.459 -11.124 -8.722 1.00 13.48 380 ILE C C 1
ATOM 8391 O O . ILE C 1 385 ? 20.718 -12.070 -8.977 1.00 14.51 380 ILE C O 1
ATOM 8396 N N . GLY C 1 386 ? 21.874 -10.796 -7.488 1.00 14.61 381 GLY C N 1
ATOM 8397 C CA . GLY C 1 386 ? 21.459 -11.489 -6.316 1.00 15.97 381 GLY C CA 1
ATOM 8398 C C . GLY C 1 386 ? 19.948 -11.417 -6.241 1.00 16.11 381 GLY C C 1
ATOM 8399 O O . GLY C 1 386 ? 19.333 -10.378 -6.579 1.00 16.12 381 GLY C O 1
ATOM 8400 N N . GLY C 1 387 ? 19.344 -12.523 -5.856 1.00 16.56 382 GLY C N 1
ATOM 8401 C CA . GLY C 1 387 ? 17.922 -12.643 -5.907 1.00 17.56 382 GLY C CA 1
ATOM 8402 C C . GLY C 1 387 ? 17.460 -13.451 -7.109 1.00 18.15 382 GLY C C 1
ATOM 8403 O O . GLY C 1 387 ? 16.311 -13.730 -7.221 1.00 17.64 382 GLY C O 1
ATOM 8404 N N . GLY C 1 388 ? 18.388 -13.743 -8.029 1.00 15.52 383 GLY C N 1
ATOM 8405 C CA . GLY C 1 388 ? 18.095 -14.494 -9.250 1.00 15.29 383 GLY C CA 1
ATOM 8406 C C . GLY C 1 388 ? 17.622 -13.673 -10.444 1.00 14.32 383 GLY C C 1
ATOM 8407 O O . GLY C 1 388 ? 16.525 -13.870 -10.981 1.00 15.58 383 GLY C O 1
ATOM 8408 N N . MET C 1 389 ? 18.464 -12.733 -10.881 1.00 13.84 384 MET C N 1
ATOM 8409 C CA . MET C 1 389 ? 18.204 -12.058 -12.095 1.00 14.96 384 MET C CA 1
ATOM 8410 C C . MET C 1 389 ? 19.484 -11.875 -12.932 1.00 14.06 384 MET C C 1
ATOM 8411 O O . MET C 1 389 ? 20.618 -12.158 -12.498 1.00 14.76 384 MET C O 1
ATOM 8416 N N . GLY C 1 390 ? 19.264 -11.404 -14.159 1.00 12.61 385 GLY C N 1
ATOM 8417 C CA . GLY C 1 390 ? 20.316 -10.982 -15.035 1.00 11.73 385 GLY C CA 1
ATOM 8418 C C . GLY C 1 390 ? 19.897 -9.807 -15.892 1.00 11.81 385 GLY C C 1
ATOM 8419 O O . GLY C 1 390 ? 18.697 -9.597 -16.105 1.00 10.38 385 GLY C O 1
ATOM 8420 N N . VAL C 1 391 ? 20.876 -9.015 -16.329 1.00 11.63 386 VAL C N 1
ATOM 8421 C CA . VAL C 1 391 ? 20.651 -7.989 -17.324 1.00 12.59 386 VAL C CA 1
ATOM 8422 C C . VAL C 1 391 ? 21.740 -8.065 -18.369 1.00 10.39 386 VAL C C 1
ATOM 8423 O O . VAL C 1 391 ? 22.845 -8.473 -18.089 1.00 10.77 386 VAL C O 1
ATOM 8427 N N . ALA C 1 392 ? 21.384 -7.687 -19.606 1.00 10.61 387 ALA C N 1
ATOM 8428 C CA . ALA C 1 392 ? 22.274 -7.658 -20.756 1.00 10.78 387 ALA C CA 1
ATOM 8429 C C . ALA C 1 392 ? 21.877 -6.532 -21.683 1.00 12.55 387 ALA C C 1
ATOM 8430 O O . ALA C 1 392 ? 20.700 -6.232 -21.801 1.00 11.84 387 ALA C O 1
ATOM 8432 N N . LEU C 1 393 ? 22.894 -5.856 -22.259 1.00 11.46 388 LEU C N 1
ATOM 8433 C CA . LEU C 1 393 ? 22.724 -4.802 -23.196 1.00 11.78 388 LEU C CA 1
ATOM 8434 C C . LEU C 1 393 ? 23.733 -4.967 -24.306 1.00 11.09 388 LEU C C 1
ATOM 8435 O O . LEU C 1 393 ? 24.947 -5.072 -24.056 1.00 10.62 388 LEU C O 1
ATOM 8440 N N . ALA C 1 394 ? 23.228 -4.918 -25.549 1.00 10.74 389 ALA C N 1
ATOM 8441 C CA . ALA C 1 394 ? 24.061 -5.060 -26.719 1.00 11.11 389 ALA C CA 1
ATOM 8442 C C . ALA C 1 394 ? 24.233 -3.686 -27.360 1.00 11.70 389 ALA C C 1
ATOM 8443 O O . ALA C 1 394 ? 23.276 -2.908 -27.443 1.00 13.65 389 ALA C O 1
ATOM 8445 N N . VAL C 1 395 ? 25.454 -3.418 -27.835 1.00 12.60 390 VAL C N 1
ATOM 8446 C CA . VAL C 1 395 ? 25.762 -2.230 -28.559 1.00 12.33 390 VAL C CA 1
ATOM 8447 C C . VAL C 1 395 ? 26.451 -2.478 -29.906 1.00 13.17 390 VAL C C 1
ATOM 8448 O O . VAL C 1 395 ? 27.119 -3.512 -30.155 1.00 12.16 390 VAL C O 1
ATOM 8452 N N . GLU C 1 396 ? 26.346 -1.470 -30.783 1.00 15.15 391 GLU C N 1
ATOM 8453 C CA . GLU C 1 396 ? 26.860 -1.620 -32.162 1.00 14.92 391 GLU C CA 1
ATOM 8454 C C . GLU C 1 396 ? 27.529 -0.367 -32.568 1.00 14.47 391 GLU C C 1
ATOM 8455 O O . GLU C 1 396 ? 26.978 0.719 -32.390 1.00 15.20 391 GLU C O 1
ATOM 8461 N N . ARG C 1 397 ? 28.723 -0.550 -33.131 1.00 15.22 392 ARG C N 1
ATOM 8462 C CA . ARG C 1 397 ? 29.425 0.580 -33.841 1.00 15.20 392 ARG C CA 1
ATOM 8463 C C . ARG C 1 397 ? 29.326 0.369 -35.334 1.00 18.47 392 ARG C C 1
ATOM 8464 O O . ARG C 1 397 ? 29.340 -0.770 -35.820 1.00 16.75 392 ARG C O 1
ATOM 8472 N N . LYS C 1 398 ? 29.268 1.434 -36.096 1.00 23.21 393 LYS C N 1
ATOM 8473 C CA . LYS C 1 398 ? 29.060 1.326 -37.551 1.00 28.24 393 LYS C CA 1
ATOM 8474 C C . LYS C 1 398 ? 28.712 2.766 -37.887 1.00 31.70 393 LYS C C 1
ATOM 8475 O O . LYS C 1 398 ? 27.562 3.166 -37.853 1.00 35.13 393 LYS C O 1
ATOM 8482 N N . THR D 1 7 ? 1.134 2.802 -30.414 1.00 50.29 2 THR D N 1
ATOM 8483 C CA . THR D 1 7 ? 0.505 2.140 -29.234 1.00 46.19 2 THR D CA 1
ATOM 8484 C C . THR D 1 7 ? 0.181 3.099 -28.061 1.00 39.22 2 THR D C 1
ATOM 8485 O O . THR D 1 7 ? 0.429 4.324 -28.095 1.00 36.40 2 THR D O 1
ATOM 8489 N N . ASP D 1 8 ? -0.393 2.496 -27.030 1.00 30.65 3 ASP D N 1
ATOM 8490 C CA . ASP D 1 8 ? -1.250 3.175 -26.105 1.00 27.83 3 ASP D CA 1
ATOM 8491 C C . ASP D 1 8 ? -1.150 2.350 -24.798 1.00 21.99 3 ASP D C 1
ATOM 8492 O O . ASP D 1 8 ? -1.227 1.114 -24.881 1.00 20.53 3 ASP D O 1
ATOM 8497 N N . VAL D 1 9 ? -0.886 2.984 -23.633 1.00 17.80 4 VAL D N 1
ATOM 8498 C CA . VAL D 1 9 ? -0.720 2.245 -22.365 1.00 15.72 4 VAL D CA 1
ATOM 8499 C C . VAL D 1 9 ? -1.952 2.371 -21.447 1.00 14.13 4 VAL D C 1
ATOM 8500 O O . VAL D 1 9 ? -2.418 3.474 -21.225 1.00 14.43 4 VAL D O 1
ATOM 8504 N N . VAL D 1 10 ? -2.456 1.233 -20.968 1.00 13.82 5 VAL D N 1
ATOM 8505 C CA . VAL D 1 10 ? -3.657 1.172 -20.127 1.00 13.74 5 VAL D CA 1
ATOM 8506 C C . VAL D 1 10 ? -3.396 0.609 -18.696 1.00 13.21 5 VAL D C 1
ATOM 8507 O O . VAL D 1 10 ? -2.459 -0.183 -18.511 1.00 13.55 5 VAL D O 1
ATOM 8511 N N . ILE D 1 11 ? -4.220 1.018 -17.722 1.00 12.86 6 ILE D N 1
ATOM 8512 C CA . ILE D 1 11 ? -4.237 0.471 -16.396 1.00 14.40 6 ILE D CA 1
ATOM 8513 C C . ILE D 1 11 ? -5.494 -0.392 -16.280 1.00 15.67 6 ILE D C 1
ATOM 8514 O O . ILE D 1 11 ? -6.629 0.049 -16.510 1.00 16.82 6 ILE D O 1
ATOM 8519 N N . VAL D 1 12 ? -5.253 -1.669 -16.054 1.00 14.23 7 VAL D N 1
ATOM 8520 C CA . VAL D 1 12 ? -6.264 -2.662 -15.995 1.00 17.67 7 VAL D CA 1
ATOM 8521 C C . VAL D 1 12 ? -6.737 -2.996 -14.590 1.00 17.06 7 VAL D C 1
ATOM 8522 O O . VAL D 1 12 ? -7.762 -3.684 -14.418 1.00 21.47 7 VAL D O 1
ATOM 8526 N N . SER D 1 13 ? -5.969 -2.634 -13.575 1.00 14.84 8 SER D N 1
ATOM 8527 C CA . SER D 1 13 ? -6.415 -2.805 -12.208 1.00 15.22 8 SER D CA 1
ATOM 8528 C C . SER D 1 13 ? -5.601 -2.054 -11.242 1.00 13.91 8 SER D C 1
ATOM 8529 O O . SER D 1 13 ? -4.537 -1.635 -11.562 1.00 15.30 8 SER D O 1
ATOM 8532 N N . ALA D 1 14 ? -6.096 -1.921 -10.016 1.00 15.10 9 ALA D N 1
ATOM 8533 C CA . ALA D 1 14 ? -5.498 -1.076 -9.001 1.00 15.14 9 ALA D CA 1
ATOM 8534 C C . ALA D 1 14 ? -5.918 -1.556 -7.621 1.00 15.67 9 ALA D C 1
ATOM 8535 O O . ALA D 1 14 ? -7.112 -1.815 -7.384 1.00 19.24 9 ALA D O 1
ATOM 8537 N N . ALA D 1 15 ? -4.981 -1.664 -6.704 1.00 14.50 10 ALA D N 1
ATOM 8538 C CA . ALA D 1 15 ? -5.284 -2.070 -5.349 1.00 13.48 10 ALA D CA 1
ATOM 8539 C C . ALA D 1 15 ? -4.413 -1.354 -4.364 1.00 12.80 10 ALA D C 1
ATOM 8540 O O . ALA D 1 15 ? -3.234 -1.049 -4.666 1.00 12.32 10 ALA D O 1
ATOM 8542 N N . ARG D 1 16 ? -4.932 -1.094 -3.158 1.00 13.36 11 ARG D N 1
ATOM 8543 C CA . ARG D 1 16 ? -4.074 -0.609 -2.058 1.00 13.46 11 ARG D CA 1
ATOM 8544 C C . ARG D 1 16 ? -4.412 -1.223 -0.733 1.00 12.95 11 ARG D C 1
ATOM 8545 O O . ARG D 1 16 ? -5.549 -1.568 -0.497 1.00 15.51 11 ARG D O 1
ATOM 8553 N N . THR D 1 17 ? -3.468 -1.294 0.194 1.00 14.50 12 THR D N 1
ATOM 8554 C CA . THR D 1 17 ? -3.826 -1.555 1.585 1.00 13.49 12 THR D CA 1
ATOM 8555 C C . THR D 1 17 ? -4.479 -0.348 2.182 1.00 13.38 12 THR D C 1
ATOM 8556 O O . THR D 1 17 ? -4.257 0.832 1.688 1.00 13.76 12 THR D O 1
ATOM 8560 N N . ALA D 1 18 ? -5.213 -0.573 3.277 1.00 14.73 13 ALA D N 1
ATOM 8561 C CA . ALA D 1 18 ? -5.497 0.578 4.145 1.00 14.50 13 ALA D CA 1
ATOM 8562 C C . ALA D 1 18 ? -4.135 1.123 4.634 1.00 16.78 13 ALA D C 1
ATOM 8563 O O . ALA D 1 18 ? -3.146 0.436 4.721 1.00 13.75 13 ALA D O 1
ATOM 8565 N N . VAL D 1 19 ? -4.118 2.386 4.987 1.00 13.33 14 VAL D N 1
ATOM 8566 C CA . VAL D 1 19 ? -2.921 3.022 5.498 1.00 15.11 14 VAL D CA 1
ATOM 8567 C C . VAL D 1 19 ? -2.865 2.951 7.055 1.00 15.12 14 VAL D C 1
ATOM 8568 O O . VAL D 1 19 ? -3.839 3.332 7.730 1.00 16.85 14 VAL D O 1
ATOM 8572 N N . GLY D 1 20 ? -1.784 2.410 7.614 1.00 15.22 15 GLY D N 1
ATOM 8573 C CA . GLY D 1 20 ? -1.636 2.312 9.059 1.00 15.78 15 GLY D CA 1
ATOM 8574 C C . GLY D 1 20 ? -1.035 3.584 9.659 1.00 14.91 15 GLY D C 1
ATOM 8575 O O . GLY D 1 20 ? -0.248 4.302 8.997 1.00 15.98 15 GLY D O 1
ATOM 8576 N N . LYS D 1 21 ? -1.322 3.821 10.940 1.00 17.95 16 LYS D N 1
ATOM 8577 C CA . LYS D 1 21 ? -0.650 4.902 11.668 1.00 18.76 16 LYS D CA 1
ATOM 8578 C C . LYS D 1 21 ? 0.733 4.398 12.184 1.00 20.54 16 LYS D C 1
ATOM 8579 O O . LYS D 1 21 ? 0.994 3.204 12.317 1.00 17.34 16 LYS D O 1
ATOM 8585 N N . PHE D 1 22 ? 1.591 5.346 12.472 1.00 18.83 17 PHE D N 1
ATOM 8586 C CA . PHE D 1 22 ? 2.945 5.071 13.065 1.00 22.28 17 PHE D CA 1
ATOM 8587 C C . PHE D 1 22 ? 2.786 4.223 14.351 1.00 22.86 17 PHE D C 1
ATOM 8588 O O . PHE D 1 22 ? 2.020 4.555 15.230 1.00 21.88 17 PHE D O 1
ATOM 8596 N N . GLY D 1 23 ? 3.431 3.066 14.403 1.00 23.65 18 GLY D N 1
ATOM 8597 C CA . GLY D 1 23 ? 3.219 2.063 15.516 1.00 23.92 18 GLY D CA 1
ATOM 8598 C C . GLY D 1 23 ? 1.878 1.338 15.534 1.00 25.02 18 GLY D C 1
ATOM 8599 O O . GLY D 1 23 ? 1.539 0.640 16.510 1.00 24.53 18 GLY D O 1
ATOM 8600 N N . GLY D 1 24 ? 1.132 1.447 14.430 1.00 21.09 19 GLY D N 1
ATOM 8601 C CA . GLY D 1 24 ? -0.221 0.997 14.340 1.00 21.95 19 GLY D CA 1
ATOM 8602 C C . GLY D 1 24 ? -0.339 -0.402 13.807 1.00 22.06 19 GLY D C 1
ATOM 8603 O O . GLY D 1 24 ? 0.593 -1.199 14.014 1.00 19.20 19 GLY D O 1
ATOM 8604 N N . SER D 1 25 ? -1.439 -0.693 13.110 1.00 21.00 20 SER D N 1
ATOM 8605 C CA . SER D 1 25 ? -1.791 -2.109 12.752 1.00 20.94 20 SER D CA 1
ATOM 8606 C C . SER D 1 25 ? -0.795 -2.737 11.779 1.00 20.13 20 SER D C 1
ATOM 8607 O O . SER D 1 25 ? -0.689 -3.964 11.725 1.00 22.05 20 SER D O 1
ATOM 8610 N N . LEU D 1 26 ? -0.041 -1.925 11.046 1.00 17.79 21 LEU D N 1
ATOM 8611 C CA . LEU D 1 26 ? 0.908 -2.498 10.079 1.00 18.82 21 LEU D CA 1
ATOM 8612 C C . LEU D 1 26 ? 2.380 -2.474 10.543 1.00 17.47 21 LEU D C 1
ATOM 8613 O O . LEU D 1 26 ? 3.273 -2.859 9.769 1.00 17.88 21 LEU D O 1
ATOM 8618 N N . ALA D 1 27 ? 2.610 -1.989 11.782 1.00 17.14 22 ALA D N 1
ATOM 8619 C CA . ALA D 1 27 ? 3.956 -1.696 12.259 1.00 17.87 22 ALA D CA 1
ATOM 8620 C C . ALA D 1 27 ? 4.930 -2.858 12.214 1.00 17.17 22 ALA D C 1
ATOM 8621 O O . ALA D 1 27 ? 6.093 -2.651 11.908 1.00 17.30 22 ALA D O 1
ATOM 8623 N N . LYS D 1 28 ? 4.433 -4.064 12.382 1.00 19.35 23 LYS D N 1
ATOM 8624 C CA . LYS D 1 28 ? 5.309 -5.248 12.383 1.00 22.78 23 LYS D CA 1
ATOM 8625 C C . LYS D 1 28 ? 5.335 -6.044 11.078 1.00 24.95 23 LYS D C 1
ATOM 8626 O O . LYS D 1 28 ? 5.840 -7.188 11.014 1.00 24.26 23 LYS D O 1
ATOM 8632 N N . ILE D 1 29 ? 4.811 -5.475 10.008 1.00 21.54 24 ILE D N 1
ATOM 8633 C CA . ILE D 1 29 ? 4.761 -6.240 8.743 1.00 22.48 24 ILE D CA 1
ATOM 8634 C C . ILE D 1 29 ? 5.746 -5.581 7.766 1.00 21.77 24 ILE D C 1
ATOM 8635 O O . ILE D 1 29 ? 5.538 -4.463 7.427 1.00 20.37 24 ILE D O 1
ATOM 8640 N N . PRO D 1 30 ? 6.823 -6.247 7.375 1.00 18.68 25 PRO D N 1
ATOM 8641 C CA . PRO D 1 30 ? 7.807 -5.580 6.504 1.00 19.00 25 PRO D CA 1
ATOM 8642 C C . PRO D 1 30 ? 7.189 -4.971 5.215 1.00 16.93 25 PRO D C 1
ATOM 8643 O O . PRO D 1 30 ? 6.227 -5.520 4.655 1.00 17.09 25 PRO D O 1
ATOM 8647 N N . ALA D 1 31 ? 7.725 -3.838 4.763 1.00 17.46 26 ALA D N 1
ATOM 8648 C CA . ALA D 1 31 ? 7.217 -3.216 3.484 1.00 16.98 26 ALA D CA 1
ATOM 8649 C C . ALA D 1 31 ? 7.069 -4.223 2.345 1.00 16.16 26 ALA D C 1
ATOM 8650 O O . ALA D 1 31 ? 6.072 -4.187 1.656 1.00 13.49 26 ALA D O 1
ATOM 8652 N N . PRO D 1 32 ? 8.058 -5.116 2.111 1.00 15.69 27 PRO D N 1
ATOM 8653 C CA . PRO D 1 32 ? 7.764 -6.023 0.966 1.00 17.65 27 PRO D CA 1
ATOM 8654 C C . PRO D 1 32 ? 6.574 -6.962 1.156 1.00 17.83 27 PRO D C 1
ATOM 8655 O O . PRO D 1 32 ? 5.984 -7.414 0.151 1.00 15.50 27 PRO D O 1
ATOM 8659 N N . GLU D 1 33 ? 6.211 -7.255 2.407 1.00 18.23 28 GLU D N 1
ATOM 8660 C CA . GLU D 1 33 ? 4.995 -8.023 2.678 1.00 18.22 28 GLU D CA 1
ATOM 8661 C C . GLU D 1 33 ? 3.733 -7.194 2.358 1.00 16.41 28 GLU D C 1
ATOM 8662 O O . GLU D 1 33 ? 2.738 -7.678 1.904 1.00 15.84 28 GLU D O 1
ATOM 8668 N N . LEU D 1 34 ? 3.824 -5.896 2.574 1.00 15.18 29 LEU D N 1
ATOM 8669 C CA . LEU D 1 34 ? 2.738 -5.039 2.174 1.00 15.76 29 LEU D CA 1
ATOM 8670 C C . LEU D 1 34 ? 2.643 -5.010 0.631 1.00 15.36 29 LEU D C 1
ATOM 8671 O O . LEU D 1 34 ? 1.545 -5.041 0.056 1.00 14.07 29 LEU D O 1
ATOM 8676 N N . GLY D 1 35 ? 3.815 -4.954 -0.049 1.00 15.56 30 GLY D N 1
ATOM 8677 C CA . GLY D 1 35 ? 3.802 -4.883 -1.484 1.00 14.46 30 GLY D CA 1
ATOM 8678 C C . GLY D 1 35 ? 3.205 -6.152 -2.043 1.00 14.31 30 GLY D C 1
ATOM 8679 O O . GLY D 1 35 ? 2.515 -6.147 -2.999 1.00 12.36 30 GLY D O 1
ATOM 8680 N N . ALA D 1 36 ? 3.526 -7.273 -1.450 1.00 12.71 31 ALA D N 1
ATOM 8681 C CA . ALA D 1 36 ? 3.022 -8.513 -1.990 1.00 15.13 31 ALA D CA 1
ATOM 8682 C C . ALA D 1 36 ? 1.527 -8.556 -1.939 1.00 14.50 31 ALA D C 1
ATOM 8683 O O . ALA D 1 36 ? 0.904 -9.092 -2.863 1.00 16.78 31 ALA D O 1
ATOM 8685 N N . VAL D 1 37 ? 0.927 -8.029 -0.877 1.00 14.74 32 VAL D N 1
ATOM 8686 C CA . VAL D 1 37 ? -0.539 -8.061 -0.766 1.00 14.95 32 VAL D CA 1
ATOM 8687 C C . VAL D 1 37 ? -1.155 -7.364 -1.974 1.00 14.68 32 VAL D C 1
ATOM 8688 O O . VAL D 1 37 ? -2.039 -7.881 -2.673 1.00 13.68 32 VAL D O 1
ATOM 8692 N N . VAL D 1 38 ? -0.703 -6.146 -2.199 1.00 14.07 33 VAL D N 1
ATOM 8693 C CA . VAL D 1 38 ? -1.210 -5.398 -3.318 1.00 14.68 33 VAL D CA 1
ATOM 8694 C C . VAL D 1 38 ? -0.843 -5.868 -4.726 1.00 14.05 33 VAL D C 1
ATOM 8695 O O . VAL D 1 38 ? -1.583 -5.617 -5.620 1.00 14.44 33 VAL D O 1
ATOM 8699 N N . ILE D 1 39 ? 0.301 -6.549 -4.893 1.00 14.95 34 ILE D N 1
ATOM 8700 C CA . ILE D 1 39 ? 0.687 -6.980 -6.169 1.00 15.20 34 ILE D CA 1
ATOM 8701 C C . ILE D 1 39 ? -0.268 -8.128 -6.449 1.00 14.70 34 ILE D C 1
ATOM 8702 O O . ILE D 1 39 ? -0.800 -8.212 -7.531 1.00 13.77 34 ILE D O 1
ATOM 8707 N N . LYS D 1 40 ? -0.402 -9.017 -5.467 1.00 14.32 35 LYS D N 1
ATOM 8708 C CA . LYS D 1 40 ? -1.208 -10.210 -5.644 1.00 16.46 35 LYS D CA 1
ATOM 8709 C C . LYS D 1 40 ? -2.647 -9.826 -5.953 1.00 15.09 35 LYS D C 1
ATOM 8710 O O . LYS D 1 40 ? -3.295 -10.382 -6.863 1.00 14.99 35 LYS D O 1
ATOM 8716 N N . ALA D 1 41 ? -3.163 -8.810 -5.261 1.00 14.53 36 ALA D N 1
ATOM 8717 C CA . ALA D 1 41 ? -4.561 -8.445 -5.481 1.00 15.39 36 ALA D CA 1
ATOM 8718 C C . ALA D 1 41 ? -4.801 -7.663 -6.785 1.00 15.20 36 ALA D C 1
ATOM 8719 O O . ALA D 1 41 ? -5.738 -7.952 -7.502 1.00 16.04 36 ALA D O 1
ATOM 8721 N N . ALA D 1 42 ? -3.925 -6.695 -7.117 1.00 14.88 37 ALA D N 1
ATOM 8722 C CA . ALA D 1 42 ? -3.984 -6.118 -8.459 1.00 16.03 37 ALA D CA 1
ATOM 8723 C C . ALA D 1 42 ? -4.098 -7.148 -9.603 1.00 15.80 37 ALA D C 1
ATOM 8724 O O . ALA D 1 42 ? -4.868 -6.975 -10.557 1.00 15.73 37 ALA D O 1
ATOM 8726 N N . LEU D 1 43 ? -3.252 -8.163 -9.531 1.00 15.54 38 LEU D N 1
ATOM 8727 C CA . LEU D 1 43 ? -3.212 -9.172 -10.577 1.00 15.25 38 LEU D CA 1
ATOM 8728 C C . LEU D 1 43 ? -4.513 -10.001 -10.566 1.00 15.92 38 LEU D C 1
ATOM 8729 O O . LEU D 1 43 ? -5.016 -10.338 -11.611 1.00 12.78 38 LEU D O 1
ATOM 8734 N N . GLU D 1 44 ? -5.021 -10.348 -9.393 1.00 16.12 39 GLU D N 1
ATOM 8735 C CA . GLU D 1 44 ? -6.325 -11.050 -9.318 1.00 16.87 39 GLU D CA 1
ATOM 8736 C C . GLU D 1 44 ? -7.444 -10.235 -9.921 1.00 18.11 39 GLU D C 1
ATOM 8737 O O . GLU D 1 44 ? -8.275 -10.736 -10.626 1.00 19.87 39 GLU D O 1
ATOM 8743 N N . ARG D 1 45 ? -7.472 -8.966 -9.587 1.00 16.29 40 ARG D N 1
ATOM 8744 C CA . ARG D 1 45 ? -8.465 -8.062 -10.065 1.00 17.58 40 ARG D CA 1
ATOM 8745 C C . ARG D 1 45 ? -8.411 -7.848 -11.554 1.00 17.99 40 ARG D C 1
ATOM 8746 O O . ARG D 1 45 ? -9.426 -7.662 -12.200 1.00 20.32 40 ARG D O 1
ATOM 8754 N N . ALA D 1 46 ? -7.213 -7.855 -12.116 1.00 18.74 41 ALA D N 1
ATOM 8755 C CA . ALA D 1 46 ? -7.034 -7.689 -13.539 1.00 19.11 41 ALA D CA 1
ATOM 8756 C C . ALA D 1 46 ? -7.408 -8.972 -14.333 1.00 22.56 41 ALA D C 1
ATOM 8757 O O . ALA D 1 46 ? -7.687 -8.885 -15.519 1.00 28.25 41 ALA D O 1
ATOM 8759 N N . GLY D 1 47 ? -7.273 -10.144 -13.709 1.00 22.02 42 GLY D N 1
ATOM 8760 C CA . GLY D 1 47 ? -7.411 -11.426 -14.428 1.00 23.59 42 GLY D CA 1
ATOM 8761 C C . GLY D 1 47 ? -6.141 -11.913 -15.060 1.00 26.56 42 GLY D C 1
ATOM 8762 O O . GLY D 1 47 ? -6.187 -12.640 -16.067 1.00 27.33 42 GLY D O 1
ATOM 8763 N N . VAL D 1 48 ? -4.988 -11.528 -14.497 1.00 24.55 43 VAL D N 1
ATOM 8764 C CA . VAL D 1 48 ? -3.689 -11.796 -15.139 1.00 21.72 43 VAL D CA 1
ATOM 8765 C C . VAL D 1 48 ? -2.958 -12.862 -14.355 1.00 22.08 43 VAL D C 1
ATOM 8766 O O . VAL D 1 48 ? -2.903 -12.774 -13.152 1.00 20.86 43 VAL D O 1
ATOM 8770 N N . LYS D 1 49 ? -2.381 -13.830 -15.055 1.00 25.55 44 LYS D N 1
ATOM 8771 C CA . LYS D 1 49 ? -1.684 -14.934 -14.427 1.00 28.82 44 LYS D CA 1
ATOM 8772 C C . LYS D 1 49 ? -0.284 -14.466 -14.127 1.00 27.80 44 LYS D C 1
ATOM 8773 O O . LYS D 1 49 ? 0.277 -13.659 -14.892 1.00 28.65 44 LYS D O 1
ATOM 8779 N N . PRO D 1 50 ? 0.268 -14.916 -12.994 1.00 27.04 45 PRO D N 1
ATOM 8780 C CA . PRO D 1 50 ? 1.551 -14.440 -12.527 1.00 25.87 45 PRO D CA 1
ATOM 8781 C C . PRO D 1 50 ? 2.665 -14.636 -13.589 1.00 24.81 45 PRO D C 1
ATOM 8782 O O . PRO D 1 50 ? 3.533 -13.786 -13.740 1.00 25.56 45 PRO D O 1
ATOM 8786 N N . GLU D 1 51 ? 2.644 -15.787 -14.260 1.00 23.34 46 GLU D N 1
ATOM 8787 C CA . GLU D 1 51 ? 3.528 -16.124 -15.396 1.00 28.14 46 GLU D CA 1
ATOM 8788 C C . GLU D 1 51 ? 3.551 -15.097 -16.554 1.00 24.77 46 GLU D C 1
ATOM 8789 O O . GLU D 1 51 ? 4.478 -15.031 -17.335 1.00 22.25 46 GLU D O 1
ATOM 8795 N N . GLN D 1 52 ? 2.511 -14.302 -16.672 1.00 21.30 47 GLN D N 1
ATOM 8796 C CA . GLN D 1 52 ? 2.346 -13.410 -17.824 1.00 20.17 47 GLN D CA 1
ATOM 8797 C C . GLN D 1 52 ? 2.969 -12.051 -17.539 1.00 18.62 47 GLN D C 1
ATOM 8798 O O . GLN D 1 52 ? 3.083 -11.278 -18.434 1.00 16.68 47 GLN D O 1
ATOM 8804 N N . VAL D 1 53 ? 3.326 -11.771 -16.291 1.00 16.99 48 VAL D N 1
ATOM 8805 C CA . VAL D 1 53 ? 3.977 -10.514 -15.927 1.00 16.12 48 VAL D CA 1
ATOM 8806 C C . VAL D 1 53 ? 5.425 -10.434 -16.474 1.00 16.29 48 VAL D C 1
ATOM 8807 O O . VAL D 1 53 ? 6.243 -11.344 -16.314 1.00 15.10 48 VAL D O 1
ATOM 8811 N N . SER D 1 54 ? 5.759 -9.269 -17.019 1.00 15.22 49 SER D N 1
ATOM 8812 C CA . SER D 1 54 ? 7.101 -9.046 -17.557 1.00 15.48 49 SER D CA 1
ATOM 8813 C C . SER D 1 54 ? 8.064 -8.517 -16.529 1.00 14.66 49 SER D C 1
ATOM 8814 O O . SER D 1 54 ? 9.253 -8.771 -16.602 1.00 15.38 49 SER D O 1
ATOM 8817 N N . GLU D 1 55 ? 7.549 -7.712 -15.619 1.00 14.83 50 GLU D N 1
ATOM 8818 C CA . GLU D 1 55 ? 8.386 -6.951 -14.673 1.00 16.18 50 GLU D CA 1
ATOM 8819 C C . GLU D 1 55 ? 7.537 -6.426 -13.532 1.00 14.57 50 GLU D C 1
ATOM 8820 O O . GLU D 1 55 ? 6.387 -6.161 -13.724 1.00 14.57 50 GLU D O 1
ATOM 8826 N N . VAL D 1 56 ? 8.156 -6.281 -12.361 1.00 13.11 51 VAL D N 1
ATOM 8827 C CA . VAL D 1 56 ? 7.590 -5.571 -11.204 1.00 12.41 51 VAL D CA 1
ATOM 8828 C C . VAL D 1 56 ? 8.520 -4.402 -10.852 1.00 12.13 51 VAL D C 1
ATOM 8829 O O . VAL D 1 56 ? 9.728 -4.541 -10.765 1.00 12.09 51 VAL D O 1
ATOM 8833 N N . ILE D 1 57 ? 7.969 -3.208 -10.788 1.00 12.85 52 ILE D N 1
ATOM 8834 C CA . ILE D 1 57 ? 8.715 -2.081 -10.322 1.00 12.20 52 ILE D CA 1
ATOM 8835 C C . ILE D 1 57 ? 8.010 -1.555 -9.039 1.00 12.54 52 ILE D C 1
ATOM 8836 O O . ILE D 1 57 ? 6.821 -1.127 -9.087 1.00 12.26 52 ILE D O 1
ATOM 8841 N N . MET D 1 58 ? 8.729 -1.465 -7.928 1.00 12.22 53 MET D N 1
ATOM 8842 C CA . MET D 1 58 ? 8.120 -0.952 -6.703 1.00 12.32 53 MET D CA 1
ATOM 8843 C C . MET D 1 58 ? 9.013 0.109 -6.091 1.00 11.96 53 MET D C 1
ATOM 8844 O O . MET D 1 58 ? 10.207 0.002 -6.033 1.00 12.02 53 MET D O 1
ATOM 8849 N N . GLY D 1 59 ? 8.417 1.239 -5.782 1.00 12.18 54 GLY D N 1
ATOM 8850 C CA . GLY D 1 59 ? 9.098 2.163 -4.971 1.00 11.81 54 GLY D CA 1
ATOM 8851 C C . GLY D 1 59 ? 9.169 1.740 -3.493 1.00 13.30 54 GLY D C 1
ATOM 8852 O O . GLY D 1 59 ? 8.215 1.131 -2.909 1.00 11.63 54 GLY D O 1
ATOM 8853 N N . GLN D 1 60 ? 10.321 2.051 -2.879 1.00 13.99 55 GLN D N 1
ATOM 8854 C CA . GLN D 1 60 ? 10.530 1.937 -1.392 1.00 12.51 55 GLN D CA 1
ATOM 8855 C C . GLN D 1 60 ? 11.671 2.823 -1.016 1.00 13.75 55 GLN D C 1
ATOM 8856 O O . GLN D 1 60 ? 12.750 2.670 -1.548 1.00 14.46 55 GLN D O 1
ATOM 8862 N N . VAL D 1 61 ? 11.420 3.799 -0.156 1.00 13.88 56 VAL D N 1
ATOM 8863 C CA . VAL D 1 61 ? 12.459 4.783 0.193 1.00 15.34 56 VAL D CA 1
ATOM 8864 C C . VAL D 1 61 ? 13.378 4.306 1.356 1.00 14.66 56 VAL D C 1
ATOM 8865 O O . VAL D 1 61 ? 14.608 4.456 1.283 1.00 16.41 56 VAL D O 1
ATOM 8869 N N . LEU D 1 62 ? 12.818 3.638 2.348 1.00 13.79 57 LEU D N 1
ATOM 8870 C CA . LEU D 1 62 ? 13.557 3.361 3.608 1.00 14.01 57 LEU D CA 1
ATOM 8871 C C . LEU D 1 62 ? 13.937 1.904 3.495 1.00 15.82 57 LEU D C 1
ATOM 8872 O O . LEU D 1 62 ? 13.102 1.061 3.663 1.00 17.16 57 LEU D O 1
ATOM 8877 N N . THR D 1 63 ? 15.195 1.641 3.169 1.00 17.42 58 THR D N 1
ATOM 8878 C CA . THR D 1 63 ? 15.592 0.237 2.857 1.00 18.63 58 THR D CA 1
ATOM 8879 C C . THR D 1 63 ? 16.751 -0.297 3.688 1.00 20.23 58 THR D C 1
ATOM 8880 O O . THR D 1 63 ? 17.222 -1.428 3.439 1.00 18.19 58 THR D O 1
ATOM 8884 N N . ALA D 1 64 ? 17.127 0.441 4.745 1.00 19.20 59 ALA D N 1
ATOM 8885 C CA . ALA D 1 64 ? 18.176 -0.019 5.721 1.00 20.34 59 ALA D CA 1
ATOM 8886 C C . ALA D 1 64 ? 17.892 -1.339 6.371 1.00 20.14 59 ALA D C 1
ATOM 8887 O O . ALA D 1 64 ? 16.935 -1.477 7.115 1.00 19.87 59 ALA D O 1
ATOM 8889 N N . GLY D 1 65 ? 18.723 -2.337 6.066 1.00 22.57 60 GLY D N 1
ATOM 8890 C CA . GLY D 1 65 ? 18.519 -3.705 6.558 1.00 24.59 60 GLY D CA 1
ATOM 8891 C C . GLY D 1 65 ? 17.312 -4.418 5.977 1.00 22.67 60 GLY D C 1
ATOM 8892 O O . GLY D 1 65 ? 17.001 -5.525 6.403 1.00 20.67 60 GLY D O 1
ATOM 8893 N N . SER D 1 66 ? 16.696 -3.872 4.909 1.00 20.06 61 SER D N 1
ATOM 8894 C CA . SER D 1 66 ? 15.511 -4.545 4.288 1.00 18.68 61 SER D CA 1
ATOM 8895 C C . SER D 1 66 ? 15.832 -5.792 3.504 1.00 18.88 61 SER D C 1
ATOM 8896 O O . SER D 1 66 ? 14.952 -6.576 3.253 1.00 17.14 61 SER D O 1
ATOM 8899 N N . GLY D 1 67 ? 17.100 -5.948 3.123 1.00 20.53 62 GLY D N 1
ATOM 8900 C CA . GLY D 1 67 ? 17.542 -7.095 2.341 1.00 21.94 62 GLY D CA 1
ATOM 8901 C C . GLY D 1 67 ? 17.642 -6.772 0.865 1.00 19.07 62 GLY D C 1
ATOM 8902 O O . GLY D 1 67 ? 17.215 -5.728 0.435 1.00 19.74 62 GLY D O 1
ATOM 8903 N N . GLN D 1 68 ? 18.214 -7.701 0.094 1.00 19.69 63 GLN D N 1
ATOM 8904 C CA . GLN D 1 68 ? 18.462 -7.519 -1.331 1.00 19.07 63 GLN D CA 1
ATOM 8905 C C . GLN D 1 68 ? 17.179 -7.221 -2.078 1.00 18.54 63 GLN D C 1
ATOM 8906 O O . GLN D 1 68 ? 16.249 -8.052 -2.026 1.00 21.49 63 GLN D O 1
ATOM 8912 N N . ASN D 1 69 ? 17.146 -6.082 -2.780 1.00 18.05 64 ASN D N 1
ATOM 8913 C CA . ASN D 1 69 ? 16.065 -5.637 -3.723 1.00 17.52 64 ASN D CA 1
ATOM 8914 C C . ASN D 1 69 ? 14.667 -5.850 -3.228 1.00 16.18 64 ASN D C 1
ATOM 8915 O O . ASN D 1 69 ? 14.035 -6.838 -3.564 1.00 13.87 64 ASN D O 1
ATOM 8920 N N . PRO D 1 70 ? 14.149 -4.906 -2.416 1.00 14.38 65 PRO D N 1
ATOM 8921 C CA . PRO D 1 70 ? 12.816 -5.070 -1.792 1.00 14.79 65 PRO D CA 1
ATOM 8922 C C . PRO D 1 70 ? 11.651 -5.334 -2.791 1.00 13.85 65 PRO D C 1
ATOM 8923 O O . PRO D 1 70 ? 10.717 -6.047 -2.458 1.00 14.52 65 PRO D O 1
ATOM 8927 N N . ALA D 1 71 ? 11.704 -4.840 -4.009 1.00 13.16 66 ALA D N 1
ATOM 8928 C CA . ALA D 1 71 ? 10.666 -5.143 -5.020 1.00 13.06 66 ALA D CA 1
ATOM 8929 C C . ALA D 1 71 ? 10.623 -6.618 -5.412 1.00 14.78 66 ALA D C 1
ATOM 8930 O O . ALA D 1 71 ? 9.563 -7.146 -5.672 1.00 13.68 66 ALA D O 1
ATOM 8932 N N . ARG D 1 72 ? 11.796 -7.203 -5.561 1.00 14.11 67 ARG D N 1
ATOM 8933 C CA . ARG D 1 72 ? 11.957 -8.650 -5.748 1.00 14.83 67 ARG D CA 1
ATOM 8934 C C . ARG D 1 72 ? 11.324 -9.442 -4.606 1.00 14.96 67 ARG D C 1
ATOM 8935 O O . ARG D 1 72 ? 10.605 -10.424 -4.851 1.00 13.33 67 ARG D O 1
ATOM 8943 N N . GLN D 1 73 ? 11.551 -9.004 -3.370 1.00 13.83 68 GLN D N 1
ATOM 8944 C CA . GLN D 1 73 ? 10.991 -9.659 -2.198 1.00 15.97 68 GLN D CA 1
ATOM 8945 C C . GLN D 1 73 ? 9.485 -9.593 -2.271 1.00 14.73 68 GLN D C 1
ATOM 8946 O O . GLN D 1 73 ? 8.816 -10.549 -2.054 1.00 13.79 68 GLN D O 1
ATOM 8952 N N . ALA D 1 74 ? 8.962 -8.415 -2.648 1.00 13.18 69 ALA D N 1
ATOM 8953 C CA . ALA D 1 74 ? 7.508 -8.268 -2.772 1.00 14.54 69 ALA D CA 1
ATOM 8954 C C . ALA D 1 74 ? 6.902 -9.135 -3.869 1.00 14.24 69 ALA D C 1
ATOM 8955 O O . ALA D 1 74 ? 5.833 -9.782 -3.706 1.00 14.11 69 ALA D O 1
ATOM 8957 N N . ALA D 1 75 ? 7.553 -9.115 -5.023 1.00 14.67 70 ALA D N 1
ATOM 8958 C CA . ALA D 1 75 ? 7.145 -9.959 -6.139 1.00 15.86 70 ALA D CA 1
ATOM 8959 C C . ALA D 1 75 ? 7.105 -11.447 -5.832 1.00 17.22 70 ALA D C 1
ATOM 8960 O O . ALA D 1 75 ? 6.165 -12.149 -6.214 1.00 17.49 70 ALA D O 1
ATOM 8962 N N . ILE D 1 76 ? 8.143 -11.949 -5.180 1.00 18.16 71 ILE D N 1
ATOM 8963 C CA . ILE D 1 76 ? 8.188 -13.355 -4.826 1.00 18.39 71 ILE D CA 1
ATOM 8964 C C . ILE D 1 76 ? 7.132 -13.694 -3.764 1.00 18.05 71 ILE D C 1
ATOM 8965 O O . ILE D 1 76 ? 6.486 -14.743 -3.846 1.00 15.59 71 ILE D O 1
ATOM 8970 N N . LYS D 1 77 ? 7.025 -12.863 -2.745 1.00 16.44 72 LYS D N 1
ATOM 8971 C CA . LYS D 1 77 ? 6.009 -13.021 -1.672 1.00 17.83 72 LYS D CA 1
ATOM 8972 C C . LYS D 1 77 ? 4.588 -12.899 -2.232 1.00 18.40 72 LYS D C 1
ATOM 8973 O O . LYS D 1 77 ? 3.665 -13.461 -1.702 1.00 18.60 72 LYS D O 1
ATOM 8979 N N . ALA D 1 78 ? 4.413 -12.180 -3.348 1.00 16.82 73 ALA D N 1
ATOM 8980 C CA . ALA D 1 78 ? 3.125 -12.147 -4.019 1.00 18.10 73 ALA D CA 1
ATOM 8981 C C . ALA D 1 78 ? 2.703 -13.361 -4.827 1.00 19.63 73 ALA D C 1
ATOM 8982 O O . ALA D 1 78 ? 1.518 -13.493 -5.182 1.00 21.18 73 ALA D O 1
ATOM 8984 N N . GLY D 1 79 ? 3.631 -14.246 -5.106 1.00 20.09 74 GLY D N 1
ATOM 8985 C CA . GLY D 1 79 ? 3.340 -15.407 -5.924 1.00 20.81 74 GLY D CA 1
ATOM 8986 C C . GLY D 1 79 ? 3.932 -15.387 -7.308 1.00 19.54 74 GLY D C 1
ATOM 8987 O O . GLY D 1 79 ? 3.727 -16.312 -8.101 1.00 20.07 74 GLY D O 1
ATOM 8988 N N . LEU D 1 80 ? 4.689 -14.340 -7.644 1.00 19.49 75 LEU D N 1
ATOM 8989 C CA . LEU D 1 80 ? 5.312 -14.330 -8.957 1.00 17.71 75 LEU D CA 1
ATOM 8990 C C . LEU D 1 80 ? 6.491 -15.337 -9.028 1.00 17.86 75 LEU D C 1
ATOM 8991 O O . LEU D 1 80 ? 7.274 -15.488 -8.086 1.00 17.38 75 LEU D O 1
ATOM 8996 N N . PRO D 1 81 ? 6.572 -16.042 -10.153 1.00 17.35 76 PRO D N 1
ATOM 8997 C CA . PRO D 1 81 ? 7.654 -17.014 -10.316 1.00 18.56 76 PRO D CA 1
ATOM 8998 C C . PRO D 1 81 ? 9.009 -16.338 -10.463 1.00 17.57 76 PRO D C 1
ATOM 8999 O O . PRO D 1 81 ? 9.112 -15.119 -10.768 1.00 16.89 76 PRO D O 1
ATOM 9003 N N . ALA D 1 82 ? 10.058 -17.094 -10.191 1.00 17.77 77 ALA D N 1
ATOM 9004 C CA . ALA D 1 82 ? 11.417 -16.549 -10.246 1.00 17.60 77 ALA D CA 1
ATOM 9005 C C . ALA D 1 82 ? 11.761 -15.920 -11.604 1.00 16.20 77 ALA D C 1
ATOM 9006 O O . ALA D 1 82 ? 12.583 -15.006 -11.664 1.00 17.30 77 ALA D O 1
ATOM 9008 N N . MET D 1 83 ? 11.165 -16.409 -12.690 1.00 18.60 78 MET D N 1
ATOM 9009 C CA . MET D 1 83 ? 11.425 -15.829 -14.021 1.00 19.15 78 MET D CA 1
ATOM 9010 C C . MET D 1 83 ? 10.986 -14.361 -14.204 1.00 18.64 78 MET D C 1
ATOM 9011 O O . MET D 1 83 ? 11.296 -13.771 -15.215 1.00 20.68 78 MET D O 1
ATOM 9016 N N . VAL D 1 84 ? 10.237 -13.827 -13.251 1.00 16.31 79 VAL D N 1
ATOM 9017 C CA . VAL D 1 84 ? 9.711 -12.448 -13.335 1.00 15.53 79 VAL D CA 1
ATOM 9018 C C . VAL D 1 84 ? 10.672 -11.476 -12.610 1.00 14.86 79 VAL D C 1
ATOM 9019 O O . VAL D 1 84 ? 10.699 -11.429 -11.373 1.00 15.72 79 VAL D O 1
ATOM 9023 N N . PRO D 1 85 ? 11.440 -10.675 -13.381 1.00 17.20 80 PRO D N 1
ATOM 9024 C CA . PRO D 1 85 ? 12.338 -9.767 -12.723 1.00 16.81 80 PRO D CA 1
ATOM 9025 C C . PRO D 1 85 ? 11.635 -8.603 -12.059 1.00 16.15 80 PRO D C 1
ATOM 9026 O O . PRO D 1 85 ? 10.470 -8.258 -12.361 1.00 15.43 80 PRO D O 1
ATOM 9030 N N . ALA D 1 86 ? 12.386 -8.015 -11.147 1.00 14.62 81 ALA D N 1
ATOM 9031 C CA . ALA D 1 86 ? 11.876 -6.872 -10.380 1.00 14.35 81 ALA D CA 1
ATOM 9032 C C . ALA D 1 86 ? 12.957 -5.845 -10.014 1.00 15.73 81 ALA D C 1
ATOM 9033 O O . ALA D 1 86 ? 14.099 -6.179 -9.834 1.00 12.76 81 ALA D O 1
ATOM 9035 N N . MET D 1 87 ? 12.544 -4.607 -9.859 1.00 13.18 82 MET D N 1
ATOM 9036 C CA . MET D 1 87 ? 13.458 -3.492 -9.537 1.00 14.06 82 MET D CA 1
ATOM 9037 C C . MET D 1 87 ? 12.855 -2.517 -8.485 1.00 14.53 82 MET D C 1
ATOM 9038 O O . MET D 1 87 ? 11.666 -2.163 -8.524 1.00 13.67 82 MET D O 1
ATOM 9043 N N . THR D 1 88 ? 13.708 -2.041 -7.568 1.00 13.49 83 THR D N 1
ATOM 9044 C CA . THR D 1 88 ? 13.286 -1.077 -6.551 1.00 14.31 83 THR D CA 1
ATOM 9045 C C . THR D 1 88 ? 13.716 0.291 -6.960 1.00 12.82 83 THR D C 1
ATOM 9046 O O . THR D 1 88 ? 14.790 0.474 -7.477 1.00 14.18 83 THR D O 1
ATOM 9050 N N . ILE D 1 89 ? 12.883 1.265 -6.761 1.00 12.00 84 ILE D N 1
ATOM 9051 C CA . ILE D 1 89 ? 13.294 2.608 -7.115 1.00 11.70 84 ILE D CA 1
ATOM 9052 C C . ILE D 1 89 ? 13.049 3.536 -5.926 1.00 12.10 84 ILE D C 1
ATOM 9053 O O . ILE D 1 89 ? 12.216 3.260 -5.030 1.00 13.02 84 ILE D O 1
ATOM 9058 N N . ASN D 1 90 ? 13.814 4.628 -5.946 1.00 12.01 85 ASN D N 1
ATOM 9059 C CA . ASN D 1 90 ? 13.691 5.705 -4.971 1.00 13.20 85 ASN D CA 1
ATOM 9060 C C . ASN D 1 90 ? 13.739 7.098 -5.591 1.00 12.27 85 ASN D C 1
ATOM 9061 O O . ASN D 1 90 ? 14.750 7.587 -6.059 1.00 14.51 85 ASN D O 1
ATOM 9066 N N . LYS D 1 91 ? 12.557 7.696 -5.678 1.00 11.50 86 LYS D N 1
ATOM 9067 C CA . LYS D 1 91 ? 12.347 9.087 -6.073 1.00 13.25 86 LYS D CA 1
ATOM 9068 C C . LYS D 1 91 ? 11.531 9.727 -4.946 1.00 14.45 86 LYS D C 1
ATOM 9069 O O . LYS D 1 91 ? 10.561 10.493 -5.159 1.00 13.82 86 LYS D O 1
ATOM 9075 N N . VAL D 1 92 ? 11.889 9.347 -3.721 1.00 14.82 87 VAL D N 1
ATOM 9076 C CA . VAL D 1 92 ? 11.250 9.772 -2.479 1.00 15.19 87 VAL D CA 1
ATOM 9077 C C . VAL D 1 92 ? 9.704 9.674 -2.539 1.00 14.89 87 VAL D C 1
ATOM 9078 O O . VAL D 1 92 ? 9.228 8.629 -2.960 1.00 15.47 87 VAL D O 1
ATOM 9082 N N . SER D 1 93 ? 8.915 10.706 -2.183 1.00 16.29 88 SER D N 1
ATOM 9083 C CA . SER D 1 93 ? 7.460 10.574 -2.236 1.00 16.99 88 SER D CA 1
ATOM 9084 C C . SER D 1 93 ? 6.922 10.326 -3.655 1.00 16.16 88 SER D C 1
ATOM 9085 O O . SER D 1 93 ? 5.792 9.927 -3.788 1.00 15.77 88 SER D O 1
ATOM 9088 N N . GLY D 1 94 ? 7.707 10.629 -4.689 1.00 15.90 89 GLY D N 1
ATOM 9089 C CA . GLY D 1 94 ? 7.285 10.336 -6.047 1.00 17.01 89 GLY D CA 1
ATOM 9090 C C . GLY D 1 94 ? 7.426 8.884 -6.445 1.00 17.27 89 GLY D C 1
ATOM 9091 O O . GLY D 1 94 ? 6.997 8.516 -7.534 1.00 16.91 89 GLY D O 1
ATOM 9092 N N . SER D 1 95 ? 8.077 8.044 -5.634 1.00 15.26 90 SER D N 1
ATOM 9093 C CA . SER D 1 95 ? 8.492 6.712 -6.128 1.00 15.41 90 SER D CA 1
ATOM 9094 C C . SER D 1 95 ? 7.366 5.926 -6.649 1.00 15.18 90 SER D C 1
ATOM 9095 O O . SER D 1 95 ? 7.517 5.217 -7.683 1.00 14.13 90 SER D O 1
ATOM 9098 N N . GLY D 1 96 ? 6.246 6.034 -5.949 1.00 14.56 91 GLY D N 1
ATOM 9099 C CA . GLY D 1 96 ? 5.068 5.292 -6.316 1.00 14.67 91 GLY D CA 1
ATOM 9100 C C . GLY D 1 96 ? 4.533 5.567 -7.702 1.00 13.55 91 GLY D C 1
ATOM 9101 O O . GLY D 1 96 ? 4.066 4.670 -8.386 1.00 16.19 91 GLY D O 1
ATOM 9102 N N . LEU D 1 97 ? 4.465 6.845 -8.056 1.00 13.80 92 LEU D N 1
ATOM 9103 C CA . LEU D 1 97 ? 3.871 7.198 -9.292 1.00 12.48 92 LEU D CA 1
ATOM 9104 C C . LEU D 1 97 ? 4.935 7.083 -10.391 1.00 13.94 92 LEU D C 1
ATOM 9105 O O . LEU D 1 97 ? 4.645 6.582 -11.496 1.00 13.82 92 LEU D O 1
ATOM 9110 N N . LYS D 1 98 ? 6.188 7.393 -10.046 1.00 12.91 93 LYS D N 1
ATOM 9111 C CA . LYS D 1 98 ? 7.297 7.169 -10.985 1.00 12.69 93 LYS D CA 1
ATOM 9112 C C . LYS D 1 98 ? 7.413 5.705 -11.417 1.00 10.78 93 LYS D C 1
ATOM 9113 O O . LYS D 1 98 ? 7.740 5.414 -12.601 1.00 11.46 93 LYS D O 1
ATOM 9119 N N . ALA D 1 99 ? 7.155 4.790 -10.522 1.00 11.32 94 ALA D N 1
ATOM 9120 C CA . ALA D 1 99 ? 7.138 3.342 -10.960 1.00 10.51 94 ALA D CA 1
ATOM 9121 C C . ALA D 1 99 ? 6.125 3.110 -12.125 1.00 11.85 94 ALA D C 1
ATOM 9122 O O . ALA D 1 99 ? 6.387 2.402 -13.037 1.00 9.87 94 ALA D O 1
ATOM 9124 N N . VAL D 1 100 ? 4.959 3.790 -12.098 1.00 11.41 95 VAL D N 1
ATOM 9125 C CA . VAL D 1 100 ? 3.974 3.647 -13.202 1.00 11.00 95 VAL D CA 1
ATOM 9126 C C . VAL D 1 100 ? 4.514 4.323 -14.470 1.00 10.81 95 VAL D C 1
ATOM 9127 O O . VAL D 1 100 ? 4.295 3.856 -15.587 1.00 12.59 95 VAL D O 1
ATOM 9131 N N . MET D 1 101 ? 5.156 5.484 -14.321 1.00 13.54 96 MET D N 1
ATOM 9132 C CA . MET D 1 101 ? 5.781 6.111 -15.437 1.00 12.74 96 MET D CA 1
ATOM 9133 C C . MET D 1 101 ? 6.855 5.212 -16.105 1.00 11.64 96 MET D C 1
ATOM 9134 O O . MET D 1 101 ? 6.989 5.193 -17.299 1.00 12.00 96 MET D O 1
ATOM 9139 N N . LEU D 1 102 ? 7.683 4.577 -15.297 1.00 11.10 97 LEU D N 1
ATOM 9140 C CA . LEU D 1 102 ? 8.725 3.713 -15.803 1.00 11.41 97 LEU D CA 1
ATOM 9141 C C . LEU D 1 102 ? 8.077 2.556 -16.531 1.00 11.77 97 LEU D C 1
ATOM 9142 O O . LEU D 1 102 ? 8.574 2.109 -17.569 1.00 9.93 97 LEU D O 1
ATOM 9147 N N . ALA D 1 103 ? 6.949 2.118 -16.000 1.00 11.63 98 ALA D N 1
ATOM 9148 C CA . ALA D 1 103 ? 6.258 0.941 -16.577 1.00 11.93 98 ALA D CA 1
ATOM 9149 C C . ALA D 1 103 ? 5.743 1.309 -17.939 1.00 11.08 98 ALA D C 1
ATOM 9150 O O . ALA D 1 103 ? 5.914 0.594 -18.916 1.00 12.67 98 ALA D O 1
ATOM 9152 N N . ALA D 1 104 ? 5.083 2.469 -18.017 1.00 12.43 99 ALA D N 1
ATOM 9153 C CA . ALA D 1 104 ? 4.678 3.085 -19.297 1.00 11.28 99 ALA D CA 1
ATOM 9154 C C . ALA D 1 104 ? 5.786 3.238 -20.309 1.00 11.00 99 ALA D C 1
ATOM 9155 O O . ALA D 1 104 ? 5.600 2.833 -21.431 1.00 11.15 99 ALA D O 1
ATOM 9157 N N . ASN D 1 105 ? 6.946 3.760 -19.923 1.00 10.22 100 ASN D N 1
ATOM 9158 C CA . ASN D 1 105 ? 8.084 3.949 -20.828 1.00 11.06 100 ASN D CA 1
ATOM 9159 C C . ASN D 1 105 ? 8.461 2.557 -21.377 1.00 10.28 100 ASN D C 1
ATOM 9160 O O . ASN D 1 105 ? 8.729 2.387 -22.557 1.00 11.19 100 ASN D O 1
ATOM 9165 N N . ALA D 1 106 ? 8.509 1.618 -20.479 1.00 11.79 101 ALA D N 1
ATOM 9166 C CA . ALA D 1 106 ? 8.908 0.309 -20.894 1.00 12.60 101 ALA D CA 1
ATOM 9167 C C . ALA D 1 106 ? 7.977 -0.357 -21.915 1.00 12.95 101 ALA D C 1
ATOM 9168 O O . ALA D 1 106 ? 8.447 -1.138 -22.799 1.00 11.74 101 ALA D O 1
ATOM 9170 N N . ILE D 1 107 ? 6.665 -0.164 -21.702 1.00 12.00 102 ILE D N 1
ATOM 9171 C CA . ILE D 1 107 ? 5.704 -0.750 -22.590 1.00 13.21 102 ILE D CA 1
ATOM 9172 C C . ILE D 1 107 ? 5.818 -0.074 -23.963 1.00 14.16 102 ILE D C 1
ATOM 9173 O O . ILE D 1 107 ? 5.808 -0.754 -24.968 1.00 13.03 102 ILE D O 1
ATOM 9178 N N . MET D 1 108 ? 5.862 1.274 -24.002 1.00 15.01 103 MET D N 1
ATOM 9179 C CA . MET D 1 108 ? 5.941 2.064 -25.218 1.00 17.64 103 MET D CA 1
ATOM 9180 C C . MET D 1 108 ? 7.184 1.772 -26.029 1.00 16.77 103 MET D C 1
ATOM 9181 O O . MET D 1 108 ? 7.129 1.732 -27.262 1.00 15.15 103 MET D O 1
ATOM 9186 N N . ALA D 1 109 ? 8.288 1.418 -25.348 1.00 15.37 104 ALA D N 1
ATOM 9187 C CA . ALA D 1 109 ? 9.562 1.142 -25.986 1.00 13.69 104 ALA D CA 1
ATOM 9188 C C . ALA D 1 109 ? 9.589 -0.344 -26.423 1.00 13.83 104 ALA D C 1
ATOM 9189 O O . ALA D 1 109 ? 10.558 -0.820 -27.012 1.00 16.76 104 ALA D O 1
ATOM 9191 N N . GLY D 1 110 ? 8.552 -1.066 -26.096 1.00 13.95 105 GLY D N 1
ATOM 9192 C CA . GLY D 1 110 ? 8.535 -2.525 -26.421 1.00 16.14 105 GLY D CA 1
ATOM 9193 C C . GLY D 1 110 ? 9.390 -3.454 -25.575 1.00 17.93 105 GLY D C 1
ATOM 9194 O O . GLY D 1 110 ? 9.578 -4.662 -25.882 1.00 19.90 105 GLY D O 1
ATOM 9195 N N . ASP D 1 111 ? 9.897 -2.926 -24.479 1.00 17.12 106 ASP D N 1
ATOM 9196 C CA . ASP D 1 111 ? 10.693 -3.645 -23.535 1.00 17.10 106 ASP D CA 1
ATOM 9197 C C . ASP D 1 111 ? 9.911 -4.606 -22.674 1.00 20.28 106 ASP D C 1
ATOM 9198 O O . ASP D 1 111 ? 10.425 -5.686 -22.348 1.00 22.06 106 ASP D O 1
ATOM 9203 N N . ALA D 1 112 ? 8.701 -4.205 -22.263 1.00 18.00 107 ALA D N 1
ATOM 9204 C CA . ALA D 1 112 ? 7.861 -5.045 -21.426 1.00 17.61 107 ALA D CA 1
ATOM 9205 C C . ALA D 1 112 ? 6.440 -5.129 -22.006 1.00 15.66 107 ALA D C 1
ATOM 9206 O O . ALA D 1 112 ? 6.051 -4.274 -22.734 1.00 14.74 107 ALA D O 1
ATOM 9208 N N . GLU D 1 113 ? 5.694 -6.185 -21.691 1.00 17.78 108 GLU D N 1
ATOM 9209 C CA . GLU D 1 113 ? 4.267 -6.311 -22.042 1.00 18.25 108 GLU D CA 1
ATOM 9210 C C . GLU D 1 113 ? 3.304 -5.970 -20.878 1.00 17.48 108 GLU D C 1
ATOM 9211 O O . GLU D 1 113 ? 2.401 -5.201 -21.059 1.00 16.16 108 GLU D O 1
ATOM 9217 N N . ILE D 1 114 ? 3.540 -6.553 -19.710 1.00 14.61 109 ILE D N 1
ATOM 9218 C CA . ILE D 1 114 ? 2.664 -6.436 -18.549 1.00 13.91 109 ILE D CA 1
ATOM 9219 C C . ILE D 1 114 ? 3.594 -6.075 -17.382 1.00 12.49 109 ILE D C 1
ATOM 9220 O O . ILE D 1 114 ? 4.567 -6.749 -17.084 1.00 11.72 109 ILE D O 1
ATOM 9225 N N . VAL D 1 115 ? 3.352 -4.924 -16.756 1.00 12.86 110 VAL D N 1
ATOM 9226 C CA . VAL D 1 115 ? 4.139 -4.495 -15.605 1.00 13.39 110 VAL D CA 1
ATOM 9227 C C . VAL D 1 115 ? 3.185 -4.287 -14.418 1.00 13.50 110 VAL D C 1
ATOM 9228 O O . VAL D 1 115 ? 2.122 -3.698 -14.593 1.00 13.90 110 VAL D O 1
ATOM 9232 N N . VAL D 1 116 ? 3.621 -4.768 -13.233 1.00 12.66 111 VAL D N 1
ATOM 9233 C CA . VAL D 1 116 ? 3.056 -4.337 -11.954 1.00 14.61 111 VAL D CA 1
ATOM 9234 C C . VAL D 1 116 ? 3.955 -3.250 -11.354 1.00 12.94 111 VAL D C 1
ATOM 9235 O O . VAL D 1 116 ? 5.148 -3.420 -11.190 1.00 12.78 111 VAL D O 1
ATOM 9239 N N . ALA D 1 117 ? 3.347 -2.113 -11.137 1.00 13.02 112 ALA D N 1
ATOM 9240 C CA . ALA D 1 117 ? 4.013 -0.893 -10.698 1.00 13.83 112 ALA D CA 1
ATOM 9241 C C . ALA D 1 117 ? 3.388 -0.337 -9.440 1.00 13.87 112 ALA D C 1
ATOM 9242 O O . ALA D 1 117 ? 2.158 -0.291 -9.275 1.00 15.88 112 ALA D O 1
ATOM 9244 N N . GLY D 1 118 ? 4.199 0.132 -8.520 1.00 12.73 113 GLY D N 1
ATOM 9245 C CA . GLY D 1 118 ? 3.614 0.608 -7.324 1.00 12.41 113 GLY D CA 1
ATOM 9246 C C . GLY D 1 118 ? 4.583 1.070 -6.312 1.00 12.04 113 GLY D C 1
ATOM 9247 O O . GLY D 1 118 ? 5.698 1.453 -6.636 1.00 12.35 113 GLY D O 1
ATOM 9248 N N . GLY D 1 119 ? 4.186 1.023 -5.068 1.00 11.69 114 GLY D N 1
ATOM 9249 C CA . GLY D 1 119 ? 5.143 1.273 -4.040 1.00 11.31 114 GLY D CA 1
ATOM 9250 C C . GLY D 1 119 ? 4.739 0.722 -2.701 1.00 12.19 114 GLY D C 1
ATOM 9251 O O . GLY D 1 119 ? 3.600 0.343 -2.528 1.00 13.96 114 GLY D O 1
ATOM 9252 N N . GLN D 1 120 ? 5.678 0.736 -1.749 1.00 13.38 115 GLN D N 1
ATOM 9253 C CA . GLN D 1 120 ? 5.501 0.137 -0.447 1.00 13.33 115 GLN D CA 1
ATOM 9254 C C . GLN D 1 120 ? 6.377 0.849 0.565 1.00 13.13 115 GLN D C 1
ATOM 9255 O O . GLN D 1 120 ? 7.496 1.243 0.277 1.00 15.19 115 GLN D O 1
ATOM 9261 N N . GLU D 1 121 ? 5.877 0.989 1.780 1.00 13.88 116 GLU D N 1
ATOM 9262 C CA . GLU D 1 121 ? 6.645 1.672 2.857 1.00 14.65 116 GLU D CA 1
ATOM 9263 C C . GLU D 1 121 ? 6.126 1.280 4.248 1.00 15.64 116 GLU D C 1
ATOM 9264 O O . GLU D 1 121 ? 4.909 1.125 4.491 1.00 15.75 116 GLU D O 1
ATOM 9270 N N . ASN D 1 122 ? 7.055 1.039 5.158 1.00 15.66 117 ASN D N 1
ATOM 9271 C CA . ASN D 1 122 ? 6.747 0.870 6.545 1.00 15.46 117 ASN D CA 1
ATOM 9272 C C . ASN D 1 122 ? 7.642 1.817 7.257 1.00 15.12 117 ASN D C 1
ATOM 9273 O O . ASN D 1 122 ? 8.843 1.543 7.439 1.00 16.82 117 ASN D O 1
ATOM 9278 N N . MET D 1 123 ? 7.106 3.022 7.548 1.00 14.54 118 MET D N 1
ATOM 9279 C CA . MET D 1 123 ? 7.851 3.983 8.237 1.00 14.32 118 MET D CA 1
ATOM 9280 C C . MET D 1 123 ? 8.127 3.596 9.720 1.00 15.24 118 MET D C 1
ATOM 9281 O O . MET D 1 123 ? 9.235 3.831 10.217 1.00 16.99 118 MET D O 1
ATOM 9286 N N . SER D 1 124 ? 7.195 2.889 10.342 1.00 16.84 119 SER D N 1
ATOM 9287 C CA . SER D 1 124 ? 7.271 2.430 11.734 1.00 19.49 119 SER D CA 1
ATOM 9288 C C . SER D 1 124 ? 8.492 1.603 11.997 1.00 20.69 119 SER D C 1
ATOM 9289 O O . SER D 1 124 ? 9.093 1.716 13.050 1.00 19.45 119 SER D O 1
ATOM 9292 N N . ALA D 1 125 ? 8.863 0.784 11.032 1.00 22.34 120 ALA D N 1
ATOM 9293 C CA . ALA D 1 125 ? 9.914 -0.202 11.213 1.00 22.33 120 ALA D CA 1
ATOM 9294 C C . ALA D 1 125 ? 11.265 0.311 10.719 1.00 24.10 120 ALA D C 1
ATOM 9295 O O . ALA D 1 125 ? 12.261 -0.404 10.770 1.00 20.92 120 ALA D O 1
ATOM 9297 N N . ALA D 1 126 ? 11.369 1.586 10.323 1.00 22.38 121 ALA D N 1
ATOM 9298 C CA . ALA D 1 126 ? 12.663 2.074 9.835 1.00 23.01 121 ALA D CA 1
ATOM 9299 C C . ALA D 1 126 ? 13.642 2.097 11.026 1.00 24.46 121 ALA D C 1
ATOM 9300 O O . ALA D 1 126 ? 13.297 2.630 12.087 1.00 23.59 121 ALA D O 1
ATOM 9302 N N . PRO D 1 127 ? 14.849 1.501 10.839 1.00 20.16 122 PRO D N 1
ATOM 9303 C CA . PRO D 1 127 ? 15.715 1.384 11.996 1.00 18.49 122 PRO D CA 1
ATOM 9304 C C . PRO D 1 127 ? 16.711 2.511 12.165 1.00 17.67 122 PRO D C 1
ATOM 9305 O O . PRO D 1 127 ? 16.825 3.376 11.314 1.00 15.11 122 PRO D O 1
ATOM 9309 N N . HIS D 1 128 ? 17.477 2.493 13.252 1.00 16.03 123 HIS D N 1
ATOM 9310 C CA . HIS D 1 128 ? 18.592 3.392 13.398 1.00 17.73 123 HIS D CA 1
ATOM 9311 C C . HIS D 1 128 ? 19.820 2.721 12.837 1.00 17.80 123 HIS D C 1
ATOM 9312 O O . HIS D 1 128 ? 19.933 1.493 12.834 1.00 17.78 123 HIS D O 1
ATOM 9319 N N . VAL D 1 129 ? 20.732 3.543 12.377 1.00 17.58 124 VAL D N 1
ATOM 9320 C CA . VAL D 1 129 ? 21.978 3.124 11.797 1.00 20.36 124 VAL D CA 1
ATOM 9321 C C . VAL D 1 129 ? 23.175 3.728 12.541 1.00 19.84 124 VAL D C 1
ATOM 9322 O O . VAL D 1 129 ? 23.078 4.777 13.191 1.00 19.28 124 VAL D O 1
ATOM 9326 N N . LEU D 1 130 ? 24.303 3.058 12.457 1.00 18.73 125 LEU D N 1
ATOM 9327 C CA . LEU D 1 130 ? 25.551 3.487 13.120 1.00 21.40 125 LEU D CA 1
ATOM 9328 C C . LEU D 1 130 ? 26.602 3.806 12.081 1.00 20.63 125 LEU D C 1
ATOM 9329 O O . LEU D 1 130 ? 27.351 2.910 11.704 1.00 20.72 125 LEU D O 1
ATOM 9334 N N . PRO D 1 131 ? 26.679 5.073 11.619 1.00 20.97 126 PRO D N 1
ATOM 9335 C CA . PRO D 1 131 ? 27.716 5.483 10.698 1.00 21.49 126 PRO D CA 1
ATOM 9336 C C . PRO D 1 131 ? 29.161 5.268 11.246 1.00 23.27 126 PRO D C 1
ATOM 9337 O O . PRO D 1 131 ? 29.431 5.549 12.426 1.00 20.50 126 PRO D O 1
ATOM 9341 N N . GLY D 1 132 ? 30.085 4.855 10.385 1.00 23.18 127 GLY D N 1
ATOM 9342 C CA . GLY D 1 132 ? 31.477 4.569 10.785 1.00 22.20 127 GLY D CA 1
ATOM 9343 C C . GLY D 1 132 ? 31.731 3.282 11.580 1.00 22.81 127 GLY D C 1
ATOM 9344 O O . GLY D 1 132 ? 32.866 3.048 12.054 1.00 20.79 127 GLY D O 1
ATOM 9345 N N . SER D 1 133 ? 30.702 2.448 11.757 1.00 23.13 128 SER D N 1
ATOM 9346 C CA . SER D 1 133 ? 30.806 1.194 12.497 1.00 22.66 128 SER D CA 1
ATOM 9347 C C . SER D 1 133 ? 31.907 0.291 11.967 1.00 23.32 128 SER D C 1
ATOM 9348 O O . SER D 1 133 ? 32.583 -0.525 12.704 1.00 20.60 128 SER D O 1
ATOM 9351 N N . ARG D 1 134 ? 32.066 0.365 10.662 1.00 23.68 129 ARG D N 1
ATOM 9352 C CA . ARG D 1 134 ? 33.057 -0.433 10.002 1.00 26.12 129 ARG D CA 1
ATOM 9353 C C . ARG D 1 134 ? 34.500 -0.092 10.390 1.00 26.46 129 ARG D C 1
ATOM 9354 O O . ARG D 1 134 ? 35.270 -0.978 10.631 1.00 28.05 129 ARG D O 1
ATOM 9362 N N . ASP D 1 135 ? 34.861 1.178 10.527 1.00 27.49 130 ASP D N 1
ATOM 9363 C CA . ASP D 1 135 ? 36.214 1.536 10.984 1.00 30.54 130 ASP D CA 1
ATOM 9364 C C . ASP D 1 135 ? 36.390 1.686 12.531 1.00 27.95 130 ASP D C 1
ATOM 9365 O O . ASP D 1 135 ? 37.516 1.840 13.008 1.00 26.75 130 ASP D O 1
ATOM 9370 N N . GLY D 1 136 ? 35.303 1.709 13.307 1.00 24.10 131 GLY D N 1
ATOM 9371 C CA . GLY D 1 136 ? 35.426 1.804 14.784 1.00 22.47 131 GLY D CA 1
ATOM 9372 C C . GLY D 1 136 ? 35.493 3.232 15.324 1.00 24.01 131 GLY D C 1
ATOM 9373 O O . GLY D 1 136 ? 35.692 4.199 14.579 1.00 21.24 131 GLY D O 1
ATOM 9374 N N . PHE D 1 137 ? 35.320 3.348 16.632 1.00 21.31 132 PHE D N 1
ATOM 9375 C CA . PHE D 1 137 ? 35.334 4.651 17.271 1.00 22.96 132 PHE D CA 1
ATOM 9376 C C . PHE D 1 137 ? 36.446 4.620 18.316 1.00 23.40 132 PHE D C 1
ATOM 9377 O O . PHE D 1 137 ? 36.245 4.117 19.406 1.00 20.59 132 PHE D O 1
ATOM 9385 N N . ARG D 1 138 ? 37.599 5.220 17.988 1.00 24.93 133 ARG D N 1
ATOM 9386 C CA . ARG D 1 138 ? 38.831 5.022 18.758 1.00 28.14 133 ARG D CA 1
ATOM 9387 C C . ARG D 1 138 ? 38.744 5.655 20.122 1.00 28.80 133 ARG D C 1
ATOM 9388 O O . ARG D 1 138 ? 39.272 5.129 21.102 1.00 26.64 133 ARG D O 1
ATOM 9396 N N . MET D 1 139 ? 38.073 6.795 20.173 1.00 30.57 134 MET D N 1
ATOM 9397 C CA . MET D 1 139 ? 37.875 7.504 21.400 1.00 33.80 134 MET D CA 1
ATOM 9398 C C . MET D 1 139 ? 36.777 8.517 21.169 1.00 33.95 134 MET D C 1
ATOM 9399 O O . MET D 1 139 ? 36.938 9.380 20.333 1.00 35.37 134 MET D O 1
ATOM 9404 N N . GLY D 1 140 ? 35.682 8.410 21.920 1.00 31.62 135 GLY D N 1
ATOM 9405 C CA . GLY D 1 140 ? 34.638 9.411 21.929 1.00 27.20 135 GLY D CA 1
ATOM 9406 C C . GLY D 1 140 ? 33.313 8.752 21.672 1.00 27.19 135 GLY D C 1
ATOM 9407 O O . GLY D 1 140 ? 33.209 7.575 21.293 1.00 23.14 135 GLY D O 1
ATOM 9408 N N . ASP D 1 141 ? 32.286 9.539 21.838 1.00 25.00 136 ASP D N 1
ATOM 9409 C CA . ASP D 1 141 ? 30.953 9.014 21.681 1.00 27.80 136 ASP D CA 1
ATOM 9410 C C . ASP D 1 141 ? 30.641 8.792 20.164 1.00 27.72 136 ASP D C 1
ATOM 9411 O O . ASP D 1 141 ? 31.273 9.399 19.286 1.00 24.12 136 ASP D O 1
ATOM 9416 N N . ALA D 1 142 ? 29.711 7.888 19.868 1.00 26.29 137 ALA D N 1
ATOM 9417 C CA . ALA D 1 142 ? 29.209 7.737 18.494 1.00 28.63 137 ALA D CA 1
ATOM 9418 C C . ALA D 1 142 ? 27.692 8.001 18.445 1.00 29.76 137 ALA D C 1
ATOM 9419 O O . ALA D 1 142 ? 27.017 8.010 19.481 1.00 28.62 137 ALA D O 1
ATOM 9421 N N . LYS D 1 143 ? 27.202 8.296 17.250 1.00 28.51 138 LYS D N 1
ATOM 9422 C CA . LYS D 1 143 ? 25.794 8.613 17.030 1.00 29.51 138 LYS D CA 1
ATOM 9423 C C . LYS D 1 143 ? 25.136 7.456 16.309 1.00 25.79 138 LYS D C 1
ATOM 9424 O O . LYS D 1 143 ? 25.693 6.957 15.327 1.00 24.64 138 LYS D O 1
ATOM 9430 N N . LEU D 1 144 ? 23.997 7.025 16.841 1.00 25.77 139 LEU D N 1
ATOM 9431 C CA . LEU D 1 144 ? 23.020 6.273 16.093 1.00 26.60 139 LEU D CA 1
ATOM 9432 C C . LEU D 1 144 ? 22.080 7.288 15.427 1.00 26.54 139 LEU D C 1
ATOM 9433 O O . LEU D 1 144 ? 21.577 8.181 16.082 1.00 24.93 139 LEU D O 1
ATOM 9438 N N . VAL D 1 145 ? 21.814 7.097 14.134 1.00 25.94 140 VAL D N 1
ATOM 9439 C CA . VAL D 1 145 ? 21.008 8.022 13.318 1.00 25.60 140 VAL D CA 1
ATOM 9440 C C . VAL D 1 145 ? 19.717 7.329 12.899 1.00 23.26 140 VAL D C 1
ATOM 9441 O O . VAL D 1 145 ? 19.715 6.162 12.560 1.00 16.60 140 VAL D O 1
ATOM 9445 N N . ASP D 1 146 ? 18.618 8.073 12.919 1.00 20.84 141 ASP D N 1
ATOM 9446 C CA . ASP D 1 146 ? 17.344 7.538 12.574 1.00 19.67 141 ASP D CA 1
ATOM 9447 C C . ASP D 1 146 ? 17.203 7.516 11.007 1.00 18.95 141 ASP D C 1
ATOM 9448 O O . ASP D 1 146 ? 17.117 8.547 10.394 1.00 17.73 141 ASP D O 1
ATOM 9453 N N . THR D 1 147 ? 17.137 6.343 10.399 1.00 17.62 142 THR D N 1
ATOM 9454 C CA . THR D 1 147 ? 16.991 6.284 8.907 1.00 16.36 142 THR D CA 1
ATOM 9455 C C . THR D 1 147 ? 15.698 6.887 8.379 1.00 16.95 142 THR D C 1
ATOM 9456 O O . THR D 1 147 ? 15.673 7.373 7.260 1.00 17.09 142 THR D O 1
ATOM 9460 N N . MET D 1 148 ? 14.645 6.857 9.156 1.00 16.68 143 MET D N 1
ATOM 9461 C CA . MET D 1 148 ? 13.377 7.499 8.687 1.00 19.09 143 MET D CA 1
ATOM 9462 C C . MET D 1 148 ? 13.638 8.991 8.467 1.00 18.19 143 MET D C 1
ATOM 9463 O O . MET D 1 148 ? 13.237 9.571 7.441 1.00 19.30 143 MET D O 1
ATOM 9468 N N . ILE D 1 149 ? 14.303 9.647 9.394 1.00 19.12 144 ILE D N 1
ATOM 9469 C CA . ILE D 1 149 ? 14.512 11.106 9.218 1.00 20.92 144 ILE D CA 1
ATOM 9470 C C . ILE D 1 149 ? 15.525 11.390 8.140 1.00 19.71 144 ILE D C 1
ATOM 9471 O O . ILE D 1 149 ? 15.284 12.172 7.201 1.00 19.97 144 ILE D O 1
ATOM 9476 N N . VAL D 1 150 ? 16.690 10.765 8.254 1.00 21.10 145 VAL D N 1
ATOM 9477 C CA . VAL D 1 150 ? 17.784 11.117 7.364 1.00 22.24 145 VAL D CA 1
ATOM 9478 C C . VAL D 1 150 ? 17.474 10.753 5.876 1.00 21.58 145 VAL D C 1
ATOM 9479 O O . VAL D 1 150 ? 17.742 11.542 4.984 1.00 21.00 145 VAL D O 1
ATOM 9483 N N . ASP D 1 151 ? 16.862 9.613 5.652 1.00 21.33 146 ASP D N 1
ATOM 9484 C CA . ASP D 1 151 ? 16.631 9.114 4.311 1.00 20.89 146 ASP D CA 1
ATOM 9485 C C . ASP D 1 151 ? 15.264 9.544 3.748 1.00 17.84 146 ASP D C 1
ATOM 9486 O O . ASP D 1 151 ? 15.108 9.628 2.559 1.00 20.17 146 ASP D O 1
ATOM 9491 N N . GLY D 1 152 ? 14.298 9.863 4.634 1.00 18.91 147 GLY D N 1
ATOM 9492 C CA . GLY D 1 152 ? 12.916 10.125 4.286 1.00 17.89 147 GLY D CA 1
ATOM 9493 C C . GLY D 1 152 ? 12.549 11.591 4.370 1.00 19.30 147 GLY D C 1
ATOM 9494 O O . GLY D 1 152 ? 11.900 12.108 3.486 1.00 18.69 147 GLY D O 1
ATOM 9495 N N . LEU D 1 153 ? 13.004 12.257 5.420 1.00 17.77 148 LEU D N 1
ATOM 9496 C CA . LEU D 1 153 ? 12.461 13.561 5.790 1.00 19.57 148 LEU D CA 1
ATOM 9497 C C . LEU D 1 153 ? 13.409 14.731 5.873 1.00 18.96 148 LEU D C 1
ATOM 9498 O O . LEU D 1 153 ? 12.997 15.801 6.268 1.00 21.01 148 LEU D O 1
ATOM 9503 N N . TRP D 1 154 ? 14.660 14.542 5.542 1.00 19.45 149 TRP D N 1
ATOM 9504 C CA . TRP D 1 154 ? 15.624 15.562 5.805 1.00 17.86 149 TRP D CA 1
ATOM 9505 C C . TRP D 1 154 ? 16.208 16.125 4.515 1.00 18.53 149 TRP D C 1
ATOM 9506 O O . TRP D 1 154 ? 16.625 15.374 3.657 1.00 19.23 149 TRP D O 1
ATOM 9517 N N . ASP D 1 155 ? 16.188 17.441 4.318 1.00 17.74 150 ASP D N 1
ATOM 9518 C CA . ASP D 1 155 ? 16.777 17.993 3.106 1.00 18.40 150 ASP D CA 1
ATOM 9519 C C . ASP D 1 155 ? 18.290 17.916 3.183 1.00 20.06 150 ASP D C 1
ATOM 9520 O O . ASP D 1 155 ? 18.913 18.343 4.157 1.00 20.32 150 ASP D O 1
ATOM 9525 N N . VAL D 1 156 ? 18.882 17.357 2.122 1.00 20.77 151 VAL D N 1
ATOM 9526 C CA . VAL D 1 156 ? 20.322 17.197 2.051 1.00 22.81 151 VAL D CA 1
ATOM 9527 C C . VAL D 1 156 ? 21.019 18.536 1.912 1.00 22.54 151 VAL D C 1
ATOM 9528 O O . VAL D 1 156 ? 21.994 18.757 2.574 1.00 22.15 151 VAL D O 1
ATOM 9532 N N . TYR D 1 157 ? 20.526 19.385 1.034 1.00 19.22 152 TYR D N 1
ATOM 9533 C CA . TYR D 1 157 ? 21.277 20.528 0.549 1.00 21.99 152 TYR D CA 1
ATOM 9534 C C . TYR D 1 157 ? 21.232 21.648 1.563 1.00 21.79 152 TYR D C 1
ATOM 9535 O O . TYR D 1 157 ? 22.200 22.408 1.693 1.00 22.24 152 TYR D O 1
ATOM 9544 N N . ASN D 1 158 ? 20.107 21.704 2.258 1.00 22.16 153 ASN D N 1
ATOM 9545 C CA . ASN D 1 158 ? 19.810 22.707 3.269 1.00 23.96 153 ASN D CA 1
ATOM 9546 C C . ASN D 1 158 ? 19.788 22.185 4.680 1.00 24.50 153 ASN D C 1
ATOM 9547 O O . ASN D 1 158 ? 19.782 22.992 5.614 1.00 27.42 153 ASN D O 1
ATOM 9552 N N . GLN D 1 159 ? 19.806 20.853 4.875 1.00 25.03 154 GLN D N 1
ATOM 9553 C CA . GLN D 1 159 ? 19.936 20.255 6.222 1.00 25.94 154 GLN D CA 1
ATOM 9554 C C . GLN D 1 159 ? 18.852 20.700 7.186 1.00 25.42 154 GLN D C 1
ATOM 9555 O O . GLN D 1 159 ? 19.126 21.106 8.316 1.00 23.17 154 GLN D O 1
ATOM 9561 N N . TYR D 1 160 ? 17.606 20.655 6.708 1.00 22.00 155 TYR D N 1
ATOM 9562 C CA . TYR D 1 160 ? 16.491 20.700 7.610 1.00 21.29 155 TYR D CA 1
ATOM 9563 C C . TYR D 1 160 ? 15.363 19.822 7.183 1.00 21.80 155 TYR D C 1
ATOM 9564 O O . TYR D 1 160 ? 15.418 19.244 6.105 1.00 22.10 155 TYR D O 1
ATOM 9573 N N . HIS D 1 161 ? 14.358 19.736 8.046 1.00 20.66 156 HIS D N 1
ATOM 9574 C CA . HIS D 1 161 ? 13.159 18.941 7.795 1.00 19.57 156 HIS D CA 1
ATOM 9575 C C . HIS D 1 161 ? 12.344 19.430 6.609 1.00 18.24 156 HIS D C 1
ATOM 9576 O O . HIS D 1 161 ? 12.287 20.630 6.294 1.00 17.15 156 HIS D O 1
ATOM 9583 N N . MET D 1 162 ? 11.679 18.501 5.934 1.00 16.61 157 MET D N 1
ATOM 9584 C CA . MET D 1 162 ? 10.672 18.892 4.940 1.00 16.64 157 MET D CA 1
ATOM 9585 C C . MET D 1 162 ? 9.709 19.939 5.456 1.00 17.56 157 MET D C 1
ATOM 9586 O O . MET D 1 162 ? 9.229 20.772 4.643 1.00 16.76 157 MET D O 1
ATOM 9591 N N . GLY D 1 163 ? 9.364 19.920 6.766 1.00 15.81 158 GLY D N 1
ATOM 9592 C CA . GLY D 1 163 ? 8.347 20.852 7.279 1.00 16.06 158 GLY D CA 1
ATOM 9593 C C . GLY D 1 163 ? 8.891 22.253 7.140 1.00 16.05 158 GLY D C 1
ATOM 9594 O O . GLY D 1 163 ? 8.057 23.202 7.086 1.00 15.57 158 GLY D O 1
ATOM 9595 N N . ILE D 1 164 ? 10.211 22.440 7.091 1.00 16.60 159 ILE D N 1
ATOM 9596 C CA . ILE D 1 164 ? 10.740 23.849 6.838 1.00 16.13 159 ILE D CA 1
ATOM 9597 C C . ILE D 1 164 ? 10.484 24.252 5.372 1.00 18.35 159 ILE D C 1
ATOM 9598 O O . ILE D 1 164 ? 10.167 25.424 5.051 1.00 17.84 159 ILE D O 1
ATOM 9603 N N . THR D 1 165 ? 10.542 23.286 4.457 1.00 16.70 160 THR D N 1
ATOM 9604 C CA . THR D 1 165 ? 10.297 23.607 3.047 1.00 18.23 160 THR D CA 1
ATOM 9605 C C . THR D 1 165 ? 8.828 24.074 2.902 1.00 17.02 160 THR D C 1
ATOM 9606 O O . THR D 1 165 ? 8.484 24.906 2.076 1.00 14.37 160 THR D O 1
ATOM 9610 N N . ALA D 1 166 ? 7.959 23.518 3.763 1.00 17.68 161 ALA D N 1
ATOM 9611 C CA . ALA D 1 166 ? 6.588 23.831 3.754 1.00 17.46 161 ALA D CA 1
ATOM 9612 C C . ALA D 1 166 ? 6.380 25.227 4.290 1.00 18.97 161 ALA D C 1
ATOM 9613 O O . ALA D 1 166 ? 5.582 25.907 3.735 1.00 20.24 161 ALA D O 1
ATOM 9615 N N . GLU D 1 167 ? 7.187 25.675 5.250 1.00 22.50 162 GLU D N 1
ATOM 9616 C CA . GLU D 1 167 ? 7.129 27.072 5.754 1.00 21.59 162 GLU D CA 1
ATOM 9617 C C . GLU D 1 167 ? 7.625 28.031 4.690 1.00 19.99 162 GLU D C 1
ATOM 9618 O O . GLU D 1 167 ? 7.064 29.094 4.505 1.00 23.21 162 GLU D O 1
ATOM 9624 N N . ASN D 1 168 ? 8.664 27.654 3.937 1.00 20.83 163 ASN D N 1
ATOM 9625 C CA . ASN D 1 168 ? 9.142 28.512 2.838 1.00 19.64 163 ASN D CA 1
ATOM 9626 C C . ASN D 1 168 ? 8.003 28.663 1.798 1.00 18.11 163 ASN D C 1
ATOM 9627 O O . ASN D 1 168 ? 7.753 29.722 1.281 1.00 18.85 163 ASN D O 1
ATOM 9632 N N . VAL D 1 169 ? 7.279 27.574 1.476 1.00 17.80 164 VAL D N 1
ATOM 9633 C CA . VAL D 1 169 ? 6.190 27.662 0.526 1.00 19.09 164 VAL D CA 1
ATOM 9634 C C . VAL D 1 169 ? 5.014 28.542 1.079 1.00 18.09 164 VAL D C 1
ATOM 9635 O O . VAL D 1 169 ? 4.449 29.370 0.339 1.00 18.53 164 VAL D O 1
ATOM 9639 N N . ALA D 1 170 ? 4.683 28.357 2.351 1.00 19.07 165 ALA D N 1
ATOM 9640 C CA . ALA D 1 170 ? 3.653 29.167 2.999 1.00 21.31 165 ALA D CA 1
ATOM 9641 C C . ALA D 1 170 ? 4.009 30.645 2.910 1.00 25.43 165 ALA D C 1
ATOM 9642 O O . ALA D 1 170 ? 3.128 31.499 2.626 1.00 25.85 165 ALA D O 1
ATOM 9644 N N . LYS D 1 171 ? 5.286 30.941 3.118 1.00 25.17 166 LYS D N 1
ATOM 9645 C CA . LYS D 1 171 ? 5.716 32.318 3.152 1.00 28.70 166 LYS D CA 1
ATOM 9646 C C . LYS D 1 171 ? 5.695 32.896 1.762 1.00 25.03 166 LYS D C 1
ATOM 9647 O O . LYS D 1 171 ? 5.106 33.938 1.538 1.00 23.95 166 LYS D O 1
ATOM 9653 N N . GLU D 1 172 ? 6.311 32.194 0.812 1.00 23.57 167 GLU D N 1
ATOM 9654 C CA . GLU D 1 172 ? 6.341 32.645 -0.576 1.00 26.48 167 GLU D CA 1
ATOM 9655 C C . GLU D 1 172 ? 4.969 32.840 -1.203 1.00 24.51 167 GLU D C 1
ATOM 9656 O O . GLU D 1 172 ? 4.707 33.849 -1.886 1.00 23.22 167 GLU D O 1
ATOM 9662 N N . TYR D 1 173 ? 4.055 31.914 -0.947 1.00 20.32 168 TYR D N 1
ATOM 9663 C CA . TYR D 1 173 ? 2.765 31.989 -1.611 1.00 21.74 168 TYR D CA 1
ATOM 9664 C C . TYR D 1 173 ? 1.634 32.633 -0.736 1.00 21.13 168 TYR D C 1
ATOM 9665 O O . TYR D 1 173 ? 0.493 32.692 -1.154 1.00 23.07 168 TYR D O 1
ATOM 9674 N N . GLY D 1 174 ? 1.982 33.072 0.464 1.00 22.38 169 GLY D N 1
ATOM 9675 C CA . GLY D 1 174 ? 1.023 33.687 1.428 1.00 20.74 169 GLY D CA 1
ATOM 9676 C C . GLY D 1 174 ? -0.077 32.734 1.862 1.00 20.66 169 GLY D C 1
ATOM 9677 O O . GLY D 1 174 ? -1.241 33.107 1.863 1.00 24.54 169 GLY D O 1
ATOM 9678 N N . ILE D 1 175 ? 0.278 31.480 2.114 1.00 19.30 170 ILE D N 1
ATOM 9679 C CA . ILE D 1 175 ? -0.622 30.478 2.706 1.00 17.63 170 ILE D CA 1
ATOM 9680 C C . ILE D 1 175 ? -0.711 30.516 4.244 1.00 18.48 170 ILE D C 1
ATOM 9681 O O . ILE D 1 175 ? 0.267 30.192 4.974 1.00 18.41 170 ILE D O 1
ATOM 9686 N N . THR D 1 176 ? -1.884 30.928 4.763 1.00 20.58 171 THR D N 1
ATOM 9687 C CA . THR D 1 176 ? -1.991 31.244 6.209 1.00 20.23 171 THR D CA 1
ATOM 9688 C C . THR D 1 176 ? -2.224 30.000 7.023 1.00 21.41 171 THR D C 1
ATOM 9689 O O . THR D 1 176 ? -2.612 28.983 6.458 1.00 21.58 171 THR D O 1
ATOM 9693 N N . ARG D 1 177 ? -1.985 30.131 8.325 1.00 20.41 172 ARG D N 1
ATOM 9694 C CA . ARG D 1 177 ? -2.284 29.077 9.303 1.00 20.45 172 ARG D CA 1
ATOM 9695 C C . ARG D 1 177 ? -3.767 28.697 9.240 1.00 19.31 172 ARG D C 1
ATOM 9696 O O . ARG D 1 177 ? -4.125 27.524 9.195 1.00 18.71 172 ARG D O 1
ATOM 9704 N N . GLU D 1 178 ? -4.640 29.692 9.226 1.00 20.35 173 GLU D N 1
ATOM 9705 C CA . GLU D 1 178 ? -6.091 29.448 9.187 1.00 21.91 173 GLU D CA 1
ATOM 9706 C C . GLU D 1 178 ? -6.521 28.771 7.869 1.00 19.26 173 GLU D C 1
ATOM 9707 O O . GLU D 1 178 ? -7.286 27.763 7.910 1.00 23.35 173 GLU D O 1
ATOM 9713 N N . ALA D 1 179 ? -5.959 29.198 6.731 1.00 17.09 174 ALA D N 1
ATOM 9714 C CA . ALA D 1 179 ? -6.240 28.512 5.428 1.00 16.94 174 ALA D CA 1
ATOM 9715 C C . ALA D 1 179 ? -5.787 27.067 5.503 1.00 17.80 174 ALA D C 1
ATOM 9716 O O . ALA D 1 179 ? -6.534 26.097 5.124 1.00 19.58 174 ALA D O 1
ATOM 9718 N N . GLN D 1 180 ? -4.610 26.889 6.091 1.00 18.42 175 GLN D N 1
ATOM 9719 C CA . GLN D 1 180 ? -4.031 25.545 6.206 1.00 18.14 175 GLN D CA 1
ATOM 9720 C C . GLN D 1 180 ? -4.875 24.633 7.059 1.00 19.01 175 GLN D C 1
ATOM 9721 O O . GLN D 1 180 ? -5.128 23.465 6.738 1.00 17.44 175 GLN D O 1
ATOM 9727 N N . ASP D 1 181 ? -5.351 25.199 8.160 1.00 19.70 176 ASP D N 1
ATOM 9728 C CA . ASP D 1 181 ? -6.219 24.456 9.062 1.00 20.86 176 ASP D CA 1
ATOM 9729 C C . ASP D 1 181 ? -7.561 24.132 8.461 1.00 18.96 176 ASP D C 1
ATOM 9730 O O . ASP D 1 181 ? -8.050 23.025 8.596 1.00 17.61 176 ASP D O 1
ATOM 9735 N N . GLU D 1 182 ? -8.173 25.064 7.759 1.00 18.67 177 GLU D N 1
ATOM 9736 C CA . GLU D 1 182 ? -9.463 24.743 7.143 1.00 19.02 177 GLU D CA 1
ATOM 9737 C C . GLU D 1 182 ? -9.327 23.640 6.060 1.00 16.49 177 GLU D C 1
ATOM 9738 O O . GLU D 1 182 ? -10.178 22.738 5.939 1.00 19.12 177 GLU D O 1
ATOM 9744 N N . PHE D 1 183 ? -8.233 23.701 5.301 1.00 16.25 178 PHE D N 1
ATOM 9745 C CA . PHE D 1 183 ? -7.881 22.680 4.325 1.00 16.47 178 PHE D CA 1
ATOM 9746 C C . PHE D 1 183 ? -7.724 21.308 4.989 1.00 16.47 178 PHE D C 1
ATOM 9747 O O . PHE D 1 183 ? -8.288 20.324 4.493 1.00 16.11 178 PHE D O 1
ATOM 9755 N N . ALA D 1 184 ? -6.987 21.245 6.103 1.00 15.73 179 ALA D N 1
ATOM 9756 C CA . ALA D 1 184 ? -6.853 20.042 6.894 1.00 18.79 179 ALA D CA 1
ATOM 9757 C C . ALA D 1 184 ? -8.211 19.533 7.401 1.00 16.79 179 ALA D C 1
ATOM 9758 O O . ALA D 1 184 ? -8.513 18.347 7.314 1.00 19.15 179 ALA D O 1
ATOM 9760 N N . VAL D 1 185 ? -9.054 20.421 7.924 1.00 17.79 180 VAL D N 1
ATOM 9761 C CA . VAL D 1 185 ? -10.356 19.912 8.420 1.00 15.61 180 VAL D CA 1
ATOM 9762 C C . VAL D 1 185 ? -11.158 19.339 7.246 1.00 15.58 180 VAL D C 1
ATOM 9763 O O . VAL D 1 185 ? -11.808 18.317 7.355 1.00 14.71 180 VAL D O 1
ATOM 9767 N N . GLY D 1 186 ? -11.078 20.018 6.113 1.00 16.03 181 GLY D N 1
ATOM 9768 C CA . GLY D 1 186 ? -11.742 19.615 4.853 1.00 15.84 181 GLY D CA 1
ATOM 9769 C C . GLY D 1 186 ? -11.354 18.203 4.440 1.00 15.44 181 GLY D C 1
ATOM 9770 O O . GLY D 1 186 ? -12.198 17.408 4.136 1.00 14.95 181 GLY D O 1
ATOM 9771 N N . SER D 1 187 ? -10.055 17.910 4.508 1.00 15.74 182 SER D N 1
ATOM 9772 C CA . SER D 1 187 ? -9.538 16.580 4.175 1.00 14.59 182 SER D CA 1
ATOM 9773 C C . SER D 1 187 ? -10.031 15.506 5.101 1.00 14.23 182 SER D C 1
ATOM 9774 O O . SER D 1 187 ? -10.425 14.383 4.659 1.00 16.33 182 SER D O 1
ATOM 9777 N N . GLN D 1 188 ? -10.024 15.798 6.404 1.00 14.47 183 GLN D N 1
ATOM 9778 C CA . GLN D 1 188 ? -10.591 14.897 7.400 1.00 15.60 183 GLN D CA 1
ATOM 9779 C C . GLN D 1 188 ? -12.071 14.637 7.170 1.00 14.42 183 GLN D C 1
ATOM 9780 O O . GLN D 1 188 ? -12.548 13.444 7.203 1.00 17.11 183 GLN D O 1
ATOM 9786 N N . ASN D 1 189 ? -12.832 15.716 6.987 1.00 15.93 184 ASN D N 1
ATOM 9787 C CA . ASN D 1 189 ? -14.303 15.631 6.767 1.00 15.70 184 ASN D CA 1
ATOM 9788 C C . ASN D 1 189 ? -14.641 14.861 5.505 1.00 15.66 184 ASN D C 1
ATOM 9789 O O . ASN D 1 189 ? -15.586 13.981 5.507 1.00 14.56 184 ASN D O 1
ATOM 9794 N N . LYS D 1 190 ? -13.856 15.109 4.435 1.00 16.36 185 LYS D N 1
ATOM 9795 C CA . LYS D 1 190 ? -14.068 14.391 3.161 1.00 16.33 185 LYS D CA 1
ATOM 9796 C C . LYS D 1 190 ? -13.712 12.923 3.348 1.00 17.17 185 LYS D C 1
ATOM 9797 O O . LYS D 1 190 ? -14.488 12.058 2.905 1.00 18.41 185 LYS D O 1
ATOM 9803 N N . ALA D 1 191 ? -12.616 12.629 4.045 1.00 20.23 186 ALA D N 1
ATOM 9804 C CA . ALA D 1 191 ? -12.259 11.235 4.311 1.00 19.35 186 ALA D CA 1
ATOM 9805 C C . ALA D 1 191 ? -13.276 10.514 5.209 1.00 19.28 186 ALA D C 1
ATOM 9806 O O . ALA D 1 191 ? -13.665 9.421 4.872 1.00 18.37 186 ALA D O 1
ATOM 9808 N N . GLU D 1 192 ? -13.788 11.198 6.233 1.00 18.23 187 GLU D N 1
ATOM 9809 C CA . GLU D 1 192 ? -14.850 10.660 7.094 1.00 21.56 187 GLU D CA 1
ATOM 9810 C C . GLU D 1 192 ? -16.076 10.255 6.288 1.00 19.64 187 GLU D C 1
ATOM 9811 O O . GLU D 1 192 ? -16.604 9.119 6.397 1.00 18.96 187 GLU D O 1
ATOM 9817 N N . ALA D 1 193 ? -16.520 11.184 5.466 1.00 19.30 188 ALA D N 1
ATOM 9818 C CA . ALA D 1 193 ? -17.670 10.925 4.564 1.00 19.84 188 ALA D CA 1
ATOM 9819 C C . ALA D 1 193 ? -17.460 9.687 3.744 1.00 20.73 188 ALA D C 1
ATOM 9820 O O . ALA D 1 193 ? -18.326 8.771 3.756 1.00 22.65 188 ALA D O 1
ATOM 9822 N N . ALA D 1 194 ? -16.278 9.592 3.100 1.00 19.84 189 ALA D N 1
ATOM 9823 C CA . ALA D 1 194 ? -15.952 8.450 2.264 1.00 19.12 189 ALA D CA 1
ATOM 9824 C C . ALA D 1 194 ? -15.929 7.162 3.024 1.00 20.20 189 ALA D C 1
ATOM 9825 O O . ALA D 1 194 ? -16.377 6.153 2.479 1.00 19.13 189 ALA D O 1
ATOM 9827 N N . GLN D 1 195 ? -15.418 7.161 4.255 1.00 22.21 190 GLN D N 1
ATOM 9828 C CA . GLN D 1 195 ? -15.376 5.976 5.074 1.00 23.72 190 GLN D CA 1
ATOM 9829 C C . GLN D 1 195 ? -16.803 5.550 5.355 1.00 25.19 190 GLN D C 1
ATOM 9830 O O . GLN D 1 195 ? -17.137 4.354 5.206 1.00 25.57 190 GLN D O 1
ATOM 9836 N N . LYS D 1 196 ? -17.638 6.532 5.743 1.00 24.56 191 LYS D N 1
ATOM 9837 C CA . LYS D 1 196 ? -19.016 6.223 6.137 1.00 26.79 191 LYS D CA 1
ATOM 9838 C C . LYS D 1 196 ? -19.849 5.800 4.927 1.00 27.17 191 LYS D C 1
ATOM 9839 O O . LYS D 1 196 ? -20.832 5.081 5.102 1.00 27.25 191 LYS D O 1
ATOM 9845 N N . ALA D 1 197 ? -19.419 6.182 3.713 1.00 27.97 192 ALA D N 1
ATOM 9846 C CA . ALA D 1 197 ? -20.152 5.828 2.492 1.00 25.68 192 ALA D CA 1
ATOM 9847 C C . ALA D 1 197 ? -19.633 4.576 1.859 1.00 26.31 192 ALA D C 1
ATOM 9848 O O . ALA D 1 197 ? -20.102 4.231 0.803 1.00 24.34 192 ALA D O 1
ATOM 9850 N N . GLY D 1 198 ? -18.687 3.877 2.510 1.00 24.31 193 GLY D N 1
ATOM 9851 C CA . GLY D 1 198 ? -18.052 2.733 1.889 1.00 25.19 193 GLY D CA 1
ATOM 9852 C C . GLY D 1 198 ? -17.253 2.995 0.607 1.00 22.57 193 GLY D C 1
ATOM 9853 O O . GLY D 1 198 ? -16.971 2.048 -0.096 1.00 20.03 193 GLY D O 1
ATOM 9854 N N . LYS D 1 199 ? -16.847 4.249 0.336 1.00 18.91 194 LYS D N 1
ATOM 9855 C CA . LYS D 1 199 ? -16.147 4.553 -0.868 1.00 19.28 194 LYS D CA 1
ATOM 9856 C C . LYS D 1 199 ? -14.785 3.910 -1.050 1.00 19.26 194 LYS D C 1
ATOM 9857 O O . LYS D 1 199 ? -14.342 3.733 -2.185 1.00 26.12 194 LYS D O 1
ATOM 9863 N N . PHE D 1 200 ? -14.150 3.507 0.037 1.00 20.86 195 PHE D N 1
ATOM 9864 C CA . PHE D 1 200 ? -12.844 2.826 -0.068 1.00 18.32 195 PHE D CA 1
ATOM 9865 C C . PHE D 1 200 ? -12.977 1.277 -0.065 1.00 19.90 195 PHE D C 1
ATOM 9866 O O . PHE D 1 200 ? -11.961 0.587 -0.218 1.00 19.14 195 PHE D O 1
ATOM 9874 N N . ASP D 1 201 ? -14.206 0.759 0.056 1.00 20.45 196 ASP D N 1
ATOM 9875 C CA . ASP D 1 201 ? -14.422 -0.707 0.159 1.00 23.49 196 ASP D CA 1
ATOM 9876 C C . ASP D 1 201 ? -13.830 -1.452 -1.023 1.00 22.65 196 ASP D C 1
ATOM 9877 O O . ASP D 1 201 ? -13.088 -2.418 -0.816 1.00 24.49 196 ASP D O 1
ATOM 9882 N N . GLU D 1 202 ? -14.110 -0.981 -2.247 1.00 21.04 197 GLU D N 1
ATOM 9883 C CA . GLU D 1 202 ? -13.609 -1.614 -3.446 1.00 21.72 197 GLU D CA 1
ATOM 9884 C C . GLU D 1 202 ? -12.038 -1.631 -3.556 1.00 20.09 197 GLU D C 1
ATOM 9885 O O . GLU D 1 202 ? -11.402 -2.689 -3.775 1.00 21.28 197 GLU D O 1
ATOM 9891 N N . GLU D 1 203 ? -11.422 -0.484 -3.369 1.00 17.30 198 GLU D N 1
ATOM 9892 C CA . GLU D 1 203 ? -10.019 -0.351 -3.668 1.00 16.26 198 GLU D CA 1
ATOM 9893 C C . GLU D 1 203 ? -9.130 -1.020 -2.580 1.00 15.38 198 GLU D C 1
ATOM 9894 O O . GLU D 1 203 ? -8.065 -1.513 -2.913 1.00 17.87 198 GLU D O 1
ATOM 9900 N N . ILE D 1 204 ? -9.545 -1.047 -1.299 1.00 15.70 199 ILE D N 1
ATOM 9901 C CA . ILE D 1 204 ? -8.760 -1.611 -0.197 1.00 15.73 199 ILE D CA 1
ATOM 9902 C C . ILE D 1 204 ? -8.727 -3.127 -0.265 1.00 17.79 199 ILE D C 1
ATOM 9903 O O . ILE D 1 204 ? -9.767 -3.788 -0.438 1.00 20.63 199 ILE D O 1
ATOM 9908 N N . VAL D 1 205 ? -7.512 -3.667 -0.127 1.00 18.12 200 VAL D N 1
ATOM 9909 C CA . VAL D 1 205 ? -7.317 -5.094 0.122 1.00 17.91 200 VAL D CA 1
ATOM 9910 C C . VAL D 1 205 ? -6.917 -5.255 1.594 1.00 17.16 200 VAL D C 1
ATOM 9911 O O . VAL D 1 205 ? -6.038 -4.576 2.117 1.00 18.84 200 VAL D O 1
ATOM 9915 N N . PRO D 1 206 ? -7.618 -6.124 2.286 1.00 19.16 201 PRO D N 1
ATOM 9916 C CA . PRO D 1 206 ? -7.286 -6.396 3.675 1.00 18.57 201 PRO D CA 1
ATOM 9917 C C . PRO D 1 206 ? -5.903 -7.040 3.870 1.00 21.45 201 PRO D C 1
ATOM 9918 O O . PRO D 1 206 ? -5.405 -7.737 2.989 1.00 19.48 201 PRO D O 1
ATOM 9922 N N . VAL D 1 207 ? -5.288 -6.714 4.998 1.00 21.33 202 VAL D N 1
ATOM 9923 C CA . VAL D 1 207 ? -4.068 -7.308 5.447 1.00 21.00 202 VAL D CA 1
ATOM 9924 C C . VAL D 1 207 ? -4.358 -8.017 6.766 1.00 22.92 202 VAL D C 1
ATOM 9925 O O . VAL D 1 207 ? -4.817 -7.362 7.733 1.00 22.64 202 VAL D O 1
ATOM 9929 N N . LEU D 1 208 ? -4.040 -9.318 6.819 1.00 25.74 203 LEU D N 1
ATOM 9930 C CA . LEU D 1 208 ? -4.196 -10.104 8.033 1.00 23.14 203 LEU D CA 1
ATOM 9931 C C . LEU D 1 208 ? -3.076 -9.908 9.068 1.00 25.04 203 LEU D C 1
ATOM 9932 O O . LEU D 1 208 ? -1.906 -10.151 8.813 1.00 23.50 203 LEU D O 1
ATOM 9937 N N . ILE D 1 209 ? -3.449 -9.460 10.252 1.00 23.96 204 ILE D N 1
ATOM 9938 C CA . ILE D 1 209 ? -2.462 -9.151 11.301 1.00 27.21 204 ILE D CA 1
ATOM 9939 C C . ILE D 1 209 ? -2.436 -10.336 12.306 1.00 30.48 204 ILE D C 1
ATOM 9940 O O . ILE D 1 209 ? -3.458 -10.601 12.915 1.00 26.74 204 ILE D O 1
ATOM 9945 N N . PRO D 1 210 ? -1.280 -11.026 12.484 1.00 32.73 205 PRO D N 1
ATOM 9946 C CA . PRO D 1 210 ? -1.227 -12.120 13.487 1.00 36.58 205 PRO D CA 1
ATOM 9947 C C . PRO D 1 210 ? -1.489 -11.631 14.892 1.00 37.80 205 PRO D C 1
ATOM 9948 O O . PRO D 1 210 ? -1.105 -10.522 15.240 1.00 34.43 205 PRO D O 1
ATOM 9952 N N . GLN D 1 211 ? -2.141 -12.463 15.695 1.00 41.16 206 GLN D N 1
ATOM 9953 C CA . GLN D 1 211 ? -2.536 -12.063 17.047 1.00 43.64 206 GLN D CA 1
ATOM 9954 C C . GLN D 1 211 ? -1.751 -12.803 18.124 1.00 47.33 206 GLN D C 1
ATOM 9955 O O . GLN D 1 211 ? -1.280 -13.923 17.901 1.00 47.21 206 GLN D O 1
ATOM 9961 N N . ARG D 1 212 ? -1.617 -12.162 19.287 1.00 54.10 207 ARG D N 1
ATOM 9962 C CA . ARG D 1 212 ? -1.011 -12.796 20.456 1.00 60.49 207 ARG D CA 1
ATOM 9963 C C . ARG D 1 212 ? -1.648 -14.201 20.654 1.00 61.44 207 ARG D C 1
ATOM 9964 O O . ARG D 1 212 ? -0.927 -15.191 20.814 1.00 63.33 207 ARG D O 1
ATOM 9972 N N . LYS D 1 213 ? -2.980 -14.303 20.591 1.00 57.13 208 LYS D N 1
ATOM 9973 C CA . LYS D 1 213 ? -3.597 -15.619 20.391 1.00 55.56 208 LYS D CA 1
ATOM 9974 C C . LYS D 1 213 ? -4.847 -15.579 19.513 1.00 49.87 208 LYS D C 1
ATOM 9975 O O . LYS D 1 213 ? -5.447 -14.529 19.321 1.00 46.01 208 LYS D O 1
ATOM 9981 N N . GLY D 1 214 ? -5.187 -16.731 18.941 1.00 46.87 209 GLY D N 1
ATOM 9982 C CA . GLY D 1 214 ? -6.393 -16.874 18.130 1.00 45.48 209 GLY D CA 1
ATOM 9983 C C . GLY D 1 214 ? -6.124 -16.524 16.676 1.00 44.81 209 GLY D C 1
ATOM 9984 O O . GLY D 1 214 ? -4.969 -16.582 16.230 1.00 41.60 209 GLY D O 1
ATOM 9985 N N . ASP D 1 215 ? -7.175 -16.120 15.952 1.00 37.28 210 ASP D N 1
ATOM 9986 C CA . ASP D 1 215 ? -7.075 -15.979 14.505 1.00 39.85 210 ASP D CA 1
ATOM 9987 C C . ASP D 1 215 ? -6.606 -14.587 14.114 1.00 37.72 210 ASP D C 1
ATOM 9988 O O . ASP D 1 215 ? -6.811 -13.638 14.854 1.00 39.10 210 ASP D O 1
ATOM 9993 N N . PRO D 1 216 ? -5.987 -14.471 12.931 1.00 38.95 211 PRO D N 1
ATOM 9994 C CA . PRO D 1 216 ? -5.508 -13.166 12.485 1.00 32.85 211 PRO D CA 1
ATOM 9995 C C . PRO D 1 216 ? -6.687 -12.250 12.321 1.00 32.06 211 PRO D C 1
ATOM 9996 O O . PRO D 1 216 ? -7.738 -12.707 11.969 1.00 33.01 211 PRO D O 1
ATOM 10000 N N . VAL D 1 217 ? -6.522 -10.969 12.596 1.00 30.88 212 VAL D N 1
ATOM 10001 C CA . VAL D 1 217 ? -7.573 -9.962 12.339 1.00 29.68 212 VAL D CA 1
ATOM 10002 C C . VAL D 1 217 ? -7.327 -9.233 11.000 1.00 30.07 212 VAL D C 1
ATOM 10003 O O . VAL D 1 217 ? -6.190 -8.909 10.662 1.00 28.17 212 VAL D O 1
ATOM 10007 N N . ALA D 1 218 ? -8.386 -8.963 10.254 1.00 26.44 213 ALA D N 1
ATOM 10008 C CA . ALA D 1 218 ? -8.277 -8.284 8.974 1.00 24.48 213 ALA D CA 1
ATOM 10009 C C . ALA D 1 218 ? -8.043 -6.842 9.323 1.00 22.73 213 ALA D C 1
ATOM 10010 O O . ALA D 1 218 ? -8.713 -6.310 10.186 1.00 28.80 213 ALA D O 1
ATOM 10012 N N . PHE D 1 219 ? -7.072 -6.205 8.695 1.00 22.12 214 PHE D N 1
ATOM 10013 C CA . PHE D 1 219 ? -6.939 -4.726 8.810 1.00 16.90 214 PHE D CA 1
ATOM 10014 C C . PHE D 1 219 ? -7.332 -4.085 7.463 1.00 17.16 214 PHE D C 1
ATOM 10015 O O . PHE D 1 219 ? -6.717 -4.351 6.412 1.00 16.32 214 PHE D O 1
ATOM 10023 N N . LYS D 1 220 ? -8.380 -3.287 7.466 1.00 19.33 215 LYS D N 1
ATOM 10024 C CA . LYS D 1 220 ? -8.906 -2.768 6.190 1.00 20.27 215 LYS D CA 1
ATOM 10025 C C . LYS D 1 220 ? -9.571 -1.423 6.268 1.00 18.40 215 LYS D C 1
ATOM 10026 O O . LYS D 1 220 ? -10.414 -1.141 5.461 1.00 19.78 215 LYS D O 1
ATOM 10032 N N . THR D 1 221 ? -9.181 -0.591 7.234 1.00 18.58 216 THR D N 1
ATOM 10033 C CA . THR D 1 221 ? -9.776 0.720 7.416 1.00 19.19 216 THR D CA 1
ATOM 10034 C C . THR D 1 221 ? -8.602 1.634 7.572 1.00 16.46 216 THR D C 1
ATOM 10035 O O . THR D 1 221 ? -7.634 1.311 8.265 1.00 15.55 216 THR D O 1
ATOM 10039 N N . ASP D 1 222 ? -8.710 2.813 6.989 1.00 17.35 217 ASP D N 1
ATOM 10040 C CA . ASP D 1 222 ? -7.693 3.807 7.129 1.00 17.70 217 ASP D CA 1
ATOM 10041 C C . ASP D 1 222 ? -7.700 4.412 8.516 1.00 18.51 217 ASP D C 1
ATOM 10042 O O . ASP D 1 222 ? -8.358 5.457 8.769 1.00 19.20 217 ASP D O 1
ATOM 10047 N N . GLU D 1 223 ? -6.896 3.845 9.382 1.00 17.57 218 GLU D N 1
ATOM 10048 C CA . GLU D 1 223 ? -6.967 4.194 10.816 1.00 18.18 218 GLU D CA 1
ATOM 10049 C C . GLU D 1 223 ? -6.397 5.557 11.243 1.00 15.69 218 GLU D C 1
ATOM 10050 O O . GLU D 1 223 ? -6.470 5.867 12.400 1.00 16.36 218 GLU D O 1
ATOM 10056 N N . PHE D 1 224 ? -5.776 6.286 10.347 1.00 16.37 219 PHE D N 1
ATOM 10057 C CA . PHE D 1 224 ? -5.244 7.639 10.644 1.00 15.20 219 PHE D CA 1
ATOM 10058 C C . PHE D 1 224 ? -6.309 8.693 10.560 1.00 17.44 219 PHE D C 1
ATOM 10059 O O . PHE D 1 224 ? -6.087 9.858 11.016 1.00 15.88 219 PHE D O 1
ATOM 10067 N N . VAL D 1 225 ? -7.446 8.365 9.938 1.00 16.74 220 VAL D N 1
ATOM 10068 C CA . VAL D 1 225 ? -8.444 9.415 9.653 1.00 17.45 220 VAL D CA 1
ATOM 10069 C C . VAL D 1 225 ? -9.095 9.875 10.975 1.00 19.45 220 VAL D C 1
ATOM 10070 O O . VAL D 1 225 ? -9.482 9.057 11.775 1.00 16.81 220 VAL D O 1
ATOM 10074 N N . ARG D 1 226 ? -9.254 11.183 11.171 1.00 19.73 221 ARG D N 1
ATOM 10075 C CA . ARG D 1 226 ? -9.896 11.657 12.347 1.00 23.72 221 ARG D CA 1
ATOM 10076 C C . ARG D 1 226 ? -11.342 12.050 12.086 1.00 23.55 221 ARG D C 1
ATOM 10077 O O . ARG D 1 226 ? -11.602 13.137 11.530 1.00 20.72 221 ARG D O 1
ATOM 10085 N N . GLN D 1 227 ? -12.266 11.226 12.573 1.00 23.34 222 GLN D N 1
ATOM 10086 C CA . GLN D 1 227 ? -13.711 11.516 12.500 1.00 23.32 222 GLN D CA 1
ATOM 10087 C C . GLN D 1 227 ? -14.063 12.680 13.396 1.00 20.82 222 GLN D C 1
ATOM 10088 O O . GLN D 1 227 ? -13.444 12.866 14.403 1.00 21.23 222 GLN D O 1
ATOM 10094 N N . GLY D 1 228 ? -14.989 13.509 12.941 1.00 23.33 223 GLY D N 1
ATOM 10095 C CA . GLY D 1 228 ? -15.485 14.653 13.681 1.00 23.04 223 GLY D CA 1
ATOM 10096 C C . GLY D 1 228 ? -14.527 15.801 13.851 1.00 22.52 223 GLY D C 1
ATOM 10097 O O . GLY D 1 228 ? -14.634 16.535 14.799 1.00 20.97 223 GLY D O 1
ATOM 10098 N N . ALA D 1 229 ? -13.614 15.990 12.909 1.00 21.04 224 ALA D N 1
ATOM 10099 C CA . ALA D 1 229 ? -12.588 17.002 13.034 1.00 19.94 224 ALA D CA 1
ATOM 10100 C C . ALA D 1 229 ? -13.190 18.347 12.763 1.00 18.96 224 ALA D C 1
ATOM 10101 O O . ALA D 1 229 ? -14.044 18.502 11.855 1.00 17.07 224 ALA D O 1
ATOM 10103 N N . THR D 1 230 ? -12.704 19.333 13.534 1.00 20.16 225 THR D N 1
ATOM 10104 C CA . THR D 1 230 ? -13.167 20.716 13.431 1.00 20.93 225 THR D CA 1
ATOM 10105 C C . THR D 1 230 ? -12.039 21.696 13.533 1.00 18.40 225 THR D C 1
ATOM 10106 O O . THR D 1 230 ? -10.967 21.418 13.978 1.00 19.01 225 THR D O 1
ATOM 10110 N N . LEU D 1 231 ? -12.317 22.913 13.136 1.00 18.88 226 LEU D N 1
ATOM 10111 C CA . LEU D 1 231 ? -11.293 23.890 13.139 1.00 19.14 226 LEU D CA 1
ATOM 10112 C C . LEU D 1 231 ? -10.769 24.197 14.542 1.00 22.58 226 LEU D C 1
ATOM 10113 O O . LEU D 1 231 ? -9.565 24.408 14.728 1.00 23.55 226 LEU D O 1
ATOM 10118 N N . ASP D 1 232 ? -11.669 24.261 15.520 1.00 22.64 227 ASP D N 1
ATOM 10119 C CA . ASP D 1 232 ? -11.269 24.524 16.904 1.00 22.83 227 ASP D CA 1
ATOM 10120 C C . ASP D 1 232 ? -10.390 23.383 17.450 1.00 25.80 227 ASP D C 1
ATOM 10121 O O . ASP D 1 232 ? -9.720 23.585 18.468 1.00 27.51 227 ASP D O 1
ATOM 10126 N N . SER D 1 233 ? -10.417 22.197 16.824 1.00 22.94 228 SER D N 1
ATOM 10127 C CA . SER D 1 233 ? -9.535 21.124 17.219 1.00 23.58 228 SER D CA 1
ATOM 10128 C C . SER D 1 233 ? -8.089 21.318 16.672 1.00 24.42 228 SER D C 1
ATOM 10129 O O . SER D 1 233 ? -7.163 20.643 17.128 1.00 23.93 228 SER D O 1
ATOM 10132 N N . MET D 1 234 ? -7.895 22.272 15.752 1.00 22.28 229 MET D N 1
ATOM 10133 C CA . MET D 1 234 ? -6.577 22.539 15.103 1.00 22.76 229 MET D CA 1
ATOM 10134 C C . MET D 1 234 ? -5.963 23.923 15.409 1.00 21.66 229 MET D C 1
ATOM 10135 O O . MET D 1 234 ? -4.756 24.066 15.343 1.00 23.88 229 MET D O 1
ATOM 10140 N N . SER D 1 235 ? -6.821 24.904 15.712 1.00 24.03 230 SER D N 1
ATOM 10141 C CA . SER D 1 235 ? -6.519 26.328 15.976 1.00 26.52 230 SER D CA 1
ATOM 10142 C C . SER D 1 235 ? -5.487 26.602 17.035 1.00 27.97 230 SER D C 1
ATOM 10143 O O . SER D 1 235 ? -4.847 27.636 17.017 1.00 25.33 230 SER D O 1
ATOM 10146 N N . GLY D 1 236 ? -5.440 25.727 18.032 1.00 27.83 231 GLY D N 1
ATOM 10147 C CA . GLY D 1 236 ? -4.649 25.971 19.234 1.00 28.88 231 GLY D CA 1
ATOM 10148 C C . GLY D 1 236 ? -3.354 25.182 19.281 1.00 28.76 231 GLY D C 1
ATOM 10149 O O . GLY D 1 236 ? -2.540 25.407 20.182 1.00 28.14 231 GLY D O 1
ATOM 10150 N N . LEU D 1 237 ? -3.141 24.247 18.348 1.00 25.09 232 LEU D N 1
ATOM 10151 C CA . LEU D 1 237 ? -1.851 23.567 18.320 1.00 27.98 232 LEU D CA 1
ATOM 10152 C C . LEU D 1 237 ? -0.727 24.543 18.099 1.00 28.21 232 LEU D C 1
ATOM 10153 O O . LEU D 1 237 ? -0.923 25.599 17.481 1.00 26.81 232 LEU D O 1
ATOM 10158 N N . LYS D 1 238 ? 0.458 24.167 18.574 1.00 30.16 233 LYS D N 1
ATOM 10159 C CA . LYS D 1 238 ? 1.684 24.940 18.357 1.00 36.64 233 LYS D CA 1
ATOM 10160 C C . LYS D 1 238 ? 2.433 24.395 17.099 1.00 33.18 233 LYS D C 1
ATOM 10161 O O . LYS D 1 238 ? 2.398 23.184 16.825 1.00 31.47 233 LYS D O 1
ATOM 10167 N N . PRO D 1 239 ? 3.105 25.290 16.351 1.00 31.61 234 PRO D N 1
ATOM 10168 C CA . PRO D 1 239 ? 3.918 24.881 15.195 1.00 30.74 234 PRO D CA 1
ATOM 10169 C C . PRO D 1 239 ? 4.899 23.744 15.506 1.00 31.76 234 PRO D C 1
ATOM 10170 O O . PRO D 1 239 ? 5.477 23.676 16.598 1.00 26.88 234 PRO D O 1
ATOM 10174 N N . ALA D 1 240 ? 5.063 22.823 14.575 1.00 30.54 235 ALA D N 1
ATOM 10175 C CA . ALA D 1 240 ? 5.878 21.647 14.845 1.00 31.52 235 ALA D CA 1
ATOM 10176 C C . ALA D 1 240 ? 7.355 21.897 14.554 1.00 30.97 235 ALA D C 1
ATOM 10177 O O . ALA D 1 240 ? 8.224 21.260 15.126 1.00 37.23 235 ALA D O 1
ATOM 10179 N N . PHE D 1 241 ? 7.644 22.780 13.624 1.00 32.13 236 PHE D N 1
ATOM 10180 C CA . PHE D 1 241 ? 9.003 22.861 13.117 1.00 35.44 236 PHE D CA 1
ATOM 10181 C C . PHE D 1 241 ? 9.652 24.177 13.434 1.00 34.91 236 PHE D C 1
ATOM 10182 O O . PHE D 1 241 ? 10.870 24.273 13.412 1.00 37.29 236 PHE D O 1
ATOM 10190 N N . ASP D 1 242 ? 8.846 25.190 13.716 1.00 38.46 237 ASP D N 1
ATOM 10191 C CA . ASP D 1 242 ? 9.363 26.558 13.835 1.00 40.55 237 ASP D CA 1
ATOM 10192 C C . ASP D 1 242 ? 8.434 27.393 14.737 1.00 42.65 237 ASP D C 1
ATOM 10193 O O . ASP D 1 242 ? 7.273 27.615 14.399 1.00 42.06 237 ASP D O 1
ATOM 10198 N N . LYS D 1 243 ? 8.964 27.868 15.864 1.00 44.26 238 LYS D N 1
ATOM 10199 C CA . LYS D 1 243 ? 8.225 28.730 16.816 1.00 45.77 238 LYS D CA 1
ATOM 10200 C C . LYS D 1 243 ? 7.373 29.818 16.169 1.00 43.46 238 LYS D C 1
ATOM 10201 O O . LYS D 1 243 ? 6.322 30.116 16.688 1.00 46.75 238 LYS D O 1
ATOM 10207 N N . ALA D 1 244 ? 7.823 30.435 15.074 1.00 39.62 239 ALA D N 1
ATOM 10208 C CA . ALA D 1 244 ? 7.058 31.506 14.417 1.00 36.42 239 ALA D CA 1
ATOM 10209 C C . ALA D 1 244 ? 6.313 31.025 13.159 1.00 34.28 239 ALA D C 1
ATOM 10210 O O . ALA D 1 244 ? 5.900 31.821 12.325 1.00 33.00 239 ALA D O 1
ATOM 10212 N N . GLY D 1 245 ? 6.121 29.716 13.053 1.00 32.50 240 GLY D N 1
ATOM 10213 C CA . GLY D 1 245 ? 5.694 29.083 11.805 1.00 34.11 240 GLY D CA 1
ATOM 10214 C C . GLY D 1 245 ? 4.209 28.779 11.816 1.00 32.34 240 GLY D C 1
ATOM 10215 O O . GLY D 1 245 ? 3.508 29.193 12.753 1.00 34.08 240 GLY D O 1
ATOM 10216 N N . THR D 1 246 ? 3.732 28.109 10.760 1.00 28.67 241 THR D N 1
ATOM 10217 C CA . THR D 1 246 ? 2.309 27.860 10.538 1.00 25.33 241 THR D CA 1
ATOM 10218 C C . THR D 1 246 ? 2.008 26.386 10.429 1.00 25.27 241 THR D C 1
ATOM 10219 O O . THR D 1 246 ? 0.836 26.007 10.497 1.00 21.53 241 THR D O 1
ATOM 10223 N N . VAL D 1 247 ? 3.034 25.555 10.245 1.00 24.49 242 VAL D N 1
ATOM 10224 C CA . VAL D 1 247 ? 2.819 24.104 10.063 1.00 20.66 242 VAL D CA 1
ATOM 10225 C C . VAL D 1 247 ? 2.737 23.397 11.412 1.00 21.49 242 VAL D C 1
ATOM 10226 O O . VAL D 1 247 ? 3.573 23.590 12.276 1.00 21.03 242 VAL D O 1
ATOM 10230 N N . THR D 1 248 ? 1.764 22.499 11.549 1.00 21.49 243 THR D N 1
ATOM 10231 C CA . THR D 1 248 ? 1.512 21.798 12.774 1.00 20.40 243 THR D CA 1
ATOM 10232 C C . THR D 1 248 ? 1.397 20.320 12.407 1.00 20.87 243 THR D C 1
ATOM 10233 O O . THR D 1 248 ? 1.319 19.970 11.282 1.00 19.02 243 THR D O 1
ATOM 10237 N N . ALA D 1 249 ? 1.289 19.485 13.390 1.00 22.40 244 ALA D N 1
ATOM 10238 C CA . ALA D 1 249 ? 1.001 18.085 13.156 1.00 23.52 244 ALA D CA 1
ATOM 10239 C C . ALA D 1 249 ? -0.405 17.840 12.585 1.00 23.41 244 ALA D C 1
ATOM 10240 O O . ALA D 1 249 ? -0.672 16.735 12.015 1.00 21.19 244 ALA D O 1
ATOM 10242 N N . ALA D 1 250 ? -1.312 18.816 12.749 1.00 21.95 245 ALA D N 1
ATOM 10243 C CA . ALA D 1 250 ? -2.728 18.653 12.321 1.00 21.43 245 ALA D CA 1
ATOM 10244 C C . ALA D 1 250 ? -2.938 19.093 10.853 1.00 20.32 245 ALA D C 1
ATOM 10245 O O . ALA D 1 250 ? -3.849 18.613 10.196 1.00 20.25 245 ALA D O 1
ATOM 10247 N N . ASN D 1 251 ? -2.053 19.958 10.344 1.00 19.32 246 ASN D N 1
ATOM 10248 C CA . ASN D 1 251 ? -2.135 20.432 8.970 1.00 19.26 246 ASN D CA 1
ATOM 10249 C C . ASN D 1 251 ? -0.995 19.920 8.054 1.00 18.82 246 ASN D C 1
ATOM 10250 O O . ASN D 1 251 ? -0.788 20.461 6.939 1.00 19.73 246 ASN D O 1
ATOM 10255 N N . ALA D 1 252 ? -0.344 18.858 8.511 1.00 19.53 247 ALA D N 1
ATOM 10256 C CA . ALA D 1 252 ? 0.610 18.075 7.740 1.00 19.44 247 ALA D CA 1
ATOM 10257 C C . ALA D 1 252 ? 0.171 16.633 7.787 1.00 19.09 247 ALA D C 1
ATOM 10258 O O . ALA D 1 252 ? -0.557 16.266 8.664 1.00 19.59 247 ALA D O 1
ATOM 10260 N N . SER D 1 253 ? 0.682 15.795 6.896 1.00 19.05 248 SER D N 1
ATOM 10261 C CA . SER D 1 253 ? 0.373 14.373 7.028 1.00 20.48 248 SER D CA 1
ATOM 10262 C C . SER D 1 253 ? 1.208 13.755 8.112 1.00 19.37 248 SER D C 1
ATOM 10263 O O . SER D 1 253 ? 1.978 14.439 8.763 1.00 19.73 248 SER D O 1
ATOM 10266 N N . GLY D 1 254 ? 1.067 12.458 8.294 1.00 21.22 249 GLY D N 1
ATOM 10267 C CA . GLY D 1 254 ? 1.791 11.766 9.332 1.00 21.64 249 GLY D CA 1
ATOM 10268 C C . GLY D 1 254 ? 2.925 10.934 8.795 1.00 22.54 249 GLY D C 1
ATOM 10269 O O . GLY D 1 254 ? 3.325 11.065 7.623 1.00 22.14 249 GLY D O 1
ATOM 10270 N N . LEU D 1 255 ? 3.450 10.099 9.666 1.00 21.49 250 LEU D N 1
ATOM 10271 C CA . LEU D 1 255 ? 4.335 8.972 9.298 1.00 21.64 250 LEU D CA 1
ATOM 10272 C C . LEU D 1 255 ? 3.479 7.715 9.238 1.00 20.49 250 LEU D C 1
ATOM 10273 O O . LEU D 1 255 ? 2.701 7.431 10.157 1.00 19.28 250 LEU D O 1
ATOM 10278 N N . ASN D 1 256 ? 3.496 6.990 8.123 1.00 16.91 251 ASN D N 1
ATOM 10279 C CA . ASN D 1 256 ? 2.501 5.954 7.968 1.00 14.88 251 ASN D CA 1
ATOM 10280 C C . ASN D 1 256 ? 3.092 4.781 7.216 1.00 14.24 251 ASN D C 1
ATOM 10281 O O . ASN D 1 256 ? 4.162 4.882 6.645 1.00 16.92 251 ASN D O 1
ATOM 10286 N N . ASP D 1 257 ? 2.343 3.692 7.249 1.00 14.84 252 ASP D N 1
ATOM 10287 C CA . ASP D 1 257 ? 2.696 2.442 6.645 1.00 15.40 252 ASP D CA 1
ATOM 10288 C C . ASP D 1 257 ? 1.599 2.026 5.633 1.00 14.29 252 ASP D C 1
ATOM 10289 O O . ASP D 1 257 ? 0.387 2.221 5.895 1.00 14.04 252 ASP D O 1
ATOM 10294 N N . GLY D 1 258 ? 2.032 1.465 4.527 1.00 12.94 253 GLY D N 1
ATOM 10295 C CA . GLY D 1 258 ? 1.156 0.900 3.515 1.00 12.89 253 GLY D CA 1
ATOM 10296 C C . GLY D 1 258 ? 1.728 0.619 2.145 1.00 11.46 253 GLY D C 1
ATOM 10297 O O . GLY D 1 258 ? 2.950 0.786 1.881 1.00 11.88 253 GLY D O 1
ATOM 10298 N N . ALA D 1 259 ? 0.858 0.202 1.236 1.00 11.35 254 ALA D N 1
ATOM 10299 C CA . ALA D 1 259 ? 1.320 -0.058 -0.117 1.00 12.59 254 ALA D CA 1
ATOM 10300 C C . ALA D 1 259 ? 0.215 0.050 -1.144 1.00 13.02 254 ALA D C 1
ATOM 10301 O O . ALA D 1 259 ? -0.998 -0.081 -0.813 1.00 12.99 254 ALA D O 1
ATOM 10303 N N . ALA D 1 260 ? 0.611 0.160 -2.421 1.00 11.30 255 ALA D N 1
ATOM 10304 C CA . ALA D 1 260 ? -0.393 0.289 -3.485 1.00 11.20 255 ALA D CA 1
ATOM 10305 C C . ALA D 1 260 ? 0.285 -0.212 -4.788 1.00 13.73 255 ALA D C 1
ATOM 10306 O O . ALA D 1 260 ? 1.520 -0.161 -4.947 1.00 15.96 255 ALA D O 1
ATOM 10308 N N . ALA D 1 261 ? -0.528 -0.653 -5.726 1.00 13.07 256 ALA D N 1
ATOM 10309 C CA . ALA D 1 261 ? -0.074 -1.137 -7.007 1.00 13.62 256 ALA D CA 1
ATOM 10310 C C . ALA D 1 261 ? -1.170 -1.150 -8.066 1.00 13.00 256 ALA D C 1
ATOM 10311 O O . ALA D 1 261 ? -2.363 -1.298 -7.779 1.00 11.69 256 ALA D O 1
ATOM 10313 N N . VAL D 1 262 ? -0.716 -1.016 -9.294 1.00 13.48 257 VAL D N 1
ATOM 10314 C CA . VAL D 1 262 ? -1.535 -1.052 -10.465 1.00 13.48 257 VAL D CA 1
ATOM 10315 C C . VAL D 1 262 ? -0.913 -2.036 -11.465 1.00 13.67 257 VAL D C 1
ATOM 10316 O O . VAL D 1 262 ? 0.343 -2.262 -11.445 1.00 13.11 257 VAL D O 1
ATOM 10320 N N . VAL D 1 263 ? -1.739 -2.693 -12.287 1.00 13.03 258 VAL D N 1
ATOM 10321 C CA . VAL D 1 263 ? -1.244 -3.415 -13.457 1.00 14.33 258 VAL D CA 1
ATOM 10322 C C . VAL D 1 263 ? -1.395 -2.644 -14.768 1.00 15.25 258 VAL D C 1
ATOM 10323 O O . VAL D 1 263 ? -2.472 -2.134 -15.045 1.00 16.25 258 VAL D O 1
ATOM 10327 N N . VAL D 1 264 ? -0.276 -2.543 -15.524 1.00 15.70 259 VAL D N 1
ATOM 10328 C CA . VAL D 1 264 ? -0.078 -1.714 -16.715 1.00 16.91 259 VAL D CA 1
ATOM 10329 C C . VAL D 1 264 ? 0.261 -2.672 -17.849 1.00 16.29 259 VAL D C 1
ATOM 10330 O O . VAL D 1 264 ? 0.975 -3.688 -17.610 1.00 14.92 259 VAL D O 1
ATOM 10334 N N . MET D 1 265 ? -0.306 -2.403 -19.036 1.00 13.60 260 MET D N 1
ATOM 10335 C CA . MET D 1 265 ? -0.070 -3.148 -20.258 1.00 14.05 260 MET D CA 1
ATOM 10336 C C . MET D 1 265 ? -0.404 -2.283 -21.455 1.00 14.13 260 MET D C 1
ATOM 10337 O O . MET D 1 265 ? -0.922 -1.168 -21.330 1.00 12.71 260 MET D O 1
ATOM 10342 N N . SER D 1 266 ? -0.012 -2.700 -22.624 1.00 12.81 261 SER D N 1
ATOM 10343 C CA . SER D 1 266 ? -0.452 -2.032 -23.856 1.00 12.67 261 SER D CA 1
ATOM 10344 C C . SER D 1 266 ? -1.945 -2.294 -24.041 1.00 12.25 261 SER D C 1
ATOM 10345 O O . SER D 1 266 ? -2.518 -3.285 -23.573 1.00 10.62 261 SER D O 1
ATOM 10348 N N . ALA D 1 267 ? -2.606 -1.378 -24.713 1.00 13.21 262 ALA D N 1
ATOM 10349 C CA . ALA D 1 267 ? -4.036 -1.593 -25.022 1.00 13.17 262 ALA D CA 1
ATOM 10350 C C . ALA D 1 267 ? -4.243 -2.815 -25.884 1.00 13.05 262 ALA D C 1
ATOM 10351 O O . ALA D 1 267 ? -5.191 -3.500 -25.708 1.00 15.62 262 ALA D O 1
ATOM 10353 N N . ALA D 1 268 ? -3.291 -3.093 -26.738 1.00 14.17 263 ALA D N 1
ATOM 10354 C CA . ALA D 1 268 ? -3.365 -4.262 -27.627 1.00 14.83 263 ALA D CA 1
ATOM 10355 C C . ALA D 1 268 ? -3.266 -5.558 -26.838 1.00 15.64 263 ALA D C 1
ATOM 10356 O O . ALA D 1 268 ? -3.938 -6.548 -27.177 1.00 15.33 263 ALA D O 1
ATOM 10358 N N . LYS D 1 269 ? -2.396 -5.612 -25.823 1.00 13.93 264 LYS D N 1
ATOM 10359 C CA . LYS D 1 269 ? -2.336 -6.802 -24.914 1.00 17.25 264 LYS D CA 1
ATOM 10360 C C . LYS D 1 269 ? -3.642 -6.944 -24.089 1.00 15.82 264 LYS D C 1
ATOM 10361 O O . LYS D 1 269 ? -4.169 -8.078 -23.934 1.00 16.92 264 LYS D O 1
ATOM 10367 N N . ALA D 1 270 ? -4.200 -5.839 -23.581 1.00 14.26 265 ALA D N 1
ATOM 10368 C CA . ALA D 1 270 ? -5.452 -5.892 -22.850 1.00 13.38 265 ALA D CA 1
ATOM 10369 C C . ALA D 1 270 ? -6.522 -6.564 -23.756 1.00 14.99 265 ALA D C 1
ATOM 10370 O O . ALA D 1 270 ? -7.207 -7.523 -23.335 1.00 17.25 265 ALA D O 1
ATOM 10372 N N . LYS D 1 271 ? -6.556 -6.180 -25.032 1.00 16.35 266 LYS D N 1
ATOM 10373 C CA . LYS D 1 271 ? -7.569 -6.649 -25.954 1.00 17.41 266 LYS D CA 1
ATOM 10374 C C . LYS D 1 271 ? -7.392 -8.124 -26.261 1.00 21.15 266 LYS D C 1
ATOM 10375 O O . LYS D 1 271 ? -8.387 -8.869 -26.285 1.00 22.16 266 LYS D O 1
ATOM 10381 N N . GLU D 1 272 ? -6.151 -8.538 -26.499 1.00 21.53 267 GLU D N 1
ATOM 10382 C CA . GLU D 1 272 ? -5.761 -9.923 -26.668 1.00 24.59 267 GLU D CA 1
ATOM 10383 C C . GLU D 1 272 ? -6.191 -10.822 -25.512 1.00 24.33 267 GLU D C 1
ATOM 10384 O O . GLU D 1 272 ? -6.625 -11.943 -25.728 1.00 19.89 267 GLU D O 1
ATOM 10390 N N . LEU D 1 273 ? -6.120 -10.313 -24.288 1.00 22.16 268 LEU D N 1
ATOM 10391 C CA . LEU D 1 273 ? -6.447 -11.109 -23.105 1.00 22.34 268 LEU D CA 1
ATOM 10392 C C . LEU D 1 273 ? -7.922 -10.976 -22.723 1.00 23.42 268 LEU D C 1
ATOM 10393 O O . LEU D 1 273 ? -8.348 -11.584 -21.762 1.00 21.71 268 LEU D O 1
ATOM 10398 N N . GLY D 1 274 ? -8.668 -10.147 -23.453 1.00 25.00 269 GLY D N 1
ATOM 10399 C CA . GLY D 1 274 ? -10.076 -9.850 -23.167 1.00 27.50 269 GLY D CA 1
ATOM 10400 C C . GLY D 1 274 ? -10.378 -8.982 -21.969 1.00 28.57 269 GLY D C 1
ATOM 10401 O O . GLY D 1 274 ? -11.486 -9.066 -21.401 1.00 28.66 269 GLY D O 1
ATOM 10402 N N . LEU D 1 275 ? -9.414 -8.158 -21.558 1.00 27.51 270 LEU D N 1
ATOM 10403 C CA . LEU D 1 275 ? -9.554 -7.367 -20.339 1.00 29.11 270 LEU D CA 1
ATOM 10404 C C . LEU D 1 275 ? -10.063 -6.007 -20.684 1.00 26.45 270 LEU D C 1
ATOM 10405 O O . LEU D 1 275 ? -9.738 -5.448 -21.715 1.00 30.62 270 LEU D O 1
ATOM 10410 N N . THR D 1 276 ? -10.818 -5.420 -19.782 1.00 26.43 271 THR D N 1
ATOM 10411 C CA . THR D 1 276 ? -11.340 -4.112 -19.977 1.00 25.06 271 THR D CA 1
ATOM 10412 C C . THR D 1 276 ? -10.574 -3.171 -19.040 1.00 24.51 271 THR D C 1
ATOM 10413 O O . THR D 1 276 ? -10.643 -3.357 -17.867 1.00 25.15 271 THR D O 1
ATOM 10417 N N . PRO D 1 277 ? -9.835 -2.186 -19.585 1.00 22.93 272 PRO D N 1
ATOM 10418 C CA . PRO D 1 277 ? -9.005 -1.268 -18.795 1.00 23.19 272 PRO D CA 1
ATOM 10419 C C . PRO D 1 277 ? -9.818 -0.373 -17.906 1.00 20.98 272 PRO D C 1
ATOM 10420 O O . PRO D 1 277 ? -10.958 -0.116 -18.221 1.00 20.31 272 PRO D O 1
ATOM 10424 N N . LEU D 1 278 ? -9.235 0.075 -16.806 1.00 18.49 273 LEU D N 1
ATOM 10425 C CA . LEU D 1 278 ? -9.840 1.068 -15.937 1.00 18.81 273 LEU D CA 1
ATOM 10426 C C . LEU D 1 278 ? -9.683 2.428 -16.583 1.00 17.23 273 LEU D C 1
ATOM 10427 O O . LEU D 1 278 ? -10.573 3.280 -16.451 1.00 19.15 273 LEU D O 1
ATOM 10432 N N . ALA D 1 279 ? -8.575 2.639 -17.288 1.00 15.63 274 ALA D N 1
ATOM 10433 C CA . ALA D 1 279 ? -8.287 3.919 -17.931 1.00 15.22 274 ALA D CA 1
ATOM 10434 C C . ALA D 1 279 ? -7.093 3.773 -18.843 1.00 14.08 274 ALA D C 1
ATOM 10435 O O . ALA D 1 279 ? -6.357 2.781 -18.735 1.00 16.45 274 ALA D O 1
ATOM 10437 N N . THR D 1 280 ? -6.864 4.787 -19.627 1.00 13.66 275 THR D N 1
ATOM 10438 C CA . THR D 1 280 ? -5.707 4.918 -20.471 1.00 13.50 275 THR D CA 1
ATOM 10439 C C . THR D 1 280 ? -4.808 5.959 -19.885 1.00 13.13 275 THR D C 1
ATOM 10440 O O . THR D 1 280 ? -5.238 7.058 -19.444 1.00 14.38 275 THR D O 1
ATOM 10444 N N . ILE D 1 281 ? -3.531 5.633 -19.865 1.00 13.65 276 ILE D N 1
ATOM 10445 C CA . ILE D 1 281 ? -2.558 6.650 -19.567 1.00 13.01 276 ILE D CA 1
ATOM 10446 C C . ILE D 1 281 ? -2.448 7.683 -20.690 1.00 14.13 276 ILE D C 1
ATOM 10447 O O . ILE D 1 281 ? -2.137 7.395 -21.840 1.00 14.33 276 ILE D O 1
ATOM 10452 N N . LYS D 1 282 ? -2.683 8.917 -20.366 1.00 15.07 277 LYS D N 1
ATOM 10453 C CA . LYS D 1 282 ? -2.688 9.949 -21.397 1.00 14.35 277 LYS D CA 1
ATOM 10454 C C . LYS D 1 282 ? -1.315 10.591 -21.596 1.00 15.31 277 LYS D C 1
ATOM 10455 O O . LYS D 1 282 ? -0.885 10.842 -22.728 1.00 13.64 277 LYS D O 1
ATOM 10461 N N . SER D 1 283 ? -0.661 10.876 -20.470 1.00 12.63 278 SER D N 1
ATOM 10462 C CA . SER D 1 283 ? 0.529 11.617 -20.424 1.00 12.84 278 SER D CA 1
ATOM 10463 C C . SER D 1 283 ? 1.103 11.512 -19.003 1.00 12.40 278 SER D C 1
ATOM 10464 O O . SER D 1 283 ? 0.430 11.127 -18.029 1.00 10.95 278 SER D O 1
ATOM 10467 N N . TYR D 1 284 ? 2.363 11.870 -18.928 1.00 12.45 279 TYR D N 1
ATOM 10468 C CA . TYR D 1 284 ? 3.023 12.056 -17.648 1.00 11.77 279 TYR D CA 1
ATOM 10469 C C . TYR D 1 284 ? 4.243 12.887 -17.779 1.00 11.26 279 TYR D C 1
ATOM 10470 O O . TYR D 1 284 ? 4.752 13.059 -18.851 1.00 13.66 279 TYR D O 1
ATOM 10479 N N . ALA D 1 285 ? 4.710 13.411 -16.658 1.00 12.16 280 ALA D N 1
ATOM 10480 C CA . ALA D 1 285 ? 5.903 14.186 -16.631 1.00 11.41 280 ALA D CA 1
ATOM 10481 C C . ALA D 1 285 ? 6.537 14.337 -15.266 1.00 12.70 280 ALA D C 1
ATOM 10482 O O . ALA D 1 285 ? 5.906 14.094 -14.236 1.00 13.55 280 ALA D O 1
ATOM 10484 N N . ASN D 1 286 ? 7.843 14.640 -15.285 1.00 14.18 281 ASN D N 1
ATOM 10485 C CA . ASN D 1 286 ? 8.551 14.958 -14.077 1.00 16.29 281 ASN D CA 1
ATOM 10486 C C . ASN D 1 286 ? 8.969 16.425 -14.181 1.00 17.90 281 ASN D C 1
ATOM 10487 O O . ASN D 1 286 ? 8.635 17.102 -15.155 1.00 20.85 281 ASN D O 1
ATOM 10492 N N . ALA D 1 287 ? 9.608 16.922 -13.127 1.00 18.78 282 ALA D N 1
ATOM 10493 C CA . ALA D 1 287 ? 10.103 18.262 -13.077 1.00 17.23 282 ALA D CA 1
ATOM 10494 C C . ALA D 1 287 ? 10.958 18.394 -11.857 1.00 17.07 282 ALA D C 1
ATOM 10495 O O . ALA D 1 287 ? 10.830 17.590 -10.931 1.00 15.45 282 ALA D O 1
ATOM 10497 N N . GLY D 1 288 ? 11.812 19.431 -11.869 1.00 17.22 283 GLY D N 1
ATOM 10498 C CA . GLY D 1 288 ? 12.667 19.814 -10.799 1.00 16.72 283 GLY D CA 1
ATOM 10499 C C . GLY D 1 288 ? 12.479 21.288 -10.441 1.00 18.08 283 GLY D C 1
ATOM 10500 O O . GLY D 1 288 ? 12.291 22.145 -11.304 1.00 18.14 283 GLY D O 1
ATOM 10501 N N . VAL D 1 289 ? 12.578 21.562 -9.150 1.00 18.83 284 VAL D N 1
ATOM 10502 C CA . VAL D 1 289 ? 12.468 22.915 -8.573 1.00 19.62 284 VAL D CA 1
ATOM 10503 C C . VAL D 1 289 ? 13.540 22.997 -7.478 1.00 16.76 284 VAL D C 1
ATOM 10504 O O . VAL D 1 289 ? 14.246 22.025 -7.123 1.00 15.36 284 VAL D O 1
ATOM 10508 N N . ASP D 1 290 ? 13.685 24.162 -6.887 1.00 17.76 285 ASP D N 1
ATOM 10509 C CA . ASP D 1 290 ? 14.651 24.313 -5.820 1.00 20.15 285 ASP D CA 1
ATOM 10510 C C . ASP D 1 290 ? 14.245 23.509 -4.618 1.00 18.88 285 ASP D C 1
ATOM 10511 O O . ASP D 1 290 ? 13.088 23.505 -4.254 1.00 19.54 285 ASP D O 1
ATOM 10516 N N . PRO D 1 291 ? 15.177 22.727 -4.055 1.00 17.81 286 PRO D N 1
ATOM 10517 C CA . PRO D 1 291 ? 14.947 21.979 -2.848 1.00 18.10 286 PRO D CA 1
ATOM 10518 C C . PRO D 1 291 ? 14.209 22.754 -1.758 1.00 16.38 286 PRO D C 1
ATOM 10519 O O . PRO D 1 291 ? 13.401 22.238 -1.021 1.00 16.19 286 PRO D O 1
ATOM 10523 N N . LYS D 1 292 ? 14.532 24.021 -1.644 1.00 17.12 287 LYS D N 1
ATOM 10524 C CA . LYS D 1 292 ? 13.882 24.846 -0.656 1.00 19.63 287 LYS D CA 1
ATOM 10525 C C . LYS D 1 292 ? 12.373 24.936 -0.696 1.00 18.92 287 LYS D C 1
ATOM 10526 O O . LYS D 1 292 ? 11.759 25.122 0.375 1.00 19.51 287 LYS D O 1
ATOM 10532 N N . VAL D 1 293 ? 11.803 24.869 -1.910 1.00 17.39 288 VAL D N 1
ATOM 10533 C CA . VAL D 1 293 ? 10.379 24.917 -2.163 1.00 16.84 288 VAL D CA 1
ATOM 10534 C C . VAL D 1 293 ? 9.885 23.685 -2.898 1.00 16.23 288 VAL D C 1
ATOM 10535 O O . VAL D 1 293 ? 9.133 23.779 -3.878 1.00 17.35 288 VAL D O 1
ATOM 10539 N N . MET D 1 294 ? 10.336 22.518 -2.409 1.00 15.75 289 MET D N 1
ATOM 10540 C CA . MET D 1 294 ? 9.983 21.243 -3.117 1.00 15.74 289 MET D CA 1
ATOM 10541 C C . MET D 1 294 ? 8.491 20.966 -3.231 1.00 18.33 289 MET D C 1
ATOM 10542 O O . MET D 1 294 ? 8.053 20.295 -4.195 1.00 17.43 289 MET D O 1
ATOM 10547 N N . GLY D 1 295 ? 7.708 21.459 -2.264 1.00 17.57 290 GLY D N 1
ATOM 10548 C CA . GLY D 1 295 ? 6.266 21.332 -2.301 1.00 17.79 290 GLY D CA 1
ATOM 10549 C C . GLY D 1 295 ? 5.602 21.860 -3.557 1.00 17.66 290 GLY D C 1
ATOM 10550 O O . GLY D 1 295 ? 4.423 21.549 -3.792 1.00 17.76 290 GLY D O 1
ATOM 10551 N N . MET D 1 296 ? 6.309 22.710 -4.327 1.00 16.41 291 MET D N 1
ATOM 10552 C CA . MET D 1 296 ? 5.772 23.315 -5.556 1.00 18.96 291 MET D CA 1
ATOM 10553 C C . MET D 1 296 ? 6.033 22.446 -6.815 1.00 18.75 291 MET D C 1
ATOM 10554 O O . MET D 1 296 ? 5.624 22.777 -7.932 1.00 18.57 291 MET D O 1
ATOM 10559 N N . GLY D 1 297 ? 6.725 21.325 -6.619 1.00 18.25 292 GLY D N 1
ATOM 10560 C CA . GLY D 1 297 ? 7.032 20.405 -7.713 1.00 17.79 292 GLY D CA 1
ATOM 10561 C C . GLY D 1 297 ? 5.827 20.061 -8.590 1.00 17.93 292 GLY D C 1
ATOM 10562 O O . GLY D 1 297 ? 5.973 20.037 -9.818 1.00 17.27 292 GLY D O 1
ATOM 10563 N N . PRO D 1 298 ? 4.645 19.719 -7.992 1.00 16.17 293 PRO D N 1
ATOM 10564 C CA . PRO D 1 298 ? 3.541 19.389 -8.870 1.00 16.00 293 PRO D CA 1
ATOM 10565 C C . PRO D 1 298 ? 3.121 20.480 -9.850 1.00 16.74 293 PRO D C 1
ATOM 10566 O O . PRO D 1 298 ? 2.410 20.177 -10.776 1.00 15.53 293 PRO D O 1
ATOM 10570 N N . VAL D 1 299 ? 3.554 21.728 -9.694 1.00 14.88 294 VAL D N 1
ATOM 10571 C CA . VAL D 1 299 ? 3.105 22.753 -10.647 1.00 16.84 294 VAL D CA 1
ATOM 10572 C C . VAL D 1 299 ? 3.769 22.577 -12.001 1.00 17.10 294 VAL D C 1
ATOM 10573 O O . VAL D 1 299 ? 3.096 22.281 -12.960 1.00 17.54 294 VAL D O 1
ATOM 10577 N N . PRO D 1 300 ? 5.121 22.671 -12.087 1.00 17.71 295 PRO D N 1
ATOM 10578 C CA . PRO D 1 300 ? 5.755 22.413 -13.393 1.00 19.01 295 PRO D CA 1
ATOM 10579 C C . PRO D 1 300 ? 5.501 20.966 -13.874 1.00 16.05 295 PRO D C 1
ATOM 10580 O O . PRO D 1 300 ? 5.240 20.744 -15.038 1.00 18.67 295 PRO D O 1
ATOM 10584 N N . ALA D 1 301 ? 5.487 19.989 -12.993 1.00 15.65 296 ALA D N 1
ATOM 10585 C CA . ALA D 1 301 ? 5.136 18.653 -13.458 1.00 15.71 296 ALA D CA 1
ATOM 10586 C C . ALA D 1 301 ? 3.741 18.543 -14.063 1.00 16.18 296 ALA D C 1
ATOM 10587 O O . ALA D 1 301 ? 3.576 17.952 -15.118 1.00 15.05 296 ALA D O 1
ATOM 10589 N N . SER D 1 302 ? 2.734 19.160 -13.424 1.00 16.02 297 SER D N 1
ATOM 10590 C CA . SER D 1 302 ? 1.354 19.021 -13.911 1.00 17.56 297 SER D CA 1
ATOM 10591 C C . SER D 1 302 ? 1.150 19.813 -15.188 1.00 15.54 297 SER D C 1
ATOM 10592 O O . SER D 1 302 ? 0.493 19.372 -16.118 1.00 13.79 297 SER D O 1
ATOM 10595 N N . LYS D 1 303 ? 1.726 21.007 -15.231 1.00 17.85 298 LYS D N 1
ATOM 10596 C CA . LYS D 1 303 ? 1.680 21.774 -16.453 1.00 17.61 298 LYS D CA 1
ATOM 10597 C C . LYS D 1 303 ? 2.269 21.022 -17.645 1.00 17.75 298 LYS D C 1
ATOM 10598 O O . LYS D 1 303 ? 1.681 21.061 -18.736 1.00 18.52 298 LYS D O 1
ATOM 10604 N N . ARG D 1 304 ? 3.373 20.285 -17.443 1.00 17.07 299 ARG D N 1
ATOM 10605 C CA . ARG D 1 304 ? 4.040 19.563 -18.529 1.00 18.78 299 ARG D CA 1
ATOM 10606 C C . ARG D 1 304 ? 3.175 18.372 -18.892 1.00 18.79 299 ARG D C 1
ATOM 10607 O O . ARG D 1 304 ? 2.979 18.070 -20.075 1.00 19.22 299 ARG D O 1
ATOM 10615 N N . ALA D 1 305 ? 2.680 17.666 -17.889 1.00 16.16 300 ALA D N 1
ATOM 10616 C CA . ALA D 1 305 ? 1.810 16.560 -18.192 1.00 16.57 300 ALA D CA 1
ATOM 10617 C C . ALA D 1 305 ? 0.513 16.993 -18.954 1.00 17.03 300 ALA D C 1
ATOM 10618 O O . ALA D 1 305 ? -0.003 16.269 -19.864 1.00 13.94 300 ALA D O 1
ATOM 10620 N N . LEU D 1 306 ? -0.036 18.131 -18.563 1.00 16.95 301 LEU D N 1
ATOM 10621 C CA . LEU D 1 306 ? -1.170 18.680 -19.250 1.00 17.05 301 LEU D CA 1
ATOM 10622 C C . LEU D 1 306 ? -0.809 19.084 -20.671 1.00 20.08 301 LEU D C 1
ATOM 10623 O O . LEU D 1 306 ? -1.569 18.741 -21.608 1.00 21.69 301 LEU D O 1
ATOM 10628 N N . SER D 1 307 ? 0.323 19.773 -20.852 1.00 20.21 302 SER D N 1
ATOM 10629 C CA . SER D 1 307 ? 0.718 20.189 -22.191 1.00 22.59 302 SER D CA 1
ATOM 10630 C C . SER D 1 307 ? 0.860 18.970 -23.092 1.00 22.06 302 SER D C 1
ATOM 10631 O O . SER D 1 307 ? 0.475 18.973 -24.253 1.00 20.69 302 SER D O 1
ATOM 10634 N N . ARG D 1 308 ? 1.458 17.926 -22.555 1.00 21.02 303 ARG D N 1
ATOM 10635 C CA . ARG D 1 308 ? 1.665 16.742 -23.333 1.00 18.19 303 ARG D CA 1
ATOM 10636 C C . ARG D 1 308 ? 0.352 16.078 -23.673 1.00 18.51 303 ARG D C 1
ATOM 10637 O O . ARG D 1 308 ? 0.277 15.375 -24.666 1.00 19.45 303 ARG D O 1
ATOM 10645 N N . ALA D 1 309 ? -0.681 16.204 -22.842 1.00 18.61 304 ALA D N 1
ATOM 10646 C CA . ALA D 1 309 ? -1.994 15.601 -23.109 1.00 18.98 304 ALA D CA 1
ATOM 10647 C C . ALA D 1 309 ? -2.830 16.498 -24.012 1.00 20.68 304 ALA D C 1
ATOM 10648 O O . ALA D 1 309 ? -3.953 16.137 -24.351 1.00 20.61 304 ALA D O 1
ATOM 10650 N N . GLU D 1 310 ? -2.330 17.719 -24.235 1.00 24.28 305 GLU D N 1
ATOM 10651 C CA . GLU D 1 310 ? -3.051 18.822 -24.887 1.00 26.31 305 GLU D CA 1
ATOM 10652 C C . GLU D 1 310 ? -4.374 19.146 -24.188 1.00 24.21 305 GLU D C 1
ATOM 10653 O O . GLU D 1 310 ? -5.382 19.384 -24.857 1.00 25.99 305 GLU D O 1
ATOM 10659 N N . TRP D 1 311 ? -4.362 19.165 -22.850 1.00 21.69 306 TRP D N 1
ATOM 10660 C CA . TRP D 1 311 ? -5.492 19.535 -22.010 1.00 20.92 306 TRP D CA 1
ATOM 10661 C C . TRP D 1 311 ? -5.171 20.802 -21.226 1.00 22.87 306 TRP D C 1
ATOM 10662 O O . TRP D 1 311 ? -4.003 21.196 -21.037 1.00 24.89 306 TRP D O 1
ATOM 10673 N N . THR D 1 312 ? -6.233 21.466 -20.781 1.00 22.17 307 THR D N 1
ATOM 10674 C CA . THR D 1 312 ? -6.068 22.636 -19.930 1.00 21.67 307 THR D CA 1
ATOM 10675 C C . THR D 1 312 ? -6.323 22.136 -18.506 1.00 19.66 307 THR D C 1
ATOM 10676 O O . THR D 1 312 ? -6.888 21.082 -18.314 1.00 20.86 307 THR D O 1
ATOM 10680 N N . PRO D 1 313 ? -6.024 22.955 -17.489 1.00 24.27 308 PRO D N 1
ATOM 10681 C CA . PRO D 1 313 ? -6.458 22.597 -16.118 1.00 23.70 308 PRO D CA 1
ATOM 10682 C C . PRO D 1 313 ? -7.966 22.468 -15.995 1.00 26.01 308 PRO D C 1
ATOM 10683 O O . PRO D 1 313 ? -8.455 21.652 -15.214 1.00 27.86 308 PRO D O 1
ATOM 10687 N N . GLN D 1 314 ? -8.700 23.239 -16.815 1.00 25.79 309 GLN D N 1
ATOM 10688 C CA . GLN D 1 314 ? -10.178 23.278 -16.817 1.00 24.78 309 GLN D CA 1
ATOM 10689 C C . GLN D 1 314 ? -10.798 22.046 -17.440 1.00 22.56 309 GLN D C 1
ATOM 10690 O O . GLN D 1 314 ? -11.905 21.708 -17.119 1.00 22.05 309 GLN D O 1
ATOM 10696 N N . ASP D 1 315 ? -10.067 21.361 -18.315 1.00 23.64 310 ASP D N 1
ATOM 10697 C CA . ASP D 1 315 ? -10.483 20.050 -18.841 1.00 23.86 310 ASP D CA 1
ATOM 10698 C C . ASP D 1 315 ? -10.594 18.928 -17.795 1.00 21.12 310 ASP D C 1
ATOM 10699 O O . ASP D 1 315 ? -11.417 18.026 -17.955 1.00 19.07 310 ASP D O 1
ATOM 10704 N N . LEU D 1 316 ? -9.823 18.968 -16.708 1.00 17.24 311 LEU D N 1
ATOM 10705 C CA . LEU D 1 316 ? -9.884 17.870 -15.744 1.00 18.87 311 LEU D CA 1
ATOM 10706 C C . LEU D 1 316 ? -11.236 17.732 -15.025 1.00 18.96 311 LEU D C 1
ATOM 10707 O O . LEU D 1 316 ? -11.872 18.720 -14.692 1.00 19.02 311 LEU D O 1
ATOM 10712 N N . ASP D 1 317 ? -11.667 16.471 -14.819 1.00 19.57 312 ASP D N 1
ATOM 10713 C CA . ASP D 1 317 ? -12.877 16.116 -14.099 1.00 19.76 312 ASP D CA 1
ATOM 10714 C C . ASP D 1 317 ? -12.562 15.739 -12.626 1.00 20.02 312 ASP D C 1
ATOM 10715 O O . ASP D 1 317 ? -13.324 15.979 -11.708 1.00 17.31 312 ASP D O 1
ATOM 10720 N N . LEU D 1 318 ? -11.382 15.197 -12.392 1.00 19.67 313 LEU D N 1
ATOM 10721 C CA . LEU D 1 318 ? -11.012 14.771 -11.062 1.00 18.18 313 LEU D CA 1
ATOM 10722 C C . LEU D 1 318 ? -9.497 14.833 -10.941 1.00 17.71 313 LEU D C 1
ATOM 10723 O O . LEU D 1 318 ? -8.761 14.530 -11.934 1.00 16.05 313 LEU D O 1
ATOM 10728 N N . MET D 1 319 ? -9.036 15.190 -9.741 1.00 16.76 314 MET D N 1
ATOM 10729 C CA . MET D 1 319 ? -7.587 15.178 -9.466 1.00 15.98 314 MET D CA 1
ATOM 10730 C C . MET D 1 319 ? -7.304 14.603 -8.098 1.00 15.72 314 MET D C 1
ATOM 10731 O O . MET D 1 319 ? -8.140 14.794 -7.164 1.00 16.32 314 MET D O 1
ATOM 10736 N N . GLU D 1 320 ? -6.105 13.998 -7.965 1.00 17.66 315 GLU D N 1
ATOM 10737 C CA . GLU D 1 320 ? -5.543 13.607 -6.646 1.00 17.04 315 GLU D CA 1
ATOM 10738 C C . GLU D 1 320 ? -4.203 14.296 -6.552 1.00 16.36 315 GLU D C 1
ATOM 10739 O O . GLU D 1 320 ? -3.295 13.986 -7.372 1.00 13.46 315 GLU D O 1
ATOM 10745 N N . ILE D 1 321 ? -4.103 15.303 -5.660 1.00 16.47 316 ILE D N 1
ATOM 10746 C CA . ILE D 1 321 ? -2.800 15.986 -5.417 1.00 17.12 316 ILE D CA 1
ATOM 10747 C C . ILE D 1 321 ? -2.329 15.708 -4.009 1.00 19.07 316 ILE D C 1
ATOM 10748 O O . ILE D 1 321 ? -3.044 16.033 -3.054 1.00 17.66 316 ILE D O 1
ATOM 10753 N N . ASN D 1 322 ? -1.132 15.132 -3.820 1.00 19.83 317 ASN D N 1
ATOM 10754 C CA . ASN D 1 322 ? -0.739 14.661 -2.495 1.00 19.95 317 ASN D CA 1
ATOM 10755 C C . ASN D 1 322 ? -0.614 15.837 -1.470 1.00 19.63 317 ASN D C 1
ATOM 10756 O O . ASN D 1 322 ? 0.012 16.813 -1.788 1.00 24.87 317 ASN D O 1
ATOM 10761 N N . GLU D 1 323 ? -1.178 15.643 -0.269 1.00 18.22 318 GLU D N 1
ATOM 10762 C CA . GLU D 1 323 ? -1.194 16.596 0.851 1.00 19.40 318 GLU D CA 1
ATOM 10763 C C . GLU D 1 323 ? -0.079 16.274 1.843 1.00 16.67 318 GLU D C 1
ATOM 10764 O O . GLU D 1 323 ? -0.319 15.930 2.986 1.00 19.60 318 GLU D O 1
ATOM 10770 N N . ALA D 1 324 ? 1.139 16.341 1.373 1.00 18.53 319 ALA D N 1
ATOM 10771 C CA . ALA D 1 324 ? 2.284 16.250 2.271 1.00 20.35 319 ALA D CA 1
ATOM 10772 C C . ALA D 1 324 ? 2.096 17.278 3.415 1.00 18.43 319 ALA D C 1
ATOM 10773 O O . ALA D 1 324 ? 2.225 16.964 4.613 1.00 18.21 319 ALA D O 1
ATOM 10775 N N . PHE D 1 325 ? 1.850 18.524 2.989 1.00 17.76 320 PHE D N 1
ATOM 10776 C CA . PHE D 1 325 ? 1.514 19.589 3.918 1.00 16.90 320 PHE D CA 1
ATOM 10777 C C . PHE D 1 325 ? 0.433 20.444 3.360 1.00 16.31 320 PHE D C 1
ATOM 10778 O O . PHE D 1 325 ? 0.446 20.754 2.161 1.00 16.05 320 PHE D O 1
ATOM 10786 N N . ALA D 1 326 ? -0.507 20.872 4.191 1.00 14.95 321 ALA D N 1
ATOM 10787 C CA . ALA D 1 326 ? -1.556 21.750 3.665 1.00 16.00 321 ALA D CA 1
ATOM 10788 C C . ALA D 1 326 ? -0.940 22.992 2.963 1.00 15.67 321 ALA D C 1
ATOM 10789 O O . ALA D 1 326 ? -1.415 23.457 1.888 1.00 15.54 321 ALA D O 1
ATOM 10791 N N . ALA D 1 327 ? 0.141 23.507 3.542 1.00 17.78 322 ALA D N 1
ATOM 10792 C CA . ALA D 1 327 ? 0.776 24.719 3.006 1.00 17.51 322 ALA D CA 1
ATOM 10793 C C . ALA D 1 327 ? 1.138 24.553 1.551 1.00 19.34 322 ALA D C 1
ATOM 10794 O O . ALA D 1 327 ? 0.902 25.429 0.725 1.00 20.71 322 ALA D O 1
ATOM 10796 N N . GLN D 1 328 ? 1.751 23.426 1.241 1.00 18.64 323 GLN D N 1
ATOM 10797 C CA . GLN D 1 328 ? 2.087 23.141 -0.136 1.00 21.42 323 GLN D CA 1
ATOM 10798 C C . GLN D 1 328 ? 0.905 22.822 -1.074 1.00 19.43 323 GLN D C 1
ATOM 10799 O O . GLN D 1 328 ? 0.892 23.287 -2.186 1.00 20.90 323 GLN D O 1
ATOM 10805 N N . ALA D 1 329 ? -0.063 22.023 -0.654 1.00 17.53 324 ALA D N 1
ATOM 10806 C CA . ALA D 1 329 ? -1.255 21.700 -1.467 1.00 15.62 324 ALA D CA 1
ATOM 10807 C C . ALA D 1 329 ? -2.031 22.968 -1.890 1.00 17.32 324 ALA D C 1
ATOM 10808 O O . ALA D 1 329 ? -2.464 23.142 -3.049 1.00 19.20 324 ALA D O 1
ATOM 10810 N N . LEU D 1 330 ? -2.195 23.837 -0.913 1.00 15.49 325 LEU D N 1
ATOM 10811 C CA . LEU D 1 330 ? -2.837 25.117 -1.157 1.00 16.12 325 LEU D CA 1
ATOM 10812 C C . LEU D 1 330 ? -2.073 26.017 -2.132 1.00 16.04 325 LEU D C 1
ATOM 10813 O O . LEU D 1 330 ? -2.699 26.733 -2.978 1.00 18.43 325 LEU D O 1
ATOM 10818 N N . ALA D 1 331 ? -0.731 26.052 -2.015 1.00 16.50 326 ALA D N 1
ATOM 10819 C CA . ALA D 1 331 ? 0.048 26.776 -3.013 1.00 17.02 326 ALA D CA 1
ATOM 10820 C C . ALA D 1 331 ? -0.048 26.227 -4.438 1.00 17.68 326 ALA D C 1
ATOM 10821 O O . ALA D 1 331 ? 0.011 26.954 -5.432 1.00 17.62 326 ALA D O 1
ATOM 10823 N N . VAL D 1 332 ? -0.084 24.906 -4.539 1.00 17.08 327 VAL D N 1
ATOM 10824 C CA . VAL D 1 332 ? -0.250 24.289 -5.833 1.00 18.84 327 VAL D CA 1
ATOM 10825 C C . VAL D 1 332 ? -1.618 24.663 -6.444 1.00 19.18 327 VAL D C 1
ATOM 10826 O O . VAL D 1 332 ? -1.699 25.053 -7.594 1.00 18.22 327 VAL D O 1
ATOM 10830 N N . HIS D 1 333 ? -2.689 24.570 -5.657 1.00 18.06 328 HIS D N 1
ATOM 10831 C CA . HIS D 1 333 ? -4.011 24.920 -6.156 1.00 18.86 328 HIS D CA 1
ATOM 10832 C C . HIS D 1 333 ? -4.029 26.371 -6.563 1.00 18.42 328 HIS D C 1
ATOM 10833 O O . HIS D 1 333 ? -4.596 26.724 -7.590 1.00 20.55 328 HIS D O 1
ATOM 10840 N N . GLN D 1 334 ? -3.344 27.195 -5.800 1.00 18.03 329 GLN D N 1
ATOM 10841 C CA . GLN D 1 334 ? -3.324 28.637 -6.104 1.00 18.77 329 GLN D CA 1
ATOM 10842 C C . GLN D 1 334 ? -2.662 28.853 -7.455 1.00 19.14 329 GLN D C 1
ATOM 10843 O O . GLN D 1 334 ? -3.193 29.555 -8.315 1.00 20.48 329 GLN D O 1
ATOM 10849 N N . GLN D 1 335 ? -1.539 28.160 -7.678 1.00 20.11 330 GLN D N 1
ATOM 10850 C CA . GLN D 1 335 ? -0.776 28.358 -8.914 1.00 20.76 330 GLN D CA 1
ATOM 10851 C C . GLN D 1 335 ? -1.367 27.726 -10.165 1.00 21.47 330 GLN D C 1
ATOM 10852 O O . GLN D 1 335 ? -1.170 28.206 -11.271 1.00 20.57 330 GLN D O 1
ATOM 10858 N N . MET D 1 336 ? -2.131 26.643 -10.006 1.00 21.66 331 MET D N 1
ATOM 10859 C CA . MET D 1 336 ? -2.692 25.981 -11.153 1.00 21.80 331 MET D CA 1
ATOM 10860 C C . MET D 1 336 ? -4.010 26.614 -11.528 1.00 22.73 331 MET D C 1
ATOM 10861 O O . MET D 1 336 ? -4.351 26.693 -12.703 1.00 22.16 331 MET D O 1
ATOM 10866 N N . GLY D 1 337 ? -4.778 27.034 -10.524 1.00 23.83 332 GLY D N 1
ATOM 10867 C CA . GLY D 1 337 ? -6.043 27.754 -10.760 1.00 22.85 332 GLY D CA 1
ATOM 10868 C C . GLY D 1 337 ? -7.191 26.837 -11.086 1.00 24.15 332 GLY D C 1
ATOM 10869 O O . GLY D 1 337 ? -8.261 27.288 -11.472 1.00 23.01 332 GLY D O 1
ATOM 10870 N N . TRP D 1 338 ? -7.017 25.534 -10.892 1.00 21.73 333 TRP D N 1
ATOM 10871 C CA . TRP D 1 338 ? -8.092 24.593 -11.236 1.00 24.23 333 TRP D CA 1
ATOM 10872 C C . TRP D 1 338 ? -9.145 24.572 -10.131 1.00 25.97 333 TRP D C 1
ATOM 10873 O O . TRP D 1 338 ? -8.946 25.191 -9.069 1.00 26.49 333 TRP D O 1
ATOM 10884 N N . ASP D 1 339 ? -10.232 23.822 -10.367 1.00 24.90 334 ASP D N 1
ATOM 10885 C CA . ASP D 1 339 ? -11.388 23.773 -9.468 1.00 23.22 334 ASP D CA 1
ATOM 10886 C C . ASP D 1 339 ? -11.156 22.815 -8.271 1.00 23.53 334 ASP D C 1
ATOM 10887 O O . ASP D 1 339 ? -11.205 21.553 -8.438 1.00 21.44 334 ASP D O 1
ATOM 10892 N N . THR D 1 340 ? -10.914 23.391 -7.089 1.00 22.50 335 THR D N 1
ATOM 10893 C CA . THR D 1 340 ? -10.544 22.628 -5.881 1.00 23.07 335 THR D CA 1
ATOM 10894 C C . THR D 1 340 ? -11.612 21.669 -5.423 1.00 23.41 335 THR D C 1
ATOM 10895 O O . THR D 1 340 ? -11.299 20.738 -4.690 1.00 22.45 335 THR D O 1
ATOM 10899 N N . SER D 1 341 ? -12.854 21.836 -5.903 1.00 23.11 336 SER D N 1
ATOM 10900 C CA . SER D 1 341 ? -13.940 20.954 -5.515 1.00 23.47 336 SER D CA 1
ATOM 10901 C C . SER D 1 341 ? -13.797 19.593 -6.208 1.00 22.22 336 SER D C 1
ATOM 10902 O O . SER D 1 341 ? -14.518 18.635 -5.898 1.00 23.69 336 SER D O 1
ATOM 10905 N N . LYS D 1 342 ? -12.872 19.514 -7.163 1.00 21.46 337 LYS D N 1
ATOM 10906 C CA . LYS D 1 342 ? -12.659 18.264 -7.898 1.00 22.63 337 LYS D CA 1
ATOM 10907 C C . LYS D 1 342 ? -11.387 17.563 -7.465 1.00 20.84 337 LYS D C 1
ATOM 10908 O O . LYS D 1 342 ? -11.033 16.573 -8.015 1.00 18.92 337 LYS D O 1
ATOM 10914 N N . VAL D 1 343 ? -10.741 18.102 -6.442 1.00 20.44 338 VAL D N 1
ATOM 10915 C CA . VAL D 1 343 ? -9.478 17.535 -5.953 1.00 20.58 338 VAL D CA 1
ATOM 10916 C C . VAL D 1 343 ? -9.628 16.784 -4.632 1.00 21.73 338 VAL D C 1
ATOM 10917 O O . VAL D 1 343 ? -10.284 17.271 -3.708 1.00 21.10 338 VAL D O 1
ATOM 10921 N N . ASN D 1 344 ? -8.982 15.626 -4.520 1.00 17.67 339 ASN D N 1
ATOM 10922 C CA . ASN D 1 344 ? -9.002 14.867 -3.269 1.00 19.19 339 ASN D CA 1
ATOM 10923 C C . ASN D 1 344 ? -10.417 14.839 -2.687 1.00 19.05 339 ASN D C 1
ATOM 10924 O O . ASN D 1 344 ? -10.677 15.220 -1.556 1.00 18.82 339 ASN D O 1
ATOM 10929 N N . VAL D 1 345 ? -11.292 14.283 -3.486 1.00 17.78 340 VAL D N 1
ATOM 10930 C CA . VAL D 1 345 ? -12.726 14.405 -3.258 1.00 18.85 340 VAL D CA 1
ATOM 10931 C C . VAL D 1 345 ? -13.147 13.4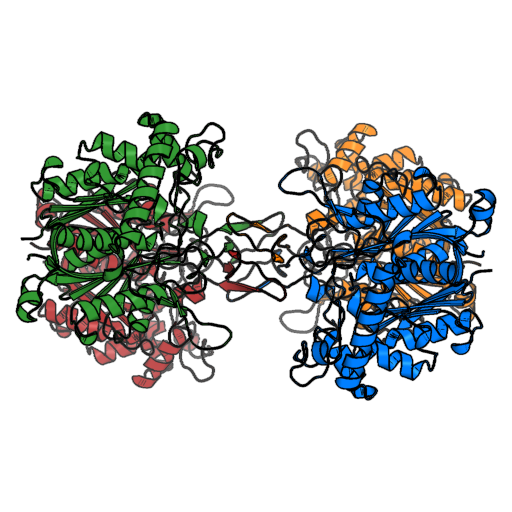48 -2.122 1.00 19.62 340 VAL D C 1
ATOM 10932 O O . VAL D 1 345 ? -14.113 13.769 -1.380 1.00 21.94 340 VAL D O 1
ATOM 10936 N N . ASN D 1 346 ? -12.367 12.370 -1.908 1.00 19.10 341 ASN D N 1
ATOM 10937 C CA . ASN D 1 346 ? -12.517 11.535 -0.754 1.00 18.37 341 ASN D CA 1
ATOM 10938 C C . ASN D 1 346 ? -11.513 11.707 0.343 1.00 19.63 341 ASN D C 1
ATOM 10939 O O . ASN D 1 346 ? -11.388 10.809 1.176 1.00 18.82 341 ASN D O 1
ATOM 10944 N N . GLY D 1 347 ? -10.885 12.874 0.399 1.00 17.24 342 GLY D N 1
ATOM 10945 C CA . GLY D 1 347 ? -9.896 13.259 1.361 1.00 18.02 342 GLY D CA 1
ATOM 10946 C C . GLY D 1 347 ? -8.473 12.988 0.852 1.00 16.32 342 GLY D C 1
ATOM 10947 O O . GLY D 1 347 ? -8.318 12.226 -0.138 1.00 18.38 342 GLY D O 1
ATOM 10948 N N . GLY D 1 348 ? -7.455 13.537 1.530 1.00 17.40 343 GLY D N 1
ATOM 10949 C CA . GLY D 1 348 ? -6.078 13.295 1.108 1.00 16.41 343 GLY D CA 1
ATOM 10950 C C . GLY D 1 348 ? -5.179 12.879 2.245 1.00 15.55 343 GLY D C 1
ATOM 10951 O O . GLY D 1 348 ? -5.618 12.561 3.331 1.00 14.43 343 GLY D O 1
ATOM 10952 N N . ALA D 1 349 ? -3.901 12.924 1.984 1.00 16.29 344 ALA D N 1
ATOM 10953 C CA . ALA D 1 349 ? -2.905 12.385 2.930 1.00 16.73 344 ALA D CA 1
ATOM 10954 C C . ALA D 1 349 ? -2.992 12.916 4.373 1.00 15.32 344 ALA D C 1
ATOM 10955 O O . ALA D 1 349 ? -2.760 12.180 5.327 1.00 15.06 344 ALA D O 1
ATOM 10957 N N . ILE D 1 350 ? -3.364 14.174 4.582 1.00 15.28 345 ILE D N 1
ATOM 10958 C CA . ILE D 1 350 ? -3.480 14.658 5.915 1.00 14.70 345 ILE D CA 1
ATOM 10959 C C . ILE D 1 350 ? -4.392 13.796 6.737 1.00 16.15 345 ILE D C 1
ATOM 10960 O O . ILE D 1 350 ? -4.107 13.562 7.900 1.00 18.71 345 ILE D O 1
ATOM 10965 N N . ALA D 1 351 ? -5.472 13.285 6.139 1.00 17.09 346 ALA D N 1
ATOM 10966 C CA . ALA D 1 351 ? -6.365 12.397 6.846 1.00 16.05 346 ALA D CA 1
ATOM 10967 C C . ALA D 1 351 ? -5.965 10.912 6.726 1.00 16.78 346 ALA D C 1
ATOM 10968 O O . ALA D 1 351 ? -6.025 10.187 7.706 1.00 16.68 346 ALA D O 1
ATOM 10970 N N . ILE D 1 352 ? -5.636 10.478 5.524 1.00 15.41 347 ILE D N 1
ATOM 10971 C CA . ILE D 1 352 ? -5.411 9.027 5.209 1.00 16.14 347 ILE D CA 1
ATOM 10972 C C . ILE D 1 352 ? -4.055 8.536 5.615 1.00 16.40 347 ILE D C 1
ATOM 10973 O O . ILE D 1 352 ? -3.860 7.346 5.954 1.00 15.18 347 ILE D O 1
ATOM 10978 N N . GLY D 1 353 ? -3.108 9.439 5.539 1.00 14.63 348 GLY D N 1
ATOM 10979 C CA . GLY D 1 353 ? -1.705 9.165 5.814 1.00 15.17 348 GLY D CA 1
ATOM 10980 C C . GLY D 1 353 ? -0.796 9.170 4.581 1.00 15.04 348 GLY D C 1
ATOM 10981 O O . GLY D 1 353 ? -1.252 9.295 3.447 1.00 16.27 348 GLY D O 1
ATOM 10982 N N . HIS D 1 354 ? 0.514 9.017 4.815 1.00 14.05 349 HIS D N 1
ATOM 10983 C CA . HIS D 1 354 ? 1.531 9.226 3.801 1.00 16.11 349 HIS D CA 1
ATOM 10984 C C . HIS D 1 354 ? 2.681 8.216 3.939 1.00 14.98 349 HIS D C 1
ATOM 10985 O O . HIS D 1 354 ? 3.746 8.529 4.422 1.00 16.66 349 HIS D O 1
ATOM 10992 N N . PRO D 1 355 ? 2.455 7.017 3.443 1.00 15.66 350 PRO D N 1
ATOM 10993 C CA . PRO D 1 355 ? 3.618 6.110 3.424 1.00 15.85 350 PRO D CA 1
ATOM 10994 C C . PRO D 1 355 ? 4.500 6.511 2.226 1.00 16.25 350 PRO D C 1
ATOM 10995 O O . PRO D 1 355 ? 4.090 6.255 1.091 1.00 16.35 350 PRO D O 1
ATOM 10999 N N . ILE D 1 356 ? 5.664 7.130 2.447 1.00 17.85 351 ILE D N 1
ATOM 11000 C CA . ILE D 1 356 ? 6.300 7.916 1.411 1.00 19.13 351 ILE D CA 1
ATOM 11001 C C . ILE D 1 356 ? 6.461 7.115 0.097 1.00 19.14 351 ILE D C 1
ATOM 11002 O O . ILE D 1 356 ? 5.934 7.508 -0.943 1.00 21.74 351 ILE D O 1
ATOM 11007 N N . GLY D 1 357 ? 7.029 5.938 0.135 1.00 16.33 352 GLY D N 1
ATOM 11008 C CA . GLY D 1 357 ? 7.314 5.232 -1.116 1.00 15.65 352 GLY D CA 1
ATOM 11009 C C . GLY D 1 357 ? 6.084 4.731 -1.849 1.00 15.79 352 GLY D C 1
ATOM 11010 O O . GLY D 1 357 ? 6.161 4.409 -3.058 1.00 17.08 352 GLY D O 1
ATOM 11011 N N . ALA D 1 358 ? 4.962 4.661 -1.132 1.00 16.44 353 ALA D N 1
ATOM 11012 C CA . ALA D 1 358 ? 3.703 4.115 -1.658 1.00 18.17 353 ALA D CA 1
ATOM 11013 C C . ALA D 1 358 ? 2.699 5.170 -2.081 1.00 16.89 353 ALA D C 1
ATOM 11014 O O . ALA D 1 358 ? 1.848 4.901 -2.950 1.00 17.24 353 ALA D O 1
ATOM 11016 N N . SER D 1 359 ? 2.873 6.411 -1.586 1.00 13.56 354 SER D N 1
ATOM 11017 C CA . SER D 1 359 ? 1.845 7.399 -1.721 1.00 15.45 354 SER D CA 1
ATOM 11018 C C . SER D 1 359 ? 1.492 7.720 -3.153 1.00 14.01 354 SER D C 1
ATOM 11019 O O . SER D 1 359 ? 0.311 7.879 -3.519 1.00 15.31 354 SER D O 1
ATOM 11022 N N . GLY D 1 360 ? 2.511 7.860 -3.994 1.00 13.80 355 GLY D N 1
ATOM 11023 C CA . GLY D 1 360 ? 2.242 8.069 -5.422 1.00 12.67 355 GLY D CA 1
ATOM 11024 C C . GLY D 1 360 ? 1.327 7.087 -6.136 1.00 14.98 355 GLY D C 1
ATOM 11025 O O . GLY D 1 360 ? 0.492 7.476 -6.962 1.00 17.10 355 GLY D O 1
ATOM 11026 N N . CYS D 1 361 ? 1.486 5.801 -5.846 1.00 11.79 356 CYS D N 1
ATOM 11027 C CA . CYS D 1 361 ? 0.546 4.846 -6.364 1.00 14.29 356 CYS D CA 1
ATOM 11028 C C . CYS D 1 361 ? -0.782 4.784 -5.577 1.00 14.46 356 CYS D C 1
ATOM 11029 O O . CYS D 1 361 ? -1.819 4.641 -6.175 1.00 15.24 356 CYS D O 1
ATOM 11032 N N . ARG D 1 362 ? -0.766 4.985 -4.253 1.00 16.90 357 ARG D N 1
ATOM 11033 C CA . ARG D 1 362 ? -1.962 5.078 -3.440 1.00 15.18 357 ARG D CA 1
ATOM 11034 C C . ARG D 1 362 ? -3.013 6.051 -4.007 1.00 14.83 357 ARG D C 1
ATOM 11035 O O . ARG D 1 362 ? -4.160 5.706 -4.230 1.00 14.23 357 ARG D O 1
ATOM 11043 N N . ILE D 1 363 ? -2.553 7.255 -4.254 1.00 13.92 358 ILE D N 1
ATOM 11044 C CA . ILE D 1 363 ? -3.424 8.261 -4.735 1.00 15.26 358 ILE D CA 1
ATOM 11045 C C . ILE D 1 363 ? -3.964 7.960 -6.159 1.00 14.43 358 ILE D C 1
ATOM 11046 O O . ILE D 1 363 ? -5.111 8.289 -6.457 1.00 14.73 358 ILE D O 1
ATOM 11051 N N . LEU D 1 364 ? -3.148 7.382 -7.033 1.00 13.67 359 LEU D N 1
ATOM 11052 C CA . LEU D 1 364 ? -3.615 6.896 -8.312 1.00 15.48 359 LEU D CA 1
ATOM 11053 C C . LEU D 1 364 ? -4.735 5.875 -8.156 1.00 15.26 359 LEU D C 1
ATOM 11054 O O . LEU D 1 364 ? -5.740 5.900 -8.874 1.00 18.61 359 LEU D O 1
ATOM 11059 N N . VAL D 1 365 ? -4.571 4.969 -7.197 1.00 15.50 360 VAL D N 1
ATOM 11060 C CA . VAL D 1 365 ? -5.572 3.939 -6.950 1.00 16.11 360 VAL D CA 1
ATOM 11061 C C . VAL D 1 365 ? -6.904 4.544 -6.494 1.00 15.08 360 VAL D C 1
ATOM 11062 O O . VAL D 1 365 ? -7.975 4.231 -7.056 1.00 14.96 360 VAL D O 1
ATOM 11066 N N . THR D 1 366 ? -6.842 5.519 -5.610 1.00 13.03 361 THR D N 1
ATOM 11067 C CA . THR D 1 366 ? -8.008 6.219 -5.128 1.00 14.52 361 THR D CA 1
ATOM 11068 C C . THR D 1 366 ? -8.670 7.023 -6.288 1.00 15.12 361 THR D C 1
ATOM 11069 O O . THR D 1 366 ? -9.904 7.016 -6.472 1.00 16.69 361 THR D O 1
ATOM 11073 N N . LEU D 1 367 ? -7.826 7.624 -7.099 1.00 15.64 362 LEU D N 1
ATOM 11074 C CA . LEU D 1 367 ? -8.289 8.404 -8.286 1.00 16.86 362 LEU D CA 1
ATOM 11075 C C . LEU D 1 367 ? -9.124 7.519 -9.222 1.00 15.04 362 LEU D C 1
ATOM 11076 O O . LEU D 1 367 ? -10.248 7.898 -9.627 1.00 15.04 362 LEU D O 1
ATOM 11081 N N . LEU D 1 368 ? -8.552 6.393 -9.621 1.00 15.75 363 LEU D N 1
ATOM 11082 C CA . LEU D 1 368 ? -9.177 5.573 -10.614 1.00 14.35 363 LEU D CA 1
ATOM 11083 C C . LEU D 1 368 ? -10.533 5.075 -10.099 1.00 16.07 363 LEU D C 1
ATOM 11084 O O . LEU D 1 368 ? -11.490 4.964 -10.866 1.00 16.20 363 LEU D O 1
ATOM 11089 N N . HIS D 1 369 ? -10.618 4.782 -8.795 1.00 15.23 364 HIS D N 1
ATOM 11090 C CA . HIS D 1 369 ? -11.833 4.210 -8.271 1.00 17.10 364 HIS D CA 1
ATOM 11091 C C . HIS D 1 369 ? -12.932 5.212 -8.246 1.00 17.61 364 HIS D C 1
ATOM 11092 O O . HIS D 1 369 ? -14.092 4.928 -8.584 1.00 17.29 364 HIS D O 1
ATOM 11099 N N . GLU D 1 370 ? -12.572 6.439 -7.938 1.00 16.46 365 GLU D N 1
ATOM 11100 C CA . GLU D 1 370 ? -13.591 7.446 -7.851 1.00 18.70 365 GLU D CA 1
ATOM 11101 C C . GLU D 1 370 ? -13.976 7.910 -9.267 1.00 19.06 365 GLU D C 1
ATOM 11102 O O . GLU D 1 370 ? -15.131 8.302 -9.495 1.00 17.54 365 GLU D O 1
ATOM 11108 N N . MET D 1 371 ? -13.043 7.886 -10.212 1.00 17.63 366 MET D N 1
ATOM 11109 C CA . MET D 1 371 ? -13.371 8.285 -11.583 1.00 17.50 366 MET D CA 1
ATOM 11110 C C . MET D 1 371 ? -14.469 7.371 -12.134 1.00 18.71 366 MET D C 1
ATOM 11111 O O . MET D 1 371 ? -15.364 7.800 -12.862 1.00 17.15 366 MET D O 1
ATOM 11116 N N . LYS D 1 372 ? -14.383 6.083 -11.787 1.00 17.66 367 LYS D N 1
ATOM 11117 C CA . LYS D 1 372 ? -15.409 5.167 -12.269 1.00 20.62 367 LYS D CA 1
ATOM 11118 C C . LYS D 1 372 ? -16.764 5.504 -11.664 1.00 21.87 367 LYS D C 1
ATOM 11119 O O . LYS D 1 372 ? -17.749 5.532 -12.393 1.00 23.18 367 LYS D O 1
ATOM 11125 N N . ARG D 1 373 ? -16.825 5.749 -10.350 1.00 21.97 368 ARG D N 1
ATOM 11126 C CA . ARG D 1 373 ? -18.101 6.032 -9.673 1.00 23.03 368 ARG D CA 1
ATOM 11127 C C . ARG D 1 373 ? -18.747 7.329 -10.137 1.00 23.87 368 ARG D C 1
ATOM 11128 O O . ARG D 1 373 ? -19.957 7.350 -10.260 1.00 27.01 368 ARG D O 1
ATOM 11136 N N . ARG D 1 374 ? -17.994 8.388 -10.405 1.00 22.73 369 ARG D N 1
ATOM 11137 C CA . ARG D 1 374 ? -18.620 9.586 -10.933 1.00 23.75 369 ARG D CA 1
ATOM 11138 C C . ARG D 1 374 ? -18.533 9.763 -12.481 1.00 24.61 369 ARG D C 1
ATOM 11139 O O . ARG D 1 374 ? -18.807 10.847 -13.006 1.00 24.67 369 ARG D O 1
ATOM 11147 N N . ASP D 1 375 ? -18.257 8.674 -13.170 1.00 23.10 370 ASP D N 1
ATOM 11148 C CA . ASP D 1 375 ? -17.969 8.644 -14.613 1.00 24.17 370 ASP D CA 1
ATOM 11149 C C . ASP D 1 375 ? -17.143 9.827 -15.118 1.00 23.18 370 ASP D C 1
ATOM 11150 O O . ASP D 1 375 ? -17.509 10.469 -16.115 1.00 23.30 370 ASP D O 1
ATOM 11155 N N . ALA D 1 376 ? -16.042 10.116 -14.429 1.00 18.41 371 ALA D N 1
ATOM 11156 C CA . ALA D 1 376 ? -15.109 11.151 -14.878 1.00 19.53 371 ALA D CA 1
ATOM 11157 C C . ALA D 1 376 ? -14.241 10.668 -16.038 1.00 18.45 371 ALA D C 1
ATOM 11158 O O . ALA D 1 376 ? -13.899 9.479 -16.174 1.00 21.40 371 ALA D O 1
ATOM 11160 N N . LYS D 1 377 ? -13.944 11.610 -16.935 1.00 19.25 372 LYS D N 1
ATOM 11161 C CA . LYS D 1 377 ? -13.310 11.225 -18.171 1.00 19.64 372 LYS D CA 1
ATOM 11162 C C . LYS D 1 377 ? -11.819 11.505 -18.157 1.00 18.76 372 LYS D C 1
ATOM 11163 O O . LYS D 1 377 ? -11.072 10.723 -18.719 1.00 17.17 372 LYS D O 1
ATOM 11169 N N . LYS D 1 378 ? -11.436 12.629 -17.549 1.00 18.10 373 LYS D N 1
ATOM 11170 C CA . LYS D 1 378 ? -10.044 13.147 -17.527 1.00 18.59 373 LYS D CA 1
ATOM 11171 C C . LYS D 1 378 ? -9.599 13.318 -16.061 1.00 18.30 373 LYS D C 1
ATOM 11172 O O . LYS D 1 378 ? -10.205 14.122 -15.299 1.00 17.71 373 LYS D O 1
ATOM 11178 N N . GLY D 1 379 ? -8.527 12.627 -15.697 1.00 16.11 374 GLY D N 1
ATOM 11179 C CA . GLY D 1 379 ? -8.003 12.644 -14.320 1.00 14.68 374 GLY D CA 1
ATOM 11180 C C . GLY D 1 379 ? -6.511 12.891 -14.283 1.00 15.04 374 GLY D C 1
ATOM 11181 O O . GLY D 1 379 ? -5.822 12.663 -15.247 1.00 13.44 374 GLY D O 1
ATOM 11182 N N . LEU D 1 380 ? -6.010 13.409 -13.153 1.00 15.83 375 LEU D N 1
ATOM 11183 C CA . LEU D 1 380 ? -4.594 13.718 -12.990 1.00 14.31 375 LEU D CA 1
ATOM 11184 C C . LEU D 1 380 ? -4.229 13.417 -11.568 1.00 14.14 375 LEU D C 1
ATOM 11185 O O . LEU D 1 380 ? -5.027 13.687 -10.655 1.00 12.54 375 LEU D O 1
ATOM 11190 N N . ALA D 1 381 ? -3.114 12.714 -11.381 1.00 13.47 376 ALA D N 1
ATOM 11191 C CA . ALA D 1 381 ? -2.494 12.541 -10.060 1.00 14.94 376 ALA D CA 1
ATOM 11192 C C . ALA D 1 381 ? -1.118 13.236 -10.051 1.00 14.80 376 ALA D C 1
ATOM 11193 O O . ALA D 1 381 ? -0.356 13.106 -10.997 1.00 15.12 376 ALA D O 1
ATOM 11195 N N . SER D 1 382 ? -0.763 13.917 -8.963 1.00 13.59 377 SER D N 1
ATOM 11196 C CA . SER D 1 382 ? 0.523 14.547 -8.874 1.00 13.67 377 SER D CA 1
ATOM 11197 C C . SER D 1 382 ? 0.996 14.610 -7.395 1.00 15.18 377 SER D C 1
ATOM 11198 O O . SER D 1 382 ? 0.142 14.737 -6.486 1.00 15.54 377 SER D O 1
ATOM 11201 N N . LEU D 1 383 ? 2.318 14.502 -7.174 1.00 15.45 378 LEU D N 1
ATOM 11202 C CA . LEU D 1 383 ? 2.956 14.626 -5.849 1.00 16.53 378 LEU D CA 1
ATOM 11203 C C . LEU D 1 383 ? 4.172 15.533 -5.942 1.00 15.83 378 LEU D C 1
ATOM 11204 O O . LEU D 1 383 ? 4.869 15.540 -6.970 1.00 15.63 378 LEU D O 1
ATOM 11209 N N . CYS D 1 384 ? 4.530 16.107 -4.786 1.00 15.97 379 CYS D N 1
ATOM 11210 C CA . CYS D 1 384 ? 5.850 16.782 -4.572 1.00 16.84 379 CYS D CA 1
ATOM 11211 C C . CYS D 1 384 ? 6.833 15.772 -3.956 1.00 15.93 379 CYS D C 1
ATOM 11212 O O . CYS D 1 384 ? 6.438 14.685 -3.488 1.00 15.55 379 CYS D O 1
ATOM 11215 N N . ILE D 1 385 ? 8.111 16.128 -4.008 1.00 14.65 380 ILE D N 1
ATOM 11216 C CA . ILE D 1 385 ? 9.194 15.138 -3.822 1.00 15.02 380 ILE D CA 1
ATOM 11217 C C . ILE D 1 385 ? 10.353 15.860 -3.168 1.00 15.09 380 ILE D C 1
ATOM 11218 O O . ILE D 1 385 ? 10.816 16.893 -3.668 1.00 17.18 380 ILE D O 1
ATOM 11223 N N . GLY D 1 386 ? 10.748 15.366 -2.017 1.00 14.63 381 GLY D N 1
ATOM 11224 C CA . GLY D 1 386 ? 11.891 15.886 -1.268 1.00 16.14 381 GLY D CA 1
ATOM 11225 C C . GLY D 1 386 ? 13.127 16.009 -2.116 1.00 16.83 381 GLY D C 1
ATOM 11226 O O . GLY D 1 386 ? 13.486 15.112 -2.901 1.00 15.65 381 GLY D O 1
ATOM 11227 N N . GLY D 1 387 ? 13.757 17.176 -2.058 1.00 17.44 382 GLY D N 1
ATOM 11228 C CA . GLY D 1 387 ? 14.916 17.446 -2.874 1.00 17.53 382 GLY D CA 1
ATOM 11229 C C . GLY D 1 387 ? 14.608 18.296 -4.082 1.00 19.09 382 GLY D C 1
ATOM 11230 O O . GLY D 1 387 ? 15.550 18.681 -4.833 1.00 19.80 382 GLY D O 1
ATOM 11231 N N . GLY D 1 388 ? 13.315 18.594 -4.260 1.00 16.58 383 GLY D N 1
ATOM 11232 C CA . GLY D 1 388 ? 12.874 19.599 -5.195 1.00 15.78 383 GLY D CA 1
ATOM 11233 C C . GLY D 1 388 ? 12.464 18.961 -6.512 1.00 15.40 383 GLY D C 1
ATOM 11234 O O . GLY D 1 388 ? 13.053 19.266 -7.530 1.00 15.46 383 GLY D O 1
ATOM 11235 N N . MET D 1 389 ? 11.499 18.030 -6.493 1.00 13.65 384 MET D N 1
ATOM 11236 C CA . MET D 1 389 ? 10.946 17.543 -7.730 1.00 15.70 384 MET D CA 1
ATOM 11237 C C . MET D 1 389 ? 9.418 17.363 -7.675 1.00 17.11 384 MET D C 1
ATOM 11238 O O . MET D 1 389 ? 8.795 17.426 -6.627 1.00 15.61 384 MET D O 1
ATOM 11243 N N . GLY D 1 390 ? 8.839 17.120 -8.834 1.00 14.91 385 GLY D N 1
ATOM 11244 C CA . GLY D 1 390 ? 7.470 16.690 -8.880 1.00 14.89 385 GLY D CA 1
ATOM 11245 C C . GLY D 1 390 ? 7.286 15.663 -9.972 1.00 13.63 385 GLY D C 1
ATOM 11246 O O . GLY D 1 390 ? 8.113 15.538 -10.902 1.00 14.08 385 GLY D O 1
ATOM 11247 N N . VAL D 1 391 ? 6.192 14.927 -9.808 1.00 13.40 386 VAL D N 1
ATOM 11248 C CA . VAL D 1 391 ? 5.690 14.067 -10.870 1.00 13.99 386 VAL D CA 1
ATOM 11249 C C . VAL D 1 391 ? 4.155 14.192 -11.041 1.00 13.64 386 VAL D C 1
ATOM 11250 O O . VAL D 1 391 ? 3.456 14.460 -10.102 1.00 14.43 386 VAL D O 1
ATOM 11254 N N . ALA D 1 392 ? 3.669 13.869 -12.233 1.00 13.63 387 ALA D N 1
ATOM 11255 C CA . ALA D 1 392 ? 2.244 13.984 -12.603 1.00 12.20 387 ALA D CA 1
ATOM 11256 C C . ALA D 1 392 ? 1.919 13.017 -13.677 1.00 11.51 387 ALA D C 1
ATOM 11257 O O . ALA D 1 392 ? 2.718 12.861 -14.604 1.00 12.13 387 ALA D O 1
ATOM 11259 N N . LEU D 1 393 ? 0.768 12.419 -13.565 1.00 11.00 388 LEU D N 1
ATOM 11260 C CA . LEU D 1 393 ? 0.302 11.402 -14.495 1.00 11.97 388 LEU D CA 1
ATOM 11261 C C . LEU D 1 393 ? -1.192 11.652 -14.758 1.00 12.12 388 LEU D C 1
ATOM 11262 O O . LEU D 1 393 ? -1.993 11.761 -13.821 1.00 14.95 388 LEU D O 1
ATOM 11267 N N . ALA D 1 394 ? -1.547 11.767 -16.049 1.00 12.04 389 ALA D N 1
ATOM 11268 C CA . ALA D 1 394 ? -2.908 12.022 -16.490 1.00 13.90 389 ALA D CA 1
ATOM 11269 C C . ALA D 1 394 ? -3.511 10.754 -17.095 1.00 14.26 389 ALA D C 1
ATOM 11270 O O . ALA D 1 394 ? -2.827 9.942 -17.750 1.00 17.75 389 ALA D O 1
ATOM 11272 N N . VAL D 1 395 ? -4.760 10.495 -16.760 1.00 14.72 390 VAL D N 1
ATOM 11273 C CA . VAL D 1 395 ? -5.448 9.282 -17.208 1.00 15.72 390 VAL D CA 1
ATOM 11274 C C . VAL D 1 395 ? -6.768 9.698 -17.941 1.00 14.71 390 VAL D C 1
ATOM 11275 O O . VAL D 1 395 ? -7.339 10.775 -17.650 1.00 15.56 390 VAL D O 1
ATOM 11279 N N . GLU D 1 396 ? -7.273 8.872 -18.844 1.00 13.73 391 GLU D N 1
ATOM 11280 C CA . GLU D 1 396 ? -8.478 9.161 -19.601 1.00 14.84 391 GLU D CA 1
ATOM 11281 C C . GLU D 1 396 ? -9.328 7.966 -19.600 1.00 15.69 391 GLU D C 1
ATOM 11282 O O . GLU D 1 396 ? -8.804 6.896 -19.903 1.00 15.90 391 GLU D O 1
ATOM 11288 N N . ARG D 1 397 ? -10.645 8.138 -19.366 1.00 14.90 392 ARG D N 1
ATOM 11289 C CA . ARG D 1 397 ? -11.613 7.025 -19.562 1.00 18.76 392 ARG D CA 1
ATOM 11290 C C . ARG D 1 397 ? -12.504 7.379 -20.744 1.00 20.17 392 ARG D C 1
ATOM 11291 O O . ARG D 1 397 ? -12.785 8.576 -20.979 1.00 19.08 392 ARG D O 1
ATOM 11299 N N . LYS D 1 398 ? -12.943 6.369 -21.475 1.00 27.98 393 LYS D N 1
ATOM 11300 C CA . LYS D 1 398 ? -13.860 6.508 -22.642 1.00 32.12 393 LYS D CA 1
ATOM 11301 C C . LYS D 1 398 ? -13.818 5.152 -23.306 1.00 38.45 393 LYS D C 1
ATOM 11302 O O . LYS D 1 398 ? -13.113 4.933 -24.292 1.00 50.30 393 LYS D O 1
#

B-factor: mean 19.62, std 7.99, range [7.77, 78.95]